Protein 4FYM (pdb70)

CATH classification: 3.40.50.2020

Structure (mmCIF, N/CA/C/O backbone):
data_4FYM
#
_entry.id   4FYM
#
_cell.length_a   114.769
_cell.length_b   152.487
_cell.length_c   167.755
_cell.angle_alpha   90.00
_cell.angle_beta   90.00
_cell.angle_gamma   90.00
#
_symmetry.space_group_name_H-M   'P 21 21 21'
#
loop_
_entity.id
_entity.type
_entity.pdbx_description
1 polymer 'Orotate phosphoribosyltransferase'
2 non-polymer 'SULFATE ION'
3 water water
#
loop_
_atom_site.group_PDB
_atom_site.id
_atom_site.type_symbol
_atom_site.label_atom_id
_atom_site.label_alt_id
_atom_site.label_comp_id
_atom_site.label_asym_id
_atom_site.label_entity_id
_atom_site.label_seq_id
_atom_site.pdbx_PDB_ins_code
_atom_site.Cartn_x
_atom_site.Cartn_y
_atom_site.Cartn_z
_atom_site.occupancy
_atom_site.B_iso_or_equiv
_atom_site.auth_seq_id
_atom_site.auth_comp_id
_atom_site.auth_asym_id
_atom_site.auth_atom_id
_atom_site.pdbx_PDB_model_num
ATOM 1 N N . ASN A 1 8 ? -45.449 45.959 -23.799 1.00 92.20 7 ASN A N 1
ATOM 2 C CA . ASN A 1 8 ? -44.760 46.123 -25.116 1.00 92.59 7 ASN A CA 1
ATOM 3 C C . ASN A 1 8 ? -45.724 46.797 -26.151 1.00 82.39 7 ASN A C 1
ATOM 4 O O . ASN A 1 8 ? -45.495 47.906 -26.657 1.00 77.24 7 ASN A O 1
ATOM 9 N N . GLU A 1 9 ? -46.832 46.111 -26.407 1.00 67.54 8 GLU A N 1
ATOM 10 C CA . GLU A 1 9 ? -47.876 46.572 -27.308 1.00 60.27 8 GLU A CA 1
ATOM 11 C C . GLU A 1 9 ? -49.076 47.177 -26.515 1.00 53.88 8 GLU A C 1
ATOM 12 O O . GLU A 1 9 ? -50.093 47.469 -27.102 1.00 52.46 8 GLU A O 1
ATOM 18 N N . PHE A 1 10 ? -48.963 47.360 -25.195 1.00 49.12 9 PHE A N 1
ATOM 19 C CA . PHE A 1 10 ? -50.091 47.674 -24.340 1.00 44.21 9 PHE A CA 1
ATOM 20 C C . PHE A 1 10 ? -49.724 48.859 -23.492 1.00 42.49 9 PHE A C 1
ATOM 21 O O . PHE A 1 10 ? -48.577 49.114 -23.270 1.00 43.47 9 PHE A O 1
ATOM 29 N N . LEU A 1 11 ? -50.713 49.564 -22.984 1.00 42.76 10 LEU A N 1
ATOM 30 C CA . LEU A 1 11 ? -50.469 50.583 -21.988 1.00 45.47 10 LEU A CA 1
ATOM 31 C C . LEU A 1 11 ? -49.547 50.049 -20.915 1.00 44.14 10 LEU A C 1
ATOM 32 O O . LEU A 1 11 ? -49.712 48.918 -20.449 1.00 43.37 10 LEU A O 1
ATOM 37 N N . CYS A 1 12 ? -48.632 50.892 -20.475 1.00 42.35 11 CYS A N 1
ATOM 38 C CA . CYS A 1 12 ? -47.798 50.563 -19.331 1.00 39.90 11 CYS A CA 1
ATOM 39 C C . CYS A 1 12 ? -48.614 50.672 -18.005 1.00 37.36 11 CYS A C 1
ATOM 40 O O . CYS A 1 12 ? -49.576 51.425 -17.927 1.00 36.83 11 CYS A O 1
ATOM 43 N N . ASP A 1 13 ? -48.190 49.930 -16.977 1.00 37.00 12 ASP A N 1
ATOM 44 C CA . ASP A 1 13 ? -48.862 49.940 -15.677 1.00 36.06 12 ASP A CA 1
ATOM 45 C C . ASP A 1 13 ? -49.040 51.351 -15.113 1.00 37.40 12 ASP A C 1
ATOM 46 O O . ASP A 1 13 ? -50.029 51.608 -14.448 1.00 39.22 12 ASP A O 1
ATOM 51 N N . GLU A 1 14 ? -48.103 52.274 -15.328 1.00 43.14 13 GLU A N 1
ATOM 52 C CA . GLU A 1 14 ? -48.246 53.632 -14.743 1.00 45.64 13 GLU A CA 1
ATOM 53 C C . GLU A 1 14 ? -49.456 54.309 -15.379 1.00 42.54 13 GLU A C 1
ATOM 54 O O . GLU A 1 14 ? -50.222 54.992 -14.699 1.00 36.63 13 GLU A O 1
ATOM 60 N N . GLU A 1 15 ? -49.654 54.086 -16.679 1.00 42.87 14 GLU A N 1
ATOM 61 C CA . GLU A 1 15 ? -50.762 54.726 -17.407 1.00 43.39 14 GLU A CA 1
ATOM 62 C C . GLU A 1 15 ? -52.069 54.067 -17.018 1.00 39.59 14 GLU A C 1
ATOM 63 O O . GLU A 1 15 ? -53.103 54.731 -16.921 1.00 38.00 14 GLU A O 1
ATOM 69 N N . ILE A 1 16 ? -52.038 52.753 -16.798 1.00 36.45 15 ILE A N 1
ATOM 70 C CA . ILE A 1 16 ? -53.243 52.047 -16.440 1.00 34.11 15 ILE A CA 1
ATOM 71 C C . ILE A 1 16 ? -53.733 52.570 -15.128 1.00 34.92 15 ILE A C 1
ATOM 72 O O . ILE A 1 16 ? -54.932 52.805 -14.944 1.00 34.72 15 ILE A O 1
ATOM 77 N N . TYR A 1 17 ? -52.812 52.795 -14.213 1.00 36.32 16 TYR A N 1
ATOM 78 C CA . TYR A 1 17 ? -53.190 53.282 -12.889 1.00 36.66 16 TYR A CA 1
ATOM 79 C C . TYR A 1 17 ? -53.779 54.677 -12.966 1.00 36.34 16 TYR A C 1
ATOM 80 O O . TYR A 1 17 ? -54.872 54.918 -12.425 1.00 36.72 16 TYR A O 1
ATOM 89 N N . LYS A 1 18 ? -53.151 55.537 -13.744 1.00 38.67 17 LYS A N 1
ATOM 90 C CA . LYS A 1 18 ? -53.627 56.930 -13.909 1.00 42.89 17 LYS A CA 1
ATOM 91 C C . LYS A 1 18 ? -55.028 56.919 -14.473 1.00 39.91 17 LYS A C 1
ATOM 92 O O . LYS A 1 18 ? -55.897 57.664 -14.036 1.00 41.90 17 LYS A O 1
ATOM 98 N N . SER A 1 19 ? -55.277 56.034 -15.411 1.00 36.35 18 SER A N 1
ATOM 99 C CA . SER A 1 19 ? -56.603 55.971 -16.011 1.00 38.90 18 SER A CA 1
ATOM 100 C C . SER A 1 19 ? -57.636 55.387 -15.035 1.00 36.78 18 SER A C 1
ATOM 101 O O . SER A 1 19 ? -58.767 55.902 -14.917 1.00 34.56 18 SER A O 1
ATOM 104 N N . PHE A 1 20 ? -57.212 54.349 -14.290 1.00 34.53 19 PHE A N 1
ATOM 105 C CA . PHE A 1 20 ? -58.040 53.795 -13.226 1.00 34.77 19 PHE A CA 1
ATOM 106 C C . PHE A 1 20 ? -58.460 54.888 -12.253 1.00 36.52 19 PHE A C 1
ATOM 107 O O . PHE A 1 20 ? -59.655 54.979 -11.937 1.00 38.61 19 PHE A O 1
ATOM 115 N N . VAL A 1 21 ? -57.515 55.722 -11.802 1.00 35.73 20 VAL A N 1
ATOM 116 C CA . VAL A 1 21 ? -57.842 56.736 -10.804 1.00 35.83 20 VAL A CA 1
ATOM 117 C C . VAL A 1 21 ? -58.875 57.701 -11.390 1.00 37.02 20 VAL A C 1
ATOM 118 O O . VAL A 1 21 ? -59.847 58.063 -10.736 1.00 41.71 20 VAL A O 1
ATOM 122 N N . HIS A 1 22 ? -58.628 58.166 -12.593 1.00 35.63 21 HIS A N 1
ATOM 123 C CA . HIS A 1 22 ? -59.517 59.123 -13.224 1.00 36.24 21 HIS A CA 1
ATOM 124 C C . HIS A 1 22 ? -60.919 58.535 -13.336 1.00 36.62 21 HIS A C 1
ATOM 125 O O . HIS A 1 22 ? -61.899 59.201 -12.955 1.00 38.29 21 HIS A O 1
ATOM 132 N N . LEU A 1 23 ? -61.023 57.293 -13.823 1.00 33.89 22 LEU A N 1
ATOM 133 C CA . LEU A 1 23 ? -62.323 56.700 -14.039 1.00 34.05 22 LEU A CA 1
ATOM 134 C C . LEU A 1 23 ? -63.013 56.363 -12.719 1.00 36.65 22 LEU A C 1
ATOM 135 O O . LEU A 1 23 ? -64.241 56.457 -12.633 1.00 35.58 22 LEU A O 1
ATOM 140 N N . LYS A 1 24 ? -62.227 55.976 -11.691 1.00 39.19 23 LYS A N 1
ATOM 141 C CA . LYS A 1 24 ? -62.790 55.648 -10.380 1.00 37.11 23 LYS A CA 1
ATOM 142 C C . LYS A 1 24 ? -63.434 56.923 -9.832 1.00 37.72 23 LYS A C 1
ATOM 143 O O . LYS A 1 24 ? -64.544 56.873 -9.291 1.00 38.36 23 LYS A O 1
ATOM 149 N N . ASP A 1 25 ? -62.769 58.063 -9.968 1.00 37.98 24 ASP A N 1
ATOM 150 C CA . ASP A 1 25 ? -63.315 59.282 -9.427 1.00 42.95 24 ASP A CA 1
ATOM 151 C C . ASP A 1 25 ? -64.620 59.673 -10.133 1.00 47.61 24 ASP A C 1
ATOM 152 O O . ASP A 1 25 ? -65.603 59.987 -9.461 1.00 51.05 24 ASP A O 1
ATOM 157 N N . LYS A 1 26 ? -64.642 59.635 -11.472 1.00 44.17 25 LYS A N 1
ATOM 158 C CA . LYS A 1 26 ? -65.850 59.929 -12.198 1.00 42.76 25 LYS A CA 1
ATOM 159 C C . LYS A 1 26 ? -66.984 58.960 -11.870 1.00 40.31 25 LYS A C 1
ATOM 160 O O . LYS A 1 26 ? -68.115 59.377 -11.719 1.00 40.16 25 LYS A O 1
ATOM 166 N N . ILE A 1 27 ? -66.686 57.685 -11.730 1.00 37.25 26 ILE A N 1
ATOM 167 C CA . ILE A 1 27 ? -67.733 56.744 -11.458 1.00 36.80 26 ILE A CA 1
ATOM 168 C C . ILE A 1 27 ? -68.389 57.028 -10.114 1.00 38.48 26 ILE A C 1
ATOM 169 O O . ILE A 1 27 ? -69.588 57.019 -9.990 1.00 42.36 26 ILE A O 1
ATOM 174 N N . CYS A 1 28 ? -67.593 57.255 -9.100 1.00 38.58 27 CYS A N 1
ATOM 175 C CA . CYS A 1 28 ? -68.098 57.566 -7.748 1.00 39.17 27 CYS A CA 1
ATOM 176 C C . CYS A 1 28 ? -68.890 58.868 -7.781 1.00 41.47 27 CYS A C 1
ATOM 177 O O . CYS A 1 28 ? -69.969 58.931 -7.241 1.00 45.77 27 CYS A O 1
ATOM 180 N N . GLU A 1 29 ? -68.347 59.893 -8.422 1.00 42.00 28 GLU A N 1
ATOM 181 C CA . GLU A 1 29 ? -69.011 61.181 -8.535 1.00 43.97 28 GLU A CA 1
ATOM 182 C C . GLU A 1 29 ? -70.402 61.000 -9.162 1.00 45.92 28 GLU A C 1
ATOM 183 O O . GLU A 1 29 ? -71.379 61.444 -8.589 1.00 46.49 28 GLU A O 1
ATOM 189 N N . GLU A 1 30 ? -70.497 60.264 -10.268 1.00 44.51 29 GLU A N 1
ATOM 190 C CA . GLU A 1 30 ? -71.746 60.114 -10.964 1.00 44.45 29 GLU A CA 1
ATOM 191 C C . GLU A 1 30 ? -72.714 59.248 -10.203 1.00 44.93 29 GLU A C 1
ATOM 192 O O . GLU A 1 30 ? -73.935 59.464 -10.265 1.00 47.97 29 GLU A O 1
ATOM 198 N N . ARG A 1 31 ? -72.217 58.279 -9.460 1.00 46.94 30 ARG A N 1
ATOM 199 C CA . ARG A 1 31 ? -73.123 57.493 -8.601 1.00 46.47 30 ARG A CA 1
ATOM 200 C C . ARG A 1 31 ? -73.704 58.402 -7.499 1.00 47.51 30 ARG A C 1
ATOM 201 O O . ARG A 1 31 ? -74.869 58.325 -7.219 1.00 49.43 30 ARG A O 1
ATOM 209 N N . LYS A 1 32 ? -72.882 59.256 -6.903 1.00 49.30 31 LYS A N 1
ATOM 210 C CA . LYS A 1 32 ? -73.367 60.076 -5.822 1.00 54.77 31 LYS A CA 1
ATOM 211 C C . LYS A 1 32 ? -74.392 61.022 -6.345 1.00 56.38 31 LYS A C 1
ATOM 212 O O . LYS A 1 32 ? -75.384 61.280 -5.673 1.00 62.08 31 LYS A O 1
ATOM 218 N N . LYS A 1 33 ? -74.162 61.560 -7.539 1.00 55.25 32 LYS A N 1
ATOM 219 C CA . LYS A 1 33 ? -75.126 62.492 -8.145 1.00 53.98 32 LYS A CA 1
ATOM 220 C C . LYS A 1 33 ? -76.345 61.802 -8.744 1.00 49.71 32 LYS A C 1
ATOM 221 O O . LYS A 1 33 ? -77.218 62.455 -9.245 1.00 48.86 32 LYS A O 1
ATOM 227 N N . LYS A 1 34 ? -76.384 60.486 -8.697 1.00 49.66 33 LYS A N 1
ATOM 228 C CA . LYS A 1 34 ? -77.474 59.728 -9.304 1.00 53.36 33 LYS A CA 1
ATOM 229 C C . LYS A 1 34 ? -77.700 60.013 -10.799 1.00 53.10 33 LYS A C 1
ATOM 230 O O . LYS A 1 34 ? -78.800 59.915 -11.267 1.00 53.07 33 LYS A O 1
ATOM 236 N N . GLU A 1 35 ? -76.637 60.341 -11.523 1.00 52.81 34 GLU A N 1
ATOM 237 C CA . GLU A 1 35 ? -76.701 60.521 -12.952 1.00 52.05 34 GLU A CA 1
ATOM 238 C C . GLU A 1 35 ? -76.415 59.170 -13.623 1.00 47.67 34 GLU A C 1
ATOM 239 O O . GLU A 1 35 ? -75.297 58.846 -13.895 1.00 47.17 34 GLU A O 1
ATOM 245 N N . LEU A 1 36 ? -77.455 58.432 -13.939 1.00 47.02 35 LEU A N 1
ATOM 246 C CA . LEU A 1 36 ? -77.333 57.080 -14.367 1.00 49.37 35 LEU A CA 1
ATOM 247 C C . LEU A 1 36 ? -76.699 56.866 -15.721 1.00 51.81 35 LEU A C 1
ATOM 248 O O . LEU A 1 36 ? -75.950 55.897 -15.917 1.00 51.94 35 LEU A O 1
ATOM 253 N N . VAL A 1 37 ? -77.003 57.721 -16.675 1.00 52.20 36 VAL A N 1
ATOM 254 C CA . VAL A 1 37 ? -76.430 57.562 -18.000 1.00 47.07 36 VAL A CA 1
ATOM 255 C C . VAL A 1 37 ? -74.924 57.801 -17.965 1.00 45.04 36 VAL A C 1
ATOM 256 O O . VAL A 1 37 ? -74.151 57.065 -18.606 1.00 44.39 36 VAL A O 1
ATOM 260 N N . SER A 1 38 ? -74.501 58.811 -17.212 1.00 42.86 59 SER A N 1
ATOM 261 C CA . SER A 1 38 ? -73.091 59.132 -17.111 1.00 43.88 59 SER A CA 1
ATOM 262 C C . SER A 1 38 ? -72.366 58.010 -16.348 1.00 43.35 59 SER A C 1
ATOM 263 O O . SER A 1 38 ? -71.268 57.572 -16.743 1.00 42.04 59 SER A O 1
ATOM 266 N N . TYR A 1 39 ? -73.000 57.516 -15.299 1.00 40.53 60 TYR A N 1
ATOM 267 C CA . TYR A 1 39 ? -72.426 56.435 -14.510 1.00 39.39 60 TYR A CA 1
ATOM 268 C C . TYR A 1 39 ? -72.184 55.248 -15.421 1.00 38.99 60 TYR A C 1
ATOM 269 O O . TYR A 1 39 ? -71.099 54.713 -15.459 1.00 38.42 60 TYR A O 1
ATOM 278 N N . SER A 1 40 ? -73.201 54.855 -16.163 1.00 38.23 61 SER A N 1
ATOM 279 C CA . SER A 1 40 ? -73.048 53.731 -17.045 1.00 37.51 61 SER A CA 1
ATOM 280 C C . SER A 1 40 ? -71.940 53.907 -18.021 1.00 37.01 61 SER A C 1
ATOM 281 O O . SER A 1 40 ? -71.287 52.928 -18.415 1.00 35.43 61 SER A O 1
ATOM 284 N N . SER A 1 41 ? -71.777 55.136 -18.484 1.00 35.63 62 SER A N 1
ATOM 285 C CA . SER A 1 41 ? -70.831 55.368 -19.521 1.00 36.67 62 SER A CA 1
ATOM 286 C C . SER A 1 41 ? -69.427 55.252 -18.963 1.00 37.83 62 SER A C 1
ATOM 287 O O . SER A 1 41 ? -68.545 54.665 -19.584 1.00 38.53 62 SER A O 1
ATOM 290 N N . TYR A 1 42 ? -69.200 55.809 -17.780 1.00 37.86 63 TYR A N 1
ATOM 291 C CA . TYR A 1 42 ? -67.877 55.703 -17.179 1.00 35.74 63 TYR A CA 1
ATOM 292 C C . TYR A 1 42 ? -67.553 54.273 -16.741 1.00 33.96 63 TYR A C 1
ATOM 293 O O . TYR A 1 42 ? -66.403 53.834 -16.818 1.00 30.17 63 TYR A O 1
ATOM 302 N N . ILE A 1 43 ? -68.568 53.515 -16.334 1.00 35.16 64 ILE A N 1
ATOM 303 C CA . ILE A 1 43 ? -68.380 52.091 -16.054 1.00 35.31 64 ILE A CA 1
ATOM 304 C C . ILE A 1 43 ? -67.882 51.408 -17.305 1.00 37.43 64 ILE A C 1
ATOM 305 O O . ILE A 1 43 ? -66.996 50.563 -17.268 1.00 38.44 64 ILE A O 1
ATOM 310 N N . LYS A 1 44 ? -68.487 51.725 -18.432 1.00 42.55 65 LYS A N 1
ATOM 311 C CA . LYS A 1 44 ? -68.104 51.099 -19.705 1.00 43.05 65 LYS A CA 1
ATOM 312 C C . LYS A 1 44 ? -66.659 51.488 -20.036 1.00 40.03 65 LYS A C 1
ATOM 313 O O . LYS A 1 44 ? -65.909 50.669 -20.515 1.00 39.38 65 LYS A O 1
ATOM 319 N N . GLU A 1 45 ? -66.214 52.706 -19.713 1.00 36.75 66 GLU A N 1
ATOM 320 C CA . GLU A 1 45 ? -64.787 53.041 -19.898 1.00 36.98 66 GLU A CA 1
ATOM 321 C C . GLU A 1 45 ? -63.825 52.256 -19.025 1.00 35.37 66 GLU A C 1
ATOM 322 O O . GLU A 1 45 ? -62.754 51.801 -19.466 1.00 36.50 66 GLU A O 1
ATOM 328 N N . MET A 1 46 ? -64.239 52.002 -17.796 1.00 33.55 67 MET A N 1
ATOM 329 C CA . MET A 1 46 ? -63.431 51.182 -16.908 1.00 31.91 67 MET A CA 1
ATOM 330 C C . MET A 1 46 ? -63.369 49.768 -17.443 1.00 31.89 67 MET A C 1
ATOM 331 O O . MET A 1 46 ? -62.320 49.119 -17.344 1.00 32.33 67 MET A O 1
ATOM 336 N N . LYS A 1 47 ? -64.485 49.258 -17.955 1.00 30.52 68 LYS A N 1
ATOM 337 C CA . LYS A 1 47 ? -64.471 47.946 -18.513 1.00 31.47 68 LYS A CA 1
ATOM 338 C C . LYS A 1 47 ? -63.536 47.875 -19.712 1.00 32.38 68 LYS A C 1
ATOM 339 O O . LYS A 1 47 ? -62.868 46.866 -19.885 1.00 34.14 68 LYS A O 1
ATOM 345 N N . LYS A 1 48 ? -63.436 48.934 -20.508 1.00 31.94 69 LYS A N 1
ATOM 346 C CA . LYS A 1 48 ? -62.462 48.923 -21.562 1.00 32.88 69 LYS A CA 1
ATOM 347 C C . LYS A 1 48 ? -61.076 48.803 -21.005 1.00 32.20 69 LYS A C 1
ATOM 348 O O . LYS A 1 48 ? -60.209 48.131 -21.566 1.00 34.24 69 LYS A O 1
ATOM 354 N N . LEU A 1 49 ? -60.804 49.534 -19.950 1.00 31.04 70 LEU A N 1
ATOM 355 C CA . LEU A 1 49 ? -59.465 49.498 -19.412 1.00 31.05 70 LEU A CA 1
ATOM 356 C C . LEU A 1 49 ? -59.192 48.066 -18.914 1.00 31.82 70 LEU A C 1
ATOM 357 O O . LEU A 1 49 ? -58.100 47.518 -19.118 1.00 33.63 70 LEU A O 1
ATOM 362 N N . LEU A 1 50 ? -60.164 47.486 -18.223 1.00 30.09 71 LEU A N 1
ATOM 363 C CA . LEU A 1 50 ? -60.000 46.151 -17.698 1.00 29.65 71 LEU A CA 1
ATOM 364 C C . LEU A 1 50 ? -59.724 45.155 -18.821 1.00 31.77 71 LEU A C 1
ATOM 365 O O . LEU A 1 50 ? -58.880 44.256 -18.648 1.00 32.16 71 LEU A O 1
ATOM 370 N N . LYS A 1 51 ? -60.401 45.315 -19.963 1.00 31.33 72 LYS A N 1
ATOM 371 C CA . LYS A 1 51 ? -60.156 44.405 -21.048 1.00 33.17 72 LYS A CA 1
ATOM 372 C C . LYS A 1 51 ? -58.710 44.535 -21.561 1.00 32.47 72 LYS A C 1
ATOM 373 O O . LYS A 1 51 ? -58.046 43.535 -21.896 1.00 31.13 72 LYS A O 1
ATOM 379 N N . VAL A 1 52 ? -58.196 45.750 -21.600 1.00 33.70 73 VAL A N 1
ATOM 380 C CA . VAL A 1 52 ? -56.796 45.956 -21.976 1.00 36.35 73 VAL A CA 1
ATOM 381 C C . VAL A 1 52 ? -55.889 45.206 -20.996 1.00 35.51 73 VAL A C 1
ATOM 382 O O . VAL A 1 52 ? -54.889 44.576 -21.394 1.00 37.64 73 VAL A O 1
ATOM 386 N N . VAL A 1 53 ? -56.214 45.281 -19.710 1.00 32.67 74 VAL A N 1
ATOM 387 C CA . VAL A 1 53 ? -55.442 44.589 -18.710 1.00 30.11 74 VAL A CA 1
ATOM 388 C C . VAL A 1 53 ? -55.510 43.083 -18.929 1.00 30.63 74 VAL A C 1
ATOM 389 O O . VAL A 1 53 ? -54.466 42.382 -18.817 1.00 31.09 74 VAL A O 1
ATOM 393 N N . LEU A 1 54 ? -56.701 42.556 -19.193 1.00 29.37 75 LEU A N 1
ATOM 394 C CA . LEU A 1 54 ? -56.826 41.108 -19.361 1.00 31.42 75 LEU A CA 1
ATOM 395 C C . LEU A 1 54 ? -55.969 40.627 -20.521 1.00 32.30 75 LEU A C 1
ATOM 396 O O . LEU A 1 54 ? -55.382 39.559 -20.479 1.00 32.64 75 LEU A O 1
ATOM 401 N N . LEU A 1 55 ? -55.888 41.425 -21.572 1.00 34.87 76 LEU A N 1
ATOM 402 C CA . LEU A 1 55 ? -55.040 41.080 -22.723 1.00 34.29 76 LEU A CA 1
ATOM 403 C C . LEU A 1 55 ? -53.566 41.309 -22.393 1.00 36.05 76 LEU A C 1
ATOM 404 O O . LEU A 1 55 ? -52.713 40.477 -22.735 1.00 37.59 76 LEU A O 1
ATOM 409 N N . LYS A 1 56 ? -53.247 42.408 -21.731 1.00 33.31 77 LYS A N 1
ATOM 410 C CA . LYS A 1 56 ? -51.860 42.661 -21.423 1.00 34.05 77 LYS A CA 1
ATOM 411 C C . LYS A 1 56 ? -51.242 41.544 -20.548 1.00 35.13 77 LYS A C 1
ATOM 412 O O . LYS A 1 56 ? -50.108 41.149 -20.781 1.00 41.02 77 LYS A O 1
ATOM 418 N N . TYR A 1 57 ? -51.962 41.059 -19.540 1.00 32.99 78 TYR A N 1
ATOM 419 C CA . TYR A 1 57 ? -51.425 40.074 -18.630 1.00 32.67 78 TYR A CA 1
ATOM 420 C C . TYR A 1 57 ? -51.771 38.672 -19.078 1.00 35.47 78 TYR A C 1
ATOM 421 O O . TYR A 1 57 ? -51.405 37.684 -18.429 1.00 35.04 78 TYR A O 1
ATOM 430 N N . LYS A 1 58 ? -52.434 38.568 -20.233 1.00 39.42 79 LYS A N 1
ATOM 431 C CA . LYS A 1 58 ? -52.718 37.269 -20.865 1.00 40.19 79 LYS A CA 1
ATOM 432 C C . LYS A 1 58 ? -53.623 36.433 -20.014 1.00 39.80 79 LYS A C 1
ATOM 433 O O . LYS A 1 58 ? -53.535 35.212 -20.001 1.00 43.27 79 LYS A O 1
ATOM 439 N N . ALA A 1 59 ? -54.537 37.102 -19.329 1.00 38.20 80 ALA A N 1
ATOM 440 C CA . ALA A 1 59 ? -55.624 36.451 -18.653 1.00 36.67 80 ALA A CA 1
ATOM 441 C C . ALA A 1 59 ? -56.629 35.874 -19.677 1.00 36.99 80 ALA A C 1
ATOM 442 O O . ALA A 1 59 ? -57.288 34.859 -19.395 1.00 36.74 80 ALA A O 1
ATOM 444 N N . LEU A 1 60 ? -56.683 36.499 -20.844 1.00 37.16 81 LEU A N 1
ATOM 445 C CA . LEU A 1 60 ? -57.400 35.986 -22.011 1.00 39.62 81 LEU A CA 1
ATOM 446 C C . LEU A 1 60 ? -56.447 35.531 -23.073 1.00 40.06 81 LEU A C 1
ATOM 447 O O . LEU A 1 60 ? -55.548 36.234 -23.415 1.00 38.56 81 LEU A O 1
ATOM 452 N N . LYS A 1 61 ? -56.644 34.323 -23.571 1.00 45.84 82 LYS A N 1
ATOM 453 C CA . LYS A 1 61 ? -55.853 33.793 -24.703 1.00 49.89 82 LYS A CA 1
ATOM 454 C C . LYS A 1 61 ? -56.785 33.239 -25.753 1.00 49.96 82 LYS A C 1
ATOM 455 O O . LYS A 1 61 ? -57.851 32.688 -25.439 1.00 49.25 82 LYS A O 1
ATOM 461 N N . PHE A 1 62 ? -56.365 33.346 -27.002 1.00 55.58 83 PHE A N 1
ATOM 462 C CA . PHE A 1 62 ? -57.233 32.962 -28.140 1.00 56.97 83 PHE A CA 1
ATOM 463 C C . PHE A 1 62 ? -56.723 31.790 -28.910 1.00 58.42 83 PHE A C 1
ATOM 464 O O . PHE A 1 62 ? -55.532 31.640 -29.077 1.00 58.23 83 PHE A O 1
ATOM 472 N N . GLY A 1 63 ? -57.659 30.975 -29.391 1.00 70.73 84 GLY A N 1
ATOM 473 C CA . GLY A 1 63 ? -57.370 29.832 -30.255 1.00 76.28 84 GLY A CA 1
ATOM 474 C C . GLY A 1 63 ? -58.406 28.738 -30.119 1.00 79.77 84 GLY A C 1
ATOM 475 O O . GLY A 1 63 ? -59.604 28.974 -30.307 1.00 84.67 84 GLY A O 1
ATOM 476 N N . GLU A 1 64 ? -57.945 27.533 -29.780 1.00 87.26 85 GLU A N 1
ATOM 477 C CA . GLU A 1 64 ? -58.840 26.381 -29.510 1.00 93.91 85 GLU A CA 1
ATOM 478 C C . GLU A 1 64 ? -58.464 25.510 -28.245 1.00 93.37 85 GLU A C 1
ATOM 479 O O . GLU A 1 64 ? -57.331 25.006 -28.116 1.00 100.72 85 GLU A O 1
ATOM 485 N N . PHE A 1 65 ? -59.427 25.381 -27.314 1.00 87.64 86 PHE A N 1
ATOM 486 C CA . PHE A 1 65 ? -59.243 24.848 -25.943 1.00 96.51 86 PHE A CA 1
ATOM 487 C C . PHE A 1 65 ? -60.366 23.822 -25.577 1.00 105.29 86 PHE A C 1
ATOM 488 O O . PHE A 1 65 ? -61.273 23.579 -26.391 1.00 110.40 86 PHE A O 1
ATOM 496 N N . ILE A 1 66 ? -60.286 23.226 -24.370 1.00 117.89 87 ILE A N 1
ATOM 497 C CA . ILE A 1 66 ? -61.338 22.366 -23.754 1.00 122.47 87 ILE A CA 1
ATOM 498 C C . ILE A 1 66 ? -61.994 23.011 -22.488 1.00 105.95 87 ILE A C 1
ATOM 499 O O . ILE A 1 66 ? -61.722 22.683 -21.323 1.00 83.26 87 ILE A O 1
ATOM 504 N N . SER A 1 73 ? -64.017 25.300 -26.634 1.00 76.62 94 SER A N 1
ATOM 505 C CA . SER A 1 73 ? -64.126 26.778 -26.840 1.00 81.21 94 SER A CA 1
ATOM 506 C C . SER A 1 73 ? -62.884 27.530 -27.499 1.00 75.64 94 SER A C 1
ATOM 507 O O . SER A 1 73 ? -61.739 27.024 -27.547 1.00 75.26 94 SER A O 1
ATOM 510 N N . ASN A 1 74 ? -63.198 28.688 -28.096 1.00 67.06 95 ASN A N 1
ATOM 511 C CA . ASN A 1 74 ? -62.261 29.592 -28.836 1.00 68.06 95 ASN A CA 1
ATOM 512 C C . ASN A 1 74 ? -61.393 30.595 -27.979 1.00 64.93 95 ASN A C 1
ATOM 513 O O . ASN A 1 74 ? -60.571 31.327 -28.524 1.00 63.13 95 ASN A O 1
ATOM 518 N N . TYR A 1 75 ? -61.600 30.631 -26.662 1.00 56.90 96 TYR A N 1
ATOM 519 C CA . TYR A 1 75 ? -60.767 31.430 -25.770 1.00 54.82 96 TYR A CA 1
ATOM 520 C C . TYR A 1 75 ? -60.619 30.711 -24.456 1.00 52.58 96 TYR A C 1
ATOM 521 O O . TYR A 1 75 ? -61.437 29.862 -24.112 1.00 57.28 96 TYR A O 1
ATOM 530 N N . PHE A 1 76 ? -59.539 31.025 -23.773 1.00 50.46 97 PHE A N 1
ATOM 531 C CA . PHE A 1 76 ? -59.185 30.465 -22.456 1.00 55.21 97 PHE A CA 1
ATOM 532 C C . PHE A 1 76 ? -58.989 31.639 -21.463 1.00 47.94 97 PHE A C 1
ATOM 533 O O . PHE A 1 76 ? -58.421 32.658 -21.816 1.00 41.69 97 PHE A O 1
ATOM 541 N N . PHE A 1 77 ? -59.499 31.483 -20.257 1.00 46.64 98 PHE A N 1
ATOM 542 C CA . PHE A 1 77 ? -59.425 32.534 -19.254 1.00 46.57 98 PHE A CA 1
ATOM 543 C C . PHE A 1 77 ? -58.749 32.037 -18.024 1.00 43.91 98 PHE A C 1
ATOM 544 O O . PHE A 1 77 ? -59.169 31.039 -17.497 1.00 49.83 98 PHE A O 1
ATOM 552 N N . SER A 1 78 ? -57.713 32.725 -17.569 1.00 45.55 99 SER A N 1
ATOM 553 C CA . SER A 1 78 ? -57.077 32.368 -16.279 1.00 51.63 99 SER A CA 1
ATOM 554 C C . SER A 1 78 ? -56.796 33.604 -15.415 1.00 48.46 99 SER A C 1
ATOM 555 O O . SER A 1 78 ? -56.364 34.638 -15.921 1.00 47.05 99 SER A O 1
ATOM 558 N N . SER A 1 79 ? -57.205 33.538 -14.169 1.00 44.62 100 SER A N 1
ATOM 559 C CA . SER A 1 79 ? -57.183 34.702 -13.317 1.00 50.55 100 SER A CA 1
ATOM 560 C C . SER A 1 79 ? -55.893 34.804 -12.489 1.00 41.42 100 SER A C 1
ATOM 561 O O . SER A 1 79 ? -55.721 35.802 -11.798 1.00 45.18 100 SER A O 1
ATOM 564 N N . GLY A 1 80 ? -55.000 33.848 -12.614 1.00 33.98 101 GLY A N 1
ATOM 565 C CA . GLY A 1 80 ? -53.791 33.838 -11.821 1.00 34.00 101 GLY A CA 1
ATOM 566 C C . GLY A 1 80 ? -52.895 35.025 -12.132 1.00 35.21 101 GLY A C 1
ATOM 567 O O . GLY A 1 80 ? -52.328 35.662 -11.224 1.00 35.39 101 GLY A O 1
ATOM 568 N N . VAL A 1 81 ? -52.893 35.431 -13.388 1.00 32.69 102 VAL A N 1
ATOM 569 C CA . VAL A 1 81 ? -52.116 36.603 -13.830 1.00 32.11 102 VAL A CA 1
ATOM 570 C C . VAL A 1 81 ? -52.744 37.951 -13.424 1.00 30.41 102 VAL A C 1
ATOM 571 O O . VAL A 1 81 ? -52.177 38.980 -13.727 1.00 29.30 102 VAL A O 1
ATOM 575 N N . LEU A 1 82 ? -53.883 37.923 -12.716 1.00 29.86 103 LEU A N 1
ATOM 576 C CA . LEU A 1 82 ? -54.504 39.126 -12.213 1.00 30.25 103 LEU A CA 1
ATOM 577 C C . LEU A 1 82 ? -54.161 39.452 -10.762 1.00 29.57 103 LEU A C 1
ATOM 578 O O . LEU A 1 82 ? -54.705 40.389 -10.202 1.00 33.05 103 LEU A O 1
ATOM 583 N N . ASN A 1 83 ? -53.285 38.668 -10.160 1.00 32.50 104 ASN A N 1
ATOM 584 C CA . ASN A 1 83 ? -52.843 38.858 -8.777 1.00 32.36 104 ASN A CA 1
ATOM 585 C C . ASN A 1 83 ? -51.728 39.890 -8.674 1.00 31.88 104 ASN A C 1
ATOM 586 O O . ASN A 1 83 ? -50.562 39.593 -8.269 1.00 28.42 104 ASN A O 1
ATOM 591 N N . ASN A 1 84 ? -52.089 41.106 -9.092 1.00 29.73 105 ASN A N 1
ATOM 592 C CA . ASN A 1 84 ? -51.197 42.237 -9.003 1.00 27.84 105 ASN A CA 1
ATOM 593 C C . ASN A 1 84 ? -52.076 43.452 -8.810 1.00 27.69 105 ASN A C 1
ATOM 594 O O . ASN A 1 84 ? -53.185 43.510 -9.342 1.00 28.16 105 ASN A O 1
ATOM 599 N N . ILE A 1 85 ? -51.571 44.442 -8.091 1.00 27.04 106 ILE A N 1
ATOM 600 C CA . ILE A 1 85 ? -52.465 45.414 -7.510 1.00 26.07 106 ILE A CA 1
ATOM 601 C C . ILE A 1 85 ? -53.068 46.303 -8.596 1.00 26.87 106 ILE A C 1
ATOM 602 O O . ILE A 1 85 ? -54.191 46.751 -8.475 1.00 28.80 106 ILE A O 1
ATOM 607 N N . VAL A 1 86 ? -52.320 46.585 -9.650 1.00 26.41 107 VAL A N 1
ATOM 608 C CA . VAL A 1 86 ? -52.851 47.433 -10.703 1.00 27.67 107 VAL A CA 1
ATOM 609 C C . VAL A 1 86 ? -54.077 46.766 -11.345 1.00 28.00 107 VAL A C 1
ATOM 610 O O . VAL A 1 86 ? -55.053 47.440 -11.656 1.00 29.61 107 VAL A O 1
ATOM 614 N N . SER A 1 87 ? -54.020 45.466 -11.546 1.00 27.07 108 SER A N 1
ATOM 615 C CA . SER A 1 87 ? -55.157 44.754 -12.126 1.00 27.72 108 SER A CA 1
ATOM 616 C C . SER A 1 87 ? -56.233 44.554 -11.096 1.00 28.27 108 SER A C 1
ATOM 617 O O . SER A 1 87 ? -57.399 44.833 -11.377 1.00 27.86 108 SER A O 1
ATOM 620 N N . SER A 1 88 ? -55.879 44.136 -9.878 1.00 28.44 109 SER A N 1
ATOM 621 C CA . SER A 1 88 ? -56.937 43.816 -8.926 1.00 30.34 109 SER A CA 1
ATOM 622 C C . SER A 1 88 ? -57.637 45.049 -8.396 1.00 29.14 109 SER A C 1
ATOM 623 O O . SER A 1 88 ? -58.816 44.998 -8.054 1.00 30.85 109 SER A O 1
ATOM 626 N N . ASN A 1 89 ? -56.994 46.194 -8.501 1.00 28.44 110 ASN A N 1
ATOM 627 C CA . ASN A 1 89 ? -57.719 47.449 -8.203 1.00 28.33 110 ASN A CA 1
ATOM 628 C C . ASN A 1 89 ? -58.959 47.604 -9.049 1.00 28.63 110 ASN A C 1
ATOM 629 O O . ASN A 1 89 ? -59.973 48.057 -8.586 1.00 27.53 110 ASN A O 1
ATOM 634 N N . ILE A 1 90 ? -58.791 47.368 -10.357 1.00 29.36 111 ILE A N 1
ATOM 635 C CA . ILE A 1 90 ? -59.830 47.638 -11.282 1.00 28.34 111 ILE A CA 1
ATOM 636 C C . ILE A 1 90 ? -60.955 46.642 -11.033 1.00 28.66 111 ILE A C 1
ATOM 637 O O . ILE A 1 90 ? -62.098 47.017 -10.915 1.00 28.85 111 ILE A O 1
ATOM 642 N N . ILE A 1 91 ? -60.586 45.372 -10.942 1.00 28.11 112 ILE A N 1
ATOM 643 C CA . ILE A 1 91 ? -61.515 44.299 -10.738 1.00 27.39 112 ILE A CA 1
ATOM 644 C C . ILE A 1 91 ? -62.299 44.507 -9.450 1.00 28.01 112 ILE A C 1
ATOM 645 O O . ILE A 1 91 ? -63.536 44.541 -9.469 1.00 29.50 112 ILE A O 1
ATOM 650 N N . CYS A 1 92 ? -61.599 44.721 -8.344 1.00 27.68 113 CYS A N 1
ATOM 651 C CA . CYS A 1 92 ? -62.240 44.815 -7.039 1.00 27.86 113 CYS A CA 1
ATOM 652 C C . CYS A 1 92 ? -63.043 46.090 -6.893 1.00 29.68 113 CYS A C 1
ATOM 653 O O . CYS A 1 92 ? -64.098 46.114 -6.232 1.00 29.62 113 CYS A O 1
ATOM 656 N N . PHE A 1 93 ? -62.570 47.159 -7.506 1.00 29.85 114 PHE A N 1
ATOM 657 C CA . PHE A 1 93 ? -63.369 48.371 -7.551 1.00 30.31 114 PHE A CA 1
ATOM 658 C C . PHE A 1 93 ? -64.724 48.109 -8.209 1.00 29.75 114 PHE A C 1
ATOM 659 O O . PHE A 1 93 ? -65.773 48.483 -7.658 1.00 29.10 114 PHE A O 1
ATOM 667 N N . LEU A 1 94 ? -64.694 47.444 -9.355 1.00 28.16 115 LEU A N 1
ATOM 668 C CA . LEU A 1 94 ? -65.912 47.162 -10.091 1.00 28.06 115 LEU A CA 1
ATOM 669 C C . LEU A 1 94 ? -66.785 46.184 -9.391 1.00 29.13 115 LEU A C 1
ATOM 670 O O . LEU A 1 94 ? -68.017 46.301 -9.473 1.00 33.09 115 LEU A O 1
ATOM 675 N N . LEU A 1 95 ? -66.217 45.231 -8.662 1.00 29.16 116 LEU A N 1
ATOM 676 C CA . LEU A 1 95 ? -67.062 44.324 -7.821 1.00 27.99 116 LEU A CA 1
ATOM 677 C C . LEU A 1 95 ? -67.783 45.134 -6.756 1.00 28.86 116 LEU A C 1
ATOM 678 O O . LEU A 1 95 ? -68.978 44.995 -6.505 1.00 28.01 116 LEU A O 1
ATOM 683 N N . SER A 1 96 ? -67.065 46.053 -6.158 1.00 30.60 117 SER A N 1
ATOM 684 C CA . SER A 1 96 ? -67.685 46.926 -5.180 1.00 30.96 117 SER A CA 1
ATOM 685 C C . SER A 1 96 ? -68.799 47.745 -5.857 1.00 29.81 117 SER A C 1
ATOM 686 O O . SER A 1 96 ? -69.822 47.975 -5.270 1.00 30.67 117 SER A O 1
ATOM 689 N N . GLU A 1 97 ? -68.569 48.260 -7.042 1.00 30.70 118 GLU A N 1
ATOM 690 C CA . GLU A 1 97 ? -69.610 49.076 -7.687 1.00 32.38 118 GLU A CA 1
ATOM 691 C C . GLU A 1 97 ? -70.882 48.247 -8.004 1.00 34.37 118 GLU A C 1
ATOM 692 O O . GLU A 1 97 ? -71.990 48.773 -7.898 1.00 36.64 118 GLU A O 1
ATOM 698 N N . LEU A 1 98 ? -70.736 46.966 -8.318 1.00 32.73 119 LEU A N 1
ATOM 699 C CA . LEU A 1 98 ? -71.916 46.172 -8.549 1.00 35.24 119 LEU A CA 1
ATOM 700 C C . LEU A 1 98 ? -72.741 46.059 -7.301 1.00 36.25 119 LEU A C 1
ATOM 701 O O . LEU A 1 98 ? -73.963 46.103 -7.340 1.00 40.90 119 LEU A O 1
ATOM 706 N N . ILE A 1 99 ? -72.085 45.957 -6.172 1.00 36.54 120 ILE A N 1
ATOM 707 C CA . ILE A 1 99 ? -72.784 45.859 -4.918 1.00 35.60 120 ILE A CA 1
ATOM 708 C C . ILE A 1 99 ? -73.516 47.143 -4.634 1.00 35.17 120 ILE A C 1
ATOM 709 O O . ILE A 1 99 ? -74.711 47.127 -4.262 1.00 37.65 120 ILE A O 1
ATOM 714 N N . LEU A 1 100 ? -72.832 48.268 -4.797 1.00 34.05 121 LEU A N 1
ATOM 715 C CA . LEU A 1 100 ? -73.465 49.557 -4.523 1.00 38.68 121 LEU A CA 1
ATOM 716 C C . LEU A 1 100 ? -74.581 49.916 -5.500 1.00 41.12 121 LEU A C 1
ATOM 717 O O . LEU A 1 100 ? -75.665 50.333 -5.094 1.00 47.19 121 LEU A O 1
ATOM 722 N N . LYS A 1 101 ? -74.313 49.767 -6.797 1.00 42.14 122 LYS A N 1
ATOM 723 C CA . LYS A 1 101 ? -75.255 50.155 -7.788 1.00 44.81 122 LYS A CA 1
ATOM 724 C C . LYS A 1 101 ? -76.548 49.400 -7.607 1.00 41.23 122 LYS A C 1
ATOM 725 O O . LYS A 1 101 ? -77.610 49.970 -7.748 1.00 44.49 122 LYS A O 1
ATOM 731 N N . ASN A 1 102 ? -76.464 48.121 -7.350 1.00 38.54 123 ASN A N 1
ATOM 732 C CA . ASN A 1 102 ? -77.656 47.320 -7.193 1.00 37.62 123 ASN A CA 1
ATOM 733 C C . ASN A 1 102 ? -78.177 47.345 -5.787 1.00 39.82 123 ASN A C 1
ATOM 734 O O . ASN A 1 102 ? -78.999 46.550 -5.437 1.00 39.44 123 ASN A O 1
ATOM 739 N N . LYS A 1 103 ? -77.638 48.215 -4.937 1.00 44.53 124 LYS A N 1
ATOM 740 C CA . LYS A 1 103 ? -78.106 48.345 -3.558 1.00 49.57 124 LYS A CA 1
ATOM 741 C C . LYS A 1 103 ? -78.263 47.015 -2.808 1.00 47.12 124 LYS A C 1
ATOM 742 O O . LYS A 1 103 ? -79.235 46.793 -2.141 1.00 52.33 124 LYS A O 1
ATOM 748 N N . LEU A 1 104 ? -77.275 46.155 -2.916 1.00 44.10 125 LEU A N 1
ATOM 749 C CA . LEU A 1 104 ? -77.299 44.885 -2.283 1.00 42.05 125 LEU A CA 1
ATOM 750 C C . LEU A 1 104 ? -76.935 45.027 -0.817 1.00 41.67 125 LEU A C 1
ATOM 751 O O . LEU A 1 104 ? -75.832 45.479 -0.419 1.00 48.42 125 LEU A O 1
ATOM 756 N N . SER A 1 105 ? -77.816 44.527 0.003 1.00 41.23 126 SER A N 1
ATOM 757 C CA . SER A 1 105 ? -77.634 44.542 1.427 1.00 43.05 126 SER A CA 1
ATOM 758 C C . SER A 1 105 ? -76.880 43.257 1.895 1.00 43.03 126 SER A C 1
ATOM 759 O O . SER A 1 105 ? -77.152 42.174 1.371 1.00 45.86 126 SER A O 1
ATOM 762 N N . PHE A 1 106 ? -75.911 43.392 2.802 1.00 38.18 127 PHE A N 1
ATOM 763 C CA . PHE A 1 106 ? -75.136 42.229 3.242 1.00 37.24 127 PHE A CA 1
ATOM 764 C C . PHE A 1 106 ? -74.603 42.444 4.638 1.00 35.62 127 PHE A C 1
ATOM 765 O O . PHE A 1 106 ? -74.370 43.566 5.056 1.00 35.96 127 PHE A O 1
ATOM 773 N N . ASP A 1 107 ? -74.375 41.341 5.320 1.00 36.20 128 ASP A N 1
ATOM 774 C CA . ASP A 1 107 ? -73.669 41.326 6.589 1.00 38.74 128 ASP A CA 1
ATOM 775 C C . ASP A 1 107 ? -72.219 40.844 6.397 1.00 41.47 128 ASP A C 1
ATOM 776 O O . ASP A 1 107 ? -71.319 41.319 7.118 1.00 43.54 128 ASP A O 1
ATOM 781 N N . TYR A 1 108 ? -71.994 39.966 5.413 1.00 41.65 129 TYR A N 1
ATOM 782 C CA . TYR A 1 108 ? -70.660 39.480 5.088 1.00 40.76 129 TYR A CA 1
ATOM 783 C C . TYR A 1 108 ? -70.416 39.412 3.593 1.00 40.93 129 TYR A C 1
ATOM 784 O O . TYR A 1 108 ? -71.337 39.215 2.837 1.00 44.14 129 TYR A O 1
ATOM 793 N N . LEU A 1 109 ? -69.164 39.532 3.182 1.00 39.90 130 LEU A N 1
ATOM 794 C CA . LEU A 1 109 ? -68.715 39.197 1.836 1.00 37.76 130 LEU A CA 1
ATOM 795 C C . LEU A 1 109 ? -67.893 37.951 1.964 1.00 37.02 130 LEU A C 1
ATOM 796 O O . LEU A 1 109 ? -67.119 37.812 2.909 1.00 39.49 130 LEU A O 1
ATOM 801 N N . LEU A 1 110 ? -68.050 37.023 1.047 1.00 38.82 131 LEU A N 1
ATOM 802 C CA . LEU A 1 110 ? -67.311 35.754 1.128 1.00 40.52 131 LEU A CA 1
ATOM 803 C C . LEU A 1 110 ? -66.535 35.507 -0.158 1.00 42.75 131 LEU A C 1
ATOM 804 O O . LEU A 1 110 ? -67.076 35.586 -1.265 1.00 38.37 131 LEU A O 1
ATOM 809 N N . GLY A 1 111 ? -65.234 35.357 -0.008 1.00 44.57 132 GLY A N 1
ATOM 810 C CA . GLY A 1 111 ? -64.351 35.171 -1.161 1.00 44.11 132 GLY A CA 1
ATOM 811 C C . GLY A 1 111 ? -64.201 33.702 -1.401 1.00 44.87 132 GLY A C 1
ATOM 812 O O . GLY A 1 111 ? -63.720 33.007 -0.516 1.00 47.59 132 GLY A O 1
ATOM 813 N N . ALA A 1 112 ? -64.663 33.230 -2.553 1.00 45.48 133 ALA A N 1
ATOM 814 C CA . ALA A 1 112 ? -64.561 31.817 -2.925 1.00 50.49 133 ALA A CA 1
ATOM 815 C C . ALA A 1 112 ? -63.105 31.359 -2.973 1.00 50.71 133 ALA A C 1
ATOM 816 O O . ALA A 1 112 ? -62.265 31.989 -3.608 1.00 53.41 133 ALA A O 1
ATOM 818 N N . SER A 1 113 ? -62.785 30.274 -2.292 1.00 51.46 134 SER A N 1
ATOM 819 C CA . SER A 1 113 ? -61.401 29.811 -2.278 1.00 53.97 134 SER A CA 1
ATOM 820 C C . SER A 1 113 ? -61.058 29.258 -3.659 1.00 51.85 134 SER A C 1
ATOM 821 O O . SER A 1 113 ? -61.925 28.640 -4.290 1.00 50.43 134 SER A O 1
ATOM 824 N N . TYR A 1 114 ? -59.854 29.480 -4.184 1.00 51.39 135 TYR A N 1
ATOM 825 C CA . TYR A 1 114 ? -58.843 30.369 -3.643 1.00 52.49 135 TYR A CA 1
ATOM 826 C C . TYR A 1 114 ? -58.924 31.747 -4.268 1.00 55.71 135 TYR A C 1
ATOM 827 O O . TYR A 1 114 ? -58.572 32.743 -3.643 1.00 58.78 135 TYR A O 1
ATOM 836 N N . LYS A 1 115 ? -59.412 31.800 -5.500 1.00 58.29 136 LYS A N 1
ATOM 837 C CA . LYS A 1 115 ? -59.279 33.001 -6.332 1.00 63.77 136 LYS A CA 1
ATOM 838 C C . LYS A 1 115 ? -59.934 34.217 -5.708 1.00 56.49 136 LYS A C 1
ATOM 839 O O . LYS A 1 115 ? -59.492 35.332 -5.955 1.00 65.83 136 LYS A O 1
ATOM 845 N N . GLY A 1 116 ? -61.077 33.993 -5.059 1.00 51.82 137 GLY A N 1
ATOM 846 C CA . GLY A 1 116 ? -61.859 35.057 -4.462 1.00 45.75 137 GLY A CA 1
ATOM 847 C C . GLY A 1 116 ? -61.238 35.628 -3.189 1.00 41.80 137 GLY A C 1
ATOM 848 O O . GLY A 1 116 ? -61.590 36.694 -2.790 1.00 40.46 137 GLY A O 1
ATOM 849 N N . ILE A 1 117 ? -60.322 34.927 -2.572 1.00 37.77 138 ILE A N 1
ATOM 850 C CA . ILE A 1 117 ? -59.839 35.334 -1.299 1.00 37.58 138 ILE A CA 1
ATOM 851 C C . ILE A 1 117 ? -59.052 36.643 -1.353 1.00 40.73 138 ILE A C 1
ATOM 852 O O . ILE A 1 117 ? -59.320 37.540 -0.579 1.00 37.85 138 ILE A O 1
ATOM 857 N N . PRO A 1 118 ? -58.059 36.772 -2.239 1.00 44.82 139 PRO A N 1
ATOM 858 C CA . PRO A 1 118 ? -57.397 38.091 -2.286 1.00 44.65 139 PRO A CA 1
ATOM 859 C C . PRO A 1 118 ? -58.281 39.181 -2.848 1.00 38.07 139 PRO A C 1
ATOM 860 O O . PRO A 1 118 ? -58.143 40.340 -2.427 1.00 38.64 139 PRO A O 1
ATOM 864 N N . MET A 1 119 ? -59.265 38.801 -3.651 1.00 32.86 140 MET A N 1
ATOM 865 C CA . MET A 1 119 ? -60.313 39.770 -4.061 1.00 33.27 140 MET A CA 1
ATOM 866 C C . MET A 1 119 ? -61.240 40.290 -2.942 1.00 31.85 140 MET A C 1
ATOM 867 O O . MET A 1 119 ? -61.681 41.438 -2.968 1.00 32.29 140 MET A O 1
ATOM 872 N N . VAL A 1 120 ? -61.521 39.478 -1.926 1.00 30.30 141 VAL A N 1
ATOM 873 C CA . VAL A 1 120 ? -62.543 39.870 -0.992 1.00 32.43 141 VAL A CA 1
ATOM 874 C C . VAL A 1 120 ? -62.070 40.991 -0.073 1.00 31.66 141 VAL A C 1
ATOM 875 O O . VAL A 1 120 ? -62.847 41.877 0.302 1.00 30.31 141 VAL A O 1
ATOM 879 N N . SER A 1 121 ? -60.811 40.939 0.344 1.00 30.69 142 SER A N 1
ATOM 880 C CA . SER A 1 121 ? -60.305 42.003 1.229 1.00 30.12 142 SER A CA 1
ATOM 881 C C . SER A 1 121 ? -60.219 43.264 0.484 1.00 29.93 142 SER A C 1
ATOM 882 O O . SER A 1 121 ? -60.615 44.325 0.965 1.00 34.17 142 SER A O 1
ATOM 885 N N . LEU A 1 122 ? -59.734 43.191 -0.725 1.00 30.69 143 LEU A N 1
ATOM 886 C CA . LEU A 1 122 ? -59.532 44.425 -1.502 1.00 31.84 143 LEU A CA 1
ATOM 887 C C . LEU A 1 122 ? -60.915 44.995 -1.947 1.00 33.47 143 LEU A C 1
ATOM 888 O O . LEU A 1 122 ? -61.107 46.206 -1.933 1.00 31.67 143 LEU A O 1
ATOM 893 N N . THR A 1 123 ? -61.882 44.127 -2.260 1.00 32.04 144 THR A N 1
ATOM 894 C CA . THR A 1 123 ? -63.203 44.593 -2.569 1.00 32.51 144 THR A CA 1
ATOM 895 C C . THR A 1 123 ? -63.835 45.254 -1.334 1.00 33.36 144 THR A C 1
ATOM 896 O O . THR A 1 123 ? -64.427 46.370 -1.421 1.00 35.60 144 THR A O 1
ATOM 900 N N . SER A 1 124 ? -63.622 44.638 -0.186 1.00 29.73 145 SER A N 1
ATOM 901 C CA . SER A 1 124 ? -64.012 45.266 1.067 1.00 30.15 145 SER A CA 1
ATOM 902 C C . SER A 1 124 ? -63.413 46.614 1.254 1.00 29.60 145 SER A C 1
ATOM 903 O O . SER A 1 124 ? -64.092 47.583 1.673 1.00 33.62 145 SER A O 1
ATOM 906 N N . HIS A 1 125 ? -62.145 46.748 0.911 1.00 29.01 146 HIS A N 1
ATOM 907 C CA . HIS A 1 125 ? -61.520 48.082 0.966 1.00 30.04 146 HIS A CA 1
ATOM 908 C C . HIS A 1 125 ? -62.243 49.129 0.095 1.00 29.42 146 HIS A C 1
ATOM 909 O O . HIS A 1 125 ? -62.513 50.222 0.542 1.00 31.87 146 HIS A O 1
ATOM 916 N N . PHE A 1 126 ? -62.553 48.805 -1.157 1.00 30.33 147 PHE A N 1
ATOM 917 C CA . PHE A 1 126 ? -63.280 49.783 -2.010 1.00 31.26 147 PHE A CA 1
ATOM 918 C C . PHE A 1 126 ? -64.708 50.073 -1.536 1.00 31.37 147 PHE A C 1
ATOM 919 O O . PHE A 1 126 ? -65.140 51.196 -1.592 1.00 33.46 147 PHE A O 1
ATOM 927 N N . LEU A 1 127 ? -65.425 49.067 -1.038 1.00 31.88 148 LEU A N 1
ATOM 928 C CA . LEU A 1 127 ? -66.743 49.311 -0.418 1.00 32.13 148 LEU A CA 1
ATOM 929 C C . LEU A 1 127 ? -66.661 50.245 0.721 1.00 33.30 148 LEU A C 1
ATOM 930 O O . LEU A 1 127 ? -67.459 51.163 0.865 1.00 35.68 148 LEU A O 1
ATOM 935 N N . PHE A 1 128 ? -65.639 50.057 1.551 1.00 36.85 149 PHE A N 1
ATOM 936 C CA . PHE A 1 128 ? -65.487 50.878 2.763 1.00 35.81 149 PHE A CA 1
ATOM 937 C C . PHE A 1 128 ? -65.306 52.335 2.433 1.00 37.14 149 PHE A C 1
ATOM 938 O O . PHE A 1 128 ? -65.719 53.188 3.196 1.00 39.91 149 PHE A O 1
ATOM 946 N N . GLU A 1 129 ? -64.723 52.634 1.288 1.00 39.89 150 GLU A N 1
ATOM 947 C CA . GLU A 1 129 ? -64.596 54.054 0.853 1.00 43.60 150 GLU A CA 1
ATOM 948 C C . GLU A 1 129 ? -65.911 54.805 0.647 1.00 42.76 150 GLU A C 1
ATOM 949 O O . GLU A 1 129 ? -65.929 56.000 0.679 1.00 46.28 150 GLU A O 1
ATOM 955 N N . SER A 1 130 ? -67.022 54.093 0.422 1.00 45.45 151 SER A N 1
ATOM 956 C CA . SER A 1 130 ? -68.331 54.704 0.265 1.00 38.24 151 SER A CA 1
ATOM 957 C C . SER A 1 130 ? -68.819 55.411 1.500 1.00 45.59 151 SER A C 1
ATOM 958 O O . SER A 1 130 ? -69.817 56.100 1.449 1.00 49.98 151 SER A O 1
ATOM 961 N N . LYS A 1 131 ? -68.192 55.150 2.644 1.00 50.31 152 LYS A N 1
ATOM 962 C CA . LYS A 1 131 ? -68.616 55.718 3.918 1.00 49.84 152 LYS A CA 1
ATOM 963 C C . LYS A 1 131 ? -69.988 55.293 4.354 1.00 46.38 152 LYS A C 1
ATOM 964 O O . LYS A 1 131 ? -70.510 55.802 5.326 1.00 46.16 152 LYS A O 1
ATOM 970 N N . LYS A 1 132 ? -70.543 54.280 3.740 1.00 42.70 153 LYS A N 1
ATOM 971 C CA . LYS A 1 132 ? -71.829 53.774 4.220 1.00 44.12 153 LYS A CA 1
ATOM 972 C C . LYS A 1 132 ? -71.724 52.807 5.396 1.00 44.92 153 LYS A C 1
ATOM 973 O O . LYS A 1 132 ? -72.736 52.332 5.894 1.00 44.75 153 LYS A O 1
ATOM 979 N N . TYR A 1 133 ? -70.506 52.411 5.779 1.00 46.47 154 TYR A N 1
ATOM 980 C CA . TYR A 1 133 ? -70.349 51.229 6.628 1.00 43.08 154 TYR A CA 1
ATOM 981 C C . TYR A 1 133 ? -69.400 51.547 7.750 1.00 39.79 154 TYR A C 1
ATOM 982 O O . TYR A 1 133 ? -68.435 52.239 7.561 1.00 40.15 154 TYR A O 1
ATOM 991 N N . SER A 1 134 ? -69.685 51.043 8.922 1.00 36.84 155 SER A N 1
ATOM 992 C CA . SER A 1 134 ? -68.785 51.272 10.017 1.00 39.58 155 SER A CA 1
ATOM 993 C C . SER A 1 134 ? -67.615 50.226 9.993 1.00 40.53 155 SER A C 1
ATOM 994 O O . SER A 1 134 ? -66.534 50.460 10.536 1.00 38.10 155 SER A O 1
ATOM 997 N N . ASN A 1 135 ? -67.899 49.072 9.390 1.00 40.79 156 ASN A N 1
ATOM 998 C CA . ASN A 1 135 ? -66.918 48.038 9.117 1.00 37.52 156 ASN A CA 1
ATOM 999 C C . ASN A 1 135 ? -67.443 47.163 7.975 1.00 35.89 156 ASN A C 1
ATOM 1000 O O . ASN A 1 135 ? -68.618 47.285 7.592 1.00 34.32 156 ASN A O 1
ATOM 1005 N N . ILE A 1 136 ? -66.567 46.311 7.423 1.00 31.04 157 ILE A N 1
ATOM 1006 C CA . ILE A 1 136 ? -66.945 45.271 6.494 1.00 30.39 157 ILE A CA 1
ATOM 1007 C C . ILE A 1 136 ? -66.305 43.991 6.910 1.00 29.87 157 ILE A C 1
ATOM 1008 O O . ILE A 1 136 ? -65.092 43.906 7.055 1.00 28.71 157 ILE A O 1
ATOM 1013 N N . PHE A 1 137 ? -67.137 42.986 7.093 1.00 30.35 158 PHE A N 1
ATOM 1014 C CA . PHE A 1 137 ? -66.714 41.711 7.585 1.00 31.38 158 PHE A CA 1
ATOM 1015 C C . PHE A 1 137 ? -66.667 40.687 6.414 1.00 31.24 158 PHE A C 1
ATOM 1016 O O . PHE A 1 137 ? -67.626 40.551 5.669 1.00 30.01 158 PHE A O 1
ATOM 1024 N N . TYR A 1 138 ? -65.538 40.045 6.218 1.00 31.70 159 TYR A N 1
ATOM 1025 C CA . TYR A 1 138 ? -65.407 39.107 5.103 1.00 32.58 159 TYR A CA 1
ATOM 1026 C C . TYR A 1 138 ? -65.031 37.726 5.555 1.00 34.54 159 TYR A C 1
ATOM 1027 O O . TYR A 1 138 ? -64.480 37.528 6.652 1.00 34.53 159 TYR A O 1
ATOM 1036 N N . LEU A 1 139 ? -65.444 36.765 4.748 1.00 34.81 160 LEU A N 1
ATOM 1037 C CA . LEU A 1 139 ? -65.290 35.341 5.025 1.00 35.79 160 LEU A CA 1
ATOM 1038 C C . LEU A 1 139 ? -64.544 34.672 3.911 1.00 34.01 160 LEU A C 1
ATOM 1039 O O . LEU A 1 139 ? -64.435 35.180 2.801 1.00 33.40 160 LEU A O 1
ATOM 1044 N N . TYR A 1 140 ? -64.038 33.493 4.194 1.00 38.75 161 TYR A N 1
ATOM 1045 C CA . TYR A 1 140 ? -63.623 32.601 3.129 1.00 39.78 161 TYR A CA 1
ATOM 1046 C C . TYR A 1 140 ? -63.813 31.184 3.560 1.00 41.14 161 TYR A C 1
ATOM 1047 O O . TYR A 1 140 ? -63.938 30.884 4.744 1.00 41.69 161 TYR A O 1
ATOM 1056 N N . ASP A 1 141 ? -63.944 30.308 2.578 1.00 43.50 162 ASP A N 1
ATOM 1057 C CA . ASP A 1 141 ? -64.090 28.874 2.818 1.00 48.11 162 ASP A CA 1
ATOM 1058 C C . ASP A 1 141 ? -62.767 28.177 2.635 1.00 47.63 162 ASP A C 1
ATOM 1059 O O . ASP A 1 141 ? -62.052 28.478 1.713 1.00 55.74 162 ASP A O 1
ATOM 1064 N N . ARG A 1 142 ? -62.498 27.171 3.417 1.00 56.95 163 ARG A N 1
ATOM 1065 C CA . ARG A 1 142 ? -61.403 26.243 3.113 1.00 65.06 163 ARG A CA 1
ATOM 1066 C C . ARG A 1 142 ? -61.791 25.113 2.109 1.00 71.51 163 ARG A C 1
ATOM 1067 O O . ARG A 1 142 ? -62.982 24.870 1.925 1.00 82.34 163 ARG A O 1
ATOM 1075 N N . LYS A 1 143 ? -60.773 24.446 1.520 1.00 76.92 164 LYS A N 1
ATOM 1076 C CA . LYS A 1 143 ? -60.769 23.533 0.340 1.00 80.19 164 LYS A CA 1
ATOM 1077 C C . LYS A 1 143 ? -61.234 24.204 -1.003 1.00 81.08 164 LYS A C 1
ATOM 1078 O O . LYS A 1 143 ? -60.490 24.464 -1.994 1.00 62.00 164 LYS A O 1
ATOM 1084 N N . ASN A 1 152 ? -65.427 25.011 11.320 1.00 94.53 173 ASN A N 1
ATOM 1085 C CA . ASN A 1 152 ? -64.092 25.020 10.802 1.00 91.34 173 ASN A CA 1
ATOM 1086 C C . ASN A 1 152 ? -64.036 25.488 9.317 1.00 84.65 173 ASN A C 1
ATOM 1087 O O . ASN A 1 152 ? -63.087 26.162 8.946 1.00 85.63 173 ASN A O 1
ATOM 1092 N N . VAL A 1 153 ? -65.010 25.135 8.463 1.00 76.44 174 VAL A N 1
ATOM 1093 C CA . VAL A 1 153 ? -64.825 25.309 7.006 1.00 72.66 174 VAL A CA 1
ATOM 1094 C C . VAL A 1 153 ? -65.002 26.753 6.546 1.00 58.25 174 VAL A C 1
ATOM 1095 O O . VAL A 1 153 ? -64.564 27.070 5.463 1.00 62.39 174 VAL A O 1
ATOM 1099 N N . ILE A 1 154 ? -65.755 27.560 7.285 1.00 51.59 175 ILE A N 1
ATOM 1100 C CA . ILE A 1 154 ? -65.940 28.990 6.996 1.00 49.43 175 ILE A CA 1
ATOM 1101 C C . ILE A 1 154 ? -65.212 29.827 8.061 1.00 46.86 175 ILE A C 1
ATOM 1102 O O . ILE A 1 154 ? -65.404 29.652 9.230 1.00 45.10 175 ILE A O 1
ATOM 1107 N N . VAL A 1 155 ? -64.346 30.718 7.621 1.00 47.67 176 VAL A N 1
ATOM 1108 C CA . VAL A 1 155 ? -63.475 31.472 8.499 1.00 43.08 176 VAL A CA 1
ATOM 1109 C C . VAL A 1 155 ? -63.881 32.921 8.442 1.00 42.05 176 VAL A C 1
ATOM 1110 O O . VAL A 1 155 ? -64.146 33.465 7.363 1.00 40.49 176 VAL A O 1
ATOM 1114 N N . GLY A 1 156 ? -63.917 33.552 9.608 1.00 41.78 177 GLY A N 1
ATOM 1115 C CA . GLY A 1 156 ? -64.180 34.981 9.723 1.00 39.70 177 GLY A CA 1
ATOM 1116 C C . GLY A 1 156 ? -64.943 35.325 10.995 1.00 40.11 177 GLY A C 1
ATOM 1117 O O . GLY A 1 156 ? -64.947 34.560 11.924 1.00 38.80 177 GLY A O 1
ATOM 1118 N N . ASN A 1 157 ? -65.531 36.517 11.052 1.00 38.09 178 ASN A N 1
ATOM 1119 C CA . ASN A 1 157 ? -66.178 37.004 12.282 1.00 39.34 178 ASN A CA 1
ATOM 1120 C C . ASN A 1 157 ? -67.557 36.402 12.398 1.00 42.17 178 ASN A C 1
ATOM 1121 O O . ASN A 1 157 ? -68.542 37.084 12.269 1.00 38.46 178 ASN A O 1
ATOM 1126 N N . LEU A 1 158 ? -67.625 35.100 12.607 1.00 52.02 179 LEU A N 1
ATOM 1127 C CA . LEU A 1 158 ? -68.911 34.411 12.860 1.00 60.93 179 LEU A CA 1
ATOM 1128 C C . LEU A 1 158 ? -69.229 34.323 14.331 1.00 65.71 179 LEU A C 1
ATOM 1129 O O . LEU A 1 158 ? -68.383 33.991 15.088 1.00 66.27 179 LEU A O 1
ATOM 1134 N N . ASP A 1 159 ? -70.434 34.614 14.784 1.00 84.86 180 ASP A N 1
ATOM 1135 C CA . ASP A 1 159 ? -70.836 33.957 16.064 1.00 97.95 180 ASP A CA 1
ATOM 1136 C C . ASP A 1 159 ? -71.622 32.677 15.788 1.00 109.18 180 ASP A C 1
ATOM 1137 O O . ASP A 1 159 ? -71.605 31.736 16.595 1.00 115.42 180 ASP A O 1
ATOM 1142 N N . ASP A 1 160 ? -72.248 32.671 14.602 1.00 130.48 181 ASP A N 1
ATOM 1143 C CA . ASP A 1 160 ? -73.400 31.826 14.171 1.00 134.37 181 ASP A CA 1
ATOM 1144 C C . ASP A 1 160 ? -73.106 30.370 13.791 1.00 133.51 181 ASP A C 1
ATOM 1145 O O . ASP A 1 160 ? -72.649 30.115 12.682 1.00 129.64 181 ASP A O 1
ATOM 1150 N N . ASP A 1 161 ? -73.465 29.434 14.674 1.00 130.84 182 ASP A N 1
ATOM 1151 C CA . ASP A 1 161 ? -73.245 28.000 14.490 1.00 129.95 182 ASP A CA 1
ATOM 1152 C C . ASP A 1 161 ? -71.969 27.677 13.665 1.00 131.27 182 ASP A C 1
ATOM 1153 O O . ASP A 1 161 ? -71.937 26.809 12.771 1.00 137.25 182 ASP A O 1
ATOM 1158 N N . GLU A 1 179 ? -82.946 36.090 13.417 1.00 87.33 200 GLU A N 1
ATOM 1159 C CA . GLU A 1 179 ? -82.758 36.445 12.003 1.00 96.99 200 GLU A CA 1
ATOM 1160 C C . GLU A 1 179 ? -81.370 36.003 11.375 1.00 87.70 200 GLU A C 1
ATOM 1161 O O . GLU A 1 179 ? -80.304 35.760 12.030 1.00 78.42 200 GLU A O 1
ATOM 1167 N N . LYS A 1 180 ? -81.426 35.883 10.065 1.00 79.47 201 LYS A N 1
ATOM 1168 C CA . LYS A 1 180 ? -80.324 35.320 9.292 1.00 75.96 201 LYS A CA 1
ATOM 1169 C C . LYS A 1 180 ? -79.347 36.397 8.783 1.00 67.70 201 LYS A C 1
ATOM 1170 O O . LYS A 1 180 ? -79.742 37.494 8.408 1.00 59.70 201 LYS A O 1
ATOM 1176 N N . LYS A 1 181 ? -78.058 36.077 8.832 1.00 61.79 202 LYS A N 1
ATOM 1177 C CA . LYS A 1 181 ? -77.025 36.961 8.303 1.00 59.31 202 LYS A CA 1
ATOM 1178 C C . LYS A 1 181 ? -76.810 36.701 6.818 1.00 54.21 202 LYS A C 1
ATOM 1179 O O . LYS A 1 181 ? -76.737 35.543 6.379 1.00 50.59 202 LYS A O 1
ATOM 1185 N N . ASN A 1 182 ? -76.712 37.796 6.066 1.00 47.92 203 ASN A N 1
ATOM 1186 C CA . ASN A 1 182 ? -76.616 37.754 4.629 1.00 46.03 203 ASN A CA 1
ATOM 1187 C C . ASN A 1 182 ? -75.223 37.837 4.048 1.00 41.96 203 ASN A C 1
ATOM 1188 O O . ASN A 1 182 ? -74.422 38.692 4.436 1.00 41.34 203 ASN A O 1
ATOM 1193 N N . ILE A 1 183 ? -74.964 36.961 3.085 1.00 38.82 204 ILE A N 1
ATOM 1194 C CA . ILE A 1 183 ? -73.695 36.824 2.451 1.00 37.31 204 ILE A CA 1
ATOM 1195 C C . ILE A 1 183 ? -73.771 37.064 0.967 1.00 37.36 204 ILE A C 1
ATOM 1196 O O . ILE A 1 183 ? -74.633 36.515 0.292 1.00 38.90 204 ILE A O 1
ATOM 1201 N N . ILE A 1 184 ? -72.832 37.855 0.449 1.00 35.81 205 ILE A N 1
ATOM 1202 C CA . ILE A 1 184 ? -72.592 37.966 -0.986 1.00 34.02 205 ILE A CA 1
ATOM 1203 C C . ILE A 1 184 ? -71.296 37.228 -1.306 1.00 33.72 205 ILE A C 1
ATOM 1204 O O . ILE A 1 184 ? -70.264 37.442 -0.657 1.00 34.44 205 ILE A O 1
ATOM 1209 N N . ILE A 1 185 ? -71.329 36.361 -2.301 1.00 32.69 206 ILE A N 1
ATOM 1210 C CA . ILE A 1 185 ? -70.170 35.558 -2.648 1.00 32.66 206 ILE A CA 1
ATOM 1211 C C . ILE A 1 185 ? -69.500 36.129 -3.873 1.00 33.61 206 ILE A C 1
ATOM 1212 O O . ILE A 1 185 ? -70.162 36.450 -4.857 1.00 37.20 206 ILE A O 1
ATOM 1217 N N . ILE A 1 186 ? -68.185 36.195 -3.825 1.00 34.60 207 ILE A N 1
ATOM 1218 C CA . ILE A 1 186 ? -67.362 36.721 -4.903 1.00 37.92 207 ILE A CA 1
ATOM 1219 C C . ILE A 1 186 ? -66.501 35.601 -5.487 1.00 38.95 207 ILE A C 1
ATOM 1220 O O . ILE A 1 186 ? -65.867 34.858 -4.723 1.00 46.70 207 ILE A O 1
ATOM 1225 N N . ASP A 1 187 ? -66.464 35.498 -6.808 1.00 35.18 208 ASP A N 1
ATOM 1226 C CA . ASP A 1 187 ? -65.604 34.560 -7.483 1.00 37.56 208 ASP A CA 1
ATOM 1227 C C . ASP A 1 187 ? -65.205 35.097 -8.852 1.00 37.61 208 ASP A C 1
ATOM 1228 O O . ASP A 1 187 ? -65.638 36.176 -9.256 1.00 34.77 208 ASP A O 1
ATOM 1233 N N . ASP A 1 188 ? -64.314 34.404 -9.536 1.00 38.21 209 ASP A N 1
ATOM 1234 C CA . ASP A 1 188 ? -63.723 34.963 -10.763 1.00 43.36 209 ASP A CA 1
ATOM 1235 C C . ASP A 1 188 ? -64.579 34.650 -11.982 1.00 39.16 209 ASP A C 1
ATOM 1236 O O . ASP A 1 188 ? -64.898 35.558 -12.720 1.00 39.35 209 ASP A O 1
ATOM 1241 N N . VAL A 1 189 ? -64.981 33.402 -12.169 1.00 39.74 210 VAL A N 1
ATOM 1242 C CA . VAL A 1 189 ? -65.639 32.971 -13.421 1.00 40.95 210 VAL A CA 1
ATOM 1243 C C . VAL A 1 189 ? -66.851 32.111 -13.190 1.00 40.87 210 VAL A C 1
ATOM 1244 O O . VAL A 1 189 ? -66.816 31.243 -12.348 1.00 42.10 210 VAL A O 1
ATOM 1248 N N . PHE A 1 190 ? -67.932 32.381 -13.912 1.00 40.03 211 PHE A N 1
ATOM 1249 C CA . PHE A 1 190 ? -69.134 31.561 -13.847 1.00 41.33 211 PHE A CA 1
ATOM 1250 C C . PHE A 1 190 ? -69.379 30.864 -15.170 1.00 42.91 211 PHE A C 1
ATOM 1251 O O . PHE A 1 190 ? -69.438 31.519 -16.221 1.00 38.12 211 PHE A O 1
ATOM 1259 N N . THR A 1 191 ? -69.482 29.536 -15.113 1.00 46.77 212 THR A N 1
ATOM 1260 C CA . THR A 1 191 ? -69.749 28.721 -16.313 1.00 47.42 212 THR A CA 1
ATOM 1261 C C . THR A 1 191 ? -71.137 28.052 -16.174 1.00 50.23 212 THR A C 1
ATOM 1262 O O . THR A 1 191 ? -72.088 28.518 -16.779 1.00 49.75 212 THR A O 1
ATOM 1266 N N . CYS A 1 192 ? -71.242 27.037 -15.317 1.00 51.00 213 CYS A N 1
ATOM 1267 C CA . CYS A 1 192 ? -72.508 26.322 -14.983 1.00 50.42 213 CYS A CA 1
ATOM 1268 C C . CYS A 1 192 ? -72.875 26.513 -13.535 1.00 50.27 213 CYS A C 1
ATOM 1269 O O . CYS A 1 192 ? -73.982 26.206 -13.145 1.00 54.81 213 CYS A O 1
ATOM 1272 N N . GLY A 1 193 ? -71.952 26.960 -12.710 1.00 46.11 214 GLY A N 1
ATOM 1273 C CA . GLY A 1 193 ? -72.251 27.196 -11.299 1.00 49.65 214 GLY A CA 1
ATOM 1274 C C . GLY A 1 193 ? -71.762 26.101 -10.375 1.00 51.35 214 GLY A C 1
ATOM 1275 O O . GLY A 1 193 ? -72.117 26.067 -9.184 1.00 49.40 214 GLY A O 1
ATOM 1276 N N . THR A 1 194 ? -70.919 25.222 -10.904 1.00 51.88 215 THR A N 1
ATOM 1277 C CA . THR A 1 194 ? -70.469 24.091 -10.129 1.00 56.24 215 THR A CA 1
ATOM 1278 C C . THR A 1 194 ? -69.720 24.537 -8.858 1.00 57.72 215 THR A C 1
ATOM 1279 O O . THR A 1 194 ? -70.033 24.088 -7.746 1.00 53.03 215 THR A O 1
ATOM 1283 N N . ALA A 1 195 ? -68.772 25.463 -9.013 1.00 56.93 216 ALA A N 1
ATOM 1284 C CA . ALA A 1 195 ? -68.018 25.952 -7.858 1.00 54.58 216 ALA A CA 1
ATOM 1285 C C . ALA A 1 195 ? -68.877 26.686 -6.793 1.00 53.90 216 ALA A C 1
ATOM 1286 O O . ALA A 1 195 ? -68.696 26.492 -5.562 1.00 57.58 216 ALA A O 1
ATOM 1288 N N . LEU A 1 196 ? -69.796 27.528 -7.250 1.00 50.66 217 LEU A N 1
ATOM 1289 C CA . LEU A 1 196 ? -70.711 28.218 -6.312 1.00 50.23 217 LEU A CA 1
ATOM 1290 C C . LEU A 1 196 ? -71.609 27.228 -5.598 1.00 50.84 217 LEU A C 1
ATOM 1291 O O . LEU A 1 196 ? -71.865 27.366 -4.406 1.00 57.77 217 LEU A O 1
ATOM 1296 N N . THR A 1 197 ? -72.043 26.188 -6.302 1.00 52.89 218 THR A N 1
ATOM 1297 C CA . THR A 1 197 ? -72.890 25.169 -5.698 1.00 54.92 218 THR A CA 1
ATOM 1298 C C . THR A 1 197 ? -72.135 24.481 -4.528 1.00 58.92 218 THR A C 1
ATOM 1299 O O . THR A 1 197 ? -72.700 24.192 -3.485 1.00 60.93 218 THR A O 1
ATOM 1303 N N . GLU A 1 198 ? -70.841 24.258 -4.682 1.00 61.47 219 GLU A N 1
ATOM 1304 C CA . GLU A 1 198 ? -70.044 23.583 -3.676 1.00 66.85 219 GLU A CA 1
ATOM 1305 C C . GLU A 1 198 ? -69.936 24.467 -2.399 1.00 70.42 219 GLU A C 1
ATOM 1306 O O . GLU A 1 198 ? -70.098 23.979 -1.244 1.00 74.04 219 GLU A O 1
ATOM 1312 N N . ILE A 1 199 ? -69.797 25.771 -2.598 1.00 63.77 220 ILE A N 1
ATOM 1313 C CA . ILE A 1 199 ? -69.797 26.680 -1.471 1.00 61.12 220 ILE A CA 1
ATOM 1314 C C . ILE A 1 199 ? -71.166 26.688 -0.791 1.00 61.56 220 ILE A C 1
ATOM 1315 O O . ILE A 1 199 ? -71.238 26.717 0.467 1.00 58.44 220 ILE A O 1
ATOM 1320 N N . LEU A 1 200 ? -72.245 26.664 -1.584 1.00 55.62 221 LEU A N 1
ATOM 1321 C CA . LEU A 1 200 ? -73.581 26.591 -0.982 1.00 56.39 221 LEU A CA 1
ATOM 1322 C C . LEU A 1 200 ? -73.744 25.370 -0.110 1.00 59.82 221 LEU A C 1
ATOM 1323 O O . LEU A 1 200 ? -74.402 25.429 0.931 1.00 64.54 221 LEU A O 1
ATOM 1328 N N . ALA A 1 201 ? -73.175 24.249 -0.553 1.00 64.98 222 ALA A N 1
ATOM 1329 C CA . ALA A 1 201 ? -73.252 23.010 0.216 1.00 65.85 222 ALA A CA 1
ATOM 1330 C C . ALA A 1 201 ? -72.560 23.222 1.566 1.00 65.07 222 ALA A C 1
ATOM 1331 O O . ALA A 1 201 ? -73.086 22.848 2.602 1.00 70.93 222 ALA A O 1
ATOM 1333 N N . LYS A 1 202 ? -71.396 23.841 1.562 1.00 63.15 223 LYS A N 1
ATOM 1334 C CA . LYS A 1 202 ? -70.690 24.112 2.817 1.00 64.10 223 LYS A CA 1
ATOM 1335 C C . LYS A 1 202 ? -71.483 25.007 3.726 1.00 64.14 223 LYS A C 1
ATOM 1336 O O . LYS A 1 202 ? -71.416 24.856 4.957 1.00 77.20 223 LYS A O 1
ATOM 1342 N N . LEU A 1 203 ? -72.218 25.939 3.141 1.00 62.97 224 LEU A N 1
ATOM 1343 C CA . LEU A 1 203 ? -72.946 26.925 3.933 1.00 62.34 224 LEU A CA 1
ATOM 1344 C C . LEU A 1 203 ? -74.275 26.413 4.443 1.00 63.21 224 LEU A C 1
ATOM 1345 O O . LEU A 1 203 ? -74.827 26.990 5.373 1.00 59.99 224 LEU A O 1
ATOM 1350 N N . LYS A 1 204 ? -74.792 25.336 3.854 1.00 71.11 225 LYS A N 1
ATOM 1351 C CA . LYS A 1 204 ? -76.106 24.767 4.277 1.00 79.51 225 LYS A CA 1
ATOM 1352 C C . LYS A 1 204 ? -76.080 24.338 5.756 1.00 78.18 225 LYS A C 1
ATOM 1353 O O . LYS A 1 204 ? -77.049 24.495 6.464 1.00 71.74 225 LYS A O 1
ATOM 1359 N N . THR A 1 205 ? -74.928 23.854 6.217 1.00 81.55 226 THR A N 1
ATOM 1360 C CA . THR A 1 205 ? -74.701 23.486 7.618 1.00 81.24 226 THR A CA 1
ATOM 1361 C C . THR A 1 205 ? -74.974 24.629 8.575 1.00 80.23 226 THR A C 1
ATOM 1362 O O . THR A 1 205 ? -75.372 24.410 9.705 1.00 90.94 226 THR A O 1
ATOM 1366 N N . TYR A 1 206 ? -74.612 25.839 8.170 1.00 81.75 227 TYR A N 1
ATOM 1367 C CA . TYR A 1 206 ? -74.688 27.007 9.051 1.00 78.58 227 TYR A CA 1
ATOM 1368 C C . TYR A 1 206 ? -76.093 27.546 8.967 1.00 78.23 227 TYR A C 1
ATOM 1369 O O . TYR A 1 206 ? -76.515 28.104 7.963 1.00 84.38 227 TYR A O 1
ATOM 1378 N N . GLU A 1 207 ? -76.849 27.316 10.009 1.00 86.20 228 GLU A N 1
ATOM 1379 C CA . GLU A 1 207 ? -78.265 27.667 9.955 1.00 94.26 228 GLU A CA 1
ATOM 1380 C C . GLU A 1 207 ? -78.585 29.152 9.888 1.00 82.47 228 GLU A C 1
ATOM 1381 O O . GLU A 1 207 ? -79.607 29.486 9.336 1.00 78.64 228 GLU A O 1
ATOM 1387 N N . HIS A 1 208 ? -77.757 30.012 10.483 1.00 77.16 229 HIS A N 1
ATOM 1388 C CA . HIS A 1 208 ? -78.031 31.446 10.549 1.00 82.11 229 HIS A CA 1
ATOM 1389 C C . HIS A 1 208 ? -77.451 32.257 9.365 1.00 74.31 229 HIS A C 1
ATOM 1390 O O . HIS A 1 208 ? -77.472 33.488 9.401 1.00 68.47 229 HIS A O 1
ATOM 1397 N N . LEU A 1 209 ? -76.933 31.567 8.343 1.00 70.53 230 LEU A N 1
ATOM 1398 C CA . LEU A 1 209 ? -76.376 32.223 7.153 1.00 63.66 230 LEU A CA 1
ATOM 1399 C C . LEU A 1 209 ? -77.199 31.959 5.904 1.00 61.11 230 LEU A C 1
ATOM 1400 O O . LEU A 1 209 ? -77.704 30.883 5.690 1.00 64.56 230 LEU A O 1
ATOM 1405 N N . LYS A 1 210 ? -77.286 32.971 5.081 1.00 58.17 231 LYS A N 1
ATOM 1406 C CA . LYS A 1 210 ? -78.056 32.950 3.867 1.00 59.52 231 LYS A CA 1
ATOM 1407 C C . LYS A 1 210 ? -77.274 33.704 2.782 1.00 52.87 231 LYS A C 1
ATOM 1408 O O . LYS A 1 210 ? -76.720 34.777 3.027 1.00 50.65 231 LYS A O 1
ATOM 1414 N N . VAL A 1 211 ? -77.247 33.155 1.584 1.00 49.83 232 VAL A N 1
ATOM 1415 C CA . VAL A 1 211 ? -76.589 33.820 0.492 1.00 45.28 232 VAL A CA 1
ATOM 1416 C C . VAL A 1 211 ? -77.617 34.616 -0.233 1.00 44.76 232 VAL A C 1
ATOM 1417 O O . VAL A 1 211 ? -78.572 34.051 -0.721 1.00 46.03 232 VAL A O 1
ATOM 1421 N N . VAL A 1 212 ? -77.358 35.903 -0.444 1.00 44.73 233 VAL A N 1
ATOM 1422 C CA . VAL A 1 212 ? -78.301 36.755 -1.200 1.00 42.57 233 VAL A CA 1
ATOM 1423 C C . VAL A 1 212 ? -77.824 37.234 -2.587 1.00 40.92 233 VAL A C 1
ATOM 1424 O O . VAL A 1 212 ? -78.597 37.843 -3.311 1.00 38.01 233 VAL A O 1
ATOM 1428 N N . ALA A 1 213 ? -76.565 36.978 -2.949 1.00 39.47 234 ALA A N 1
ATOM 1429 C CA . ALA A 1 213 ? -76.070 37.320 -4.296 1.00 36.11 234 ALA A CA 1
ATOM 1430 C C . ALA A 1 213 ? -74.733 36.692 -4.585 1.00 35.22 234 ALA A C 1
ATOM 1431 O O . ALA A 1 213 ? -73.950 36.423 -3.686 1.00 36.52 234 ALA A O 1
ATOM 1433 N N . PHE A 1 214 ? -74.484 36.456 -5.856 1.00 34.95 235 PHE A N 1
ATOM 1434 C CA . PHE A 1 214 ? -73.179 36.095 -6.349 1.00 36.83 235 PHE A CA 1
ATOM 1435 C C . PHE A 1 214 ? -72.689 37.244 -7.203 1.00 36.33 235 PHE A C 1
ATOM 1436 O O . PHE A 1 214 ? -73.406 37.675 -8.110 1.00 36.94 235 PHE A O 1
ATOM 1444 N N . ILE A 1 215 ? -71.426 37.626 -7.022 1.00 35.65 236 ILE A N 1
ATOM 1445 C CA . ILE A 1 215 ? -70.787 38.541 -7.957 1.00 33.71 236 ILE A CA 1
ATOM 1446 C C . ILE A 1 215 ? -69.500 37.933 -8.517 1.00 35.14 236 ILE A C 1
ATOM 1447 O O . ILE A 1 215 ? -68.657 37.395 -7.804 1.00 37.87 236 ILE A O 1
ATOM 1452 N N . VAL A 1 216 ? -69.266 38.168 -9.788 1.00 36.28 237 VAL A N 1
ATOM 1453 C CA . VAL A 1 216 ? -68.257 37.454 -10.531 1.00 34.67 237 VAL A CA 1
ATOM 1454 C C . VAL A 1 216 ? -67.584 38.369 -11.554 1.00 30.76 237 VAL A C 1
ATOM 1455 O O . VAL A 1 216 ? -68.200 39.321 -12.053 1.00 28.92 237 VAL A O 1
ATOM 1459 N N . LEU A 1 217 ? -66.324 38.125 -11.860 1.00 29.30 238 LEU A N 1
ATOM 1460 C CA . LEU A 1 217 ? -65.639 38.943 -12.854 1.00 28.88 238 LEU A CA 1
ATOM 1461 C C . LEU A 1 217 ? -66.129 38.634 -14.256 1.00 30.83 238 LEU A C 1
ATOM 1462 O O . LEU A 1 217 ? -66.301 39.531 -15.049 1.00 30.51 238 LEU A O 1
ATOM 1467 N N . LEU A 1 218 ? -66.332 37.359 -14.572 1.00 31.90 239 LEU A N 1
ATOM 1468 C CA . LEU A 1 218 ? -66.711 36.946 -15.927 1.00 33.70 239 LEU A CA 1
ATOM 1469 C C . LEU A 1 218 ? -67.777 35.866 -15.937 1.00 36.70 239 LEU A C 1
ATOM 1470 O O . LEU A 1 218 ? -67.630 34.812 -15.261 1.00 33.20 239 LEU A O 1
ATOM 1475 N N . ASN A 1 219 ? -68.864 36.137 -16.683 1.00 38.06 240 ASN A N 1
ATOM 1476 C CA . ASN A 1 219 ? -69.866 35.115 -16.985 1.00 36.74 240 ASN A CA 1
ATOM 1477 C C . ASN A 1 219 ? -69.657 34.669 -18.397 1.00 36.78 240 ASN A C 1
ATOM 1478 O O . ASN A 1 219 ? -69.775 35.451 -19.304 1.00 37.42 240 ASN A O 1
ATOM 1483 N N . ARG A 1 220 ? -69.326 33.413 -18.590 1.00 38.41 241 ARG A N 1
ATOM 1484 C CA . ARG A 1 220 ? -69.095 32.895 -19.944 1.00 41.78 241 ARG A CA 1
ATOM 1485 C C . ARG A 1 220 ? -70.324 32.779 -20.818 1.00 41.39 241 ARG A C 1
ATOM 1486 O O . ARG A 1 220 ? -70.200 32.509 -22.008 1.00 39.71 241 ARG A O 1
ATOM 1494 N N . ASN A 1 221 ? -71.506 32.954 -20.256 1.00 45.75 242 ASN A N 1
ATOM 1495 C CA . ASN A 1 221 ? -72.757 32.840 -21.045 1.00 48.67 242 ASN A CA 1
ATOM 1496 C C . ASN A 1 221 ? -72.910 31.483 -21.754 1.00 46.37 242 ASN A C 1
ATOM 1497 O O . ASN A 1 221 ? -73.291 31.404 -22.921 1.00 45.84 242 ASN A O 1
ATOM 1502 N N . GLU A 1 222 ? -72.589 30.423 -21.035 1.00 46.47 243 GLU A N 1
ATOM 1503 C CA . GLU A 1 222 ? -72.783 29.079 -21.559 1.00 48.78 243 GLU A CA 1
ATOM 1504 C C . GLU A 1 222 ? -74.264 28.773 -21.655 1.00 44.77 243 GLU A C 1
ATOM 1505 O O . GLU A 1 222 ? -75.022 29.243 -20.805 1.00 43.14 243 GLU A O 1
ATOM 1511 N N . TYR A 1 223 ? -74.624 27.927 -22.620 1.00 43.91 244 TYR A N 1
ATOM 1512 C CA . TYR A 1 223 ? -76.007 27.562 -22.826 1.00 45.15 244 TYR A CA 1
ATOM 1513 C C . TYR A 1 223 ? -76.194 26.168 -23.395 1.00 47.04 244 TYR A C 1
ATOM 1514 O O . TYR A 1 223 ? -75.261 25.514 -23.807 1.00 46.38 244 TYR A O 1
ATOM 1523 N N . GLU A 1 224 ? -77.439 25.709 -23.382 1.00 49.66 245 GLU A N 1
ATOM 1524 C CA . GLU A 1 224 ? -77.844 24.514 -24.073 1.00 52.71 245 GLU A CA 1
ATOM 1525 C C . GLU A 1 224 ? -78.961 24.910 -25.023 1.00 49.27 245 GLU A C 1
ATOM 1526 O O . GLU A 1 224 ? -79.664 25.825 -24.776 1.00 47.96 245 GLU A O 1
ATOM 1532 N N . ILE A 1 225 ? -79.126 24.200 -26.106 1.00 49.74 246 ILE A N 1
ATOM 1533 C CA . ILE A 1 225 ? -80.208 24.463 -27.025 1.00 49.21 246 ILE A CA 1
ATOM 1534 C C . ILE A 1 225 ? -81.352 23.504 -26.763 1.00 50.72 246 ILE A C 1
ATOM 1535 O O . ILE A 1 225 ? -81.146 22.318 -26.622 1.00 48.94 246 ILE A O 1
ATOM 1540 N N . ASN A 1 226 ? -82.576 24.022 -26.776 1.00 50.59 247 ASN A N 1
ATOM 1541 C CA . ASN A 1 226 ? -83.750 23.253 -26.453 1.00 48.58 247 ASN A CA 1
ATOM 1542 C C . ASN A 1 226 ? -84.530 22.841 -27.702 1.00 50.28 247 ASN A C 1
ATOM 1543 O O . ASN A 1 226 ? -84.039 22.973 -28.820 1.00 52.01 247 ASN A O 1
ATOM 1548 N N . GLU A 1 227 ? -85.731 22.311 -27.504 1.00 51.59 248 GLU A N 1
ATOM 1549 C CA . GLU A 1 227 ? -86.452 21.695 -28.556 1.00 55.73 248 GLU A CA 1
ATOM 1550 C C . GLU A 1 227 ? -86.884 22.660 -29.640 1.00 58.67 248 GLU A C 1
ATOM 1551 O O . GLU A 1 227 ? -87.283 22.220 -30.730 1.00 58.98 248 GLU A O 1
ATOM 1557 N N . ASN A 1 228 ? -86.837 23.961 -29.346 1.00 59.84 249 ASN A N 1
ATOM 1558 C CA . ASN A 1 228 ? -87.266 25.005 -30.309 1.00 58.70 249 ASN A CA 1
ATOM 1559 C C . ASN A 1 228 ? -86.088 25.770 -30.848 1.00 57.90 249 ASN A C 1
ATOM 1560 O O . ASN A 1 228 ? -86.247 26.826 -31.458 1.00 59.60 249 ASN A O 1
ATOM 1565 N N . ASN A 1 229 ? -84.907 25.213 -30.648 1.00 54.31 250 ASN A N 1
ATOM 1566 C CA . ASN A 1 229 ? -83.690 25.778 -31.209 1.00 54.68 250 ASN A CA 1
ATOM 1567 C C . ASN A 1 229 ? -83.375 27.101 -30.565 1.00 54.87 250 ASN A C 1
ATOM 1568 O O . ASN A 1 229 ? -82.851 27.987 -31.220 1.00 51.16 250 ASN A O 1
ATOM 1573 N N . GLN A 1 230 ? -83.700 27.200 -29.274 1.00 56.61 251 GLN A N 1
ATOM 1574 C CA . GLN A 1 230 ? -83.432 28.376 -28.465 1.00 56.28 251 GLN A CA 1
ATOM 1575 C C . GLN A 1 230 ? -82.345 28.109 -27.412 1.00 53.08 251 GLN A C 1
ATOM 1576 O O . GLN A 1 230 ? -82.242 27.043 -26.801 1.00 52.55 251 GLN A O 1
ATOM 1582 N N . LYS A 1 231 ? -81.541 29.109 -27.202 1.00 49.94 252 LYS A N 1
ATOM 1583 C CA . LYS A 1 231 ? -80.500 28.997 -26.250 1.00 50.73 252 LYS A CA 1
ATOM 1584 C C . LYS A 1 231 ? -81.068 29.224 -24.869 1.00 51.11 252 LYS A C 1
ATOM 1585 O O . LYS A 1 231 ? -81.690 30.234 -24.627 1.00 53.61 252 LYS A O 1
ATOM 1591 N N . ILE A 1 232 ? -80.845 28.273 -23.975 1.00 47.34 253 ILE A N 1
ATOM 1592 C CA . ILE A 1 232 ? -81.204 28.381 -22.588 1.00 45.37 253 ILE A CA 1
ATOM 1593 C C . ILE A 1 232 ? -79.895 28.490 -21.842 1.00 42.95 253 ILE A C 1
ATOM 1594 O O . ILE A 1 232 ? -79.069 27.580 -21.886 1.00 42.35 253 ILE A O 1
ATOM 1599 N N . TYR A 1 233 ? -79.710 29.601 -21.161 1.00 42.89 254 TYR A N 1
ATOM 1600 C CA . TYR A 1 233 ? -78.415 29.899 -20.495 1.00 43.41 254 TYR A CA 1
ATOM 1601 C C . TYR A 1 233 ? -78.284 29.275 -19.093 1.00 42.92 254 TYR A C 1
ATOM 1602 O O . TYR A 1 233 ? -79.241 29.283 -18.328 1.00 42.88 254 TYR A O 1
ATOM 1611 N N . PHE A 1 234 ? -77.124 28.705 -18.783 1.00 43.09 255 PHE A N 1
ATOM 1612 C CA . PHE A 1 234 ? -76.914 28.086 -17.464 1.00 44.59 255 PHE A CA 1
ATOM 1613 C C . PHE A 1 234 ? -77.103 29.076 -16.347 1.00 46.74 255 PHE A C 1
ATOM 1614 O O . PHE A 1 234 ? -77.524 28.708 -15.264 1.00 50.16 255 PHE A O 1
ATOM 1622 N N . LYS A 1 235 ? -76.822 30.357 -16.598 1.00 45.26 256 LYS A N 1
ATOM 1623 C CA . LYS A 1 235 ? -77.037 31.339 -15.566 1.00 44.55 256 LYS A CA 1
ATOM 1624 C C . LYS A 1 235 ? -78.484 31.340 -15.120 1.00 44.40 256 LYS A C 1
ATOM 1625 O O . LYS A 1 235 ? -78.755 31.380 -13.951 1.00 42.42 256 LYS A O 1
ATOM 1631 N N . ASP A 1 236 ? -79.406 31.305 -16.082 1.00 46.28 257 ASP A N 1
ATOM 1632 C CA . ASP A 1 236 ? -80.818 31.394 -15.787 1.00 47.17 257 ASP A CA 1
ATOM 1633 C C . ASP A 1 236 ? -81.278 30.165 -15.057 1.00 46.95 257 ASP A C 1
ATOM 1634 O O . ASP A 1 236 ? -82.050 30.246 -14.088 1.00 48.90 257 ASP A O 1
ATOM 1639 N N . ILE A 1 237 ? -80.789 29.019 -15.492 1.00 48.29 258 ILE A N 1
ATOM 1640 C CA . ILE A 1 237 ? -81.172 27.741 -14.896 1.00 50.85 258 ILE A CA 1
ATOM 1641 C C . ILE A 1 237 ? -80.652 27.720 -13.449 1.00 48.20 258 ILE A C 1
ATOM 1642 O O . ILE A 1 237 ? -81.345 27.301 -12.512 1.00 53.35 258 ILE A O 1
ATOM 1647 N N . PHE A 1 238 ? -79.415 28.134 -13.288 1.00 46.18 259 PHE A N 1
ATOM 1648 C CA . PHE A 1 238 ? -78.781 28.204 -11.957 1.00 47.37 259 PHE A CA 1
ATOM 1649 C C . PHE A 1 238 ? -79.511 29.160 -11.017 1.00 43.95 259 PHE A C 1
ATOM 1650 O O . PHE A 1 238 ? -79.793 28.810 -9.860 1.00 47.16 259 PHE A O 1
ATOM 1658 N N . GLU A 1 239 ? -79.845 30.339 -11.511 1.00 41.97 260 GLU A N 1
ATOM 1659 C CA . GLU A 1 239 ? -80.568 31.321 -10.688 1.00 42.91 260 GLU A CA 1
ATOM 1660 C C . GLU A 1 239 ? -81.903 30.773 -10.205 1.00 44.61 260 GLU A C 1
ATOM 1661 O O . GLU A 1 239 ? -82.283 30.971 -9.062 1.00 45.15 260 GLU A O 1
ATOM 1667 N N . LYS A 1 240 ? -82.587 30.081 -11.094 1.00 47.57 261 LYS A N 1
ATOM 1668 C CA . LYS A 1 240 ? -83.857 29.506 -10.754 1.00 53.22 261 LYS A CA 1
ATOM 1669 C C . LYS A 1 240 ? -83.703 28.382 -9.722 1.00 51.05 261 LYS A C 1
ATOM 1670 O O . LYS A 1 240 ? -84.445 28.339 -8.763 1.00 49.45 261 LYS A O 1
ATOM 1676 N N . ARG A 1 241 ? -82.770 27.464 -9.946 1.00 51.27 262 ARG A N 1
ATOM 1677 C CA . ARG A 1 241 ? -82.571 26.357 -9.035 1.00 53.91 262 ARG A CA 1
ATOM 1678 C C . ARG A 1 241 ? -82.218 26.825 -7.622 1.00 55.07 262 ARG A C 1
ATOM 1679 O O . ARG A 1 241 ? -82.705 26.232 -6.671 1.00 57.85 262 ARG A O 1
ATOM 1687 N N . VAL A 1 242 ? -81.338 27.830 -7.451 1.00 52.46 263 VAL A N 1
ATOM 1688 C CA . VAL A 1 242 ? -80.891 28.189 -6.092 1.00 51.34 263 VAL A CA 1
ATOM 1689 C C . VAL A 1 242 ? -81.576 29.425 -5.514 1.00 49.69 263 VAL A C 1
ATOM 1690 O O . VAL A 1 242 ? -81.389 29.718 -4.345 1.00 45.79 263 VAL A O 1
ATOM 1694 N N . GLY A 1 243 ? -82.367 30.130 -6.336 1.00 48.77 264 GLY A N 1
ATOM 1695 C CA . GLY A 1 243 ? -83.120 31.316 -5.916 1.00 46.59 264 GLY A CA 1
ATOM 1696 C C . GLY A 1 243 ? -82.302 32.555 -5.551 1.00 48.70 264 GLY A C 1
ATOM 1697 O O . GLY A 1 243 ? -82.680 33.287 -4.650 1.00 50.45 264 GLY A O 1
ATOM 1698 N N . ILE A 1 244 ? -81.133 32.733 -6.196 1.00 46.41 265 ILE A N 1
ATOM 1699 C CA . ILE A 1 244 ? -80.198 33.758 -5.852 1.00 42.85 265 ILE A CA 1
ATOM 1700 C C . ILE A 1 244 ? -79.658 34.380 -7.116 1.00 39.86 265 ILE A C 1
ATOM 1701 O O . ILE A 1 244 ? -79.198 33.670 -8.020 1.00 41.97 265 ILE A O 1
ATOM 1706 N N . PRO A 1 245 ? -79.739 35.703 -7.231 1.00 36.64 266 PRO A N 1
ATOM 1707 C CA . PRO A 1 245 ? -79.190 36.370 -8.409 1.00 34.90 266 PRO A CA 1
ATOM 1708 C C . PRO A 1 245 ? -77.659 36.327 -8.564 1.00 36.49 266 PRO A C 1
ATOM 1709 O O . PRO A 1 245 ? -76.910 36.439 -7.576 1.00 34.51 266 PRO A O 1
ATOM 1713 N N . LEU A 1 246 ? -77.213 36.236 -9.823 1.00 37.16 267 LEU A N 1
ATOM 1714 C CA . LEU A 1 246 ? -75.821 36.385 -10.177 1.00 36.92 267 LEU A CA 1
ATOM 1715 C C . LEU A 1 246 ? -75.585 37.654 -10.976 1.00 37.64 267 LEU A C 1
ATOM 1716 O O . LEU A 1 246 ? -76.317 37.938 -11.896 1.00 38.25 267 LEU A O 1
ATOM 1721 N N . TYR A 1 247 ? -74.534 38.396 -10.608 1.00 37.83 268 TYR A N 1
ATOM 1722 C CA . TYR A 1 247 ? -74.088 39.591 -11.319 1.00 35.06 268 TYR A CA 1
ATOM 1723 C C . TYR A 1 247 ? -72.637 39.405 -11.822 1.00 35.35 268 TYR A C 1
ATOM 1724 O O . TYR A 1 247 ? -71.830 38.664 -11.221 1.00 36.12 268 TYR A O 1
ATOM 1733 N N . SER A 1 248 ? -72.310 40.033 -12.940 1.00 34.55 269 SER A N 1
ATOM 1734 C CA . SER A 1 248 ? -70.957 39.912 -13.469 1.00 37.08 269 SER A CA 1
ATOM 1735 C C . SER A 1 248 ? -70.398 41.179 -14.043 1.00 34.15 269 SER A C 1
ATOM 1736 O O . SER A 1 248 ? -71.102 42.024 -14.513 1.00 35.25 269 SER A O 1
ATOM 1739 N N . ILE A 1 249 ? -69.136 41.376 -13.839 1.00 33.01 270 ILE A N 1
ATOM 1740 C CA . ILE A 1 249 ? -68.547 42.584 -14.352 1.00 32.91 270 ILE A CA 1
ATOM 1741 C C . ILE A 1 249 ? -68.587 42.451 -15.882 1.00 33.37 270 ILE A C 1
ATOM 1742 O O . ILE A 1 249 ? -68.990 43.366 -16.540 1.00 30.13 270 ILE A O 1
ATOM 1747 N N . LEU A 1 250 ? -68.041 41.348 -16.411 1.00 31.47 271 LEU A N 1
ATOM 1748 C CA . LEU A 1 250 ? -67.956 41.129 -17.830 1.00 33.31 271 LEU A CA 1
ATOM 1749 C C . LEU A 1 250 ? -68.728 39.918 -18.249 1.00 32.56 271 LEU A C 1
ATOM 1750 O O . LEU A 1 250 ? -68.939 38.989 -17.473 1.00 32.15 271 LEU A O 1
ATOM 1755 N N . SER A 1 251 ? -69.084 39.875 -19.512 1.00 37.11 272 SER A N 1
ATOM 1756 C CA . SER A 1 251 ? -69.750 38.677 -20.084 1.00 36.93 272 SER A CA 1
ATOM 1757 C C . SER A 1 251 ? -69.189 38.384 -21.445 1.00 38.20 272 SER A C 1
ATOM 1758 O O . SER A 1 251 ? -68.655 39.279 -22.133 1.00 43.24 272 SER A O 1
ATOM 1761 N N . TYR A 1 252 ? -69.207 37.122 -21.818 1.00 40.70 273 TYR A N 1
ATOM 1762 C CA . TYR A 1 252 ? -68.733 36.694 -23.131 1.00 42.99 273 TYR A CA 1
ATOM 1763 C C . TYR A 1 252 ? -69.448 37.443 -24.237 1.00 44.96 273 TYR A C 1
ATOM 1764 O O . TYR A 1 252 ? -68.842 38.018 -25.103 1.00 42.93 273 TYR A O 1
ATOM 1773 N N . LYS A 1 253 ? -70.733 37.534 -24.131 1.00 53.26 274 LYS A N 1
ATOM 1774 C CA . LYS A 1 253 ? -71.483 38.160 -25.165 1.00 65.44 274 LYS A CA 1
ATOM 1775 C C . LYS A 1 253 ? -71.213 39.651 -25.306 1.00 57.74 274 LYS A C 1
ATOM 1776 O O . LYS A 1 253 ? -70.972 40.122 -26.404 1.00 62.52 274 LYS A O 1
ATOM 1782 N N . ASP A 1 254 ? -71.291 40.396 -24.226 1.00 55.74 275 ASP A N 1
ATOM 1783 C CA . ASP A 1 254 ? -71.115 41.851 -24.287 1.00 53.22 275 ASP A CA 1
ATOM 1784 C C . ASP A 1 254 ? -69.681 42.288 -24.445 1.00 50.59 275 ASP A C 1
ATOM 1785 O O . ASP A 1 254 ? -69.449 43.340 -24.974 1.00 54.84 275 ASP A O 1
ATOM 1790 N N . ASP A 1 255 ? -68.710 41.480 -24.022 1.00 49.91 276 ASP A N 1
ATOM 1791 C CA . ASP A 1 255 ? -67.359 41.968 -23.878 1.00 42.18 276 ASP A CA 1
ATOM 1792 C C . ASP A 1 255 ? -66.302 41.168 -24.558 1.00 44.98 276 ASP A C 1
ATOM 1793 O O . ASP A 1 255 ? -65.287 41.733 -24.959 1.00 47.51 276 ASP A O 1
ATOM 1798 N N . ILE A 1 256 ? -66.421 39.847 -24.587 1.00 44.55 277 ILE A N 1
ATOM 1799 C CA . ILE A 1 256 ? -65.318 39.038 -25.084 1.00 44.41 277 ILE A CA 1
ATOM 1800 C C . ILE A 1 256 ? -65.453 38.707 -26.540 1.00 50.25 277 ILE A C 1
ATOM 1801 O O . ILE A 1 256 ? -64.452 38.570 -27.243 1.00 48.61 277 ILE A O 1
ATOM 1806 N N . GLN A 1 257 ? -66.672 38.575 -27.012 1.00 53.12 278 GLN A N 1
ATOM 1807 C CA . GLN A 1 257 ? -66.870 38.137 -28.370 1.00 58.06 278 GLN A CA 1
ATOM 1808 C C . GLN A 1 257 ? -66.215 39.074 -29.367 1.00 52.86 278 GLN A C 1
ATOM 1809 O O . GLN A 1 257 ? -65.695 38.623 -30.375 1.00 54.85 278 GLN A O 1
ATOM 1815 N N . SER A 1 258 ? -66.343 40.372 -29.129 1.00 50.95 279 SER A N 1
ATOM 1816 C CA . SER A 1 258 ? -65.816 41.384 -30.033 1.00 48.71 279 SER A CA 1
ATOM 1817 C C . SER A 1 258 ? -64.292 41.412 -30.057 1.00 50.71 279 SER A C 1
ATOM 1818 O O . SER A 1 258 ? -63.723 42.088 -30.873 1.00 53.22 279 SER A O 1
ATOM 1821 N N . MET A 1 259 ? -63.627 40.675 -29.169 1.00 50.00 280 MET A N 1
ATOM 1822 C CA . MET A 1 259 ? -62.191 40.564 -29.207 1.00 49.06 280 MET A CA 1
ATOM 1823 C C . MET A 1 259 ? -61.745 39.471 -30.178 1.00 57.88 280 MET A C 1
ATOM 1824 O O . MET A 1 259 ? -60.534 39.324 -30.473 1.00 61.70 280 MET A O 1
ATOM 1829 N N . ILE A 1 260 ? -62.690 38.670 -30.671 1.00 66.92 281 ILE A N 1
ATOM 1830 C CA . ILE A 1 260 ? -62.306 37.418 -31.384 1.00 79.93 281 ILE A CA 1
ATOM 1831 C C . ILE A 1 260 ? -61.859 37.566 -32.870 1.00 89.81 281 ILE A C 1
ATOM 1832 O O . ILE A 1 260 ? -60.745 37.162 -33.211 1.00 112.56 281 ILE A O 1
ATOM 1837 N N . HIS A 1 261 ? -62.720 38.087 -33.748 1.00 93.35 282 HIS A N 1
ATOM 1838 C CA . HIS A 1 261 ? -62.343 38.543 -35.148 1.00 106.34 282 HIS A CA 1
ATOM 1839 C C . HIS A 1 261 ? -62.609 37.535 -36.290 1.00 110.25 282 HIS A C 1
ATOM 1840 O O . HIS A 1 261 ? -61.763 37.364 -37.166 1.00 113.49 282 HIS A O 1
ATOM 1847 N N . ASN B 1 8 ? -70.619 47.014 26.631 1.00 85.11 7 ASN B N 1
ATOM 1848 C CA . ASN B 1 8 ? -69.655 47.234 25.493 1.00 90.91 7 ASN B CA 1
ATOM 1849 C C . ASN B 1 8 ? -68.440 48.196 25.742 1.00 86.36 7 ASN B C 1
ATOM 1850 O O . ASN B 1 8 ? -68.583 49.424 25.765 1.00 80.02 7 ASN B O 1
ATOM 1855 N N . GLU B 1 9 ? -67.240 47.614 25.804 1.00 72.32 8 GLU B N 1
ATOM 1856 C CA . GLU B 1 9 ? -66.185 48.177 26.590 1.00 63.79 8 GLU B CA 1
ATOM 1857 C C . GLU B 1 9 ? -64.991 48.744 25.794 1.00 58.68 8 GLU B C 1
ATOM 1858 O O . GLU B 1 9 ? -63.968 49.093 26.410 1.00 56.78 8 GLU B O 1
ATOM 1864 N N . PHE B 1 10 ? -65.112 48.896 24.473 1.00 50.17 9 PHE B N 1
ATOM 1865 C CA . PHE B 1 10 ? -63.965 49.189 23.615 1.00 46.49 9 PHE B CA 1
ATOM 1866 C C . PHE B 1 10 ? -64.332 50.309 22.693 1.00 43.61 9 PHE B C 1
ATOM 1867 O O . PHE B 1 10 ? -65.459 50.545 22.461 1.00 42.59 9 PHE B O 1
ATOM 1875 N N . LEU B 1 11 ? -63.345 50.990 22.167 1.00 46.20 10 LEU B N 1
ATOM 1876 C CA . LEU B 1 11 ? -63.561 51.951 21.119 1.00 47.96 10 LEU B CA 1
ATOM 1877 C C . LEU B 1 11 ? -64.468 51.354 20.049 1.00 46.03 10 LEU B C 1
ATOM 1878 O O . LEU B 1 11 ? -64.321 50.200 19.689 1.00 48.57 10 LEU B O 1
ATOM 1883 N N . CYS B 1 12 ? -65.349 52.166 19.520 1.00 44.28 11 CYS B N 1
ATOM 1884 C CA . CYS B 1 12 ? -66.203 51.761 18.452 1.00 42.14 11 CYS B CA 1
ATOM 1885 C C . CYS B 1 12 ? -65.417 51.843 17.112 1.00 39.95 11 CYS B C 1
ATOM 1886 O O . CYS B 1 12 ? -64.439 52.550 17.013 1.00 38.11 11 CYS B O 1
ATOM 1889 N N . ASP B 1 13 ? -65.828 51.040 16.143 1.00 40.63 12 ASP B N 1
ATOM 1890 C CA . ASP B 1 13 ? -65.135 50.944 14.881 1.00 41.40 12 ASP B CA 1
ATOM 1891 C C . ASP B 1 13 ? -64.946 52.308 14.217 1.00 47.44 12 ASP B C 1
ATOM 1892 O O . ASP B 1 13 ? -63.972 52.510 13.519 1.00 45.39 12 ASP B O 1
ATOM 1897 N N . GLU B 1 14 ? -65.890 53.233 14.365 1.00 55.54 13 GLU B N 1
ATOM 1898 C CA . GLU B 1 14 ? -65.752 54.545 13.676 1.00 56.01 13 GLU B CA 1
ATOM 1899 C C . GLU B 1 14 ? -64.559 55.288 14.287 1.00 50.59 13 GLU B C 1
ATOM 1900 O O . GLU B 1 14 ? -63.797 55.914 13.580 1.00 48.65 13 GLU B O 1
ATOM 1906 N N . GLU B 1 15 ? -64.379 55.155 15.597 1.00 47.44 14 GLU B N 1
ATOM 1907 C CA . GLU B 1 15 ? -63.262 55.821 16.304 1.00 50.15 14 GLU B CA 1
ATOM 1908 C C . GLU B 1 15 ? -61.948 55.153 15.989 1.00 45.12 14 GLU B C 1
ATOM 1909 O O . GLU B 1 15 ? -60.931 55.829 15.828 1.00 43.33 14 GLU B O 1
ATOM 1915 N N . ILE B 1 16 ? -61.971 53.823 15.882 1.00 41.48 15 ILE B N 1
ATOM 1916 C CA . ILE B 1 16 ? -60.776 53.104 15.543 1.00 39.85 15 ILE B CA 1
ATOM 1917 C C . ILE B 1 16 ? -60.281 53.593 14.186 1.00 38.97 15 ILE B C 1
ATOM 1918 O O . ILE B 1 16 ? -59.079 53.791 13.991 1.00 40.54 15 ILE B O 1
ATOM 1923 N N . TYR B 1 17 ? -61.186 53.717 13.243 1.00 35.74 16 TYR B N 1
ATOM 1924 C CA . TYR B 1 17 ? -60.802 54.074 11.906 1.00 36.62 16 TYR B CA 1
ATOM 1925 C C . TYR B 1 17 ? -60.224 55.488 11.889 1.00 39.31 16 TYR B C 1
ATOM 1926 O O . TYR B 1 17 ? -59.134 55.708 11.316 1.00 36.66 16 TYR B O 1
ATOM 1935 N N . LYS B 1 18 ? -60.900 56.423 12.552 1.00 42.04 17 LYS B N 1
ATOM 1936 C CA . LYS B 1 18 ? -60.410 57.790 12.634 1.00 45.64 17 LYS B CA 1
ATOM 1937 C C . LYS B 1 18 ? -58.975 57.795 13.197 1.00 43.33 17 LYS B C 1
ATOM 1938 O O . LYS B 1 18 ? -58.120 58.551 12.749 1.00 46.74 17 LYS B O 1
ATOM 1944 N N . SER B 1 19 ? -58.716 56.982 14.186 1.00 39.20 18 SER B N 1
ATOM 1945 C CA . SER B 1 19 ? -57.413 56.994 14.821 1.00 40.55 18 SER B CA 1
ATOM 1946 C C . SER B 1 19 ? -56.353 56.333 13.911 1.00 37.20 18 SER B C 1
ATOM 1947 O O . SER B 1 19 ? -55.250 56.872 13.737 1.00 34.15 18 SER B O 1
ATOM 1950 N N . PHE B 1 20 ? -56.771 55.256 13.237 1.00 33.22 19 PHE B N 1
ATOM 1951 C CA . PHE B 1 20 ? -55.969 54.671 12.214 1.00 31.58 19 PHE B CA 1
ATOM 1952 C C . PHE B 1 20 ? -55.560 55.713 11.177 1.00 34.39 19 PHE B C 1
ATOM 1953 O O . PHE B 1 20 ? -54.356 55.778 10.834 1.00 36.86 19 PHE B O 1
ATOM 1961 N N . VAL B 1 21 ? -56.508 56.509 10.676 1.00 33.04 20 VAL B N 1
ATOM 1962 C CA . VAL B 1 21 ? -56.198 57.464 9.598 1.00 34.83 20 VAL B CA 1
ATOM 1963 C C . VAL B 1 21 ? -55.200 58.498 10.083 1.00 36.17 20 VAL B C 1
ATOM 1964 O O . VAL B 1 21 ? -54.197 58.789 9.432 1.00 41.14 20 VAL B O 1
ATOM 1968 N N . HIS B 1 22 ? -55.441 59.025 11.246 1.00 39.74 21 HIS B N 1
ATOM 1969 C CA . HIS B 1 22 ? -54.512 60.012 11.834 1.00 41.23 21 HIS B CA 1
ATOM 1970 C C . HIS B 1 22 ? -53.111 59.448 12.010 1.00 40.57 21 HIS B C 1
ATOM 1971 O O . HIS B 1 22 ? -52.140 60.060 11.575 1.00 42.31 21 HIS B O 1
ATOM 1978 N N . LEU B 1 23 ? -53.009 58.257 12.596 1.00 36.87 22 LEU B N 1
ATOM 1979 C CA . LEU B 1 23 ? -51.705 57.642 12.825 1.00 36.88 22 LEU B CA 1
ATOM 1980 C C . LEU B 1 23 ? -51.005 57.223 11.527 1.00 39.15 22 LEU B C 1
ATOM 1981 O O . LEU B 1 23 ? -49.776 57.313 11.440 1.00 42.35 22 LEU B O 1
ATOM 1986 N N . LYS B 1 24 ? -51.767 56.768 10.551 1.00 38.11 23 LYS B N 1
ATOM 1987 C CA . LYS B 1 24 ? -51.193 56.387 9.294 1.00 39.85 23 LYS B CA 1
ATOM 1988 C C . LYS B 1 24 ? -50.536 57.639 8.668 1.00 41.25 23 LYS B C 1
ATOM 1989 O O . LYS B 1 24 ? -49.4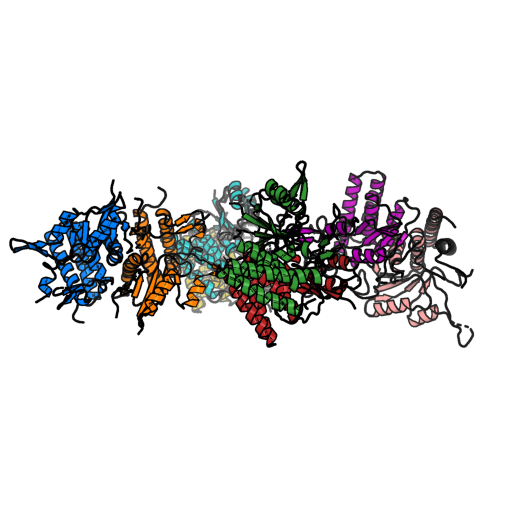67 57.537 8.069 1.00 43.42 23 LYS B O 1
ATOM 1995 N N . ASP B 1 25 ? -51.201 58.780 8.728 1.00 39.11 24 ASP B N 1
ATOM 1996 C CA . ASP B 1 25 ? -50.693 59.974 8.078 1.00 44.42 24 ASP B CA 1
ATOM 1997 C C . ASP B 1 25 ? -49.399 60.382 8.761 1.00 48.72 24 ASP B C 1
ATOM 1998 O O . ASP B 1 25 ? -48.415 60.662 8.075 1.00 54.86 24 ASP B O 1
ATOM 2003 N N . LYS B 1 26 ? -49.385 60.392 10.090 1.00 45.70 25 LYS B N 1
ATOM 2004 C CA . LYS B 1 26 ? -48.191 60.756 10.798 1.00 46.55 25 LYS B CA 1
ATOM 2005 C C . LYS B 1 26 ? -47.041 59.779 10.545 1.00 43.79 25 LYS B C 1
ATOM 2006 O O . LYS B 1 26 ? -45.909 60.199 10.369 1.00 46.17 25 LYS B O 1
ATOM 2012 N N . ILE B 1 27 ? -47.320 58.502 10.509 1.00 40.48 26 ILE B N 1
ATOM 2013 C CA . ILE B 1 27 ? -46.265 57.537 10.295 1.00 39.37 26 ILE B CA 1
ATOM 2014 C C . ILE B 1 27 ? -45.620 57.718 8.911 1.00 44.10 26 ILE B C 1
ATOM 2015 O O . ILE B 1 27 ? -44.409 57.751 8.794 1.00 46.67 26 ILE B O 1
ATOM 2020 N N . CYS B 1 28 ? -46.423 57.922 7.872 1.00 41.41 27 CYS B N 1
ATOM 2021 C CA . CYS B 1 28 ? -45.901 58.162 6.532 1.00 42.81 27 CYS B CA 1
ATOM 2022 C C . CYS B 1 28 ? -45.110 59.465 6.474 1.00 44.02 27 CYS B C 1
ATOM 2023 O O . CYS B 1 28 ? -44.020 59.507 5.938 1.00 47.36 27 CYS B O 1
ATOM 2026 N N . GLU B 1 29 ? -45.664 60.518 7.035 1.00 46.96 28 GLU B N 1
ATOM 2027 C CA . GLU B 1 29 ? -44.993 61.810 7.088 1.00 51.37 28 GLU B CA 1
ATOM 2028 C C . GLU B 1 29 ? -43.618 61.664 7.724 1.00 54.67 28 GLU B C 1
ATOM 2029 O O . GLU B 1 29 ? -42.637 62.110 7.147 1.00 61.56 28 GLU B O 1
ATOM 2035 N N . GLU B 1 30 ? -43.526 60.989 8.865 1.00 48.86 29 GLU B N 1
ATOM 2036 C CA . GLU B 1 30 ? -42.271 60.923 9.568 1.00 49.44 29 GLU B CA 1
ATOM 2037 C C . GLU B 1 30 ? -41.279 60.029 8.872 1.00 48.99 29 GLU B C 1
ATOM 2038 O O . GLU B 1 30 ? -40.075 60.252 8.957 1.00 51.76 29 GLU B O 1
ATOM 2044 N N . ARG B 1 31 ? -41.760 59.010 8.190 1.00 51.59 30 ARG B N 1
ATOM 2045 C CA . ARG B 1 31 ? -40.859 58.170 7.407 1.00 49.06 30 ARG B CA 1
ATOM 2046 C C . ARG B 1 31 ? -40.276 59.021 6.280 1.00 50.77 30 ARG B C 1
ATOM 2047 O O . ARG B 1 31 ? -39.101 58.934 5.999 1.00 50.71 30 ARG B O 1
ATOM 2055 N N . LYS B 1 32 ? -41.096 59.841 5.635 1.00 53.78 31 LYS B N 1
ATOM 2056 C CA . LYS B 1 32 ? -40.589 60.623 4.493 1.00 60.73 31 LYS B CA 1
ATOM 2057 C C . LYS B 1 32 ? -39.580 61.634 4.965 1.00 63.25 31 LYS B C 1
ATOM 2058 O O . LYS B 1 32 ? -38.594 61.840 4.305 1.00 66.00 31 LYS B O 1
ATOM 2064 N N . LYS B 1 33 ? -39.830 62.239 6.121 1.00 61.30 32 LYS B N 1
ATOM 2065 C CA . LYS B 1 33 ? -38.898 63.195 6.689 1.00 59.40 32 LYS B CA 1
ATOM 2066 C C . LYS B 1 33 ? -37.687 62.548 7.326 1.00 58.57 32 LYS B C 1
ATOM 2067 O O . LYS B 1 33 ? -36.822 63.250 7.816 1.00 58.84 32 LYS B O 1
ATOM 2073 N N . LYS B 1 34 ? -37.624 61.226 7.342 1.00 57.63 33 LYS B N 1
ATOM 2074 C CA . LYS B 1 34 ? -36.520 60.525 7.994 1.00 59.53 33 LYS B CA 1
ATOM 2075 C C . LYS B 1 34 ? -36.308 60.933 9.458 1.00 56.75 33 LYS B C 1
ATOM 2076 O O . LYS B 1 34 ? -35.189 60.889 9.935 1.00 58.28 33 LYS B O 1
ATOM 2082 N N . GLU B 1 35 ? -37.392 61.264 10.169 1.00 56.05 34 GLU B N 1
ATOM 2083 C CA . GLU B 1 35 ? -37.338 61.500 11.602 1.00 54.91 34 GLU B CA 1
ATOM 2084 C C . GLU B 1 35 ? -37.601 60.180 12.317 1.00 51.97 34 GLU B C 1
ATOM 2085 O O . GLU B 1 35 ? -38.725 59.842 12.611 1.00 54.37 34 GLU B O 1
ATOM 2091 N N . LEU B 1 36 ? -36.548 59.464 12.644 1.00 51.16 35 LEU B N 1
ATOM 2092 C CA . LEU B 1 36 ? -36.671 58.132 13.170 1.00 54.76 35 LEU B CA 1
ATOM 2093 C C . LEU B 1 36 ? -37.329 57.991 14.545 1.00 57.07 35 LEU B C 1
ATOM 2094 O O . LEU B 1 36 ? -38.059 57.024 14.801 1.00 63.06 35 LEU B O 1
ATOM 2099 N N . VAL B 1 37 ? -37.055 58.914 15.447 1.00 55.87 36 VAL B N 1
ATOM 2100 C CA . VAL B 1 37 ? -37.619 58.821 16.768 1.00 51.60 36 VAL B CA 1
ATOM 2101 C C . VAL B 1 37 ? -39.142 59.036 16.731 1.00 49.57 36 VAL B C 1
ATOM 2102 O O . VAL B 1 37 ? -39.891 58.326 17.417 1.00 49.55 36 VAL B O 1
ATOM 2106 N N . SER B 1 38 ? -39.583 59.986 15.910 1.00 45.68 59 SER B N 1
ATOM 2107 C CA . SER B 1 38 ? -40.990 60.294 15.796 1.00 44.79 59 SER B CA 1
ATOM 2108 C C . SER B 1 38 ? -41.697 59.144 15.086 1.00 47.70 59 SER B C 1
ATOM 2109 O O . SER B 1 38 ? -42.771 58.713 15.512 1.00 52.38 59 SER B O 1
ATOM 2112 N N . TYR B 1 39 ? -41.050 58.584 14.061 1.00 44.74 60 TYR B N 1
ATOM 2113 C CA . TYR B 1 39 ? -41.594 57.462 13.363 1.00 42.39 60 TYR B CA 1
ATOM 2114 C C . TYR B 1 39 ? -41.815 56.314 14.333 1.00 40.81 60 TYR B C 1
ATOM 2115 O O . TYR B 1 39 ? -42.905 55.776 14.408 1.00 40.77 60 TYR B O 1
ATOM 2124 N N . SER B 1 40 ? -40.800 55.961 15.083 1.00 40.94 61 SER B N 1
ATOM 2125 C CA . SER B 1 40 ? -40.933 54.885 16.067 1.00 41.90 61 SER B CA 1
ATOM 2126 C C . SER B 1 40 ? -42.027 55.105 17.063 1.00 40.27 61 SER B C 1
ATOM 2127 O O . SER B 1 40 ? -42.723 54.173 17.454 1.00 38.02 61 SER B O 1
ATOM 2130 N N . SER B 1 41 ? -42.196 56.350 17.441 1.00 40.22 62 SER B N 1
ATOM 2131 C CA . SER B 1 41 ? -43.177 56.647 18.422 1.00 41.76 62 SER B CA 1
ATOM 2132 C C . SER B 1 41 ? -44.601 56.496 17.837 1.00 40.23 62 SER B C 1
ATOM 2133 O O . SER B 1 41 ? -45.482 55.951 18.487 1.00 37.07 62 SER B O 1
ATOM 2136 N N . TYR B 1 42 ? -44.831 57.030 16.642 1.00 37.53 63 TYR B N 1
ATOM 2137 C CA . TYR B 1 42 ? -46.140 56.879 16.021 1.00 38.39 63 TYR B CA 1
ATOM 2138 C C . TYR B 1 42 ? -46.482 55.399 15.635 1.00 36.15 63 TYR B C 1
ATOM 2139 O O . TYR B 1 42 ? -47.618 54.965 15.787 1.00 31.43 63 TYR B O 1
ATOM 2148 N N . ILE B 1 43 ? -45.463 54.624 15.282 1.00 37.24 64 ILE B N 1
ATOM 2149 C CA . ILE B 1 43 ? -45.624 53.187 15.105 1.00 38.95 64 ILE B CA 1
ATOM 2150 C C . ILE B 1 43 ? -46.105 52.571 16.414 1.00 42.10 64 ILE B C 1
ATOM 2151 O O . ILE B 1 43 ? -47.001 51.721 16.425 1.00 45.50 64 ILE B O 1
ATOM 2156 N N . LYS B 1 44 ? -45.501 52.967 17.512 1.00 42.84 65 LYS B N 1
ATOM 2157 C CA . LYS B 1 44 ? -45.881 52.414 18.791 1.00 45.66 65 LYS B CA 1
ATOM 2158 C C . LYS B 1 44 ? -47.361 52.775 19.043 1.00 40.38 65 LYS B C 1
ATOM 2159 O O . LYS B 1 44 ? -48.090 52.020 19.640 1.00 39.30 65 LYS B O 1
ATOM 2165 N N . GLU B 1 45 ? -47.809 53.956 18.649 1.00 40.64 66 GLU B N 1
ATOM 2166 C CA . GLU B 1 45 ? -49.234 54.310 18.899 1.00 42.47 66 GLU B CA 1
ATOM 2167 C C . GLU B 1 45 ? -50.177 53.438 18.100 1.00 39.89 66 GLU B C 1
ATOM 2168 O O . GLU B 1 45 ? -51.251 53.071 18.548 1.00 40.84 66 GLU B O 1
ATOM 2174 N N . MET B 1 46 ? -49.784 53.157 16.882 1.00 37.39 67 MET B N 1
ATOM 2175 C CA . MET B 1 46 ? -50.591 52.304 16.043 1.00 36.87 67 MET B CA 1
ATOM 2176 C C . MET B 1 46 ? -50.650 50.924 16.654 1.00 34.09 67 MET B C 1
ATOM 2177 O O . MET B 1 46 ? -51.674 50.276 16.593 1.00 32.98 67 MET B O 1
ATOM 2182 N N . LYS B 1 47 ? -49.531 50.456 17.186 1.00 34.30 68 LYS B N 1
ATOM 2183 C CA . LYS B 1 47 ? -49.523 49.172 17.837 1.00 34.45 68 LYS B CA 1
ATOM 2184 C C . LYS B 1 47 ? -50.449 49.159 19.032 1.00 36.18 68 LYS B C 1
ATOM 2185 O O . LYS B 1 47 ? -51.118 48.181 19.266 1.00 37.74 68 LYS B O 1
ATOM 2191 N N . LYS B 1 48 ? -50.543 50.254 19.777 1.00 37.53 69 LYS B N 1
ATOM 2192 C CA . LYS B 1 48 ? -51.538 50.349 20.831 1.00 36.55 69 LYS B CA 1
ATOM 2193 C C . LYS B 1 48 ? -52.932 50.211 20.291 1.00 34.39 69 LYS B C 1
ATOM 2194 O O . LYS B 1 48 ? -53.787 49.556 20.881 1.00 34.05 69 LYS B O 1
ATOM 2200 N N . LEU B 1 49 ? -53.194 50.858 19.162 1.00 33.15 70 LEU B N 1
ATOM 2201 C CA . LEU B 1 49 ? -54.534 50.783 18.624 1.00 31.60 70 LEU B CA 1
ATOM 2202 C C . LEU B 1 49 ? -54.832 49.323 18.209 1.00 31.76 70 LEU B C 1
ATOM 2203 O O . LEU B 1 49 ? -55.896 48.787 18.472 1.00 33.72 70 LEU B O 1
ATOM 2208 N N . LEU B 1 50 ? -53.863 48.701 17.558 1.00 30.36 71 LEU B N 1
ATOM 2209 C CA . LEU B 1 50 ? -53.992 47.338 17.124 1.00 31.31 71 LEU B CA 1
ATOM 2210 C C . LEU B 1 50 ? -54.252 46.399 18.329 1.00 31.66 71 LEU B C 1
ATOM 2211 O O . LEU B 1 50 ? -55.080 45.502 18.216 1.00 34.40 71 LEU B O 1
ATOM 2216 N N . LYS B 1 51 ? -53.605 46.633 19.458 1.00 31.84 72 LYS B N 1
ATOM 2217 C CA . LYS B 1 51 ? -53.840 45.785 20.619 1.00 34.40 72 LYS B CA 1
ATOM 2218 C C . LYS B 1 51 ? -55.248 45.957 21.144 1.00 35.64 72 LYS B C 1
ATOM 2219 O O . LYS B 1 51 ? -55.923 44.980 21.514 1.00 34.63 72 LYS B O 1
ATOM 2225 N N . VAL B 1 52 ? -55.771 47.190 21.086 1.00 36.68 73 VAL B N 1
ATOM 2226 C CA . VAL B 1 52 ? -57.178 47.393 21.429 1.00 37.96 73 VAL B CA 1
ATOM 2227 C C . VAL B 1 52 ? -58.068 46.532 20.507 1.00 34.07 73 VAL B C 1
ATOM 2228 O O . VAL B 1 52 ? -59.087 45.963 20.930 1.00 37.60 73 VAL B O 1
ATOM 2232 N N . VAL B 1 53 ? -57.730 46.504 19.246 1.00 31.97 74 VAL B N 1
ATOM 2233 C CA . VAL B 1 53 ? -58.517 45.752 18.243 1.00 33.48 74 VAL B CA 1
ATOM 2234 C C . VAL B 1 53 ? -58.463 44.300 18.524 1.00 32.44 74 VAL B C 1
ATOM 2235 O O . VAL B 1 53 ? -59.487 43.611 18.511 1.00 34.78 74 VAL B O 1
ATOM 2239 N N . LEU B 1 54 ? -57.280 43.811 18.843 1.00 33.74 75 LEU B N 1
ATOM 2240 C CA . LEU B 1 54 ? -57.130 42.390 19.133 1.00 34.30 75 LEU B CA 1
ATOM 2241 C C . LEU B 1 54 ? -58.002 41.988 20.308 1.00 33.60 75 LEU B C 1
ATOM 2242 O O . LEU B 1 54 ? -58.570 40.900 20.326 1.00 34.81 75 LEU B O 1
ATOM 2247 N N . LEU B 1 55 ? -58.083 42.844 21.305 1.00 34.30 76 LEU B N 1
ATOM 2248 C CA . LEU B 1 55 ? -58.944 42.569 22.466 1.00 36.13 76 LEU B CA 1
ATOM 2249 C C . LEU B 1 55 ? -60.416 42.730 22.140 1.00 38.06 76 LEU B C 1
ATOM 2250 O O . LEU B 1 55 ? -61.242 41.929 22.530 1.00 42.38 76 LEU B O 1
ATOM 2255 N N . LYS B 1 56 ? -60.756 43.766 21.405 1.00 35.96 77 LYS B N 1
ATOM 2256 C CA . LYS B 1 56 ? -62.111 43.978 21.067 1.00 35.60 77 LYS B CA 1
ATOM 2257 C C . LYS B 1 56 ? -62.738 42.820 20.266 1.00 35.91 77 LYS B C 1
ATOM 2258 O O . LYS B 1 56 ? -63.860 42.461 20.507 1.00 39.45 77 LYS B O 1
ATOM 2264 N N . TYR B 1 57 ? -62.027 42.280 19.290 1.00 34.97 78 TYR B N 1
ATOM 2265 C CA . TYR B 1 57 ? -62.542 41.245 18.449 1.00 32.19 78 TYR B CA 1
ATOM 2266 C C . TYR B 1 57 ? -62.207 39.889 18.991 1.00 33.94 78 TYR B C 1
ATOM 2267 O O . TYR B 1 57 ? -62.518 38.853 18.393 1.00 33.89 78 TYR B O 1
ATOM 2276 N N . LYS B 1 58 ? -61.541 39.863 20.129 1.00 38.98 79 LYS B N 1
ATOM 2277 C CA . LYS B 1 58 ? -61.237 38.615 20.830 1.00 42.91 79 LYS B CA 1
ATOM 2278 C C . LYS B 1 58 ? -60.324 37.732 20.074 1.00 39.41 79 LYS B C 1
ATOM 2279 O O . LYS B 1 58 ? -60.406 36.510 20.146 1.00 43.42 79 LYS B O 1
ATOM 2285 N N . ALA B 1 59 ? -59.357 38.358 19.413 1.00 37.48 80 ALA B N 1
ATOM 2286 C CA . ALA B 1 59 ? -58.284 37.648 18.766 1.00 35.68 80 ALA B CA 1
ATOM 2287 C C . ALA B 1 59 ? -57.315 37.130 19.804 1.00 36.80 80 ALA B C 1
ATOM 2288 O O . ALA B 1 59 ? -56.632 36.123 19.573 1.00 35.13 80 ALA B O 1
ATOM 2290 N N . LEU B 1 60 ? -57.256 37.839 20.928 1.00 37.20 81 LEU B N 1
ATOM 2291 C CA . LEU B 1 60 ? -56.522 37.417 22.106 1.00 40.16 81 LEU B CA 1
ATOM 2292 C C . LEU B 1 60 ? -57.495 37.035 23.182 1.00 44.79 81 LEU B C 1
ATOM 2293 O O . LEU B 1 60 ? -58.405 37.788 23.494 1.00 45.61 81 LEU B O 1
ATOM 2298 N N . LYS B 1 61 ? -57.305 35.860 23.762 1.00 47.07 82 LYS B N 1
ATOM 2299 C CA . LYS B 1 61 ? -58.076 35.441 24.938 1.00 48.73 82 LYS B CA 1
ATOM 2300 C C . LYS B 1 61 ? -57.115 35.038 26.046 1.00 50.17 82 LYS B C 1
ATOM 2301 O O . LYS B 1 61 ? -56.061 34.434 25.773 1.00 47.91 82 LYS B O 1
ATOM 2307 N N . PHE B 1 62 ? -57.535 35.257 27.285 1.00 52.22 83 PHE B N 1
ATOM 2308 C CA . PHE B 1 62 ? -56.697 34.932 28.456 1.00 58.42 83 PHE B CA 1
ATOM 2309 C C . PHE B 1 62 ? -57.193 33.832 29.383 1.00 59.44 83 PHE B C 1
ATOM 2310 O O . PHE B 1 62 ? -58.387 33.650 29.518 1.00 59.86 83 PHE B O 1
ATOM 2318 N N . GLY B 1 63 ? -56.241 33.088 29.956 1.00 73.00 84 GLY B N 1
ATOM 2319 C CA . GLY B 1 63 ? -56.472 32.008 30.920 1.00 83.03 84 GLY B CA 1
ATOM 2320 C C . GLY B 1 63 ? -56.278 30.642 30.300 1.00 95.73 84 GLY B C 1
ATOM 2321 O O . GLY B 1 63 ? -57.163 30.153 29.622 1.00 115.14 84 GLY B O 1
ATOM 2322 N N . GLU B 1 64 ? -55.125 30.030 30.538 1.00 106.50 85 GLU B N 1
ATOM 2323 C CA . GLU B 1 64 ? -54.914 28.569 30.397 1.00 105.72 85 GLU B CA 1
ATOM 2324 C C . GLU B 1 64 ? -55.704 27.760 29.320 1.00 88.47 85 GLU B C 1
ATOM 2325 O O . GLU B 1 64 ? -55.109 27.115 28.418 1.00 83.24 85 GLU B O 1
ATOM 2331 N N . SER B 1 73 ? -49.837 27.232 27.588 1.00 80.49 94 SER B N 1
ATOM 2332 C CA . SER B 1 73 ? -49.893 28.712 27.447 1.00 77.99 94 SER B CA 1
ATOM 2333 C C . SER B 1 73 ? -51.039 29.452 28.230 1.00 72.96 94 SER B C 1
ATOM 2334 O O . SER B 1 73 ? -52.156 28.945 28.311 1.00 74.87 94 SER B O 1
ATOM 2337 N N . ASN B 1 74 ? -50.721 30.620 28.806 1.00 63.63 95 ASN B N 1
ATOM 2338 C CA . ASN B 1 74 ? -51.673 31.564 29.458 1.00 66.91 95 ASN B CA 1
ATOM 2339 C C . ASN B 1 74 ? -52.534 32.509 28.503 1.00 65.90 95 ASN B C 1
ATOM 2340 O O . ASN B 1 74 ? -53.355 33.296 28.984 1.00 66.08 95 ASN B O 1
ATOM 2345 N N . TYR B 1 75 ? -52.327 32.450 27.180 1.00 58.48 96 TYR B N 1
ATOM 2346 C CA . TYR B 1 75 ? -53.143 33.177 26.218 1.00 54.58 96 TYR B CA 1
ATOM 2347 C C . TYR B 1 75 ? -53.292 32.362 24.961 1.00 52.06 96 TYR B C 1
ATOM 2348 O O . TYR B 1 75 ? -52.458 31.508 24.661 1.00 53.77 96 TYR B O 1
ATOM 2357 N N . PHE B 1 76 ? -54.377 32.629 24.251 1.00 49.30 97 PHE B N 1
ATOM 2358 C CA . PHE B 1 76 ? -54.716 31.981 22.973 1.00 52.52 97 PHE B CA 1
ATOM 2359 C C . PHE B 1 76 ? -54.916 33.055 21.889 1.00 46.89 97 PHE B C 1
ATOM 2360 O O . PHE B 1 76 ? -55.478 34.109 22.162 1.00 43.60 97 PHE B O 1
ATOM 2368 N N . PHE B 1 77 ? -54.428 32.807 20.676 1.00 45.55 98 PHE B N 1
ATOM 2369 C CA . PHE B 1 77 ? -54.476 33.798 19.598 1.00 45.84 98 PHE B CA 1
ATOM 2370 C C . PHE B 1 77 ? -55.138 33.227 18.394 1.00 45.75 98 PHE B C 1
ATOM 2371 O O . PHE B 1 77 ? -54.700 32.205 17.915 1.00 52.72 98 PHE B O 1
ATOM 2379 N N . SER B 1 78 ? -56.157 33.892 17.878 1.00 45.31 99 SER B N 1
ATOM 2380 C CA . SER B 1 78 ? -56.762 33.463 16.615 1.00 48.60 99 SER B CA 1
ATOM 2381 C C . SER B 1 78 ? -57.014 34.651 15.680 1.00 46.27 99 SER B C 1
ATOM 2382 O O . SER B 1 78 ? -57.509 35.700 16.110 1.00 41.91 99 SER B O 1
ATOM 2385 N N . SER B 1 79 ? -56.618 34.509 14.427 1.00 42.77 100 SER B N 1
ATOM 2386 C CA . SER B 1 79 ? -56.677 35.610 13.500 1.00 44.31 100 SER B CA 1
ATOM 2387 C C . SER B 1 79 ? -57.954 35.658 12.646 1.00 38.28 100 SER B C 1
ATOM 2388 O O . SER B 1 79 ? -58.136 36.598 11.889 1.00 41.75 100 SER B O 1
ATOM 2391 N N . GLY B 1 80 ? -58.855 34.723 12.830 1.00 36.02 101 GLY B N 1
ATOM 2392 C CA . GLY B 1 80 ? -60.051 34.661 11.998 1.00 35.66 101 GLY B CA 1
ATOM 2393 C C . GLY B 1 80 ? -60.932 35.866 12.244 1.00 40.57 101 GLY B C 1
ATOM 2394 O O . GLY B 1 80 ? -61.524 36.412 11.321 1.00 34.40 101 GLY B O 1
ATOM 2395 N N . VAL B 1 81 ? -60.969 36.327 13.511 1.00 38.22 102 VAL B N 1
ATOM 2396 C CA . VAL B 1 81 ? -61.757 37.484 13.854 1.00 35.03 102 VAL B CA 1
ATOM 2397 C C . VAL B 1 81 ? -61.129 38.793 13.371 1.00 33.93 102 VAL B C 1
ATOM 2398 O O . VAL B 1 81 ? -61.698 39.868 13.636 1.00 33.90 102 VAL B O 1
ATOM 2402 N N . LEU B 1 82 ? -59.972 38.735 12.709 1.00 30.99 103 LEU B N 1
ATOM 2403 C CA . LEU B 1 82 ? -59.358 39.929 12.128 1.00 32.02 103 LEU B CA 1
ATOM 2404 C C . LEU B 1 82 ? -59.651 40.121 10.630 1.00 29.86 103 LEU B C 1
ATOM 2405 O O . LEU B 1 82 ? -59.154 41.051 10.021 1.00 31.83 103 LEU B O 1
ATOM 2410 N N . ASN B 1 83 ? -60.531 39.301 10.072 1.00 33.20 104 ASN B N 1
ATOM 2411 C CA . ASN B 1 83 ? -61.005 39.430 8.661 1.00 33.42 104 ASN B CA 1
ATOM 2412 C C . ASN B 1 83 ? -62.132 40.441 8.521 1.00 34.68 104 ASN B C 1
ATOM 2413 O O . ASN B 1 83 ? -63.263 40.131 8.133 1.00 37.98 104 ASN B O 1
ATOM 2418 N N . ASN B 1 84 ? -61.817 41.668 8.919 1.00 33.43 105 ASN B N 1
ATOM 2419 C CA . ASN B 1 84 ? -62.708 42.764 8.758 1.00 32.61 105 ASN B CA 1
ATOM 2420 C C . ASN B 1 84 ? -61.834 43.978 8.460 1.00 30.87 105 ASN B C 1
ATOM 2421 O O . ASN B 1 84 ? -60.741 44.113 8.999 1.00 33.19 105 ASN B O 1
ATOM 2426 N N . ILE B 1 85 ? -62.343 44.882 7.656 1.00 31.06 106 ILE B N 1
ATOM 2427 C CA . ILE B 1 85 ? -61.480 45.880 7.045 1.00 31.73 106 ILE B CA 1
ATOM 2428 C C . ILE B 1 85 ? -60.916 46.866 8.061 1.00 32.41 106 ILE B C 1
ATOM 2429 O O . ILE B 1 85 ? -59.761 47.290 7.915 1.00 36.26 106 ILE B O 1
ATOM 2434 N N . VAL B 1 86 ? -61.685 47.206 9.099 1.00 29.53 107 VAL B N 1
ATOM 2435 C CA . VAL B 1 86 ? -61.146 48.100 10.079 1.00 30.86 107 VAL B CA 1
ATOM 2436 C C . VAL B 1 86 ? -59.920 47.498 10.772 1.00 31.38 107 VAL B C 1
ATOM 2437 O O . VAL B 1 86 ? -58.921 48.199 11.029 1.00 32.67 107 VAL B O 1
ATOM 2441 N N . SER B 1 87 ? -59.972 46.204 11.067 1.00 30.47 108 SER B N 1
ATOM 2442 C CA . SER B 1 87 ? -58.815 45.526 11.660 1.00 28.84 108 SER B CA 1
ATOM 2443 C C . SER B 1 87 ? -57.718 45.310 10.656 1.00 29.50 108 SER B C 1
ATOM 2444 O O . SER B 1 87 ? -56.554 45.601 10.930 1.00 32.72 108 SER B O 1
ATOM 2447 N N . SER B 1 88 ? -58.046 44.816 9.473 1.00 30.30 109 SER B N 1
ATOM 2448 C CA . SER B 1 88 ? -56.985 44.454 8.544 1.00 30.81 109 SER B CA 1
ATOM 2449 C C . SER B 1 88 ? -56.278 45.659 7.959 1.00 28.64 109 SER B C 1
ATOM 2450 O O . SER B 1 88 ? -55.115 45.571 7.602 1.00 28.26 109 SER B O 1
ATOM 2453 N N . ASN B 1 89 ? -56.945 46.791 7.928 1.00 30.04 110 ASN B N 1
ATOM 2454 C CA . ASN B 1 89 ? -56.267 48.024 7.543 1.00 29.51 110 ASN B CA 1
ATOM 2455 C C . ASN B 1 89 ? -55.051 48.250 8.408 1.00 32.57 110 ASN B C 1
ATOM 2456 O O . ASN B 1 89 ? -53.985 48.661 7.926 1.00 34.90 110 ASN B O 1
ATOM 2461 N N . ILE B 1 90 ? -55.225 48.074 9.722 1.00 30.93 111 ILE B N 1
ATOM 2462 C CA . ILE B 1 90 ? -54.155 48.389 10.672 1.00 30.67 111 ILE B CA 1
ATOM 2463 C C . ILE B 1 90 ? -53.035 47.403 10.464 1.00 29.70 111 ILE B C 1
ATOM 2464 O O . ILE B 1 90 ? -51.862 47.777 10.326 1.00 29.25 111 ILE B O 1
ATOM 2469 N N . ILE B 1 91 ? -53.419 46.145 10.423 1.00 29.04 112 ILE B N 1
ATOM 2470 C CA . ILE B 1 91 ? -52.465 45.055 10.287 1.00 29.91 112 ILE B CA 1
ATOM 2471 C C . ILE B 1 91 ? -51.635 45.240 8.979 1.00 30.59 112 ILE B C 1
ATOM 2472 O O . ILE B 1 91 ? -50.404 45.238 9.019 1.00 29.95 112 ILE B O 1
ATOM 2477 N N . CYS B 1 92 ? -52.330 45.370 7.874 1.00 29.02 113 CYS B N 1
ATOM 2478 C CA . CYS B 1 92 ? -51.678 45.351 6.583 1.00 30.63 113 CYS B CA 1
ATOM 2479 C C . CYS B 1 92 ? -50.897 46.632 6.331 1.00 31.58 113 CYS B C 1
ATOM 2480 O O . CYS B 1 92 ? -49.844 46.607 5.696 1.00 30.89 113 CYS B O 1
ATOM 2483 N N . PHE B 1 93 ? -51.366 47.734 6.900 1.00 31.86 114 PHE B N 1
ATOM 2484 C CA . PHE B 1 93 ? -50.567 48.963 6.890 1.00 33.41 114 PHE B CA 1
ATOM 2485 C C . PHE B 1 93 ? -49.212 48.768 7.578 1.00 32.87 114 PHE B C 1
ATOM 2486 O O . PHE B 1 93 ? -48.181 49.060 6.998 1.00 33.97 114 PHE B O 1
ATOM 2494 N N . LEU B 1 94 ? -49.247 48.173 8.760 1.00 33.63 115 LEU B N 1
ATOM 2495 C CA . LEU B 1 94 ? -48.048 47.904 9.515 1.00 32.76 115 LEU B CA 1
ATOM 2496 C C . LEU B 1 94 ? -47.138 46.853 8.854 1.00 33.09 115 LEU B C 1
ATOM 2497 O O . LEU B 1 94 ? -45.921 46.996 8.951 1.00 32.75 115 LEU B O 1
ATOM 2502 N N . LEU B 1 95 ? -47.702 45.859 8.176 1.00 30.28 116 LEU B N 1
ATOM 2503 C CA . LEU B 1 95 ? -46.857 44.931 7.409 1.00 30.59 116 LEU B CA 1
ATOM 2504 C C . LEU B 1 95 ? -46.140 45.685 6.296 1.00 31.75 116 LEU B C 1
ATOM 2505 O O . LEU B 1 95 ? -44.950 45.526 6.074 1.00 31.19 116 LEU B O 1
ATOM 2510 N N . SER B 1 96 ? -46.874 46.562 5.619 1.00 31.35 117 SER B N 1
ATOM 2511 C CA . SER B 1 96 ? -46.275 47.374 4.613 1.00 31.67 117 SER B CA 1
ATOM 2512 C C . SER B 1 96 ? -45.167 48.260 5.221 1.00 30.78 117 SER B C 1
ATOM 2513 O O . SER B 1 96 ? -44.128 48.442 4.636 1.00 30.12 117 SER B O 1
ATOM 2516 N N . GLU B 1 97 ? -45.393 48.819 6.375 1.00 32.52 118 GLU B N 1
ATOM 2517 C CA . GLU B 1 97 ? -44.348 49.665 6.991 1.00 36.39 118 GLU B CA 1
ATOM 2518 C C . GLU B 1 97 ? -43.058 48.884 7.342 1.00 35.67 118 GLU B C 1
ATOM 2519 O O . GLU B 1 97 ? -41.964 49.400 7.188 1.00 36.25 118 GLU B O 1
ATOM 2525 N N . LEU B 1 98 ? -43.191 47.653 7.786 1.00 35.84 119 LEU B N 1
ATOM 2526 C CA . LEU B 1 98 ? -42.016 46.860 8.063 1.00 35.60 119 LEU B CA 1
ATOM 2527 C C . LEU B 1 98 ? -41.196 46.675 6.794 1.00 38.53 119 LEU B C 1
ATOM 2528 O O . LEU B 1 98 ? -39.963 46.710 6.842 1.00 38.11 119 LEU B O 1
ATOM 2533 N N . ILE B 1 99 ? -41.862 46.505 5.654 1.00 35.53 120 ILE B N 1
ATOM 2534 C CA . ILE B 1 99 ? -41.155 46.324 4.423 1.00 34.53 120 ILE B CA 1
ATOM 2535 C C . ILE B 1 99 ? -40.403 47.591 4.050 1.00 35.17 120 ILE B C 1
ATOM 2536 O O . ILE B 1 99 ? -39.219 47.545 3.704 1.00 38.58 120 ILE B O 1
ATOM 2541 N N . LEU B 1 100 ? -41.065 48.718 4.121 1.00 35.80 121 LEU B N 1
ATOM 2542 C CA . LEU B 1 100 ? -40.460 49.996 3.767 1.00 37.19 121 LEU B CA 1
ATOM 2543 C C . LEU B 1 100 ? -39.348 50.444 4.767 1.00 41.69 121 LEU B C 1
ATOM 2544 O O . LEU B 1 100 ? -38.271 50.807 4.344 1.00 45.93 121 LEU B O 1
ATOM 2549 N N . LYS B 1 101 ? -39.610 50.364 6.062 1.00 39.82 122 LYS B N 1
ATOM 2550 C CA . LYS B 1 101 ? -38.684 50.798 7.044 1.00 42.11 122 LYS B CA 1
ATOM 2551 C C . LYS B 1 101 ? -37.395 50.005 6.967 1.00 43.02 122 LYS B C 1
ATOM 2552 O O . LYS B 1 101 ? -36.330 50.593 7.032 1.00 43.68 122 LYS B O 1
ATOM 2558 N N . ASN B 1 102 ? -37.490 48.694 6.791 1.00 39.94 123 ASN B N 1
ATOM 2559 C CA . ASN B 1 102 ? -36.325 47.894 6.653 1.00 38.72 123 ASN B CA 1
ATOM 2560 C C . ASN B 1 102 ? -35.802 47.826 5.206 1.00 40.01 123 ASN B C 1
ATOM 2561 O O . ASN B 1 102 ? -34.935 47.045 4.923 1.00 36.39 123 ASN B O 1
ATOM 2566 N N . LYS B 1 103 ? -36.327 48.649 4.299 1.00 44.53 124 LYS B N 1
ATOM 2567 C CA . LYS B 1 103 ? -35.849 48.700 2.905 1.00 50.94 124 LYS B CA 1
ATOM 2568 C C . LYS B 1 103 ? -35.674 47.328 2.274 1.00 47.12 124 LYS B C 1
ATOM 2569 O O . LYS B 1 103 ? -34.697 47.060 1.642 1.00 48.09 124 LYS B O 1
ATOM 2575 N N . LEU B 1 104 ? -36.672 46.480 2.445 1.00 46.59 125 LEU B N 1
ATOM 2576 C CA . LEU B 1 104 ? -36.654 45.153 1.884 1.00 43.25 125 LEU B CA 1
ATOM 2577 C C . LEU B 1 104 ? -37.048 45.179 0.405 1.00 43.23 125 LEU B C 1
ATOM 2578 O O . LEU B 1 104 ? -38.107 45.649 -0.019 1.00 44.97 125 LEU B O 1
ATOM 2583 N N . SER B 1 105 ? -36.167 44.676 -0.395 1.00 44.59 126 SER B N 1
ATOM 2584 C CA . SER B 1 105 ? -36.424 44.639 -1.777 1.00 42.52 126 SER B CA 1
ATOM 2585 C C . SER B 1 105 ? -37.059 43.290 -2.146 1.00 39.49 126 SER B C 1
ATOM 2586 O O . SER B 1 105 ? -36.744 42.272 -1.583 1.00 40.17 126 SER B O 1
ATOM 2589 N N . PHE B 1 106 ? -38.002 43.336 -3.070 1.00 37.84 127 PHE B N 1
ATOM 2590 C CA . PHE B 1 106 ? -38.737 42.152 -3.448 1.00 36.43 127 PHE B CA 1
ATOM 2591 C C . PHE B 1 106 ? -39.286 42.289 -4.874 1.00 37.67 127 PHE B C 1
ATOM 2592 O O . PHE B 1 106 ? -39.531 43.380 -5.374 1.00 37.35 127 PHE B O 1
ATOM 2600 N N . ASP B 1 107 ? -39.529 41.149 -5.473 1.00 37.45 128 ASP B N 1
ATOM 2601 C CA . ASP B 1 107 ? -40.212 41.074 -6.716 1.00 38.27 128 ASP B CA 1
ATOM 2602 C C . ASP B 1 107 ? -41.650 40.609 -6.512 1.00 36.50 128 ASP B C 1
ATOM 2603 O O . ASP B 1 107 ? -42.543 40.994 -7.297 1.00 36.12 128 ASP B O 1
ATOM 2608 N N . TYR B 1 108 ? -41.864 39.787 -5.500 1.00 34.31 129 TYR B N 1
ATOM 2609 C CA . TYR B 1 108 ? -43.183 39.282 -5.153 1.00 35.41 129 TYR B CA 1
ATOM 2610 C C . TYR B 1 108 ? -43.437 39.309 -3.663 1.00 34.28 129 TYR B C 1
ATOM 2611 O O . TYR B 1 108 ? -42.518 39.164 -2.877 1.00 39.36 129 TYR B O 1
ATOM 2620 N N . LEU B 1 109 ? -44.687 39.446 -3.273 1.00 36.91 130 LEU B N 1
ATOM 2621 C CA . LEU B 1 109 ? -45.146 39.199 -1.894 1.00 37.23 130 LEU B CA 1
ATOM 2622 C C . LEU B 1 109 ? -45.959 37.915 -1.943 1.00 37.24 130 LEU B C 1
ATOM 2623 O O . LEU B 1 109 ? -46.747 37.720 -2.888 1.00 31.78 130 LEU B O 1
ATOM 2628 N N . LEU B 1 110 ? -45.776 37.033 -0.964 1.00 34.35 131 LEU B N 1
ATOM 2629 C CA . LEU B 1 110 ? -46.520 35.786 -0.951 1.00 35.17 131 LEU B CA 1
ATOM 2630 C C . LEU B 1 110 ? -47.296 35.616 0.318 1.00 37.99 131 LEU B C 1
ATOM 2631 O O . LEU B 1 110 ? -46.769 35.768 1.427 1.00 38.14 131 LEU B O 1
ATOM 2636 N N . GLY B 1 111 ? -48.588 35.428 0.168 1.00 41.22 132 GLY B N 1
ATOM 2637 C CA . GLY B 1 111 ? -49.456 35.326 1.327 1.00 42.00 132 GLY B CA 1
ATOM 2638 C C . GLY B 1 111 ? -49.575 33.875 1.666 1.00 42.18 132 GLY B C 1
ATOM 2639 O O . GLY B 1 111 ? -50.082 33.104 0.846 1.00 48.53 132 GLY B O 1
ATOM 2640 N N . ALA B 1 112 ? -49.148 33.493 2.863 1.00 43.75 133 ALA B N 1
ATOM 2641 C CA . ALA B 1 112 ? -49.238 32.067 3.334 1.00 47.96 133 ALA B CA 1
ATOM 2642 C C . ALA B 1 112 ? -50.687 31.593 3.419 1.00 46.06 133 ALA B C 1
ATOM 2643 O O . ALA B 1 112 ? -51.539 32.273 4.004 1.00 48.17 133 ALA B O 1
ATOM 2645 N N . SER B 1 113 ? -50.981 30.456 2.839 1.00 44.32 134 SER B N 1
ATOM 2646 C CA . SER B 1 113 ? -52.369 29.990 2.843 1.00 47.00 134 SER B CA 1
ATOM 2647 C C . SER B 1 113 ? -52.718 29.534 4.271 1.00 46.45 134 SER B C 1
ATOM 2648 O O . SER B 1 113 ? -51.847 28.968 4.920 1.00 46.14 134 SER B O 1
ATOM 2651 N N . TYR B 1 114 ? -53.921 29.782 4.787 1.00 43.76 135 TYR B N 1
ATOM 2652 C CA . TYR B 1 114 ? -54.928 30.616 4.177 1.00 45.67 135 TYR B CA 1
ATOM 2653 C C . TYR B 1 114 ? -54.849 32.042 4.693 1.00 50.93 135 TYR B C 1
ATOM 2654 O O . TYR B 1 114 ? -55.245 32.996 4.003 1.00 53.79 135 TYR B O 1
ATOM 2663 N N . LYS B 1 115 ? -54.341 32.196 5.916 1.00 53.00 136 LYS B N 1
ATOM 2664 C CA . LYS B 1 115 ? -54.506 33.452 6.670 1.00 57.62 136 LYS B CA 1
ATOM 2665 C C . LYS B 1 115 ? -53.842 34.628 6.023 1.00 57.61 136 LYS B C 1
ATOM 2666 O O . LYS B 1 115 ? -54.334 35.749 6.139 1.00 66.55 136 LYS B O 1
ATOM 2672 N N . GLY B 1 116 ? -52.692 34.371 5.396 1.00 51.55 137 GLY B N 1
ATOM 2673 C CA . GLY B 1 116 ? -51.954 35.402 4.682 1.00 43.80 137 GLY B CA 1
ATOM 2674 C C . GLY B 1 116 ? -52.613 35.890 3.398 1.00 40.47 137 GLY B C 1
ATOM 2675 O O . GLY B 1 116 ? -52.240 36.928 2.894 1.00 40.72 137 GLY B O 1
ATOM 2676 N N . ILE B 1 117 ? -53.557 35.147 2.845 1.00 37.00 138 ILE B N 1
ATOM 2677 C CA . ILE B 1 117 ? -54.010 35.443 1.528 1.00 38.73 138 ILE B CA 1
ATOM 2678 C C . ILE B 1 117 ? -54.794 36.756 1.472 1.00 40.20 138 ILE B C 1
ATOM 2679 O O . ILE B 1 117 ? -54.518 37.587 0.638 1.00 43.43 138 ILE B O 1
ATOM 2684 N N . PRO B 1 118 ? -55.772 36.954 2.336 1.00 45.62 139 PRO B N 1
ATOM 2685 C CA . PRO B 1 118 ? -56.452 38.257 2.294 1.00 42.46 139 PRO B CA 1
ATOM 2686 C C . PRO B 1 118 ? -55.588 39.383 2.767 1.00 39.22 139 PRO B C 1
ATOM 2687 O O . PRO B 1 118 ? -55.733 40.521 2.272 1.00 36.31 139 PRO B O 1
ATOM 2691 N N . MET B 1 119 ? -54.598 39.054 3.599 1.00 35.09 140 MET B N 1
ATOM 2692 C CA . MET B 1 119 ? -53.565 40.052 3.939 1.00 35.26 140 MET B CA 1
ATOM 2693 C C . MET B 1 119 ? -52.645 40.527 2.782 1.00 32.27 140 MET B C 1
ATOM 2694 O O . MET B 1 119 ? -52.209 41.696 2.748 1.00 29.50 140 MET B O 1
ATOM 2699 N N . VAL B 1 120 ? -52.373 39.657 1.826 1.00 30.16 141 VAL B N 1
ATOM 2700 C CA . VAL B 1 120 ? -51.345 39.995 0.885 1.00 32.99 141 VAL B CA 1
ATOM 2701 C C . VAL B 1 120 ? -51.814 41.032 -0.115 1.00 32.62 141 VAL B C 1
ATOM 2702 O O . VAL B 1 120 ? -51.037 41.930 -0.526 1.00 30.56 141 VAL B O 1
ATOM 2706 N N . SER B 1 121 ? -53.069 40.935 -0.545 1.00 32.24 142 SER B N 1
ATOM 2707 C CA . SER B 1 121 ? -53.597 41.962 -1.484 1.00 31.86 142 SER B CA 1
ATOM 2708 C C . SER B 1 121 ? -53.684 43.298 -0.812 1.00 28.76 142 SER B C 1
ATOM 2709 O O . SER B 1 121 ? -53.285 44.316 -1.347 1.00 30.35 142 SER B O 1
ATOM 2712 N N . LEU B 1 122 ? -54.165 43.314 0.392 1.00 30.13 143 LEU B N 1
ATOM 2713 C CA . LEU B 1 122 ? -54.384 44.587 1.066 1.00 31.01 143 LEU B CA 1
ATOM 2714 C C . LEU B 1 122 ? -53.028 45.191 1.461 1.00 32.47 143 LEU B C 1
ATOM 2715 O O . LEU B 1 122 ? -52.837 46.396 1.414 1.00 34.68 143 LEU B O 1
ATOM 2720 N N . THR B 1 123 ? -52.067 44.372 1.872 1.00 30.03 144 THR B N 1
ATOM 2721 C CA . THR B 1 123 ? -50.729 44.894 2.156 1.00 28.68 144 THR B CA 1
ATOM 2722 C C . THR B 1 123 ? -50.140 45.480 0.893 1.00 30.21 144 THR B C 1
ATOM 2723 O O . THR B 1 123 ? -49.507 46.557 0.896 1.00 32.83 144 THR B O 1
ATOM 2727 N N . SER B 1 124 ? -50.359 44.791 -0.217 1.00 28.76 145 SER B N 1
ATOM 2728 C CA . SER B 1 124 ? -49.925 45.314 -1.520 1.00 28.66 145 SER B CA 1
ATOM 2729 C C . SER B 1 124 ? -50.517 46.646 -1.787 1.00 27.95 145 SER B C 1
ATOM 2730 O O . SER B 1 124 ? -49.854 47.563 -2.283 1.00 29.57 145 SER B O 1
ATOM 2733 N N . HIS B 1 125 ? -51.778 46.794 -1.459 1.00 28.50 146 HIS B N 1
ATOM 2734 C CA . HIS B 1 125 ? -52.408 48.113 -1.620 1.00 27.24 146 HIS B CA 1
ATOM 2735 C C . HIS B 1 125 ? -51.698 49.185 -0.806 1.00 29.39 146 HIS B C 1
ATOM 2736 O O . HIS B 1 125 ? -51.445 50.262 -1.306 1.00 31.70 146 HIS B O 1
ATOM 2743 N N . PHE B 1 126 ? -51.377 48.924 0.472 1.00 29.40 147 PHE B N 1
ATOM 2744 C CA . PHE B 1 126 ? -50.678 49.966 1.248 1.00 31.39 147 PHE B CA 1
ATOM 2745 C C . PHE B 1 126 ? -49.230 50.252 0.719 1.00 33.65 147 PHE B C 1
ATOM 2746 O O . PHE B 1 126 ? -48.807 51.381 0.739 1.00 32.76 147 PHE B O 1
ATOM 2754 N N . LEU B 1 127 ? -48.504 49.225 0.304 1.00 31.89 148 LEU B N 1
ATOM 2755 C CA . LEU B 1 127 ? -47.218 49.442 -0.269 1.00 33.09 148 LEU B CA 1
ATOM 2756 C C . LEU B 1 127 ? -47.318 50.348 -1.495 1.00 35.68 148 LEU B C 1
ATOM 2757 O O . LEU B 1 127 ? -46.486 51.207 -1.722 1.00 33.36 148 LEU B O 1
ATOM 2762 N N . PHE B 1 128 ? -48.335 50.112 -2.310 1.00 37.27 149 PHE B N 1
ATOM 2763 C CA . PHE B 1 128 ? -48.456 50.795 -3.557 1.00 36.58 149 PHE B CA 1
ATOM 2764 C C . PHE B 1 128 ? -48.640 52.263 -3.330 1.00 37.53 149 PHE B C 1
ATOM 2765 O O . PHE B 1 128 ? -48.252 53.064 -4.166 1.00 38.97 149 PHE B O 1
ATOM 2773 N N . GLU B 1 129 ? -49.229 52.636 -2.218 1.00 38.76 150 GLU B N 1
ATOM 2774 C CA . GLU B 1 129 ? -49.382 54.076 -1.905 1.00 42.09 150 GLU B CA 1
ATOM 2775 C C . GLU B 1 129 ? -48.046 54.830 -1.724 1.00 42.30 150 GLU B C 1
ATOM 2776 O O . GLU B 1 129 ? -48.042 56.030 -1.797 1.00 44.19 150 GLU B O 1
ATOM 2782 N N . SER B 1 130 ? -46.930 54.129 -1.480 1.00 40.54 151 SER B N 1
ATOM 2783 C CA . SER B 1 130 ? -45.642 54.767 -1.363 1.00 41.01 151 SER B CA 1
ATOM 2784 C C . SER B 1 130 ? -45.166 55.395 -2.615 1.00 45.49 151 SER B C 1
ATOM 2785 O O . SER B 1 130 ? -44.178 56.104 -2.623 1.00 49.56 151 SER B O 1
ATOM 2788 N N . LYS B 1 131 ? -45.810 55.074 -3.730 1.00 54.65 152 LYS B N 1
ATOM 2789 C CA . LYS B 1 131 ? -45.392 55.576 -5.061 1.00 50.36 152 LYS B CA 1
ATOM 2790 C C . LYS B 1 131 ? -44.030 55.092 -5.497 1.00 43.46 152 LYS B C 1
ATOM 2791 O O . LYS B 1 131 ? -43.531 55.532 -6.498 1.00 42.59 152 LYS B O 1
ATOM 2797 N N . LYS B 1 132 ? -43.453 54.135 -4.798 1.00 42.09 153 LYS B N 1
ATOM 2798 C CA . LYS B 1 132 ? -42.178 53.581 -5.239 1.00 42.79 153 LYS B CA 1
ATOM 2799 C C . LYS B 1 132 ? -42.307 52.500 -6.307 1.00 40.96 153 LYS B C 1
ATOM 2800 O O . LYS B 1 132 ? -41.290 52.046 -6.825 1.00 42.43 153 LYS B O 1
ATOM 2806 N N . TYR B 1 133 ? -43.516 52.068 -6.651 1.00 38.92 154 TYR B N 1
ATOM 2807 C CA . TYR B 1 133 ? -43.627 50.865 -7.429 1.00 36.36 154 TYR B CA 1
ATOM 2808 C C . TYR B 1 133 ? -44.549 51.098 -8.575 1.00 36.59 154 TYR B C 1
ATOM 2809 O O . TYR B 1 133 ? -45.550 51.811 -8.442 1.00 41.98 154 TYR B O 1
ATOM 2818 N N . SER B 1 134 ? -44.252 50.528 -9.730 1.00 34.03 155 SER B N 1
ATOM 2819 C CA . SER B 1 134 ? -45.176 50.692 -10.843 1.00 37.54 155 SER B CA 1
ATOM 2820 C C . SER B 1 134 ? -46.357 49.638 -10.743 1.00 39.70 155 SER B C 1
ATOM 2821 O O . SER B 1 134 ? -47.451 49.829 -11.290 1.00 35.77 155 SER B O 1
ATOM 2824 N N . ASN B 1 135 ? -46.064 48.541 -10.046 1.00 38.60 156 ASN B N 1
ATOM 2825 C CA . ASN B 1 135 ? -47.027 47.528 -9.701 1.00 37.69 156 ASN B CA 1
ATOM 2826 C C . ASN B 1 135 ? -46.466 46.734 -8.508 1.00 37.85 156 ASN B C 1
ATOM 2827 O O . ASN B 1 135 ? -45.297 46.867 -8.158 1.00 38.39 156 ASN B O 1
ATOM 2832 N N . ILE B 1 136 ? -47.318 45.897 -7.920 1.00 34.82 157 ILE B N 1
ATOM 2833 C CA . ILE B 1 136 ? -46.930 44.947 -6.913 1.00 32.24 157 ILE B CA 1
ATOM 2834 C C . ILE B 1 136 ? -47.579 43.611 -7.246 1.00 29.27 157 ILE B C 1
ATOM 2835 O O . ILE B 1 136 ? -48.793 43.503 -7.381 1.00 27.27 157 ILE B O 1
ATOM 2840 N N . PHE B 1 137 ? -46.749 42.606 -7.366 1.00 28.92 158 PHE B N 1
ATOM 2841 C CA . PHE B 1 137 ? -47.165 41.302 -7.752 1.00 31.16 158 PHE B CA 1
ATOM 2842 C C . PHE B 1 137 ? -47.223 40.376 -6.529 1.00 33.26 158 PHE B C 1
ATOM 2843 O O . PHE B 1 137 ? -46.243 40.269 -5.810 1.00 33.97 158 PHE B O 1
ATOM 2851 N N . TYR B 1 138 ? -48.367 39.753 -6.293 1.00 32.55 159 TYR B N 1
ATOM 2852 C CA . TYR B 1 138 ? -48.480 38.875 -5.145 1.00 33.48 159 TYR B CA 1
ATOM 2853 C C . TYR B 1 138 ? -48.829 37.425 -5.541 1.00 35.50 159 TYR B C 1
ATOM 2854 O O . TYR B 1 138 ? -49.338 37.177 -6.610 1.00 33.59 159 TYR B O 1
ATOM 2863 N N . LEU B 1 139 ? -48.419 36.504 -4.669 1.00 36.01 160 LEU B N 1
ATOM 2864 C CA . LEU B 1 139 ? -48.554 35.087 -4.869 1.00 34.74 160 LEU B CA 1
ATOM 2865 C C . LEU B 1 139 ? -49.303 34.498 -3.717 1.00 33.45 160 LEU B C 1
ATOM 2866 O O . LEU B 1 139 ? -49.388 35.072 -2.598 1.00 32.30 160 LEU B O 1
ATOM 2871 N N . TYR B 1 140 ? -49.787 33.305 -3.924 1.00 36.14 161 TYR B N 1
ATOM 2872 C CA . TYR B 1 140 ? -50.187 32.460 -2.789 1.00 40.41 161 TYR B CA 1
ATOM 2873 C C . TYR B 1 140 ? -49.984 31.004 -3.127 1.00 42.40 161 TYR B C 1
ATOM 2874 O O . TYR B 1 140 ? -49.838 30.649 -4.275 1.00 44.30 161 TYR B O 1
ATOM 2883 N N . ASP B 1 141 ? -49.848 30.191 -2.089 1.00 50.12 162 ASP B N 1
ATOM 2884 C CA . ASP B 1 141 ? -49.662 28.740 -2.210 1.00 50.41 162 ASP B CA 1
ATOM 2885 C C . ASP B 1 141 ? -50.975 28.031 -1.961 1.00 48.79 162 ASP B C 1
ATOM 2886 O O . ASP B 1 141 ? -51.698 28.415 -1.070 1.00 53.62 162 ASP B O 1
ATOM 2891 N N . ARG B 1 142 ? -51.283 27.017 -2.750 1.00 52.48 163 ARG B N 1
ATOM 2892 C CA . ARG B 1 142 ? -52.379 26.120 -2.444 1.00 60.41 163 ARG B CA 1
ATOM 2893 C C . ARG B 1 142 ? -51.967 25.058 -1.328 1.00 70.14 163 ARG B C 1
ATOM 2894 O O . ARG B 1 142 ? -50.740 24.841 -1.092 1.00 74.53 163 ARG B O 1
ATOM 2902 N N . LYS B 1 143 ? -52.988 24.416 -0.712 1.00 73.20 164 LYS B N 1
ATOM 2903 C CA . LYS B 1 143 ? -52.988 23.496 0.470 1.00 83.44 164 LYS B CA 1
ATOM 2904 C C . LYS B 1 143 ? -52.454 23.981 1.864 1.00 80.32 164 LYS B C 1
ATOM 2905 O O . LYS B 1 143 ? -53.174 24.579 2.708 1.00 66.92 164 LYS B O 1
ATOM 2911 N N . ASN B 1 152 ? -48.282 23.873 -10.246 1.00 77.65 173 ASN B N 1
ATOM 2912 C CA . ASN B 1 152 ? -49.492 24.616 -9.985 1.00 80.24 173 ASN B CA 1
ATOM 2913 C C . ASN B 1 152 ? -49.622 25.033 -8.495 1.00 79.08 173 ASN B C 1
ATOM 2914 O O . ASN B 1 152 ? -50.602 25.671 -8.163 1.00 73.75 173 ASN B O 1
ATOM 2919 N N . VAL B 1 153 ? -48.668 24.711 -7.610 1.00 73.97 174 VAL B N 1
ATOM 2920 C CA . VAL B 1 153 ? -48.871 24.958 -6.171 1.00 74.29 174 VAL B CA 1
ATOM 2921 C C . VAL B 1 153 ? -48.676 26.428 -5.798 1.00 67.01 174 VAL B C 1
ATOM 2922 O O . VAL B 1 153 ? -49.154 26.818 -4.751 1.00 69.29 174 VAL B O 1
ATOM 2926 N N . ILE B 1 154 ? -47.932 27.201 -6.604 1.00 57.26 175 ILE B N 1
ATOM 2927 C CA . ILE B 1 154 ? -47.770 28.658 -6.398 1.00 54.04 175 ILE B CA 1
ATOM 2928 C C . ILE B 1 154 ? -48.499 29.453 -7.515 1.00 47.83 175 ILE B C 1
ATOM 2929 O O . ILE B 1 154 ? -48.340 29.168 -8.665 1.00 47.89 175 ILE B O 1
ATOM 2934 N N . VAL B 1 155 ? -49.373 30.360 -7.135 1.00 44.22 176 VAL B N 1
ATOM 2935 C CA . VAL B 1 155 ? -50.276 31.021 -8.069 1.00 43.60 176 VAL B CA 1
ATOM 2936 C C . VAL B 1 155 ? -49.926 32.484 -8.098 1.00 40.72 176 VAL B C 1
ATOM 2937 O O . VAL B 1 155 ? -49.653 33.076 -7.054 1.00 39.69 176 VAL B O 1
ATOM 2941 N N . GLY B 1 156 ? -49.913 33.041 -9.299 1.00 39.96 177 GLY B N 1
ATOM 2942 C CA . GLY B 1 156 ? -49.649 34.459 -9.519 1.00 36.91 177 GLY B CA 1
ATOM 2943 C C . GLY B 1 156 ? -48.905 34.724 -10.820 1.00 36.40 177 GLY B C 1
ATOM 2944 O O . GLY B 1 156 ? -48.822 33.880 -11.670 1.00 36.25 177 GLY B O 1
ATOM 2945 N N . ASN B 1 157 ? -48.307 35.896 -10.954 1.00 35.96 178 ASN B N 1
ATOM 2946 C CA . ASN B 1 157 ? -47.651 36.291 -12.212 1.00 35.64 178 ASN B CA 1
ATOM 2947 C C . ASN B 1 157 ? -46.255 35.711 -12.338 1.00 39.34 178 ASN B C 1
ATOM 2948 O O . ASN B 1 157 ? -45.276 36.418 -12.186 1.00 40.46 178 ASN B O 1
ATOM 2953 N N . LEU B 1 158 ? -46.149 34.403 -12.477 1.00 48.25 179 LEU B N 1
ATOM 2954 C CA . LEU B 1 158 ? -44.837 33.707 -12.589 1.00 58.94 179 LEU B CA 1
ATOM 2955 C C . LEU B 1 158 ? -44.345 33.387 -13.999 1.00 66.77 179 LEU B C 1
ATOM 2956 O O . LEU B 1 158 ? -45.162 33.165 -14.843 1.00 68.79 179 LEU B O 1
ATOM 2961 N N . ASP B 1 159 ? -43.004 33.364 -14.174 1.00 79.22 180 ASP B N 1
ATOM 2962 C CA . ASP B 1 159 ? -42.167 32.737 -15.276 1.00 80.03 180 ASP B CA 1
ATOM 2963 C C . ASP B 1 159 ? -41.656 33.824 -16.191 1.00 77.83 180 ASP B C 1
ATOM 2964 O O . ASP B 1 159 ? -42.361 34.191 -17.090 1.00 90.11 180 ASP B O 1
ATOM 2969 N N . GLU B 1 179 ? -31.022 37.768 -11.003 1.00 91.96 200 GLU B N 1
ATOM 2970 C CA . GLU B 1 179 ? -31.584 36.710 -11.907 1.00 105.75 200 GLU B CA 1
ATOM 2971 C C . GLU B 1 179 ? -32.626 35.789 -11.192 1.00 100.24 200 GLU B C 1
ATOM 2972 O O . GLU B 1 179 ? -33.563 35.238 -11.812 1.00 95.50 200 GLU B O 1
ATOM 2978 N N . LYS B 1 180 ? -32.463 35.634 -9.885 1.00 85.79 201 LYS B N 1
ATOM 2979 C CA . LYS B 1 180 ? -33.504 35.039 -9.051 1.00 76.30 201 LYS B CA 1
ATOM 2980 C C . LYS B 1 180 ? -34.490 36.104 -8.614 1.00 67.27 201 LYS B C 1
ATOM 2981 O O . LYS B 1 180 ? -34.113 37.239 -8.313 1.00 60.63 201 LYS B O 1
ATOM 2987 N N . LYS B 1 181 ? -35.767 35.746 -8.638 1.00 60.12 202 LYS B N 1
ATOM 2988 C CA . LYS B 1 181 ? -36.812 36.648 -8.168 1.00 55.94 202 LYS B CA 1
ATOM 2989 C C . LYS B 1 181 ? -37.010 36.482 -6.668 1.00 48.69 202 LYS B C 1
ATOM 2990 O O . LYS B 1 181 ? -37.083 35.350 -6.145 1.00 48.60 202 LYS B O 1
ATOM 2996 N N . ASN B 1 182 ? -37.100 37.607 -5.986 1.00 44.56 203 ASN B N 1
ATOM 2997 C CA . ASN B 1 182 ? -37.198 37.639 -4.549 1.00 45.19 203 ASN B CA 1
ATOM 2998 C C . ASN B 1 182 ? -38.618 37.724 -3.989 1.00 42.18 203 ASN B C 1
ATOM 2999 O O . ASN B 1 182 ? -39.414 38.564 -4.419 1.00 42.76 203 ASN B O 1
ATOM 3004 N N . ILE B 1 183 ? -38.880 36.897 -2.970 1.00 40.66 204 ILE B N 1
ATOM 3005 C CA . ILE B 1 183 ? -40.163 36.790 -2.334 1.00 38.03 204 ILE B CA 1
ATOM 3006 C C . ILE B 1 183 ? -40.100 37.107 -0.870 1.00 37.97 204 ILE B C 1
ATOM 3007 O O . ILE B 1 183 ? -39.207 36.662 -0.149 1.00 35.25 204 ILE B O 1
ATOM 3012 N N . ILE B 1 184 ? -41.058 37.924 -0.417 1.00 37.92 205 ILE B N 1
ATOM 3013 C CA . ILE B 1 184 ? -41.292 38.154 1.042 1.00 34.30 205 ILE B CA 1
ATOM 3014 C C . ILE B 1 184 ? -42.589 37.410 1.378 1.00 33.10 205 ILE B C 1
ATOM 3015 O O . ILE B 1 184 ? -43.598 37.597 0.729 1.00 36.08 205 ILE B O 1
ATOM 3020 N N . ILE B 1 185 ? -42.559 36.638 2.418 1.00 34.86 206 ILE B N 1
ATOM 3021 C CA . ILE B 1 185 ? -43.692 35.870 2.816 1.00 34.48 206 ILE B CA 1
ATOM 3022 C C . ILE B 1 185 ? -44.356 36.501 4.022 1.00 33.60 206 ILE B C 1
ATOM 3023 O O . ILE B 1 185 ? -43.707 36.877 4.969 1.00 33.30 206 ILE B O 1
ATOM 3028 N N . ILE B 1 186 ? -45.670 36.518 3.991 1.00 34.58 207 ILE B N 1
ATOM 3029 C CA . ILE B 1 186 ? -46.501 37.101 5.011 1.00 35.45 207 ILE B CA 1
ATOM 3030 C C . ILE B 1 186 ? -47.335 36.031 5.633 1.00 36.43 207 ILE B C 1
ATOM 3031 O O . ILE B 1 186 ? -47.976 35.244 4.923 1.00 37.27 207 ILE B O 1
ATOM 3036 N N . ASP B 1 187 ? -47.422 36.056 6.959 1.00 36.44 208 ASP B N 1
ATOM 3037 C CA . ASP B 1 187 ? -48.281 35.148 7.699 1.00 35.02 208 ASP B CA 1
ATOM 3038 C C . ASP B 1 187 ? -48.693 35.771 9.011 1.00 33.53 208 ASP B C 1
ATOM 3039 O O . ASP B 1 187 ? -48.228 36.851 9.364 1.00 30.37 208 ASP B O 1
ATOM 3044 N N . ASP B 1 188 ? -49.584 35.108 9.744 1.00 34.14 209 ASP B N 1
ATOM 3045 C CA . ASP B 1 188 ? -50.140 35.741 10.932 1.00 38.06 209 ASP B CA 1
ATOM 3046 C C . ASP B 1 188 ? -49.274 35.513 12.155 1.00 34.75 209 ASP B C 1
ATOM 3047 O O . ASP B 1 188 ? -48.984 36.452 12.859 1.00 34.02 209 ASP B O 1
ATOM 3052 N N . VAL B 1 189 ? -48.883 34.275 12.425 1.00 35.95 210 VAL B N 1
ATOM 3053 C CA . VAL B 1 189 ? -48.241 33.920 13.691 1.00 35.69 210 VAL B CA 1
ATOM 3054 C C . VAL B 1 189 ? -47.020 33.058 13.520 1.00 33.42 210 VAL B C 1
ATOM 3055 O O . VAL B 1 189 ? -47.052 32.138 12.745 1.00 35.95 210 VAL B O 1
ATOM 3059 N N . PHE B 1 190 ? -45.962 33.353 14.259 1.00 32.81 211 PHE B N 1
ATOM 3060 C CA . PHE B 1 190 ? -44.746 32.542 14.255 1.00 33.73 211 PHE B CA 1
ATOM 3061 C C . PHE B 1 190 ? -44.516 31.943 15.609 1.00 34.49 211 PHE B C 1
ATOM 3062 O O . PHE B 1 190 ? -44.476 32.663 16.622 1.00 35.83 211 PHE B O 1
ATOM 3070 N N . THR B 1 191 ? -44.424 30.626 15.631 1.00 38.09 212 THR B N 1
ATOM 3071 C CA . THR B 1 191 ? -44.161 29.892 16.890 1.00 41.09 212 THR B CA 1
ATOM 3072 C C . THR B 1 191 ? -42.753 29.238 16.772 1.00 40.69 212 THR B C 1
ATOM 3073 O O . THR B 1 191 ? -41.817 29.746 17.364 1.00 42.60 212 THR B O 1
ATOM 3077 N N . CYS B 1 192 ? -42.645 28.168 16.004 1.00 37.49 213 CYS B N 1
ATOM 3078 C CA . CYS B 1 192 ? -41.392 27.454 15.702 1.00 44.49 213 CYS B CA 1
ATOM 3079 C C . CYS B 1 192 ? -40.982 27.537 14.255 1.00 44.58 213 CYS B C 1
ATOM 3080 O O . CYS B 1 192 ? -39.869 27.215 13.923 1.00 43.02 213 CYS B O 1
ATOM 3083 N N . GLY B 1 193 ? -41.894 27.937 13.385 1.00 43.59 214 GLY B N 1
ATOM 3084 C CA . GLY B 1 193 ? -41.580 28.067 11.984 1.00 46.86 214 GLY B CA 1
ATOM 3085 C C . GLY B 1 193 ? -42.038 26.903 11.141 1.00 47.67 214 GLY B C 1
ATOM 3086 O O . GLY B 1 193 ? -41.664 26.789 9.967 1.00 49.79 214 GLY B O 1
ATOM 3087 N N . THR B 1 194 ? -42.903 26.071 11.707 1.00 48.16 215 THR B N 1
ATOM 3088 C CA . THR B 1 194 ? -43.345 24.879 11.000 1.00 50.20 215 THR B CA 1
ATOM 3089 C C . THR B 1 194 ? -44.067 25.245 9.697 1.00 48.63 215 THR B C 1
ATOM 3090 O O . THR B 1 194 ? -43.752 24.730 8.638 1.00 51.74 215 THR B O 1
ATOM 3094 N N . ALA B 1 195 ? -45.000 26.180 9.779 1.00 46.02 216 ALA B N 1
ATOM 3095 C CA . ALA B 1 195 ? -45.737 26.584 8.614 1.00 43.91 216 ALA B CA 1
ATOM 3096 C C . ALA B 1 195 ? -44.865 27.221 7.513 1.00 46.93 216 ALA B C 1
ATOM 3097 O O . ALA B 1 195 ? -45.068 26.970 6.293 1.00 54.02 216 ALA B O 1
ATOM 3099 N N . LEU B 1 196 ? -43.939 28.071 7.919 1.00 47.76 217 LEU B N 1
ATOM 3100 C CA . LEU B 1 196 ? -43.075 28.750 6.957 1.00 46.19 217 LEU B CA 1
ATOM 3101 C C . LEU B 1 196 ? -42.163 27.718 6.322 1.00 49.87 217 LEU B C 1
ATOM 3102 O O . LEU B 1 196 ? -41.893 27.781 5.108 1.00 53.01 217 LEU B O 1
ATOM 3107 N N . THR B 1 197 ? -41.756 26.715 7.095 1.00 51.84 218 THR B N 1
ATOM 3108 C CA . THR B 1 197 ? -40.894 25.651 6.554 1.00 55.00 218 THR B CA 1
ATOM 3109 C C . THR B 1 197 ? -41.620 24.871 5.425 1.00 54.03 218 THR B C 1
ATOM 3110 O O . THR B 1 197 ? -41.033 24.569 4.386 1.00 52.42 218 THR B O 1
ATOM 3114 N N . GLU B 1 198 ? -42.919 24.656 5.573 1.00 55.75 219 GLU B N 1
ATOM 3115 C CA . GLU B 1 198 ? -43.647 23.940 4.533 1.00 61.74 219 GLU B CA 1
ATOM 3116 C C . GLU B 1 198 ? -43.689 24.761 3.239 1.00 60.46 219 GLU B C 1
ATOM 3117 O O . GLU B 1 198 ? -43.602 24.202 2.137 1.00 67.17 219 GLU B O 1
ATOM 3123 N N . ILE B 1 199 ? -43.864 26.071 3.360 1.00 53.83 220 ILE B N 1
ATOM 3124 C CA . ILE B 1 199 ? -43.917 26.920 2.193 1.00 50.78 220 ILE B CA 1
ATOM 3125 C C . ILE B 1 199 ? -42.561 26.923 1.512 1.00 51.87 220 ILE B C 1
ATOM 3126 O O . ILE B 1 199 ? -42.488 26.839 0.273 1.00 54.65 220 ILE B O 1
ATOM 3131 N N . LEU B 1 200 ? -41.497 27.003 2.297 1.00 49.69 221 LEU B N 1
ATOM 3132 C CA . LEU B 1 200 ? -40.155 26.869 1.736 1.00 51.17 221 LEU B CA 1
ATOM 3133 C C . LEU B 1 200 ? -39.958 25.563 0.949 1.00 52.98 221 LEU B C 1
ATOM 3134 O O . LEU B 1 200 ? -39.306 25.561 -0.100 1.00 50.23 221 LEU B O 1
ATOM 3139 N N . ALA B 1 201 ? -40.504 24.456 1.467 1.00 53.95 222 ALA B N 1
ATOM 3140 C CA . ALA B 1 201 ? -40.455 23.165 0.748 1.00 53.77 222 ALA B CA 1
ATOM 3141 C C . ALA B 1 201 ? -41.147 23.277 -0.612 1.00 52.48 222 ALA B C 1
ATOM 3142 O O . ALA B 1 201 ? -40.612 22.874 -1.607 1.00 55.66 222 ALA B O 1
ATOM 3144 N N . LYS B 1 202 ? -42.321 23.890 -0.650 1.00 54.95 223 LYS B N 1
ATOM 3145 C CA . LYS B 1 202 ? -43.017 24.082 -1.923 1.00 56.35 223 LYS B CA 1
ATOM 3146 C C . LYS B 1 202 ? -42.223 24.926 -2.893 1.00 56.63 223 LYS B C 1
ATOM 3147 O O . LYS B 1 202 ? -42.288 24.715 -4.094 1.00 62.34 223 LYS B O 1
ATOM 3153 N N . LEU B 1 203 ? -41.524 25.917 -2.368 1.00 59.16 224 LEU B N 1
ATOM 3154 C CA . LEU B 1 203 ? -40.793 26.844 -3.211 1.00 58.53 224 LEU B CA 1
ATOM 3155 C C . LEU B 1 203 ? -39.438 26.313 -3.674 1.00 61.52 224 LEU B C 1
ATOM 3156 O O . LEU B 1 203 ? -38.891 26.839 -4.631 1.00 60.23 224 LEU B O 1
ATOM 3161 N N . LYS B 1 204 ? -38.905 25.278 -3.016 1.00 67.30 225 LYS B N 1
ATOM 3162 C CA . LYS B 1 204 ? -37.601 24.681 -3.397 1.00 72.53 225 LYS B CA 1
ATOM 3163 C C . LYS B 1 204 ? -37.631 24.147 -4.841 1.00 73.55 225 LYS B C 1
ATOM 3164 O O . LYS B 1 204 ? -36.665 24.273 -5.568 1.00 73.81 225 LYS B O 1
ATOM 3170 N N . THR B 1 205 ? -38.781 23.638 -5.270 1.00 78.93 226 THR B N 1
ATOM 3171 C CA . THR B 1 205 ? -39.021 23.200 -6.650 1.00 84.92 226 THR B CA 1
ATOM 3172 C C . THR B 1 205 ? -38.756 24.282 -7.696 1.00 83.72 226 THR B C 1
ATOM 3173 O O . THR B 1 205 ? -38.351 23.989 -8.808 1.00 82.85 226 THR B O 1
ATOM 3177 N N . TYR B 1 206 ? -39.122 25.514 -7.367 1.00 77.44 227 TYR B N 1
ATOM 3178 C CA . TYR B 1 206 ? -39.034 26.615 -8.301 1.00 74.72 227 TYR B CA 1
ATOM 3179 C C . TYR B 1 206 ? -37.602 27.157 -8.239 1.00 81.33 227 TYR B C 1
ATOM 3180 O O . TYR B 1 206 ? -37.197 27.804 -7.277 1.00 77.18 227 TYR B O 1
ATOM 3189 N N . GLU B 1 207 ? -36.843 26.867 -9.283 1.00 88.45 228 GLU B N 1
ATOM 3190 C CA . GLU B 1 207 ? -35.433 27.207 -9.353 1.00 90.00 228 GLU B CA 1
ATOM 3191 C C . GLU B 1 207 ? -35.108 28.733 -9.317 1.00 81.84 228 GLU B C 1
ATOM 3192 O O . GLU B 1 207 ? -34.112 29.129 -8.715 1.00 76.15 228 GLU B O 1
ATOM 3198 N N . HIS B 1 208 ? -35.942 29.578 -9.930 1.00 75.74 229 HIS B N 1
ATOM 3199 C CA . HIS B 1 208 ? -35.673 31.025 -10.053 1.00 74.41 229 HIS B CA 1
ATOM 3200 C C . HIS B 1 208 ? -36.303 31.877 -8.931 1.00 69.48 229 HIS B C 1
ATOM 3201 O O . HIS B 1 208 ? -36.297 33.115 -9.023 1.00 63.31 229 HIS B O 1
ATOM 3208 N N . LEU B 1 209 ? -36.827 31.236 -7.878 1.00 61.48 230 LEU B N 1
ATOM 3209 C CA . LEU B 1 209 ? -37.386 31.975 -6.731 1.00 62.29 230 LEU B CA 1
ATOM 3210 C C . LEU B 1 209 ? -36.551 31.815 -5.465 1.00 61.20 230 LEU B C 1
ATOM 3211 O O . LEU B 1 209 ? -36.039 30.747 -5.186 1.00 65.34 230 LEU B O 1
ATOM 3216 N N . LYS B 1 210 ? -36.487 32.876 -4.697 1.00 53.66 231 LYS B N 1
ATOM 3217 C CA . LYS B 1 210 ? -35.743 32.928 -3.486 1.00 51.16 231 LYS B CA 1
ATOM 3218 C C . LYS B 1 210 ? -36.563 33.726 -2.443 1.00 49.57 231 LYS B C 1
ATOM 3219 O O . LYS B 1 210 ? -37.093 34.780 -2.746 1.00 48.54 231 LYS B O 1
ATOM 3225 N N . VAL B 1 211 ? -36.609 33.247 -1.213 1.00 47.56 232 VAL B N 1
ATOM 3226 C CA . VAL B 1 211 ? -37.244 33.979 -0.155 1.00 42.91 232 VAL B CA 1
ATOM 3227 C C . VAL B 1 211 ? -36.239 34.823 0.582 1.00 42.25 232 VAL B C 1
ATOM 3228 O O . VAL B 1 211 ? -35.258 34.306 1.060 1.00 49.35 232 VAL B O 1
ATOM 3232 N N . VAL B 1 212 ? -36.496 36.113 0.711 1.00 40.12 233 VAL B N 1
ATOM 3233 C CA . VAL B 1 212 ? -35.578 37.021 1.380 1.00 40.37 233 VAL B CA 1
ATOM 3234 C C . VAL B 1 212 ? -36.053 37.580 2.707 1.00 38.11 233 VAL B C 1
ATOM 3235 O O . VAL B 1 212 ? -35.278 38.242 3.384 1.00 39.81 233 VAL B O 1
ATOM 3239 N N . ALA B 1 213 ? -37.291 37.334 3.076 1.00 34.78 234 ALA B N 1
ATOM 3240 C CA . ALA B 1 213 ? -37.794 37.750 4.397 1.00 35.77 234 ALA B CA 1
ATOM 3241 C C . ALA B 1 213 ? -39.157 37.171 4.722 1.00 35.04 234 ALA B C 1
ATOM 3242 O O . ALA B 1 213 ? -39.921 36.821 3.824 1.00 37.01 234 ALA B O 1
ATOM 3244 N N . PHE B 1 214 ? -39.418 37.030 6.002 1.00 34.27 235 PHE B N 1
ATOM 3245 C CA . PHE B 1 214 ? -40.724 36.648 6.515 1.00 34.86 235 PHE B CA 1
ATOM 3246 C C . PHE B 1 214 ? -41.213 37.793 7.326 1.00 33.80 235 PHE B C 1
ATOM 3247 O O . PHE B 1 214 ? -40.486 38.319 8.163 1.00 34.20 235 PHE B O 1
ATOM 3255 N N . ILE B 1 215 ? -42.460 38.182 7.103 1.00 36.83 236 ILE B N 1
ATOM 3256 C CA . ILE B 1 215 ? -43.101 39.176 7.953 1.00 33.90 236 ILE B CA 1
ATOM 3257 C C . ILE B 1 215 ? -44.371 38.565 8.535 1.00 33.13 236 ILE B C 1
ATOM 3258 O O . ILE B 1 215 ? -45.214 37.995 7.840 1.00 37.24 236 ILE B O 1
ATOM 3263 N N . VAL B 1 216 ? -44.601 38.844 9.801 1.00 31.63 237 VAL B N 1
ATOM 3264 C CA . VAL B 1 216 ? -45.626 38.180 10.568 1.00 28.76 237 VAL B CA 1
ATOM 3265 C C . VAL B 1 216 ? -46.301 39.158 11.509 1.00 28.32 237 VAL B C 1
ATOM 3266 O O . VAL B 1 216 ? -45.715 40.173 11.954 1.00 27.96 237 VAL B O 1
ATOM 3270 N N . LEU B 1 217 ? -47.564 38.925 11.820 1.00 28.98 238 LEU B N 1
ATOM 3271 C CA . LEU B 1 217 ? -48.272 39.820 12.785 1.00 27.14 238 LEU B CA 1
ATOM 3272 C C . LEU B 1 217 ? -47.786 39.603 14.182 1.00 29.36 238 LEU B C 1
ATOM 3273 O O . LEU B 1 217 ? -47.629 40.574 14.919 1.00 30.68 238 LEU B O 1
ATOM 3278 N N . LEU B 1 218 ? -47.572 38.346 14.583 1.00 30.47 239 LEU B N 1
ATOM 3279 C CA . LEU B 1 218 ? -47.215 38.039 15.961 1.00 30.91 239 LEU B CA 1
ATOM 3280 C C . LEU B 1 218 ? -46.147 36.959 16.049 1.00 33.09 239 LEU B C 1
ATOM 3281 O O . LEU B 1 218 ? -46.267 35.880 15.454 1.00 31.22 239 LEU B O 1
ATOM 3286 N N . ASN B 1 219 ? -45.091 37.268 16.791 1.00 34.20 240 ASN B N 1
ATOM 3287 C CA . ASN B 1 219 ? -44.087 36.281 17.152 1.00 33.76 240 ASN B CA 1
ATOM 3288 C C . ASN B 1 219 ? -44.317 35.926 18.620 1.00 33.05 240 ASN B C 1
ATOM 3289 O O . ASN B 1 219 ? -44.175 36.777 19.464 1.00 30.80 240 ASN B O 1
ATOM 3294 N N . ARG B 1 220 ? -44.625 34.671 18.892 1.00 33.70 241 ARG B N 1
ATOM 3295 C CA . ARG B 1 220 ? -44.856 34.274 20.251 1.00 36.42 241 ARG B CA 1
ATOM 3296 C C . ARG B 1 220 ? -43.627 34.250 21.177 1.00 36.89 241 ARG B C 1
ATOM 3297 O O . ARG B 1 220 ? -43.767 34.019 22.354 1.00 37.75 241 ARG B O 1
ATOM 3305 N N . ASN B 1 221 ? -42.442 34.428 20.638 1.00 39.07 242 ASN B N 1
ATOM 3306 C CA . ASN B 1 221 ? -41.209 34.350 21.418 1.00 37.98 242 ASN B CA 1
ATOM 3307 C C . ASN B 1 221 ? -41.086 33.008 22.182 1.00 40.09 242 ASN B C 1
ATOM 3308 O O . ASN B 1 221 ? -40.677 32.981 23.346 1.00 39.76 242 ASN B O 1
ATOM 3313 N N . GLU B 1 222 ? -41.382 31.893 21.513 1.00 40.65 243 GLU B N 1
ATOM 3314 C CA . GLU B 1 222 ? -41.188 30.584 22.114 1.00 41.64 243 GLU B CA 1
ATOM 3315 C C . GLU B 1 222 ? -39.709 30.289 22.239 1.00 37.97 243 GLU B C 1
ATOM 3316 O O . GLU B 1 222 ? -38.932 30.713 21.385 1.00 36.63 243 GLU B O 1
ATOM 3322 N N . TYR B 1 223 ? -39.359 29.477 23.244 1.00 37.06 244 TYR B N 1
ATOM 3323 C CA . TYR B 1 223 ? -37.979 29.120 23.490 1.00 38.41 244 TYR B CA 1
ATOM 3324 C C . TYR B 1 223 ? -37.798 27.750 24.090 1.00 40.12 244 TYR B C 1
ATOM 3325 O O . TYR B 1 223 ? -38.742 27.109 24.529 1.00 39.99 244 TYR B O 1
ATOM 3334 N N . GLU B 1 224 ? -36.561 27.281 24.089 1.00 43.00 245 GLU B N 1
ATOM 3335 C CA . GLU B 1 224 ? -36.198 26.103 24.851 1.00 48.70 245 GLU B CA 1
ATOM 3336 C C . GLU B 1 224 ? -35.103 26.512 25.829 1.00 43.72 245 GLU B C 1
ATOM 3337 O O . GLU B 1 224 ? -34.381 27.404 25.569 1.00 45.80 245 GLU B O 1
ATOM 3343 N N . ILE B 1 225 ? -34.986 25.834 26.942 1.00 41.61 246 ILE B N 1
ATOM 3344 C CA . ILE B 1 225 ? -33.927 26.113 27.866 1.00 41.35 246 ILE B CA 1
ATOM 3345 C C . ILE B 1 225 ? -32.760 25.163 27.635 1.00 42.74 246 ILE B C 1
ATOM 3346 O O . ILE B 1 225 ? -32.972 23.983 27.497 1.00 44.88 246 ILE B O 1
ATOM 3351 N N . ASN B 1 226 ? -31.534 25.674 27.667 1.00 41.24 247 ASN B N 1
ATOM 3352 C CA . ASN B 1 226 ? -30.346 24.876 27.378 1.00 42.31 247 ASN B CA 1
ATOM 3353 C C . ASN B 1 226 ? -29.611 24.436 28.685 1.00 42.79 247 ASN B C 1
ATOM 3354 O O . ASN B 1 226 ? -30.109 24.652 29.779 1.00 42.24 247 ASN B O 1
ATOM 3359 N N . GLU B 1 227 ? -28.421 23.908 28.533 1.00 44.40 248 GLU B N 1
ATOM 3360 C CA . GLU B 1 227 ? -27.711 23.345 29.642 1.00 47.41 248 GLU B CA 1
ATOM 3361 C C . GLU B 1 227 ? -27.304 24.361 30.688 1.00 48.15 248 GLU B C 1
ATOM 3362 O O . GLU B 1 227 ? -26.970 23.972 31.829 1.00 48.08 248 GLU B O 1
ATOM 3368 N N . ASN B 1 228 ? -27.337 25.646 30.337 1.00 48.53 249 ASN B N 1
ATOM 3369 C CA . ASN B 1 228 ? -26.939 26.727 31.268 1.00 49.19 249 ASN B CA 1
ATOM 3370 C C . ASN B 1 228 ? -28.111 27.480 31.836 1.00 48.38 249 ASN B C 1
ATOM 3371 O O . ASN B 1 228 ? -27.952 28.583 32.378 1.00 49.09 249 ASN B O 1
ATOM 3376 N N . ASN B 1 229 ? -29.290 26.930 31.620 1.00 46.31 250 ASN B N 1
ATOM 3377 C CA . ASN B 1 229 ? -30.513 27.523 32.101 1.00 47.27 250 ASN B CA 1
ATOM 3378 C C . ASN B 1 229 ? -30.819 28.836 31.398 1.00 48.16 250 ASN B C 1
ATOM 3379 O O . ASN B 1 229 ? -31.334 29.751 32.015 1.00 48.62 250 ASN B O 1
ATOM 3384 N N . GLN B 1 230 ? -30.490 28.893 30.116 1.00 49.85 251 GLN B N 1
ATOM 3385 C CA . GLN B 1 230 ? -30.739 30.047 29.275 1.00 51.58 251 GLN B CA 1
ATOM 3386 C C . GLN B 1 230 ? -31.798 29.735 28.226 1.00 45.50 251 GLN B C 1
ATOM 3387 O O . GLN B 1 230 ? -31.853 28.671 27.605 1.00 39.91 251 GLN B O 1
ATOM 3393 N N . LYS B 1 231 ? -32.556 30.748 27.941 1.00 44.67 252 LYS B N 1
ATOM 3394 C CA . LYS B 1 231 ? -33.567 30.634 26.922 1.00 43.41 252 LYS B CA 1
ATOM 3395 C C . LYS B 1 231 ? -32.955 30.819 25.535 1.00 41.08 252 LYS B C 1
ATOM 3396 O O . LYS B 1 231 ? -32.316 31.801 25.278 1.00 42.53 252 LYS B O 1
ATOM 3402 N N . ILE B 1 232 ? -33.147 29.838 24.675 1.00 39.33 253 ILE B N 1
ATOM 3403 C CA . ILE B 1 232 ? -32.767 29.871 23.302 1.00 39.31 253 ILE B CA 1
ATOM 3404 C C . ILE B 1 232 ? -34.042 29.952 22.515 1.00 37.67 253 ILE B C 1
ATOM 3405 O O . ILE B 1 232 ? -34.892 29.062 22.600 1.00 36.74 253 ILE B O 1
ATOM 3410 N N . TYR B 1 233 ? -34.210 31.039 21.783 1.00 36.79 254 TYR B N 1
ATOM 3411 C CA . TYR B 1 233 ? -35.495 31.296 21.094 1.00 37.94 254 TYR B CA 1
ATOM 3412 C C . TYR B 1 233 ? -35.607 30.597 19.744 1.00 36.92 254 TYR B C 1
ATOM 3413 O O . TYR B 1 233 ? -34.671 30.611 18.952 1.00 38.66 254 TYR B O 1
ATOM 3422 N N . PHE B 1 234 ? -36.768 30.017 19.459 1.00 38.16 255 PHE B N 1
ATOM 3423 C CA . PHE B 1 234 ? -36.973 29.374 18.136 1.00 40.55 255 PHE B CA 1
ATOM 3424 C C . PHE B 1 234 ? -36.771 30.300 16.969 1.00 38.85 255 PHE B C 1
ATOM 3425 O O . PHE B 1 234 ? -36.355 29.869 15.909 1.00 44.09 255 PHE B O 1
ATOM 3433 N N . LYS B 1 235 ? -37.093 31.571 17.131 1.00 38.01 256 LYS B N 1
ATOM 3434 C CA . LYS B 1 235 ? -36.872 32.508 16.051 1.00 40.18 256 LYS B CA 1
ATOM 3435 C C . LYS B 1 235 ? -35.413 32.530 15.626 1.00 40.84 256 LYS B C 1
ATOM 3436 O O . LYS B 1 235 ? -35.119 32.455 14.452 1.00 41.53 256 LYS B O 1
ATOM 3442 N N . ASP B 1 236 ? -34.504 32.573 16.601 1.00 42.38 257 ASP B N 1
ATOM 3443 C CA . ASP B 1 236 ? -33.064 32.598 16.298 1.00 43.42 257 ASP B CA 1
ATOM 3444 C C . ASP B 1 236 ? -32.571 31.303 15.664 1.00 40.86 257 ASP B C 1
ATOM 3445 O O . ASP B 1 236 ? -31.829 31.342 14.697 1.00 41.89 257 ASP B O 1
ATOM 3450 N N . ILE B 1 237 ? -33.053 30.180 16.170 1.00 39.12 258 ILE B N 1
ATOM 3451 C CA . ILE B 1 237 ? -32.722 28.879 15.626 1.00 42.58 258 ILE B CA 1
ATOM 3452 C C . ILE B 1 237 ? -33.231 28.751 14.182 1.00 42.45 258 ILE B C 1
ATOM 3453 O O . ILE B 1 237 ? -32.522 28.296 13.274 1.00 47.34 258 ILE B O 1
ATOM 3458 N N . PHE B 1 238 ? -34.463 29.164 13.972 1.00 42.70 259 PHE B N 1
ATOM 3459 C CA . PHE B 1 238 ? -35.069 29.148 12.633 1.00 43.84 259 PHE B CA 1
ATOM 3460 C C . PHE B 1 238 ? -34.331 30.057 11.640 1.00 41.95 259 PHE B C 1
ATOM 3461 O O . PHE B 1 238 ? -34.051 29.634 10.516 1.00 46.28 259 PHE B O 1
ATOM 3469 N N . GLU B 1 239 ? -33.979 31.271 12.060 1.00 38.83 260 GLU B N 1
ATOM 3470 C CA . GLU B 1 239 ? -33.300 32.203 11.177 1.00 39.26 260 GLU B CA 1
ATOM 3471 C C . GLU B 1 239 ? -31.964 31.624 10.769 1.00 42.69 260 GLU B C 1
ATOM 3472 O O . GLU B 1 239 ? -31.551 31.746 9.619 1.00 41.72 260 GLU B O 1
ATOM 3478 N N . LYS B 1 240 ? -31.303 30.952 11.710 1.00 48.73 261 LYS B N 1
ATOM 3479 C CA . LYS B 1 240 ? -29.987 30.355 11.435 1.00 56.05 261 LYS B CA 1
ATOM 3480 C C . LYS B 1 240 ? -30.099 29.175 10.473 1.00 49.27 261 LYS B C 1
ATOM 3481 O O . LYS B 1 240 ? -29.376 29.109 9.515 1.00 44.54 261 LYS B O 1
ATOM 3487 N N . ARG B 1 241 ? -31.041 28.284 10.736 1.00 47.18 262 ARG B N 1
ATOM 3488 C CA . ARG B 1 241 ? -31.240 27.167 9.876 1.00 48.62 262 ARG B CA 1
ATOM 3489 C C . ARG B 1 241 ? -31.566 27.544 8.411 1.00 49.24 262 ARG B C 1
ATOM 3490 O O . ARG B 1 241 ? -31.074 26.880 7.525 1.00 49.82 262 ARG B O 1
ATOM 3498 N N . VAL B 1 242 ? -32.444 28.534 8.152 1.00 47.71 263 VAL B N 1
ATOM 3499 C CA . VAL B 1 242 ? -32.904 28.796 6.791 1.00 45.54 263 VAL B CA 1
ATOM 3500 C C . VAL B 1 242 ? -32.275 30.027 6.175 1.00 46.94 263 VAL B C 1
ATOM 3501 O O . VAL B 1 242 ? -32.405 30.227 4.961 1.00 49.73 263 VAL B O 1
ATOM 3505 N N . GLY B 1 243 ? -31.519 30.792 6.968 1.00 44.87 264 GLY B N 1
ATOM 3506 C CA . GLY B 1 243 ? -30.720 31.931 6.465 1.00 42.81 264 GLY B CA 1
ATOM 3507 C C . GLY B 1 243 ? -31.534 33.101 6.006 1.00 44.17 264 GLY B C 1
ATOM 3508 O O . GLY B 1 243 ? -31.140 33.810 5.094 1.00 50.13 264 GLY B O 1
ATOM 3509 N N . ILE B 1 244 ? -32.723 33.294 6.605 1.00 42.67 265 ILE B N 1
ATOM 3510 C CA . ILE B 1 244 ? -33.656 34.329 6.192 1.00 39.23 265 ILE B CA 1
ATOM 3511 C C . ILE B 1 244 ? -34.232 35.033 7.435 1.00 37.44 265 ILE B C 1
ATOM 3512 O O . ILE B 1 244 ? -34.661 34.385 8.368 1.00 36.26 265 ILE B O 1
ATOM 3517 N N . PRO B 1 245 ? -34.231 36.381 7.451 1.00 35.79 266 PRO B N 1
ATOM 3518 C CA . PRO B 1 245 ? -34.723 37.120 8.593 1.00 34.01 266 PRO B CA 1
ATOM 3519 C C . PRO B 1 245 ? -36.227 37.139 8.738 1.00 36.69 266 PRO B C 1
ATOM 3520 O O . PRO B 1 245 ? -36.969 37.104 7.728 1.00 36.31 266 PRO B O 1
ATOM 3524 N N . LEU B 1 246 ? -36.683 37.115 10.003 1.00 36.46 267 LEU B N 1
ATOM 3525 C CA . LEU B 1 246 ? -38.082 37.202 10.322 1.00 35.88 267 LEU B CA 1
ATOM 3526 C C . LEU B 1 246 ? -38.345 38.529 11.034 1.00 35.04 267 LEU B C 1
ATOM 3527 O O . LEU B 1 246 ? -37.637 38.856 11.981 1.00 33.66 267 LEU B O 1
ATOM 3532 N N . TYR B 1 247 ? -39.373 39.257 10.572 1.00 33.10 268 TYR B N 1
ATOM 3533 C CA . TYR B 1 247 ? -39.823 40.475 11.211 1.00 31.30 268 TYR B CA 1
ATOM 3534 C C . TYR B 1 247 ? -41.258 40.296 11.728 1.00 32.34 268 TYR B C 1
ATOM 3535 O O . TYR B 1 247 ? -42.077 39.504 11.187 1.00 34.34 268 TYR B O 1
ATOM 3544 N N . SER B 1 248 ? -41.590 40.985 12.796 1.00 31.60 269 SER B N 1
ATOM 3545 C CA . SER B 1 248 ? -42.956 40.863 13.305 1.00 33.66 269 SER B CA 1
ATOM 3546 C C . SER B 1 248 ? -43.539 42.194 13.730 1.00 31.87 269 SER B C 1
ATOM 3547 O O . SER B 1 248 ? -42.849 43.049 14.238 1.00 35.23 269 SER B O 1
ATOM 3550 N N . ILE B 1 249 ? -44.825 42.370 13.525 1.00 30.85 270 ILE B N 1
ATOM 3551 C CA . ILE B 1 249 ? -45.455 43.569 14.012 1.00 32.45 270 ILE B CA 1
ATOM 3552 C C . ILE B 1 249 ? -45.405 43.548 15.586 1.00 33.06 270 ILE B C 1
ATOM 3553 O O . ILE B 1 249 ? -44.968 44.491 16.185 1.00 29.84 270 ILE B O 1
ATOM 3558 N N . LEU B 1 250 ? -45.890 42.474 16.187 1.00 33.60 271 LEU B N 1
ATOM 3559 C CA . LEU B 1 250 ? -46.029 42.352 17.643 1.00 35.29 271 LEU B CA 1
ATOM 3560 C C . LEU B 1 250 ? -45.259 41.140 18.141 1.00 36.67 271 LEU B C 1
ATOM 3561 O O . LEU B 1 250 ? -45.013 40.184 17.395 1.00 33.40 271 LEU B O 1
ATOM 3566 N N . SER B 1 251 ? -44.886 41.195 19.401 1.00 38.59 272 SER B N 1
ATOM 3567 C CA . SER B 1 251 ? -44.235 40.046 20.030 1.00 41.67 272 SER B CA 1
ATOM 3568 C C . SER B 1 251 ? -44.821 39.840 21.396 1.00 39.17 272 SER B C 1
ATOM 3569 O O . SER B 1 251 ? -45.333 40.778 22.020 1.00 37.14 272 SER B O 1
ATOM 3572 N N . TYR B 1 252 ? -44.814 38.608 21.838 1.00 39.57 273 TYR B N 1
ATOM 3573 C CA . TYR B 1 252 ? -45.282 38.276 23.184 1.00 42.72 273 TYR B CA 1
ATOM 3574 C C . TYR B 1 252 ? -44.570 39.125 24.217 1.00 43.03 273 TYR B C 1
ATOM 3575 O O . TYR B 1 252 ? -45.168 39.723 25.060 1.00 44.99 273 TYR B O 1
ATOM 3584 N N . LYS B 1 253 ? -43.270 39.187 24.139 1.00 47.83 274 LYS B N 1
ATOM 3585 C CA . LYS B 1 253 ? -42.512 39.872 25.139 1.00 57.38 274 LYS B CA 1
ATOM 3586 C C . LYS B 1 253 ? -42.778 41.378 25.184 1.00 54.43 274 LYS B C 1
ATOM 3587 O O . LYS B 1 253 ? -43.053 41.917 26.231 1.00 54.34 274 LYS B O 1
ATOM 3593 N N . ASP B 1 254 ? -42.676 42.054 24.055 1.00 56.01 275 ASP B N 1
ATOM 3594 C CA . ASP B 1 254 ? -42.878 43.499 24.023 1.00 56.34 275 ASP B CA 1
ATOM 3595 C C . ASP B 1 254 ? -44.327 43.923 24.133 1.00 50.82 275 ASP B C 1
ATOM 3596 O O . ASP B 1 254 ? -44.575 45.018 24.579 1.00 50.28 275 ASP B O 1
ATOM 3601 N N . ASP B 1 255 ? -45.285 43.087 23.719 1.00 47.19 276 ASP B N 1
ATOM 3602 C CA . ASP B 1 255 ? -46.647 43.556 23.526 1.00 42.69 276 ASP B CA 1
ATOM 3603 C C . ASP B 1 255 ? -47.719 42.810 24.256 1.00 41.46 276 ASP B C 1
ATOM 3604 O O . ASP B 1 255 ? -48.718 43.405 24.639 1.00 49.56 276 ASP B O 1
ATOM 3609 N N . ILE B 1 256 ? -47.570 41.517 24.447 1.00 40.01 277 ILE B N 1
ATOM 3610 C CA . ILE B 1 256 ? -48.668 40.756 24.993 1.00 40.70 277 ILE B CA 1
ATOM 3611 C C . ILE B 1 256 ? -48.532 40.553 26.479 1.00 47.21 277 ILE B C 1
ATOM 3612 O O . ILE B 1 256 ? -49.536 40.437 27.170 1.00 44.63 277 ILE B O 1
ATOM 3617 N N . GLN B 1 257 ? -47.304 40.415 26.967 1.00 52.92 278 GLN B N 1
ATOM 3618 C CA . GLN B 1 257 ? -47.134 40.013 28.359 1.00 55.41 278 GLN B CA 1
ATOM 3619 C C . GLN B 1 257 ? -47.715 41.060 29.299 1.00 53.95 278 GLN B C 1
ATOM 3620 O O . GLN B 1 257 ? -48.308 40.720 30.296 1.00 56.42 278 GLN B O 1
ATOM 3626 N N . SER B 1 258 ? -47.575 42.333 28.953 1.00 52.03 279 SER B N 1
ATOM 3627 C CA . SER B 1 258 ? -48.159 43.442 29.730 1.00 54.10 279 SER B CA 1
ATOM 3628 C C . SER B 1 258 ? -49.704 43.503 29.718 1.00 55.01 279 SER B C 1
ATOM 3629 O O . SER B 1 258 ? -50.274 44.240 30.469 1.00 61.49 279 SER B O 1
ATOM 3632 N N . MET B 1 259 ? -50.364 42.693 28.902 1.00 54.86 280 MET B N 1
ATOM 3633 C CA . MET B 1 259 ? -51.814 42.561 28.960 1.00 51.13 280 MET B CA 1
ATOM 3634 C C . MET B 1 259 ? -52.249 41.525 30.007 1.00 55.03 280 MET B C 1
ATOM 3635 O O . MET B 1 259 ? -53.447 41.403 30.321 1.00 61.18 280 MET B O 1
ATOM 3640 N N . ILE B 1 260 ? -51.310 40.771 30.555 1.00 65.33 281 ILE B N 1
ATOM 3641 C CA . ILE B 1 260 ? -51.684 39.574 31.374 1.00 75.45 281 ILE B CA 1
ATOM 3642 C C . ILE B 1 260 ? -52.105 39.837 32.845 1.00 87.66 281 ILE B C 1
ATOM 3643 O O . ILE B 1 260 ? -53.227 39.464 33.244 1.00 96.54 281 ILE B O 1
ATOM 3648 N N . HIS B 1 261 ? -51.244 40.442 33.663 1.00 87.04 282 HIS B N 1
ATOM 3649 C CA . HIS B 1 261 ? -51.676 40.959 35.027 1.00 112.66 282 HIS B CA 1
ATOM 3650 C C . HIS B 1 261 ? -51.733 39.895 36.133 1.00 124.65 282 HIS B C 1
ATOM 3651 O O . HIS B 1 261 ? -52.761 39.737 36.795 1.00 128.70 282 HIS B O 1
ATOM 3658 N N . PHE C 1 10 ? -19.987 -26.156 38.413 1.00 80.65 9 PHE C N 1
ATOM 3659 C CA . PHE C 1 10 ? -20.910 -25.154 37.781 1.00 77.70 9 PHE C CA 1
ATOM 3660 C C . PHE C 1 10 ? -20.358 -24.413 36.579 1.00 74.87 9 PHE C C 1
ATOM 3661 O O . PHE C 1 10 ? -19.201 -24.065 36.531 1.00 72.62 9 PHE C O 1
ATOM 3669 N N . LEU C 1 11 ? -21.237 -24.053 35.659 1.00 73.18 10 LEU C N 1
ATOM 3670 C CA . LEU C 1 11 ? -20.868 -23.152 34.573 1.00 69.03 10 LEU C CA 1
ATOM 3671 C C . LEU C 1 11 ? -20.141 -21.945 35.094 1.00 65.67 10 LEU C C 1
ATOM 3672 O O . LEU C 1 11 ? -20.520 -21.364 36.127 1.00 66.18 10 LEU C O 1
ATOM 3677 N N . CYS C 1 12 ? -19.127 -21.517 34.361 1.00 66.41 11 CYS C N 1
ATOM 3678 C CA . CYS C 1 12 ? -18.426 -20.287 34.706 1.00 65.32 11 CYS C CA 1
ATOM 3679 C C . CYS C 1 12 ? -19.278 -19.071 34.276 1.00 63.43 11 CYS C C 1
ATOM 3680 O O . CYS C 1 12 ? -20.096 -19.187 33.355 1.00 60.24 11 CYS C O 1
ATOM 3683 N N . ASP C 1 13 ? -19.067 -17.928 34.935 1.00 60.07 12 ASP C N 1
ATOM 3684 C CA . ASP C 1 13 ? -19.786 -16.709 34.622 1.00 60.74 12 ASP C CA 1
ATOM 3685 C C . ASP C 1 13 ? -19.740 -16.322 33.131 1.00 63.60 12 ASP C C 1
ATOM 3686 O O . ASP C 1 13 ? -20.715 -15.804 32.615 1.00 67.78 12 ASP C O 1
ATOM 3691 N N . GLU C 1 14 ? -18.648 -16.564 32.423 1.00 65.61 13 GLU C N 1
ATOM 3692 C CA . GLU C 1 14 ? -18.620 -16.198 30.995 1.00 66.48 13 GLU C CA 1
ATOM 3693 C C . GLU C 1 14 ? -19.605 -17.019 30.197 1.00 64.43 13 GLU C C 1
ATOM 3694 O O . GLU C 1 14 ? -20.259 -16.509 29.311 1.00 64.84 13 GLU C O 1
ATOM 3700 N N . GLU C 1 15 ? -19.734 -18.286 30.539 1.00 64.31 14 GLU C N 1
ATOM 3701 C CA . GLU C 1 15 ? -20.675 -19.185 29.871 1.00 68.19 14 GLU C CA 1
ATOM 3702 C C . GLU C 1 15 ? -22.123 -18.880 30.228 1.00 60.96 14 GLU C C 1
ATOM 3703 O O . GLU C 1 15 ? -23.005 -18.924 29.371 1.00 58.72 14 GLU C O 1
ATOM 3709 N N . ILE C 1 16 ? -22.359 -18.533 31.482 1.00 55.85 15 ILE C N 1
ATOM 3710 C CA . ILE C 1 16 ? -23.684 -18.137 31.894 1.00 53.96 15 ILE C CA 1
ATOM 3711 C C . ILE C 1 16 ? -24.141 -16.918 31.124 1.00 51.53 15 ILE C C 1
ATOM 3712 O O . ILE C 1 16 ? -25.262 -16.855 30.644 1.00 50.02 15 ILE C O 1
ATOM 3717 N N . TYR C 1 17 ? -23.257 -15.950 30.978 1.00 51.96 16 TYR C N 1
ATOM 3718 C CA . TYR C 1 17 ? -23.613 -14.749 30.255 1.00 52.28 16 TYR C CA 1
ATOM 3719 C C . TYR C 1 17 ? -23.930 -15.068 28.789 1.00 57.16 16 TYR C C 1
ATOM 3720 O O . TYR C 1 17 ? -24.952 -14.613 28.267 1.00 60.48 16 TYR C O 1
ATOM 3729 N N . LYS C 1 18 ? -23.071 -15.863 28.131 1.00 62.76 17 LYS C N 1
ATOM 3730 C CA . LYS C 1 18 ? -23.288 -16.256 26.714 1.00 65.78 17 LYS C CA 1
ATOM 3731 C C . LYS C 1 18 ? -24.645 -16.907 26.555 1.00 60.51 17 LYS C C 1
ATOM 3732 O O . LYS C 1 18 ? -25.383 -16.626 25.631 1.00 65.22 17 LYS C O 1
ATOM 3738 N N . SER C 1 19 ? -25.001 -17.756 27.486 1.00 57.43 18 SER C N 1
ATOM 3739 C CA . SER C 1 19 ? -26.259 -18.416 27.404 1.00 57.33 18 SER C CA 1
ATOM 3740 C C . SER C 1 19 ? -27.419 -17.428 27.653 1.00 54.67 18 SER C C 1
ATOM 3741 O O . SER C 1 19 ? -28.474 -17.478 26.964 1.00 60.08 18 SER C O 1
ATOM 3744 N N . PHE C 1 20 ? -27.259 -16.555 28.639 1.00 50.45 19 PHE C N 1
ATOM 3745 C CA . PHE C 1 20 ? -28.242 -15.504 28.892 1.00 48.06 19 PHE C CA 1
ATOM 3746 C C . PHE C 1 20 ? -28.505 -14.716 27.633 1.00 52.11 19 PHE C C 1
ATOM 3747 O O . PHE C 1 20 ? -29.662 -14.495 27.296 1.00 51.05 19 PHE C O 1
ATOM 3755 N N . VAL C 1 21 ? -27.433 -14.291 26.926 1.00 54.10 20 VAL C N 1
ATOM 3756 C CA . VAL C 1 21 ? -27.584 -13.472 25.748 1.00 54.14 20 VAL C CA 1
ATOM 3757 C C . VAL C 1 21 ? -28.396 -14.231 24.693 1.00 56.49 20 VAL C C 1
ATOM 3758 O O . VAL C 1 21 ? -29.326 -13.692 24.093 1.00 55.80 20 VAL C O 1
ATOM 3762 N N . HIS C 1 22 ? -28.007 -15.463 24.434 1.00 57.01 21 HIS C N 1
ATOM 3763 C CA . HIS C 1 22 ? -28.706 -16.248 23.446 1.00 60.08 21 HIS C CA 1
ATOM 3764 C C . HIS C 1 22 ? -30.205 -16.381 23.804 1.00 59.95 21 HIS C C 1
ATOM 3765 O O . HIS C 1 22 ? -31.053 -16.168 22.954 1.00 62.57 21 HIS C O 1
ATOM 3772 N N . LEU C 1 23 ? -30.504 -16.783 25.043 1.00 55.43 22 LEU C N 1
ATOM 3773 C CA . LEU C 1 23 ? -31.882 -16.993 25.468 1.00 54.04 22 LEU C CA 1
ATOM 3774 C C . LEU C 1 23 ? -32.695 -15.692 25.527 1.00 52.49 22 LEU C C 1
ATOM 3775 O O . LEU C 1 23 ? -33.866 -15.694 25.163 1.00 50.63 22 LEU C O 1
ATOM 3780 N N . LYS C 1 24 ? -32.044 -14.580 25.884 1.00 50.65 23 LYS C N 1
ATOM 3781 C CA . LYS C 1 24 ? -32.691 -13.289 25.864 1.00 51.37 23 LYS C CA 1
ATOM 3782 C C . LYS C 1 24 ? -33.118 -12.919 24.434 1.00 54.69 23 LYS C C 1
ATOM 3783 O O . LYS C 1 24 ? -34.232 -12.444 24.231 1.00 55.90 23 LYS C O 1
ATOM 3789 N N . ASP C 1 25 ? -32.247 -13.150 23.452 1.00 54.78 24 ASP C N 1
ATOM 3790 C CA . ASP C 1 25 ? -32.579 -12.817 22.099 1.00 59.22 24 ASP C CA 1
ATOM 3791 C C . ASP C 1 25 ? -33.763 -13.636 21.625 1.00 57.51 24 ASP C C 1
ATOM 3792 O O . ASP C 1 25 ? -34.693 -13.079 21.042 1.00 54.54 24 ASP C O 1
ATOM 3797 N N . LYS C 1 26 ? -33.730 -14.944 21.863 1.00 57.47 25 LYS C N 1
ATOM 3798 C CA . LYS C 1 26 ? -34.815 -15.795 21.419 1.00 59.18 25 LYS C CA 1
ATOM 3799 C C . LYS C 1 26 ? -36.119 -15.417 22.103 1.00 59.36 25 LYS C C 1
ATOM 3800 O O . LYS C 1 26 ? -37.170 -15.402 21.479 1.00 59.42 25 LYS C O 1
ATOM 3806 N N . ILE C 1 27 ? -36.066 -15.117 23.398 1.00 55.21 26 ILE C N 1
ATOM 3807 C CA . ILE C 1 27 ? -37.279 -14.797 24.109 1.00 52.96 26 ILE C CA 1
ATOM 3808 C C . ILE C 1 27 ? -37.924 -13.528 23.529 1.00 52.53 26 ILE C C 1
ATOM 3809 O O . ILE C 1 27 ? -39.118 -13.490 23.298 1.00 52.54 26 ILE C O 1
ATOM 3814 N N . CYS C 1 28 ? -37.138 -12.494 23.315 1.00 54.70 27 CYS C N 1
ATOM 3815 C CA . CYS C 1 28 ? -37.649 -11.237 22.743 1.00 58.56 27 CYS C CA 1
ATOM 3816 C C . CYS C 1 28 ? -38.187 -11.468 21.330 1.00 66.15 27 CYS C C 1
ATOM 3817 O O . CYS C 1 28 ? -39.269 -11.025 20.996 1.00 69.53 27 CYS C O 1
ATOM 3820 N N . GLU C 1 29 ? -37.433 -12.199 20.517 1.00 70.52 28 GLU C N 1
ATOM 3821 C CA . GLU C 1 29 ? -37.858 -12.526 19.179 1.00 75.73 28 GLU C CA 1
ATOM 3822 C C . GLU C 1 29 ? -39.219 -13.188 19.211 1.00 73.72 28 GLU C C 1
ATOM 3823 O O . GLU C 1 29 ? -40.114 -12.783 18.472 1.00 76.60 28 GLU C O 1
ATOM 3829 N N . GLU C 1 30 ? -39.380 -14.212 20.038 1.00 68.58 29 GLU C N 1
ATOM 3830 C CA . GLU C 1 30 ? -40.634 -14.976 20.023 1.00 67.69 29 GLU C CA 1
ATOM 3831 C C . GLU C 1 30 ? -41.787 -14.143 20.546 1.00 66.91 29 GLU C C 1
ATOM 3832 O O . GLU C 1 30 ? -42.927 -14.350 20.157 1.00 63.94 29 GLU C O 1
ATOM 3838 N N . ARG C 1 31 ? -41.513 -13.245 21.490 1.00 66.47 30 ARG C N 1
ATOM 3839 C CA . ARG C 1 31 ? -42.576 -12.400 21.994 1.00 65.13 30 ARG C CA 1
ATOM 3840 C C . ARG C 1 31 ? -43.009 -11.459 20.874 1.00 67.39 30 ARG C C 1
ATOM 3841 O O . ARG C 1 31 ? -44.197 -11.258 20.684 1.00 66.24 30 ARG C O 1
ATOM 3849 N N . LYS C 1 32 ? -42.064 -10.915 20.116 1.00 70.84 31 LYS C N 1
ATOM 3850 C CA . LYS C 1 32 ? -42.434 -9.985 19.029 1.00 76.81 31 LYS C CA 1
ATOM 3851 C C . LYS C 1 32 ? -43.210 -10.680 17.935 1.00 75.06 31 LYS C C 1
ATOM 3852 O O . LYS C 1 32 ? -44.184 -10.154 17.462 1.00 79.84 31 LYS C O 1
ATOM 3858 N N . LYS C 1 33 ? -42.841 -11.905 17.613 1.00 74.82 32 LYS C N 1
ATOM 3859 C CA . LYS C 1 33 ? -43.610 -12.707 16.654 1.00 74.55 32 LYS C CA 1
ATOM 3860 C C . LYS C 1 33 ? -44.930 -13.261 17.177 1.00 73.27 32 LYS C C 1
ATOM 3861 O O . LYS C 1 33 ? -45.606 -13.975 16.481 1.00 74.57 32 LYS C O 1
ATOM 3867 N N . LYS C 1 34 ? -45.229 -13.046 18.449 1.00 82.31 33 LYS C N 1
ATOM 3868 C CA . LYS C 1 34 ? -46.426 -13.613 19.077 1.00 84.14 33 LYS C CA 1
ATOM 3869 C C . LYS C 1 34 ? -46.515 -15.142 18.968 1.00 83.55 33 LYS C C 1
ATOM 3870 O O . LYS C 1 34 ? -47.603 -15.673 18.933 1.00 85.98 33 LYS C O 1
ATOM 3876 N N . GLU C 1 35 ? -45.375 -15.833 18.986 1.00 82.70 34 GLU C N 1
ATOM 3877 C CA . GLU C 1 35 ? -45.354 -17.276 19.063 1.00 83.00 34 GLU C CA 1
ATOM 3878 C C . GLU C 1 35 ? -45.283 -17.709 20.539 1.00 78.05 34 GLU C C 1
ATOM 3879 O O . GLU C 1 35 ? -44.225 -17.918 21.091 1.00 70.33 34 GLU C O 1
ATOM 3885 N N . LEU C 1 36 ? -46.431 -17.925 21.158 1.00 78.19 35 LEU C N 1
ATOM 3886 C CA . LEU C 1 36 ? -46.500 -18.137 22.603 1.00 70.26 35 LEU C CA 1
ATOM 3887 C C . LEU C 1 36 ? -45.959 -19.467 23.114 1.00 67.63 35 LEU C C 1
ATOM 3888 O O . LEU C 1 36 ? -45.363 -19.539 24.178 1.00 68.09 35 LEU C O 1
ATOM 3893 N N . VAL C 1 37 ? -46.076 -20.526 22.341 1.00 67.01 36 VAL C N 1
ATOM 3894 C CA . VAL C 1 37 ? -45.521 -21.800 22.768 1.00 66.98 36 VAL C CA 1
ATOM 3895 C C . VAL C 1 37 ? -43.987 -21.752 22.796 1.00 66.49 36 VAL C C 1
ATOM 3896 O O . VAL C 1 37 ? -43.338 -22.283 23.731 1.00 70.69 36 VAL C O 1
ATOM 3900 N N . SER C 1 38 ? -43.389 -21.137 21.781 1.00 62.56 59 SER C N 1
ATOM 3901 C CA . SER C 1 38 ? -41.934 -21.060 21.752 1.00 63.65 59 SER C CA 1
ATOM 3902 C C . SER C 1 38 ? -41.440 -20.119 22.817 1.00 64.28 59 SER C C 1
ATOM 3903 O O . SER C 1 38 ? -40.416 -20.380 23.438 1.00 65.60 59 SER C O 1
ATOM 3906 N N . TYR C 1 39 ? -42.151 -19.008 22.991 1.00 62.17 60 TYR C N 1
ATOM 3907 C CA . TYR C 1 39 ? -41.820 -18.047 24.038 1.00 57.56 60 TYR C CA 1
ATOM 3908 C C . TYR C 1 39 ? -41.782 -18.789 25.368 1.00 55.56 60 TYR C C 1
ATOM 3909 O O . TYR C 1 39 ? -40.792 -18.728 26.075 1.00 52.05 60 TYR C O 1
ATOM 3918 N N . SER C 1 40 ? -42.832 -19.529 25.683 1.00 54.67 61 SER C N 1
ATOM 3919 C CA . SER C 1 40 ? -42.871 -20.276 26.965 1.00 57.50 61 SER C CA 1
ATOM 3920 C C . SER C 1 40 ? -41.723 -21.223 27.117 1.00 58.19 61 SER C C 1
ATOM 3921 O O . SER C 1 40 ? -41.198 -21.420 28.199 1.00 55.71 61 SER C O 1
ATOM 3924 N N . SER C 1 41 ? -41.361 -21.838 26.009 1.00 60.69 62 SER C N 1
ATOM 3925 C CA . SER C 1 41 ? -40.331 -22.819 26.052 1.00 62.56 62 SER C CA 1
ATOM 3926 C C . SER C 1 41 ? -38.958 -22.157 26.315 1.00 60.04 62 SER C C 1
ATOM 3927 O O . SER C 1 41 ? -38.161 -22.651 27.106 1.00 58.24 62 SER C O 1
ATOM 3930 N N . TYR C 1 42 ? -38.665 -21.051 25.639 1.00 57.98 63 TYR C N 1
ATOM 3931 C CA . TYR C 1 42 ? -37.396 -20.359 25.888 1.00 56.80 63 TYR C CA 1
ATOM 3932 C C . TYR C 1 42 ? -37.361 -19.731 27.308 1.00 57.93 63 TYR C C 1
ATOM 3933 O O . TYR C 1 42 ? -36.286 -19.657 27.931 1.00 60.18 63 TYR C O 1
ATOM 3942 N N . ILE C 1 43 ? -38.511 -19.281 27.816 1.00 53.83 64 ILE C N 1
ATOM 3943 C CA . ILE C 1 43 ? -38.587 -18.795 29.173 1.00 55.45 64 ILE C CA 1
ATOM 3944 C C . ILE C 1 43 ? -38.169 -19.929 30.115 1.00 56.49 64 ILE C C 1
ATOM 3945 O O . ILE C 1 43 ? -37.440 -19.715 31.088 1.00 53.51 64 ILE C O 1
ATOM 3950 N N . LYS C 1 44 ? -38.620 -21.139 29.829 1.00 59.91 65 LYS C N 1
ATOM 3951 C CA . LYS C 1 44 ? -38.234 -22.268 30.698 1.00 62.15 65 LYS C CA 1
ATOM 3952 C C . LYS C 1 44 ? -36.754 -22.502 30.637 1.00 59.54 65 LYS C C 1
ATOM 3953 O O . LYS C 1 44 ? -36.177 -22.849 31.643 1.00 54.74 65 LYS C O 1
ATOM 3959 N N . GLU C 1 45 ? -36.137 -22.320 29.480 1.00 57.76 66 GLU C N 1
ATOM 3960 C CA . GLU C 1 45 ? -34.679 -22.476 29.443 1.00 57.56 66 GLU C CA 1
ATOM 3961 C C . GLU C 1 45 ? -33.958 -21.451 30.296 1.00 52.29 66 GLU C C 1
ATOM 3962 O O . GLU C 1 45 ? -32.938 -21.749 30.928 1.00 51.62 66 GLU C O 1
ATOM 3968 N N . MET C 1 46 ? -34.447 -20.226 30.254 1.00 48.56 67 MET C N 1
ATOM 3969 C CA . MET C 1 46 ? -33.823 -19.176 31.019 1.00 48.41 67 MET C CA 1
ATOM 3970 C C . MET C 1 46 ? -34.009 -19.471 32.527 1.00 48.68 67 MET C C 1
ATOM 3971 O O . MET C 1 46 ? -33.090 -19.262 33.306 1.00 48.88 67 MET C O 1
ATOM 3976 N N . LYS C 1 47 ? -35.166 -20.004 32.909 1.00 46.49 68 LYS C N 1
ATOM 3977 C CA . LYS C 1 47 ? -35.368 -20.435 34.269 1.00 46.56 68 LYS C CA 1
ATOM 3978 C C . LYS C 1 47 ? -34.414 -21.537 34.667 1.00 48.66 68 LYS C C 1
ATOM 3979 O O . LYS C 1 47 ? -33.904 -21.531 35.768 1.00 50.16 68 LYS C O 1
ATOM 3985 N N . LYS C 1 48 ? -34.093 -22.454 33.775 1.00 52.05 69 LYS C N 1
ATOM 3986 C CA . LYS C 1 48 ? -33.054 -23.442 34.084 1.00 55.95 69 LYS C CA 1
ATOM 3987 C C . LYS C 1 48 ? -31.707 -22.770 34.342 1.00 53.87 69 LYS C C 1
ATOM 3988 O O . LYS C 1 48 ? -30.942 -23.184 35.217 1.00 52.37 69 LYS C O 1
ATOM 3994 N N . LEU C 1 49 ? -31.368 -21.797 33.513 1.00 50.58 70 LEU C N 1
ATOM 3995 C CA . LEU C 1 49 ? -30.083 -21.135 33.680 1.00 52.00 70 LEU C CA 1
ATOM 3996 C C . LEU C 1 49 ? -30.074 -20.419 35.045 1.00 49.44 70 LEU C C 1
ATOM 3997 O O . LEU C 1 49 ? -29.108 -20.515 35.814 1.00 48.18 70 LEU C O 1
ATOM 4002 N N . LEU C 1 50 ? -31.200 -19.779 35.366 1.00 47.61 71 LEU C N 1
ATOM 4003 C CA . LEU C 1 50 ? -31.343 -19.102 36.626 1.00 48.14 71 LEU C CA 1
ATOM 4004 C C . LEU C 1 50 ? -31.146 -20.063 37.795 1.00 51.26 71 LEU C C 1
ATOM 4005 O O . LEU C 1 50 ? -30.509 -19.718 38.799 1.00 49.99 71 LEU C O 1
ATOM 4010 N N . LYS C 1 51 ? -31.665 -21.277 37.674 1.00 53.41 72 LYS C N 1
ATOM 4011 C CA . LYS C 1 51 ? -31.532 -22.213 38.781 1.00 55.10 72 LYS C CA 1
ATOM 4012 C C . LYS C 1 51 ? -30.055 -22.601 38.973 1.00 55.53 72 LYS C C 1
ATOM 4013 O O . LYS C 1 51 ? -29.608 -22.805 40.095 1.00 57.30 72 LYS C O 1
ATOM 4019 N N . VAL C 1 52 ? -29.311 -22.697 37.876 1.00 53.81 73 VAL C N 1
ATOM 4020 C CA . VAL C 1 52 ? -27.899 -23.018 37.952 1.00 55.16 73 VAL C CA 1
ATOM 4021 C C . VAL C 1 52 ? -27.178 -21.909 38.686 1.00 56.78 73 VAL C C 1
ATOM 4022 O O . VAL C 1 52 ? -26.347 -22.163 39.572 1.00 57.45 73 VAL C O 1
ATOM 4026 N N . VAL C 1 53 ? -27.576 -20.687 38.374 1.00 55.25 74 VAL C N 1
ATOM 4027 C CA . VAL C 1 53 ? -27.066 -19.535 39.084 1.00 55.28 74 VAL C CA 1
ATOM 4028 C C . VAL C 1 53 ? -27.393 -19.583 40.612 1.00 56.51 74 VAL C C 1
ATOM 4029 O O . VAL C 1 53 ? -26.514 -19.330 41.443 1.00 55.59 74 VAL C O 1
ATOM 4033 N N . LEU C 1 54 ? -28.630 -19.933 40.964 1.00 53.59 75 LEU C N 1
ATOM 4034 C CA . LEU C 1 54 ? -29.045 -19.941 42.366 1.00 52.53 75 LEU C CA 1
ATOM 4035 C C . LEU C 1 54 ? -28.253 -20.954 43.134 1.00 52.87 75 LEU C C 1
ATOM 4036 O O . LEU C 1 54 ? -27.835 -20.689 44.256 1.00 51.76 75 LEU C O 1
ATOM 4041 N N . LEU C 1 55 ? -27.953 -22.077 42.493 1.00 51.09 76 LEU C N 1
ATOM 4042 C CA . LEU C 1 55 ? -27.064 -23.056 43.124 1.00 53.99 76 LEU C CA 1
ATOM 4043 C C . LEU C 1 55 ? -25.610 -22.623 43.171 1.00 54.09 76 LEU C C 1
ATOM 4044 O O . LEU C 1 55 ? -24.923 -22.829 44.163 1.00 57.34 76 LEU C O 1
ATOM 4049 N N . LYS C 1 56 ? -25.116 -22.092 42.079 1.00 52.67 77 LYS C N 1
ATOM 4050 C CA . LYS C 1 56 ? -23.727 -21.727 42.026 1.00 54.10 77 LYS C CA 1
ATOM 4051 C C . LYS C 1 56 ? -23.377 -20.704 43.101 1.00 56.35 77 LYS C C 1
ATOM 4052 O O . LYS C 1 56 ? -22.331 -20.775 43.695 1.00 54.81 77 LYS C O 1
ATOM 4058 N N . TYR C 1 57 ? -24.240 -19.711 43.299 1.00 57.80 78 TYR C N 1
ATOM 4059 C CA . TYR C 1 57 ? -23.956 -18.624 44.234 1.00 56.31 78 TYR C CA 1
ATOM 4060 C C . TYR C 1 57 ? -24.529 -18.933 45.605 1.00 56.25 78 TYR C C 1
ATOM 4061 O O . TYR C 1 57 ? -24.421 -18.121 46.518 1.00 53.96 78 TYR C O 1
ATOM 4070 N N . LYS C 1 58 ? -25.132 -20.111 45.741 1.00 55.06 79 LYS C N 1
ATOM 4071 C CA . LYS C 1 58 ? -25.622 -20.582 47.026 1.00 61.01 79 LYS C CA 1
ATOM 4072 C C . LYS C 1 58 ? -26.730 -19.714 47.560 1.00 58.26 79 LYS C C 1
ATOM 4073 O O . LYS C 1 58 ? -26.877 -19.541 48.757 1.00 59.87 79 LYS C O 1
ATOM 4079 N N . ALA C 1 59 ? -27.561 -19.234 46.657 1.00 57.68 80 ALA C N 1
ATOM 4080 C CA . ALA C 1 59 ? -28.804 -18.542 47.026 1.00 57.19 80 ALA C CA 1
ATOM 4081 C C . ALA C 1 59 ? -29.811 -19.541 47.565 1.00 55.80 80 ALA C C 1
ATOM 4082 O O . ALA C 1 59 ? -30.673 -19.192 48.346 1.00 51.63 80 ALA C O 1
ATOM 4084 N N . LEU C 1 60 ? -29.697 -20.771 47.079 1.00 59.58 81 LEU C N 1
ATOM 4085 C CA . LEU C 1 60 ? -30.469 -21.885 47.531 1.00 66.14 81 LEU C CA 1
ATOM 4086 C C . LEU C 1 60 ? -29.571 -22.821 48.329 1.00 73.03 81 LEU C C 1
ATOM 4087 O O . LEU C 1 60 ? -28.507 -23.210 47.858 1.00 79.05 81 LEU C O 1
ATOM 4092 N N . LYS C 1 61 ? -29.976 -23.159 49.543 1.00 79.10 82 LYS C N 1
ATOM 4093 C CA . LYS C 1 61 ? -29.273 -24.167 50.348 1.00 90.84 82 LYS C CA 1
ATOM 4094 C C . LYS C 1 61 ? -30.258 -25.216 50.851 1.00 90.57 82 LYS C C 1
ATOM 4095 O O . LYS C 1 61 ? -31.397 -24.905 51.210 1.00 74.62 82 LYS C O 1
ATOM 4101 N N . PHE C 1 62 ? -29.773 -26.438 51.003 1.00 96.22 83 PHE C N 1
ATOM 4102 C CA . PHE C 1 62 ? -30.615 -27.527 51.473 1.00 97.66 83 PHE C CA 1
ATOM 4103 C C . PHE C 1 62 ? -30.219 -27.750 52.929 1.00 101.11 83 PHE C C 1
ATOM 4104 O O . PHE C 1 62 ? -29.162 -28.279 53.234 1.00 102.40 83 PHE C O 1
ATOM 4112 N N . GLY C 1 63 ? -31.063 -27.188 53.811 1.00 115.04 84 GLY C N 1
ATOM 4113 C CA . GLY C 1 63 ? -30.638 -26.627 55.084 1.00 116.79 84 GLY C CA 1
ATOM 4114 C C . GLY C 1 63 ? -31.405 -25.352 55.414 1.00 104.90 84 GLY C C 1
ATOM 4115 O O . GLY C 1 63 ? -30.811 -24.332 55.732 1.00 80.69 84 GLY C O 1
ATOM 4116 N N . ILE C 1 66 ? -32.757 -27.371 57.463 1.00 90.37 87 ILE C N 1
ATOM 4117 C CA . ILE C 1 66 ? -33.812 -26.857 58.358 1.00 110.63 87 ILE C CA 1
ATOM 4118 C C . ILE C 1 66 ? -33.404 -25.546 59.045 1.00 104.69 87 ILE C C 1
ATOM 4119 O O . ILE C 1 66 ? -32.287 -25.428 59.481 1.00 93.13 87 ILE C O 1
ATOM 4124 N N . LEU C 1 67 ? -34.334 -24.592 59.167 1.00 121.37 88 LEU C N 1
ATOM 4125 C CA . LEU C 1 67 ? -34.067 -23.231 59.701 1.00 132.94 88 LEU C CA 1
ATOM 4126 C C . LEU C 1 67 ? -35.330 -22.502 60.135 1.00 131.72 88 LEU C C 1
ATOM 4127 O O . LEU C 1 67 ? -36.333 -22.494 59.422 1.00 124.77 88 LEU C O 1
ATOM 4132 N N . LYS C 1 68 ? -35.249 -21.790 61.245 1.00 135.59 89 LYS C N 1
ATOM 4133 C CA . LYS C 1 68 ? -36.479 -21.406 61.944 1.00 137.36 89 LYS C CA 1
ATOM 4134 C C . LYS C 1 68 ? -36.886 -19.927 61.807 1.00 132.80 89 LYS C C 1
ATOM 4135 O O . LYS C 1 68 ? -37.048 -19.226 62.816 1.00 124.19 89 LYS C O 1
ATOM 4141 N N . SER C 1 69 ? -37.113 -19.477 60.563 1.00 127.55 90 SER C N 1
ATOM 4142 C CA . SER C 1 69 ? -37.479 -18.062 60.307 1.00 129.57 90 SER C CA 1
ATOM 4143 C C . SER C 1 69 ? -38.839 -17.649 60.948 1.00 138.30 90 SER C C 1
ATOM 4144 O O . SER C 1 69 ? -38.894 -16.630 61.630 1.00 142.72 90 SER C O 1
ATOM 4147 N N . LYS C 1 70 ? -39.928 -18.392 60.693 1.00 144.24 91 LYS C N 1
ATOM 4148 C CA . LYS C 1 70 ? -41.069 -18.482 61.650 1.00 136.32 91 LYS C CA 1
ATOM 4149 C C . LYS C 1 70 ? -41.336 -19.966 62.051 1.00 127.75 91 LYS C C 1
ATOM 4150 O O . LYS C 1 70 ? -41.337 -20.311 63.238 1.00 106.04 91 LYS C O 1
ATOM 4156 N N . ARG C 1 71 ? -41.537 -20.811 61.024 1.00 127.87 92 ARG C N 1
ATOM 4157 C CA . ARG C 1 71 ? -41.743 -22.263 61.115 1.00 132.27 92 ARG C CA 1
ATOM 4158 C C . ARG C 1 71 ? -40.532 -22.994 60.499 1.00 130.31 92 ARG C C 1
ATOM 4159 O O . ARG C 1 71 ? -39.644 -22.357 59.941 1.00 126.55 92 ARG C O 1
ATOM 4167 N N . LYS C 1 72 ? -40.470 -24.318 60.631 1.00 138.02 93 LYS C N 1
ATOM 4168 C CA . LYS C 1 72 ? -39.375 -25.116 59.983 1.00 132.32 93 LYS C CA 1
ATOM 4169 C C . LYS C 1 72 ? -39.439 -25.248 58.445 1.00 118.25 93 LYS C C 1
ATOM 4170 O O . LYS C 1 72 ? -40.522 -25.248 57.882 1.00 95.89 93 LYS C O 1
ATOM 4176 N N . SER C 1 73 ? -38.266 -25.355 57.794 1.00 114.68 94 SER C N 1
ATOM 4177 C CA . SER C 1 73 ? -38.140 -25.559 56.312 1.00 100.23 94 SER C CA 1
ATOM 4178 C C . SER C 1 73 ? -36.941 -26.470 55.852 1.00 91.83 94 SER C C 1
ATOM 4179 O O . SER C 1 73 ? -35.878 -26.450 56.456 1.00 82.83 94 SER C O 1
ATOM 4182 N N . ASN C 1 74 ? -37.153 -27.273 54.797 1.00 89.62 95 ASN C N 1
ATOM 4183 C CA . ASN C 1 74 ? -36.115 -28.123 54.121 1.00 89.79 95 ASN C CA 1
ATOM 4184 C C . ASN C 1 74 ? -35.123 -27.380 53.145 1.00 86.53 95 ASN C C 1
ATOM 4185 O O . ASN C 1 74 ? -34.208 -27.993 52.572 1.00 82.79 95 ASN C O 1
ATOM 4190 N N . TYR C 1 75 ? -35.348 -26.085 52.906 1.00 78.53 96 TYR C N 1
ATOM 4191 C CA . TYR C 1 75 ? -34.433 -25.269 52.119 1.00 73.15 96 TYR C CA 1
ATOM 4192 C C . TYR C 1 75 ? -34.476 -23.838 52.622 1.00 71.81 96 TYR C C 1
ATOM 4193 O O . TYR C 1 75 ? -35.464 -23.402 53.198 1.00 72.11 96 TYR C O 1
ATOM 4202 N N . PHE C 1 76 ? -33.404 -23.121 52.347 1.00 72.54 97 PHE C N 1
ATOM 4203 C CA . PHE C 1 76 ? -33.235 -21.723 52.705 1.00 75.34 97 PHE C CA 1
ATOM 4204 C C . PHE C 1 76 ? -32.927 -20.935 51.435 1.00 71.47 97 PHE C C 1
ATOM 4205 O O . PHE C 1 76 ? -32.144 -21.391 50.590 1.00 58.76 97 PHE C O 1
ATOM 4213 N N . PHE C 1 77 ? -33.501 -19.741 51.330 1.00 69.18 98 PHE C N 1
ATOM 4214 C CA . PHE C 1 77 ? -33.282 -18.899 50.158 1.00 66.95 98 PHE C CA 1
ATOM 4215 C C . PHE C 1 77 ? -32.788 -17.538 50.556 1.00 67.78 98 PHE C C 1
ATOM 4216 O O . PHE C 1 77 ? -33.406 -16.902 51.396 1.00 76.43 98 PHE C O 1
ATOM 4224 N N . SER C 1 78 ? -31.646 -17.106 50.014 1.00 67.89 99 SER C N 1
ATOM 4225 C CA . SER C 1 78 ? -31.154 -15.753 50.297 1.00 65.42 99 SER C CA 1
ATOM 4226 C C . SER C 1 78 ? -30.786 -15.112 48.974 1.00 60.79 99 SER C C 1
ATOM 4227 O O . SER C 1 78 ? -30.014 -15.662 48.215 1.00 57.31 99 SER C O 1
ATOM 4230 N N . SER C 1 79 ? -31.246 -13.890 48.793 1.00 55.71 100 SER C N 1
ATOM 4231 C CA . SER C 1 79 ? -30.986 -13.148 47.600 1.00 55.06 100 SER C CA 1
ATOM 4232 C C . SER C 1 79 ? -29.720 -12.253 47.634 1.00 50.70 100 SER C C 1
ATOM 4233 O O . SER C 1 79 ? -29.362 -11.668 46.618 1.00 46.24 100 SER C O 1
ATOM 4236 N N . GLY C 1 80 ? -29.021 -12.169 48.756 1.00 47.89 101 GLY C N 1
ATOM 4237 C CA . GLY C 1 80 ? -27.852 -11.275 48.840 1.00 45.79 101 GLY C CA 1
ATOM 4238 C C . GLY C 1 80 ? -26.799 -11.672 47.831 1.00 45.98 101 GLY C C 1
ATOM 4239 O O . GLY C 1 80 ? -26.103 -10.825 47.278 1.00 46.56 101 GLY C O 1
ATOM 4240 N N . VAL C 1 81 ? -26.657 -12.968 47.621 1.00 46.33 102 VAL C N 1
ATOM 4241 C CA . VAL C 1 81 ? -25.626 -13.492 46.758 1.00 47.53 102 VAL C CA 1
ATOM 4242 C C . VAL C 1 81 ? -25.977 -13.331 45.299 1.00 46.61 102 VAL C C 1
ATOM 4243 O O . VAL C 1 81 ? -25.193 -13.710 44.439 1.00 46.24 102 VAL C O 1
ATOM 4247 N N . LEU C 1 82 ? -27.120 -12.728 45.019 1.00 46.63 103 LEU C N 1
ATOM 4248 C CA . LEU C 1 82 ? -27.531 -12.443 43.633 1.00 45.87 103 LEU C CA 1
ATOM 4249 C C . LEU C 1 82 ? -27.235 -10.999 43.204 1.00 44.56 103 LEU C C 1
ATOM 4250 O O . LEU C 1 82 ? -27.603 -10.591 42.127 1.00 41.70 103 LEU C O 1
ATOM 4255 N N . ASN C 1 83 ? -26.558 -10.235 44.055 1.00 44.57 104 ASN C N 1
ATOM 4256 C CA . ASN C 1 83 ? -26.156 -8.880 43.746 1.00 43.13 104 ASN C CA 1
ATOM 4257 C C . ASN C 1 83 ? -24.839 -8.855 42.957 1.00 43.02 104 ASN C C 1
ATOM 4258 O O . ASN C 1 83 ? -23.826 -8.268 43.373 1.00 42.21 104 ASN C O 1
ATOM 4263 N N . ASN C 1 84 ? -24.928 -9.422 41.766 1.00 42.24 105 ASN C N 1
ATOM 4264 C CA . ASN C 1 84 ? -23.874 -9.377 40.807 1.00 41.95 105 ASN C CA 1
ATOM 4265 C C . ASN C 1 84 ? -24.494 -9.403 39.436 1.00 41.08 105 ASN C C 1
ATOM 4266 O O . ASN C 1 84 ? -25.556 -10.026 39.245 1.00 43.00 105 ASN C O 1
ATOM 4271 N N . ILE C 1 85 ? -23.867 -8.736 38.484 1.00 38.97 106 ILE C N 1
ATOM 4272 C CA . ILE C 1 85 ? -24.573 -8.358 37.293 1.00 40.63 106 ILE C CA 1
ATOM 4273 C C . ILE C 1 85 ? -24.924 -9.589 36.447 1.00 42.27 106 ILE C C 1
ATOM 4274 O O . ILE C 1 85 ? -25.994 -9.627 35.810 1.00 47.67 106 ILE C O 1
ATOM 4279 N N . VAL C 1 86 ? -24.075 -10.601 36.442 1.00 40.87 107 VAL C N 1
ATOM 4280 C CA . VAL C 1 86 ? -24.417 -11.786 35.695 1.00 42.51 107 VAL C CA 1
ATOM 4281 C C . VAL C 1 86 ? -25.708 -12.445 36.204 1.00 43.01 107 VAL C C 1
ATOM 4282 O O . VAL C 1 86 ? -26.542 -12.911 35.413 1.00 44.24 107 VAL C O 1
ATOM 4286 N N . SER C 1 87 ? -25.861 -12.502 37.523 1.00 41.69 108 SER C N 1
ATOM 4287 C CA . SER C 1 87 ? -27.081 -13.027 38.070 1.00 42.91 108 SER C CA 1
ATOM 4288 C C . SER C 1 87 ? -28.254 -12.070 37.890 1.00 42.17 108 SER C C 1
ATOM 4289 O O . SER C 1 87 ? -29.336 -12.485 37.491 1.00 42.68 108 SER C O 1
ATOM 4292 N N . SER C 1 88 ? -28.076 -10.786 38.208 1.00 42.08 109 SER C N 1
ATOM 4293 C CA . SER C 1 88 ? -29.231 -9.890 38.215 1.00 39.27 109 SER C CA 1
ATOM 4294 C C . SER C 1 88 ? -29.704 -9.587 36.829 1.00 40.04 109 SER C C 1
ATOM 4295 O O . SER C 1 88 ? -30.885 -9.320 36.632 1.00 41.45 109 SER C O 1
ATOM 4298 N N . ASN C 1 89 ? -28.823 -9.724 35.832 1.00 42.64 110 ASN C N 1
ATOM 4299 C CA . ASN C 1 89 ? -29.301 -9.678 34.437 1.00 44.72 110 ASN C CA 1
ATOM 4300 C C . ASN C 1 89 ? -30.446 -10.639 34.186 1.00 43.18 110 ASN C C 1
ATOM 4301 O O . ASN C 1 89 ? -31.414 -10.312 33.521 1.00 45.97 110 ASN C O 1
ATOM 4306 N N . ILE C 1 90 ? -30.268 -11.869 34.633 1.00 44.66 111 ILE C N 1
ATOM 4307 C CA . ILE C 1 90 ? -31.222 -12.927 34.347 1.00 43.31 111 ILE C CA 1
ATOM 4308 C C . ILE C 1 90 ? -32.492 -12.601 35.079 1.00 44.10 111 ILE C C 1
ATOM 4309 O O . ILE C 1 90 ? -33.582 -12.626 34.491 1.00 43.34 111 ILE C O 1
ATOM 4314 N N . ILE C 1 91 ? -32.352 -12.336 36.374 1.00 42.70 112 ILE C N 1
ATOM 4315 C CA . ILE C 1 91 ? -33.497 -12.075 37.228 1.00 41.78 112 ILE C CA 1
ATOM 4316 C C . ILE C 1 91 ? -34.293 -10.881 36.691 1.00 41.42 112 ILE C C 1
ATOM 4317 O O . ILE C 1 91 ? -35.512 -10.984 36.449 1.00 40.11 112 ILE C O 1
ATOM 4322 N N . CYS C 1 92 ? -33.603 -9.771 36.456 1.00 39.65 113 CYS C N 1
ATOM 4323 C CA . CYS C 1 92 ? -34.302 -8.549 36.063 1.00 40.69 113 CYS C CA 1
ATOM 4324 C C . CYS C 1 92 ? -34.877 -8.606 34.627 1.00 38.76 113 CYS C C 1
ATOM 4325 O O . CYS C 1 92 ? -35.930 -8.029 34.353 1.00 39.85 113 CYS C O 1
ATOM 4328 N N . PHE C 1 93 ? -34.211 -9.337 33.755 1.00 37.18 114 PHE C N 1
ATOM 4329 C CA . PHE C 1 93 ? -34.737 -9.602 32.465 1.00 39.56 114 PHE C CA 1
ATOM 4330 C C . PHE C 1 93 ? -36.068 -10.330 32.536 1.00 39.62 114 PHE C C 1
ATOM 4331 O O . PHE C 1 93 ? -37.062 -9.882 31.959 1.00 39.76 114 PHE C O 1
ATOM 4339 N N . LEU C 1 94 ? -36.099 -11.381 33.340 1.00 42.61 115 LEU C N 1
ATOM 4340 C CA . LEU C 1 94 ? -37.330 -12.117 33.545 1.00 43.75 115 LEU C CA 1
ATOM 4341 C C . LEU C 1 94 ? -38.436 -11.322 34.241 1.00 41.81 115 LEU C C 1
ATOM 4342 O O . LEU C 1 94 ? -39.591 -11.535 33.961 1.00 39.71 115 LEU C O 1
ATOM 4347 N N . LEU C 1 95 ? -38.083 -10.455 35.186 1.00 42.24 116 LEU C N 1
ATOM 4348 C CA . LEU C 1 95 ? -39.099 -9.613 35.796 1.00 41.38 116 LEU C CA 1
ATOM 4349 C C . LEU C 1 95 ? -39.724 -8.717 34.707 1.00 43.54 116 LEU C C 1
ATOM 4350 O O . LEU C 1 95 ? -40.925 -8.509 34.656 1.00 40.27 116 LEU C O 1
ATOM 4355 N N . SER C 1 96 ? -38.879 -8.180 33.862 1.00 45.18 117 SER C N 1
ATOM 4356 C CA . SER C 1 96 ? -39.355 -7.353 32.768 1.00 48.38 117 SER C CA 1
ATOM 4357 C C . SER C 1 96 ? -40.238 -8.157 31.824 1.00 47.08 117 SER C C 1
ATOM 4358 O O . SER C 1 96 ? -41.275 -7.711 31.433 1.00 50.00 117 SER C O 1
ATOM 4361 N N . GLU C 1 97 ? -39.876 -9.396 31.531 1.00 46.64 118 GLU C N 1
ATOM 4362 C CA . GLU C 1 97 ? -40.725 -10.222 30.708 1.00 44.73 118 GLU C CA 1
ATOM 4363 C C . GLU C 1 97 ? -42.102 -10.526 31.336 1.00 46.05 118 GLU C C 1
ATOM 4364 O O . GLU C 1 97 ? -43.111 -10.574 30.624 1.00 44.45 118 GLU C O 1
ATOM 4370 N N . LEU C 1 98 ? -42.176 -10.691 32.656 1.00 44.99 119 LEU C N 1
ATOM 4371 C CA . LEU C 1 98 ? -43.470 -10.918 33.277 1.00 46.30 119 LEU C CA 1
ATOM 4372 C C . LEU C 1 98 ? -44.366 -9.726 33.055 1.00 45.31 119 LEU C C 1
ATOM 4373 O O . LEU C 1 98 ? -45.571 -9.867 32.823 1.00 47.56 119 LEU C O 1
ATOM 4378 N N . ILE C 1 99 ? -43.797 -8.544 33.109 1.00 43.59 120 ILE C N 1
ATOM 4379 C CA . ILE C 1 99 ? -44.598 -7.344 32.943 1.00 44.71 120 ILE C CA 1
ATOM 4380 C C . ILE C 1 99 ? -45.105 -7.269 31.519 1.00 46.59 120 ILE C C 1
ATOM 4381 O O . ILE C 1 99 ? -46.287 -7.005 31.287 1.00 46.59 120 ILE C O 1
ATOM 4386 N N . LEU C 1 100 ? -44.217 -7.523 30.562 1.00 46.84 121 LEU C N 1
ATOM 4387 C CA . LEU C 1 100 ? -44.609 -7.479 29.140 1.00 48.16 121 LEU C CA 1
ATOM 4388 C C . LEU C 1 100 ? -45.583 -8.571 28.741 1.00 52.88 121 LEU C C 1
ATOM 4389 O O . LEU C 1 100 ? -46.589 -8.302 28.099 1.00 60.58 121 LEU C O 1
ATOM 4394 N N . LYS C 1 101 ? -45.291 -9.806 29.114 1.00 53.11 122 LYS C N 1
ATOM 4395 C CA . LYS C 1 101 ? -46.112 -10.925 28.679 1.00 53.91 122 LYS C CA 1
ATOM 4396 C C . LYS C 1 101 ? -47.501 -10.764 29.189 1.00 54.28 122 LYS C C 1
ATOM 4397 O O . LYS C 1 101 ? -48.436 -11.038 28.477 1.00 53.06 122 LYS C O 1
ATOM 4403 N N . ASN C 1 102 ? -47.659 -10.320 30.435 1.00 54.40 123 ASN C N 1
ATOM 4404 C CA . ASN C 1 102 ? -48.989 -10.163 31.015 1.00 50.61 123 ASN C CA 1
ATOM 4405 C C . ASN C 1 102 ? -49.541 -8.795 30.720 1.00 52.40 123 ASN C C 1
ATOM 4406 O O . ASN C 1 102 ? -50.543 -8.431 31.278 1.00 52.52 123 ASN C O 1
ATOM 4411 N N . LYS C 1 103 ? -48.871 -8.008 29.876 1.00 53.34 124 LYS C N 1
ATOM 4412 C CA . LYS C 1 103 ? -49.387 -6.705 29.448 1.00 60.09 124 LYS C CA 1
ATOM 4413 C C . LYS C 1 103 ? -49.822 -5.798 30.589 1.00 56.15 124 LYS C C 1
ATOM 4414 O O . LYS C 1 103 ? -50.895 -5.221 30.553 1.00 63.84 124 LYS C O 1
ATOM 4420 N N . LEU C 1 104 ? -48.994 -5.709 31.599 1.00 51.49 125 LEU C N 1
ATOM 4421 C CA . LEU C 1 104 ? -49.297 -4.927 32.758 1.00 49.21 125 LEU C CA 1
ATOM 4422 C C . LEU C 1 104 ? -48.973 -3.470 32.498 1.00 49.58 125 LEU C C 1
ATOM 4423 O O . LEU C 1 104 ? -47.883 -3.079 32.187 1.00 52.63 125 LEU C O 1
ATOM 4428 N N . SER C 1 105 ? -49.975 -2.663 32.686 1.00 49.27 126 SER C N 1
ATOM 4429 C CA . SER C 1 105 ? -49.894 -1.275 32.573 1.00 45.57 126 SER C CA 1
ATOM 4430 C C . SER C 1 105 ? -49.418 -0.656 33.906 1.00 44.58 126 SER C C 1
ATOM 4431 O O . SER C 1 105 ? -49.899 -1.026 34.968 1.00 46.71 126 SER C O 1
ATOM 4434 N N . PHE C 1 106 ? -48.492 0.306 33.846 1.00 44.11 127 PHE C N 1
ATOM 4435 C CA . PHE C 1 106 ? -47.999 0.975 35.018 1.00 41.15 127 PHE C CA 1
ATOM 4436 C C . PHE C 1 106 ? -47.515 2.375 34.689 1.00 43.00 127 PHE C C 1
ATOM 4437 O O . PHE C 1 106 ? -47.113 2.689 33.564 1.00 42.57 127 PHE C O 1
ATOM 4445 N N . ASP C 1 107 ? -47.536 3.214 35.708 1.00 44.03 128 ASP C N 1
ATOM 4446 C CA . ASP C 1 107 ? -46.910 4.508 35.644 1.00 45.79 128 ASP C CA 1
ATOM 4447 C C . ASP C 1 107 ? -45.538 4.502 36.334 1.00 42.36 128 ASP C C 1
ATOM 4448 O O . ASP C 1 107 ? -44.639 5.262 35.955 1.00 39.51 128 ASP C O 1
ATOM 4453 N N . TYR C 1 108 ? -45.408 3.658 37.341 1.00 41.65 129 TYR C N 1
ATOM 4454 C CA . TYR C 1 108 ? -44.181 3.520 38.117 1.00 40.59 129 TYR C CA 1
ATOM 4455 C C . TYR C 1 108 ? -43.885 2.072 38.402 1.00 40.66 129 TYR C C 1
ATOM 4456 O O . TYR C 1 108 ? -44.804 1.282 38.608 1.00 42.33 129 TYR C O 1
ATOM 4465 N N . LEU C 1 109 ? -42.609 1.759 38.557 1.00 39.91 130 LEU C N 1
ATOM 4466 C CA . LEU C 1 109 ? -42.180 0.528 39.216 1.00 41.63 130 LEU C CA 1
ATOM 4467 C C . LEU C 1 109 ? -41.604 0.852 40.567 1.00 43.23 130 LEU C C 1
ATOM 4468 O O . LEU C 1 109 ? -40.909 1.856 40.693 1.00 46.81 130 LEU C O 1
ATOM 4473 N N . LEU C 1 110 ? -41.850 0.010 41.559 1.00 41.57 131 LEU C N 1
ATOM 4474 C CA . LEU C 1 110 ? -41.360 0.295 42.876 1.00 40.51 131 LEU C CA 1
ATOM 4475 C C . LEU C 1 110 ? -40.575 -0.873 43.384 1.00 39.83 131 LEU C C 1
ATOM 4476 O O . LEU C 1 110 ? -41.056 -1.993 43.434 1.00 38.93 131 LEU C O 1
ATOM 4481 N N . GLY C 1 111 ? -39.336 -0.604 43.751 1.00 40.99 132 GLY C N 1
ATOM 4482 C CA . GLY C 1 111 ? -38.470 -1.650 44.284 1.00 41.81 132 GLY C CA 1
ATOM 4483 C C . GLY C 1 111 ? -38.563 -1.683 45.775 1.00 39.38 132 GLY C C 1
ATOM 4484 O O . GLY C 1 111 ? -38.284 -0.703 46.433 1.00 46.60 132 GLY C O 1
ATOM 4485 N N . ALA C 1 112 ? -38.998 -2.795 46.324 1.00 40.57 133 ALA C N 1
ATOM 4486 C CA . ALA C 1 112 ? -39.191 -2.979 47.815 1.00 37.99 133 ALA C CA 1
ATOM 4487 C C . ALA C 1 112 ? -37.883 -2.894 48.517 1.00 36.59 133 ALA C C 1
ATOM 4488 O O . ALA C 1 112 ? -36.892 -3.548 48.130 1.00 41.22 133 ALA C O 1
ATOM 4490 N N . SER C 1 113 ? -37.794 -2.036 49.496 1.00 38.56 134 SER C N 1
ATOM 4491 C CA . SER C 1 113 ? -36.522 -1.902 50.235 1.00 42.43 134 SER C CA 1
ATOM 4492 C C . SER C 1 113 ? -36.213 -3.183 51.027 1.00 41.97 134 SER C C 1
ATOM 4493 O O . SER C 1 113 ? -37.130 -3.789 51.541 1.00 42.41 134 SER C O 1
ATOM 4496 N N . TYR C 1 114 ? -34.974 -3.656 51.073 1.00 43.49 135 TYR C N 1
ATOM 4497 C CA . TYR C 1 114 ? -33.852 -3.144 50.300 1.00 44.36 135 TYR C CA 1
ATOM 4498 C C . TYR C 1 114 ? -33.676 -3.933 49.006 1.00 44.61 135 TYR C C 1
ATOM 4499 O O . TYR C 1 114 ? -33.121 -3.413 48.026 1.00 46.19 135 TYR C O 1
ATOM 4508 N N . LYS C 1 115 ? -34.072 -5.196 49.029 1.00 45.76 136 LYS C N 1
ATOM 4509 C CA . LYS C 1 115 ? -33.670 -6.188 48.012 1.00 50.00 136 LYS C CA 1
ATOM 4510 C C . LYS C 1 115 ? -34.172 -5.870 46.625 1.00 47.25 136 LYS C C 1
ATOM 4511 O O . LYS C 1 115 ? -33.465 -6.109 45.637 1.00 50.46 136 LYS C O 1
ATOM 4517 N N . GLY C 1 116 ? -35.354 -5.279 46.561 1.00 42.55 137 GLY C N 1
ATOM 4518 C CA . GLY C 1 116 ? -35.900 -4.798 45.313 1.00 40.02 137 GLY C CA 1
ATOM 4519 C C . GLY C 1 116 ? -35.264 -3.548 44.702 1.00 36.97 137 GLY C C 1
ATOM 4520 O O . GLY C 1 116 ? -35.441 -3.282 43.521 1.00 38.68 137 GLY C O 1
ATOM 4521 N N . ILE C 1 117 ? -34.513 -2.782 45.459 1.00 33.82 138 ILE C N 1
ATOM 4522 C CA . ILE C 1 117 ? -34.007 -1.525 44.974 1.00 33.62 138 ILE C CA 1
ATOM 4523 C C . ILE C 1 117 ? -33.021 -1.709 43.833 1.00 35.99 138 ILE C C 1
ATOM 4524 O O . ILE C 1 117 ? -33.151 -1.030 42.811 1.00 36.95 138 ILE C O 1
ATOM 4529 N N . PRO C 1 118 ? -32.025 -2.594 43.962 1.00 39.63 139 PRO C N 1
ATOM 4530 C CA . PRO C 1 118 ? -31.080 -2.666 42.824 1.00 40.28 139 PRO C CA 1
ATOM 4531 C C . PRO C 1 118 ? -31.756 -3.359 41.675 1.00 40.06 139 PRO C C 1
ATOM 4532 O O . PRO C 1 118 ? -31.384 -3.128 40.518 1.00 37.86 139 PRO C O 1
ATOM 4536 N N . MET C 1 119 ? -32.772 -4.147 41.983 1.00 37.41 140 MET C N 1
ATOM 4537 C CA . MET C 1 119 ? -33.525 -4.784 40.930 1.00 39.44 140 MET C CA 1
ATOM 4538 C C . MET C 1 119 ? -34.380 -3.805 40.094 1.00 41.20 140 MET C C 1
ATOM 4539 O O . MET C 1 119 ? -34.612 -4.036 38.886 1.00 39.26 140 MET C O 1
ATOM 4544 N N . VAL C 1 120 ? -34.836 -2.707 40.695 1.00 38.23 141 VAL C N 1
ATOM 4545 C CA . VAL C 1 120 ? -35.855 -1.930 40.017 1.00 35.98 141 VAL C CA 1
ATOM 4546 C C . VAL C 1 120 ? -35.235 -1.102 38.884 1.00 37.15 141 VAL C C 1
ATOM 4547 O O . VAL C 1 120 ? -35.845 -0.943 37.814 1.00 35.58 141 VAL C O 1
ATOM 4551 N N . SER C 1 121 ? -34.042 -0.565 39.108 1.00 34.56 142 SER C N 1
ATOM 4552 C CA . SER C 1 121 ? -33.383 0.163 38.040 1.00 36.37 142 SER C CA 1
ATOM 4553 C C . SER C 1 121 ? -32.999 -0.724 36.874 1.00 35.58 142 SER C C 1
ATOM 4554 O O . SER C 1 121 ? -33.224 -0.414 35.726 1.00 36.17 142 SER C O 1
ATOM 4557 N N . LEU C 1 122 ? -32.472 -1.873 37.176 1.00 36.72 143 LEU C N 1
ATOM 4558 C CA . LEU C 1 122 ? -32.041 -2.766 36.130 1.00 40.05 143 LEU C CA 1
ATOM 4559 C C . LEU C 1 122 ? -33.235 -3.369 35.382 1.00 39.52 143 LEU C C 1
ATOM 4560 O O . LEU C 1 122 ? -33.193 -3.561 34.194 1.00 40.14 143 LEU C O 1
ATOM 4565 N N . THR C 1 123 ? -34.309 -3.661 36.091 1.00 39.06 144 THR C N 1
ATOM 4566 C CA . THR C 1 123 ? -35.501 -4.136 35.452 1.00 38.73 144 THR C CA 1
ATOM 4567 C C . THR C 1 123 ? -36.034 -3.050 34.532 1.00 40.21 144 THR C C 1
ATOM 4568 O O . THR C 1 123 ? -36.441 -3.327 33.373 1.00 41.09 144 THR C O 1
ATOM 4572 N N . SER C 1 124 ? -36.034 -1.816 35.030 1.00 37.82 145 SER C N 1
ATOM 4573 C CA . SER C 1 124 ? -36.390 -0.681 34.192 1.00 36.97 145 SER C CA 1
ATOM 4574 C C . SER C 1 124 ? -35.555 -0.632 32.915 1.00 38.43 145 SER C C 1
ATOM 4575 O O . SER C 1 124 ? -36.056 -0.376 31.822 1.00 39.08 145 SER C O 1
ATOM 4578 N N . HIS C 1 125 ? -34.281 -0.923 33.052 1.00 39.75 146 HIS C N 1
ATOM 4579 C CA . HIS C 1 125 ? -33.431 -0.985 31.875 1.00 42.10 146 HIS C CA 1
ATOM 4580 C C . HIS C 1 125 ? -33.902 -2.018 30.865 1.00 40.48 146 HIS C C 1
ATOM 4581 O O . HIS C 1 125 ? -33.976 -1.727 29.680 1.00 44.89 146 HIS C O 1
ATOM 4588 N N . PHE C 1 126 ? -34.196 -3.228 31.297 1.00 40.22 147 PHE C N 1
ATOM 4589 C CA . PHE C 1 126 ? -34.662 -4.236 30.326 1.00 41.54 147 PHE C CA 1
ATOM 4590 C C . PHE C 1 126 ? -36.030 -3.890 29.721 1.00 42.63 147 PHE C C 1
ATOM 4591 O O . PHE C 1 126 ? -36.255 -4.157 28.568 1.00 47.90 147 PHE C O 1
ATOM 4599 N N . LEU C 1 127 ? -36.947 -3.341 30.504 1.00 43.00 148 LEU C N 1
ATOM 4600 C CA . LEU C 1 127 ? -38.229 -2.898 29.996 1.00 45.08 148 LEU C CA 1
ATOM 4601 C C . LEU C 1 127 ? -38.039 -1.857 28.921 1.00 46.87 148 LEU C C 1
ATOM 4602 O O . LEU C 1 127 ? -38.693 -1.901 27.859 1.00 44.69 148 LEU C O 1
ATOM 4607 N N . PHE C 1 128 ? -37.110 -0.938 29.164 1.00 44.90 149 PHE C N 1
ATOM 4608 C CA . PHE C 1 128 ? -36.885 0.173 28.217 1.00 44.39 149 PHE C CA 1
ATOM 4609 C C . PHE C 1 128 ? -36.427 -0.309 26.856 1.00 45.82 149 PHE C C 1
ATOM 4610 O O . PHE C 1 128 ? -36.737 0.295 25.861 1.00 43.40 149 PHE C O 1
ATOM 4618 N N . GLU C 1 129 ? -35.785 -1.477 26.804 1.00 50.65 150 GLU C N 1
ATOM 4619 C CA . GLU C 1 129 ? -35.350 -2.056 25.501 1.00 51.63 150 GLU C CA 1
ATOM 4620 C C . GLU C 1 129 ? -36.498 -2.458 24.590 1.00 51.84 150 GLU C C 1
ATOM 4621 O O . GLU C 1 129 ? -36.303 -2.580 23.430 1.00 56.39 150 GLU C O 1
ATOM 4627 N N . SER C 1 130 ? -37.682 -2.696 25.135 1.00 53.04 151 SER C N 1
ATOM 4628 C CA . SER C 1 130 ? -38.846 -3.014 24.333 1.00 53.04 151 SER C CA 1
ATOM 4629 C C . SER C 1 130 ? -39.259 -1.905 23.394 1.00 54.77 151 SER C C 1
ATOM 4630 O O . SER C 1 130 ? -40.129 -2.119 22.555 1.00 60.57 151 SER C O 1
ATOM 4633 N N . LYS C 1 131 ? -38.748 -0.703 23.601 1.00 53.98 152 LYS C N 1
ATOM 4634 C CA . LYS C 1 131 ? -39.164 0.463 22.795 1.00 59.84 152 LYS C CA 1
ATOM 4635 C C . LYS C 1 131 ? -40.627 0.846 22.907 1.00 56.21 152 LYS C C 1
ATOM 4636 O O . LYS C 1 131 ? -41.074 1.706 22.209 1.00 58.20 152 LYS C O 1
ATOM 4642 N N . LYS C 1 132 ? -41.334 0.308 23.879 1.00 55.91 153 LYS C N 1
ATOM 4643 C CA . LYS C 1 132 ? -42.693 0.724 24.100 1.00 54.42 153 LYS C CA 1
ATOM 4644 C C . LYS C 1 132 ? -42.814 1.983 24.951 1.00 51.14 153 LYS C C 1
ATOM 4645 O O . LYS C 1 132 ? -43.942 2.466 25.156 1.00 49.69 153 LYS C O 1
ATOM 4651 N N . TYR C 1 133 ? -41.708 2.505 25.505 1.00 45.32 154 TYR C N 1
ATOM 4652 C CA . TYR C 1 133 ? -41.847 3.524 26.540 1.00 43.18 154 TYR C CA 1
ATOM 4653 C C . TYR C 1 133 ? -40.968 4.678 26.214 1.00 42.42 154 TYR C C 1
ATOM 4654 O O . TYR C 1 133 ? -39.872 4.492 25.724 1.00 42.53 154 TYR C O 1
ATOM 4663 N N . SER C 1 134 ? -41.405 5.888 26.507 1.00 42.60 155 SER C N 1
ATOM 4664 C CA . SER C 1 134 ? -40.557 7.033 26.275 1.00 43.90 155 SER C CA 1
ATOM 4665 C C . SER C 1 134 ? -39.607 7.240 27.476 1.00 44.48 155 SER C C 1
ATOM 4666 O O . SER C 1 134 ? -38.511 7.830 27.348 1.00 44.05 155 SER C O 1
ATOM 4669 N N . ASN C 1 135 ? -40.036 6.730 28.630 1.00 43.85 156 ASN C N 1
ATOM 4670 C CA . ASN C 1 135 ? -39.232 6.669 29.855 1.00 43.77 156 ASN C CA 1
ATOM 4671 C C . ASN C 1 135 ? -39.864 5.631 30.801 1.00 44.73 156 ASN C C 1
ATOM 4672 O O . ASN C 1 135 ? -40.941 5.126 30.539 1.00 45.09 156 ASN C O 1
ATOM 4677 N N . ILE C 1 136 ? -39.147 5.282 31.857 1.00 44.07 157 ILE C N 1
ATOM 4678 C CA . ILE C 1 136 ? -39.648 4.444 32.948 1.00 42.27 157 ILE C CA 1
ATOM 4679 C C . ILE C 1 136 ? -39.237 5.097 34.251 1.00 41.70 157 ILE C C 1
ATOM 4680 O O . ILE C 1 136 ? -38.044 5.319 34.513 1.00 42.07 157 ILE C O 1
ATOM 4685 N N . PHE C 1 137 ? -40.223 5.346 35.082 1.00 40.91 158 PHE C N 1
ATOM 4686 C CA . PHE C 1 137 ? -40.036 6.005 36.344 1.00 38.73 158 PHE C CA 1
ATOM 4687 C C . PHE C 1 137 ? -40.100 4.983 37.453 1.00 38.51 158 PHE C C 1
ATOM 4688 O O . PHE C 1 137 ? -41.064 4.201 37.537 1.00 43.05 158 PHE C O 1
ATOM 4696 N N . TYR C 1 138 ? -39.098 4.942 38.296 1.00 36.85 159 TYR C N 1
ATOM 4697 C CA . TYR C 1 138 ? -39.107 3.986 39.399 1.00 35.86 159 TYR C CA 1
ATOM 4698 C C . TYR C 1 138 ? -38.986 4.642 40.760 1.00 38.16 159 TYR C C 1
ATOM 4699 O O . TYR C 1 138 ? -38.573 5.771 40.893 1.00 40.66 159 TYR C O 1
ATOM 4708 N N . LEU C 1 139 ? -39.460 3.917 41.760 1.00 39.97 160 LEU C N 1
ATOM 4709 C CA . LEU C 1 139 ? -39.615 4.394 43.119 1.00 41.42 160 LEU C CA 1
ATOM 4710 C C . LEU C 1 139 ? -38.977 3.419 44.073 1.00 39.97 160 LEU C C 1
ATOM 4711 O O . LEU C 1 139 ? -38.747 2.253 43.739 1.00 39.22 160 LEU C O 1
ATOM 4716 N N . TYR C 1 140 ? -38.710 3.891 45.272 1.00 39.64 161 TYR C N 1
ATOM 4717 C CA . TYR C 1 140 ? -38.427 2.977 46.358 1.00 42.25 161 TYR C CA 1
ATOM 4718 C C . TYR C 1 140 ? -38.922 3.553 47.664 1.00 43.46 161 TYR C C 1
ATOM 4719 O O . TYR C 1 140 ? -39.144 4.750 47.761 1.00 45.66 161 TYR C O 1
ATOM 4728 N N . ASP C 1 141 ? -39.152 2.674 48.628 1.00 44.86 162 ASP C N 1
ATOM 4729 C CA . ASP C 1 141 ? -39.574 3.055 49.967 1.00 46.65 162 ASP C CA 1
ATOM 4730 C C . ASP C 1 141 ? -38.407 3.040 50.926 1.00 45.97 162 ASP C C 1
ATOM 4731 O O . ASP C 1 141 ? -37.574 2.176 50.848 1.00 46.53 162 ASP C O 1
ATOM 4736 N N . ARG C 1 142 ? -38.336 4.011 51.825 1.00 51.17 163 ARG C N 1
ATOM 4737 C CA . ARG C 1 142 ? -37.402 3.957 52.952 1.00 56.15 163 ARG C CA 1
ATOM 4738 C C . ARG C 1 142 ? -37.982 3.157 54.144 1.00 57.08 163 ARG C C 1
ATOM 4739 O O . ARG C 1 142 ? -39.128 2.807 54.135 1.00 63.22 163 ARG C O 1
ATOM 4747 N N . LYS C 1 143 ? -37.216 2.887 55.194 1.00 64.61 164 LYS C N 1
ATOM 4748 C CA . LYS C 1 143 ? -37.767 2.164 56.403 1.00 66.07 164 LYS C CA 1
ATOM 4749 C C . LYS C 1 143 ? -38.007 2.886 57.722 1.00 67.95 164 LYS C C 1
ATOM 4750 O O . LYS C 1 143 ? -37.966 4.098 57.783 1.00 71.81 164 LYS C O 1
ATOM 4756 N N . ASN C 1 152 ? -40.495 11.764 54.158 1.00 90.93 173 ASN C N 1
ATOM 4757 C CA . ASN C 1 152 ? -40.816 11.354 52.788 1.00 87.29 173 ASN C CA 1
ATOM 4758 C C . ASN C 1 152 ? -40.480 9.907 52.446 1.00 78.13 173 ASN C C 1
ATOM 4759 O O . ASN C 1 152 ? -39.398 9.558 51.936 1.00 83.70 173 ASN C O 1
ATOM 4764 N N . VAL C 1 153 ? -41.438 9.049 52.692 1.00 66.86 174 VAL C N 1
ATOM 4765 C CA . VAL C 1 153 ? -41.164 7.638 52.720 1.00 62.34 174 VAL C CA 1
ATOM 4766 C C . VAL C 1 153 ? -41.058 6.982 51.354 1.00 55.77 174 VAL C C 1
ATOM 4767 O O . VAL C 1 153 ? -40.490 5.899 51.272 1.00 56.99 174 VAL C O 1
ATOM 4771 N N . ILE C 1 154 ? -41.670 7.571 50.332 1.00 49.09 175 ILE C N 1
ATOM 4772 C CA . ILE C 1 154 ? -41.555 7.066 48.968 1.00 48.93 175 ILE C CA 1
ATOM 4773 C C . ILE C 1 154 ? -40.729 8.052 48.125 1.00 46.97 175 ILE C C 1
ATOM 4774 O O . ILE C 1 154 ? -41.006 9.243 48.093 1.00 48.48 175 ILE C O 1
ATOM 4779 N N . VAL C 1 155 ? -39.701 7.553 47.462 1.00 43.76 176 VAL C N 1
ATOM 4780 C CA . VAL C 1 155 ? -38.772 8.380 46.747 1.00 41.05 176 VAL C CA 1
ATOM 4781 C C . VAL C 1 155 ? -38.906 8.129 45.250 1.00 40.81 176 VAL C C 1
ATOM 4782 O O . VAL C 1 155 ? -38.988 6.996 44.829 1.00 39.10 176 VAL C O 1
ATOM 4786 N N . GLY C 1 156 ? -38.875 9.209 44.472 1.00 40.64 177 GLY C N 1
ATOM 4787 C CA . GLY C 1 156 ? -38.869 9.145 43.026 1.00 41.50 177 GLY C CA 1
ATOM 4788 C C . GLY C 1 156 ? -39.593 10.327 42.371 1.00 43.14 177 GLY C C 1
ATOM 4789 O O . GLY C 1 156 ? -39.781 11.354 42.995 1.00 41.96 177 GLY C O 1
ATOM 4790 N N . ASN C 1 157 ? -39.992 10.179 41.113 1.00 44.12 178 ASN C N 1
ATOM 4791 C CA . ASN C 1 157 ? -40.605 11.283 40.370 1.00 47.05 178 ASN C CA 1
ATOM 4792 C C . ASN C 1 157 ? -42.067 11.387 40.697 1.00 50.90 178 ASN C C 1
ATOM 4793 O O . ASN C 1 157 ? -42.912 11.059 39.873 1.00 52.30 178 ASN C O 1
ATOM 4798 N N . LEU C 1 158 ? -42.384 11.796 41.919 1.00 56.11 179 LEU C N 1
ATOM 4799 C CA . LEU C 1 158 ? -43.774 11.993 42.341 1.00 59.10 179 LEU C CA 1
ATOM 4800 C C . LEU C 1 158 ? -44.312 13.427 42.264 1.00 64.32 179 LEU C C 1
ATOM 4801 O O . LEU C 1 158 ? -43.559 14.320 42.510 1.00 65.50 179 LEU C O 1
ATOM 4806 N N . ASP C 1 159 ? -45.616 13.610 41.967 1.00 77.75 180 ASP C N 1
ATOM 4807 C CA . ASP C 1 159 ? -46.433 14.807 42.456 1.00 91.23 180 ASP C CA 1
ATOM 4808 C C . ASP C 1 159 ? -46.042 15.066 43.945 1.00 96.38 180 ASP C C 1
ATOM 4809 O O . ASP C 1 159 ? -45.976 16.198 44.451 1.00 92.82 180 ASP C O 1
ATOM 4814 N N . GLU C 1 179 ? -56.795 9.205 36.669 1.00 114.62 200 GLU C N 1
ATOM 4815 C CA . GLU C 1 179 ? -56.571 10.055 37.847 1.00 117.19 200 GLU C CA 1
ATOM 4816 C C . GLU C 1 179 ? -55.499 9.497 38.836 1.00 112.38 200 GLU C C 1
ATOM 4817 O O . GLU C 1 179 ? -54.606 10.230 39.301 1.00 112.32 200 GLU C O 1
ATOM 4823 N N . LYS C 1 180 ? -55.600 8.211 39.165 1.00 93.09 201 LYS C N 1
ATOM 4824 C CA . LYS C 1 180 ? -54.614 7.552 40.012 1.00 84.16 201 LYS C CA 1
ATOM 4825 C C . LYS C 1 180 ? -53.444 6.976 39.192 1.00 77.94 201 LYS C C 1
ATOM 4826 O O . LYS C 1 180 ? -53.634 6.439 38.102 1.00 76.08 201 LYS C O 1
ATOM 4832 N N . LYS C 1 181 ? -52.231 7.118 39.722 1.00 67.00 202 LYS C N 1
ATOM 4833 C CA . LYS C 1 181 ? -51.048 6.533 39.104 1.00 63.34 202 LYS C CA 1
ATOM 4834 C C . LYS C 1 181 ? -50.827 5.116 39.604 1.00 56.91 202 LYS C C 1
ATOM 4835 O O . LYS C 1 181 ? -50.927 4.850 40.799 1.00 56.72 202 LYS C O 1
ATOM 4841 N N . ASN C 1 182 ? -50.527 4.230 38.669 1.00 50.75 203 ASN C N 1
ATOM 4842 C CA . ASN C 1 182 ? -50.371 2.820 38.931 1.00 49.24 203 ASN C CA 1
ATOM 4843 C C . ASN C 1 182 ? -48.930 2.362 39.178 1.00 47.56 203 ASN C C 1
ATOM 4844 O O . ASN C 1 182 ? -48.008 2.676 38.395 1.00 47.37 203 ASN C O 1
ATOM 4849 N N . ILE C 1 183 ? -48.775 1.551 40.220 1.00 44.74 204 ILE C N 1
ATOM 4850 C CA . ILE C 1 183 ? -47.515 1.026 40.639 1.00 43.14 204 ILE C CA 1
ATOM 4851 C C . ILE C 1 183 ? -47.469 -0.485 40.584 1.00 40.51 204 ILE C C 1
ATOM 4852 O O . ILE C 1 183 ? -48.376 -1.138 41.055 1.00 47.32 204 ILE C O 1
ATOM 4857 N N . ILE C 1 184 ? -46.399 -1.021 40.022 1.00 39.72 205 ILE C N 1
ATOM 4858 C CA . ILE C 1 184 ? -46.057 -2.432 40.153 1.00 39.68 205 ILE C CA 1
ATOM 4859 C C . ILE C 1 184 ? -44.893 -2.554 41.143 1.00 40.01 205 ILE C C 1
ATOM 4860 O O . ILE C 1 184 ? -43.883 -1.861 41.019 1.00 37.38 205 ILE C O 1
ATOM 4865 N N . ILE C 1 185 ? -45.024 -3.448 42.118 1.00 39.52 206 ILE C N 1
ATOM 4866 C CA . ILE C 1 185 ? -44.022 -3.598 43.164 1.00 39.83 206 ILE C CA 1
ATOM 4867 C C . ILE C 1 185 ? -43.206 -4.835 42.891 1.00 40.84 206 ILE C C 1
ATOM 4868 O O . ILE C 1 185 ? -43.742 -5.880 42.597 1.00 43.69 206 ILE C O 1
ATOM 4873 N N . ILE C 1 186 ? -41.891 -4.685 43.012 1.00 42.35 207 ILE C N 1
ATOM 4874 C CA . ILE C 1 186 ? -40.921 -5.748 42.795 1.00 42.90 207 ILE C CA 1
ATOM 4875 C C . ILE C 1 186 ? -40.199 -6.107 44.102 1.00 40.58 207 ILE C C 1
ATOM 4876 O O . ILE C 1 186 ? -39.819 -5.227 44.845 1.00 37.05 207 ILE C O 1
ATOM 4881 N N . ASP C 1 187 ? -40.083 -7.400 44.383 1.00 39.04 208 ASP C N 1
ATOM 4882 C CA . ASP C 1 187 ? -39.435 -7.885 45.579 1.00 39.59 208 ASP C CA 1
ATOM 4883 C C . ASP C 1 187 ? -38.899 -9.285 45.319 1.00 41.88 208 ASP C C 1
ATOM 4884 O O . ASP C 1 187 ? -39.141 -9.858 44.242 1.00 41.56 208 ASP C O 1
ATOM 4889 N N . ASP C 1 188 ? -38.101 -9.825 46.246 1.00 41.84 209 ASP C N 1
ATOM 4890 C CA . ASP C 1 188 ? -37.384 -11.078 45.964 1.00 43.26 209 ASP C CA 1
ATOM 4891 C C . ASP C 1 188 ? -38.199 -12.308 46.284 1.00 43.77 209 ASP C C 1
ATOM 4892 O O . ASP C 1 188 ? -38.337 -13.157 45.439 1.00 48.54 209 ASP C O 1
ATOM 4897 N N . VAL C 1 189 ? -38.795 -12.366 47.459 1.00 44.96 210 VAL C N 1
ATOM 4898 C CA . VAL C 1 189 ? -39.457 -13.571 47.924 1.00 46.92 210 VAL C CA 1
ATOM 4899 C C . VAL C 1 189 ? -40.829 -13.283 48.503 1.00 46.42 210 VAL C C 1
ATOM 4900 O O . VAL C 1 189 ? -40.991 -12.345 49.268 1.00 46.71 210 VAL C O 1
ATOM 4904 N N . PHE C 1 190 ? -41.800 -14.122 48.175 1.00 44.27 211 PHE C N 1
ATOM 4905 C CA . PHE C 1 190 ? -43.112 -14.063 48.809 1.00 45.11 211 PHE C CA 1
ATOM 4906 C C . PHE C 1 190 ? -43.314 -15.302 49.647 1.00 45.51 211 PHE C C 1
ATOM 4907 O O . PHE C 1 190 ? -43.296 -16.418 49.127 1.00 47.07 211 PHE C O 1
ATOM 4915 N N . THR C 1 191 ? -43.631 -15.093 50.905 1.00 46.25 212 THR C N 1
ATOM 4916 C CA . THR C 1 191 ? -44.034 -16.192 51.803 1.00 49.27 212 THR C CA 1
ATOM 4917 C C . THR C 1 191 ? -45.525 -16.033 52.203 1.00 48.95 212 THR C C 1
ATOM 4918 O O . THR C 1 191 ? -46.383 -16.780 51.719 1.00 49.18 212 THR C O 1
ATOM 4922 N N . CYS C 1 192 ? -45.814 -15.062 53.065 1.00 49.05 213 CYS C N 1
ATOM 4923 C CA . CYS C 1 192 ? -47.210 -14.721 53.498 1.00 54.35 213 CYS C CA 1
ATOM 4924 C C . CYS C 1 192 ? -47.665 -13.376 53.029 1.00 49.90 213 CYS C C 1
ATOM 4925 O O . CYS C 1 192 ? -48.816 -13.044 53.161 1.00 48.69 213 CYS C O 1
ATOM 4928 N N . GLY C 1 193 ? -46.722 -12.528 52.643 1.00 49.92 214 GLY C N 1
ATOM 4929 C CA . GLY C 1 193 ? -47.040 -11.186 52.203 1.00 49.93 214 GLY C CA 1
ATOM 4930 C C . GLY C 1 193 ? -46.822 -10.112 53.226 1.00 49.42 214 GLY C C 1
ATOM 4931 O O . GLY C 1 193 ? -47.269 -8.967 53.040 1.00 56.92 214 GLY C O 1
ATOM 4932 N N . THR C 1 194 ? -46.114 -10.437 54.287 1.00 47.60 215 THR C N 1
ATOM 4933 C CA . THR C 1 194 ? -45.934 -9.480 55.354 1.00 49.05 215 THR C CA 1
ATOM 4934 C C . THR C 1 194 ? -45.198 -8.239 54.866 1.00 48.20 215 THR C C 1
ATOM 4935 O O . THR C 1 194 ? -45.633 -7.116 55.098 1.00 51.59 215 THR C O 1
ATOM 4939 N N . ALA C 1 195 ? -44.120 -8.439 54.141 1.00 45.71 216 ALA C N 1
ATOM 4940 C CA . ALA C 1 195 ? -43.342 -7.299 53.618 1.00 44.72 216 ALA C CA 1
ATOM 4941 C C . ALA C 1 195 ? -44.089 -6.424 52.602 1.00 44.18 216 ALA C C 1
ATOM 4942 O O . ALA C 1 195 ? -44.043 -5.179 52.668 1.00 47.31 216 ALA C O 1
ATOM 4944 N N . LEU C 1 196 ? -44.843 -7.062 51.723 1.00 43.85 217 LEU C N 1
ATOM 4945 C CA . LEU C 1 196 ? -45.667 -6.310 50.782 1.00 46.33 217 LEU C CA 1
ATOM 4946 C C . LEU C 1 196 ? -46.777 -5.526 51.503 1.00 47.94 217 LEU C C 1
ATOM 4947 O O . LEU C 1 196 ? -47.066 -4.384 51.151 1.00 47.25 217 LEU C O 1
ATOM 4952 N N . THR C 1 197 ? -47.361 -6.122 52.527 1.00 48.93 218 THR C N 1
ATOM 4953 C CA . THR C 1 197 ? -48.384 -5.457 53.303 1.00 49.67 218 THR C CA 1
ATOM 4954 C C . THR C 1 197 ? -47.827 -4.170 53.939 1.00 51.53 218 THR C C 1
ATOM 4955 O O . THR C 1 197 ? -48.491 -3.127 53.975 1.00 54.70 218 THR C O 1
ATOM 4959 N N . GLU C 1 198 ? -46.592 -4.206 54.395 1.00 54.04 219 GLU C N 1
ATOM 4960 C CA . GLU C 1 198 ? -46.010 -3.045 55.034 1.00 59.58 219 GLU C CA 1
ATOM 4961 C C . GLU C 1 198 ? -45.854 -1.888 53.997 1.00 57.47 219 GLU C C 1
ATOM 4962 O O . GLU C 1 198 ? -46.094 -0.695 54.291 1.00 61.72 219 GLU C O 1
ATOM 4968 N N . ILE C 1 199 ? -45.496 -2.240 52.774 1.00 51.94 220 ILE C N 1
ATOM 4969 C CA . ILE C 1 199 ? -45.335 -1.240 51.741 1.00 52.70 220 ILE C CA 1
ATOM 4970 C C . ILE C 1 199 ? -46.695 -0.660 51.374 1.00 50.75 220 ILE C C 1
ATOM 4971 O O . ILE C 1 199 ? -46.823 0.555 51.175 1.00 51.70 220 ILE C O 1
ATOM 4976 N N . LEU C 1 200 ? -47.704 -1.515 51.314 1.00 50.23 221 LEU C N 1
ATOM 4977 C CA . LEU C 1 200 ? -49.080 -1.031 51.113 1.00 49.26 221 LEU C CA 1
ATOM 4978 C C . LEU C 1 200 ? -49.523 -0.036 52.182 1.00 50.48 221 LEU C C 1
ATOM 4979 O O . LEU C 1 200 ? -50.182 0.959 51.861 1.00 53.38 221 LEU C O 1
ATOM 4984 N N . ALA C 1 201 ? -49.133 -0.277 53.425 1.00 52.79 222 ALA C N 1
ATOM 4985 C CA . ALA C 1 201 ? -49.424 0.664 54.517 1.00 55.29 222 ALA C CA 1
ATOM 4986 C C . ALA C 1 201 ? -48.786 2.007 54.233 1.00 58.25 222 ALA C C 1
ATOM 4987 O O . ALA C 1 201 ? -49.414 3.050 54.353 1.00 63.17 222 ALA C O 1
ATOM 4989 N N . LYS C 1 202 ? -47.545 2.001 53.788 1.00 60.25 223 LYS C N 1
ATOM 4990 C CA . LYS C 1 202 ? -46.871 3.270 53.492 1.00 60.88 223 LYS C CA 1
ATOM 4991 C C . LYS C 1 202 ? -47.549 4.006 52.355 1.00 60.73 223 LYS C C 1
ATOM 4992 O O . LYS C 1 202 ? -47.557 5.229 52.330 1.00 58.12 223 LYS C O 1
ATOM 4998 N N . LEU C 1 203 ? -48.059 3.249 51.385 1.00 59.81 224 LEU C N 1
ATOM 4999 C CA . LEU C 1 203 ? -48.637 3.838 50.196 1.00 59.30 224 LEU C CA 1
ATOM 5000 C C . LEU C 1 203 ? -50.074 4.315 50.397 1.00 65.67 224 LEU C C 1
ATOM 5001 O O . LEU C 1 203 ? -50.537 5.127 49.596 1.00 64.71 224 LEU C O 1
ATOM 5006 N N . LYS C 1 204 ? -50.773 3.839 51.446 1.00 72.88 225 LYS C N 1
ATOM 5007 C CA . LYS C 1 204 ? -52.182 4.258 51.659 1.00 74.64 225 LYS C CA 1
ATOM 5008 C C . LYS C 1 204 ? -52.254 5.755 51.847 1.00 74.74 225 LYS C C 1
ATOM 5009 O O . LYS C 1 204 ? -53.235 6.346 51.449 1.00 77.31 225 LYS C O 1
ATOM 5015 N N . THR C 1 205 ? -51.231 6.357 52.474 1.00 74.56 226 THR C N 1
ATOM 5016 C CA . THR C 1 205 ? -51.217 7.810 52.753 1.00 77.66 226 THR C CA 1
ATOM 5017 C C . THR C 1 205 ? -51.185 8.618 51.457 1.00 78.43 226 THR C C 1
ATOM 5018 O O . THR C 1 205 ? -51.719 9.708 51.419 1.00 93.22 226 THR C O 1
ATOM 5022 N N . TYR C 1 206 ? -50.607 8.078 50.390 1.00 73.80 227 TYR C N 1
ATOM 5023 C CA . TYR C 1 206 ? -50.535 8.781 49.116 1.00 69.72 227 TYR C CA 1
ATOM 5024 C C . TYR C 1 206 ? -51.840 8.531 48.360 1.00 75.24 227 TYR C C 1
ATOM 5025 O O . TYR C 1 206 ? -52.101 7.437 47.860 1.00 75.36 227 TYR C O 1
ATOM 5034 N N . GLU C 1 207 ? -52.676 9.558 48.306 1.00 83.61 228 GLU C N 1
ATOM 5035 C CA . GLU C 1 207 ? -54.003 9.434 47.708 1.00 87.97 228 GLU C CA 1
ATOM 5036 C C . GLU C 1 207 ? -54.040 9.093 46.209 1.00 80.82 228 GLU C C 1
ATOM 5037 O O . GLU C 1 207 ? -54.928 8.340 45.776 1.00 74.72 228 GLU C O 1
ATOM 5043 N N . HIS C 1 208 ? -53.087 9.622 45.432 1.00 76.81 229 HIS C N 1
ATOM 5044 C CA . HIS C 1 208 ? -53.065 9.466 43.962 1.00 74.34 229 HIS C CA 1
ATOM 5045 C C . HIS C 1 208 ? -52.280 8.259 43.463 1.00 68.61 229 HIS C C 1
ATOM 5046 O O . HIS C 1 208 ? -52.135 8.091 42.247 1.00 70.58 229 HIS C O 1
ATOM 5053 N N . LEU C 1 209 ? -51.874 7.366 44.376 1.00 65.29 230 LEU C N 1
ATOM 5054 C CA . LEU C 1 209 ? -51.204 6.129 43.989 1.00 61.22 230 LEU C CA 1
ATOM 5055 C C . LEU C 1 209 ? -52.021 4.885 44.256 1.00 57.74 230 LEU C C 1
ATOM 5056 O O . LEU C 1 209 ? -52.697 4.778 45.248 1.00 59.84 230 LEU C O 1
ATOM 5061 N N . LYS C 1 210 ? -51.852 3.895 43.394 1.00 56.04 231 LYS C N 1
ATOM 5062 C CA . LYS C 1 210 ? -52.548 2.618 43.470 1.00 53.83 231 LYS C CA 1
ATOM 5063 C C . LYS C 1 210 ? -51.596 1.489 43.015 1.00 51.12 231 LYS C C 1
ATOM 5064 O O . LYS C 1 210 ? -50.887 1.631 42.029 1.00 54.15 231 LYS C O 1
ATOM 5070 N N . VAL C 1 211 ? -51.601 0.373 43.715 1.00 48.39 232 VAL C N 1
ATOM 5071 C CA . VAL C 1 211 ? -50.782 -0.735 43.343 1.00 46.11 232 VAL C CA 1
ATOM 5072 C C . VAL C 1 211 ? -51.580 -1.705 42.529 1.00 45.27 232 VAL C C 1
ATOM 5073 O O . VAL C 1 211 ? -52.643 -2.116 42.954 1.00 46.67 232 VAL C O 1
ATOM 5077 N N . VAL C 1 212 ? -51.081 -2.082 41.365 1.00 43.92 233 VAL C N 1
ATOM 5078 C CA . VAL C 1 212 ? -51.855 -2.960 40.460 1.00 43.94 233 VAL C CA 1
ATOM 5079 C C . VAL C 1 212 ? -51.257 -4.332 40.281 1.00 42.00 233 VAL C C 1
ATOM 5080 O O . VAL C 1 212 ? -51.852 -5.170 39.649 1.00 45.22 233 VAL C O 1
ATOM 5084 N N . ALA C 1 213 ? -50.045 -4.546 40.769 1.00 41.86 234 ALA C N 1
ATOM 5085 C CA . ALA C 1 213 ? -49.418 -5.876 40.699 1.00 40.23 234 ALA C CA 1
ATOM 5086 C C . ALA C 1 213 ? -48.187 -5.986 41.580 1.00 38.63 234 ALA C C 1
ATOM 5087 O O . ALA C 1 213 ? -47.530 -5.004 41.829 1.00 37.47 234 ALA C O 1
ATOM 5089 N N . PHE C 1 214 ? -47.883 -7.205 42.012 1.00 40.12 235 PHE C N 1
ATOM 5090 C CA . PHE C 1 214 ? -46.658 -7.531 42.700 1.00 40.41 235 PHE C CA 1
ATOM 5091 C C . PHE C 1 214 ? -45.933 -8.527 41.823 1.00 41.42 235 PHE C C 1
ATOM 5092 O O . PHE C 1 214 ? -46.542 -9.491 41.339 1.00 41.30 235 PHE C O 1
ATOM 5100 N N . ILE C 1 215 ? -44.631 -8.308 41.615 1.00 44.65 236 ILE C N 1
ATOM 5101 C CA . ILE C 1 215 ? -43.806 -9.262 40.920 1.00 45.36 236 ILE C CA 1
ATOM 5102 C C . ILE C 1 215 ? -42.628 -9.629 41.803 1.00 44.62 236 ILE C C 1
ATOM 5103 O O . ILE C 1 215 ? -41.948 -8.790 42.336 1.00 46.72 236 ILE C O 1
ATOM 5108 N N . VAL C 1 216 ? -42.291 -10.899 41.789 1.00 46.23 237 VAL C N 1
ATOM 5109 C CA . VAL C 1 216 ? -41.406 -11.471 42.759 1.00 46.36 237 VAL C CA 1
ATOM 5110 C C . VAL C 1 216 ? -40.537 -12.577 42.126 1.00 45.69 237 VAL C C 1
ATOM 5111 O O . VAL C 1 216 ? -40.930 -13.205 41.130 1.00 45.40 237 VAL C O 1
ATOM 5115 N N . LEU C 1 217 ? -39.319 -12.751 42.632 1.00 45.37 238 LEU C N 1
ATOM 5116 C CA . LEU C 1 217 ? -38.414 -13.764 42.098 1.00 45.87 238 LEU C CA 1
ATOM 5117 C C . LEU C 1 217 ? -38.843 -15.148 42.485 1.00 43.65 238 LEU C C 1
ATOM 5118 O O . LEU C 1 217 ? -38.854 -16.054 41.644 1.00 44.71 238 LEU C O 1
ATOM 5123 N N . LEU C 1 218 ? -39.259 -15.306 43.731 1.00 40.75 239 LEU C N 1
ATOM 5124 C CA . LEU C 1 218 ? -39.699 -16.610 44.240 1.00 42.35 239 LEU C CA 1
ATOM 5125 C C . LEU C 1 218 ? -40.959 -16.551 45.114 1.00 40.71 239 LEU C C 1
ATOM 5126 O O . LEU C 1 218 ? -41.028 -15.766 46.058 1.00 40.34 239 LEU C O 1
ATOM 5131 N N . ASN C 1 219 ? -41.938 -17.395 44.782 1.00 40.07 240 ASN C N 1
ATOM 5132 C CA . ASN C 1 219 ? -43.075 -17.641 45.629 1.00 39.90 240 ASN C CA 1
ATOM 5133 C C . ASN C 1 219 ? -42.879 -18.967 46.301 1.00 40.91 240 ASN C C 1
ATOM 5134 O O . ASN C 1 219 ? -42.811 -19.978 45.635 1.00 43.21 240 ASN C O 1
ATOM 5139 N N . ARG C 1 220 ? -42.793 -18.972 47.618 1.00 42.85 241 ARG C N 1
ATOM 5140 C CA . ARG C 1 220 ? -42.579 -20.228 48.341 1.00 46.76 241 ARG C CA 1
ATOM 5141 C C . ARG C 1 220 ? -43.774 -21.189 48.378 1.00 46.48 241 ARG C C 1
ATOM 5142 O O . ARG C 1 220 ? -43.628 -22.308 48.819 1.00 48.56 241 ARG C O 1
ATOM 5150 N N . ASN C 1 221 ? -44.949 -20.754 47.934 1.00 46.13 242 ASN C N 1
ATOM 5151 C CA . ASN C 1 221 ? -46.167 -21.584 47.955 1.00 46.18 242 ASN C CA 1
ATOM 5152 C C . ASN C 1 221 ? -46.517 -22.128 49.360 1.00 47.55 242 ASN C C 1
ATOM 5153 O O . ASN C 1 221 ? -46.828 -23.317 49.520 1.00 44.02 242 ASN C O 1
ATOM 5158 N N . GLU C 1 222 ? -46.396 -21.275 50.364 1.00 47.33 243 GLU C N 1
ATOM 5159 C CA . GLU C 1 222 ? -46.731 -21.664 51.698 1.00 50.46 243 GLU C CA 1
ATOM 5160 C C . GLU C 1 222 ? -48.232 -21.863 51.777 1.00 48.59 243 GLU C C 1
ATOM 5161 O O . GLU C 1 222 ? -48.981 -21.111 51.134 1.00 48.64 243 GLU C O 1
ATOM 5167 N N . TYR C 1 223 ? -48.646 -22.794 52.641 1.00 45.35 244 TYR C N 1
ATOM 5168 C CA . TYR C 1 223 ? -50.032 -23.054 52.880 1.00 47.40 244 TYR C CA 1
ATOM 5169 C C . TYR C 1 223 ? -50.328 -23.543 54.279 1.00 47.93 244 TYR C C 1
ATOM 5170 O O . TYR C 1 223 ? -49.441 -23.924 55.022 1.00 47.44 244 TYR C O 1
ATOM 5179 N N . GLU C 1 224 ? -51.604 -23.535 54.653 1.00 50.04 245 GLU C N 1
ATOM 5180 C CA . GLU C 1 224 ? -52.008 -24.267 55.875 1.00 49.78 245 GLU C CA 1
ATOM 5181 C C . GLU C 1 224 ? -53.135 -25.165 55.525 1.00 48.31 245 GLU C C 1
ATOM 5182 O O . GLU C 1 224 ? -53.788 -24.946 54.526 1.00 52.13 245 GLU C O 1
ATOM 5188 N N . ILE C 1 225 ? -53.281 -26.260 56.243 1.00 47.61 246 ILE C N 1
ATOM 5189 C CA . ILE C 1 225 ? -54.407 -27.166 56.000 1.00 46.15 246 ILE C CA 1
ATOM 5190 C C . ILE C 1 225 ? -55.533 -26.782 56.901 1.00 44.39 246 ILE C C 1
ATOM 5191 O O . ILE C 1 225 ? -55.321 -26.585 58.078 1.00 41.35 246 ILE C O 1
ATOM 5196 N N . ASN C 1 226 ? -56.744 -26.717 56.344 1.00 44.11 247 ASN C N 1
ATOM 5197 C CA . ASN C 1 226 ? -57.886 -26.248 57.080 1.00 43.32 247 ASN C CA 1
ATOM 5198 C C . ASN C 1 226 ? -58.732 -27.385 57.613 1.00 44.54 247 ASN C C 1
ATOM 5199 O O . ASN C 1 226 ? -58.346 -28.562 57.562 1.00 41.84 247 ASN C O 1
ATOM 5204 N N . GLU C 1 227 ? -59.881 -27.034 58.158 1.00 45.91 248 GLU C N 1
ATOM 5205 C CA . GLU C 1 227 ? -60.687 -27.976 58.843 1.00 46.91 248 GLU C CA 1
ATOM 5206 C C . GLU C 1 227 ? -61.243 -29.071 57.944 1.00 46.76 248 GLU C C 1
ATOM 5207 O O . GLU C 1 227 ? -61.769 -30.064 58.438 1.00 46.12 248 GLU C O 1
ATOM 5213 N N . ASN C 1 228 ? -61.191 -28.862 56.634 1.00 46.36 249 ASN C N 1
ATOM 5214 C CA . ASN C 1 228 ? -61.709 -29.799 55.641 1.00 46.74 249 ASN C CA 1
ATOM 5215 C C . ASN C 1 228 ? -60.588 -30.556 54.933 1.00 47.08 249 ASN C C 1
ATOM 5216 O O . ASN C 1 228 ? -60.804 -31.198 53.902 1.00 49.46 249 ASN C O 1
ATOM 5221 N N . ASN C 1 229 ? -59.391 -30.477 55.478 1.00 48.35 250 ASN C N 1
ATOM 5222 C CA . ASN C 1 229 ? -58.229 -31.167 54.941 1.00 48.38 250 ASN C CA 1
ATOM 5223 C C . ASN C 1 229 ? -57.876 -30.655 53.578 1.00 49.32 250 ASN C C 1
ATOM 5224 O O . ASN C 1 229 ? -57.431 -31.401 52.734 1.00 48.86 250 ASN C O 1
ATOM 5229 N N . GLN C 1 230 ? -58.034 -29.347 53.396 1.00 52.15 251 GLN C N 1
ATOM 5230 C CA . GLN C 1 230 ? -57.634 -28.631 52.177 1.00 52.09 251 GLN C CA 1
ATOM 5231 C C . GLN C 1 230 ? -56.420 -27.714 52.396 1.00 48.97 251 GLN C C 1
ATOM 5232 O O . GLN C 1 230 ? -56.343 -26.991 53.384 1.00 50.13 251 GLN C O 1
ATOM 5238 N N . LYS C 1 231 ? -55.530 -27.671 51.426 1.00 48.38 252 LYS C N 1
ATOM 5239 C CA . LYS C 1 231 ? -54.449 -26.713 51.433 1.00 45.48 252 LYS C CA 1
ATOM 5240 C C . LYS C 1 231 ? -54.950 -25.359 51.006 1.00 43.90 252 LYS C C 1
ATOM 5241 O O . LYS C 1 231 ? -55.550 -25.227 49.973 1.00 42.01 252 LYS C O 1
ATOM 5247 N N . ILE C 1 232 ? -54.772 -24.370 51.881 1.00 44.32 253 ILE C N 1
ATOM 5248 C CA . ILE C 1 232 ? -55.153 -23.009 51.627 1.00 42.75 253 ILE C CA 1
ATOM 5249 C C . ILE C 1 232 ? -53.837 -22.272 51.556 1.00 42.74 253 ILE C C 1
ATOM 5250 O O . ILE C 1 232 ? -53.127 -22.145 52.569 1.00 39.88 253 ILE C O 1
ATOM 5255 N N . TYR C 1 233 ? -53.539 -21.770 50.372 1.00 44.93 254 TYR C N 1
ATOM 5256 C CA . TYR C 1 233 ? -52.273 -21.085 50.109 1.00 46.06 254 TYR C CA 1
ATOM 5257 C C . TYR C 1 233 ? -52.312 -19.607 50.530 1.00 49.24 254 TYR C C 1
ATOM 5258 O O . TYR C 1 233 ? -53.268 -18.880 50.251 1.00 50.91 254 TYR C O 1
ATOM 5267 N N . PHE C 1 234 ? -51.249 -19.146 51.165 1.00 51.29 255 PHE C N 1
ATOM 5268 C CA . PHE C 1 234 ? -51.171 -17.739 51.561 1.00 52.59 255 PHE C CA 1
ATOM 5269 C C . PHE C 1 234 ? -51.243 -16.793 50.396 1.00 48.95 255 PHE C C 1
ATOM 5270 O O . PHE C 1 234 ? -51.774 -15.679 50.530 1.00 52.82 255 PHE C O 1
ATOM 5278 N N . LYS C 1 235 ? -50.744 -17.209 49.240 1.00 46.57 256 LYS C N 1
ATOM 5279 C CA . LYS C 1 235 ? -50.870 -16.350 48.100 1.00 46.94 256 LYS C CA 1
ATOM 5280 C C . LYS C 1 235 ? -52.366 -16.007 47.851 1.00 45.40 256 LYS C C 1
ATOM 5281 O O . LYS C 1 235 ? -52.666 -14.860 47.539 1.00 49.06 256 LYS C O 1
ATOM 5287 N N . ASP C 1 236 ? -53.232 -17.015 47.875 1.00 43.01 257 ASP C N 1
ATOM 5288 C CA . ASP C 1 236 ? -54.637 -16.832 47.566 1.00 47.23 257 ASP C CA 1
ATOM 5289 C C . ASP C 1 236 ? -55.330 -15.948 48.596 1.00 47.68 257 ASP C C 1
ATOM 5290 O O . ASP C 1 236 ? -56.064 -15.029 48.218 1.00 52.85 257 ASP C O 1
ATOM 5295 N N . ILE C 1 237 ? -55.012 -16.166 49.846 1.00 47.34 258 ILE C N 1
ATOM 5296 C CA . ILE C 1 237 ? -55.546 -15.364 50.932 1.00 51.22 258 ILE C CA 1
ATOM 5297 C C . ILE C 1 237 ? -55.122 -13.913 50.784 1.00 52.29 258 ILE C C 1
ATOM 5298 O O . ILE C 1 237 ? -55.911 -12.987 50.926 1.00 54.30 258 ILE C O 1
ATOM 5303 N N . PHE C 1 238 ? -53.834 -13.722 50.521 1.00 53.01 259 PHE C N 1
ATOM 5304 C CA . PHE C 1 238 ? -53.256 -12.380 50.322 1.00 49.26 259 PHE C CA 1
ATOM 5305 C C . PHE C 1 238 ? -53.876 -11.641 49.120 1.00 47.20 259 PHE C C 1
ATOM 5306 O O . PHE C 1 238 ? -54.277 -10.502 49.236 1.00 44.98 259 PHE C O 1
ATOM 5314 N N . GLU C 1 239 ? -53.988 -12.319 47.994 1.00 46.81 260 GLU C N 1
ATOM 5315 C CA . GLU C 1 239 ? -54.560 -11.698 46.821 1.00 47.46 260 GLU C CA 1
ATOM 5316 C C . GLU C 1 239 ? -55.993 -11.250 47.103 1.00 49.07 260 GLU C C 1
ATOM 5317 O O . GLU C 1 239 ? -56.428 -10.204 46.632 1.00 47.45 260 GLU C O 1
ATOM 5323 N N . LYS C 1 240 ? -56.740 -12.082 47.825 1.00 52.73 261 LYS C N 1
ATOM 5324 C CA . LYS C 1 240 ? -58.108 -11.783 48.122 1.00 55.42 261 LYS C CA 1
ATOM 5325 C C . LYS C 1 240 ? -58.220 -10.594 49.075 1.00 53.78 261 LYS C C 1
ATOM 5326 O O . LYS C 1 240 ? -59.005 -9.685 48.829 1.00 58.01 261 LYS C O 1
ATOM 5332 N N . ARG C 1 241 ? -57.448 -10.601 50.144 1.00 49.74 262 ARG C N 1
ATOM 5333 C CA . ARG C 1 241 ? -57.468 -9.515 51.090 1.00 51.76 262 ARG C CA 1
ATOM 5334 C C . ARG C 1 241 ? -57.113 -8.164 50.465 1.00 56.74 262 ARG C C 1
ATOM 5335 O O . ARG C 1 241 ? -57.734 -7.178 50.810 1.00 58.48 262 ARG C O 1
ATOM 5343 N N . VAL C 1 242 ? -56.098 -8.084 49.586 1.00 57.55 263 VAL C N 1
ATOM 5344 C CA . VAL C 1 242 ? -55.667 -6.780 49.099 1.00 55.94 263 VAL C CA 1
ATOM 5345 C C . VAL C 1 242 ? -56.173 -6.443 47.700 1.00 54.80 263 VAL C C 1
ATOM 5346 O O . VAL C 1 242 ? -55.995 -5.311 47.254 1.00 54.10 263 VAL C O 1
ATOM 5350 N N . GLY C 1 243 ? -56.766 -7.423 47.015 1.00 53.30 264 GLY C N 1
ATOM 5351 C CA . GLY C 1 243 ? -57.329 -7.216 45.671 1.00 52.26 264 GLY C CA 1
ATOM 5352 C C . GLY C 1 243 ? -56.286 -6.897 44.592 1.00 54.02 264 GLY C C 1
ATOM 5353 O O . GLY C 1 243 ? -56.595 -6.215 43.622 1.00 55.28 264 GLY C O 1
ATOM 5354 N N . ILE C 1 244 ? -55.075 -7.459 44.720 1.00 51.83 265 ILE C N 1
ATOM 5355 C CA . ILE C 1 244 ? -54.005 -7.228 43.761 1.00 49.99 265 ILE C CA 1
ATOM 5356 C C . ILE C 1 244 ? -53.279 -8.536 43.412 1.00 45.82 265 ILE C C 1
ATOM 5357 O O . ILE C 1 244 ? -52.968 -9.327 44.290 1.00 49.90 265 ILE C O 1
ATOM 5362 N N . PRO C 1 245 ? -53.024 -8.789 42.138 1.00 40.99 266 PRO C N 1
ATOM 5363 C CA . PRO C 1 245 ? -52.403 -10.059 41.736 1.00 40.87 266 PRO C CA 1
ATOM 5364 C C . PRO C 1 245 ? -50.933 -10.097 42.012 1.00 43.94 266 PRO C C 1
ATOM 5365 O O . PRO C 1 245 ? -50.226 -9.077 41.880 1.00 42.94 266 PRO C O 1
ATOM 5369 N N . LEU C 1 246 ? -50.464 -11.286 42.364 1.00 46.79 267 LEU C N 1
ATOM 5370 C CA . LEU C 1 246 ? -49.051 -11.534 42.492 1.00 47.51 267 LEU C CA 1
ATOM 5371 C C . LEU C 1 246 ? -48.575 -12.443 41.372 1.00 43.45 267 LEU C C 1
ATOM 5372 O O . LEU C 1 246 ? -49.165 -13.497 41.147 1.00 40.75 267 LEU C O 1
ATOM 5377 N N . TYR C 1 247 ? -47.433 -12.081 40.761 1.00 42.63 268 TYR C N 1
ATOM 5378 C CA . TYR C 1 247 ? -46.709 -12.935 39.803 1.00 42.54 268 TYR C CA 1
ATOM 5379 C C . TYR C 1 247 ? -45.320 -13.318 40.304 1.00 41.49 268 TYR C C 1
ATOM 5380 O O . TYR C 1 247 ? -44.666 -12.565 41.044 1.00 46.07 268 TYR C O 1
ATOM 5389 N N . SER C 1 248 ? -44.819 -14.468 39.872 1.00 41.74 269 SER C N 1
ATOM 5390 C CA . SER C 1 248 ? -43.471 -14.845 40.260 1.00 42.38 269 SER C CA 1
ATOM 5391 C C . SER C 1 248 ? -42.651 -15.492 39.178 1.00 41.12 269 SER C C 1
ATOM 5392 O O . SER C 1 248 ? -43.165 -16.187 38.330 1.00 40.53 269 SER C O 1
ATOM 5395 N N . ILE C 1 249 ? -41.347 -15.277 39.211 1.00 41.19 270 ILE C N 1
ATOM 5396 C CA . ILE C 1 249 ? -40.512 -15.918 38.205 1.00 43.75 270 ILE C CA 1
ATOM 5397 C C . ILE C 1 249 ? -40.462 -17.398 38.520 1.00 42.87 270 ILE C C 1
ATOM 5398 O O . ILE C 1 249 ? -40.724 -18.211 37.675 1.00 44.28 270 ILE C O 1
ATOM 5403 N N . LEU C 1 250 ? -40.132 -17.725 39.751 1.00 43.10 271 LEU C N 1
ATOM 5404 C CA . LEU C 1 250 ? -40.012 -19.115 40.196 1.00 46.84 271 LEU C CA 1
ATOM 5405 C C . LEU C 1 250 ? -40.990 -19.442 41.315 1.00 48.50 271 LEU C C 1
ATOM 5406 O O . LEU C 1 250 ? -41.436 -18.557 42.062 1.00 48.23 271 LEU C O 1
ATOM 5411 N N . SER C 1 251 ? -41.289 -20.725 41.469 1.00 48.91 272 SER C N 1
ATOM 5412 C CA . SER C 1 251 ? -42.109 -21.141 42.574 1.00 51.15 272 SER C CA 1
ATOM 5413 C C . SER C 1 251 ? -41.533 -22.391 43.178 1.00 51.88 272 SER C C 1
ATOM 5414 O O . SER C 1 251 ? -40.870 -23.176 42.502 1.00 50.40 272 SER C O 1
ATOM 5417 N N . TYR C 1 252 ? -41.820 -22.606 44.449 1.00 54.13 273 TYR C N 1
ATOM 5418 C CA . TYR C 1 252 ? -41.404 -23.839 45.116 1.00 57.89 273 TYR C CA 1
ATOM 5419 C C . TYR C 1 252 ? -41.921 -25.062 44.386 1.00 55.48 273 TYR C C 1
ATOM 5420 O O . TYR C 1 252 ? -41.165 -25.964 44.122 1.00 61.42 273 TYR C O 1
ATOM 5429 N N . LYS C 1 253 ? -43.204 -25.082 44.063 1.00 58.56 274 LYS C N 1
ATOM 5430 C CA . LYS C 1 253 ? -43.844 -26.281 43.475 1.00 67.18 274 LYS C CA 1
ATOM 5431 C C . LYS C 1 253 ? -43.232 -26.594 42.114 1.00 65.28 274 LYS C C 1
ATOM 5432 O O . LYS C 1 253 ? -42.773 -27.697 41.884 1.00 64.85 274 LYS C O 1
ATOM 5438 N N . ASP C 1 254 ? -43.201 -25.612 41.226 1.00 64.12 275 ASP C N 1
ATOM 5439 C CA . ASP C 1 254 ? -42.704 -25.844 39.856 1.00 68.28 275 ASP C CA 1
ATOM 5440 C C . ASP C 1 254 ? -41.203 -25.956 39.733 1.00 65.98 275 ASP C C 1
ATOM 5441 O O . ASP C 1 254 ? -40.736 -26.601 38.827 1.00 68.61 275 ASP C O 1
ATOM 5446 N N . ASP C 1 255 ? -40.442 -25.323 40.616 1.00 65.09 276 ASP C N 1
ATOM 5447 C CA . ASP C 1 255 ? -39.014 -25.125 40.366 1.00 61.16 276 ASP C CA 1
ATOM 5448 C C . ASP C 1 255 ? -38.071 -25.622 41.450 1.00 61.24 276 ASP C C 1
ATOM 5449 O O . ASP C 1 255 ? -37.015 -26.082 41.123 1.00 61.29 276 ASP C O 1
ATOM 5454 N N . ILE C 1 256 ? -38.438 -25.514 42.719 1.00 63.93 277 ILE C N 1
ATOM 5455 C CA . ILE C 1 256 ? -37.509 -25.843 43.796 1.00 65.82 277 ILE C CA 1
ATOM 5456 C C . ILE C 1 256 ? -37.658 -27.255 44.318 1.00 68.38 277 ILE C C 1
ATOM 5457 O O . ILE C 1 256 ? -36.673 -27.888 44.663 1.00 69.82 277 ILE C O 1
ATOM 5462 N N . GLN C 1 257 ? -38.873 -27.782 44.330 1.00 72.22 278 GLN C N 1
ATOM 5463 C CA . GLN C 1 257 ? -39.109 -29.099 44.900 1.00 75.47 278 GLN C CA 1
ATOM 5464 C C . GLN C 1 257 ? -38.302 -30.200 44.208 1.00 79.78 278 GLN C C 1
ATOM 5465 O O . GLN C 1 257 ? -37.785 -31.072 44.857 1.00 81.89 278 GLN C O 1
ATOM 5471 N N . SER C 1 258 ? -38.202 -30.144 42.880 1.00 87.53 279 SER C N 1
ATOM 5472 C CA . SER C 1 258 ? -37.407 -31.104 42.107 1.00 90.37 279 SER C CA 1
ATOM 5473 C C . SER C 1 258 ? -35.896 -31.020 42.348 1.00 91.46 279 SER C C 1
ATOM 5474 O O . SER C 1 258 ? -35.173 -31.898 41.916 1.00 94.15 279 SER C O 1
ATOM 5477 N N . MET C 1 259 ? -35.410 -29.986 43.031 1.00 92.92 280 MET C N 1
ATOM 5478 C CA . MET C 1 259 ? -33.978 -29.891 43.382 1.00 91.21 280 MET C CA 1
ATOM 5479 C C . MET C 1 259 ? -33.649 -30.687 44.665 1.00 103.15 280 MET C C 1
ATOM 5480 O O . MET C 1 259 ? -32.487 -30.712 45.115 1.00 114.89 280 MET C O 1
ATOM 5485 N N . ILE C 1 260 ? -34.674 -31.349 45.227 1.00 111.11 281 ILE C N 1
ATOM 5486 C CA . ILE C 1 260 ? -34.586 -32.055 46.505 1.00 110.03 281 ILE C CA 1
ATOM 5487 C C . ILE C 1 260 ? -34.452 -33.600 46.326 1.00 109.18 281 ILE C C 1
ATOM 5488 O O . ILE C 1 260 ? -33.841 -34.122 45.373 1.00 100.68 281 ILE C O 1
ATOM 5493 N N . GLU D 1 9 ? -39.467 24.961 28.716 1.00 64.00 8 GLU D N 1
ATOM 5494 C CA . GLU D 1 9 ? -39.502 23.752 27.808 1.00 65.60 8 GLU D CA 1
ATOM 5495 C C . GLU D 1 9 ? -38.118 23.180 27.333 1.00 64.66 8 GLU D C 1
ATOM 5496 O O . GLU D 1 9 ? -37.171 23.881 26.929 1.00 69.44 8 GLU D O 1
ATOM 5502 N N . PHE D 1 10 ? -38.077 21.862 27.317 1.00 52.94 9 PHE D N 1
ATOM 5503 C CA . PHE D 1 10 ? -36.882 21.139 27.315 1.00 47.81 9 PHE D CA 1
ATOM 5504 C C . PHE D 1 10 ? -36.986 20.041 26.301 1.00 46.03 9 PHE D C 1
ATOM 5505 O O . PHE D 1 10 ? -38.057 19.670 25.926 1.00 47.84 9 PHE D O 1
ATOM 5513 N N . LEU D 1 11 ? -35.861 19.482 25.914 1.00 44.37 10 LEU D N 1
ATOM 5514 C CA . LEU D 1 11 ? -35.864 18.313 25.090 1.00 45.15 10 LEU D CA 1
ATOM 5515 C C . LEU D 1 11 ? -36.819 17.301 25.685 1.00 44.35 10 LEU D C 1
ATOM 5516 O O . LEU D 1 11 ? -36.846 17.064 26.872 1.00 44.91 10 LEU D O 1
ATOM 5521 N N . CYS D 1 12 ? -37.491 16.600 24.826 1.00 45.11 11 CYS D N 1
ATOM 5522 C CA . CYS D 1 12 ? -38.334 15.503 25.230 1.00 45.42 11 CYS D CA 1
ATOM 5523 C C . CYS D 1 12 ? -37.471 14.279 25.483 1.00 44.82 11 CYS D C 1
ATOM 5524 O O . CYS D 1 12 ? -36.384 14.133 24.929 1.00 44.89 11 CYS D O 1
ATOM 5527 N N . ASP D 1 13 ? -37.990 13.364 26.301 1.00 46.72 12 ASP D N 1
ATOM 5528 C CA . ASP D 1 13 ? -37.266 12.126 26.658 1.00 44.40 12 ASP D CA 1
ATOM 5529 C C . ASP D 1 13 ? -36.789 11.330 25.443 1.00 45.04 12 ASP D C 1
ATOM 5530 O O . ASP D 1 13 ? -35.747 10.711 25.499 1.00 43.04 12 ASP D O 1
ATOM 5535 N N . GLU D 1 14 ? -37.539 11.308 24.356 1.00 49.47 13 GLU D N 1
ATOM 5536 C CA . GLU D 1 14 ? -37.070 10.514 23.217 1.00 57.19 13 GLU D CA 1
ATOM 5537 C C . GLU D 1 14 ? -35.783 11.088 22.670 1.00 50.81 13 GLU D C 1
ATOM 5538 O O . GLU D 1 14 ? -34.953 10.358 22.212 1.00 52.28 13 GLU D O 1
ATOM 5544 N N . GLU D 1 15 ? -35.732 12.399 22.585 1.00 49.19 14 GLU D N 1
ATOM 5545 C CA . GLU D 1 15 ? -34.594 13.106 22.021 1.00 50.22 14 GLU D CA 1
ATOM 5546 C C . GLU D 1 15 ? -33.405 12.980 22.982 1.00 44.67 14 GLU D C 1
ATOM 5547 O O . GLU D 1 15 ? -32.279 12.794 22.535 1.00 41.75 14 GLU D O 1
ATOM 5553 N N . ILE D 1 16 ? -33.666 13.043 24.296 1.00 42.74 15 ILE D N 1
ATOM 5554 C CA . ILE D 1 16 ? -32.600 12.872 25.274 1.00 41.26 15 ILE D CA 1
ATOM 5555 C C . ILE D 1 16 ? -31.961 11.500 25.134 1.00 39.86 15 ILE D C 1
ATOM 5556 O O . ILE D 1 16 ? -30.746 11.370 25.080 1.00 38.07 15 ILE D O 1
ATOM 5561 N N . TYR D 1 17 ? -32.786 10.492 24.958 1.00 40.58 16 TYR D N 1
ATOM 5562 C CA . TYR D 1 17 ? -32.260 9.147 24.767 1.00 41.54 16 TYR D CA 1
ATOM 5563 C C . TYR D 1 17 ? -31.400 9.060 23.509 1.00 41.67 16 TYR D C 1
ATOM 5564 O O . TYR D 1 17 ? -30.307 8.503 23.534 1.00 41.11 16 TYR D O 1
ATOM 5573 N N . LYS D 1 18 ? -31.917 9.570 22.401 1.00 45.09 17 LYS D N 1
ATOM 5574 C CA . LYS D 1 18 ? -31.197 9.488 21.090 1.00 47.40 17 LYS D CA 1
ATOM 5575 C C . LYS D 1 18 ? -29.844 10.156 21.211 1.00 44.97 17 LYS D C 1
ATOM 5576 O O . LYS D 1 18 ? -28.860 9.648 20.744 1.00 47.69 17 LYS D O 1
ATOM 5582 N N . SER D 1 19 ? -29.801 11.272 21.904 1.00 41.81 18 SER D N 1
ATOM 5583 C CA . SER D 1 19 ? -28.568 11.961 22.099 1.00 41.26 18 SER D CA 1
ATOM 5584 C C . SER D 1 19 ? -27.627 11.192 23.044 1.00 40.90 18 SER D C 1
ATOM 5585 O O . SER D 1 19 ? -26.415 11.050 22.769 1.00 40.17 18 SER D O 1
ATOM 5588 N N . PHE D 1 20 ? -28.194 10.640 24.117 1.00 39.37 19 PHE D N 1
ATOM 5589 C CA . PHE D 1 20 ? -27.443 9.748 24.990 1.00 38.95 19 PHE D CA 1
ATOM 5590 C C . PHE D 1 20 ? -26.765 8.615 24.195 1.00 39.12 19 PHE D C 1
ATOM 5591 O O . PHE D 1 20 ? -25.580 8.369 24.405 1.00 40.35 19 PHE D O 1
ATOM 5599 N N . VAL D 1 21 ? -27.512 7.945 23.326 1.00 40.08 20 VAL D N 1
ATOM 5600 C CA . VAL D 1 21 ? -26.984 6.795 22.620 1.00 41.40 20 VAL D CA 1
ATOM 5601 C C . VAL D 1 21 ? -25.805 7.263 21.747 1.00 42.61 20 VAL D C 1
ATOM 5602 O O . VAL D 1 21 ? -24.770 6.634 21.702 1.00 41.28 20 VAL D O 1
ATOM 5606 N N . HIS D 1 22 ? -26.018 8.342 20.996 1.00 42.07 21 HIS D N 1
ATOM 5607 C CA . HIS D 1 22 ? -24.996 8.857 20.103 1.00 41.59 21 HIS D CA 1
ATOM 5608 C C . HIS D 1 22 ? -23.743 9.198 20.910 1.00 43.05 21 HIS D C 1
ATOM 5609 O O . HIS D 1 22 ? -22.648 8.775 20.528 1.00 47.43 21 HIS D O 1
ATOM 5616 N N . LEU D 1 23 ? -23.901 9.923 22.023 1.00 38.39 22 LEU D N 1
ATOM 5617 C CA . LEU D 1 23 ? -22.766 10.337 22.797 1.00 38.48 22 LEU D CA 1
ATOM 5618 C C . LEU D 1 23 ? -22.084 9.202 23.492 1.00 40.45 22 LEU D C 1
ATOM 5619 O O . LEU D 1 23 ? -20.829 9.186 23.625 1.00 42.59 22 LEU D O 1
ATOM 5624 N N . LYS D 1 24 ? -22.857 8.221 23.925 1.00 42.26 23 LYS D N 1
ATOM 5625 C CA . LYS D 1 24 ? -22.275 7.022 24.560 1.00 44.19 23 LYS D CA 1
ATOM 5626 C C . LYS D 1 24 ? -21.371 6.284 23.573 1.00 44.26 23 LYS D C 1
ATOM 5627 O O . LYS D 1 24 ? -20.279 5.855 23.931 1.00 43.85 23 LYS D O 1
ATOM 5633 N N . ASP D 1 25 ? -21.821 6.141 22.328 1.00 43.67 24 ASP D N 1
ATOM 5634 C CA . ASP D 1 25 ? -21.027 5.421 21.336 1.00 48.02 24 ASP D CA 1
ATOM 5635 C C . ASP D 1 25 ? -19.719 6.166 21.088 1.00 50.52 24 ASP D C 1
ATOM 5636 O O . ASP D 1 25 ? -18.668 5.554 21.071 1.00 47.03 24 ASP D O 1
ATOM 5641 N N . LYS D 1 26 ? -19.790 7.494 20.898 1.00 49.74 25 LYS D N 1
ATOM 5642 C CA . LYS D 1 26 ? -18.595 8.273 20.622 1.00 46.50 25 LYS D CA 1
ATOM 5643 C C . LYS D 1 26 ? -17.652 8.216 21.804 1.00 48.96 25 LYS D C 1
ATOM 5644 O O . LYS D 1 26 ? -16.443 8.111 21.627 1.00 51.39 25 LYS D O 1
ATOM 5650 N N . ILE D 1 27 ? -18.173 8.290 23.023 1.00 46.33 26 ILE D N 1
ATOM 5651 C CA . ILE D 1 27 ? -17.292 8.299 24.183 1.00 45.58 26 ILE D CA 1
ATOM 5652 C C . ILE D 1 27 ? -16.526 7.002 24.268 1.00 47.82 26 ILE D C 1
ATOM 5653 O O . ILE D 1 27 ? -15.309 6.994 24.493 1.00 46.66 26 ILE D O 1
ATOM 5658 N N . CYS D 1 28 ? -17.232 5.895 24.110 1.00 48.82 27 CYS D N 1
ATOM 5659 C CA . CYS D 1 28 ? -16.577 4.577 24.155 1.00 53.13 27 CYS D CA 1
ATOM 5660 C C . CYS D 1 28 ? -15.544 4.447 23.034 1.00 50.42 27 CYS D C 1
ATOM 5661 O O . CYS D 1 28 ? -14.426 3.999 23.258 1.00 54.27 27 CYS D O 1
ATOM 5664 N N . GLU D 1 29 ? -15.932 4.847 21.835 1.00 52.45 28 GLU D N 1
ATOM 5665 C CA . GLU D 1 29 ? -15.039 4.800 20.673 1.00 53.53 28 GLU D CA 1
ATOM 5666 C C . GLU D 1 29 ? -13.758 5.558 20.952 1.00 50.93 28 GLU D C 1
ATOM 5667 O O . GLU D 1 29 ? -12.680 5.023 20.781 1.00 55.13 28 GLU D O 1
ATOM 5673 N N . GLU D 1 30 ? -13.875 6.770 21.463 1.00 49.43 29 GLU D N 1
ATOM 5674 C CA . GLU D 1 30 ? -12.700 7.617 21.678 1.00 49.18 29 GLU D CA 1
ATOM 5675 C C . GLU D 1 30 ? -11.848 7.144 22.827 1.00 48.95 29 GLU D C 1
ATOM 5676 O O . GLU D 1 30 ? -10.619 7.290 22.778 1.00 52.88 29 GLU D O 1
ATOM 5682 N N . ARG D 1 31 ? -12.455 6.516 23.832 1.00 49.69 30 ARG D N 1
ATOM 5683 C CA . ARG D 1 31 ? -11.663 5.900 24.897 1.00 49.36 30 ARG D CA 1
ATOM 5684 C C . ARG D 1 31 ? -10.864 4.740 24.308 1.00 50.71 30 ARG D C 1
ATOM 5685 O O . ARG D 1 31 ? -9.683 4.617 24.622 1.00 49.39 30 ARG D O 1
ATOM 5693 N N . LYS D 1 32 ? -11.480 3.920 23.446 1.00 51.58 31 LYS D N 1
ATOM 5694 C CA . LYS D 1 32 ? -10.774 2.765 22.914 1.00 59.28 31 LYS D CA 1
ATOM 5695 C C . LYS D 1 32 ? -9.632 3.213 22.024 1.00 63.19 31 LYS D C 1
ATOM 5696 O O . LYS D 1 32 ? -8.559 2.630 22.092 1.00 63.37 31 LYS D O 1
ATOM 5702 N N . LYS D 1 33 ? -9.833 4.281 21.254 1.00 61.09 32 LYS D N 1
ATOM 5703 C CA . LYS D 1 33 ? -8.782 4.825 20.399 1.00 63.78 32 LYS D CA 1
ATOM 5704 C C . LYS D 1 33 ? -7.744 5.672 21.130 1.00 64.49 32 LYS D C 1
ATOM 5705 O O . LYS D 1 33 ? -6.812 6.130 20.527 1.00 60.70 32 LYS D O 1
ATOM 5711 N N . LYS D 1 34 ? -7.899 5.844 22.436 1.00 67.26 33 LYS D N 1
ATOM 5712 C CA . LYS D 1 34 ? -6.986 6.664 23.232 1.00 65.85 33 LYS D CA 1
ATOM 5713 C C . LYS D 1 34 ? -6.838 8.091 22.665 1.00 62.20 33 LYS D C 1
ATOM 5714 O O . LYS D 1 34 ? -5.788 8.693 22.793 1.00 72.03 33 LYS D O 1
ATOM 5720 N N . GLU D 1 35 ? -7.888 8.636 22.057 1.00 57.16 34 GLU D N 1
ATOM 5721 C CA . GLU D 1 35 ? -7.889 10.031 21.602 1.00 55.96 34 GLU D CA 1
ATOM 5722 C C . GLU D 1 35 ? -8.417 10.952 22.686 1.00 52.75 34 GLU D C 1
ATOM 5723 O O . GLU D 1 35 ? -9.626 11.092 22.853 1.00 48.84 34 GLU D O 1
ATOM 5729 N N . LEU D 1 36 ? -7.521 11.495 23.488 1.00 53.23 35 LEU D N 1
ATOM 5730 C CA . LEU D 1 36 ? -7.882 12.089 24.792 1.00 55.88 35 LEU D CA 1
ATOM 5731 C C . LEU D 1 36 ? -8.649 13.379 24.687 1.00 53.29 35 LEU D C 1
ATOM 5732 O O . LEU D 1 36 ? -9.604 13.621 25.451 1.00 49.61 35 LEU D O 1
ATOM 5737 N N . VAL D 1 37 ? -8.280 14.185 23.708 1.00 52.04 36 VAL D N 1
ATOM 5738 C CA . VAL D 1 37 ? -8.972 15.443 23.504 1.00 50.64 36 VAL D CA 1
ATOM 5739 C C . VAL D 1 37 ? -10.448 15.214 23.057 1.00 47.90 36 VAL D C 1
ATOM 5740 O O . VAL D 1 37 ? -11.359 15.893 23.544 1.00 49.98 36 VAL D O 1
ATOM 5744 N N . SER D 1 38 ? -10.666 14.259 22.168 1.00 43.36 59 SER D N 1
ATOM 5745 C CA . SER D 1 38 ? -11.972 13.976 21.661 1.00 43.75 59 SER D CA 1
ATOM 5746 C C . SER D 1 38 ? -12.818 13.349 22.762 1.00 42.98 59 SER D C 1
ATOM 5747 O O . SER D 1 38 ? -13.975 13.695 22.930 1.00 42.31 59 SER D O 1
ATOM 5750 N N . TYR D 1 39 ? -12.223 12.436 23.527 1.00 44.40 60 TYR D N 1
ATOM 5751 C CA . TYR D 1 39 ? -12.913 11.785 24.654 1.00 42.97 60 TYR D CA 1
ATOM 5752 C C . TYR D 1 39 ? -13.400 12.878 25.571 1.00 42.09 60 TYR D C 1
ATOM 5753 O O . TYR D 1 39 ? -14.561 12.913 25.909 1.00 42.77 60 TYR D O 1
ATOM 5762 N N . SER D 1 40 ? -12.513 13.752 25.997 1.00 43.27 61 SER D N 1
ATOM 5763 C CA . SER D 1 40 ? -12.899 14.822 26.919 1.00 44.52 61 SER D CA 1
ATOM 5764 C C . SER D 1 40 ? -14.024 15.665 26.372 1.00 42.62 61 SER D C 1
ATOM 5765 O O . SER D 1 40 ? -14.873 16.122 27.103 1.00 45.28 61 SER D O 1
ATOM 5768 N N . SER D 1 41 ? -14.002 15.880 25.086 1.00 42.60 62 SER D N 1
ATOM 5769 C CA . SER D 1 41 ? -14.967 16.750 24.472 1.00 39.87 62 SER D CA 1
ATOM 5770 C C . SER D 1 41 ? -16.325 16.055 24.461 1.00 38.97 62 SER D C 1
ATOM 5771 O O . SER D 1 41 ? -17.329 16.695 24.737 1.00 37.08 62 SER D O 1
ATOM 5774 N N . TYR D 1 42 ? -16.364 14.777 24.126 1.00 38.71 63 TYR D N 1
ATOM 5775 C CA . TYR D 1 42 ? -17.638 14.084 24.095 1.00 40.82 63 TYR D CA 1
ATOM 5776 C C . TYR D 1 42 ? -18.208 13.855 25.523 1.00 41.66 63 TYR D C 1
ATOM 5777 O O . TYR D 1 42 ? -19.410 13.943 25.724 1.00 39.60 63 TYR D O 1
ATOM 5786 N N . ILE D 1 43 ? -17.334 13.687 26.505 1.00 40.54 64 ILE D N 1
ATOM 5787 C CA . ILE D 1 43 ? -17.740 13.663 27.881 1.00 38.69 64 ILE D CA 1
ATOM 5788 C C . ILE D 1 43 ? -18.392 14.985 28.247 1.00 38.60 64 ILE D C 1
ATOM 5789 O O . ILE D 1 43 ? -19.429 15.024 28.915 1.00 35.98 64 ILE D O 1
ATOM 5794 N N . LYS D 1 44 ? -17.791 16.069 27.834 1.00 40.65 65 LYS D N 1
ATOM 5795 C CA . LYS D 1 44 ? -18.341 17.369 28.116 1.00 45.26 65 LYS D CA 1
ATOM 5796 C C . LYS D 1 44 ? -19.735 17.495 27.443 1.00 44.76 65 LYS D C 1
ATOM 5797 O O . LYS D 1 44 ? -20.645 18.080 28.016 1.00 43.52 65 LYS D O 1
ATOM 5803 N N . GLU D 1 45 ? -19.936 16.930 26.252 1.00 41.30 66 GLU D N 1
ATOM 5804 C CA . GLU D 1 45 ? -21.283 16.962 25.654 1.00 41.14 66 GLU D CA 1
ATOM 5805 C C . GLU D 1 45 ? -22.319 16.198 26.478 1.00 38.38 66 GLU D C 1
ATOM 5806 O O . GLU D 1 45 ? -23.464 16.604 26.568 1.00 39.36 66 GLU D O 1
ATOM 5812 N N . MET D 1 46 ? -21.935 15.034 26.942 1.00 36.61 67 MET D N 1
ATOM 5813 C CA . MET D 1 46 ? -22.819 14.239 27.752 1.00 36.55 67 MET D CA 1
ATOM 5814 C C . MET D 1 46 ? -23.153 15.011 29.011 1.00 35.62 67 MET D C 1
ATOM 5815 O O . MET D 1 46 ? -24.283 14.971 29.469 1.00 36.01 67 MET D O 1
ATOM 5820 N N . LYS D 1 47 ? -22.174 15.698 29.592 1.00 36.58 68 LYS D N 1
ATOM 5821 C CA . LYS D 1 47 ? -22.452 16.517 30.772 1.00 35.77 68 LYS D CA 1
ATOM 5822 C C . LYS D 1 47 ? -23.426 17.646 30.470 1.00 35.85 68 LYS D C 1
ATOM 5823 O O . LYS D 1 47 ? -24.263 17.926 31.256 1.00 41.75 68 LYS D O 1
ATOM 5829 N N . LYS D 1 48 ? -23.384 18.210 29.284 1.00 37.09 69 LYS D N 1
ATOM 5830 C CA . LYS D 1 48 ? -24.386 19.161 28.876 1.00 37.78 69 LYS D CA 1
ATOM 5831 C C . LYS D 1 48 ? -25.761 18.538 28.787 1.00 38.24 69 LYS D C 1
ATOM 5832 O O . LYS D 1 48 ? -26.745 19.139 29.233 1.00 39.64 69 LYS D O 1
ATOM 5838 N N . LEU D 1 49 ? -25.836 17.336 28.239 1.00 35.38 70 LEU D N 1
ATOM 5839 C CA . LEU D 1 49 ? -27.094 16.684 28.172 1.00 34.93 70 LEU D CA 1
ATOM 5840 C C . LEU D 1 49 ? -27.631 16.433 29.603 1.00 35.35 70 LEU D C 1
ATOM 5841 O O . LEU D 1 49 ? -28.808 16.690 29.912 1.00 32.67 70 LEU D O 1
ATOM 5846 N N . LEU D 1 50 ? -26.749 15.942 30.474 1.00 34.90 71 LEU D N 1
ATOM 5847 C CA . LEU D 1 50 ? -27.111 15.700 31.844 1.00 34.23 71 LEU D CA 1
ATOM 5848 C C . LEU D 1 50 ? -27.660 16.959 32.497 1.00 36.10 71 LEU D C 1
ATOM 5849 O O . LEU D 1 50 ? -28.619 16.887 33.276 1.00 35.66 71 LEU D O 1
ATOM 5854 N N . LYS D 1 51 ? -27.033 18.098 32.253 1.00 35.42 72 LYS D N 1
ATOM 5855 C CA . LYS D 1 51 ? -27.465 19.300 32.909 1.00 36.57 72 LYS D CA 1
ATOM 5856 C C . LYS D 1 51 ? -28.885 19.673 32.425 1.00 36.98 72 LYS D C 1
ATOM 5857 O O . LYS D 1 51 ? -29.714 20.158 33.197 1.00 41.22 72 LYS D O 1
ATOM 5863 N N . VAL D 1 52 ? -29.173 19.455 31.154 1.00 36.63 73 VAL D N 1
ATOM 5864 C CA . VAL D 1 52 ? -30.512 19.696 30.648 1.00 36.45 73 VAL D CA 1
ATOM 5865 C C . VAL D 1 52 ? -31.506 18.807 31.407 1.00 37.12 73 VAL D C 1
ATOM 5866 O O . VAL D 1 52 ? -32.606 19.235 31.753 1.00 39.71 73 VAL D O 1
ATOM 5870 N N . VAL D 1 53 ? -31.116 17.568 31.630 1.00 35.83 74 VAL D N 1
ATOM 5871 C CA . VAL D 1 53 ? -31.910 16.629 32.401 1.00 38.16 74 VAL D CA 1
ATOM 5872 C C . VAL D 1 53 ? -32.167 17.114 33.827 1.00 37.71 74 VAL D C 1
ATOM 5873 O O . VAL D 1 53 ? -33.295 17.079 34.304 1.00 40.82 74 VAL D O 1
ATOM 5877 N N . LEU D 1 54 ? -31.150 17.614 34.468 1.00 38.88 75 LEU D N 1
ATOM 5878 C CA . LEU D 1 54 ? -31.266 18.050 35.859 1.00 39.40 75 LEU D CA 1
ATOM 5879 C C . LEU D 1 54 ? -32.228 19.193 35.928 1.00 42.37 75 LEU D C 1
ATOM 5880 O O . LEU D 1 54 ? -33.021 19.290 36.863 1.00 45.52 75 LEU D O 1
ATOM 5885 N N . LEU D 1 55 ? -32.199 20.061 34.917 1.00 40.99 76 LEU D N 1
ATOM 5886 C CA . LEU D 1 55 ? -33.169 21.161 34.865 1.00 38.68 76 LEU D CA 1
ATOM 5887 C C . LEU D 1 55 ? -34.572 20.698 34.494 1.00 40.24 76 LEU D C 1
ATOM 5888 O O . LEU D 1 55 ? -35.561 21.154 35.052 1.00 38.44 76 LEU D O 1
ATOM 5893 N N . LYS D 1 56 ? -34.659 19.831 33.511 1.00 40.78 77 LYS D N 1
ATOM 5894 C CA . LYS D 1 56 ? -35.937 19.407 33.063 1.00 40.74 77 LYS D CA 1
ATOM 5895 C C . LYS D 1 56 ? -36.710 18.714 34.217 1.00 43.19 77 LYS D C 1
ATOM 5896 O O . LYS D 1 56 ? -37.916 18.892 34.332 1.00 44.17 77 LYS D O 1
ATOM 5902 N N . TYR D 1 57 ? -36.042 17.881 35.017 1.00 41.50 78 TYR D N 1
ATOM 5903 C CA . TYR D 1 57 ? -36.711 17.090 36.049 1.00 40.78 78 TYR D CA 1
ATOM 5904 C C . TYR D 1 57 ? -36.674 17.821 37.370 1.00 44.33 78 TYR D C 1
ATOM 5905 O O . TYR D 1 57 ? -37.177 17.323 38.378 1.00 44.90 78 TYR D O 1
ATOM 5914 N N . LYS D 1 58 ? -36.107 19.017 37.357 1.00 46.14 79 LYS D N 1
ATOM 5915 C CA . LYS D 1 58 ? -36.087 19.884 38.516 1.00 46.70 79 LYS D CA 1
ATOM 5916 C C . LYS D 1 58 ? -35.292 19.312 39.666 1.00 45.57 79 LYS D C 1
ATOM 5917 O O . LYS D 1 58 ? -35.646 19.482 40.821 1.00 48.35 79 LYS D O 1
ATOM 5923 N N . ALA D 1 59 ? -34.227 18.616 39.331 1.00 40.40 80 ALA D N 1
ATOM 5924 C CA . ALA D 1 59 ? -33.278 18.150 40.333 1.00 39.18 80 ALA D CA 1
ATOM 5925 C C . ALA D 1 59 ? -32.550 19.346 40.881 1.00 40.84 80 ALA D C 1
ATOM 5926 O O . ALA D 1 59 ? -32.045 19.292 41.995 1.00 38.96 80 ALA D O 1
ATOM 5928 N N . LEU D 1 60 ? -32.383 20.364 40.022 1.00 40.13 81 LEU D N 1
ATOM 5929 C CA . LEU D 1 60 ? -31.819 21.636 40.402 1.00 40.67 81 LEU D CA 1
ATOM 5930 C C . LEU D 1 60 ? -32.899 22.680 40.467 1.00 42.73 81 LEU D C 1
ATOM 5931 O O . LEU D 1 60 ? -33.645 22.822 39.528 1.00 45.27 81 LEU D O 1
ATOM 5936 N N . LYS D 1 61 ? -32.967 23.417 41.563 1.00 45.61 82 LYS D N 1
ATOM 5937 C CA . LYS D 1 61 ? -33.896 24.555 41.713 1.00 47.58 82 LYS D CA 1
ATOM 5938 C C . LYS D 1 61 ? -33.181 25.770 42.252 1.00 49.67 82 LYS D C 1
ATOM 5939 O O . LYS D 1 61 ? -32.214 25.663 43.033 1.00 50.45 82 LYS D O 1
ATOM 5945 N N . PHE D 1 62 ? -33.610 26.918 41.758 1.00 54.28 83 PHE D N 1
ATOM 5946 C CA . PHE D 1 62 ? -32.886 28.160 41.959 1.00 54.95 83 PHE D CA 1
ATOM 5947 C C . PHE D 1 62 ? -33.669 29.218 42.658 1.00 54.18 83 PHE D C 1
ATOM 5948 O O . PHE D 1 62 ? -34.869 29.367 42.486 1.00 55.91 83 PHE D O 1
ATOM 5956 N N . GLY D 1 63 ? -32.979 29.945 43.507 1.00 56.08 84 GLY D N 1
ATOM 5957 C CA . GLY D 1 63 ? -33.669 31.066 44.189 1.00 57.69 84 GLY D CA 1
ATOM 5958 C C . GLY D 1 63 ? -34.971 30.767 44.987 1.00 58.54 84 GLY D C 1
ATOM 5959 O O . GLY D 1 63 ? -35.782 31.676 45.197 1.00 58.77 84 GLY D O 1
ATOM 5960 N N . GLU D 1 64 ? -35.183 29.530 45.439 1.00 58.41 85 GLU D N 1
ATOM 5961 C CA . GLU D 1 64 ? -36.378 29.213 46.243 1.00 63.42 85 GLU D CA 1
ATOM 5962 C C . GLU D 1 64 ? -36.165 29.463 47.730 1.00 66.41 85 GLU D C 1
ATOM 5963 O O . GLU D 1 64 ? -35.026 29.384 48.237 1.00 65.14 85 GLU D O 1
ATOM 5969 N N . PHE D 1 65 ? -37.272 29.759 48.415 1.00 68.27 86 PHE D N 1
ATOM 5970 C CA . PHE D 1 65 ? -37.207 30.115 49.847 1.00 71.57 86 PHE D CA 1
ATOM 5971 C C . PHE D 1 65 ? -36.774 28.904 50.621 1.00 69.47 86 PHE D C 1
ATOM 5972 O O . PHE D 1 65 ? -37.412 27.857 50.563 1.00 74.13 86 PHE D O 1
ATOM 5980 N N . ILE D 1 66 ? -35.682 29.072 51.346 1.00 69.73 87 ILE D N 1
ATOM 5981 C CA . ILE D 1 66 ? -35.269 28.097 52.372 1.00 68.77 87 ILE D CA 1
ATOM 5982 C C . ILE D 1 66 ? -36.415 27.814 53.351 1.00 66.31 87 ILE D C 1
ATOM 5983 O O . ILE D 1 66 ? -37.134 28.714 53.726 1.00 66.73 87 ILE D O 1
ATOM 5988 N N . LEU D 1 67 ? -36.581 26.562 53.759 1.00 69.10 88 LEU D N 1
ATOM 5989 C CA . LEU D 1 67 ? -37.737 26.195 54.595 1.00 74.53 88 LEU D CA 1
ATOM 5990 C C . LEU D 1 67 ? -37.688 26.872 55.970 1.00 76.89 88 LEU D C 1
ATOM 5991 O O . LEU D 1 67 ? -36.615 27.028 56.558 1.00 69.34 88 LEU D O 1
ATOM 5996 N N . LYS D 1 68 ? -38.861 27.278 56.452 1.00 90.56 89 LYS D N 1
ATOM 5997 C CA . LYS D 1 68 ? -39.001 28.059 57.687 1.00 102.99 89 LYS D CA 1
ATOM 5998 C C . LYS D 1 68 ? -37.955 29.179 57.765 1.00 107.10 89 LYS D C 1
ATOM 5999 O O . LYS D 1 68 ? -37.103 29.216 58.672 1.00 103.05 89 LYS D O 1
ATOM 6005 N N . SER D 1 69 ? -38.022 30.066 56.766 1.00 104.67 90 SER D N 1
ATOM 6006 C CA . SER D 1 69 ? -37.054 31.138 56.594 1.00 101.00 90 SER D CA 1
ATOM 6007 C C . SER D 1 69 ? -37.543 32.028 55.436 1.00 97.37 90 SER D C 1
ATOM 6008 O O . SER D 1 69 ? -38.293 31.553 54.598 1.00 88.30 90 SER D O 1
ATOM 6011 N N . LYS D 1 70 ? -37.164 33.308 55.409 1.00 103.53 91 LYS D N 1
ATOM 6012 C CA . LYS D 1 70 ? -37.452 34.220 54.264 1.00 108.69 91 LYS D CA 1
ATOM 6013 C C . LYS D 1 70 ? -36.175 34.470 53.443 1.00 103.44 91 LYS D C 1
ATOM 6014 O O . LYS D 1 70 ? -36.228 35.218 52.479 1.00 98.55 91 LYS D O 1
ATOM 6020 N N . ARG D 1 71 ? -35.051 33.840 53.817 1.00 97.70 92 ARG D N 1
ATOM 6021 C CA . ARG D 1 71 ? -33.830 33.836 52.973 1.00 97.51 92 ARG D CA 1
ATOM 6022 C C . ARG D 1 71 ? -34.024 32.830 51.790 1.00 83.32 92 ARG D C 1
ATOM 6023 O O . ARG D 1 71 ? -34.930 31.993 51.841 1.00 76.29 92 ARG D O 1
ATOM 6031 N N . LYS D 1 72 ? -33.224 32.970 50.727 1.00 73.66 93 LYS D N 1
ATOM 6032 C CA . LYS D 1 72 ? -33.289 32.142 49.514 1.00 73.39 93 LYS D CA 1
ATOM 6033 C C . LYS D 1 72 ? -31.968 31.438 49.291 1.00 70.39 93 LYS D C 1
ATOM 6034 O O . LYS D 1 72 ? -30.934 31.948 49.692 1.00 77.25 93 LYS D O 1
ATOM 6040 N N . SER D 1 73 ? -31.988 30.260 48.668 1.00 67.01 94 SER D N 1
ATOM 6041 C CA . SER D 1 73 ? -30.771 29.513 48.369 1.00 60.34 94 SER D CA 1
ATOM 6042 C C . SER D 1 73 ? -30.343 29.905 46.971 1.00 57.00 94 SER D C 1
ATOM 6043 O O . SER D 1 73 ? -31.168 30.045 46.124 1.00 57.58 94 SER D O 1
ATOM 6046 N N . ASN D 1 74 ? -29.057 30.100 46.730 1.00 57.70 95 ASN D N 1
ATOM 6047 C CA . ASN D 1 74 ? -28.614 30.298 45.351 1.00 57.40 95 ASN D CA 1
ATOM 6048 C C . ASN D 1 74 ? -29.229 29.062 44.574 1.00 54.40 95 ASN D C 1
ATOM 6049 O O . ASN D 1 74 ? -30.013 29.211 43.617 1.00 49.14 95 ASN D O 1
ATOM 6054 N N . TYR D 1 75 ? -29.024 27.855 45.126 1.00 53.89 96 TYR D N 1
ATOM 6055 C CA . TYR D 1 75 ? -29.618 26.620 44.591 1.00 50.95 96 TYR D CA 1
ATOM 6056 C C . TYR D 1 75 ? -29.804 25.549 45.603 1.00 48.06 96 TYR D C 1
ATOM 6057 O O . TYR D 1 75 ? -29.211 25.560 46.666 1.00 51.94 96 TYR D O 1
ATOM 6066 N N . PHE D 1 76 ? -30.596 24.550 45.229 1.00 49.35 97 PHE D N 1
ATOM 6067 C CA . PHE D 1 76 ? -30.509 23.251 45.927 1.00 46.39 97 PHE D CA 1
ATOM 6068 C C . PHE D 1 76 ? -30.815 22.050 44.983 1.00 46.71 97 PHE D C 1
ATOM 6069 O O . PHE D 1 76 ? -31.386 22.166 43.851 1.00 48.15 97 PHE D O 1
ATOM 6077 N N . PHE D 1 77 ? -30.383 20.883 45.450 1.00 42.96 98 PHE D N 1
ATOM 6078 C CA . PHE D 1 77 ? -30.273 19.708 44.603 1.00 41.42 98 PHE D CA 1
ATOM 6079 C C . PHE D 1 77 ? -30.940 18.524 45.210 1.00 40.68 98 PHE D C 1
ATOM 6080 O O . PHE D 1 77 ? -30.633 18.196 46.349 1.00 40.07 98 PHE D O 1
ATOM 6088 N N . SER D 1 78 ? -31.825 17.865 44.464 1.00 41.77 99 SER D N 1
ATOM 6089 C CA . SER D 1 78 ? -32.400 16.623 44.937 1.00 42.52 99 SER D CA 1
ATOM 6090 C C . SER D 1 78 ? -32.346 15.593 43.835 1.00 39.36 99 SER D C 1
ATOM 6091 O O . SER D 1 78 ? -32.748 15.847 42.697 1.00 41.74 99 SER D O 1
ATOM 6094 N N . SER D 1 79 ? -31.918 14.388 44.196 1.00 37.61 100 SER D N 1
ATOM 6095 C CA . SER D 1 79 ? -31.739 13.332 43.222 1.00 37.22 100 SER D CA 1
ATOM 6096 C C . SER D 1 79 ? -32.964 12.454 43.036 1.00 36.40 100 SER D C 1
ATOM 6097 O O . SER D 1 79 ? -32.962 11.548 42.186 1.00 36.61 100 SER D O 1
ATOM 6100 N N . GLY D 1 80 ? -34.028 12.680 43.785 1.00 35.17 101 GLY D N 1
ATOM 6101 C CA . GLY D 1 80 ? -35.161 11.742 43.729 1.00 37.59 101 GLY D CA 1
ATOM 6102 C C . GLY D 1 80 ? -35.811 11.737 42.362 1.00 38.81 101 GLY D C 1
ATOM 6103 O O . GLY D 1 80 ? -36.266 10.707 41.869 1.00 46.43 101 GLY D O 1
ATOM 6104 N N . VAL D 1 81 ? -35.841 12.897 41.758 1.00 38.50 102 VAL D N 1
ATOM 6105 C CA . VAL D 1 81 ? -36.422 13.053 40.423 1.00 38.76 102 VAL D CA 1
ATOM 6106 C C . VAL D 1 81 ? -35.552 12.467 39.327 1.00 36.96 102 VAL D C 1
ATOM 6107 O O . VAL D 1 81 ? -35.938 12.537 38.162 1.00 34.56 102 VAL D O 1
ATOM 6111 N N . LEU D 1 82 ? -34.423 11.874 39.693 1.00 35.66 103 LEU D N 1
ATOM 6112 C CA . LEU D 1 82 ? -33.531 11.225 38.701 1.00 37.62 103 LEU D CA 1
ATOM 6113 C C . LEU D 1 82 ? -33.704 9.691 38.654 1.00 37.02 103 LEU D C 1
ATOM 6114 O O . LEU D 1 82 ? -32.985 9.008 37.946 1.00 35.39 103 LEU D O 1
ATOM 6119 N N . ASN D 1 83 ? -34.697 9.178 39.366 1.00 36.69 104 ASN D N 1
ATOM 6120 C CA . ASN D 1 83 ? -34.984 7.752 39.358 1.00 37.35 104 ASN D CA 1
ATOM 6121 C C . ASN D 1 83 ? -35.899 7.358 38.220 1.00 40.93 104 ASN D C 1
ATOM 6122 O O . ASN D 1 83 ? -37.059 6.908 38.405 1.00 41.91 104 ASN D O 1
ATOM 6127 N N . ASN D 1 84 ? -35.382 7.597 37.026 1.00 41.23 105 ASN D N 1
ATOM 6128 C CA . ASN D 1 84 ? -36.043 7.221 35.791 1.00 38.89 105 ASN D CA 1
ATOM 6129 C C . ASN D 1 84 ? -34.967 6.879 34.793 1.00 39.24 105 ASN D C 1
ATOM 6130 O O . ASN D 1 84 ? -33.875 7.464 34.831 1.00 39.52 105 ASN D O 1
ATOM 6135 N N . ILE D 1 85 ? -35.228 5.887 33.964 1.00 38.86 106 ILE D N 1
ATOM 6136 C CA . ILE D 1 85 ? -34.152 5.218 33.251 1.00 37.56 106 ILE D CA 1
ATOM 6137 C C . ILE D 1 85 ? -33.476 6.147 32.242 1.00 40.04 106 ILE D C 1
ATOM 6138 O O . ILE D 1 85 ? -32.263 6.080 32.056 1.00 38.27 106 ILE D O 1
ATOM 6143 N N . VAL D 1 86 ? -34.227 7.062 31.625 1.00 39.51 107 VAL D N 1
ATOM 6144 C CA . VAL D 1 86 ? -33.585 8.021 30.731 1.00 37.44 107 VAL D CA 1
ATOM 6145 C C . VAL D 1 86 ? -32.524 8.862 31.474 1.00 36.23 107 VAL D C 1
ATOM 6146 O O . VAL D 1 86 ? -31.447 9.128 30.914 1.00 34.81 107 VAL D O 1
ATOM 6150 N N . SER D 1 87 ? -32.850 9.323 32.687 1.00 32.37 108 SER D N 1
ATOM 6151 C CA . SER D 1 87 ? -31.904 10.086 33.449 1.00 31.40 108 SER D CA 1
ATOM 6152 C C . SER D 1 87 ? -30.784 9.185 34.002 1.00 32.59 108 SER D C 1
ATOM 6153 O O . SER D 1 87 ? -29.627 9.508 33.888 1.00 34.74 108 SER D O 1
ATOM 6156 N N . SER D 1 88 ? -31.118 8.058 34.594 1.00 35.05 109 SER D N 1
ATOM 6157 C CA . SER D 1 88 ? -30.100 7.285 35.278 1.00 34.53 109 SER D CA 1
ATOM 6158 C C . SER D 1 88 ? -29.192 6.570 34.293 1.00 33.89 109 SER D C 1
ATOM 6159 O O . SER D 1 88 ? -28.025 6.336 34.620 1.00 32.06 109 SER D O 1
ATOM 6162 N N . ASN D 1 89 ? -29.641 6.350 33.068 1.00 32.27 110 ASN D N 1
ATOM 6163 C CA . ASN D 1 89 ? -28.687 5.912 32.019 1.00 31.94 110 ASN D CA 1
ATOM 6164 C C . ASN D 1 89 ? -27.487 6.835 31.920 1.00 32.14 110 ASN D C 1
ATOM 6165 O O . ASN D 1 89 ? -26.359 6.397 31.769 1.00 32.21 110 ASN D O 1
ATOM 6170 N N . ILE D 1 90 ? -27.762 8.130 31.872 1.00 32.30 111 ILE D N 1
ATOM 6171 C CA . ILE D 1 90 ? -26.723 9.104 31.641 1.00 32.73 111 ILE D CA 1
ATOM 6172 C C . ILE D 1 90 ? -25.795 9.134 32.840 1.00 32.66 111 ILE D C 1
ATOM 6173 O O . ILE D 1 90 ? -24.582 9.030 32.693 1.00 34.14 111 ILE D O 1
ATOM 6178 N N . ILE D 1 91 ? -26.389 9.234 34.017 1.00 33.24 112 ILE D N 1
ATOM 6179 C CA . ILE D 1 91 ? -25.657 9.282 35.261 1.00 33.95 112 ILE D CA 1
ATOM 6180 C C . ILE D 1 91 ? -24.787 8.056 35.426 1.00 34.68 112 ILE D C 1
ATOM 6181 O O . ILE D 1 91 ? -23.561 8.159 35.590 1.00 33.59 112 ILE D O 1
ATOM 6186 N N . CYS D 1 92 ? -25.395 6.884 35.317 1.00 37.57 113 CYS D N 1
ATOM 6187 C CA . CYS D 1 92 ? -24.679 5.636 35.586 1.00 34.26 113 CYS D CA 1
ATOM 6188 C C . CYS D 1 92 ? -23.647 5.321 34.514 1.00 34.05 113 CYS D C 1
ATOM 6189 O O . CYS D 1 92 ? -22.567 4.746 34.803 1.00 32.06 113 CYS D O 1
ATOM 6192 N N . PHE D 1 93 ? -23.933 5.700 33.272 1.00 33.50 114 PHE D N 1
ATOM 6193 C CA . PHE D 1 93 ? -22.922 5.567 32.224 1.00 33.32 114 PHE D CA 1
ATOM 6194 C C . PHE D 1 93 ? -21.662 6.391 32.603 1.00 33.52 114 PHE D C 1
ATOM 6195 O O . PHE D 1 93 ? -20.536 5.879 32.533 1.00 32.59 114 PHE D O 1
ATOM 6203 N N . LEU D 1 94 ? -21.872 7.632 33.005 1.00 34.31 115 LEU D N 1
ATOM 6204 C CA . LEU D 1 94 ? -20.779 8.512 33.353 1.00 36.74 115 LEU D CA 1
ATOM 6205 C C . LEU D 1 94 ? -20.042 8.057 34.609 1.00 37.37 115 LEU D C 1
ATOM 6206 O O . LEU D 1 94 ? -18.829 8.227 34.697 1.00 36.84 115 LEU D O 1
ATOM 6211 N N . LEU D 1 95 ? -20.744 7.447 35.558 1.00 40.32 116 LEU D N 1
ATOM 6212 C CA . LEU D 1 95 ? -20.039 6.871 36.716 1.00 37.47 116 LEU D CA 1
ATOM 6213 C C . LEU D 1 95 ? -19.144 5.741 36.277 1.00 37.95 116 LEU D C 1
ATOM 6214 O O . LEU D 1 95 ? -17.995 5.626 36.692 1.00 36.93 116 LEU D O 1
ATOM 6219 N N . SER D 1 96 ? -19.663 4.907 35.393 1.00 38.21 117 SER D N 1
ATOM 6220 C CA . SER D 1 96 ? -18.859 3.852 34.827 1.00 38.79 117 SER D CA 1
ATOM 6221 C C . SER D 1 96 ? -17.635 4.448 34.092 1.00 42.90 117 SER D C 1
ATOM 6222 O O . SER D 1 96 ? -16.536 3.936 34.193 1.00 43.81 117 SER D O 1
ATOM 6225 N N . GLU D 1 97 ? -17.802 5.538 33.357 1.00 43.10 118 GLU D N 1
ATOM 6226 C CA . GLU D 1 97 ? -16.652 6.112 32.648 1.00 43.38 118 GLU D CA 1
ATOM 6227 C C . GLU D 1 97 ? -15.591 6.644 33.604 1.00 44.59 118 GLU D C 1
ATOM 6228 O O . GLU D 1 97 ? -14.391 6.559 33.302 1.00 41.41 118 GLU D O 1
ATOM 6234 N N . LEU D 1 98 ? -16.003 7.190 34.755 1.00 40.59 119 LEU D N 1
ATOM 6235 C CA . LEU D 1 98 ? -15.008 7.696 35.696 1.00 41.34 119 LEU D CA 1
ATOM 6236 C C . LEU D 1 98 ? -14.142 6.542 36.176 1.00 41.63 119 LEU D C 1
ATOM 6237 O O . LEU D 1 98 ? -12.946 6.670 36.358 1.00 44.05 119 LEU D O 1
ATOM 6242 N N . ILE D 1 99 ? -14.741 5.391 36.346 1.00 43.17 120 ILE D N 1
ATOM 6243 C CA . ILE D 1 99 ? -14.001 4.241 36.833 1.00 41.87 120 ILE D CA 1
ATOM 6244 C C . ILE D 1 99 ? -13.023 3.803 35.770 1.00 43.27 120 ILE D C 1
ATOM 6245 O O . ILE D 1 99 ? -11.857 3.540 36.085 1.00 44.70 120 ILE D O 1
ATOM 6250 N N . LEU D 1 100 ? -13.485 3.696 34.534 1.00 43.96 121 LEU D N 1
ATOM 6251 C CA . LEU D 1 100 ? -12.600 3.231 33.448 1.00 46.86 121 LEU D CA 1
ATOM 6252 C C . LEU D 1 100 ? -11.478 4.233 33.131 1.00 47.33 121 LEU D C 1
ATOM 6253 O O . LEU D 1 100 ? -10.344 3.878 33.007 1.00 49.45 121 LEU D O 1
ATOM 6258 N N . LYS D 1 101 ? -11.831 5.488 32.979 1.00 47.89 122 LYS D N 1
ATOM 6259 C CA . LYS D 1 101 ? -10.872 6.502 32.577 1.00 48.53 122 LYS D CA 1
ATOM 6260 C C . LYS D 1 101 ? -9.781 6.591 33.597 1.00 49.31 122 LYS D C 1
ATOM 6261 O O . LYS D 1 101 ? -8.636 6.724 33.222 1.00 50.63 122 LYS D O 1
ATOM 6267 N N . ASN D 1 102 ? -10.132 6.550 34.879 1.00 45.72 123 ASN D N 1
ATOM 6268 C CA . ASN D 1 102 ? -9.134 6.643 35.907 1.00 47.66 123 ASN D CA 1
ATOM 6269 C C . ASN D 1 102 ? -8.532 5.289 36.252 1.00 50.69 123 ASN D C 1
ATOM 6270 O O . ASN D 1 102 ? -7.828 5.181 37.235 1.00 49.56 123 ASN D O 1
ATOM 6275 N N . LYS D 1 103 ? -8.832 4.249 35.465 1.00 56.44 124 LYS D N 1
ATOM 6276 C CA . LYS D 1 103 ? -8.252 2.928 35.660 1.00 56.18 124 LYS D CA 1
ATOM 6277 C C . LYS D 1 103 ? -8.334 2.453 37.131 1.00 53.90 124 LYS D C 1
ATOM 6278 O O . LYS D 1 103 ? -7.389 1.936 37.667 1.00 57.80 124 LYS D O 1
ATOM 6284 N N . LEU D 1 104 ? -9.496 2.601 37.754 1.00 50.87 125 LEU D N 1
ATOM 6285 C CA . LEU D 1 104 ? -9.699 2.200 39.120 1.00 50.18 125 LEU D CA 1
ATOM 6286 C C . LEU D 1 104 ? -9.987 0.710 39.219 1.00 52.26 125 LEU D C 1
ATOM 6287 O O . LEU D 1 104 ? -10.909 0.167 38.629 1.00 56.31 125 LEU D O 1
ATOM 6292 N N . SER D 1 105 ? -9.166 0.052 39.994 1.00 53.97 126 SER D N 1
ATOM 6293 C CA . SER D 1 105 ? -9.250 -1.354 40.214 1.00 54.52 126 SER D CA 1
ATOM 6294 C C . SER D 1 105 ? -10.188 -1.611 41.408 1.00 52.74 126 SER D C 1
ATOM 6295 O O . SER D 1 105 ? -10.144 -0.884 42.397 1.00 50.31 126 SER D O 1
ATOM 6298 N N . PHE D 1 106 ? -11.075 -2.604 41.287 1.00 50.07 127 PHE D N 1
ATOM 6299 C CA . PHE D 1 106 ? -12.002 -2.911 42.357 1.00 49.63 127 PHE D CA 1
ATOM 6300 C C . PHE D 1 106 ? -12.429 -4.367 42.296 1.00 48.45 127 PHE D C 1
ATOM 6301 O O . PHE D 1 106 ? -12.456 -4.983 41.243 1.00 45.62 127 PHE D O 1
ATOM 6309 N N . ASP D 1 107 ? -12.832 -4.863 43.457 1.00 51.03 128 ASP D N 1
ATOM 6310 C CA . ASP D 1 107 ? -13.479 -6.151 43.581 1.00 51.28 128 ASP D CA 1
ATOM 6311 C C . ASP D 1 107 ? -14.967 -6.022 43.744 1.00 50.54 128 ASP D C 1
ATOM 6312 O O . ASP D 1 107 ? -15.728 -6.896 43.285 1.00 51.09 128 ASP D O 1
ATOM 6317 N N . TYR D 1 108 ? -15.404 -4.912 44.353 1.00 50.08 129 TYR D N 1
ATOM 6318 C CA . TYR D 1 108 ? -16.824 -4.622 44.541 1.00 44.95 129 TYR D CA 1
ATOM 6319 C C . TYR D 1 108 ? -17.137 -3.175 44.241 1.00 44.54 129 TYR D C 1
ATOM 6320 O O . TYR D 1 108 ? -16.325 -2.312 44.503 1.00 43.88 129 TYR D O 1
ATOM 6329 N N . LEU D 1 109 ? -18.362 -2.902 43.793 1.00 45.12 130 LEU D N 1
ATOM 6330 C CA . LEU D 1 109 ? -18.940 -1.571 43.833 1.00 45.94 130 LEU D CA 1
ATOM 6331 C C . LEU D 1 109 ? -19.980 -1.534 44.930 1.00 44.57 130 LEU D C 1
ATOM 6332 O O . LEU D 1 109 ? -20.735 -2.485 45.124 1.00 44.00 130 LEU D O 1
ATOM 6337 N N . LEU D 1 110 ? -20.031 -0.439 45.673 1.00 44.37 131 LEU D N 1
ATOM 6338 C CA . LEU D 1 110 ? -20.991 -0.340 46.736 1.00 42.50 131 LEU D CA 1
ATOM 6339 C C . LEU D 1 110 ? -21.877 0.850 46.517 1.00 42.05 131 LEU D C 1
ATOM 6340 O O . LEU D 1 110 ? -21.397 1.984 46.459 1.00 47.95 131 LEU D O 1
ATOM 6345 N N . GLY D 1 111 ? -23.179 0.618 46.517 1.00 44.55 132 GLY D N 1
ATOM 6346 C CA . GLY D 1 111 ? -24.145 1.726 46.406 1.00 46.92 132 GLY D CA 1
ATOM 6347 C C . GLY D 1 111 ? -24.585 2.217 47.775 1.00 43.82 132 GLY D C 1
ATOM 6348 O O . GLY D 1 111 ? -25.140 1.470 48.534 1.00 45.89 132 GLY D O 1
ATOM 6349 N N . ALA D 1 112 ? -24.293 3.470 48.083 1.00 40.18 133 ALA D N 1
ATOM 6350 C CA . ALA D 1 112 ? -24.682 4.119 49.360 1.00 38.81 133 ALA D CA 1
ATOM 6351 C C . ALA D 1 112 ? -26.166 4.187 49.571 1.00 38.26 133 ALA D C 1
ATOM 6352 O O . ALA D 1 112 ? -26.902 4.595 48.675 1.00 45.63 133 ALA D O 1
ATOM 6354 N N . SER D 1 113 ? -26.646 3.726 50.722 1.00 39.67 134 SER D N 1
ATOM 6355 C CA . SER D 1 113 ? -28.117 3.651 50.923 1.00 38.48 134 SER D CA 1
ATOM 6356 C C . SER D 1 113 ? -28.631 5.038 51.173 1.00 38.43 134 SER D C 1
ATOM 6357 O O . SER D 1 113 ? -27.905 5.841 51.722 1.00 40.66 134 SER D O 1
ATOM 6360 N N . TYR D 1 114 ? -29.796 5.408 50.660 1.00 40.24 135 TYR D N 1
ATOM 6361 C CA . TYR D 1 114 ? -30.541 4.655 49.673 1.00 40.43 135 TYR D CA 1
ATOM 6362 C C . TYR D 1 114 ? -30.211 5.031 48.200 1.00 41.74 135 TYR D C 1
ATOM 6363 O O . TYR D 1 114 ? -30.373 4.205 47.285 1.00 46.61 135 TYR D O 1
ATOM 6372 N N . LYS D 1 115 ? -29.810 6.275 47.979 1.00 41.52 136 LYS D N 1
ATOM 6373 C CA . LYS D 1 115 ? -29.740 6.879 46.621 1.00 42.01 136 LYS D CA 1
ATOM 6374 C C . LYS D 1 115 ? -28.779 6.185 45.674 1.00 42.11 136 LYS D C 1
ATOM 6375 O O . LYS D 1 115 ? -29.069 6.087 44.486 1.00 47.82 136 LYS D O 1
ATOM 6381 N N . GLY D 1 116 ? -27.706 5.640 46.225 1.00 40.13 137 GLY D N 1
ATOM 6382 C CA . GLY D 1 116 ? -26.758 4.859 45.471 1.00 38.17 137 GLY D CA 1
ATOM 6383 C C . GLY D 1 116 ? -27.196 3.480 45.072 1.00 36.97 137 GLY D C 1
ATOM 6384 O O . GLY D 1 116 ? -26.610 2.898 44.162 1.00 37.98 137 GLY D O 1
ATOM 6385 N N . ILE D 1 117 ? -28.231 2.944 45.702 1.00 35.78 138 ILE D N 1
ATOM 6386 C CA . ILE D 1 117 ? -28.563 1.546 45.483 1.00 36.23 138 ILE D CA 1
ATOM 6387 C C . ILE D 1 117 ? -29.071 1.295 44.079 1.00 36.13 138 ILE D C 1
ATOM 6388 O O . ILE D 1 117 ? -28.584 0.400 43.404 1.00 36.14 138 ILE D O 1
ATOM 6393 N N . PRO D 1 118 ? -30.005 2.116 43.581 1.00 37.77 139 PRO D N 1
ATOM 6394 C CA . PRO D 1 118 ? -30.427 1.839 42.179 1.00 39.29 139 PRO D CA 1
ATOM 6395 C C . PRO D 1 118 ? -29.354 2.178 41.221 1.00 38.68 139 PRO D C 1
ATOM 6396 O O . PRO D 1 118 ? -29.297 1.586 40.115 1.00 38.73 139 PRO D O 1
ATOM 6400 N N . MET D 1 119 ? -28.487 3.110 41.620 1.00 37.31 140 MET D N 1
ATOM 6401 C CA . MET D 1 119 ? -27.365 3.461 40.733 1.00 39.51 140 MET D CA 1
ATOM 6402 C C . MET D 1 119 ? -26.320 2.336 40.592 1.00 37.18 140 MET D C 1
ATOM 6403 O O . MET D 1 119 ? -25.654 2.203 39.545 1.00 34.94 140 MET D O 1
ATOM 6408 N N . VAL D 1 120 ? -26.171 1.504 41.621 1.00 34.84 141 VAL D N 1
ATOM 6409 C CA . VAL D 1 120 ? -25.009 0.584 41.626 1.00 33.90 141 VAL D CA 1
ATOM 6410 C C . VAL D 1 120 ? -25.212 -0.596 40.683 1.00 32.76 141 VAL D C 1
ATOM 6411 O O . VAL D 1 120 ? -24.289 -0.988 39.963 1.00 33.76 141 VAL D O 1
ATOM 6415 N N . SER D 1 121 ? -26.425 -1.103 40.608 1.00 33.16 142 SER D N 1
ATOM 6416 C CA . SER D 1 121 ? -26.680 -2.116 39.627 1.00 36.39 142 SER D CA 1
ATOM 6417 C C . SER D 1 121 ? -26.504 -1.589 38.206 1.00 38.54 142 SER D C 1
ATOM 6418 O O . SER D 1 121 ? -25.968 -2.259 37.337 1.00 40.12 142 SER D O 1
ATOM 6421 N N . LEU D 1 122 ? -27.069 -0.436 37.939 1.00 38.89 143 LEU D N 1
ATOM 6422 C CA . LEU D 1 122 ? -27.119 0.039 36.579 1.00 41.08 143 LEU D CA 1
ATOM 6423 C C . LEU D 1 122 ? -25.692 0.454 36.151 1.00 39.10 143 LEU D C 1
ATOM 6424 O O . LEU D 1 122 ? -25.306 0.270 35.031 1.00 36.32 143 LEU D O 1
ATOM 6429 N N . THR D 1 123 ? -24.918 1.003 37.079 1.00 38.06 144 THR D N 1
ATOM 6430 C CA . THR D 1 123 ? -23.557 1.356 36.781 1.00 35.45 144 THR D CA 1
ATOM 6431 C C . THR D 1 123 ? -22.806 0.068 36.480 1.00 37.27 144 THR D C 1
ATOM 6432 O O . THR D 1 123 ? -21.981 0.017 35.537 1.00 37.96 144 THR D O 1
ATOM 6436 N N . SER D 1 124 ? -23.069 -0.966 37.280 1.00 35.46 145 SER D N 1
ATOM 6437 C CA . SER D 1 124 ? -22.471 -2.279 37.034 1.00 37.00 145 SER D CA 1
ATOM 6438 C C . SER D 1 124 ? -22.798 -2.761 35.621 1.00 38.40 145 SER D C 1
ATOM 6439 O O . SER D 1 124 ? -21.941 -3.281 34.919 1.00 38.06 145 SER D O 1
ATOM 6442 N N . HIS D 1 125 ? -24.025 -2.510 35.183 1.00 39.97 146 HIS D N 1
ATOM 6443 C CA . HIS D 1 125 ? -24.404 -2.883 33.834 1.00 39.69 146 HIS D CA 1
ATOM 6444 C C . HIS D 1 125 ? -23.551 -2.148 32.779 1.00 41.98 146 HIS D C 1
ATOM 6445 O O . HIS D 1 125 ? -23.050 -2.765 31.867 1.00 44.08 146 HIS D O 1
ATOM 6452 N N . PHE D 1 126 ? -23.332 -0.840 32.931 1.00 40.43 147 PHE D N 1
ATOM 6453 C CA . PHE D 1 126 ? -22.484 -0.117 31.964 1.00 41.81 147 PHE D CA 1
ATOM 6454 C C . PHE D 1 126 ? -21.005 -0.507 32.008 1.00 40.94 147 PHE D C 1
ATOM 6455 O O . PHE D 1 126 ? -20.380 -0.626 30.982 1.00 47.80 147 PHE D O 1
ATOM 6463 N N . LEU D 1 127 ? -20.470 -0.755 33.191 1.00 42.35 148 LEU D N 1
ATOM 6464 C CA . LEU D 1 127 ? -19.112 -1.278 33.334 1.00 43.41 148 LEU D CA 1
ATOM 6465 C C . LEU D 1 127 ? -18.944 -2.623 32.646 1.00 42.18 148 LEU D C 1
ATOM 6466 O O . LEU D 1 127 ? -17.976 -2.847 31.911 1.00 42.87 148 LEU D O 1
ATOM 6471 N N . PHE D 1 128 ? -19.948 -3.467 32.788 1.00 42.17 149 PHE D N 1
ATOM 6472 C CA . PHE D 1 128 ? -19.889 -4.786 32.203 1.00 44.26 149 PHE D CA 1
ATOM 6473 C C . PHE D 1 128 ? -19.775 -4.745 30.696 1.00 43.67 149 PHE D C 1
ATOM 6474 O O . PHE D 1 128 ? -19.220 -5.635 30.105 1.00 44.00 149 PHE D O 1
ATOM 6482 N N . GLU D 1 129 ? -20.323 -3.714 30.068 1.00 48.04 150 GLU D N 1
ATOM 6483 C CA . GLU D 1 129 ? -20.245 -3.591 28.605 1.00 49.88 150 GLU D CA 1
ATOM 6484 C C . GLU D 1 129 ? -18.828 -3.403 28.071 1.00 50.60 150 GLU D C 1
ATOM 6485 O O . GLU D 1 129 ? -18.580 -3.674 26.930 1.00 54.74 150 GLU D O 1
ATOM 6491 N N . SER D 1 130 ? -17.892 -2.976 28.907 1.00 50.91 151 SER D N 1
ATOM 6492 C CA . SER D 1 130 ? -16.495 -2.867 28.520 1.00 49.16 151 SER D CA 1
ATOM 6493 C C . SER D 1 130 ? -15.835 -4.187 28.209 1.00 53.10 151 SER D C 1
ATOM 6494 O O . SER D 1 130 ? -14.735 -4.197 27.695 1.00 55.86 151 SER D O 1
ATOM 6497 N N . LYS D 1 131 ? -16.461 -5.292 28.589 1.00 58.92 152 LYS D N 1
ATOM 6498 C CA . LYS D 1 131 ? -15.918 -6.636 28.387 1.00 61.93 152 LYS D CA 1
ATOM 6499 C C . LYS D 1 131 ? -14.632 -6.886 29.143 1.00 59.07 152 LYS D C 1
ATOM 6500 O O . LYS D 1 131 ? -13.968 -7.883 28.893 1.00 60.84 152 LYS D O 1
ATOM 6506 N N . LYS D 1 132 ? -14.264 -6.006 30.062 1.00 54.50 153 LYS D N 1
ATOM 6507 C CA . LYS D 1 132 ? -13.062 -6.236 30.851 1.00 56.06 153 LYS D CA 1
ATOM 6508 C C . LYS D 1 132 ? -13.294 -7.183 32.017 1.00 54.85 153 LYS D C 1
ATOM 6509 O O . LYS D 1 132 ? -12.361 -7.533 32.722 1.00 51.61 153 LYS D O 1
ATOM 6515 N N . TYR D 1 133 ? -14.536 -7.572 32.260 1.00 50.62 154 TYR D N 1
ATOM 6516 C CA . TYR D 1 133 ? -14.858 -8.223 33.520 1.00 50.32 154 TYR D CA 1
ATOM 6517 C C . TYR D 1 133 ? -15.681 -9.498 33.279 1.00 51.51 154 TYR D C 1
ATOM 6518 O O . TYR D 1 133 ? -16.496 -9.531 32.360 1.00 49.25 154 TYR D O 1
ATOM 6527 N N . SER D 1 134 ? -15.435 -10.550 34.056 1.00 48.50 155 SER D N 1
ATOM 6528 C CA . SER D 1 134 ? -16.215 -11.761 33.869 1.00 50.01 155 SER D CA 1
ATOM 6529 C C . SER D 1 134 ? -17.552 -11.618 34.645 1.00 51.69 155 SER D C 1
ATOM 6530 O O . SER D 1 134 ? -18.540 -12.280 34.314 1.00 54.93 155 SER D O 1
ATOM 6533 N N . ASN D 1 135 ? -17.542 -10.758 35.681 1.00 46.98 156 ASN D N 1
ATOM 6534 C CA . ASN D 1 135 ? -18.702 -10.381 36.447 1.00 46.11 156 ASN D CA 1
ATOM 6535 C C . ASN D 1 135 ? -18.408 -9.093 37.176 1.00 46.09 156 ASN D C 1
ATOM 6536 O O . ASN D 1 135 ? -17.262 -8.620 37.179 1.00 47.04 156 ASN D O 1
ATOM 6541 N N . ILE D 1 136 ? -19.440 -8.491 37.756 1.00 43.90 157 ILE D N 1
ATOM 6542 C CA . ILE D 1 136 ? -19.294 -7.338 38.639 1.00 44.23 157 ILE D CA 1
ATOM 6543 C C . ILE D 1 136 ? -20.160 -7.555 39.840 1.00 50.61 157 ILE D C 1
ATOM 6544 O O . ILE D 1 136 ? -21.374 -7.775 39.723 1.00 48.33 157 ILE D O 1
ATOM 6549 N N . PHE D 1 137 ? -19.527 -7.478 40.992 1.00 49.67 158 PHE D N 1
ATOM 6550 C CA . PHE D 1 137 ? -20.183 -7.765 42.231 1.00 46.26 158 PHE D CA 1
ATOM 6551 C C . PHE D 1 137 ? -20.466 -6.447 42.917 1.00 45.47 158 PHE D C 1
ATOM 6552 O O . PHE D 1 137 ? -19.565 -5.639 43.105 1.00 46.46 158 PHE D O 1
ATOM 6560 N N . TYR D 1 138 ? -21.723 -6.213 43.283 1.00 42.37 159 TYR D N 1
ATOM 6561 C CA . TYR D 1 138 ? -22.062 -4.999 43.982 1.00 41.58 159 TYR D CA 1
ATOM 6562 C C . TYR D 1 138 ? -22.670 -5.246 45.357 1.00 41.07 159 TYR D C 1
ATOM 6563 O O . TYR D 1 138 ? -23.183 -6.316 45.647 1.00 43.49 159 TYR D O 1
ATOM 6572 N N . LEU D 1 139 ? -22.535 -4.234 46.202 1.00 40.85 160 LEU D N 1
ATOM 6573 C CA . LEU D 1 139 ? -22.927 -4.265 47.583 1.00 41.64 160 LEU D CA 1
ATOM 6574 C C . LEU D 1 139 ? -23.820 -3.092 47.898 1.00 40.72 160 LEU D C 1
ATOM 6575 O O . LEU D 1 139 ? -23.864 -2.108 47.192 1.00 41.36 160 LEU D O 1
ATOM 6580 N N . TYR D 1 140 ? -24.538 -3.207 48.997 1.00 42.95 161 TYR D N 1
ATOM 6581 C CA . TYR D 1 140 ? -25.142 -2.020 49.610 1.00 41.43 161 TYR D CA 1
ATOM 6582 C C . TYR D 1 140 ? -25.127 -2.169 51.118 1.00 40.64 161 TYR D C 1
ATOM 6583 O O . TYR D 1 140 ? -25.063 -3.280 51.618 1.00 42.13 161 TYR D O 1
ATOM 6592 N N . ASP D 1 141 ? -25.183 -1.036 51.802 1.00 40.59 162 ASP D N 1
ATOM 6593 C CA . ASP D 1 141 ? -25.329 -0.966 53.257 1.00 43.76 162 ASP D CA 1
ATOM 6594 C C . ASP D 1 141 ? -26.768 -0.736 53.701 1.00 45.55 162 ASP D C 1
ATOM 6595 O O . ASP D 1 141 ? -27.511 -0.005 53.056 1.00 46.67 162 ASP D O 1
ATOM 6600 N N . ARG D 1 142 ? -27.214 -1.409 54.753 1.00 50.42 163 ARG D N 1
ATOM 6601 C CA . ARG D 1 142 ? -28.513 -1.075 55.375 1.00 54.18 163 ARG D CA 1
ATOM 6602 C C . ARG D 1 142 ? -28.345 0.043 56.428 1.00 63.86 163 ARG D C 1
ATOM 6603 O O . ARG D 1 142 ? -27.239 0.418 56.736 1.00 70.15 163 ARG D O 1
ATOM 6611 N N . LYS D 1 143 ? -29.420 0.590 56.990 1.00 73.32 164 LYS D N 1
ATOM 6612 C CA . LYS D 1 143 ? -29.290 1.652 58.054 1.00 72.78 164 LYS D CA 1
ATOM 6613 C C . LYS D 1 143 ? -29.455 1.333 59.525 1.00 66.64 164 LYS D C 1
ATOM 6614 O O . LYS D 1 143 ? -29.745 0.224 59.884 1.00 74.78 164 LYS D O 1
ATOM 6620 N N . ASN D 1 152 ? -26.567 -8.393 59.510 1.00 86.62 173 ASN D N 1
ATOM 6621 C CA . ASN D 1 152 ? -25.524 -8.113 58.528 1.00 86.51 173 ASN D CA 1
ATOM 6622 C C . ASN D 1 152 ? -25.728 -6.797 57.714 1.00 76.83 173 ASN D C 1
ATOM 6623 O O . ASN D 1 152 ? -26.588 -6.688 56.823 1.00 69.63 173 ASN D O 1
ATOM 6628 N N . VAL D 1 153 ? -24.885 -5.812 58.023 1.00 73.02 174 VAL D N 1
ATOM 6629 C CA . VAL D 1 153 ? -25.106 -4.439 57.565 1.00 69.09 174 VAL D CA 1
ATOM 6630 C C . VAL D 1 153 ? -24.650 -4.209 56.157 1.00 63.17 174 VAL D C 1
ATOM 6631 O O . VAL D 1 153 ? -25.139 -3.283 55.544 1.00 54.50 174 VAL D O 1
ATOM 6635 N N . ILE D 1 154 ? -23.751 -5.050 55.642 1.00 58.09 175 ILE D N 1
ATOM 6636 C CA . ILE D 1 154 ? -23.354 -4.990 54.235 1.00 52.73 175 ILE D CA 1
ATOM 6637 C C . ILE D 1 154 ? -23.907 -6.222 53.508 1.00 50.63 175 ILE D C 1
ATOM 6638 O O . ILE D 1 154 ? -23.670 -7.348 53.903 1.00 59.30 175 ILE D O 1
ATOM 6643 N N . VAL D 1 155 ? -24.650 -6.004 52.427 1.00 49.59 176 VAL D N 1
ATOM 6644 C CA . VAL D 1 155 ? -25.295 -7.077 51.669 1.00 45.72 176 VAL D CA 1
ATOM 6645 C C . VAL D 1 155 ? -24.614 -7.265 50.314 1.00 44.87 176 VAL D C 1
ATOM 6646 O O . VAL D 1 155 ? -24.274 -6.295 49.643 1.00 49.06 176 VAL D O 1
ATOM 6650 N N . GLY D 1 156 ? -24.391 -8.518 49.938 1.00 44.12 177 GLY D N 1
ATOM 6651 C CA . GLY D 1 156 ? -23.836 -8.894 48.656 1.00 43.82 177 GLY D CA 1
ATOM 6652 C C . GLY D 1 156 ? -22.954 -10.138 48.707 1.00 45.08 177 GLY D C 1
ATOM 6653 O O . GLY D 1 156 ? -23.061 -10.905 49.613 1.00 50.08 177 GLY D O 1
ATOM 6654 N N . ASN D 1 157 ? -22.127 -10.365 47.690 1.00 46.69 178 ASN D N 1
ATOM 6655 C CA . ASN D 1 157 ? -21.367 -11.606 47.579 1.00 49.64 178 ASN D CA 1
ATOM 6656 C C . ASN D 1 157 ? -20.106 -11.523 48.415 1.00 55.57 178 ASN D C 1
ATOM 6657 O O . ASN D 1 157 ? -19.016 -11.413 47.892 1.00 54.06 178 ASN D O 1
ATOM 6662 N N . LEU D 1 158 ? -20.272 -11.517 49.719 1.00 64.77 179 LEU D N 1
ATOM 6663 C CA . LEU D 1 158 ? -19.147 -11.466 50.649 1.00 71.66 179 LEU D CA 1
ATOM 6664 C C . LEU D 1 158 ? -18.693 -12.810 51.164 1.00 77.12 179 LEU D C 1
ATOM 6665 O O . LEU D 1 158 ? -19.497 -13.672 51.383 1.00 80.58 179 LEU D O 1
ATOM 6670 N N . ASP D 1 159 ? -17.397 -12.945 51.403 1.00 90.45 180 ASP D N 1
ATOM 6671 C CA . ASP D 1 159 ? -16.839 -14.132 52.049 1.00 104.47 180 ASP D CA 1
ATOM 6672 C C . ASP D 1 159 ? -16.966 -14.020 53.606 1.00 108.96 180 ASP D C 1
ATOM 6673 O O . ASP D 1 159 ? -17.940 -13.426 54.137 1.00 88.79 180 ASP D O 1
ATOM 6678 N N . ASP D 1 160 ? -15.962 -14.527 54.337 1.00 124.32 181 ASP D N 1
ATOM 6679 C CA . ASP D 1 160 ? -16.136 -14.898 55.775 1.00 119.69 181 ASP D CA 1
ATOM 6680 C C . ASP D 1 160 ? -15.163 -14.234 56.745 1.00 113.65 181 ASP D C 1
ATOM 6681 O O . ASP D 1 160 ? -14.143 -13.707 56.337 1.00 108.40 181 ASP D O 1
ATOM 6686 N N . GLU D 1 179 ? -4.861 -9.777 49.290 1.00 112.64 200 GLU D N 1
ATOM 6687 C CA . GLU D 1 179 ? -5.519 -10.227 50.517 1.00 111.05 200 GLU D CA 1
ATOM 6688 C C . GLU D 1 179 ? -6.835 -9.449 50.841 1.00 105.38 200 GLU D C 1
ATOM 6689 O O . GLU D 1 179 ? -7.873 -10.054 51.169 1.00 102.25 200 GLU D O 1
ATOM 6695 N N . LYS D 1 180 ? -6.782 -8.119 50.764 1.00 91.35 201 LYS D N 1
ATOM 6696 C CA . LYS D 1 180 ? -7.961 -7.286 50.991 1.00 86.75 201 LYS D CA 1
ATOM 6697 C C . LYS D 1 180 ? -8.757 -7.047 49.708 1.00 74.83 201 LYS D C 1
ATOM 6698 O O . LYS D 1 180 ? -8.185 -6.887 48.639 1.00 78.10 201 LYS D O 1
ATOM 6704 N N . LYS D 1 181 ? -10.067 -7.078 49.831 1.00 64.81 202 LYS D N 1
ATOM 6705 C CA . LYS D 1 181 ? -10.943 -6.803 48.705 1.00 65.01 202 LYS D CA 1
ATOM 6706 C C . LYS D 1 181 ? -11.270 -5.317 48.649 1.00 58.13 202 LYS D C 1
ATOM 6707 O O . LYS D 1 181 ? -11.573 -4.696 49.664 1.00 58.95 202 LYS D O 1
ATOM 6713 N N . ASN D 1 182 ? -11.171 -4.764 47.453 1.00 52.15 203 ASN D N 1
ATOM 6714 C CA . ASN D 1 182 ? -11.330 -3.333 47.209 1.00 49.01 203 ASN D CA 1
ATOM 6715 C C . ASN D 1 182 ? -12.724 -2.908 46.765 1.00 46.29 203 ASN D C 1
ATOM 6716 O O . ASN D 1 182 ? -13.332 -3.525 45.871 1.00 43.66 203 ASN D O 1
ATOM 6721 N N . ILE D 1 183 ? -13.187 -1.844 47.386 1.00 43.59 204 ILE D N 1
ATOM 6722 C CA . ILE D 1 183 ? -14.499 -1.323 47.172 1.00 44.69 204 ILE D CA 1
ATOM 6723 C C . ILE D 1 183 ? -14.474 0.098 46.673 1.00 42.72 204 ILE D C 1
ATOM 6724 O O . ILE D 1 183 ? -13.737 0.924 47.214 1.00 40.94 204 ILE D O 1
ATOM 6729 N N . ILE D 1 184 ? -15.296 0.381 45.643 1.00 40.18 205 ILE D N 1
ATOM 6730 C CA . ILE D 1 184 ? -15.562 1.761 45.199 1.00 37.28 205 ILE D CA 1
ATOM 6731 C C . ILE D 1 184 ? -16.958 2.082 45.640 1.00 37.63 205 ILE D C 1
ATOM 6732 O O . ILE D 1 184 ? -17.897 1.333 45.359 1.00 38.82 205 ILE D O 1
ATOM 6737 N N . ILE D 1 185 ? -17.129 3.210 46.307 1.00 37.50 206 ILE D N 1
ATOM 6738 C CA . ILE D 1 185 ? -18.438 3.609 46.783 1.00 37.88 206 ILE D CA 1
ATOM 6739 C C . ILE D 1 185 ? -19.033 4.646 45.873 1.00 36.36 206 ILE D C 1
ATOM 6740 O O . ILE D 1 185 ? -18.399 5.606 45.512 1.00 36.08 206 ILE D O 1
ATOM 6745 N N . ILE D 1 186 ? -20.306 4.465 45.571 1.00 38.40 207 ILE D N 1
ATOM 6746 C CA . ILE D 1 186 ? -21.079 5.353 44.703 1.00 39.22 207 ILE D CA 1
ATOM 6747 C C . ILE D 1 186 ? -22.188 6.045 45.494 1.00 40.79 207 ILE D C 1
ATOM 6748 O O . ILE D 1 186 ? -22.899 5.397 46.285 1.00 41.54 207 ILE D O 1
ATOM 6753 N N . ASP D 1 187 ? -22.321 7.345 45.309 1.00 38.74 208 ASP D N 1
ATOM 6754 C CA . ASP D 1 187 ? -23.385 8.091 45.955 1.00 38.23 208 ASP D CA 1
ATOM 6755 C C . ASP D 1 187 ? -23.799 9.267 45.060 1.00 37.21 208 ASP D C 1
ATOM 6756 O O . ASP D 1 187 ? -23.113 9.571 44.094 1.00 38.04 208 ASP D O 1
ATOM 6761 N N . ASP D 1 188 ? -24.830 9.999 45.444 1.00 37.46 209 ASP D N 1
ATOM 6762 C CA . ASP D 1 188 ? -25.284 11.102 44.607 1.00 38.75 209 ASP D CA 1
ATOM 6763 C C . ASP D 1 188 ? -24.558 12.387 44.812 1.00 36.37 209 ASP D C 1
ATOM 6764 O O . ASP D 1 188 ? -24.124 13.006 43.874 1.00 39.10 209 ASP D O 1
ATOM 6769 N N . VAL D 1 189 ? -24.435 12.830 46.044 1.00 40.77 210 VAL D N 1
ATOM 6770 C CA . VAL D 1 189 ? -23.942 14.167 46.335 1.00 43.35 210 VAL D CA 1
ATOM 6771 C C . VAL D 1 189 ? -22.901 14.101 47.394 1.00 43.33 210 VAL D C 1
ATOM 6772 O O . VAL D 1 189 ? -23.118 13.457 48.404 1.00 47.20 210 VAL D O 1
ATOM 6776 N N . PHE D 1 190 ? -21.814 14.848 47.216 1.00 42.19 211 PHE D N 1
ATOM 6777 C CA . PHE D 1 190 ? -20.835 15.068 48.279 1.00 42.09 211 PHE D CA 1
ATOM 6778 C C . PHE D 1 190 ? -20.902 16.522 48.758 1.00 44.56 211 PHE D C 1
ATOM 6779 O O . PHE D 1 190 ? -20.739 17.469 47.972 1.00 41.99 211 PHE D O 1
ATOM 6787 N N . THR D 1 191 ? -21.183 16.690 50.059 1.00 46.76 212 THR D N 1
ATOM 6788 C CA . THR D 1 191 ? -21.201 18.012 50.675 1.00 45.42 212 THR D CA 1
ATOM 6789 C C . THR D 1 191 ? -19.987 18.062 51.642 1.00 49.29 212 THR D C 1
ATOM 6790 O O . THR D 1 191 ? -18.980 18.702 51.323 1.00 45.25 212 THR D O 1
ATOM 6794 N N . CYS D 1 192 ? -20.094 17.392 52.800 1.00 48.91 213 CYS D N 1
ATOM 6795 C CA . CYS D 1 192 ? -18.984 17.292 53.796 1.00 50.06 213 CYS D CA 1
ATOM 6796 C C . CYS D 1 192 ? -18.404 15.930 53.928 1.00 47.49 213 CYS D C 1
ATOM 6797 O O . CYS D 1 192 ? -17.359 15.745 54.536 1.00 52.40 213 CYS D O 1
ATOM 6800 N N . GLY D 1 193 ? -19.125 14.947 53.440 1.00 49.30 214 GLY D N 1
ATOM 6801 C CA . GLY D 1 193 ? -18.665 13.580 53.581 1.00 51.77 214 GLY D CA 1
ATOM 6802 C C . GLY D 1 193 ? -19.289 12.826 54.741 1.00 48.45 214 GLY D C 1
ATOM 6803 O O . GLY D 1 193 ? -18.806 11.761 55.101 1.00 50.62 214 GLY D O 1
ATOM 6804 N N . THR D 1 194 ? -20.324 13.405 55.350 1.00 44.65 215 THR D N 1
ATOM 6805 C CA . THR D 1 194 ? -20.900 12.826 56.535 1.00 46.90 215 THR D CA 1
ATOM 6806 C C . THR D 1 194 ? -21.428 11.421 56.215 1.00 45.71 215 THR D C 1
ATOM 6807 O O . THR D 1 194 ? -21.130 10.470 56.917 1.00 48.82 215 THR D O 1
ATOM 6811 N N . ALA D 1 195 ? -22.161 11.306 55.130 1.00 43.22 216 ALA D N 1
ATOM 6812 C CA . ALA D 1 195 ? -22.706 10.025 54.727 1.00 42.98 216 ALA D CA 1
ATOM 6813 C C . ALA D 1 195 ? -21.625 8.981 54.405 1.00 43.35 216 ALA D C 1
ATOM 6814 O O . ALA D 1 195 ? -21.764 7.828 54.785 1.00 42.74 216 ALA D O 1
ATOM 6816 N N . LEU D 1 196 ? -20.594 9.383 53.667 1.00 44.72 217 LEU D N 1
ATOM 6817 C CA . LEU D 1 196 ? -19.538 8.456 53.309 1.00 45.33 217 LEU D CA 1
ATOM 6818 C C . LEU D 1 196 ? -18.806 8.011 54.584 1.00 47.66 217 LEU D C 1
ATOM 6819 O O . LEU D 1 196 ? -18.444 6.854 54.722 1.00 48.40 217 LEU D O 1
ATOM 6824 N N . THR D 1 197 ? -18.619 8.930 55.526 1.00 48.70 218 THR D N 1
ATOM 6825 C CA . THR D 1 197 ? -17.970 8.615 56.786 1.00 49.81 218 THR D CA 1
ATOM 6826 C C . THR D 1 197 ? -18.777 7.547 57.570 1.00 50.10 218 THR D C 1
ATOM 6827 O O . THR D 1 197 ? -18.188 6.590 58.119 1.00 51.12 218 THR D O 1
ATOM 6831 N N . GLU D 1 198 ? -20.102 7.630 57.539 1.00 48.43 219 GLU D N 1
ATOM 6832 C CA . GLU D 1 198 ? -20.883 6.594 58.238 1.00 54.14 219 GLU D CA 1
ATOM 6833 C C . GLU D 1 198 ? -20.664 5.206 57.586 1.00 52.86 219 GLU D C 1
ATOM 6834 O O . GLU D 1 198 ? -20.614 4.197 58.285 1.00 54.27 219 GLU D O 1
ATOM 6840 N N . ILE D 1 199 ? -20.559 5.169 56.255 1.00 49.18 220 ILE D N 1
ATOM 6841 C CA . ILE D 1 199 ? -20.393 3.910 55.565 1.00 47.26 220 ILE D CA 1
ATOM 6842 C C . ILE D 1 199 ? -19.041 3.352 55.889 1.00 50.29 220 ILE D C 1
ATOM 6843 O O . ILE D 1 199 ? -18.908 2.152 56.140 1.00 51.38 220 ILE D O 1
ATOM 6848 N N . LEU D 1 200 ? -18.027 4.215 55.934 1.00 53.09 221 LEU D N 1
ATOM 6849 C CA . LEU D 1 200 ? -16.691 3.785 56.406 1.00 54.01 221 LEU D CA 1
ATOM 6850 C C . LEU D 1 200 ? -16.717 3.180 57.813 1.00 56.26 221 LEU D C 1
ATOM 6851 O O . LEU D 1 200 ? -16.027 2.181 58.073 1.00 58.13 221 LEU D O 1
ATOM 6856 N N . ALA D 1 201 ? -17.513 3.767 58.711 1.00 55.90 222 ALA D N 1
ATOM 6857 C CA . ALA D 1 201 ? -17.669 3.209 60.079 1.00 54.31 222 ALA D CA 1
ATOM 6858 C C . ALA D 1 201 ? -18.252 1.791 60.006 1.00 54.09 222 ALA D C 1
ATOM 6859 O O . ALA D 1 201 ? -17.756 0.887 60.638 1.00 61.69 222 ALA D O 1
ATOM 6861 N N . LYS D 1 202 ? -19.247 1.580 59.160 1.00 54.45 223 LYS D N 1
ATOM 6862 C CA . LYS D 1 202 ? -19.839 0.251 59.001 1.00 54.45 223 LYS D CA 1
ATOM 6863 C C . LYS D 1 202 ? -18.877 -0.732 58.412 1.00 53.50 223 LYS D C 1
ATOM 6864 O O . LYS D 1 202 ? -18.887 -1.900 58.788 1.00 57.08 223 LYS D O 1
ATOM 6870 N N . LEU D 1 203 ? -18.010 -0.259 57.535 1.00 53.34 224 LEU D N 1
ATOM 6871 C CA . LEU D 1 203 ? -17.051 -1.138 56.886 1.00 54.87 224 LEU D CA 1
ATOM 6872 C C . LEU D 1 203 ? -15.830 -1.465 57.762 1.00 59.88 224 LEU D C 1
ATOM 6873 O O . LEU D 1 203 ? -15.107 -2.408 57.459 1.00 63.95 224 LEU D O 1
ATOM 6878 N N . LYS D 1 204 ? -15.564 -0.677 58.792 1.00 64.63 225 LYS D N 1
ATOM 6879 C CA . LYS D 1 204 ? -14.382 -0.883 59.648 1.00 72.78 225 LYS D CA 1
ATOM 6880 C C . LYS D 1 204 ? -14.418 -2.252 60.349 1.00 74.21 225 LYS D C 1
ATOM 6881 O O . LYS D 1 204 ? -13.413 -2.897 60.507 1.00 69.25 225 LYS D O 1
ATOM 6887 N N . THR D 1 205 ? -15.612 -2.697 60.681 1.00 78.09 226 THR D N 1
ATOM 6888 C CA . THR D 1 205 ? -15.859 -4.021 61.219 1.00 82.28 226 THR D CA 1
ATOM 6889 C C . THR D 1 205 ? -15.336 -5.150 60.339 1.00 80.27 226 THR D C 1
ATOM 6890 O O . THR D 1 205 ? -14.965 -6.194 60.839 1.00 82.29 226 THR D O 1
ATOM 6894 N N . TYR D 1 206 ? -15.434 -4.975 59.026 1.00 79.13 227 TYR D N 1
ATOM 6895 C CA . TYR D 1 206 ? -15.091 -6.023 58.079 1.00 74.68 227 TYR D CA 1
ATOM 6896 C C . TYR D 1 206 ? -13.622 -5.912 57.805 1.00 79.26 227 TYR D C 1
ATOM 6897 O O . TYR D 1 206 ? -13.129 -4.981 57.148 1.00 85.21 227 TYR D O 1
ATOM 6906 N N . GLU D 1 207 ? -12.909 -6.868 58.360 1.00 89.76 228 GLU D N 1
ATOM 6907 C CA . GLU D 1 207 ? -11.527 -7.046 58.117 1.00 97.46 228 GLU D CA 1
ATOM 6908 C C . GLU D 1 207 ? -11.654 -7.728 56.785 1.00 93.08 228 GLU D C 1
ATOM 6909 O O . GLU D 1 207 ? -12.652 -8.439 56.455 1.00 93.15 228 GLU D O 1
ATOM 6915 N N . HIS D 1 208 ? -10.709 -7.378 55.967 1.00 82.13 229 HIS D N 1
ATOM 6916 C CA . HIS D 1 208 ? -10.668 -7.917 54.593 1.00 82.39 229 HIS D CA 1
ATOM 6917 C C . HIS D 1 208 ? -11.300 -6.987 53.521 1.00 77.67 229 HIS D C 1
ATOM 6918 O O . HIS D 1 208 ? -11.084 -7.242 52.342 1.00 72.32 229 HIS D O 1
ATOM 6925 N N . LEU D 1 209 ? -12.021 -5.926 53.924 1.00 69.11 230 LEU D N 1
ATOM 6926 C CA . LEU D 1 209 ? -12.497 -4.921 52.978 1.00 69.20 230 LEU D CA 1
ATOM 6927 C C . LEU D 1 209 ? -11.803 -3.594 53.136 1.00 69.15 230 LEU D C 1
ATOM 6928 O O . LEU D 1 209 ? -11.516 -3.161 54.226 1.00 71.82 230 LEU D O 1
ATOM 6933 N N . LYS D 1 210 ? -11.589 -2.936 52.009 1.00 68.57 231 LYS D N 1
ATOM 6934 C CA . LYS D 1 210 ? -10.875 -1.678 51.938 1.00 64.87 231 LYS D CA 1
ATOM 6935 C C . LYS D 1 210 ? -11.553 -0.802 50.868 1.00 61.48 231 LYS D C 1
ATOM 6936 O O . LYS D 1 210 ? -11.882 -1.277 49.779 1.00 55.36 231 LYS D O 1
ATOM 6942 N N . VAL D 1 211 ? -11.770 0.472 51.173 1.00 55.12 232 VAL D N 1
ATOM 6943 C CA . VAL D 1 211 ? -12.351 1.385 50.213 1.00 50.38 232 VAL D CA 1
ATOM 6944 C C . VAL D 1 211 ? -11.269 2.104 49.476 1.00 49.64 232 VAL D C 1
ATOM 6945 O O . VAL D 1 211 ? -10.398 2.699 50.109 1.00 53.75 232 VAL D O 1
ATOM 6949 N N . VAL D 1 212 ? -11.283 2.044 48.153 1.00 47.79 233 VAL D N 1
ATOM 6950 C CA . VAL D 1 212 ? -10.217 2.676 47.359 1.00 49.11 233 VAL D CA 1
ATOM 6951 C C . VAL D 1 212 ? -10.640 3.918 46.595 1.00 45.51 233 VAL D C 1
ATOM 6952 O O . VAL D 1 212 ? -9.794 4.586 46.003 1.00 49.44 233 VAL D O 1
ATOM 6956 N N . ALA D 1 213 ? -11.938 4.217 46.569 1.00 43.53 234 ALA D N 1
ATOM 6957 C CA . ALA D 1 213 ? -12.432 5.431 45.875 1.00 42.05 234 ALA D CA 1
ATOM 6958 C C . ALA D 1 213 ? -13.887 5.699 46.155 1.00 39.84 234 ALA D C 1
ATOM 6959 O O . ALA D 1 213 ? -14.631 4.781 46.437 1.00 42.40 234 ALA D O 1
ATOM 6961 N N . PHE D 1 214 ? -14.265 6.962 46.085 1.00 38.24 235 PHE D N 1
ATOM 6962 C CA . PHE D 1 214 ? -15.645 7.379 46.126 1.00 38.77 235 PHE D CA 1
ATOM 6963 C C . PHE D 1 214 ? -15.946 8.039 44.822 1.00 38.50 235 PHE D C 1
ATOM 6964 O O . PHE D 1 214 ? -15.164 8.890 44.344 1.00 38.57 235 PHE D O 1
ATOM 6972 N N . ILE D 1 215 ? -17.083 7.688 44.241 1.00 38.53 236 ILE D N 1
ATOM 6973 C CA . ILE D 1 215 ? -17.556 8.345 43.021 1.00 38.57 236 ILE D CA 1
ATOM 6974 C C . ILE D 1 215 ? -18.969 8.868 43.214 1.00 36.45 236 ILE D C 1
ATOM 6975 O O . ILE D 1 215 ? -19.845 8.193 43.729 1.00 37.17 236 ILE D O 1
ATOM 6980 N N . VAL D 1 216 ? -19.201 10.056 42.729 1.00 36.94 237 VAL D N 1
ATOM 6981 C CA . VAL D 1 216 ? -20.372 10.790 43.082 1.00 38.35 237 VAL D CA 1
ATOM 6982 C C . VAL D 1 216 ? -20.898 11.559 41.863 1.00 37.52 237 VAL D C 1
ATOM 6983 O O . VAL D 1 216 ? -20.120 11.985 40.991 1.00 39.18 237 VAL D O 1
ATOM 6987 N N . LEU D 1 217 ? -22.194 11.803 41.814 1.00 37.22 238 LEU D N 1
ATOM 6988 C CA . LEU D 1 217 ? -22.765 12.620 40.733 1.00 34.90 238 LEU D CA 1
ATOM 6989 C C . LEU D 1 217 ? -22.397 14.070 40.852 1.00 33.45 238 LEU D C 1
ATOM 6990 O O . LEU D 1 217 ? -22.073 14.724 39.863 1.00 37.27 238 LEU D O 1
ATOM 6995 N N . LEU D 1 218 ? -22.468 14.616 42.047 1.00 33.48 239 LEU D N 1
ATOM 6996 C CA . LEU D 1 218 ? -22.209 16.030 42.269 1.00 34.85 239 LEU D CA 1
ATOM 6997 C C . LEU D 1 218 ? -21.377 16.292 43.520 1.00 37.52 239 LEU D C 1
ATOM 6998 O O . LEU D 1 218 ? -21.723 15.855 44.614 1.00 35.18 239 LEU D O 1
ATOM 7003 N N . ASN D 1 219 ? -20.310 17.061 43.341 1.00 41.29 240 ASN D N 1
ATOM 7004 C CA . ASN D 1 219 ? -19.607 17.634 44.437 1.00 41.23 240 ASN D CA 1
ATOM 7005 C C . ASN D 1 219 ? -20.020 19.066 44.564 1.00 41.61 240 ASN D C 1
ATOM 7006 O O . ASN D 1 219 ? -19.735 19.877 43.687 1.00 41.96 240 ASN D O 1
ATOM 7011 N N . ARG D 1 220 ? -20.584 19.446 45.711 1.00 42.89 241 ARG D N 1
ATOM 7012 C CA . ARG D 1 220 ? -20.991 20.848 45.926 1.00 42.23 241 ARG D CA 1
ATOM 7013 C C . ARG D 1 220 ? -19.867 21.848 46.148 1.00 40.71 241 ARG D C 1
ATOM 7014 O O . ARG D 1 220 ? -20.109 23.052 46.151 1.00 43.32 241 ARG D O 1
ATOM 7022 N N . ASN D 1 221 ? -18.650 21.391 46.292 1.00 42.87 242 ASN D N 1
ATOM 7023 C CA . ASN D 1 221 ? -17.502 22.293 46.561 1.00 47.42 242 ASN D CA 1
ATOM 7024 C C . ASN D 1 221 ? -17.715 23.183 47.786 1.00 47.58 242 ASN D C 1
ATOM 7025 O O . ASN D 1 221 ? -17.389 24.379 47.775 1.00 48.63 242 ASN D O 1
ATOM 7030 N N . GLU D 1 222 ? -18.279 22.611 48.843 1.00 50.18 243 GLU D N 1
ATOM 7031 C CA . GLU D 1 222 ? -18.467 23.344 50.093 1.00 54.20 243 GLU D CA 1
ATOM 7032 C C . GLU D 1 222 ? -17.164 23.580 50.782 1.00 51.43 243 GLU D C 1
ATOM 7033 O O . GLU D 1 222 ? -16.215 22.788 50.662 1.00 50.36 243 GLU D O 1
ATOM 7039 N N . TYR D 1 223 ? -17.129 24.688 51.495 1.00 52.24 244 TYR D N 1
ATOM 7040 C CA . TYR D 1 223 ? -15.956 25.058 52.236 1.00 55.80 244 TYR D CA 1
ATOM 7041 C C . TYR D 1 223 ? -16.348 25.768 53.544 1.00 55.81 244 TYR D C 1
ATOM 7042 O O . TYR D 1 223 ? -17.480 26.159 53.760 1.00 53.70 244 TYR D O 1
ATOM 7051 N N . GLU D 1 224 ? -15.392 25.908 54.430 1.00 56.39 245 GLU D N 1
ATOM 7052 C CA . GLU D 1 224 ? -15.600 26.789 55.578 1.00 56.83 245 GLU D CA 1
ATOM 7053 C C . GLU D 1 224 ? -14.471 27.762 55.533 1.00 57.00 245 GLU D C 1
ATOM 7054 O O . GLU D 1 224 ? -13.424 27.489 54.944 1.00 59.93 245 GLU D O 1
ATOM 7060 N N . ILE D 1 225 ? -14.716 28.952 56.038 1.00 57.75 246 ILE D N 1
ATOM 7061 C CA . ILE D 1 225 ? -13.654 29.926 56.219 1.00 58.60 246 ILE D CA 1
ATOM 7062 C C . ILE D 1 225 ? -13.034 29.701 57.598 1.00 57.27 246 ILE D C 1
ATOM 7063 O O . ILE D 1 225 ? -13.743 29.500 58.571 1.00 54.60 246 ILE D O 1
ATOM 7068 N N . ASN D 1 226 ? -11.710 29.675 57.673 1.00 57.89 247 ASN D N 1
ATOM 7069 C CA . ASN D 1 226 ? -11.041 29.308 58.899 1.00 59.33 247 ASN D CA 1
ATOM 7070 C C . ASN D 1 226 ? -10.625 30.551 59.677 1.00 63.17 247 ASN D C 1
ATOM 7071 O O . ASN D 1 226 ? -10.901 31.675 59.301 1.00 61.42 247 ASN D O 1
ATOM 7076 N N . GLU D 1 227 ? -9.817 30.319 60.696 1.00 71.44 248 GLU D N 1
ATOM 7077 C CA . GLU D 1 227 ? -9.376 31.323 61.626 1.00 74.95 248 GLU D CA 1
ATOM 7078 C C . GLU D 1 227 ? -8.407 32.376 60.959 1.00 74.70 248 GLU D C 1
ATOM 7079 O O . GLU D 1 227 ? -8.220 33.467 61.462 1.00 74.59 248 GLU D O 1
ATOM 7085 N N . ASN D 1 228 ? -7.913 32.078 59.755 1.00 73.51 249 ASN D N 1
ATOM 7086 C CA . ASN D 1 228 ? -7.023 32.922 58.987 1.00 74.51 249 ASN D CA 1
ATOM 7087 C C . ASN D 1 228 ? -7.700 33.523 57.729 1.00 70.53 249 ASN D C 1
ATOM 7088 O O . ASN D 1 228 ? -7.052 34.097 56.835 1.00 71.29 249 ASN D O 1
ATOM 7093 N N . ASN D 1 229 ? -9.017 33.399 57.664 1.00 67.01 250 ASN D N 1
ATOM 7094 C CA . ASN D 1 229 ? -9.813 33.945 56.586 1.00 68.82 250 ASN D CA 1
ATOM 7095 C C . ASN D 1 229 ? -9.530 33.263 55.257 1.00 72.25 250 ASN D C 1
ATOM 7096 O O . ASN D 1 229 ? -9.538 33.899 54.226 1.00 76.83 250 ASN D O 1
ATOM 7101 N N . GLN D 1 230 ? -9.306 31.965 55.308 1.00 70.45 251 GLN D N 1
ATOM 7102 C CA . GLN D 1 230 ? -9.063 31.150 54.139 1.00 69.73 251 GLN D CA 1
ATOM 7103 C C . GLN D 1 230 ? -10.139 30.114 53.867 1.00 66.72 251 GLN D C 1
ATOM 7104 O O . GLN D 1 230 ? -10.678 29.557 54.811 1.00 63.29 251 GLN D O 1
ATOM 7110 N N . LYS D 1 231 ? -10.471 29.861 52.589 1.00 70.09 252 LYS D N 1
ATOM 7111 C CA . LYS D 1 231 ? -11.484 28.835 52.232 1.00 70.71 252 LYS D CA 1
ATOM 7112 C C . LYS D 1 231 ? -10.811 27.485 52.309 1.00 64.55 252 LYS D C 1
ATOM 7113 O O . LYS D 1 231 ? -9.857 27.236 51.627 1.00 63.15 252 LYS D O 1
ATOM 7119 N N . ILE D 1 232 ? -11.333 26.624 53.147 1.00 65.99 253 ILE D N 1
ATOM 7120 C CA . ILE D 1 232 ? -10.843 25.272 53.295 1.00 64.52 253 ILE D CA 1
ATOM 7121 C C . ILE D 1 232 ? -11.962 24.368 52.810 1.00 59.08 253 ILE D C 1
ATOM 7122 O O . ILE D 1 232 ? -13.044 24.417 53.388 1.00 55.33 253 ILE D O 1
ATOM 7127 N N . TYR D 1 233 ? -11.711 23.583 51.761 1.00 54.61 254 TYR D N 1
ATOM 7128 C CA . TYR D 1 233 ? -12.760 22.771 51.163 1.00 52.99 254 TYR D CA 1
ATOM 7129 C C . TYR D 1 233 ? -12.936 21.464 51.861 1.00 49.88 254 TYR D C 1
ATOM 7130 O O . TYR D 1 233 ? -11.983 20.780 52.153 1.00 47.22 254 TYR D O 1
ATOM 7139 N N . PHE D 1 234 ? -14.190 21.097 52.104 1.00 48.75 255 PHE D N 1
ATOM 7140 C CA . PHE D 1 234 ? -14.474 19.848 52.751 1.00 48.74 255 PHE D CA 1
ATOM 7141 C C . PHE D 1 234 ? -13.938 18.639 51.995 1.00 50.14 255 PHE D C 1
ATOM 7142 O O . PHE D 1 234 ? -13.535 17.658 52.607 1.00 58.46 255 PHE D O 1
ATOM 7150 N N . LYS D 1 235 ? -13.882 18.711 50.680 1.00 54.66 256 LYS D N 1
ATOM 7151 C CA . LYS D 1 235 ? -13.359 17.606 49.915 1.00 53.52 256 LYS D CA 1
ATOM 7152 C C . LYS D 1 235 ? -11.929 17.333 50.327 1.00 53.63 256 LYS D C 1
ATOM 7153 O O . LYS D 1 235 ? -11.561 16.174 50.525 1.00 50.17 256 LYS D O 1
ATOM 7159 N N . ASP D 1 236 ? -11.135 18.386 50.455 1.00 53.46 257 ASP D N 1
ATOM 7160 C CA . ASP D 1 236 ? -9.704 18.226 50.801 1.00 56.63 257 ASP D CA 1
ATOM 7161 C C . ASP D 1 236 ? -9.481 17.709 52.197 1.00 53.01 257 ASP D C 1
ATOM 7162 O O . ASP D 1 236 ? -8.692 16.794 52.384 1.00 52.64 257 ASP D O 1
ATOM 7167 N N . ILE D 1 237 ? -10.257 18.224 53.140 1.00 56.28 258 ILE D N 1
ATOM 7168 C CA . ILE D 1 237 ? -10.237 17.772 54.534 1.00 58.85 258 ILE D CA 1
ATOM 7169 C C . ILE D 1 237 ? -10.598 16.313 54.610 1.00 57.80 258 ILE D C 1
ATOM 7170 O O . ILE D 1 237 ? -9.902 15.504 55.264 1.00 58.24 258 ILE D O 1
ATOM 7175 N N . PHE D 1 238 ? -11.682 15.970 53.928 1.00 53.29 259 PHE D N 1
ATOM 7176 C CA . PHE D 1 238 ? -12.156 14.601 53.920 1.00 50.27 259 PHE D CA 1
ATOM 7177 C C . PHE D 1 238 ? -11.113 13.652 53.311 1.00 48.84 259 PHE D C 1
ATOM 7178 O O . PHE D 1 238 ? -10.833 12.599 53.863 1.00 49.71 259 PHE D O 1
ATOM 7186 N N . GLU D 1 239 ? -10.532 14.020 52.174 1.00 49.58 260 GLU D N 1
ATOM 7187 C CA . GLU D 1 239 ? -9.592 13.110 51.497 1.00 48.85 260 GLU D CA 1
ATOM 7188 C C . GLU D 1 239 ? -8.377 12.875 52.370 1.00 50.24 260 GLU D C 1
ATOM 7189 O O . GLU D 1 239 ? -7.860 11.770 52.429 1.00 49.63 260 GLU D O 1
ATOM 7195 N N . LYS D 1 240 ? -7.936 13.925 53.052 1.00 52.37 261 LYS D N 1
ATOM 7196 C CA . LYS D 1 240 ? -6.793 13.821 53.944 1.00 58.76 261 LYS D CA 1
ATOM 7197 C C . LYS D 1 240 ? -7.078 12.924 55.163 1.00 55.43 261 LYS D C 1
ATOM 7198 O O . LYS D 1 240 ? -6.300 12.063 55.469 1.00 53.61 261 LYS D O 1
ATOM 7204 N N . ARG D 1 241 ? -8.211 13.144 55.824 1.00 52.93 262 ARG D N 1
ATOM 7205 C CA . ARG D 1 241 ? -8.584 12.368 56.979 1.00 53.65 262 ARG D CA 1
ATOM 7206 C C . ARG D 1 241 ? -8.748 10.879 56.675 1.00 53.48 262 ARG D C 1
ATOM 7207 O O . ARG D 1 241 ? -8.299 10.069 57.464 1.00 51.60 262 ARG D O 1
ATOM 7215 N N . VAL D 1 242 ? -9.373 10.503 55.545 1.00 49.70 263 VAL D N 1
ATOM 7216 C CA . VAL D 1 242 ? -9.620 9.095 55.312 1.00 48.07 263 VAL D CA 1
ATOM 7217 C C . VAL D 1 242 ? -8.650 8.426 54.330 1.00 46.58 263 VAL D C 1
ATOM 7218 O O . VAL D 1 242 ? -8.679 7.208 54.201 1.00 45.87 263 VAL D O 1
ATOM 7222 N N . GLY D 1 243 ? -7.799 9.210 53.659 1.00 46.91 264 GLY D N 1
ATOM 7223 C CA . GLY D 1 243 ? -6.788 8.699 52.727 1.00 47.57 264 GLY D CA 1
ATOM 7224 C C . GLY D 1 243 ? -7.335 8.039 51.469 1.00 52.14 264 GLY D C 1
ATOM 7225 O O . GLY D 1 243 ? -6.749 7.090 50.942 1.00 55.44 264 GLY D O 1
ATOM 7226 N N . ILE D 1 244 ? -8.482 8.514 50.980 1.00 51.14 265 ILE D N 1
ATOM 7227 C CA . ILE D 1 244 ? -9.144 7.905 49.827 1.00 51.01 265 ILE D CA 1
ATOM 7228 C C . ILE D 1 244 ? -9.645 9.015 48.878 1.00 47.44 265 ILE D C 1
ATOM 7229 O O . ILE D 1 244 ? -10.247 9.994 49.320 1.00 44.31 265 ILE D O 1
ATOM 7234 N N . PRO D 1 245 ? -9.416 8.848 47.572 1.00 44.97 266 PRO D N 1
ATOM 7235 C CA . PRO D 1 245 ? -9.806 9.913 46.608 1.00 42.33 266 PRO D CA 1
ATOM 7236 C C . PRO D 1 245 ? -11.290 9.931 46.308 1.00 40.14 266 PRO D C 1
ATOM 7237 O O . PRO D 1 245 ? -11.937 8.882 46.259 1.00 41.74 266 PRO D O 1
ATOM 7241 N N . LEU D 1 246 ? -11.817 11.134 46.153 1.00 42.44 267 LEU D N 1
ATOM 7242 C CA . LEU D 1 246 ? -13.170 11.343 45.693 1.00 44.27 267 LEU D CA 1
ATOM 7243 C C . LEU D 1 246 ? -13.205 11.892 44.261 1.00 41.08 267 LEU D C 1
ATOM 7244 O O . LEU D 1 246 ? -12.471 12.843 43.965 1.00 43.83 267 LEU D O 1
ATOM 7249 N N . TYR D 1 247 ? -14.070 11.297 43.423 1.00 37.90 268 TYR D N 1
ATOM 7250 C CA . TYR D 1 247 ? -14.301 11.745 42.043 1.00 40.70 268 TYR D CA 1
ATOM 7251 C C . TYR D 1 247 ? -15.727 12.156 41.837 1.00 38.12 268 TYR D C 1
ATOM 7252 O O . TYR D 1 247 ? -16.655 11.602 42.471 1.00 44.40 268 TYR D O 1
ATOM 7261 N N . SER D 1 248 ? -15.957 13.081 40.930 1.00 37.40 269 SER D N 1
ATOM 7262 C CA . SER D 1 248 ? -17.356 13.492 40.672 1.00 41.45 269 SER D CA 1
ATOM 7263 C C . SER D 1 248 ? -17.680 13.743 39.216 1.00 38.65 269 SER D C 1
ATOM 7264 O O . SER D 1 248 ? -16.871 14.168 38.460 1.00 39.69 269 SER D O 1
ATOM 7267 N N . ILE D 1 249 ? -18.894 13.448 38.828 1.00 41.52 270 ILE D N 1
ATOM 7268 C CA . ILE D 1 249 ? -19.285 13.702 37.448 1.00 39.50 270 ILE D CA 1
ATOM 7269 C C . ILE D 1 249 ? -19.350 15.218 37.262 1.00 40.57 270 ILE D C 1
ATOM 7270 O O . ILE D 1 249 ? -18.776 15.738 36.372 1.00 37.02 270 ILE D O 1
ATOM 7275 N N . LEU D 1 250 ? -20.062 15.888 38.155 1.00 41.01 271 LEU D N 1
ATOM 7276 C CA . LEU D 1 250 ? -20.258 17.320 38.094 1.00 41.91 271 LEU D CA 1
ATOM 7277 C C . LEU D 1 250 ? -19.773 18.004 39.346 1.00 40.96 271 LEU D C 1
ATOM 7278 O O . LEU D 1 250 ? -19.719 17.417 40.425 1.00 45.70 271 LEU D O 1
ATOM 7283 N N . SER D 1 251 ? -19.537 19.293 39.234 1.00 42.95 272 SER D N 1
ATOM 7284 C CA . SER D 1 251 ? -19.208 20.091 40.405 1.00 46.08 272 SER D CA 1
ATOM 7285 C C . SER D 1 251 ? -19.928 21.410 40.345 1.00 43.49 272 SER D C 1
ATOM 7286 O O . SER D 1 251 ? -20.183 21.918 39.265 1.00 47.24 272 SER D O 1
ATOM 7289 N N . TYR D 1 252 ? -20.150 22.007 41.495 1.00 43.08 273 TYR D N 1
ATOM 7290 C CA . TYR D 1 252 ? -20.709 23.340 41.565 1.00 42.38 273 TYR D CA 1
ATOM 7291 C C . TYR D 1 252 ? -19.869 24.330 40.774 1.00 45.48 273 TYR D C 1
ATOM 7292 O O . TYR D 1 252 ? -20.389 25.065 39.988 1.00 45.32 273 TYR D O 1
ATOM 7301 N N . LYS D 1 253 ? -18.558 24.344 40.987 1.00 53.27 274 LYS D N 1
ATOM 7302 C CA . LYS D 1 253 ? -17.675 25.348 40.363 1.00 59.42 274 LYS D CA 1
ATOM 7303 C C . LYS D 1 253 ? -17.699 25.212 38.834 1.00 56.58 274 LYS D C 1
ATOM 7304 O O . LYS D 1 253 ? -17.919 26.171 38.142 1.00 54.21 274 LYS D O 1
ATOM 7310 N N . ASP D 1 254 ? -17.455 24.018 38.318 1.00 54.72 275 ASP D N 1
ATOM 7311 C CA . ASP D 1 254 ? -17.351 23.818 36.871 1.00 54.75 275 ASP D CA 1
ATOM 7312 C C . ASP D 1 254 ? -18.685 23.798 36.156 1.00 53.41 275 ASP D C 1
ATOM 7313 O O . ASP D 1 254 ? -18.722 24.108 35.009 1.00 62.29 275 ASP D O 1
ATOM 7318 N N . ASP D 1 255 ? -19.765 23.382 36.806 1.00 51.77 276 ASP D N 1
ATOM 7319 C CA . ASP D 1 255 ? -20.992 23.025 36.083 1.00 46.76 276 ASP D CA 1
ATOM 7320 C C . ASP D 1 255 ? -22.248 23.703 36.534 1.00 46.94 276 ASP D C 1
ATOM 7321 O O . ASP D 1 255 ? -23.095 23.996 35.720 1.00 46.00 276 ASP D O 1
ATOM 7326 N N . ILE D 1 256 ? -22.383 23.983 37.820 1.00 47.31 277 ILE D N 1
ATOM 7327 C CA . ILE D 1 256 ? -23.620 24.572 38.301 1.00 51.60 277 ILE D CA 1
ATOM 7328 C C . ILE D 1 256 ? -23.588 26.086 38.382 1.00 53.74 277 ILE D C 1
ATOM 7329 O O . ILE D 1 256 ? -24.616 26.753 38.160 1.00 49.33 277 ILE D O 1
ATOM 7334 N N . GLN D 1 257 ? -22.438 26.659 38.706 1.00 55.11 278 GLN D N 1
ATOM 7335 C CA . GLN D 1 257 ? -22.365 28.112 38.895 1.00 61.19 278 GLN D CA 1
ATOM 7336 C C . GLN D 1 257 ? -22.792 28.922 37.667 1.00 57.67 278 GLN D C 1
ATOM 7337 O O . GLN D 1 257 ? -23.483 29.914 37.792 1.00 59.75 278 GLN D O 1
ATOM 7343 N N . SER D 1 258 ? -22.366 28.484 36.490 1.00 56.72 279 SER D N 1
ATOM 7344 C CA . SER D 1 258 ? -22.757 29.109 35.237 1.00 59.12 279 SER D CA 1
ATOM 7345 C C . SER D 1 258 ? -24.262 28.992 34.890 1.00 62.42 279 SER D C 1
ATOM 7346 O O . SER D 1 258 ? -24.713 29.643 33.965 1.00 73.12 279 SER D O 1
ATOM 7349 N N . MET D 1 259 ? -25.034 28.195 35.628 1.00 60.07 280 MET D N 1
ATOM 7350 C CA . MET D 1 259 ? -26.484 28.161 35.454 1.00 57.54 280 MET D CA 1
ATOM 7351 C C . MET D 1 259 ? -27.169 29.284 36.228 1.00 60.21 280 MET D C 1
ATOM 7352 O O . MET D 1 259 ? -28.392 29.512 36.073 1.00 63.87 280 MET D O 1
ATOM 7357 N N . ILE D 1 260 ? -26.424 29.994 37.056 1.00 65.24 281 ILE D N 1
ATOM 7358 C CA . ILE D 1 260 ? -27.076 30.880 38.047 1.00 82.09 281 ILE D CA 1
ATOM 7359 C C . ILE D 1 260 ? -27.545 32.285 37.576 1.00 94.87 281 ILE D C 1
ATOM 7360 O O . ILE D 1 260 ? -28.743 32.601 37.671 1.00 107.49 281 ILE D O 1
ATOM 7365 N N . HIS D 1 261 ? -26.627 33.148 37.135 1.00 103.75 282 HIS D N 1
ATOM 7366 C CA . HIS D 1 261 ? -27.021 34.504 36.598 1.00 112.23 282 HIS D CA 1
ATOM 7367 C C . HIS D 1 261 ? -27.309 35.579 37.694 1.00 107.09 282 HIS D C 1
ATOM 7368 O O . HIS D 1 261 ? -28.447 35.758 38.180 1.00 97.61 282 HIS D O 1
ATOM 7375 N N . PHE E 1 10 ? -11.527 52.601 71.734 1.00 93.03 9 PHE E N 1
ATOM 7376 C CA . PHE E 1 10 ? -11.851 51.495 72.710 1.00 90.71 9 PHE E CA 1
ATOM 7377 C C . PHE E 1 10 ? -11.434 51.733 74.133 1.00 87.28 9 PHE E C 1
ATOM 7378 O O . PHE E 1 10 ? -10.431 52.358 74.412 1.00 87.79 9 PHE E O 1
ATOM 7386 N N . LEU E 1 11 ? -12.218 51.195 75.038 1.00 86.60 10 LEU E N 1
ATOM 7387 C CA . LEU E 1 11 ? -11.926 51.200 76.435 1.00 91.46 10 LEU E CA 1
ATOM 7388 C C . LEU E 1 11 ? -10.462 50.711 76.654 1.00 90.26 10 LEU E C 1
ATOM 7389 O O . LEU E 1 11 ? -9.947 49.809 75.992 1.00 93.72 10 LEU E O 1
ATOM 7394 N N . CYS E 1 12 ? -9.751 51.377 77.541 1.00 91.95 11 CYS E N 1
ATOM 7395 C CA . CYS E 1 12 ? -8.392 51.014 77.893 1.00 96.23 11 CYS E CA 1
ATOM 7396 C C . CYS E 1 12 ? -8.354 49.770 78.782 1.00 92.20 11 CYS E C 1
ATOM 7397 O O . CYS E 1 12 ? -9.301 49.547 79.501 1.00 89.84 11 CYS E O 1
ATOM 7400 N N . ASP E 1 13 ? -7.263 48.991 78.758 1.00 84.96 12 ASP E N 1
ATOM 7401 C CA . ASP E 1 13 ? -7.165 47.774 79.574 1.00 80.90 12 ASP E CA 1
ATOM 7402 C C . ASP E 1 13 ? -7.437 47.999 81.059 1.00 86.96 12 ASP E C 1
ATOM 7403 O O . ASP E 1 13 ? -7.981 47.129 81.707 1.00 81.47 12 ASP E O 1
ATOM 7408 N N . GLU E 1 14 ? -7.025 49.136 81.617 1.00 96.73 13 GLU E N 1
ATOM 7409 C CA . GLU E 1 14 ? -7.237 49.373 83.058 1.00 100.54 13 GLU E CA 1
ATOM 7410 C C . GLU E 1 14 ? -8.734 49.455 83.336 1.00 97.72 13 GLU E C 1
ATOM 7411 O O . GLU E 1 14 ? -9.205 48.913 84.324 1.00 102.64 13 GLU E O 1
ATOM 7417 N N . GLU E 1 15 ? -9.478 50.089 82.434 1.00 100.75 14 GLU E N 1
ATOM 7418 C CA . GLU E 1 15 ? -10.926 50.242 82.584 1.00 101.84 14 GLU E CA 1
ATOM 7419 C C . GLU E 1 15 ? -11.638 48.916 82.351 1.00 92.53 14 GLU E C 1
ATOM 7420 O O . GLU E 1 15 ? -12.599 48.600 83.054 1.00 87.77 14 GLU E O 1
ATOM 7426 N N . ILE E 1 16 ? -11.173 48.142 81.359 1.00 82.98 15 ILE E N 1
ATOM 7427 C CA . ILE E 1 16 ? -11.746 46.833 81.094 1.00 74.57 15 ILE E CA 1
ATOM 7428 C C . ILE E 1 16 ? -11.618 45.955 82.337 1.00 73.51 15 ILE E C 1
ATOM 7429 O O . ILE E 1 16 ? -12.570 45.307 82.745 1.00 69.29 15 ILE E O 1
ATOM 7434 N N . TYR E 1 17 ? -10.457 45.985 82.971 1.00 71.47 16 TYR E N 1
ATOM 7435 C CA . TYR E 1 17 ? -10.248 45.169 84.158 1.00 74.35 16 TYR E CA 1
ATOM 7436 C C . TYR E 1 17 ? -11.178 45.603 85.295 1.00 79.25 16 TYR E C 1
ATOM 7437 O O . TYR E 1 17 ? -11.840 44.766 85.916 1.00 75.03 16 TYR E O 1
ATOM 7446 N N . LYS E 1 18 ? -11.254 46.916 85.537 1.00 85.15 17 LYS E N 1
ATOM 7447 C CA . LYS E 1 18 ? -12.118 47.449 86.603 1.00 88.01 17 LYS E CA 1
ATOM 7448 C C . LYS E 1 18 ? -13.561 47.000 86.382 1.00 85.43 17 LYS E C 1
ATOM 7449 O O . LYS E 1 18 ? -14.230 46.614 87.319 1.00 78.61 17 LYS E O 1
ATOM 7455 N N . SER E 1 19 ? -14.039 47.044 85.137 1.00 87.04 18 SER E N 1
ATOM 7456 C CA . SER E 1 19 ? -15.435 46.609 84.895 1.00 82.86 18 SER E CA 1
ATOM 7457 C C . SER E 1 19 ? -15.538 45.127 85.078 1.00 78.93 18 SER E C 1
ATOM 7458 O O . SER E 1 19 ? -16.535 44.680 85.597 1.00 74.11 18 SER E O 1
ATOM 7461 N N . PHE E 1 20 ? -14.535 44.379 84.593 1.00 72.95 19 PHE E N 1
ATOM 7462 C CA . PHE E 1 20 ? -14.513 42.945 84.793 1.00 70.59 19 PHE E CA 1
ATOM 7463 C C . PHE E 1 20 ? -14.671 42.606 86.264 1.00 70.78 19 PHE E C 1
ATOM 7464 O O . PHE E 1 20 ? -15.522 41.777 86.608 1.00 69.70 19 PHE E O 1
ATOM 7472 N N . VAL E 1 21 ? -13.891 43.257 87.126 1.00 76.14 20 VAL E N 1
ATOM 7473 C CA . VAL E 1 21 ? -13.921 42.963 88.572 1.00 79.38 20 VAL E CA 1
ATOM 7474 C C . VAL E 1 21 ? -15.301 43.256 89.156 1.00 84.08 20 VAL E C 1
ATOM 7475 O O . VAL E 1 21 ? -15.892 42.436 89.851 1.00 81.69 20 VAL E O 1
ATOM 7479 N N . HIS E 1 22 ? -15.833 44.423 88.838 1.00 91.77 21 HIS E N 1
ATOM 7480 C CA . HIS E 1 22 ? -17.166 44.790 89.307 1.00 98.80 21 HIS E CA 1
ATOM 7481 C C . HIS E 1 22 ? -18.215 43.774 88.840 1.00 95.11 21 HIS E C 1
ATOM 7482 O O . HIS E 1 22 ? -18.982 43.292 89.658 1.00 90.43 21 HIS E O 1
ATOM 7489 N N . LEU E 1 23 ? -18.226 43.440 87.542 1.00 87.15 22 LEU E N 1
ATOM 7490 C CA . LEU E 1 23 ? -19.228 42.528 87.003 1.00 80.70 22 LEU E CA 1
ATOM 7491 C C . LEU E 1 23 ? -19.067 41.120 87.547 1.00 78.23 22 LEU E C 1
ATOM 7492 O O . LEU E 1 23 ? -20.039 40.410 87.743 1.00 78.86 22 LEU E O 1
ATOM 7497 N N . LYS E 1 24 ? -17.830 40.704 87.761 1.00 78.32 23 LYS E N 1
ATOM 7498 C CA . LYS E 1 24 ? -17.562 39.376 88.287 1.00 80.17 23 LYS E CA 1
ATOM 7499 C C . LYS E 1 24 ? -18.126 39.247 89.707 1.00 80.48 23 LYS E C 1
ATOM 7500 O O . LYS E 1 24 ? -18.762 38.245 90.029 1.00 75.25 23 LYS E O 1
ATOM 7506 N N . ASP E 1 25 ? -17.908 40.268 90.536 1.00 82.21 24 ASP E N 1
ATOM 7507 C CA . ASP E 1 25 ? -18.423 40.248 91.910 1.00 83.37 24 ASP E CA 1
ATOM 7508 C C . ASP E 1 25 ? -19.944 40.175 91.896 1.00 89.06 24 ASP E C 1
ATOM 7509 O O . ASP E 1 25 ? -20.514 39.323 92.571 1.00 90.44 24 ASP E O 1
ATOM 7514 N N . LYS E 1 26 ? -20.597 41.015 91.079 1.00 90.10 25 LYS E N 1
ATOM 7515 C CA . LYS E 1 26 ? -22.045 40.991 90.998 1.00 91.78 25 LYS E CA 1
ATOM 7516 C C . LYS E 1 26 ? -22.559 39.655 90.485 1.00 87.84 25 LYS E C 1
ATOM 7517 O O . LYS E 1 26 ? -23.534 39.127 90.999 1.00 87.38 25 LYS E O 1
ATOM 7523 N N . ILE E 1 27 ? -21.924 39.102 89.460 1.00 86.87 26 ILE E N 1
ATOM 7524 C CA . ILE E 1 27 ? -22.402 37.841 88.905 1.00 83.37 26 ILE E CA 1
ATOM 7525 C C . ILE E 1 27 ? -22.351 36.727 89.966 1.00 80.82 26 ILE E C 1
ATOM 7526 O O . ILE E 1 27 ? -23.311 35.982 90.112 1.00 79.77 26 ILE E O 1
ATOM 7531 N N . CYS E 1 28 ? -21.237 36.623 90.686 1.00 74.45 27 CYS E N 1
ATOM 7532 C CA . CYS E 1 28 ? -21.091 35.606 91.734 1.00 76.96 27 CYS E CA 1
ATOM 7533 C C . CYS E 1 28 ? -22.096 35.817 92.873 1.00 83.79 27 CYS E C 1
ATOM 7534 O O . CYS E 1 28 ? -22.782 34.872 93.266 1.00 79.88 27 CYS E O 1
ATOM 7537 N N . GLU E 1 29 ? -22.226 37.067 93.333 1.00 93.27 28 GLU E N 1
ATOM 7538 C CA . GLU E 1 29 ? -23.222 37.460 94.366 1.00 94.92 28 GLU E CA 1
ATOM 7539 C C . GLU E 1 29 ? -24.614 36.975 93.939 1.00 94.09 28 GLU E C 1
ATOM 7540 O O . GLU E 1 29 ? -25.278 36.253 94.691 1.00 99.57 28 GLU E O 1
ATOM 7546 N N . GLU E 1 30 ? -25.023 37.299 92.713 1.00 87.98 29 GLU E N 1
ATOM 7547 C CA . GLU E 1 30 ? -26.381 37.005 92.294 1.00 89.33 29 GLU E CA 1
ATOM 7548 C C . GLU E 1 30 ? -26.602 35.524 92.092 1.00 88.82 29 GLU E C 1
ATOM 7549 O O . GLU E 1 30 ? -27.714 35.030 92.299 1.00 91.97 29 GLU E O 1
ATOM 7555 N N . ARG E 1 31 ? -25.573 34.807 91.669 1.00 88.78 30 ARG E N 1
ATOM 7556 C CA . ARG E 1 31 ? -25.716 33.363 91.547 1.00 92.54 30 ARG E CA 1
ATOM 7557 C C . ARG E 1 31 ? -25.903 32.750 92.934 1.00 90.45 30 ARG E C 1
ATOM 7558 O O . ARG E 1 31 ? -26.751 31.886 93.100 1.00 80.29 30 ARG E O 1
ATOM 7566 N N . LYS E 1 32 ? -25.136 33.212 93.924 1.00 94.45 31 LYS E N 1
ATOM 7567 C CA . LYS E 1 32 ? -25.252 32.644 95.276 1.00 100.12 31 LYS E CA 1
ATOM 7568 C C . LYS E 1 32 ? -26.604 32.935 95.874 1.00 106.41 31 LYS E C 1
ATOM 7569 O O . LYS E 1 32 ? -27.201 32.060 96.466 1.00 108.65 31 LYS E O 1
ATOM 7575 N N . LYS E 1 33 ? -27.131 34.133 95.637 1.00 111.42 32 LYS E N 1
ATOM 7576 C CA . LYS E 1 33 ? -28.484 34.493 96.098 1.00 108.14 32 LYS E CA 1
ATOM 7577 C C . LYS E 1 33 ? -29.617 33.889 95.264 1.00 102.44 32 LYS E C 1
ATOM 7578 O O . LYS E 1 33 ? -30.771 34.110 95.567 1.00 94.75 32 LYS E O 1
ATOM 7584 N N . LYS E 1 34 ? -29.290 33.152 94.209 1.00 99.96 33 LYS E N 1
ATOM 7585 C CA . LYS E 1 34 ? -30.295 32.557 93.328 1.00 99.96 33 LYS E CA 1
ATOM 7586 C C . LYS E 1 34 ? -31.271 33.615 92.769 1.00 98.46 33 LYS E C 1
ATOM 7587 O O . LYS E 1 34 ? -32.418 33.304 92.501 1.00 97.52 33 LYS E O 1
ATOM 7593 N N . GLU E 1 35 ? -30.794 34.849 92.553 1.00 98.90 34 GLU E N 1
ATOM 7594 C CA . GLU E 1 35 ? -31.571 35.877 91.876 1.00 104.13 34 GLU E CA 1
ATOM 7595 C C . GLU E 1 35 ? -31.313 35.774 90.370 1.00 96.92 34 GLU E C 1
ATOM 7596 O O . GLU E 1 35 ? -30.432 36.418 89.848 1.00 93.38 34 GLU E O 1
ATOM 7602 N N . LEU E 1 36 ? -32.149 35.010 89.673 1.00 92.52 35 LEU E N 1
ATOM 7603 C CA . LEU E 1 36 ? -31.912 34.685 88.291 1.00 89.06 35 LEU E CA 1
ATOM 7604 C C . LEU E 1 36 ? -31.971 35.855 87.313 1.00 88.92 35 LEU E C 1
ATOM 7605 O O . LEU E 1 36 ? -31.210 35.893 86.342 1.00 96.79 35 LEU E O 1
ATOM 7610 N N . VAL E 1 37 ? -32.893 36.774 87.513 1.00 89.96 36 VAL E N 1
ATOM 7611 C CA . VAL E 1 37 ? -33.049 37.888 86.578 1.00 88.64 36 VAL E CA 1
ATOM 7612 C C . VAL E 1 37 ? -31.852 38.824 86.667 1.00 87.91 36 VAL E C 1
ATOM 7613 O O . VAL E 1 37 ? -31.320 39.262 85.630 1.00 85.88 36 VAL E O 1
ATOM 7617 N N . SER E 1 38 ? -31.396 39.079 87.894 1.00 86.61 59 SER E N 1
ATOM 7618 C CA . SER E 1 38 ? -30.232 39.929 88.120 1.00 92.65 59 SER E CA 1
ATOM 7619 C C . SER E 1 38 ? -28.935 39.242 87.623 1.00 87.30 59 SER E C 1
ATOM 7620 O O . SER E 1 38 ? -28.136 39.851 86.897 1.00 90.64 59 SER E O 1
ATOM 7623 N N . TYR E 1 39 ? -28.815 37.947 87.883 1.00 83.39 60 TYR E N 1
ATOM 7624 C CA . TYR E 1 39 ? -27.709 37.163 87.327 1.00 84.92 60 TYR E CA 1
ATOM 7625 C C . TYR E 1 39 ? -27.663 37.300 85.790 1.00 78.40 60 TYR E C 1
ATOM 7626 O O . TYR E 1 39 ? -26.638 37.628 85.225 1.00 73.26 60 TYR E O 1
ATOM 7635 N N . SER E 1 40 ? -28.768 37.000 85.124 1.00 79.56 61 SER E N 1
ATOM 7636 C CA . SER E 1 40 ? -28.809 37.085 83.673 1.00 85.57 61 SER E CA 1
ATOM 7637 C C . SER E 1 40 ? -28.407 38.447 83.165 1.00 90.25 61 SER E C 1
ATOM 7638 O O . SER E 1 40 ? -27.765 38.557 82.108 1.00 92.41 61 SER E O 1
ATOM 7641 N N . SER E 1 41 ? -28.803 39.473 83.909 1.00 88.99 62 SER E N 1
ATOM 7642 C CA . SER E 1 41 ? -28.575 40.824 83.480 1.00 88.89 62 SER E CA 1
ATOM 7643 C C . SER E 1 41 ? -27.109 41.184 83.594 1.00 83.73 62 SER E C 1
ATOM 7644 O O . SER E 1 41 ? -26.522 41.721 82.649 1.00 83.47 62 SER E O 1
ATOM 7647 N N . TYR E 1 42 ? -26.487 40.802 84.697 1.00 82.94 63 TYR E N 1
ATOM 7648 C CA . TYR E 1 42 ? -25.057 41.035 84.836 1.00 80.14 63 TYR E CA 1
ATOM 7649 C C . TYR E 1 42 ? -24.204 40.182 83.835 1.00 76.20 63 TYR E C 1
ATOM 7650 O O . TYR E 1 42 ? -23.174 40.628 83.340 1.00 70.62 63 TYR E O 1
ATOM 7659 N N . ILE E 1 43 ? -24.646 38.970 83.510 1.00 78.66 64 ILE E N 1
ATOM 7660 C CA . ILE E 1 43 ? -23.976 38.151 82.484 1.00 78.42 64 ILE E CA 1
ATOM 7661 C C . ILE E 1 43 ? -23.978 38.872 81.166 1.00 79.75 64 ILE E C 1
ATOM 7662 O O . ILE E 1 43 ? -22.990 38.865 80.425 1.00 83.68 64 ILE E O 1
ATOM 7667 N N . LYS E 1 44 ? -25.115 39.468 80.840 1.00 91.05 65 LYS E N 1
ATOM 7668 C CA . LYS E 1 44 ? -25.236 40.161 79.544 1.00 94.24 65 LYS E CA 1
ATOM 7669 C C . LYS E 1 44 ? -24.305 41.364 79.546 1.00 86.59 65 LYS E C 1
ATOM 7670 O O . LYS E 1 44 ? -23.677 41.604 78.540 1.00 83.90 65 LYS E O 1
ATOM 7676 N N . GLU E 1 45 ? -24.114 42.031 80.688 1.00 85.57 66 GLU E N 1
ATOM 7677 C CA . GLU E 1 45 ? -23.111 43.120 80.758 1.00 84.95 66 GLU E CA 1
ATOM 7678 C C . GLU E 1 45 ? -21.686 42.665 80.555 1.00 80.01 66 GLU E C 1
ATOM 7679 O O . GLU E 1 45 ? -20.918 43.305 79.853 1.00 79.95 66 GLU E O 1
ATOM 7685 N N . MET E 1 46 ? -21.344 41.508 81.112 1.00 79.41 67 MET E N 1
ATOM 7686 C CA . MET E 1 46 ? -20.013 40.930 80.913 1.00 73.14 67 MET E CA 1
ATOM 7687 C C . MET E 1 46 ? -19.815 40.526 79.452 1.00 70.07 67 MET E C 1
ATOM 7688 O O . MET E 1 46 ? -18.764 40.766 78.876 1.00 68.52 67 MET E O 1
ATOM 7693 N N . LYS E 1 47 ? -20.844 39.973 78.825 1.00 71.77 68 LYS E N 1
ATOM 7694 C CA . LYS E 1 47 ? -20.765 39.689 77.387 1.00 74.87 68 LYS E CA 1
ATOM 7695 C C . LYS E 1 47 ? -20.540 40.950 76.570 1.00 78.37 68 LYS E C 1
ATOM 7696 O O . LYS E 1 47 ? -19.837 40.904 75.580 1.00 80.92 68 LYS E O 1
ATOM 7702 N N . LYS E 1 48 ? -21.166 42.064 76.948 1.00 86.25 69 LYS E N 1
ATOM 7703 C CA . LYS E 1 48 ? -20.923 43.333 76.247 1.00 90.71 69 LYS E CA 1
ATOM 7704 C C . LYS E 1 48 ? -19.464 43.729 76.386 1.00 85.24 69 LYS E C 1
ATOM 7705 O O . LYS E 1 48 ? -18.840 44.175 75.433 1.00 84.26 69 LYS E O 1
ATOM 7711 N N . LEU E 1 49 ? -18.908 43.541 77.577 1.00 79.65 70 LEU E N 1
ATOM 7712 C CA . LEU E 1 49 ? -17.509 43.900 77.813 1.00 73.56 70 LEU E CA 1
ATOM 7713 C C . LEU E 1 49 ? -16.608 43.001 76.967 1.00 68.05 70 LEU E C 1
ATOM 7714 O O . LEU E 1 49 ? -15.724 43.482 76.255 1.00 72.23 70 LEU E O 1
ATOM 7719 N N . LEU E 1 50 ? -16.948 41.724 76.921 1.00 61.80 71 LEU E N 1
ATOM 7720 C CA . LEU E 1 50 ? -16.229 40.789 76.091 1.00 60.45 71 LEU E CA 1
ATOM 7721 C C . LEU E 1 50 ? -16.238 41.183 74.621 1.00 63.33 71 LEU E C 1
ATOM 7722 O O . LEU E 1 50 ? -15.217 41.064 73.925 1.00 62.56 71 LEU E O 1
ATOM 7727 N N . LYS E 1 51 ? -17.388 41.639 74.126 1.00 69.20 72 LYS E N 1
ATOM 7728 C CA . LYS E 1 51 ? -17.485 41.987 72.710 1.00 72.20 72 LYS E CA 1
ATOM 7729 C C . LYS E 1 51 ? -16.589 43.192 72.425 1.00 73.19 72 LYS E C 1
ATOM 7730 O O . LYS E 1 51 ? -15.941 43.271 71.371 1.00 71.18 72 LYS E O 1
ATOM 7736 N N . VAL E 1 52 ? -16.492 44.104 73.392 1.00 75.77 73 VAL E N 1
ATOM 7737 C CA . VAL E 1 52 ? -15.592 45.257 73.247 1.00 79.28 73 VAL E CA 1
ATOM 7738 C C . VAL E 1 52 ? -14.142 44.789 73.139 1.00 75.49 73 VAL E C 1
ATOM 7739 O O . VAL E 1 52 ? -13.375 45.260 72.291 1.00 71.28 73 VAL E O 1
ATOM 7743 N N . VAL E 1 53 ? -13.816 43.802 73.959 1.00 72.89 74 VAL E N 1
ATOM 7744 C CA . VAL E 1 53 ? -12.504 43.184 73.920 1.00 73.65 74 VAL E CA 1
ATOM 7745 C C . VAL E 1 53 ? -12.211 42.510 72.565 1.00 70.18 74 VAL E C 1
ATOM 7746 O O . VAL E 1 53 ? -11.139 42.716 71.986 1.00 67.35 74 VAL E O 1
ATOM 7750 N N . LEU E 1 54 ? -13.178 41.757 72.044 1.00 67.30 75 LEU E N 1
ATOM 7751 C CA . LEU E 1 54 ? -12.987 41.074 70.776 1.00 68.05 75 LEU E CA 1
ATOM 7752 C C . LEU E 1 54 ? -12.701 42.074 69.663 1.00 72.83 75 LEU E C 1
ATOM 7753 O O . LEU E 1 54 ? -11.881 41.818 68.782 1.00 69.97 75 LEU E O 1
ATOM 7758 N N . LEU E 1 55 ? -13.387 43.210 69.694 1.00 75.32 76 LEU E N 1
ATOM 7759 C CA . LEU E 1 55 ? -13.140 44.234 68.689 1.00 79.43 76 LEU E CA 1
ATOM 7760 C C . LEU E 1 55 ? -11.822 44.961 68.940 1.00 77.89 76 LEU E C 1
ATOM 7761 O O . LEU E 1 55 ? -11.081 45.256 68.013 1.00 71.99 76 LEU E O 1
ATOM 7766 N N . LYS E 1 56 ? -11.542 45.274 70.192 1.00 74.23 77 LYS E N 1
ATOM 7767 C CA . LYS E 1 56 ? -10.338 46.017 70.499 1.00 74.69 77 LYS E CA 1
ATOM 7768 C C . LYS E 1 56 ? -9.081 45.258 70.060 1.00 72.64 77 LYS E C 1
ATOM 7769 O O . LYS E 1 56 ? -8.163 45.845 69.532 1.00 73.81 77 LYS E O 1
ATOM 7775 N N . TYR E 1 57 ? -9.046 43.954 70.295 1.00 68.66 78 TYR E N 1
ATOM 7776 C CA . TYR E 1 57 ? -7.862 43.148 70.002 1.00 66.99 78 TYR E CA 1
ATOM 7777 C C . TYR E 1 57 ? -7.941 42.532 68.622 1.00 64.96 78 TYR E C 1
ATOM 7778 O O . TYR E 1 57 ? -7.053 41.801 68.211 1.00 59.15 78 TYR E O 1
ATOM 7787 N N . LYS E 1 58 ? -9.015 42.852 67.910 1.00 67.47 79 LYS E N 1
ATOM 7788 C CA . LYS E 1 58 ? -9.197 42.425 66.529 1.00 69.60 79 LYS E CA 1
ATOM 7789 C C . LYS E 1 58 ? -9.330 40.930 66.381 1.00 67.32 79 LYS E C 1
ATOM 7790 O O . LYS E 1 58 ? -8.827 40.346 65.437 1.00 65.66 79 LYS E O 1
ATOM 7796 N N . ALA E 1 59 ? -9.995 40.312 67.350 1.00 65.84 80 ALA E N 1
ATOM 7797 C CA . ALA E 1 59 ? -10.308 38.895 67.294 1.00 63.47 80 ALA E CA 1
ATOM 7798 C C . ALA E 1 59 ? -11.400 38.697 66.268 1.00 64.37 80 ALA E C 1
ATOM 7799 O O . ALA E 1 59 ? -11.497 37.644 65.670 1.00 62.82 80 ALA E O 1
ATOM 7801 N N . LEU E 1 60 ? -12.225 39.722 66.116 1.00 67.26 81 LEU E N 1
ATOM 7802 C CA . LEU E 1 60 ? -13.228 39.767 65.075 1.00 71.93 81 LEU E CA 1
ATOM 7803 C C . LEU E 1 60 ? -12.812 40.769 64.025 1.00 74.18 81 LEU E C 1
ATOM 7804 O O . LEU E 1 60 ? -12.484 41.899 64.367 1.00 77.31 81 LEU E O 1
ATOM 7809 N N . LYS E 1 61 ? -12.829 40.355 62.759 1.00 74.69 82 LYS E N 1
ATOM 7810 C CA . LYS E 1 61 ? -12.591 41.258 61.622 1.00 80.02 82 LYS E CA 1
ATOM 7811 C C . LYS E 1 61 ? -13.698 41.141 60.588 1.00 84.68 82 LYS E C 1
ATOM 7812 O O . LYS E 1 61 ? -14.249 40.049 60.362 1.00 85.39 82 LYS E O 1
ATOM 7818 N N . PHE E 1 62 ? -14.021 42.275 59.972 1.00 89.13 83 PHE E N 1
ATOM 7819 C CA . PHE E 1 62 ? -15.168 42.357 59.079 1.00 89.36 83 PHE E CA 1
ATOM 7820 C C . PHE E 1 62 ? -14.826 42.692 57.650 1.00 86.70 83 PHE E C 1
ATOM 7821 O O . PHE E 1 62 ? -13.942 43.480 57.370 1.00 85.83 83 PHE E O 1
ATOM 7829 N N . GLY E 1 63 ? -15.570 42.111 56.728 1.00 87.62 84 GLY E N 1
ATOM 7830 C CA . GLY E 1 63 ? -15.407 42.527 55.305 1.00 87.72 84 GLY E CA 1
ATOM 7831 C C . GLY E 1 63 ? -13.997 42.460 54.682 1.00 87.01 84 GLY E C 1
ATOM 7832 O O . GLY E 1 63 ? -13.708 43.192 53.725 1.00 91.57 84 GLY E O 1
ATOM 7833 N N . GLU E 1 64 ? -13.100 41.628 55.222 1.00 86.85 85 GLU E N 1
ATOM 7834 C CA . GLU E 1 64 ? -11.728 41.521 54.682 1.00 81.76 85 GLU E CA 1
ATOM 7835 C C . GLU E 1 64 ? -11.649 40.501 53.575 1.00 85.38 85 GLU E C 1
ATOM 7836 O O . GLU E 1 64 ? -12.429 39.532 53.556 1.00 77.55 85 GLU E O 1
ATOM 7842 N N . PHE E 1 65 ? -10.703 40.736 52.658 1.00 86.71 86 PHE E N 1
ATOM 7843 C CA . PHE E 1 65 ? -10.551 39.870 51.491 1.00 94.41 86 PHE E CA 1
ATOM 7844 C C . PHE E 1 65 ? -10.110 38.491 51.946 1.00 93.22 86 PHE E C 1
ATOM 7845 O O . PHE E 1 65 ? -9.066 38.339 52.582 1.00 100.06 86 PHE E O 1
ATOM 7853 N N . ILE E 1 66 ? -10.913 37.490 51.602 1.00 88.40 87 ILE E N 1
ATOM 7854 C CA . ILE E 1 66 ? -10.515 36.085 51.757 1.00 87.23 87 ILE E CA 1
ATOM 7855 C C . ILE E 1 66 ? -9.173 35.803 51.056 1.00 86.55 87 ILE E C 1
ATOM 7856 O O . ILE E 1 66 ? -8.936 36.307 49.975 1.00 93.20 87 ILE E O 1
ATOM 7861 N N . LEU E 1 67 ? -8.315 34.976 51.660 1.00 90.14 88 LEU E N 1
ATOM 7862 C CA . LEU E 1 67 ? -6.976 34.716 51.111 1.00 92.39 88 LEU E CA 1
ATOM 7863 C C . LEU E 1 67 ? -7.036 34.007 49.733 1.00 102.29 88 LEU E C 1
ATOM 7864 O O . LEU E 1 67 ? -7.866 33.112 49.533 1.00 93.04 88 LEU E O 1
ATOM 7869 N N . LYS E 1 68 ? -6.145 34.438 48.816 1.00 116.51 89 LYS E N 1
ATOM 7870 C CA . LYS E 1 68 ? -6.137 34.161 47.342 1.00 118.70 89 LYS E CA 1
ATOM 7871 C C . LYS E 1 68 ? -7.110 35.080 46.560 1.00 120.99 89 LYS E C 1
ATOM 7872 O O . LYS E 1 68 ? -6.682 35.885 45.714 1.00 122.49 89 LYS E O 1
ATOM 7878 N N . SER E 1 69 ? -8.404 34.937 46.865 1.00 120.10 90 SER E N 1
ATOM 7879 C CA . SER E 1 69 ? -9.514 35.519 46.092 1.00 119.45 90 SER E CA 1
ATOM 7880 C C . SER E 1 69 ? -9.769 37.048 46.294 1.00 123.08 90 SER E C 1
ATOM 7881 O O . SER E 1 69 ? -9.111 37.751 47.096 1.00 124.97 90 SER E O 1
ATOM 7884 N N . LYS E 1 70 ? -10.705 37.551 45.495 1.00 126.52 91 LYS E N 1
ATOM 7885 C CA . LYS E 1 70 ? -11.179 38.938 45.572 1.00 129.04 91 LYS E CA 1
ATOM 7886 C C . LYS E 1 70 ? -12.570 38.966 46.202 1.00 121.68 91 LYS E C 1
ATOM 7887 O O . LYS E 1 70 ? -13.153 40.033 46.309 1.00 127.60 91 LYS E O 1
ATOM 7893 N N . ARG E 1 71 ? -13.085 37.812 46.646 1.00 116.25 92 ARG E N 1
ATOM 7894 C CA . ARG E 1 71 ? -14.308 37.778 47.492 1.00 112.23 92 ARG E CA 1
ATOM 7895 C C . ARG E 1 71 ? -13.974 38.225 48.956 1.00 107.42 92 ARG E C 1
ATOM 7896 O O . ARG E 1 71 ? -12.806 38.216 49.344 1.00 95.59 92 ARG E O 1
ATOM 7904 N N . LYS E 1 72 ? -14.998 38.597 49.745 1.00 100.67 93 LYS E N 1
ATOM 7905 C CA . LYS E 1 72 ? -14.878 39.085 51.131 1.00 93.91 93 LYS E CA 1
ATOM 7906 C C . LYS E 1 72 ? -15.698 38.223 52.083 1.00 89.28 93 LYS E C 1
ATOM 7907 O O . LYS E 1 72 ? -16.704 37.662 51.689 1.00 82.62 93 LYS E O 1
ATOM 7913 N N . SER E 1 73 ? -15.268 38.127 53.338 1.00 80.08 94 SER E N 1
ATOM 7914 C CA . SER E 1 73 ? -15.981 37.371 54.338 1.00 77.46 94 SER E CA 1
ATOM 7915 C C . SER E 1 73 ? -16.912 38.321 55.051 1.00 75.86 94 SER E C 1
ATOM 7916 O O . SER E 1 73 ? -16.520 39.420 55.344 1.00 75.84 94 SER E O 1
ATOM 7919 N N . ASN E 1 74 ? -18.121 37.908 55.389 1.00 75.11 95 ASN E N 1
ATOM 7920 C CA . ASN E 1 74 ? -18.867 38.754 56.319 1.00 79.85 95 ASN E CA 1
ATOM 7921 C C . ASN E 1 74 ? -17.911 39.068 57.503 1.00 78.73 95 ASN E C 1
ATOM 7922 O O . ASN E 1 74 ? -17.658 40.223 57.870 1.00 72.32 95 ASN E O 1
ATOM 7927 N N . TYR E 1 75 ? -17.389 37.993 58.093 1.00 76.97 96 TYR E N 1
ATOM 7928 C CA . TYR E 1 75 ? -16.460 38.084 59.211 1.00 76.10 96 TYR E CA 1
ATOM 7929 C C . TYR E 1 75 ? -15.512 36.937 59.289 1.00 68.34 96 TYR E C 1
ATOM 7930 O O . TYR E 1 75 ? -15.738 35.886 58.712 1.00 68.00 96 TYR E O 1
ATOM 7939 N N . PHE E 1 76 ? -14.457 37.140 60.056 1.00 66.53 97 PHE E N 1
ATOM 7940 C CA . PHE E 1 76 ? -13.720 35.979 60.568 1.00 67.22 97 PHE E CA 1
ATOM 7941 C C . PHE E 1 76 ? -13.116 36.217 61.991 1.00 63.78 97 PHE E C 1
ATOM 7942 O O . PHE E 1 76 ? -12.978 37.362 62.521 1.00 67.71 97 PHE E O 1
ATOM 7950 N N . PHE E 1 77 ? -12.816 35.102 62.632 1.00 63.46 98 PHE E N 1
ATOM 7951 C CA . PHE E 1 77 ? -12.529 35.094 64.054 1.00 59.24 98 PHE E CA 1
ATOM 7952 C C . PHE E 1 77 ? -11.228 34.425 64.315 1.00 56.28 98 PHE E C 1
ATOM 7953 O O . PHE E 1 77 ? -11.029 33.305 63.881 1.00 51.20 98 PHE E O 1
ATOM 7961 N N . SER E 1 78 ? -10.351 35.086 65.077 1.00 60.57 99 SER E N 1
ATOM 7962 C CA . SER E 1 78 ? -9.114 34.429 65.536 1.00 61.31 99 SER E CA 1
ATOM 7963 C C . SER E 1 78 ? -8.936 34.665 67.030 1.00 59.45 99 SER E C 1
ATOM 7964 O O . SER E 1 78 ? -9.034 35.802 67.515 1.00 59.53 99 SER E O 1
ATOM 7967 N N . SER E 1 79 ? -8.592 33.599 67.748 1.00 54.91 100 SER E N 1
ATOM 7968 C CA . SER E 1 79 ? -8.469 33.681 69.196 1.00 55.19 100 SER E CA 1
ATOM 7969 C C . SER E 1 79 ? -7.024 33.963 69.669 1.00 53.27 100 SER E C 1
ATOM 7970 O O . SER E 1 79 ? -6.810 34.153 70.854 1.00 53.38 100 SER E O 1
ATOM 7973 N N . GLY E 1 80 ? -6.055 34.009 68.762 1.00 51.87 101 GLY E N 1
ATOM 7974 C CA . GLY E 1 80 ? -4.668 34.206 69.173 1.00 54.27 101 GLY E CA 1
ATOM 7975 C C . GLY E 1 80 ? -4.464 35.512 69.924 1.00 55.37 101 GLY E C 1
ATOM 7976 O O . GLY E 1 80 ? -3.705 35.592 70.890 1.00 54.76 101 GLY E O 1
ATOM 7977 N N . VAL E 1 81 ? -5.179 36.539 69.490 1.00 58.75 102 VAL E N 1
ATOM 7978 C CA . VAL E 1 81 ? -5.089 37.855 70.107 1.00 57.61 102 VAL E CA 1
ATOM 7979 C C . VAL E 1 81 ? -5.788 37.937 71.457 1.00 56.59 102 VAL E C 1
ATOM 7980 O O . VAL E 1 81 ? -5.790 38.994 72.072 1.00 57.32 102 VAL E O 1
ATOM 7984 N N . LEU E 1 82 ? -6.374 36.832 71.924 1.00 56.33 103 LEU E N 1
ATOM 7985 C CA . LEU E 1 82 ? -7.019 36.784 73.256 1.00 53.50 103 LEU E CA 1
ATOM 7986 C C . LEU E 1 82 ? -6.137 36.148 74.319 1.00 51.95 103 LEU E C 1
ATOM 7987 O O . LEU E 1 82 ? -6.558 35.978 75.442 1.00 57.49 103 LEU E O 1
ATOM 7992 N N . ASN E 1 83 ? -4.890 35.837 73.984 1.00 54.21 104 ASN E N 1
ATOM 7993 C CA . ASN E 1 83 ? -3.909 35.288 74.944 1.00 54.66 104 ASN E CA 1
ATOM 7994 C C . ASN E 1 83 ? -3.234 36.408 75.747 1.00 54.61 104 ASN E C 1
ATOM 7995 O O . ASN E 1 83 ? -2.013 36.611 75.715 1.00 51.44 104 ASN E O 1
ATOM 8000 N N . ASN E 1 84 ? -4.073 37.150 76.451 1.00 54.85 105 ASN E N 1
ATOM 8001 C CA . ASN E 1 84 ? -3.625 38.155 77.356 1.00 56.79 105 ASN E CA 1
ATOM 8002 C C . ASN E 1 84 ? -4.601 38.167 78.521 1.00 57.05 105 ASN E C 1
ATOM 8003 O O . ASN E 1 84 ? -5.785 37.917 78.352 1.00 54.95 105 ASN E O 1
ATOM 8008 N N . ILE E 1 85 ? -4.083 38.427 79.712 1.00 57.83 106 ILE E N 1
ATOM 8009 C CA . ILE E 1 85 ? -4.817 38.084 80.917 1.00 57.96 106 ILE E CA 1
ATOM 8010 C C . ILE E 1 85 ? -6.073 38.915 81.058 1.00 56.90 106 ILE E C 1
ATOM 8011 O O . ILE E 1 85 ? -7.083 38.424 81.548 1.00 55.99 106 ILE E O 1
ATOM 8016 N N . VAL E 1 86 ? -6.039 40.164 80.618 1.00 54.74 107 VAL E N 1
ATOM 8017 C CA . VAL E 1 86 ? -7.250 40.972 80.698 1.00 58.06 107 VAL E CA 1
ATOM 8018 C C . VAL E 1 86 ? -8.383 40.343 79.893 1.00 56.04 107 VAL E C 1
ATOM 8019 O O . VAL E 1 86 ? -9.534 40.355 80.318 1.00 62.05 107 VAL E O 1
ATOM 8023 N N . SER E 1 87 ? -8.060 39.846 78.703 1.00 55.07 108 SER E N 1
ATOM 8024 C CA . SER E 1 87 ? -9.070 39.216 77.858 1.00 54.31 108 SER E CA 1
ATOM 8025 C C . SER E 1 87 ? -9.427 37.835 78.395 1.00 52.61 108 SER E C 1
ATOM 8026 O O . SER E 1 87 ? -10.596 37.515 78.531 1.00 50.25 108 SER E O 1
ATOM 8029 N N . SER E 1 88 ? -8.433 37.024 78.728 1.00 51.01 109 SER E N 1
ATOM 8030 C CA . SER E 1 88 ? -8.766 35.654 79.117 1.00 54.52 109 SER E CA 1
ATOM 8031 C C . SER E 1 88 ? -9.476 35.580 80.457 1.00 53.94 109 SER E C 1
ATOM 8032 O O . SER E 1 88 ? -10.194 34.644 80.696 1.00 54.34 109 SER E O 1
ATOM 8035 N N . ASN E 1 89 ? -9.273 36.576 81.324 1.00 56.19 110 ASN E N 1
ATOM 8036 C CA . ASN E 1 89 ? -10.038 36.640 82.560 1.00 57.36 110 ASN E CA 1
ATOM 8037 C C . ASN E 1 89 ? -11.517 36.612 82.296 1.00 56.22 110 ASN E C 1
ATOM 8038 O O . ASN E 1 89 ? -12.263 35.910 82.940 1.00 53.72 110 ASN E O 1
ATOM 8043 N N . ILE E 1 90 ? -11.940 37.418 81.333 1.00 61.22 111 ILE E N 1
ATOM 8044 C CA . ILE E 1 90 ? -13.345 37.529 81.021 1.00 58.52 111 ILE E CA 1
ATOM 8045 C C . ILE E 1 90 ? -13.840 36.211 80.440 1.00 58.57 111 ILE E C 1
ATOM 8046 O O . ILE E 1 90 ? -14.851 35.658 80.883 1.00 53.09 111 ILE E O 1
ATOM 8051 N N . ILE E 1 91 ? -13.127 35.720 79.425 1.00 53.47 112 ILE E N 1
ATOM 8052 C CA . ILE E 1 91 ? -13.499 34.498 78.740 1.00 51.21 112 ILE E CA 1
ATOM 8053 C C . ILE E 1 91 ? -13.594 33.334 79.721 1.00 48.95 112 ILE E C 1
ATOM 8054 O O . ILE E 1 91 ? -14.609 32.652 79.810 1.00 48.17 112 ILE E O 1
ATOM 8059 N N . CYS E 1 92 ? -12.535 33.140 80.503 1.00 48.87 113 CYS E N 1
ATOM 8060 C CA . CYS E 1 92 ? -12.465 31.983 81.371 1.00 51.61 113 CYS E CA 1
ATOM 8061 C C . CYS E 1 92 ? -13.430 32.083 82.565 1.00 53.35 113 CYS E C 1
ATOM 8062 O O . CYS E 1 92 ? -13.965 31.066 83.021 1.00 53.25 113 CYS E O 1
ATOM 8065 N N . PHE E 1 93 ? -13.645 33.295 83.049 1.00 53.29 114 PHE E N 1
ATOM 8066 C CA . PHE E 1 93 ? -14.652 33.494 84.028 1.00 57.66 114 PHE E CA 1
ATOM 8067 C C . PHE E 1 93 ? -16.018 33.037 83.510 1.00 58.48 114 PHE E C 1
ATOM 8068 O O . PHE E 1 93 ? -16.729 32.274 84.199 1.00 59.33 114 PHE E O 1
ATOM 8076 N N . LEU E 1 94 ? -16.365 33.458 82.293 1.00 57.93 115 LEU E N 1
ATOM 8077 C CA . LEU E 1 94 ? -17.650 33.092 81.703 1.00 56.11 115 LEU E CA 1
ATOM 8078 C C . LEU E 1 94 ? -17.759 31.609 81.369 1.00 54.83 115 LEU E C 1
ATOM 8079 O O . LEU E 1 94 ? -18.835 31.027 81.492 1.00 57.19 115 LEU E O 1
ATOM 8084 N N . LEU E 1 95 ? -16.653 30.959 81.009 1.00 53.13 116 LEU E N 1
ATOM 8085 C CA . LEU E 1 95 ? -16.692 29.508 80.825 1.00 49.87 116 LEU E CA 1
ATOM 8086 C C . LEU E 1 95 ? -17.025 28.856 82.149 1.00 50.72 116 LEU E C 1
ATOM 8087 O O . LEU E 1 95 ? -17.794 27.894 82.226 1.00 51.90 116 LEU E O 1
ATOM 8092 N N . SER E 1 96 ? -16.379 29.324 83.195 1.00 49.43 117 SER E N 1
ATOM 8093 C CA . SER E 1 96 ? -16.644 28.791 84.492 1.00 51.36 117 SER E CA 1
ATOM 8094 C C . SER E 1 96 ? -18.105 29.030 84.871 1.00 52.74 117 SER E C 1
ATOM 8095 O O . SER E 1 96 ? -18.762 28.147 85.400 1.00 53.51 117 SER E O 1
ATOM 8098 N N . GLU E 1 97 ? -18.643 30.202 84.585 1.00 54.30 118 GLU E N 1
ATOM 8099 C CA . GLU E 1 97 ? -20.077 30.434 84.862 1.00 62.35 118 GLU E CA 1
ATOM 8100 C C . GLU E 1 97 ? -21.056 29.502 84.079 1.00 61.91 118 GLU E C 1
ATOM 8101 O O . GLU E 1 97 ? -22.048 29.066 84.642 1.00 64.79 118 GLU E O 1
ATOM 8107 N N . LEU E 1 98 ? -20.740 29.134 82.837 1.00 56.54 119 LEU E N 1
ATOM 8108 C CA . LEU E 1 98 ? -21.561 28.180 82.124 1.00 56.33 119 LEU E CA 1
ATOM 8109 C C . LEU E 1 98 ? -21.607 26.858 82.847 1.00 54.88 119 LEU E C 1
ATOM 8110 O O . LEU E 1 98 ? -22.624 26.195 82.904 1.00 54.96 119 LEU E O 1
ATOM 8115 N N . ILE E 1 99 ? -20.478 26.440 83.387 1.00 58.73 120 ILE E N 1
ATOM 8116 C CA . ILE E 1 99 ? -20.414 25.156 84.063 1.00 58.06 120 ILE E CA 1
ATOM 8117 C C . ILE E 1 99 ? -21.269 25.217 85.312 1.00 58.54 120 ILE E C 1
ATOM 8118 O O . ILE E 1 99 ? -22.050 24.302 85.569 1.00 61.43 120 ILE E O 1
ATOM 8123 N N . LEU E 1 100 ? -21.122 26.290 86.086 1.00 59.86 121 LEU E N 1
ATOM 8124 C CA . LEU E 1 100 ? -21.872 26.439 87.330 1.00 63.45 121 LEU E CA 1
ATOM 8125 C C . LEU E 1 100 ? -23.366 26.645 87.114 1.00 70.24 121 LEU E C 1
ATOM 8126 O O . LEU E 1 100 ? -24.191 25.958 87.721 1.00 74.38 121 LEU E O 1
ATOM 8131 N N . LYS E 1 101 ? -23.723 27.569 86.232 1.00 70.19 122 LYS E N 1
ATOM 8132 C CA . LYS E 1 101 ? -25.112 27.859 86.003 1.00 74.87 122 LYS E CA 1
ATOM 8133 C C . LYS E 1 101 ? -25.850 26.618 85.543 1.00 72.78 122 LYS E C 1
ATOM 8134 O O . LYS E 1 101 ? -26.969 26.399 85.963 1.00 77.38 122 LYS E O 1
ATOM 8140 N N . ASN E 1 102 ? -25.258 25.835 84.654 1.00 69.91 123 ASN E N 1
ATOM 8141 C CA . ASN E 1 102 ? -25.921 24.634 84.152 1.00 70.24 123 ASN E CA 1
ATOM 8142 C C . ASN E 1 102 ? -25.683 23.438 85.029 1.00 72.09 123 ASN E C 1
ATOM 8143 O O . ASN E 1 102 ? -25.969 22.330 84.613 1.00 73.23 123 ASN E O 1
ATOM 8148 N N . LYS E 1 103 ? -25.097 23.649 86.205 1.00 71.56 124 LYS E N 1
ATOM 8149 C CA . LYS E 1 103 ? -24.917 22.577 87.187 1.00 77.66 124 LYS E CA 1
ATOM 8150 C C . LYS E 1 103 ? -24.242 21.340 86.551 1.00 70.27 124 LYS E C 1
ATOM 8151 O O . LYS E 1 103 ? -24.655 20.213 86.777 1.00 69.28 124 LYS E O 1
ATOM 8157 N N . LEU E 1 104 ? -23.196 21.542 85.765 1.00 66.95 125 LEU E N 1
ATOM 8158 C CA . LEU E 1 104 ? -22.514 20.433 85.102 1.00 71.19 125 LEU E CA 1
ATOM 8159 C C . LEU E 1 104 ? -21.540 19.747 86.032 1.00 66.74 125 LEU E C 1
ATOM 8160 O O . LEU E 1 104 ? -20.627 20.341 86.577 1.00 65.21 125 LEU E O 1
ATOM 8165 N N . SER E 1 105 ? -21.736 18.455 86.162 1.00 67.34 126 SER E N 1
ATOM 8166 C CA . SER E 1 105 ? -20.924 17.634 86.998 1.00 66.06 126 SER E CA 1
ATOM 8167 C C . SER E 1 105 ? -19.701 17.137 86.199 1.00 65.01 126 SER E C 1
ATOM 8168 O O . SER E 1 105 ? -19.845 16.730 85.048 1.00 65.19 126 SER E O 1
ATOM 8171 N N . PHE E 1 106 ? -18.506 17.172 86.797 1.00 59.32 127 PHE E N 1
ATOM 8172 C CA . PHE E 1 106 ? -17.310 16.692 86.113 1.00 58.73 127 PHE E CA 1
ATOM 8173 C C . PHE E 1 106 ? -16.249 16.242 87.086 1.00 59.83 127 PHE E C 1
ATOM 8174 O O . PHE E 1 106 ? -16.181 16.691 88.239 1.00 57.30 127 PHE E O 1
ATOM 8182 N N . ASP E 1 107 ? -15.400 15.349 86.605 1.00 61.30 128 ASP E N 1
ATOM 8183 C CA . ASP E 1 107 ? -14.204 14.964 87.323 1.00 60.56 128 ASP E CA 1
ATOM 8184 C C . ASP E 1 107 ? -12.964 15.686 86.793 1.00 59.30 128 ASP E C 1
ATOM 8185 O O . ASP E 1 107 ? -12.025 15.947 87.548 1.00 58.77 128 ASP E O 1
ATOM 8190 N N . TYR E 1 108 ? -12.971 15.987 85.491 1.00 56.75 129 TYR E N 1
ATOM 8191 C CA . TYR E 1 108 ? -11.863 16.649 84.827 1.00 52.52 129 TYR E CA 1
ATOM 8192 C C . TYR E 1 108 ? -12.372 17.700 83.895 1.00 53.26 129 TYR E C 1
ATOM 8193 O O . TYR E 1 108 ? -13.431 17.546 83.294 1.00 51.53 129 TYR E O 1
ATOM 8202 N N . LEU E 1 109 ? -11.570 18.727 83.693 1.00 55.36 130 LEU E N 1
ATOM 8203 C CA . LEU E 1 109 ? -11.727 19.617 82.537 1.00 55.00 130 LEU E CA 1
ATOM 8204 C C . LEU E 1 109 ? -10.629 19.339 81.574 1.00 52.67 130 LEU E C 1
ATOM 8205 O O . LEU E 1 109 ? -9.479 19.163 81.983 1.00 49.70 130 LEU E O 1
ATOM 8210 N N . LEU E 1 110 ? -10.934 19.370 80.285 1.00 49.52 131 LEU E N 1
ATOM 8211 C CA . LEU E 1 110 ? -9.890 19.137 79.301 1.00 48.85 131 LEU E CA 1
ATOM 8212 C C . LEU E 1 110 ? -9.798 20.322 78.361 1.00 48.75 131 LEU E C 1
ATOM 8213 O O . LEU E 1 110 ? -10.784 20.692 77.712 1.00 44.69 131 LEU E O 1
ATOM 8218 N N . GLY E 1 111 ? -8.596 20.875 78.233 1.00 46.15 132 GLY E N 1
ATOM 8219 C CA . GLY E 1 111 ? -8.377 21.968 77.282 1.00 46.31 132 GLY E CA 1
ATOM 8220 C C . GLY E 1 111 ? -7.910 21.435 75.934 1.00 45.11 132 GLY E C 1
ATOM 8221 O O . GLY E 1 111 ? -6.897 20.780 75.863 1.00 44.29 132 GLY E O 1
ATOM 8222 N N . ALA E 1 112 ? -8.680 21.690 74.890 1.00 45.63 133 ALA E N 1
ATOM 8223 C CA . ALA E 1 112 ? -8.366 21.217 73.525 1.00 44.47 133 ALA E CA 1
ATOM 8224 C C . ALA E 1 112 ? -7.105 21.852 73.024 1.00 45.46 133 ALA E C 1
ATOM 8225 O O . ALA E 1 112 ? -6.923 23.083 73.098 1.00 47.28 133 ALA E O 1
ATOM 8227 N N . SER E 1 113 ? -6.192 21.038 72.531 1.00 46.46 134 SER E N 1
ATOM 8228 C CA . SER E 1 113 ? -4.928 21.584 72.056 1.00 47.16 134 SER E CA 1
ATOM 8229 C C . SER E 1 113 ? -5.196 22.383 70.795 1.00 45.51 134 SER E C 1
ATOM 8230 O O . SER E 1 113 ? -5.982 21.975 69.996 1.00 42.02 134 SER E O 1
ATOM 8233 N N . TYR E 1 114 ? -4.562 23.536 70.600 1.00 49.10 135 TYR E N 1
ATOM 8234 C CA . TYR E 1 114 ? -3.725 24.206 71.561 1.00 46.61 135 TYR E CA 1
ATOM 8235 C C . TYR E 1 114 ? -4.497 25.274 72.312 1.00 48.85 135 TYR E C 1
ATOM 8236 O O . TYR E 1 114 ? -4.139 25.610 73.456 1.00 54.88 135 TYR E O 1
ATOM 8245 N N . LYS E 1 115 ? -5.519 25.831 71.667 1.00 49.30 136 LYS E N 1
ATOM 8246 C CA . LYS E 1 115 ? -6.156 27.095 72.111 1.00 48.65 136 LYS E CA 1
ATOM 8247 C C . LYS E 1 115 ? -6.829 26.967 73.427 1.00 47.11 136 LYS E C 1
ATOM 8248 O O . LYS E 1 115 ? -6.819 27.904 74.219 1.00 49.17 136 LYS E O 1
ATOM 8254 N N . GLY E 1 116 ? -7.366 25.778 73.698 1.00 48.93 137 GLY E N 1
ATOM 8255 C CA . GLY E 1 116 ? -7.978 25.454 75.000 1.00 48.24 137 GLY E CA 1
ATOM 8256 C C . GLY E 1 116 ? -7.032 25.272 76.163 1.00 49.02 137 GLY E C 1
ATOM 8257 O O . GLY E 1 116 ? -7.438 25.382 77.312 1.00 48.82 137 GLY E O 1
ATOM 8258 N N . ILE E 1 117 ? -5.738 25.050 75.901 1.00 51.54 138 ILE E N 1
ATOM 8259 C CA . ILE E 1 117 ? -4.803 24.717 76.981 1.00 47.91 138 ILE E CA 1
ATOM 8260 C C . ILE E 1 117 ? -4.572 25.870 77.953 1.00 48.50 138 ILE E C 1
ATOM 8261 O O . ILE E 1 117 ? -4.736 25.684 79.157 1.00 53.58 138 ILE E O 1
ATOM 8266 N N . PRO E 1 118 ? -4.253 27.063 77.461 1.00 50.02 139 PRO E N 1
ATOM 8267 C CA . PRO E 1 118 ? -4.137 28.130 78.476 1.00 52.98 139 PRO E CA 1
ATOM 8268 C C . PRO E 1 118 ? -5.469 28.486 79.113 1.00 52.49 139 PRO E C 1
ATOM 8269 O O . PRO E 1 118 ? -5.514 28.975 80.251 1.00 49.86 139 PRO E O 1
ATOM 8273 N N . MET E 1 119 ? -6.545 28.252 78.389 1.00 53.63 140 MET E N 1
ATOM 8274 C CA . MET E 1 119 ? -7.884 28.492 78.960 1.00 55.49 140 MET E CA 1
ATOM 8275 C C . MET E 1 119 ? -8.274 27.526 80.105 1.00 49.94 140 MET E C 1
ATOM 8276 O O . MET E 1 119 ? -9.023 27.900 81.015 1.00 48.43 140 MET E O 1
ATOM 8281 N N . VAL E 1 120 ? -7.774 26.295 80.069 1.00 45.37 141 VAL E N 1
ATOM 8282 C CA . VAL E 1 120 ? -8.293 25.301 80.975 1.00 45.66 141 VAL E CA 1
ATOM 8283 C C . VAL E 1 120 ? -7.770 25.515 82.417 1.00 48.24 141 VAL E C 1
ATOM 8284 O O . VAL E 1 120 ? -8.518 25.377 83.382 1.00 47.53 141 VAL E O 1
ATOM 8288 N N . SER E 1 121 ? -6.501 25.905 82.558 1.00 47.42 142 SER E N 1
ATOM 8289 C CA . SER E 1 121 ? -6.013 26.230 83.871 1.00 49.83 142 SER E CA 1
ATOM 8290 C C . SER E 1 121 ? -6.732 27.435 84.457 1.00 48.65 142 SER E C 1
ATOM 8291 O O . SER E 1 121 ? -7.101 27.464 85.616 1.00 49.23 142 SER E O 1
ATOM 8294 N N . LEU E 1 122 ? -6.892 28.459 83.664 1.00 50.15 143 LEU E N 1
ATOM 8295 C CA . LEU E 1 122 ? -7.449 29.687 84.178 1.00 52.50 143 LEU E CA 1
ATOM 8296 C C . LEU E 1 122 ? -8.942 29.519 84.473 1.00 51.03 143 LEU E C 1
ATOM 8297 O O . LEU E 1 122 ? -9.436 30.030 85.439 1.00 52.85 143 LEU E O 1
ATOM 8302 N N . THR E 1 123 ? -9.640 28.759 83.644 1.00 50.34 144 THR E N 1
ATOM 8303 C CA . THR E 1 123 ? -10.995 28.447 83.920 1.00 50.53 144 THR E CA 1
ATOM 8304 C C . THR E 1 123 ? -11.106 27.668 85.213 1.00 50.31 144 THR E C 1
ATOM 8305 O O . THR E 1 123 ? -11.984 27.921 86.068 1.00 50.26 144 THR E O 1
ATOM 8309 N N . SER E 1 124 ? -10.207 26.694 85.373 1.00 52.20 145 SER E N 1
ATOM 8310 C CA . SER E 1 124 ? -10.115 25.945 86.637 1.00 51.46 145 SER E CA 1
ATOM 8311 C C . SER E 1 124 ? -9.955 26.886 87.822 1.00 52.06 145 SER E C 1
ATOM 8312 O O . SER E 1 124 ? -10.579 26.719 88.864 1.00 51.51 145 SER E O 1
ATOM 8315 N N . HIS E 1 125 ? -9.124 27.912 87.647 1.00 53.66 146 HIS E N 1
ATOM 8316 C CA . HIS E 1 125 ? -8.955 28.897 88.705 1.00 54.03 146 HIS E CA 1
ATOM 8317 C C . HIS E 1 125 ? -10.289 29.565 89.058 1.00 57.37 146 HIS E C 1
ATOM 8318 O O . HIS E 1 125 ? -10.616 29.698 90.224 1.00 63.34 146 HIS E O 1
ATOM 8325 N N . PHE E 1 126 ? -11.058 30.016 88.074 1.00 57.43 147 PHE E N 1
ATOM 8326 C CA . PHE E 1 126 ? -12.349 30.667 88.380 1.00 57.57 147 PHE E CA 1
ATOM 8327 C C . PHE E 1 126 ? -13.401 29.736 88.954 1.00 57.47 147 PHE E C 1
ATOM 8328 O O . PHE E 1 126 ? -14.096 30.107 89.894 1.00 65.24 147 PHE E O 1
ATOM 8336 N N . LEU E 1 127 ? -13.452 28.504 88.482 1.00 57.02 148 LEU E N 1
ATOM 8337 C CA . LEU E 1 127 ? -14.295 27.486 89.126 1.00 61.61 148 LEU E CA 1
ATOM 8338 C C . LEU E 1 127 ? -13.949 27.278 90.607 1.00 59.67 148 LEU E C 1
ATOM 8339 O O . LEU E 1 127 ? -14.821 27.181 91.452 1.00 55.75 148 LEU E O 1
ATOM 8344 N N . PHE E 1 128 ? -12.648 27.218 90.894 1.00 61.87 149 PHE E N 1
ATOM 8345 C CA . PHE E 1 128 ? -12.184 26.940 92.220 1.00 63.05 149 PHE E CA 1
ATOM 8346 C C . PHE E 1 128 ? -12.639 28.007 93.207 1.00 62.57 149 PHE E C 1
ATOM 8347 O O . PHE E 1 128 ? -12.858 27.704 94.361 1.00 63.33 149 PHE E O 1
ATOM 8355 N N . GLU E 1 129 ? -12.836 29.232 92.735 1.00 63.51 150 GLU E N 1
ATOM 8356 C CA . GLU E 1 129 ? -13.320 30.304 93.588 1.00 67.75 150 GLU E CA 1
ATOM 8357 C C . GLU E 1 129 ? -14.742 30.114 94.124 1.00 72.93 150 GLU E C 1
ATOM 8358 O O . GLU E 1 129 ? -15.071 30.670 95.160 1.00 78.68 150 GLU E O 1
ATOM 8364 N N . SER E 1 130 ? -15.539 29.263 93.490 1.00 71.19 151 SER E N 1
ATOM 8365 C CA . SER E 1 130 ? -16.864 28.920 93.991 1.00 70.16 151 SER E CA 1
ATOM 8366 C C . SER E 1 130 ? -16.863 28.205 95.328 1.00 74.36 151 SER E C 1
ATOM 8367 O O . SER E 1 130 ? -17.911 28.049 95.926 1.00 80.96 151 SER E O 1
ATOM 8370 N N . LYS E 1 131 ? -15.712 27.678 95.750 1.00 78.08 152 LYS E N 1
ATOM 8371 C CA . LYS E 1 131 ? -15.600 26.871 96.982 1.00 81.72 152 LYS E CA 1
ATOM 8372 C C . LYS E 1 131 ? -16.431 25.583 96.967 1.00 74.30 152 LYS E C 1
ATOM 8373 O O . LYS E 1 131 ? -16.569 24.948 97.983 1.00 69.51 152 LYS E O 1
ATOM 8379 N N . LYS E 1 132 ? -16.921 25.167 95.809 1.00 68.77 153 LYS E N 1
ATOM 8380 C CA . LYS E 1 132 ? -17.630 23.899 95.720 1.00 71.57 153 LYS E CA 1
ATOM 8381 C C . LYS E 1 132 ? -16.712 22.710 95.530 1.00 65.49 153 LYS E C 1
ATOM 8382 O O . LYS E 1 132 ? -17.188 21.571 95.522 1.00 60.49 153 LYS E O 1
ATOM 8388 N N . TYR E 1 133 ? -15.401 22.943 95.410 1.00 60.40 154 TYR E N 1
ATOM 8389 C CA . TYR E 1 133 ? -14.493 21.882 95.020 1.00 58.09 154 TYR E CA 1
ATOM 8390 C C . TYR E 1 133 ? -13.275 21.864 95.880 1.00 58.37 154 TYR E C 1
ATOM 8391 O O . TYR E 1 133 ? -12.774 22.894 96.305 1.00 57.73 154 TYR E O 1
ATOM 8400 N N . SER E 1 134 ? -12.775 20.680 96.170 1.00 60.82 155 SER E N 1
ATOM 8401 C CA . SER E 1 134 ? -11.585 20.592 96.992 1.00 61.60 155 SER E CA 1
ATOM 8402 C C . SER E 1 134 ? -10.341 20.755 96.106 1.00 62.25 155 SER E C 1
ATOM 8403 O O . SER E 1 134 ? -9.248 21.114 96.586 1.00 69.89 155 SER E O 1
ATOM 8406 N N . ASN E 1 135 ? -10.513 20.399 94.846 1.00 57.17 156 ASN E N 1
ATOM 8407 C CA . ASN E 1 135 ? -9.500 20.590 93.818 1.00 58.68 156 ASN E CA 1
ATOM 8408 C C . ASN E 1 135 ? -10.209 20.573 92.454 1.00 55.84 156 ASN E C 1
ATOM 8409 O O . ASN E 1 135 ? -11.387 20.241 92.374 1.00 55.83 156 ASN E O 1
ATOM 8414 N N . ILE E 1 136 ? -9.479 20.916 91.412 1.00 53.57 157 ILE E N 1
ATOM 8415 C CA . ILE E 1 136 ? -9.920 20.773 90.043 1.00 52.97 157 ILE E CA 1
ATOM 8416 C C . ILE E 1 136 ? -8.789 20.229 89.244 1.00 51.48 157 ILE E C 1
ATOM 8417 O O . ILE E 1 136 ? -7.713 20.817 89.174 1.00 51.50 157 ILE E O 1
ATOM 8422 N N . PHE E 1 137 ? -9.074 19.128 88.596 1.00 51.95 158 PHE E N 1
ATOM 8423 C CA . PHE E 1 137 ? -8.104 18.421 87.825 1.00 50.61 158 PHE E CA 1
ATOM 8424 C C . PHE E 1 137 ? -8.347 18.724 86.354 1.00 48.41 158 PHE E C 1
ATOM 8425 O O . PHE E 1 137 ? -9.430 18.538 85.849 1.00 43.73 158 PHE E O 1
ATOM 8433 N N . TYR E 1 138 ? -7.312 19.175 85.649 1.00 49.97 159 TYR E N 1
ATOM 8434 C CA . TYR E 1 138 ? -7.443 19.431 84.241 1.00 46.25 159 TYR E CA 1
ATOM 8435 C C . TYR E 1 138 ? -6.509 18.578 83.412 1.00 48.53 159 TYR E C 1
ATOM 8436 O O . TYR E 1 138 ? -5.449 18.141 83.863 1.00 46.79 159 TYR E O 1
ATOM 8445 N N . LEU E 1 139 ? -6.925 18.383 82.158 1.00 51.89 160 LEU E N 1
ATOM 8446 C CA . LEU E 1 139 ? -6.215 17.570 81.179 1.00 53.21 160 LEU E CA 1
ATOM 8447 C C . LEU E 1 139 ? -5.945 18.348 79.897 1.00 50.17 160 LEU E C 1
ATOM 8448 O O . LEU E 1 139 ? -6.542 19.404 79.638 1.00 48.76 160 LEU E O 1
ATOM 8453 N N . TYR E 1 140 ? -5.024 17.841 79.092 1.00 47.91 161 TYR E N 1
ATOM 8454 C CA . TYR E 1 140 ? -4.930 18.299 77.703 1.00 48.31 161 TYR E CA 1
ATOM 8455 C C . TYR E 1 140 ? -4.493 17.159 76.833 1.00 48.00 161 TYR E C 1
ATOM 8456 O O . TYR E 1 140 ? -3.876 16.214 77.324 1.00 50.78 161 TYR E O 1
ATOM 8465 N N . ASP E 1 141 ? -4.804 17.262 75.550 1.00 49.28 162 ASP E N 1
ATOM 8466 C CA . ASP E 1 141 ? -4.367 16.287 74.549 1.00 52.28 162 ASP E CA 1
ATOM 8467 C C . ASP E 1 141 ? -3.164 16.805 73.733 1.00 55.83 162 ASP E C 1
ATOM 8468 O O . ASP E 1 141 ? -3.073 17.975 73.448 1.00 55.31 162 ASP E O 1
ATOM 8473 N N . ARG E 1 142 ? -2.216 15.936 73.418 1.00 61.11 163 ARG E N 1
ATOM 8474 C CA . ARG E 1 142 ? -1.159 16.278 72.476 1.00 62.13 163 ARG E CA 1
ATOM 8475 C C . ARG E 1 142 ? -1.616 15.982 71.017 1.00 65.86 163 ARG E C 1
ATOM 8476 O O . ARG E 1 142 ? -2.622 15.388 70.823 1.00 61.24 163 ARG E O 1
ATOM 8484 N N . LYS E 1 143 ? -0.847 16.348 69.990 1.00 73.00 164 LYS E N 1
ATOM 8485 C CA . LYS E 1 143 ? -1.247 16.027 68.563 1.00 74.16 164 LYS E CA 1
ATOM 8486 C C . LYS E 1 143 ? -0.589 14.899 67.736 1.00 70.23 164 LYS E C 1
ATOM 8487 O O . LYS E 1 143 ? 0.278 14.196 68.226 1.00 70.67 164 LYS E O 1
ATOM 8493 N N . ASN E 1 152 ? 1.903 8.837 75.510 1.00 82.07 173 ASN E N 1
ATOM 8494 C CA . ASN E 1 152 ? 0.632 9.151 76.196 1.00 92.48 173 ASN E CA 1
ATOM 8495 C C . ASN E 1 152 ? -0.075 10.446 75.731 1.00 84.88 173 ASN E C 1
ATOM 8496 O O . ASN E 1 152 ? 0.323 11.563 76.048 1.00 77.85 173 ASN E O 1
ATOM 8501 N N . VAL E 1 153 ? -1.185 10.259 75.021 1.00 78.04 174 VAL E N 1
ATOM 8502 C CA . VAL E 1 153 ? -1.815 11.338 74.301 1.00 71.49 174 VAL E CA 1
ATOM 8503 C C . VAL E 1 153 ? -2.652 12.263 75.157 1.00 67.42 174 VAL E C 1
ATOM 8504 O O . VAL E 1 153 ? -2.864 13.401 74.761 1.00 65.53 174 VAL E O 1
ATOM 8508 N N . ILE E 1 154 ? -3.143 11.790 76.307 1.00 61.26 175 ILE E N 1
ATOM 8509 C CA . ILE E 1 154 ? -3.837 12.642 77.262 1.00 56.70 175 ILE E CA 1
ATOM 8510 C C . ILE E 1 154 ? -2.945 12.850 78.506 1.00 57.18 175 ILE E C 1
ATOM 8511 O O . ILE E 1 154 ? -2.486 11.897 79.127 1.00 60.49 175 ILE E O 1
ATOM 8516 N N . VAL E 1 155 ? -2.759 14.106 78.909 1.00 56.42 176 VAL E N 1
ATOM 8517 C CA . VAL E 1 155 ? -1.864 14.446 79.996 1.00 58.09 176 VAL E CA 1
ATOM 8518 C C . VAL E 1 155 ? -2.657 14.996 81.170 1.00 58.37 176 VAL E C 1
ATOM 8519 O O . VAL E 1 155 ? -3.554 15.812 80.981 1.00 53.85 176 VAL E O 1
ATOM 8523 N N . GLY E 1 156 ? -2.299 14.546 82.384 1.00 58.80 177 GLY E N 1
ATOM 8524 C CA . GLY E 1 156 ? -2.885 15.064 83.611 1.00 58.14 177 GLY E CA 1
ATOM 8525 C C . GLY E 1 156 ? -2.982 14.010 84.682 1.00 62.71 177 GLY E C 1
ATOM 8526 O O . GLY E 1 156 ? -2.296 13.006 84.629 1.00 64.02 177 GLY E O 1
ATOM 8527 N N . ASN E 1 157 ? -3.825 14.238 85.693 1.00 64.91 178 ASN E N 1
ATOM 8528 C CA . ASN E 1 157 ? -3.903 13.329 86.844 1.00 64.14 178 ASN E CA 1
ATOM 8529 C C . ASN E 1 157 ? -4.805 12.145 86.516 1.00 64.22 178 ASN E C 1
ATOM 8530 O O . ASN E 1 157 ? -5.881 12.026 87.058 1.00 62.96 178 ASN E O 1
ATOM 8535 N N . LEU E 1 158 ? -4.335 11.261 85.663 1.00 69.81 179 LEU E N 1
ATOM 8536 C CA . LEU E 1 158 ? -5.067 10.038 85.316 1.00 77.91 179 LEU E CA 1
ATOM 8537 C C . LEU E 1 158 ? -4.699 8.786 86.122 1.00 87.00 179 LEU E C 1
ATOM 8538 O O . LEU E 1 158 ? -3.525 8.615 86.368 1.00 91.02 179 LEU E O 1
ATOM 8543 N N . ASP E 1 159 ? -5.727 7.941 86.432 1.00 98.13 180 ASP E N 1
ATOM 8544 C CA . ASP E 1 159 ? -5.808 6.670 87.261 1.00 104.78 180 ASP E CA 1
ATOM 8545 C C . ASP E 1 159 ? -6.677 6.934 88.501 1.00 102.06 180 ASP E C 1
ATOM 8546 O O . ASP E 1 159 ? -7.884 7.183 88.397 1.00 100.87 180 ASP E O 1
ATOM 8551 N N . LYS E 1 180 ? -16.862 5.335 85.777 1.00 91.01 201 LYS E N 1
ATOM 8552 C CA . LYS E 1 180 ? -16.312 6.225 84.767 1.00 92.37 201 LYS E CA 1
ATOM 8553 C C . LYS E 1 180 ? -16.106 7.671 85.258 1.00 92.99 201 LYS E C 1
ATOM 8554 O O . LYS E 1 180 ? -16.953 8.254 85.948 1.00 100.27 201 LYS E O 1
ATOM 8560 N N . LYS E 1 181 ? -14.982 8.263 84.854 1.00 86.95 202 LYS E N 1
ATOM 8561 C CA . LYS E 1 181 ? -14.690 9.673 85.130 1.00 79.16 202 LYS E CA 1
ATOM 8562 C C . LYS E 1 181 ? -15.173 10.595 84.001 1.00 72.46 202 LYS E C 1
ATOM 8563 O O . LYS E 1 181 ? -14.967 10.310 82.819 1.00 67.60 202 LYS E O 1
ATOM 8569 N N . ASN E 1 182 ? -15.811 11.693 84.391 1.00 66.46 203 ASN E N 1
ATOM 8570 C CA . ASN E 1 182 ? -16.436 12.626 83.474 1.00 64.22 203 ASN E CA 1
ATOM 8571 C C . ASN E 1 182 ? -15.579 13.820 83.122 1.00 59.78 203 ASN E C 1
ATOM 8572 O O . ASN E 1 182 ? -15.024 14.500 83.996 1.00 57.03 203 ASN E O 1
ATOM 8577 N N . ILE E 1 183 ? -15.555 14.119 81.827 1.00 58.54 204 ILE E N 1
ATOM 8578 C CA . ILE E 1 183 ? -14.761 15.212 81.269 1.00 53.61 204 ILE E CA 1
ATOM 8579 C C . ILE E 1 183 ? -15.619 16.247 80.570 1.00 50.92 204 ILE E C 1
ATOM 8580 O O . ILE E 1 183 ? -16.505 15.887 79.801 1.00 58.05 204 ILE E O 1
ATOM 8585 N N . ILE E 1 184 ? -15.369 17.514 80.848 1.00 48.80 205 ILE E N 1
ATOM 8586 C CA . ILE E 1 184 ? -15.898 18.641 80.074 1.00 50.21 205 ILE E CA 1
ATOM 8587 C C . ILE E 1 184 ? -14.750 19.191 79.221 1.00 51.12 205 ILE E C 1
ATOM 8588 O O . ILE E 1 184 ? -13.665 19.451 79.719 1.00 46.86 205 ILE E O 1
ATOM 8593 N N . ILE E 1 185 ? -14.984 19.348 77.929 1.00 52.25 206 ILE E N 1
ATOM 8594 C CA . ILE E 1 185 ? -13.946 19.794 77.015 1.00 48.93 206 ILE E CA 1
ATOM 8595 C C . ILE E 1 185 ? -14.176 21.258 76.692 1.00 50.42 206 ILE E C 1
ATOM 8596 O O . ILE E 1 185 ? -15.288 21.683 76.409 1.00 52.83 206 ILE E O 1
ATOM 8601 N N . ILE E 1 186 ? -13.097 22.026 76.718 1.00 53.95 207 ILE E N 1
ATOM 8602 C CA . ILE E 1 186 ? -13.108 23.471 76.486 1.00 52.23 207 ILE E CA 1
ATOM 8603 C C . ILE E 1 186 ? -12.302 23.811 75.235 1.00 51.45 207 ILE E C 1
ATOM 8604 O O . ILE E 1 186 ? -11.239 23.225 75.007 1.00 48.57 207 ILE E O 1
ATOM 8609 N N . ASP E 1 187 ? -12.856 24.688 74.402 1.00 47.02 208 ASP E N 1
ATOM 8610 C CA . ASP E 1 187 ? -12.228 25.052 73.164 1.00 48.94 208 ASP E CA 1
ATOM 8611 C C . ASP E 1 187 ? -12.703 26.443 72.768 1.00 50.45 208 ASP E C 1
ATOM 8612 O O . ASP E 1 187 ? -13.626 26.968 73.369 1.00 51.66 208 ASP E O 1
ATOM 8617 N N . ASP E 1 188 ? -12.076 27.053 71.759 1.00 51.27 209 ASP E N 1
ATOM 8618 C CA . ASP E 1 188 ? -12.400 28.453 71.436 1.00 50.60 209 ASP E CA 1
ATOM 8619 C C . ASP E 1 188 ? -13.585 28.584 70.512 1.00 50.98 209 ASP E C 1
ATOM 8620 O O . ASP E 1 188 ? -14.523 29.315 70.811 1.00 50.61 209 ASP E O 1
ATOM 8625 N N . VAL E 1 189 ? -13.590 27.842 69.410 1.00 53.97 210 VAL E N 1
ATOM 8626 C CA . VAL E 1 189 ? -14.598 28.026 68.377 1.00 55.73 210 VAL E CA 1
ATOM 8627 C C . VAL E 1 189 ? -15.176 26.700 67.966 1.00 57.40 210 VAL E C 1
ATOM 8628 O O . VAL E 1 189 ? -14.436 25.762 67.757 1.00 57.24 210 VAL E O 1
ATOM 8632 N N . PHE E 1 190 ? -16.495 26.644 67.814 1.00 55.92 211 PHE E N 1
ATOM 8633 C CA . PHE E 1 190 ? -17.139 25.494 67.203 1.00 56.47 211 PHE E CA 1
ATOM 8634 C C . PHE E 1 190 ? -17.653 25.887 65.835 1.00 56.12 211 PHE E C 1
ATOM 8635 O O . PHE E 1 190 ? -18.481 26.819 65.702 1.00 55.47 211 PHE E O 1
ATOM 8643 N N . THR E 1 191 ? -17.204 25.136 64.835 1.00 55.85 212 THR E N 1
ATOM 8644 C CA . THR E 1 191 ? -17.695 25.314 63.476 1.00 58.59 212 THR E CA 1
ATOM 8645 C C . THR E 1 191 ? -18.499 24.056 63.073 1.00 56.31 212 THR E C 1
ATOM 8646 O O . THR E 1 191 ? -19.733 24.105 63.053 1.00 51.27 212 THR E O 1
ATOM 8650 N N . CYS E 1 192 ? -17.794 22.954 62.782 1.00 53.16 213 CYS E N 1
ATOM 8651 C CA . CYS E 1 192 ? -18.403 21.636 62.469 1.00 56.33 213 CYS E CA 1
ATOM 8652 C C . CYS E 1 192 ? -18.193 20.571 63.507 1.00 58.99 213 CYS E C 1
ATOM 8653 O O . CYS E 1 192 ? -18.835 19.509 63.470 1.00 59.21 213 CYS E O 1
ATOM 8656 N N . GLY E 1 193 ? -17.244 20.814 64.402 1.00 58.34 214 GLY E N 1
ATOM 8657 C CA . GLY E 1 193 ? -16.924 19.826 65.397 1.00 55.60 214 GLY E CA 1
ATOM 8658 C C . GLY E 1 193 ? -15.752 18.931 65.041 1.00 55.92 214 GLY E C 1
ATOM 8659 O O . GLY E 1 193 ? -15.564 17.891 65.673 1.00 57.59 214 GLY E O 1
ATOM 8660 N N . THR E 1 194 ? -15.007 19.279 63.989 1.00 54.04 215 THR E N 1
ATOM 8661 C CA . THR E 1 194 ? -13.974 18.411 63.505 1.00 52.40 215 THR E CA 1
ATOM 8662 C C . THR E 1 194 ? -12.958 18.201 64.599 1.00 52.19 215 THR E C 1
ATOM 8663 O O . THR E 1 194 ? -12.561 17.074 64.877 1.00 57.36 215 THR E O 1
ATOM 8667 N N . ALA E 1 195 ? -12.533 19.289 65.236 1.00 49.48 216 ALA E N 1
ATOM 8668 C CA . ALA E 1 195 ? -11.495 19.214 66.258 1.00 48.05 216 ALA E CA 1
ATOM 8669 C C . ALA E 1 195 ? -11.996 18.428 67.480 1.00 52.70 216 ALA E C 1
ATOM 8670 O O . ALA E 1 195 ? -11.257 17.620 68.024 1.00 56.89 216 ALA E O 1
ATOM 8672 N N . LEU E 1 196 ? -13.228 18.670 67.909 1.00 53.87 217 LEU E N 1
ATOM 8673 C CA . LEU E 1 196 ? -13.780 17.936 69.031 1.00 56.78 217 LEU E CA 1
ATOM 8674 C C . LEU E 1 196 ? -13.877 16.434 68.711 1.00 57.72 217 LEU E C 1
ATOM 8675 O O . LEU E 1 196 ? -13.608 15.592 69.560 1.00 55.29 217 LEU E O 1
ATOM 8680 N N . THR E 1 197 ? -14.235 16.098 67.478 1.00 54.68 218 THR E N 1
ATOM 8681 C CA . THR E 1 197 ? -14.330 14.691 67.066 1.00 52.07 218 THR E CA 1
ATOM 8682 C C . THR E 1 197 ? -12.980 14.012 67.196 1.00 52.58 218 THR E C 1
ATOM 8683 O O . THR E 1 197 ? -12.874 12.861 67.617 1.00 59.09 218 THR E O 1
ATOM 8687 N N . GLU E 1 198 ? -11.914 14.727 66.880 1.00 55.57 219 GLU E N 1
ATOM 8688 C CA . GLU E 1 198 ? -10.583 14.151 66.903 1.00 59.32 219 GLU E CA 1
ATOM 8689 C C . GLU E 1 198 ? -10.203 13.849 68.353 1.00 58.55 219 GLU E C 1
ATOM 8690 O O . GLU E 1 198 ? -9.617 12.779 68.670 1.00 63.90 219 GLU E O 1
ATOM 8696 N N . ILE E 1 199 ? -10.611 14.725 69.261 1.00 56.74 220 ILE E N 1
ATOM 8697 C CA . ILE E 1 199 ? -10.320 14.518 70.685 1.00 59.12 220 ILE E CA 1
ATOM 8698 C C . ILE E 1 199 ? -11.106 13.322 71.189 1.00 59.82 220 ILE E C 1
ATOM 8699 O O . ILE E 1 199 ? -10.580 12.507 71.948 1.00 58.37 220 ILE E O 1
ATOM 8704 N N . LEU E 1 200 ? -12.352 13.197 70.749 1.00 57.80 221 LEU E N 1
ATOM 8705 C CA . LEU E 1 200 ? -13.144 12.011 71.086 1.00 57.31 221 LEU E CA 1
ATOM 8706 C C . LEU E 1 200 ? -12.505 10.705 70.625 1.00 58.96 221 LEU E C 1
ATOM 8707 O O . LEU E 1 200 ? -12.535 9.705 71.367 1.00 60.49 221 LEU E O 1
ATOM 8712 N N . ALA E 1 201 ? -11.914 10.719 69.429 1.00 58.79 222 ALA E N 1
ATOM 8713 C CA . ALA E 1 201 ? -11.185 9.540 68.927 1.00 60.97 222 ALA E CA 1
ATOM 8714 C C . ALA E 1 201 ? -9.997 9.181 69.881 1.00 62.64 222 ALA E C 1
ATOM 8715 O O . ALA E 1 201 ? -9.835 8.043 70.264 1.00 63.37 222 ALA E O 1
ATOM 8717 N N . LYS E 1 202 ? -9.241 10.179 70.318 1.00 61.60 223 LYS E N 1
ATOM 8718 C CA . LYS E 1 202 ? -8.145 9.939 71.249 1.00 61.50 223 LYS E CA 1
ATOM 8719 C C . LYS E 1 202 ? -8.641 9.399 72.569 1.00 63.98 223 LYS E C 1
ATOM 8720 O O . LYS E 1 202 ? -7.970 8.583 73.183 1.00 63.52 223 LYS E O 1
ATOM 8726 N N . LEU E 1 203 ? -9.806 9.868 73.019 1.00 66.54 224 LEU E N 1
ATOM 8727 C CA . LEU E 1 203 ? -10.349 9.464 74.318 1.00 67.72 224 LEU E CA 1
ATOM 8728 C C . LEU E 1 203 ? -11.018 8.100 74.296 1.00 71.71 224 LEU E C 1
ATOM 8729 O O . LEU E 1 203 ? -11.204 7.498 75.349 1.00 71.47 224 LEU E O 1
ATOM 8734 N N . LYS E 1 204 ? -11.380 7.602 73.122 1.00 75.46 225 LYS E N 1
ATOM 8735 C CA . LYS E 1 204 ? -12.043 6.296 73.031 1.00 82.21 225 LYS E CA 1
ATOM 8736 C C . LYS E 1 204 ? -11.179 5.148 73.582 1.00 83.89 225 LYS E C 1
ATOM 8737 O O . LYS E 1 204 ? -11.703 4.223 74.191 1.00 90.22 225 LYS E O 1
ATOM 8743 N N . THR E 1 205 ? -9.862 5.239 73.394 1.00 87.48 226 THR E N 1
ATOM 8744 C CA . THR E 1 205 ? -8.906 4.222 73.896 1.00 87.29 226 THR E CA 1
ATOM 8745 C C . THR E 1 205 ? -8.920 4.165 75.429 1.00 86.32 226 THR E C 1
ATOM 8746 O O . THR E 1 205 ? -8.675 3.124 75.991 1.00 90.22 226 THR E O 1
ATOM 8750 N N . TYR E 1 206 ? -9.233 5.269 76.109 1.00 82.91 227 TYR E N 1
ATOM 8751 C CA . TYR E 1 206 ? -9.264 5.293 77.578 1.00 82.60 227 TYR E CA 1
ATOM 8752 C C . TYR E 1 206 ? -10.628 4.797 78.043 1.00 86.39 227 TYR E C 1
ATOM 8753 O O . TYR E 1 206 ? -11.664 5.488 77.918 1.00 86.98 227 TYR E O 1
ATOM 8762 N N . GLU E 1 207 ? -10.647 3.585 78.570 1.00 97.54 228 GLU E N 1
ATOM 8763 C CA . GLU E 1 207 ? -11.939 2.968 78.914 1.00 105.40 228 GLU E CA 1
ATOM 8764 C C . GLU E 1 207 ? -12.701 3.572 80.093 1.00 95.82 228 GLU E C 1
ATOM 8765 O O . GLU E 1 207 ? -13.903 3.535 80.054 1.00 95.55 228 GLU E O 1
ATOM 8771 N N . HIS E 1 208 ? -12.026 4.155 81.081 1.00 88.38 229 HIS E N 1
ATOM 8772 C CA . HIS E 1 208 ? -12.675 4.758 82.258 1.00 90.16 229 HIS E CA 1
ATOM 8773 C C . HIS E 1 208 ? -13.004 6.267 82.123 1.00 87.04 229 HIS E C 1
ATOM 8774 O O . HIS E 1 208 ? -13.428 6.890 83.102 1.00 83.69 229 HIS E O 1
ATOM 8781 N N . LEU E 1 209 ? -12.873 6.842 80.911 1.00 84.16 230 LEU E N 1
ATOM 8782 C CA . LEU E 1 209 ? -13.236 8.257 80.656 1.00 76.14 230 LEU E CA 1
ATOM 8783 C C . LEU E 1 209 ? -14.426 8.448 79.741 1.00 74.45 230 LEU E C 1
ATOM 8784 O O . LEU E 1 209 ? -14.639 7.681 78.819 1.00 78.80 230 LEU E O 1
ATOM 8789 N N . LYS E 1 210 ? -15.196 9.494 80.009 1.00 72.76 231 LYS E N 1
ATOM 8790 C CA . LYS E 1 210 ? -16.424 9.801 79.300 1.00 71.97 231 LYS E CA 1
ATOM 8791 C C . LYS E 1 210 ? -16.550 11.312 79.209 1.00 68.29 231 LYS E C 1
ATOM 8792 O O . LYS E 1 210 ? -16.344 12.036 80.181 1.00 71.37 231 LYS E O 1
ATOM 8798 N N . VAL E 1 211 ? -16.951 11.808 78.058 1.00 66.46 232 VAL E N 1
ATOM 8799 C CA . VAL E 1 211 ? -17.148 13.236 77.897 1.00 62.37 232 VAL E CA 1
ATOM 8800 C C . VAL E 1 211 ? -18.617 13.550 78.120 1.00 59.77 232 VAL E C 1
ATOM 8801 O O . VAL E 1 211 ? -19.450 13.001 77.439 1.00 63.37 232 VAL E O 1
ATOM 8805 N N . VAL E 1 212 ? -18.909 14.519 78.964 1.00 57.66 233 VAL E N 1
ATOM 8806 C CA . VAL E 1 212 ? -20.299 14.891 79.233 1.00 58.05 233 VAL E CA 1
ATOM 8807 C C . VAL E 1 212 ? -20.719 16.253 78.720 1.00 56.86 233 VAL E C 1
ATOM 8808 O O . VAL E 1 212 ? -21.886 16.610 78.843 1.00 61.34 233 VAL E O 1
ATOM 8812 N N . ALA E 1 213 ? -19.777 17.070 78.263 1.00 54.92 234 ALA E N 1
ATOM 8813 C CA . ALA E 1 213 ? -20.127 18.414 77.724 1.00 53.06 234 ALA E CA 1
ATOM 8814 C C . ALA E 1 213 ? -18.958 19.078 77.020 1.00 49.03 234 ALA E C 1
ATOM 8815 O O . ALA E 1 213 ? -17.823 18.766 77.293 1.00 46.13 234 ALA E O 1
ATOM 8817 N N . PHE E 1 214 ? -19.275 19.932 76.060 1.00 50.90 235 PHE E N 1
ATOM 8818 C CA . PHE E 1 214 ? -18.310 20.758 75.370 1.00 50.72 235 PHE E CA 1
ATOM 8819 C C . PHE E 1 214 ? -18.690 22.187 75.662 1.00 51.61 235 PHE E C 1
ATOM 8820 O O . PHE E 1 214 ? -19.869 22.552 75.555 1.00 53.58 235 PHE E O 1
ATOM 8828 N N . ILE E 1 215 ? -17.709 22.990 76.053 1.00 50.46 236 ILE E N 1
ATOM 8829 C CA . ILE E 1 215 ? -17.924 24.420 76.257 1.00 52.29 236 ILE E CA 1
ATOM 8830 C C . ILE E 1 215 ? -16.956 25.236 75.425 1.00 51.82 236 ILE E C 1
ATOM 8831 O O . ILE E 1 215 ? -15.774 24.954 75.381 1.00 50.55 236 ILE E O 1
ATOM 8836 N N . VAL E 1 216 ? -17.466 26.291 74.827 1.00 51.11 237 VAL E N 1
ATOM 8837 C CA . VAL E 1 216 ? -16.771 26.951 73.779 1.00 50.47 237 VAL E CA 1
ATOM 8838 C C . VAL E 1 216 ? -17.016 28.454 73.876 1.00 49.87 237 VAL E C 1
ATOM 8839 O O . VAL E 1 216 ? -18.076 28.924 74.352 1.00 53.06 237 VAL E O 1
ATOM 8843 N N . LEU E 1 217 ? -16.063 29.235 73.424 1.00 48.33 238 LEU E N 1
ATOM 8844 C CA . LEU E 1 217 ? -16.255 30.706 73.452 1.00 49.40 238 LEU E CA 1
ATOM 8845 C C . LEU E 1 217 ? -17.249 31.163 72.390 1.00 53.63 238 LEU E C 1
ATOM 8846 O O . LEU E 1 217 ? -18.074 32.042 72.660 1.00 56.98 238 LEU E O 1
ATOM 8851 N N . LEU E 1 218 ? -17.146 30.590 71.187 1.00 51.12 239 LEU E N 1
ATOM 8852 C CA . LEU E 1 218 ? -17.993 30.988 70.094 1.00 54.26 239 LEU E CA 1
ATOM 8853 C C . LEU E 1 218 ? -18.500 29.797 69.293 1.00 54.46 239 LEU E C 1
ATOM 8854 O O . LEU E 1 218 ? -17.727 28.960 68.833 1.00 50.43 239 LEU E O 1
ATOM 8859 N N . ASN E 1 219 ? -19.817 29.761 69.091 1.00 55.30 240 ASN E N 1
ATOM 8860 C CA . ASN E 1 219 ? -20.420 28.859 68.137 1.00 54.92 240 ASN E CA 1
ATOM 8861 C C . ASN E 1 219 ? -20.770 29.648 66.887 1.00 54.24 240 ASN E C 1
ATOM 8862 O O . ASN E 1 219 ? -21.585 30.560 66.964 1.00 51.56 240 ASN E O 1
ATOM 8867 N N . ARG E 1 220 ? -20.158 29.307 65.754 1.00 52.09 241 ARG E N 1
ATOM 8868 C CA . ARG E 1 220 ? -20.437 30.032 64.507 1.00 55.86 241 ARG E CA 1
ATOM 8869 C C . ARG E 1 220 ? -21.823 29.782 63.871 1.00 56.60 241 ARG E C 1
ATOM 8870 O O . ARG E 1 220 ? -22.198 30.502 62.962 1.00 59.61 241 ARG E O 1
ATOM 8878 N N . ASN E 1 221 ? -22.598 28.831 64.386 1.00 55.90 242 ASN E N 1
ATOM 8879 C CA . ASN E 1 221 ? -23.917 28.533 63.843 1.00 56.42 242 ASN E CA 1
ATOM 8880 C C . ASN E 1 221 ? -23.868 28.189 62.341 1.00 59.74 242 ASN E C 1
ATOM 8881 O O . ASN E 1 221 ? -24.723 28.629 61.548 1.00 54.04 242 ASN E O 1
ATOM 8886 N N . GLU E 1 222 ? -22.854 27.412 61.951 1.00 62.30 243 GLU E N 1
ATOM 8887 C CA . GLU E 1 222 ? -22.743 26.975 60.584 1.00 64.15 243 GLU E CA 1
ATOM 8888 C C . GLU E 1 222 ? -23.782 25.966 60.260 1.00 62.64 243 GLU E C 1
ATOM 8889 O O . GLU E 1 222 ? -24.198 25.195 61.123 1.00 61.00 243 GLU E O 1
ATOM 8895 N N . TYR E 1 223 ? -24.138 25.938 58.983 1.00 63.11 244 TYR E N 1
ATOM 8896 C CA . TYR E 1 223 ? -25.111 24.992 58.501 1.00 67.16 244 TYR E CA 1
ATOM 8897 C C . TYR E 1 223 ? -24.800 24.590 57.046 1.00 64.92 244 TYR E C 1
ATOM 8898 O O . TYR E 1 223 ? -24.003 25.205 56.352 1.00 54.06 244 TYR E O 1
ATOM 8907 N N . GLU E 1 224 ? -25.459 23.536 56.599 1.00 63.24 245 GLU E N 1
ATOM 8908 C CA . GLU E 1 224 ? -25.454 23.247 55.182 1.00 61.79 245 GLU E CA 1
ATOM 8909 C C . GLU E 1 224 ? -26.918 23.188 54.779 1.00 64.34 245 GLU E C 1
ATOM 8910 O O . GLU E 1 224 ? -27.800 22.943 55.595 1.00 69.26 245 GLU E O 1
ATOM 8916 N N . ILE E 1 225 ? -27.190 23.491 53.536 1.00 63.25 246 ILE E N 1
ATOM 8917 C CA . ILE E 1 225 ? -28.519 23.310 53.015 1.00 63.93 246 ILE E CA 1
ATOM 8918 C C . ILE E 1 225 ? -28.611 21.934 52.409 1.00 59.63 246 ILE E C 1
ATOM 8919 O O . ILE E 1 225 ? -27.745 21.531 51.681 1.00 62.47 246 ILE E O 1
ATOM 8924 N N . ASN E 1 226 ? -29.690 21.236 52.687 1.00 58.67 247 ASN E N 1
ATOM 8925 C CA . ASN E 1 226 ? -29.841 19.871 52.265 1.00 56.34 247 ASN E CA 1
ATOM 8926 C C . ASN E 1 226 ? -30.680 19.758 51.011 1.00 56.18 247 ASN E C 1
ATOM 8927 O O . ASN E 1 226 ? -31.062 20.739 50.376 1.00 55.96 247 ASN E O 1
ATOM 8932 N N . GLU E 1 227 ? -31.030 18.528 50.709 1.00 57.99 248 GLU E N 1
ATOM 8933 C CA . GLU E 1 227 ? -31.708 18.138 49.505 1.00 58.52 248 GLU E CA 1
ATOM 8934 C C . GLU E 1 227 ? -33.200 18.672 49.458 1.00 59.82 248 GLU E C 1
ATOM 8935 O O . GLU E 1 227 ? -33.775 18.793 48.396 1.00 61.22 248 GLU E O 1
ATOM 8941 N N . ASN E 1 228 ? -33.729 19.147 50.593 1.00 62.44 249 ASN E N 1
ATOM 8942 C CA . ASN E 1 228 ? -35.058 19.777 50.717 1.00 65.62 249 ASN E CA 1
ATOM 8943 C C . ASN E 1 228 ? -35.022 21.294 50.975 1.00 65.13 249 ASN E C 1
ATOM 8944 O O . ASN E 1 228 ? -36.036 21.907 51.311 1.00 67.95 249 ASN E O 1
ATOM 8949 N N . ASN E 1 229 ? -33.865 21.898 50.774 1.00 62.89 250 ASN E N 1
ATOM 8950 C CA . ASN E 1 229 ? -33.688 23.345 50.869 1.00 61.62 250 ASN E CA 1
ATOM 8951 C C . ASN E 1 229 ? -33.848 23.817 52.275 1.00 63.01 250 ASN E C 1
ATOM 8952 O O . ASN E 1 229 ? -34.384 24.866 52.519 1.00 65.71 250 ASN E O 1
ATOM 8957 N N . GLN E 1 230 ? -33.395 23.001 53.192 1.00 64.97 251 GLN E N 1
ATOM 8958 C CA . GLN E 1 230 ? -33.476 23.287 54.614 1.00 70.09 251 GLN E CA 1
ATOM 8959 C C . GLN E 1 230 ? -32.119 23.483 55.248 1.00 69.01 251 GLN E C 1
ATOM 8960 O O . GLN E 1 230 ? -31.170 22.772 54.893 1.00 71.98 251 GLN E O 1
ATOM 8966 N N . LYS E 1 231 ? -32.001 24.429 56.175 1.00 68.86 252 LYS E N 1
ATOM 8967 C CA . LYS E 1 231 ? -30.730 24.638 56.870 1.00 68.94 252 LYS E CA 1
ATOM 8968 C C . LYS E 1 231 ? -30.609 23.558 57.947 1.00 66.81 252 LYS E C 1
ATOM 8969 O O . LYS E 1 231 ? -31.465 23.455 58.800 1.00 62.23 252 LYS E O 1
ATOM 8975 N N . ILE E 1 232 ? -29.547 22.767 57.867 1.00 64.44 253 ILE E N 1
ATOM 8976 C CA . ILE E 1 232 ? -29.235 21.769 58.852 1.00 62.86 253 ILE E CA 1
ATOM 8977 C C . ILE E 1 232 ? -27.968 22.240 59.540 1.00 62.42 253 ILE E C 1
ATOM 8978 O O . ILE E 1 232 ? -26.939 22.390 58.881 1.00 58.41 253 ILE E O 1
ATOM 8983 N N . TYR E 1 233 ? -28.059 22.538 60.843 1.00 62.11 254 TYR E N 1
ATOM 8984 C CA . TYR E 1 233 ? -26.924 23.130 61.585 1.00 59.31 254 TYR E CA 1
ATOM 8985 C C . TYR E 1 233 ? -25.960 22.056 62.040 1.00 57.73 254 TYR E C 1
ATOM 8986 O O . TYR E 1 233 ? -26.366 21.026 62.579 1.00 58.93 254 TYR E O 1
ATOM 8995 N N . PHE E 1 234 ? -24.673 22.310 61.868 1.00 57.75 255 PHE E N 1
ATOM 8996 C CA . PHE E 1 234 ? -23.665 21.354 62.294 1.00 57.74 255 PHE E CA 1
ATOM 8997 C C . PHE E 1 234 ? -23.707 21.073 63.786 1.00 59.48 255 PHE E C 1
ATOM 8998 O O . PHE E 1 234 ? -23.443 19.957 64.206 1.00 57.43 255 PHE E O 1
ATOM 9006 N N . LYS E 1 235 ? -24.085 22.058 64.594 1.00 59.10 256 LYS E N 1
ATOM 9007 C CA . LYS E 1 235 ? -24.194 21.800 66.011 1.00 59.51 256 LYS E CA 1
ATOM 9008 C C . LYS E 1 235 ? -25.155 20.655 66.276 1.00 62.83 256 LYS E C 1
ATOM 9009 O O . LYS E 1 235 ? -24.884 19.789 67.096 1.00 59.04 256 LYS E O 1
ATOM 9015 N N . ASP E 1 236 ? -26.300 20.675 65.607 1.00 65.16 257 ASP E N 1
ATOM 9016 C CA . ASP E 1 236 ? -27.330 19.686 65.871 1.00 66.17 257 ASP E CA 1
ATOM 9017 C C . ASP E 1 236 ? -26.924 18.299 65.412 1.00 62.27 257 ASP E C 1
ATOM 9018 O O . ASP E 1 236 ? -27.143 17.343 66.134 1.00 59.36 257 ASP E O 1
ATOM 9023 N N . ILE E 1 237 ? -26.337 18.226 64.224 1.00 62.65 258 ILE E N 1
ATOM 9024 C CA . ILE E 1 237 ? -25.828 16.976 63.652 1.00 64.75 258 ILE E CA 1
ATOM 9025 C C . ILE E 1 237 ? -24.780 16.387 64.567 1.00 60.98 258 ILE E C 1
ATOM 9026 O O . ILE E 1 237 ? -24.825 15.196 64.920 1.00 55.04 258 ILE E O 1
ATOM 9031 N N . PHE E 1 238 ? -23.848 17.251 64.974 1.00 56.76 259 PHE E N 1
ATOM 9032 C CA . PHE E 1 238 ? -22.806 16.856 65.896 1.00 58.15 259 PHE E CA 1
ATOM 9033 C C . PHE E 1 238 ? -23.364 16.344 67.238 1.00 56.32 259 PHE E C 1
ATOM 9034 O O . PHE E 1 238 ? -22.959 15.286 67.721 1.00 55.66 259 PHE E O 1
ATOM 9042 N N . GLU E 1 239 ? -24.296 17.072 67.840 1.00 57.64 260 GLU E N 1
ATOM 9043 C CA . GLU E 1 239 ? -24.820 16.662 69.170 1.00 60.81 260 GLU E CA 1
ATOM 9044 C C . GLU E 1 239 ? -25.494 15.309 69.052 1.00 61.24 260 GLU E C 1
ATOM 9045 O O . GLU E 1 239 ? -25.392 14.488 69.960 1.00 59.69 260 GLU E O 1
ATOM 9051 N N . LYS E 1 240 ? -26.193 15.097 67.944 1.00 63.19 261 LYS E N 1
ATOM 9052 C CA . LYS E 1 240 ? -26.922 13.840 67.746 1.00 69.29 261 LYS E CA 1
ATOM 9053 C C . LYS E 1 240 ? -25.958 12.691 67.574 1.00 64.56 261 LYS E C 1
ATOM 9054 O O . LYS E 1 240 ? -26.132 11.663 68.180 1.00 67.63 261 LYS E O 1
ATOM 9060 N N . ARG E 1 241 ? -24.953 12.869 66.725 1.00 63.52 262 ARG E N 1
ATOM 9061 C CA . ARG E 1 241 ? -24.004 11.806 66.451 1.00 64.06 262 ARG E CA 1
ATOM 9062 C C . ARG E 1 241 ? -23.243 11.384 67.692 1.00 65.66 262 ARG E C 1
ATOM 9063 O O . ARG E 1 241 ? -23.028 10.204 67.878 1.00 62.49 262 ARG E O 1
ATOM 9071 N N . VAL E 1 242 ? -22.808 12.327 68.531 1.00 64.89 263 VAL E N 1
ATOM 9072 C CA . VAL E 1 242 ? -21.917 11.954 69.655 1.00 64.45 263 VAL E CA 1
ATOM 9073 C C . VAL E 1 242 ? -22.631 11.902 70.999 1.00 66.65 263 VAL E C 1
ATOM 9074 O O . VAL E 1 242 ? -22.068 11.392 71.945 1.00 64.57 263 VAL E O 1
ATOM 9078 N N . GLY E 1 243 ? -23.886 12.368 71.055 1.00 69.41 264 GLY E N 1
ATOM 9079 C CA . GLY E 1 243 ? -24.730 12.272 72.265 1.00 67.61 264 GLY E CA 1
ATOM 9080 C C . GLY E 1 243 ? -24.255 13.131 73.425 1.00 69.79 264 GLY E C 1
ATOM 9081 O O . GLY E 1 243 ? -24.437 12.766 74.578 1.00 71.34 264 GLY E O 1
ATOM 9082 N N . ILE E 1 244 ? -23.658 14.282 73.121 1.00 65.01 265 ILE E N 1
ATOM 9083 C CA . ILE E 1 244 ? -23.096 15.158 74.130 1.00 62.04 265 ILE E CA 1
ATOM 9084 C C . ILE E 1 244 ? -23.445 16.626 73.809 1.00 59.50 265 ILE E C 1
ATOM 9085 O O . ILE E 1 244 ? -23.304 17.060 72.684 1.00 62.91 265 ILE E O 1
ATOM 9090 N N . PRO E 1 245 ? -23.844 17.406 74.819 1.00 57.76 266 PRO E N 1
ATOM 9091 C CA . PRO E 1 245 ? -24.278 18.765 74.574 1.00 55.65 266 PRO E CA 1
ATOM 9092 C C . PRO E 1 245 ? -23.123 19.709 74.408 1.00 57.07 266 PRO E C 1
ATOM 9093 O O . PRO E 1 245 ? -22.093 19.562 75.075 1.00 50.98 266 PRO E O 1
ATOM 9097 N N . LEU E 1 246 ? -23.334 20.704 73.539 1.00 58.80 267 LEU E N 1
ATOM 9098 C CA . LEU E 1 246 ? -22.414 21.810 73.381 1.00 57.02 267 LEU E CA 1
ATOM 9099 C C . LEU E 1 246 ? -23.008 23.129 73.890 1.00 57.31 267 LEU E C 1
ATOM 9100 O O . LEU E 1 246 ? -24.139 23.443 73.539 1.00 61.07 267 LEU E O 1
ATOM 9105 N N . TYR E 1 247 ? -22.225 23.872 74.690 1.00 56.70 268 TYR E N 1
ATOM 9106 C CA . TYR E 1 247 ? -22.584 25.190 75.218 1.00 59.36 268 TYR E CA 1
ATOM 9107 C C . TYR E 1 247 ? -21.595 26.238 74.714 1.00 60.11 268 TYR E C 1
ATOM 9108 O O . TYR E 1 247 ? -20.423 25.949 74.474 1.00 56.98 268 TYR E O 1
ATOM 9117 N N . SER E 1 248 ? -22.059 27.471 74.579 1.00 59.16 269 SER E N 1
ATOM 9118 C CA . SER E 1 248 ? -21.172 28.507 74.136 1.00 57.40 269 SER E CA 1
ATOM 9119 C C . SER E 1 248 ? -21.387 29.843 74.841 1.00 55.87 269 SER E C 1
ATOM 9120 O O . SER E 1 248 ? -22.485 30.208 75.176 1.00 58.30 269 SER E O 1
ATOM 9123 N N . ILE E 1 249 ? -20.329 30.599 75.037 1.00 56.01 270 ILE E N 1
ATOM 9124 C CA . ILE E 1 249 ? -20.490 31.906 75.645 1.00 59.01 270 ILE E CA 1
ATOM 9125 C C . ILE E 1 249 ? -21.246 32.798 74.676 1.00 58.17 270 ILE E C 1
ATOM 9126 O O . ILE E 1 249 ? -22.191 33.473 75.069 1.00 61.17 270 ILE E O 1
ATOM 9131 N N . LEU E 1 250 ? -20.778 32.816 73.431 1.00 57.51 271 LEU E N 1
ATOM 9132 C CA . LEU E 1 250 ? -21.310 33.672 72.383 1.00 60.31 271 LEU E CA 1
ATOM 9133 C C . LEU E 1 250 ? -21.732 32.838 71.156 1.00 60.60 271 LEU E C 1
ATOM 9134 O O . LEU E 1 250 ? -21.219 31.748 70.896 1.00 59.36 271 LEU E O 1
ATOM 9139 N N . SER E 1 251 ? -22.607 33.392 70.343 1.00 62.08 272 SER E N 1
ATOM 9140 C CA . SER E 1 251 ? -22.994 32.733 69.089 1.00 63.09 272 SER E CA 1
ATOM 9141 C C . SER E 1 251 ? -23.078 33.768 67.981 1.00 63.08 272 SER E C 1
ATOM 9142 O O . SER E 1 251 ? -23.301 34.946 68.260 1.00 66.46 272 SER E O 1
ATOM 9145 N N . TYR E 1 252 ? -22.891 33.318 66.748 1.00 63.48 273 TYR E N 1
ATOM 9146 C CA . TYR E 1 252 ? -23.014 34.188 65.602 1.00 68.43 273 TYR E CA 1
ATOM 9147 C C . TYR E 1 252 ? -24.390 34.827 65.563 1.00 72.60 273 TYR E C 1
ATOM 9148 O O . TYR E 1 252 ? -24.489 36.035 65.447 1.00 71.54 273 TYR E O 1
ATOM 9157 N N . LYS E 1 253 ? -25.442 34.022 65.709 1.00 78.87 274 LYS E N 1
ATOM 9158 C CA . LYS E 1 253 ? -26.825 34.522 65.607 1.00 86.27 274 LYS E CA 1
ATOM 9159 C C . LYS E 1 253 ? -27.107 35.575 66.696 1.00 87.27 274 LYS E C 1
ATOM 9160 O O . LYS E 1 253 ? -27.542 36.682 66.396 1.00 84.49 274 LYS E O 1
ATOM 9166 N N . ASP E 1 254 ? -26.848 35.251 67.958 1.00 79.19 275 ASP E N 1
ATOM 9167 C CA . ASP E 1 254 ? -27.195 36.174 69.050 1.00 83.31 275 ASP E CA 1
ATOM 9168 C C . ASP E 1 254 ? -26.250 37.361 69.201 1.00 79.67 275 ASP E C 1
ATOM 9169 O O . ASP E 1 254 ? -26.649 38.366 69.742 1.00 79.43 275 ASP E O 1
ATOM 9174 N N . ASP E 1 255 ? -24.992 37.225 68.818 1.00 74.00 276 ASP E N 1
ATOM 9175 C CA . ASP E 1 255 ? -23.984 38.171 69.297 1.00 74.96 276 ASP E CA 1
ATOM 9176 C C . ASP E 1 255 ? -23.199 38.820 68.203 1.00 77.74 276 ASP E C 1
ATOM 9177 O O . ASP E 1 255 ? -22.824 39.968 68.354 1.00 81.70 276 ASP E O 1
ATOM 9182 N N . ILE E 1 256 ? -22.909 38.099 67.127 1.00 77.05 277 ILE E N 1
ATOM 9183 C CA . ILE E 1 256 ? -22.001 38.626 66.100 1.00 80.01 277 ILE E CA 1
ATOM 9184 C C . ILE E 1 256 ? -22.723 39.275 64.933 1.00 81.89 277 ILE E C 1
ATOM 9185 O O . ILE E 1 256 ? -22.247 40.261 64.403 1.00 82.71 277 ILE E O 1
ATOM 9190 N N . GLN E 1 257 ? -23.896 38.770 64.579 1.00 82.57 278 GLN E N 1
ATOM 9191 C CA . GLN E 1 257 ? -24.597 39.246 63.414 1.00 83.95 278 GLN E CA 1
ATOM 9192 C C . GLN E 1 257 ? -24.926 40.730 63.504 1.00 92.36 278 GLN E C 1
ATOM 9193 O O . GLN E 1 257 ? -24.803 41.449 62.525 1.00 89.72 278 GLN E O 1
ATOM 9199 N N . SER E 1 258 ? -25.347 41.180 64.685 1.00 97.95 279 SER E N 1
ATOM 9200 C CA . SER E 1 258 ? -25.636 42.599 64.912 1.00 98.97 279 SER E CA 1
ATOM 9201 C C . SER E 1 258 ? -24.402 43.532 64.817 1.00 103.19 279 SER E C 1
ATOM 9202 O O . SER E 1 258 ? -24.573 44.731 64.849 1.00 112.14 279 SER E O 1
ATOM 9205 N N . MET E 1 259 ? -23.182 42.990 64.749 1.00 103.91 280 MET E N 1
ATOM 9206 C CA . MET E 1 259 ? -21.930 43.797 64.667 1.00 99.72 280 MET E CA 1
ATOM 9207 C C . MET E 1 259 ? -21.420 44.093 63.274 1.00 90.83 280 MET E C 1
ATOM 9208 O O . MET E 1 259 ? -21.958 43.569 62.333 1.00 92.20 280 MET E O 1
ATOM 9213 N N . ASN F 1 8 ? -15.798 50.621 29.152 1.00 109.64 7 ASN F N 1
ATOM 9214 C CA . ASN F 1 8 ? -16.932 51.407 29.734 1.00 101.20 7 ASN F CA 1
ATOM 9215 C C . ASN F 1 8 ? -16.923 52.811 29.175 1.00 88.88 7 ASN F C 1
ATOM 9216 O O . ASN F 1 8 ? -16.491 53.746 29.846 1.00 92.76 7 ASN F O 1
ATOM 9221 N N . GLU F 1 9 ? -17.427 52.931 27.948 1.00 79.47 8 GLU F N 1
ATOM 9222 C CA . GLU F 1 9 ? -17.383 54.154 27.182 1.00 76.41 8 GLU F CA 1
ATOM 9223 C C . GLU F 1 9 ? -18.769 54.700 26.745 1.00 72.18 8 GLU F C 1
ATOM 9224 O O . GLU F 1 9 ? -19.730 53.982 26.442 1.00 72.21 8 GLU F O 1
ATOM 9230 N N . PHE F 1 10 ? -18.804 56.016 26.663 1.00 62.50 9 PHE F N 1
ATOM 9231 C CA . PHE F 1 10 ? -20.015 56.778 26.636 1.00 54.32 9 PHE F CA 1
ATOM 9232 C C . PHE F 1 10 ? -19.879 57.865 25.615 1.00 49.71 9 PHE F C 1
ATOM 9233 O O . PHE F 1 10 ? -18.785 58.212 25.232 1.00 50.12 9 PHE F O 1
ATOM 9241 N N . LEU F 1 11 ? -20.996 58.415 25.190 1.00 46.64 10 LEU F N 1
ATOM 9242 C CA . LEU F 1 11 ? -20.984 59.552 24.326 1.00 46.92 10 LEU F CA 1
ATOM 9243 C C . LEU F 1 11 ? -20.071 60.615 24.897 1.00 49.74 10 LEU F C 1
ATOM 9244 O O . LEU F 1 11 ? -20.043 60.843 26.087 1.00 46.20 10 LEU F O 1
ATOM 9249 N N . CYS F 1 12 ? -19.340 61.286 24.020 1.00 51.58 11 CYS F N 1
ATOM 9250 C CA . CYS F 1 12 ? -18.515 62.388 24.442 1.00 52.75 11 CYS F CA 1
ATOM 9251 C C . CYS F 1 12 ? -19.400 63.614 24.656 1.00 48.89 11 CYS F C 1
ATOM 9252 O O . CYS F 1 12 ? -20.470 63.738 24.072 1.00 45.16 11 CYS F O 1
ATOM 9255 N N . ASP F 1 13 ? -18.927 64.537 25.486 1.00 49.01 12 ASP F N 1
ATOM 9256 C CA . ASP F 1 13 ? -19.686 65.746 25.802 1.00 47.33 12 ASP F CA 1
ATOM 9257 C C . ASP F 1 13 ? -20.134 66.513 24.566 1.00 49.08 12 ASP F C 1
ATOM 9258 O O . ASP F 1 13 ? -21.154 67.167 24.584 1.00 52.56 12 ASP F O 1
ATOM 9263 N N . GLU F 1 14 ? -19.335 66.546 23.508 1.00 55.17 13 GLU F N 1
ATOM 9264 C CA . GLU F 1 14 ? -19.711 67.359 22.354 1.00 59.46 13 GLU F CA 1
ATOM 9265 C C . GLU F 1 14 ? -20.965 66.766 21.725 1.00 57.85 13 GLU F C 1
ATOM 9266 O O . GLU F 1 14 ? -21.835 67.492 21.272 1.00 56.74 13 GLU F O 1
ATOM 9272 N N . GLU F 1 15 ? -21.060 65.430 21.716 1.00 57.78 14 GLU F N 1
ATOM 9273 C CA . GLU F 1 15 ? -22.194 64.719 21.120 1.00 54.48 14 GLU F CA 1
ATOM 9274 C C . GLU F 1 15 ? -23.391 64.843 22.003 1.00 49.50 14 GLU F C 1
ATOM 9275 O O . GLU F 1 15 ? -24.505 65.009 21.510 1.00 45.80 14 GLU F O 1
ATOM 9281 N N . ILE F 1 16 ? -23.175 64.801 23.315 1.00 46.76 15 ILE F N 1
ATOM 9282 C CA . ILE F 1 16 ? -24.277 64.963 24.240 1.00 43.98 15 ILE F CA 1
ATOM 9283 C C . ILE F 1 16 ? -24.911 66.322 24.011 1.00 41.53 15 ILE F C 1
ATOM 9284 O O . ILE F 1 16 ? -26.131 66.454 23.996 1.00 39.24 15 ILE F O 1
ATOM 9289 N N . TYR F 1 17 ? -24.086 67.334 23.850 1.00 42.66 16 TYR F N 1
ATOM 9290 C CA . TYR F 1 17 ? -24.616 68.703 23.691 1.00 45.87 16 TYR F CA 1
ATOM 9291 C C . TYR F 1 17 ? -25.435 68.792 22.401 1.00 46.21 16 TYR F C 1
ATOM 9292 O O . TYR F 1 17 ? -26.555 69.300 22.406 1.00 44.19 16 TYR F O 1
ATOM 9301 N N . LYS F 1 18 ? -24.873 68.268 21.317 1.00 49.89 17 LYS F N 1
ATOM 9302 C CA . LYS F 1 18 ? -25.564 68.290 20.015 1.00 54.52 17 LYS F CA 1
ATOM 9303 C C . LYS F 1 18 ? -26.923 67.617 20.120 1.00 49.86 17 LYS F C 1
ATOM 9304 O O . LYS F 1 18 ? -27.897 68.110 19.598 1.00 50.19 17 LYS F O 1
ATOM 9310 N N . SER F 1 19 ? -26.981 66.497 20.815 1.00 45.59 18 SER F N 1
ATOM 9311 C CA . SER F 1 19 ? -28.201 65.782 20.947 1.00 42.20 18 SER F CA 1
ATOM 9312 C C . SER F 1 19 ? -29.183 66.549 21.857 1.00 44.66 18 SER F C 1
ATOM 9313 O O . SER F 1 19 ? -30.399 66.682 21.546 1.00 43.95 18 SER F O 1
ATOM 9316 N N . PHE F 1 20 ? -28.662 67.129 22.945 1.00 40.79 19 PHE F N 1
ATOM 9317 C CA . PHE F 1 20 ? -29.468 68.028 23.774 1.00 40.36 19 PHE F CA 1
ATOM 9318 C C . PHE F 1 20 ? -30.113 69.136 22.961 1.00 40.91 19 PHE F C 1
ATOM 9319 O O . PHE F 1 20 ? -31.313 69.380 23.108 1.00 43.36 19 PHE F O 1
ATOM 9327 N N . VAL F 1 21 ? -29.332 69.813 22.109 1.00 43.92 20 VAL F N 1
ATOM 9328 C CA . VAL F 1 21 ? -29.856 70.967 21.324 1.00 43.34 20 VAL F CA 1
ATOM 9329 C C . VAL F 1 21 ? -30.988 70.492 20.411 1.00 43.50 20 VAL F C 1
ATOM 9330 O O . VAL F 1 21 ? -32.048 71.073 20.345 1.00 44.16 20 VAL F O 1
ATOM 9334 N N . HIS F 1 22 ? -30.755 69.388 19.745 1.00 45.39 21 HIS F N 1
ATOM 9335 C CA . HIS F 1 22 ? -31.757 68.833 18.839 1.00 48.79 21 HIS F CA 1
ATOM 9336 C C . HIS F 1 22 ? -33.040 68.481 19.577 1.00 47.70 21 HIS F C 1
ATOM 9337 O O . HIS F 1 22 ? -34.108 68.889 19.147 1.00 46.86 21 HIS F O 1
ATOM 9344 N N . LEU F 1 23 ? -32.912 67.756 20.690 1.00 43.02 22 LEU F N 1
ATOM 9345 C CA . LEU F 1 23 ? -34.072 67.347 21.424 1.00 41.86 22 LEU F CA 1
ATOM 9346 C C . LEU F 1 23 ? -34.786 68.523 22.087 1.00 45.34 22 LEU F C 1
ATOM 9347 O O . LEU F 1 23 ? -36.026 68.520 22.196 1.00 46.96 22 LEU F O 1
ATOM 9352 N N . LYS F 1 24 ? -34.030 69.537 22.510 1.00 45.59 23 LYS F N 1
ATOM 9353 C CA . LYS F 1 24 ? -34.632 70.710 23.116 1.00 47.00 23 LYS F CA 1
ATOM 9354 C C . LYS F 1 24 ? -35.513 71.407 22.096 1.00 47.79 23 LYS F C 1
ATOM 9355 O O . LYS F 1 24 ? -36.620 71.856 22.415 1.00 47.89 23 LYS F O 1
ATOM 9361 N N . ASP F 1 25 ? -35.027 71.521 20.870 1.00 49.87 24 ASP F N 1
ATOM 9362 C CA . ASP F 1 25 ? -35.783 72.223 19.829 1.00 54.86 24 ASP F CA 1
ATOM 9363 C C . ASP F 1 25 ? -37.065 71.468 19.538 1.00 55.75 24 ASP F C 1
ATOM 9364 O O . ASP F 1 25 ? -38.138 72.083 19.509 1.00 55.90 24 ASP F O 1
ATOM 9369 N N . LYS F 1 26 ? -36.970 70.145 19.363 1.00 52.94 25 LYS F N 1
ATOM 9370 C CA . LYS F 1 26 ? -38.162 69.328 19.106 1.00 52.56 25 LYS F CA 1
ATOM 9371 C C . LYS F 1 26 ? -39.152 69.376 20.273 1.00 51.61 25 LYS F C 1
ATOM 9372 O O . LYS F 1 26 ? -40.348 69.505 20.051 1.00 53.79 25 LYS F O 1
ATOM 9378 N N . ILE F 1 27 ? -38.664 69.349 21.501 1.00 49.61 26 ILE F N 1
ATOM 9379 C CA . ILE F 1 27 ? -39.559 69.378 22.621 1.00 51.43 26 ILE F CA 1
ATOM 9380 C C . ILE F 1 27 ? -40.352 70.689 22.663 1.00 54.43 26 ILE F C 1
ATOM 9381 O O . ILE F 1 27 ? -41.582 70.675 22.855 1.00 54.72 26 ILE F O 1
ATOM 9386 N N . CYS F 1 28 ? -39.660 71.815 22.499 1.00 53.16 27 CYS F N 1
ATOM 9387 C CA . CYS F 1 28 ? -40.333 73.137 22.523 1.00 53.68 27 CYS F CA 1
ATOM 9388 C C . CYS F 1 28 ? -41.317 73.248 21.345 1.00 55.75 27 CYS F C 1
ATOM 9389 O O . CYS F 1 28 ? -42.468 73.639 21.526 1.00 56.12 27 CYS F O 1
ATOM 9392 N N . GLU F 1 29 ? -40.881 72.834 20.162 1.00 55.31 28 GLU F N 1
ATOM 9393 C CA . GLU F 1 29 ? -41.756 72.811 18.986 1.00 59.42 28 GLU F CA 1
ATOM 9394 C C . GLU F 1 29 ? -43.041 72.026 19.243 1.00 59.33 28 GLU F C 1
ATOM 9395 O O . GLU F 1 29 ? -44.125 72.538 19.022 1.00 60.24 28 GLU F O 1
ATOM 9401 N N . GLU F 1 30 ? -42.924 70.813 19.757 1.00 58.16 29 GLU F N 1
ATOM 9402 C CA . GLU F 1 30 ? -44.099 69.972 19.947 1.00 57.49 29 GLU F CA 1
ATOM 9403 C C . GLU F 1 30 ? -44.993 70.490 21.058 1.00 55.20 29 GLU F C 1
ATOM 9404 O O . GLU F 1 30 ? -46.213 70.292 20.994 1.00 55.40 29 GLU F O 1
ATOM 9410 N N . ARG F 1 31 ? -44.420 71.135 22.072 1.00 53.29 30 ARG F N 1
ATOM 9411 C CA . ARG F 1 31 ? -45.248 71.737 23.129 1.00 54.89 30 ARG F CA 1
ATOM 9412 C C . ARG F 1 31 ? -46.055 72.862 22.514 1.00 58.61 30 ARG F C 1
ATOM 9413 O O . ARG F 1 31 ? -47.225 72.983 22.791 1.00 56.73 30 ARG F O 1
ATOM 9421 N N . LYS F 1 32 ? -45.423 73.677 21.656 1.00 63.50 31 LYS F N 1
ATOM 9422 C CA . LYS F 1 32 ? -46.112 74.828 21.071 1.00 67.54 31 LYS F CA 1
ATOM 9423 C C . LYS F 1 32 ? -47.234 74.347 20.160 1.00 68.95 31 LYS F C 1
ATOM 9424 O O . LYS F 1 32 ? -48.315 74.897 20.194 1.00 72.92 31 LYS F O 1
ATOM 9430 N N . LYS F 1 33 ? -46.997 73.289 19.402 1.00 68.18 32 LYS F N 1
ATOM 9431 C CA . LYS F 1 33 ? -48.014 72.707 18.541 1.00 70.98 32 LYS F CA 1
ATOM 9432 C C . LYS F 1 33 ? -49.041 71.858 19.268 1.00 71.38 32 LYS F C 1
ATOM 9433 O O . LYS F 1 33 ? -49.973 71.368 18.647 1.00 69.27 32 LYS F O 1
ATOM 9439 N N . LYS F 1 34 ? -48.900 71.702 20.577 1.00 70.79 33 LYS F N 1
ATOM 9440 C CA . LYS F 1 34 ? -49.823 70.867 21.365 1.00 71.01 33 LYS F CA 1
ATOM 9441 C C . LYS F 1 34 ? -49.973 69.449 20.834 1.00 65.52 33 LYS F C 1
ATOM 9442 O O . LYS F 1 34 ? -51.018 68.864 20.965 1.00 68.20 33 LYS F O 1
ATOM 9448 N N . GLU F 1 35 ? -48.911 68.900 20.244 1.00 65.08 34 GLU F N 1
ATOM 9449 C CA . GLU F 1 35 ? -48.883 67.500 19.809 1.00 62.88 34 GLU F CA 1
ATOM 9450 C C . GLU F 1 35 ? -48.359 66.645 20.953 1.00 59.72 34 GLU F C 1
ATOM 9451 O O . GLU F 1 35 ? -47.174 66.484 21.114 1.00 58.10 34 GLU F O 1
ATOM 9457 N N . LEU F 1 36 ? -49.267 66.122 21.763 1.00 63.87 35 LEU F N 1
ATOM 9458 C CA . LEU F 1 36 ? -48.959 65.515 23.065 1.00 63.94 35 LEU F CA 1
ATOM 9459 C C . LEU F 1 36 ? -48.167 64.227 22.970 1.00 60.74 35 LEU F C 1
ATOM 9460 O O . LEU F 1 36 ? -47.246 63.993 23.751 1.00 61.15 35 LEU F O 1
ATOM 9465 N N . VAL F 1 37 ? -48.471 63.414 21.983 1.00 57.71 36 VAL F N 1
ATOM 9466 C CA . VAL F 1 37 ? -47.765 62.149 21.829 1.00 56.31 36 VAL F CA 1
ATOM 9467 C C . VAL F 1 37 ? -46.314 62.357 21.397 1.00 54.09 36 VAL F C 1
ATOM 9468 O O . VAL F 1 37 ? -45.407 61.712 21.933 1.00 60.57 36 VAL F O 1
ATOM 9472 N N . SER F 1 38 ? -46.094 63.297 20.489 1.00 49.22 59 SER F N 1
ATOM 9473 C CA . SER F 1 38 ? -44.770 63.588 20.025 1.00 47.04 59 SER F CA 1
ATOM 9474 C C . SER F 1 38 ? -43.962 64.250 21.159 1.00 47.91 59 SER F C 1
ATOM 9475 O O . SER F 1 38 ? -42.797 63.926 21.355 1.00 47.14 59 SER F O 1
ATOM 9478 N N . TYR F 1 39 ? -44.577 65.206 21.873 1.00 47.63 60 TYR F N 1
ATOM 9479 C CA . TYR F 1 39 ? -43.948 65.861 22.996 1.00 48.18 60 TYR F CA 1
ATOM 9480 C C . TYR F 1 39 ? -43.482 64.807 23.982 1.00 48.28 60 TYR F C 1
ATOM 9481 O O . TYR F 1 39 ? -42.319 64.774 24.335 1.00 50.65 60 TYR F O 1
ATOM 9490 N N . SER F 1 40 ? -44.367 63.917 24.395 1.00 50.39 61 SER F N 1
ATOM 9491 C CA . SER F 1 40 ? -43.989 62.854 25.329 1.00 52.89 61 SER F CA 1
ATOM 9492 C C . SER F 1 40 ? -42.860 62.011 24.843 1.00 48.73 61 SER F C 1
ATOM 9493 O O . SER F 1 40 ? -42.020 61.592 25.609 1.00 50.28 61 SER F O 1
ATOM 9496 N N . SER F 1 41 ? -42.863 61.742 23.566 1.00 45.07 62 SER F N 1
ATOM 9497 C CA . SER F 1 41 ? -41.852 60.888 23.011 1.00 43.86 62 SER F CA 1
ATOM 9498 C C . SER F 1 41 ? -40.498 61.591 23.011 1.00 41.69 62 SER F C 1
ATOM 9499 O O . SER F 1 41 ? -39.496 60.993 23.351 1.00 46.01 62 SER F O 1
ATOM 9502 N N . TYR F 1 42 ? -40.449 62.845 22.610 1.00 41.42 63 TYR F N 1
ATOM 9503 C CA . TYR F 1 42 ? -39.175 63.559 22.636 1.00 44.32 63 TYR F CA 1
ATOM 9504 C C . TYR F 1 42 ? -38.669 63.792 24.092 1.00 45.20 63 TYR F C 1
ATOM 9505 O O . TYR F 1 42 ? -37.462 63.780 24.329 1.00 43.21 63 TYR F O 1
ATOM 9514 N N . ILE F 1 43 ? -39.584 64.007 25.041 1.00 44.98 64 ILE F N 1
ATOM 9515 C CA . ILE F 1 43 ? -39.225 64.083 26.460 1.00 43.58 64 ILE F CA 1
ATOM 9516 C C . ILE F 1 43 ? -38.582 62.769 26.882 1.00 42.84 64 ILE F C 1
ATOM 9517 O O . ILE F 1 43 ? -37.546 62.762 27.522 1.00 47.08 64 ILE F O 1
ATOM 9522 N N . LYS F 1 44 ? -39.130 61.672 26.416 1.00 45.95 65 LYS F N 1
ATOM 9523 C CA . LYS F 1 44 ? -38.571 60.375 26.718 1.00 49.49 65 LYS F CA 1
ATOM 9524 C C . LYS F 1 44 ? -37.175 60.238 26.098 1.00 43.66 65 LYS F C 1
ATOM 9525 O O . LYS F 1 44 ? -36.284 59.700 26.711 1.00 46.25 65 LYS F O 1
ATOM 9531 N N . GLU F 1 45 ? -36.938 60.779 24.920 1.00 43.03 66 GLU F N 1
ATOM 9532 C CA . GLU F 1 45 ? -35.543 60.765 24.356 1.00 43.56 66 GLU F CA 1
ATOM 9533 C C . GLU F 1 45 ? -34.553 61.576 25.189 1.00 41.95 66 GLU F C 1
ATOM 9534 O O . GLU F 1 45 ? -33.408 61.173 25.338 1.00 40.03 66 GLU F O 1
ATOM 9540 N N . MET F 1 46 ? -34.992 62.736 25.668 1.00 40.83 67 MET F N 1
ATOM 9541 C CA . MET F 1 46 ? -34.132 63.567 26.477 1.00 39.98 67 MET F CA 1
ATOM 9542 C C . MET F 1 46 ? -33.835 62.845 27.761 1.00 38.38 67 MET F C 1
ATOM 9543 O O . MET F 1 46 ? -32.700 62.872 28.237 1.00 38.79 67 MET F O 1
ATOM 9548 N N . LYS F 1 47 ? -34.815 62.126 28.291 1.00 39.23 68 LYS F N 1
ATOM 9549 C CA . LYS F 1 47 ? -34.563 61.333 29.476 1.00 39.30 68 LYS F CA 1
ATOM 9550 C C . LYS F 1 47 ? -33.552 60.237 29.219 1.00 37.94 68 LYS F C 1
ATOM 9551 O O . LYS F 1 47 ? -32.735 59.937 30.057 1.00 38.53 68 LYS F O 1
ATOM 9557 N N . LYS F 1 48 ? -33.582 59.639 28.053 1.00 39.79 69 LYS F N 1
ATOM 9558 C CA . LYS F 1 48 ? -32.545 58.668 27.710 1.00 42.99 69 LYS F CA 1
ATOM 9559 C C . LYS F 1 48 ? -31.159 59.294 27.676 1.00 40.97 69 LYS F C 1
ATOM 9560 O O . LYS F 1 48 ? -30.192 58.702 28.132 1.00 44.97 69 LYS F O 1
ATOM 9566 N N . LEU F 1 49 ? -31.062 60.489 27.131 1.00 36.12 70 LEU F N 1
ATOM 9567 C CA . LEU F 1 49 ? -29.782 61.153 27.065 1.00 36.64 70 LEU F CA 1
ATOM 9568 C C . LEU F 1 49 ? -29.311 61.466 28.496 1.00 40.41 70 LEU F C 1
ATOM 9569 O O . LEU F 1 49 ? -28.165 61.201 28.853 1.00 40.89 70 LEU F O 1
ATOM 9574 N N . LEU F 1 50 ? -30.238 61.932 29.327 1.00 37.74 71 LEU F N 1
ATOM 9575 C CA . LEU F 1 50 ? -29.927 62.170 30.716 1.00 39.22 71 LEU F CA 1
ATOM 9576 C C . LEU F 1 50 ? -29.400 60.925 31.409 1.00 39.70 71 LEU F C 1
ATOM 9577 O O . LEU F 1 50 ? -28.475 61.028 32.217 1.00 41.46 71 LEU F O 1
ATOM 9582 N N . LYS F 1 51 ? -29.972 59.762 31.125 1.00 39.71 72 LYS F N 1
ATOM 9583 C CA . LYS F 1 51 ? -29.545 58.538 31.840 1.00 41.26 72 LYS F CA 1
ATOM 9584 C C . LYS F 1 51 ? -28.139 58.175 31.409 1.00 41.19 72 LYS F C 1
ATOM 9585 O O . LYS F 1 51 ? -27.322 57.764 32.217 1.00 40.88 72 LYS F O 1
ATOM 9591 N N . VAL F 1 52 ? -27.817 58.433 30.141 1.00 39.97 73 VAL F N 1
ATOM 9592 C CA . VAL F 1 52 ? -26.462 58.233 29.696 1.00 39.56 73 VAL F CA 1
ATOM 9593 C C . VAL F 1 52 ? -25.507 59.130 30.471 1.00 40.65 73 VAL F C 1
ATOM 9594 O O . VAL F 1 52 ? -24.398 58.715 30.863 1.00 40.25 73 VAL F O 1
ATOM 9598 N N . VAL F 1 53 ? -25.922 60.373 30.679 1.00 42.43 74 VAL F N 1
ATOM 9599 C CA . VAL F 1 53 ? -25.134 61.332 31.431 1.00 42.66 74 VAL F CA 1
ATOM 9600 C C . VAL F 1 53 ? -24.944 60.852 32.868 1.00 45.95 74 VAL F C 1
ATOM 9601 O O . VAL F 1 53 ? -23.815 60.899 33.402 1.00 45.46 74 VAL F O 1
ATOM 9605 N N . LEU F 1 54 ? -26.013 60.357 33.478 1.00 44.44 75 LEU F N 1
ATOM 9606 C CA . LEU F 1 54 ? -25.926 59.916 34.858 1.00 45.19 75 LEU F CA 1
ATOM 9607 C C . LEU F 1 54 ? -24.913 58.786 34.983 1.00 46.34 75 LEU F C 1
ATOM 9608 O O . LEU F 1 54 ? -24.182 58.710 35.972 1.00 51.08 75 LEU F O 1
ATOM 9613 N N . LEU F 1 55 ? -24.897 57.886 34.021 1.00 44.50 76 LEU F N 1
ATOM 9614 C CA . LEU F 1 55 ? -23.930 56.784 34.047 1.00 45.21 76 LEU F CA 1
ATOM 9615 C C . LEU F 1 55 ? -22.515 57.255 33.695 1.00 46.99 76 LEU F C 1
ATOM 9616 O O . LEU F 1 55 ? -21.548 56.857 34.312 1.00 50.30 76 LEU F O 1
ATOM 9621 N N . LYS F 1 56 ? -22.392 58.115 32.699 1.00 47.15 77 LYS F N 1
ATOM 9622 C CA . LYS F 1 56 ? -21.085 58.593 32.292 1.00 46.55 77 LYS F CA 1
ATOM 9623 C C . LYS F 1 56 ? -20.368 59.328 33.451 1.00 49.13 77 LYS F C 1
ATOM 9624 O O . LYS F 1 56 ? -19.194 59.133 33.648 1.00 51.88 77 LYS F O 1
ATOM 9630 N N . TYR F 1 57 ? -21.075 60.164 34.201 1.00 48.53 78 TYR F N 1
ATOM 9631 C CA . TYR F 1 57 ? -20.456 60.952 35.272 1.00 48.04 78 TYR F CA 1
ATOM 9632 C C . TYR F 1 57 ? -20.547 60.241 36.612 1.00 51.14 78 TYR F C 1
ATOM 9633 O O . TYR F 1 57 ? -20.116 60.751 37.638 1.00 50.71 78 TYR F O 1
ATOM 9642 N N . LYS F 1 58 ? -21.085 59.032 36.592 1.00 57.95 79 LYS F N 1
ATOM 9643 C CA . LYS F 1 58 ? -21.168 58.187 37.803 1.00 58.89 79 LYS F CA 1
ATOM 9644 C C . LYS F 1 58 ? -22.002 58.795 38.894 1.00 55.75 79 LYS F C 1
ATOM 9645 O O . LYS F 1 58 ? -21.737 58.608 40.053 1.00 57.08 79 LYS F O 1
ATOM 9651 N N . ALA F 1 59 ? -23.078 59.460 38.485 1.00 53.84 80 ALA F N 1
ATOM 9652 C CA . ALA F 1 59 ? -24.096 59.919 39.394 1.00 52.83 80 ALA F CA 1
ATOM 9653 C C . ALA F 1 59 ? -24.930 58.747 39.905 1.00 53.50 80 ALA F C 1
ATOM 9654 O O . ALA F 1 59 ? -25.442 58.788 41.014 1.00 52.50 80 ALA F O 1
ATOM 9656 N N . LEU F 1 60 ? -25.051 57.713 39.073 1.00 54.36 81 LEU F N 1
ATOM 9657 C CA . LEU F 1 60 ? -25.618 56.426 39.468 1.00 55.78 81 LEU F CA 1
ATOM 9658 C C . LEU F 1 60 ? -24.524 55.403 39.598 1.00 58.71 81 LEU F C 1
ATOM 9659 O O . LEU F 1 60 ? -23.699 55.258 38.710 1.00 61.64 81 LEU F O 1
ATOM 9664 N N . LYS F 1 61 ? -24.511 54.678 40.703 1.00 66.85 82 LYS F N 1
ATOM 9665 C CA . LYS F 1 61 ? -23.601 53.524 40.888 1.00 72.81 82 LYS F CA 1
ATOM 9666 C C . LYS F 1 61 ? -24.400 52.306 41.338 1.00 73.41 82 LYS F C 1
ATOM 9667 O O . LYS F 1 61 ? -25.383 52.427 42.087 1.00 71.59 82 LYS F O 1
ATOM 9673 N N . PHE F 1 62 ? -23.937 51.128 40.951 1.00 76.83 83 PHE F N 1
ATOM 9674 C CA . PHE F 1 62 ? -24.670 49.881 41.247 1.00 83.41 83 PHE F CA 1
ATOM 9675 C C . PHE F 1 62 ? -23.980 48.902 42.183 1.00 93.37 83 PHE F C 1
ATOM 9676 O O . PHE F 1 62 ? -22.762 48.810 42.161 1.00 99.58 83 PHE F O 1
ATOM 9684 N N . GLY F 1 63 ? -24.788 48.187 42.987 1.00 102.13 84 GLY F N 1
ATOM 9685 C CA . GLY F 1 63 ? -24.359 47.111 43.900 1.00 107.71 84 GLY F CA 1
ATOM 9686 C C . GLY F 1 63 ? -24.379 47.530 45.350 1.00 116.84 84 GLY F C 1
ATOM 9687 O O . GLY F 1 63 ? -23.405 48.079 45.830 1.00 127.58 84 GLY F O 1
ATOM 9688 N N . GLU F 1 64 ? -25.470 47.274 46.066 1.00 120.78 85 GLU F N 1
ATOM 9689 C CA . GLU F 1 64 ? -25.508 47.559 47.519 1.00 116.30 85 GLU F CA 1
ATOM 9690 C C . GLU F 1 64 ? -25.058 48.985 47.888 1.00 108.08 85 GLU F C 1
ATOM 9691 O O . GLU F 1 64 ? -25.224 49.435 49.007 1.00 90.38 85 GLU F O 1
ATOM 9697 N N . SER F 1 73 ? -31.294 51.205 46.824 1.00 88.83 94 SER F N 1
ATOM 9698 C CA . SER F 1 73 ? -30.511 50.493 47.860 1.00 93.99 94 SER F CA 1
ATOM 9699 C C . SER F 1 73 ? -29.527 49.386 47.265 1.00 99.05 94 SER F C 1
ATOM 9700 O O . SER F 1 73 ? -28.402 49.111 47.791 1.00 105.23 94 SER F O 1
ATOM 9703 N N . ASN F 1 74 ? -29.978 48.764 46.174 1.00 94.05 95 ASN F N 1
ATOM 9704 C CA . ASN F 1 74 ? -29.117 48.188 45.101 1.00 94.89 95 ASN F CA 1
ATOM 9705 C C . ASN F 1 74 ? -28.467 49.255 44.157 1.00 90.64 95 ASN F C 1
ATOM 9706 O O . ASN F 1 74 ? -27.721 48.924 43.233 1.00 91.07 95 ASN F O 1
ATOM 9711 N N . TYR F 1 75 ? -28.753 50.537 44.373 1.00 81.31 96 TYR F N 1
ATOM 9712 C CA . TYR F 1 75 ? -28.066 51.612 43.666 1.00 81.93 96 TYR F CA 1
ATOM 9713 C C . TYR F 1 75 ? -27.891 52.823 44.596 1.00 79.81 96 TYR F C 1
ATOM 9714 O O . TYR F 1 75 ? -28.642 53.000 45.546 1.00 77.63 96 TYR F O 1
ATOM 9723 N N . PHE F 1 76 ? -26.897 53.648 44.275 1.00 81.22 97 PHE F N 1
ATOM 9724 C CA . PHE F 1 76 ? -26.550 54.884 45.006 1.00 84.27 97 PHE F CA 1
ATOM 9725 C C . PHE F 1 76 ? -26.589 56.060 44.023 1.00 77.00 97 PHE F C 1
ATOM 9726 O O . PHE F 1 76 ? -26.159 55.927 42.877 1.00 74.78 97 PHE F O 1
ATOM 9734 N N . PHE F 1 77 ? -27.111 57.194 44.461 1.00 72.29 98 PHE F N 1
ATOM 9735 C CA . PHE F 1 77 ? -27.236 58.342 43.601 1.00 69.09 98 PHE F CA 1
ATOM 9736 C C . PHE F 1 77 ? -26.550 59.535 44.227 1.00 68.51 98 PHE F C 1
ATOM 9737 O O . PHE F 1 77 ? -26.898 59.886 45.325 1.00 67.82 98 PHE F O 1
ATOM 9745 N N . SER F 1 78 ? -25.640 60.194 43.502 1.00 69.10 99 SER F N 1
ATOM 9746 C CA . SER F 1 78 ? -25.064 61.470 43.973 1.00 66.86 99 SER F CA 1
ATOM 9747 C C . SER F 1 78 ? -25.085 62.512 42.872 1.00 65.34 99 SER F C 1
ATOM 9748 O O . SER F 1 78 ? -24.713 62.243 41.721 1.00 65.08 99 SER F O 1
ATOM 9751 N N . SER F 1 79 ? -25.511 63.714 43.219 1.00 59.04 100 SER F N 1
ATOM 9752 C CA . SER F 1 79 ? -25.696 64.761 42.225 1.00 58.19 100 SER F CA 1
ATOM 9753 C C . SER F 1 79 ? -24.520 65.716 42.094 1.00 53.17 100 SER F C 1
ATOM 9754 O O . SER F 1 79 ? -24.517 66.573 41.213 1.00 55.85 100 SER F O 1
ATOM 9757 N N . GLY F 1 80 ? -23.503 65.556 42.907 1.00 51.04 101 GLY F N 1
ATOM 9758 C CA . GLY F 1 80 ? -22.372 66.463 42.852 1.00 51.53 101 GLY F CA 1
ATOM 9759 C C . GLY F 1 80 ? -21.690 66.427 41.484 1.00 53.35 101 GLY F C 1
ATOM 9760 O O . GLY F 1 80 ? -21.205 67.434 40.987 1.00 56.45 101 GLY F O 1
ATOM 9761 N N . VAL F 1 81 ? -21.609 65.243 40.887 1.00 49.46 102 VAL F N 1
ATOM 9762 C CA . VAL F 1 81 ? -20.968 65.080 39.595 1.00 48.83 102 VAL F CA 1
ATOM 9763 C C . VAL F 1 81 ? -21.773 65.657 38.437 1.00 46.39 102 VAL F C 1
ATOM 9764 O O . VAL F 1 81 ? -21.360 65.529 37.298 1.00 43.56 102 VAL F O 1
ATOM 9768 N N . LEU F 1 82 ? -22.947 66.220 38.727 1.00 44.55 103 LEU F N 1
ATOM 9769 C CA . LEU F 1 82 ? -23.779 66.829 37.698 1.00 44.01 103 LEU F CA 1
ATOM 9770 C C . LEU F 1 82 ? -23.607 68.340 37.622 1.00 42.32 103 LEU F C 1
ATOM 9771 O O . LEU F 1 82 ? -24.316 69.002 36.894 1.00 44.24 103 LEU F O 1
ATOM 9776 N N . ASN F 1 83 ? -22.677 68.882 38.379 1.00 43.27 104 ASN F N 1
ATOM 9777 C CA . ASN F 1 83 ? -22.388 70.309 38.364 1.00 45.80 104 ASN F CA 1
ATOM 9778 C C . ASN F 1 83 ? -21.414 70.662 37.233 1.00 45.22 104 ASN F C 1
ATOM 9779 O O . ASN F 1 83 ? -20.294 71.149 37.440 1.00 46.87 104 ASN F O 1
ATOM 9784 N N . ASN F 1 84 ? -21.887 70.409 36.034 1.00 42.79 105 ASN F N 1
ATOM 9785 C CA . ASN F 1 84 ? -21.211 70.793 34.819 1.00 42.82 105 ASN F CA 1
ATOM 9786 C C . ASN F 1 84 ? -22.289 71.133 33.797 1.00 42.38 105 ASN F C 1
ATOM 9787 O O . ASN F 1 84 ? -23.342 70.502 33.777 1.00 39.46 105 ASN F O 1
ATOM 9792 N N . ILE F 1 85 ? -22.014 72.121 32.968 1.00 41.88 106 ILE F N 1
ATOM 9793 C CA . ILE F 1 85 ? -23.057 72.750 32.213 1.00 39.65 106 ILE F CA 1
ATOM 9794 C C . ILE F 1 85 ? -23.677 71.784 31.191 1.00 40.15 106 ILE F C 1
ATOM 9795 O O . ILE F 1 85 ? -24.884 71.839 30.946 1.00 44.39 106 ILE F O 1
ATOM 9800 N N . VAL F 1 86 ? -22.912 70.878 30.614 1.00 39.85 107 VAL F N 1
ATOM 9801 C CA . VAL F 1 86 ? -23.517 69.888 29.704 1.00 39.60 107 VAL F CA 1
ATOM 9802 C C . VAL F 1 86 ? -24.562 69.028 30.383 1.00 37.61 107 VAL F C 1
ATOM 9803 O O . VAL F 1 86 ? -25.624 68.766 29.823 1.00 38.95 107 VAL F O 1
ATOM 9807 N N . SER F 1 87 ? -24.270 68.590 31.597 1.00 37.42 108 SER F N 1
ATOM 9808 C CA . SER F 1 87 ? -25.254 67.845 32.356 1.00 38.56 108 SER F CA 1
ATOM 9809 C C . SER F 1 87 ? -26.394 68.757 32.858 1.00 39.99 108 SER F C 1
ATOM 9810 O O . SER F 1 87 ? -27.558 68.393 32.739 1.00 42.30 108 SER F O 1
ATOM 9813 N N . SER F 1 88 ? -26.079 69.895 33.463 1.00 38.50 109 SER F N 1
ATOM 9814 C CA . SER F 1 88 ? -27.120 70.648 34.117 1.00 40.84 109 SER F CA 1
ATOM 9815 C C . SER F 1 88 ? -28.027 71.315 33.087 1.00 43.79 109 SER F C 1
ATOM 9816 O O . SER F 1 88 ? -29.211 71.558 33.386 1.00 46.69 109 SER F O 1
ATOM 9819 N N . ASN F 1 89 ? -27.546 71.520 31.862 1.00 40.17 110 ASN F N 1
ATOM 9820 C CA . ASN F 1 89 ? -28.444 71.961 30.796 1.00 38.64 110 ASN F CA 1
ATOM 9821 C C . ASN F 1 89 ? -29.635 71.028 30.628 1.00 39.54 110 ASN F C 1
ATOM 9822 O O . ASN F 1 89 ? -30.788 71.465 30.472 1.00 37.26 110 ASN F O 1
ATOM 9827 N N . ILE F 1 90 ? -29.342 69.728 30.585 1.00 39.75 111 ILE F N 1
ATOM 9828 C CA . ILE F 1 90 ? -30.394 68.729 30.370 1.00 39.25 111 ILE F CA 1
ATOM 9829 C C . ILE F 1 90 ? -31.360 68.712 31.563 1.00 39.71 111 ILE F C 1
ATOM 9830 O O . ILE F 1 90 ? -32.566 68.833 31.390 1.00 38.25 111 ILE F O 1
ATOM 9835 N N . ILE F 1 91 ? -30.793 68.653 32.767 1.00 41.51 112 ILE F N 1
ATOM 9836 C CA . ILE F 1 91 ? -31.558 68.599 33.993 1.00 43.01 112 ILE F CA 1
ATOM 9837 C C . ILE F 1 91 ? -32.469 69.820 34.120 1.00 42.54 112 ILE F C 1
ATOM 9838 O O . ILE F 1 91 ? -33.690 69.705 34.255 1.00 40.55 112 ILE F O 1
ATOM 9843 N N . CYS F 1 92 ? -31.876 70.997 34.007 1.00 42.70 113 CYS F N 1
ATOM 9844 C CA . CYS F 1 92 ? -32.622 72.250 34.242 1.00 39.33 113 CYS F CA 1
ATOM 9845 C C . CYS F 1 92 ? -33.623 72.571 33.115 1.00 38.82 113 CYS F C 1
ATOM 9846 O O . CYS F 1 92 ? -34.691 73.101 33.378 1.00 36.19 113 CYS F O 1
ATOM 9849 N N . PHE F 1 93 ? -33.309 72.158 31.880 1.00 40.51 114 PHE F N 1
ATOM 9850 C CA . PHE F 1 93 ? -34.253 72.249 30.816 1.00 38.59 114 PHE F CA 1
ATOM 9851 C C . PHE F 1 93 ? -35.475 71.443 31.131 1.00 40.69 114 PHE F C 1
ATOM 9852 O O . PHE F 1 93 ? -36.628 71.946 31.055 1.00 43.75 114 PHE F O 1
ATOM 9860 N N . LEU F 1 94 ? -35.257 70.208 31.561 1.00 43.30 115 LEU F N 1
ATOM 9861 C CA . LEU F 1 94 ? -36.398 69.315 31.908 1.00 43.34 115 LEU F CA 1
ATOM 9862 C C . LEU F 1 94 ? -37.184 69.795 33.138 1.00 42.43 115 LEU F C 1
ATOM 9863 O O . LEU F 1 94 ? -38.391 69.609 33.188 1.00 39.40 115 LEU F O 1
ATOM 9868 N N . LEU F 1 95 ? -36.510 70.392 34.128 1.00 42.86 116 LEU F N 1
ATOM 9869 C CA . LEU F 1 95 ? -37.249 70.975 35.259 1.00 43.46 116 LEU F CA 1
ATOM 9870 C C . LEU F 1 95 ? -38.143 72.123 34.769 1.00 44.87 116 LEU F C 1
ATOM 9871 O O . LEU F 1 95 ? -39.313 72.209 35.126 1.00 50.56 116 LEU F O 1
ATOM 9876 N N . SER F 1 96 ? -37.613 72.962 33.903 1.00 42.07 117 SER F N 1
ATOM 9877 C CA . SER F 1 96 ? -38.409 73.975 33.301 1.00 43.84 117 SER F CA 1
ATOM 9878 C C . SER F 1 96 ? -39.600 73.372 32.520 1.00 47.17 117 SER F C 1
ATOM 9879 O O . SER F 1 96 ? -40.703 73.868 32.577 1.00 53.00 117 SER F O 1
ATOM 9882 N N . GLU F 1 97 ? -39.403 72.289 31.773 1.00 47.12 118 GLU F N 1
ATOM 9883 C CA . GLU F 1 97 ? -40.528 71.700 31.038 1.00 46.01 118 GLU F CA 1
ATOM 9884 C C . GLU F 1 97 ? -41.634 71.172 31.980 1.00 48.63 118 GLU F C 1
ATOM 9885 O O . GLU F 1 97 ? -42.800 71.232 31.638 1.00 50.95 118 GLU F O 1
ATOM 9891 N N . LEU F 1 98 ? -41.273 70.642 33.142 1.00 45.92 119 LEU F N 1
ATOM 9892 C CA . LEU F 1 98 ? -42.268 70.143 34.037 1.00 47.27 119 LEU F CA 1
ATOM 9893 C C . LEU F 1 98 ? -43.165 71.294 34.476 1.00 49.33 119 LEU F C 1
ATOM 9894 O O . LEU F 1 98 ? -44.367 71.138 34.636 1.00 52.94 119 LEU F O 1
ATOM 9899 N N . ILE F 1 99 ? -42.575 72.443 34.668 1.00 50.43 120 ILE F N 1
ATOM 9900 C CA . ILE F 1 99 ? -43.312 73.572 35.129 1.00 53.59 120 ILE F CA 1
ATOM 9901 C C . ILE F 1 99 ? -44.265 74.031 34.034 1.00 57.67 120 ILE F C 1
ATOM 9902 O O . ILE F 1 99 ? -45.450 74.274 34.312 1.00 57.06 120 ILE F O 1
ATOM 9907 N N . LEU F 1 100 ? -43.764 74.113 32.803 1.00 59.24 121 LEU F N 1
ATOM 9908 C CA . LEU F 1 100 ? -44.595 74.536 31.673 1.00 60.84 121 LEU F CA 1
ATOM 9909 C C . LEU F 1 100 ? -45.692 73.531 31.319 1.00 64.02 121 LEU F C 1
ATOM 9910 O O . LEU F 1 100 ? -46.853 73.893 31.172 1.00 69.06 121 LEU F O 1
ATOM 9915 N N . LYS F 1 101 ? -45.331 72.265 31.209 1.00 67.52 122 LYS F N 1
ATOM 9916 C CA . LYS F 1 101 ? -46.285 71.251 30.794 1.00 70.90 122 LYS F CA 1
ATOM 9917 C C . LYS F 1 101 ? -47.445 71.188 31.772 1.00 69.60 122 LYS F C 1
ATOM 9918 O O . LYS F 1 101 ? -48.557 71.046 31.355 1.00 69.29 122 LYS F O 1
ATOM 9924 N N . ASN F 1 102 ? -47.167 71.257 33.059 1.00 65.34 123 ASN F N 1
ATOM 9925 C CA . ASN F 1 102 ? -48.225 71.181 34.041 1.00 67.74 123 ASN F CA 1
ATOM 9926 C C . ASN F 1 102 ? -48.798 72.529 34.380 1.00 71.04 123 ASN F C 1
ATOM 9927 O O . ASN F 1 102 ? -49.503 72.648 35.342 1.00 71.12 123 ASN F O 1
ATOM 9932 N N . LYS F 1 103 ? -48.452 73.557 33.609 1.00 75.40 124 LYS F N 1
ATOM 9933 C CA . LYS F 1 103 ? -49.021 74.884 33.761 1.00 76.21 124 LYS F CA 1
ATOM 9934 C C . LYS F 1 103 ? -48.981 75.404 35.224 1.00 75.98 124 LYS F C 1
ATOM 9935 O O . LYS F 1 103 ? -49.960 75.909 35.730 1.00 75.05 124 LYS F O 1
ATOM 9941 N N . LEU F 1 104 ? -47.839 75.254 35.888 1.00 70.58 125 LEU F N 1
ATOM 9942 C CA . LEU F 1 104 ? -47.691 75.641 37.273 1.00 66.58 125 LEU F CA 1
ATOM 9943 C C . LEU F 1 104 ? -47.396 77.131 37.400 1.00 68.13 125 LEU F C 1
ATOM 9944 O O . LEU F 1 104 ? -46.481 77.664 36.820 1.00 69.15 125 LEU F O 1
ATOM 9949 N N . SER F 1 105 ? -48.239 77.808 38.138 1.00 73.66 126 SER F N 1
ATOM 9950 C CA . SER F 1 105 ? -48.123 79.240 38.321 1.00 75.65 126 SER F CA 1
ATOM 9951 C C . SER F 1 105 ? -47.265 79.453 39.560 1.00 69.26 126 SER F C 1
ATOM 9952 O O . SER F 1 105 ? -47.368 78.712 40.568 1.00 72.36 126 SER F O 1
ATOM 9955 N N . PHE F 1 106 ? -46.390 80.431 39.472 1.00 59.49 127 PHE F N 1
ATOM 9956 C CA . PHE F 1 106 ? -45.517 80.721 40.597 1.00 59.71 127 PHE F CA 1
ATOM 9957 C C . PHE F 1 106 ? -45.094 82.176 40.575 1.00 56.79 127 PHE F C 1
ATOM 9958 O O . PHE F 1 106 ? -45.053 82.819 39.513 1.00 54.58 127 PHE F O 1
ATOM 9966 N N . ASP F 1 107 ? -44.749 82.662 41.740 1.00 57.36 128 ASP F N 1
ATOM 9967 C CA . ASP F 1 107 ? -44.126 83.960 41.861 1.00 62.76 128 ASP F CA 1
ATOM 9968 C C . ASP F 1 107 ? -42.627 83.831 42.068 1.00 62.49 128 ASP F C 1
ATOM 9969 O O . ASP F 1 107 ? -41.857 84.712 41.640 1.00 67.71 128 ASP F O 1
ATOM 9974 N N . TYR F 1 108 ? -42.211 82.740 42.712 1.00 61.09 129 TYR F N 1
ATOM 9975 C CA . TYR F 1 108 ? -40.813 82.466 42.957 1.00 60.06 129 TYR F CA 1
ATOM 9976 C C . TYR F 1 108 ? -40.474 81.012 42.684 1.00 58.43 129 TYR F C 1
ATOM 9977 O O . TYR F 1 108 ? -41.282 80.157 42.894 1.00 57.92 129 TYR F O 1
ATOM 9986 N N . LEU F 1 109 ? -39.230 80.751 42.308 1.00 56.36 130 LEU F N 1
ATOM 9987 C CA . LEU F 1 109 ? -38.661 79.427 42.375 1.00 56.59 130 LEU F CA 1
ATOM 9988 C C . LEU F 1 109 ? -37.655 79.402 43.489 1.00 58.29 130 LEU F C 1
ATOM 9989 O O . LEU F 1 109 ? -36.894 80.359 43.652 1.00 58.22 130 LEU F O 1
ATOM 9994 N N . LEU F 1 110 ? -37.585 78.296 44.205 1.00 57.25 131 LEU F N 1
ATOM 9995 C CA . LEU F 1 110 ? -36.663 78.219 45.297 1.00 61.48 131 LEU F CA 1
ATOM 9996 C C . LEU F 1 110 ? -35.784 77.030 45.141 1.00 58.63 131 LEU F C 1
ATOM 9997 O O . LEU F 1 110 ? -36.261 75.895 45.026 1.00 68.37 131 LEU F O 1
ATOM 10002 N N . GLY F 1 111 ? -34.488 77.266 45.174 1.00 58.26 132 GLY F N 1
ATOM 10003 C CA . GLY F 1 111 ? -33.522 76.170 45.053 1.00 60.47 132 GLY F CA 1
ATOM 10004 C C . GLY F 1 111 ? -33.143 75.688 46.425 1.00 60.36 132 GLY F C 1
ATOM 10005 O O . GLY F 1 111 ? -32.589 76.445 47.188 1.00 70.78 132 GLY F O 1
ATOM 10006 N N . ALA F 1 112 ? -33.443 74.434 46.737 1.00 62.85 133 ALA F N 1
ATOM 10007 C CA . ALA F 1 112 ? -33.089 73.816 48.025 1.00 65.23 133 ALA F CA 1
ATOM 10008 C C . ALA F 1 112 ? -31.573 73.805 48.257 1.00 69.25 133 ALA F C 1
ATOM 10009 O O . ALA F 1 112 ? -30.813 73.352 47.393 1.00 64.99 133 ALA F O 1
ATOM 10011 N N . SER F 1 113 ? -31.115 74.303 49.416 1.00 71.28 134 SER F N 1
ATOM 10012 C CA . SER F 1 113 ? -29.666 74.315 49.648 1.00 69.73 134 SER F CA 1
ATOM 10013 C C . SER F 1 113 ? -29.207 72.892 49.841 1.00 68.64 134 SER F C 1
ATOM 10014 O O . SER F 1 113 ? -29.910 72.121 50.471 1.00 67.87 134 SER F O 1
ATOM 10017 N N . TYR F 1 114 ? -28.024 72.530 49.374 1.00 70.59 135 TYR F N 1
ATOM 10018 C CA . TYR F 1 114 ? -27.201 73.329 48.473 1.00 68.72 135 TYR F CA 1
ATOM 10019 C C . TYR F 1 114 ? -27.469 72.961 47.031 1.00 68.03 135 TYR F C 1
ATOM 10020 O O . TYR F 1 114 ? -27.285 73.777 46.118 1.00 62.98 135 TYR F O 1
ATOM 10029 N N . LYS F 1 115 ? -27.894 71.713 46.822 1.00 72.69 136 LYS F N 1
ATOM 10030 C CA . LYS F 1 115 ? -27.892 71.112 45.468 1.00 75.95 136 LYS F CA 1
ATOM 10031 C C . LYS F 1 115 ? -28.778 71.852 44.489 1.00 70.35 136 LYS F C 1
ATOM 10032 O O . LYS F 1 115 ? -28.486 71.876 43.301 1.00 70.70 136 LYS F O 1
ATOM 10038 N N . GLY F 1 116 ? -29.900 72.370 44.997 1.00 62.96 137 GLY F N 1
ATOM 10039 C CA . GLY F 1 116 ? -30.854 73.086 44.189 1.00 55.66 137 GLY F CA 1
ATOM 10040 C C . GLY F 1 116 ? -30.399 74.461 43.769 1.00 51.13 137 GLY F C 1
ATOM 10041 O O . GLY F 1 116 ? -30.961 75.037 42.856 1.00 50.09 137 GLY F O 1
ATOM 10042 N N . ILE F 1 117 ? -29.420 75.010 44.436 1.00 49.88 138 ILE F N 1
ATOM 10043 C CA . ILE F 1 117 ? -29.087 76.402 44.207 1.00 51.82 138 ILE F CA 1
ATOM 10044 C C . ILE F 1 117 ? -28.521 76.661 42.796 1.00 53.71 138 ILE F C 1
ATOM 10045 O O . ILE F 1 117 ? -28.985 77.548 42.124 1.00 49.38 138 ILE F O 1
ATOM 10050 N N . PRO F 1 118 ? -27.500 75.888 42.341 1.00 58.65 139 PRO F N 1
ATOM 10051 C CA . PRO F 1 118 ? -27.055 76.114 40.962 1.00 56.76 139 PRO F CA 1
ATOM 10052 C C . PRO F 1 118 ? -28.073 75.685 39.922 1.00 51.03 139 PRO F C 1
ATOM 10053 O O . PRO F 1 118 ? -28.161 76.324 38.852 1.00 45.52 139 PRO F O 1
ATOM 10057 N N . MET F 1 119 ? -28.942 74.749 40.295 1.00 47.28 140 MET F N 1
ATOM 10058 C CA . MET F 1 119 ? -30.100 74.436 39.431 1.00 47.62 140 MET F CA 1
ATOM 10059 C C . MET F 1 119 ? -31.166 75.572 39.262 1.00 48.33 140 MET F C 1
ATOM 10060 O O . MET F 1 119 ? -31.799 75.690 38.207 1.00 44.80 140 MET F O 1
ATOM 10065 N N . VAL F 1 120 ? -31.350 76.424 40.276 1.00 45.59 141 VAL F N 1
ATOM 10066 C CA . VAL F 1 120 ? -32.510 77.311 40.245 1.00 45.08 141 VAL F CA 1
ATOM 10067 C C . VAL F 1 120 ? -32.287 78.475 39.286 1.00 43.91 141 VAL F C 1
ATOM 10068 O O . VAL F 1 120 ? -33.200 78.882 38.572 1.00 42.24 141 VAL F O 1
ATOM 10072 N N . SER F 1 121 ? -31.069 78.991 39.244 1.00 43.72 142 SER F N 1
ATOM 10073 C CA . SER F 1 121 ? -30.788 80.050 38.293 1.00 44.52 142 SER F CA 1
ATOM 10074 C C . SER F 1 121 ? -30.880 79.527 36.856 1.00 46.70 142 SER F C 1
ATOM 10075 O O . SER F 1 121 ? -31.434 80.166 35.974 1.00 47.50 142 SER F O 1
ATOM 10078 N N . LEU F 1 122 ? -30.314 78.360 36.607 1.00 46.87 143 LEU F N 1
ATOM 10079 C CA . LEU F 1 122 ? -30.253 77.868 35.247 1.00 45.97 143 LEU F CA 1
ATOM 10080 C C . LEU F 1 122 ? -31.655 77.426 34.804 1.00 45.44 143 LEU F C 1
ATOM 10081 O O . LEU F 1 122 ? -32.024 77.592 33.664 1.00 44.75 143 LEU F O 1
ATOM 10086 N N . THR F 1 123 ? -32.444 76.881 35.714 1.00 44.67 144 THR F N 1
ATOM 10087 C CA . THR F 1 123 ? -33.783 76.510 35.368 1.00 45.40 144 THR F CA 1
ATOM 10088 C C . THR F 1 123 ? -34.530 77.780 35.014 1.00 48.68 144 THR F C 1
ATOM 10089 O O . THR F 1 123 ? -35.344 77.823 34.058 1.00 48.53 144 THR F O 1
ATOM 10093 N N . SER F 1 124 ? -34.292 78.817 35.814 1.00 46.74 145 SER F N 1
ATOM 10094 C CA . SER F 1 124 ? -34.904 80.118 35.542 1.00 47.99 145 SER F CA 1
ATOM 10095 C C . SER F 1 124 ? -34.568 80.574 34.135 1.00 46.54 145 SER F C 1
ATOM 10096 O O . SER F 1 124 ? -35.401 81.114 33.413 1.00 46.82 145 SER F O 1
ATOM 10099 N N . HIS F 1 125 ? -33.338 80.340 33.741 1.00 47.15 146 HIS F N 1
ATOM 10100 C CA . HIS F 1 125 ? -32.914 80.711 32.394 1.00 46.61 146 HIS F CA 1
ATOM 10101 C C . HIS F 1 125 ? -33.712 79.959 31.319 1.00 47.37 146 HIS F C 1
ATOM 10102 O O . HIS F 1 125 ? -34.195 80.582 30.387 1.00 47.69 146 HIS F O 1
ATOM 10109 N N . PHE F 1 126 ? -33.919 78.665 31.475 1.00 43.60 147 PHE F N 1
ATOM 10110 C CA . PHE F 1 126 ? -34.727 77.961 30.483 1.00 45.01 147 PHE F CA 1
ATOM 10111 C C . PHE F 1 126 ? -36.199 78.383 30.487 1.00 46.83 147 PHE F C 1
ATOM 10112 O O . PHE F 1 126 ? -36.812 78.442 29.447 1.00 48.12 147 PHE F O 1
ATOM 10120 N N . LEU F 1 127 ? -36.779 78.616 31.658 1.00 50.00 148 LEU F N 1
ATOM 10121 C CA . LEU F 1 127 ? -38.161 79.104 31.745 1.00 49.98 148 LEU F CA 1
ATOM 10122 C C . LEU F 1 127 ? -38.327 80.427 31.018 1.00 51.11 148 LEU F C 1
ATOM 10123 O O . LEU F 1 127 ? -39.261 80.632 30.279 1.00 54.36 148 LEU F O 1
ATOM 10128 N N . PHE F 1 128 ? -37.370 81.307 31.210 1.00 52.75 149 PHE F N 1
ATOM 10129 C CA . PHE F 1 128 ? -37.421 82.601 30.621 1.00 50.56 149 PHE F CA 1
ATOM 10130 C C . PHE F 1 128 ? -37.465 82.531 29.110 1.00 51.17 149 PHE F C 1
ATOM 10131 O O . PHE F 1 128 ? -37.995 83.424 28.490 1.00 54.17 149 PHE F O 1
ATOM 10139 N N . GLU F 1 129 ? -36.896 81.494 28.508 1.00 53.35 150 GLU F N 1
ATOM 10140 C CA . GLU F 1 129 ? -36.917 81.364 27.051 1.00 58.12 150 GLU F CA 1
ATOM 10141 C C . GLU F 1 129 ? -38.305 81.162 26.464 1.00 60.28 150 GLU F C 1
ATOM 10142 O O . GLU F 1 129 ? -38.512 81.442 25.304 1.00 59.84 150 GLU F O 1
ATOM 10148 N N . SER F 1 130 ? -39.257 80.734 27.281 1.00 62.19 151 SER F N 1
ATOM 10149 C CA . SER F 1 130 ? -40.642 80.591 26.858 1.00 65.07 151 SER F CA 1
ATOM 10150 C C . SER F 1 130 ? -41.316 81.898 26.504 1.00 69.68 151 SER F C 1
ATOM 10151 O O . SER F 1 130 ? -42.386 81.883 25.930 1.00 70.67 151 SER F O 1
ATOM 10154 N N . LYS F 1 131 ? -40.721 83.023 26.887 1.00 70.52 152 LYS F N 1
ATOM 10155 C CA . LYS F 1 131 ? -41.301 84.353 26.650 1.00 70.63 152 LYS F CA 1
ATOM 10156 C C . LYS F 1 131 ? -42.616 84.576 27.350 1.00 67.25 152 LYS F C 1
ATOM 10157 O O . LYS F 1 131 ? -43.268 85.558 27.109 1.00 71.27 152 LYS F O 1
ATOM 10163 N N . LYS F 1 132 ? -42.991 83.709 28.272 1.00 65.98 153 LYS F N 1
ATOM 10164 C CA . LYS F 1 132 ? -44.212 83.943 29.041 1.00 65.22 153 LYS F CA 1
ATOM 10165 C C . LYS F 1 132 ? -44.014 84.870 30.229 1.00 65.53 153 LYS F C 1
ATOM 10166 O O . LYS F 1 132 ? -44.979 85.183 30.913 1.00 64.14 153 LYS F O 1
ATOM 10172 N N . TYR F 1 133 ? -42.780 85.307 30.500 1.00 63.37 154 TYR F N 1
ATOM 10173 C CA . TYR F 1 133 ? -42.501 85.980 31.743 1.00 62.39 154 TYR F CA 1
ATOM 10174 C C . TYR F 1 133 ? -41.700 87.254 31.509 1.00 63.35 154 TYR F C 1
ATOM 10175 O O . TYR F 1 133 ? -40.834 87.286 30.658 1.00 67.04 154 TYR F O 1
ATOM 10184 N N . SER F 1 134 ? -41.970 88.285 32.281 1.00 63.22 155 SER F N 1
ATOM 10185 C CA . SER F 1 134 ? -41.200 89.503 32.150 1.00 65.13 155 SER F CA 1
ATOM 10186 C C . SER F 1 134 ? -39.909 89.415 32.985 1.00 64.36 155 SER F C 1
ATOM 10187 O O . SER F 1 134 ? -38.909 90.079 32.686 1.00 63.47 155 SER F O 1
ATOM 10190 N N . ASN F 1 135 ? -39.960 88.575 34.028 1.00 60.96 156 ASN F N 1
ATOM 10191 C CA . ASN F 1 135 ? -38.823 88.203 34.840 1.00 59.09 156 ASN F CA 1
ATOM 10192 C C . ASN F 1 135 ? -39.134 86.896 35.565 1.00 58.95 156 ASN F C 1
ATOM 10193 O O . ASN F 1 135 ? -40.265 86.415 35.532 1.00 61.46 156 ASN F O 1
ATOM 10198 N N . ILE F 1 136 ? -38.109 86.281 36.143 1.00 56.99 157 ILE F N 1
ATOM 10199 C CA . ILE F 1 136 ? -38.244 85.121 37.010 1.00 54.25 157 ILE F CA 1
ATOM 10200 C C . ILE F 1 136 ? -37.379 85.354 38.256 1.00 56.90 157 ILE F C 1
ATOM 10201 O O . ILE F 1 136 ? -36.152 85.618 38.179 1.00 53.93 157 ILE F O 1
ATOM 10206 N N . PHE F 1 137 ? -38.021 85.276 39.403 1.00 53.97 158 PHE F N 1
ATOM 10207 C CA . PHE F 1 137 ? -37.386 85.582 40.652 1.00 51.53 158 PHE F CA 1
ATOM 10208 C C . PHE F 1 137 ? -37.110 84.284 41.356 1.00 49.24 158 PHE F C 1
ATOM 10209 O O . PHE F 1 137 ? -38.008 83.491 41.573 1.00 52.66 158 PHE F O 1
ATOM 10217 N N . TYR F 1 138 ? -35.880 84.077 41.763 1.00 49.81 159 TYR F N 1
ATOM 10218 C CA . TYR F 1 138 ? -35.547 82.872 42.502 1.00 51.78 159 TYR F CA 1
ATOM 10219 C C . TYR F 1 138 ? -34.975 83.143 43.915 1.00 54.77 159 TYR F C 1
ATOM 10220 O O . TYR F 1 138 ? -34.499 84.224 44.233 1.00 58.75 159 TYR F O 1
ATOM 10229 N N . LEU F 1 139 ? -35.116 82.132 44.760 1.00 58.30 160 LEU F N 1
ATOM 10230 C CA . LEU F 1 139 ? -34.770 82.185 46.170 1.00 58.53 160 LEU F CA 1
ATOM 10231 C C . LEU F 1 139 ? -33.860 81.024 46.507 1.00 59.12 160 LEU F C 1
ATOM 10232 O O . LEU F 1 139 ? -33.819 80.014 45.797 1.00 57.54 160 LEU F O 1
ATOM 10237 N N . TYR F 1 140 ? -33.194 81.136 47.641 1.00 59.81 161 TYR F N 1
ATOM 10238 C CA . TYR F 1 140 ? -32.610 79.954 48.267 1.00 60.36 161 TYR F CA 1
ATOM 10239 C C . TYR F 1 140 ? -32.610 80.097 49.764 1.00 61.24 161 TYR F C 1
ATOM 10240 O O . TYR F 1 140 ? -32.764 81.198 50.287 1.00 63.77 161 TYR F O 1
ATOM 10249 N N . ASP F 1 141 ? -32.541 78.965 50.443 1.00 63.35 162 ASP F N 1
ATOM 10250 C CA . ASP F 1 141 ? -32.514 78.931 51.901 1.00 69.08 162 ASP F CA 1
ATOM 10251 C C . ASP F 1 141 ? -31.104 78.700 52.377 1.00 74.54 162 ASP F C 1
ATOM 10252 O O . ASP F 1 141 ? -30.356 77.932 51.770 1.00 73.18 162 ASP F O 1
ATOM 10257 N N . ARG F 1 142 ? -30.731 79.329 53.481 1.00 82.53 163 ARG F N 1
ATOM 10258 C CA . ARG F 1 142 ? -29.502 78.943 54.167 1.00 86.39 163 ARG F CA 1
ATOM 10259 C C . ARG F 1 142 ? -29.833 77.861 55.196 1.00 82.39 163 ARG F C 1
ATOM 10260 O O . ARG F 1 142 ? -28.951 77.187 55.674 1.00 82.36 163 ARG F O 1
ATOM 10268 N N . ASN F 1 152 ? -33.687 86.865 56.866 1.00 106.68 173 ASN F N 1
ATOM 10269 C CA . ASN F 1 152 ? -32.437 86.444 56.257 1.00 106.96 173 ASN F CA 1
ATOM 10270 C C . ASN F 1 152 ? -32.243 84.895 56.089 1.00 100.48 173 ASN F C 1
ATOM 10271 O O . ASN F 1 152 ? -31.235 84.562 55.548 1.00 103.46 173 ASN F O 1
ATOM 10276 N N . VAL F 1 153 ? -33.095 83.958 56.553 1.00 91.21 174 VAL F N 1
ATOM 10277 C CA . VAL F 1 153 ? -32.895 82.509 56.276 1.00 92.48 174 VAL F CA 1
ATOM 10278 C C . VAL F 1 153 ? -33.328 82.165 54.820 1.00 89.29 174 VAL F C 1
ATOM 10279 O O . VAL F 1 153 ? -32.825 81.197 54.227 1.00 84.44 174 VAL F O 1
ATOM 10283 N N . ILE F 1 154 ? -34.223 82.979 54.257 1.00 84.00 175 ILE F N 1
ATOM 10284 C CA . ILE F 1 154 ? -34.579 82.909 52.844 1.00 80.63 175 ILE F CA 1
ATOM 10285 C C . ILE F 1 154 ? -34.024 84.148 52.119 1.00 76.94 175 ILE F C 1
ATOM 10286 O O . ILE F 1 154 ? -34.255 85.263 52.531 1.00 79.53 175 ILE F O 1
ATOM 10291 N N . VAL F 1 155 ? -33.279 83.931 51.041 1.00 70.75 176 VAL F N 1
ATOM 10292 C CA . VAL F 1 155 ? -32.589 85.000 50.339 1.00 67.62 176 VAL F CA 1
ATOM 10293 C C . VAL F 1 155 ? -33.194 85.188 48.961 1.00 64.38 176 VAL F C 1
ATOM 10294 O O . VAL F 1 155 ? -33.501 84.210 48.271 1.00 72.54 176 VAL F O 1
ATOM 10298 N N . GLY F 1 156 ? -33.410 86.443 48.584 1.00 65.49 177 GLY F N 1
ATOM 10299 C CA . GLY F 1 156 ? -33.927 86.805 47.264 1.00 64.95 177 GLY F CA 1
ATOM 10300 C C . GLY F 1 156 ? -34.804 88.057 47.279 1.00 64.71 177 GLY F C 1
ATOM 10301 O O . GLY F 1 156 ? -34.747 88.815 48.204 1.00 63.62 177 GLY F O 1
ATOM 10302 N N . ASN F 1 157 ? -35.607 88.267 46.233 1.00 64.50 178 ASN F N 1
ATOM 10303 C CA . ASN F 1 157 ? -36.389 89.484 46.089 1.00 63.45 178 ASN F CA 1
ATOM 10304 C C . ASN F 1 157 ? -37.665 89.389 46.883 1.00 68.44 178 ASN F C 1
ATOM 10305 O O . ASN F 1 157 ? -38.733 89.282 46.328 1.00 65.97 178 ASN F O 1
ATOM 10310 N N . LEU F 1 158 ? -37.534 89.409 48.193 1.00 80.62 179 LEU F N 1
ATOM 10311 C CA . LEU F 1 158 ? -38.674 89.456 49.102 1.00 95.60 179 LEU F CA 1
ATOM 10312 C C . LEU F 1 158 ? -38.733 91.003 49.508 1.00 92.09 179 LEU F C 1
ATOM 10313 O O . LEU F 1 158 ? -39.725 91.614 49.978 1.00 99.70 179 LEU F O 1
ATOM 10318 N N . LYS F 1 180 ? -51.021 86.000 49.021 1.00 99.37 201 LYS F N 1
ATOM 10319 C CA . LYS F 1 180 ? -49.826 85.162 49.213 1.00 109.82 201 LYS F CA 1
ATOM 10320 C C . LYS F 1 180 ? -49.016 84.883 47.931 1.00 99.42 201 LYS F C 1
ATOM 10321 O O . LYS F 1 180 ? -49.569 84.644 46.859 1.00 101.85 201 LYS F O 1
ATOM 10327 N N . LYS F 1 181 ? -47.703 84.924 48.060 1.00 92.38 202 LYS F N 1
ATOM 10328 C CA . LYS F 1 181 ? -46.809 84.640 46.945 1.00 89.82 202 LYS F CA 1
ATOM 10329 C C . LYS F 1 181 ? -46.493 83.162 46.891 1.00 85.44 202 LYS F C 1
ATOM 10330 O O . LYS F 1 181 ? -46.205 82.545 47.922 1.00 83.83 202 LYS F O 1
ATOM 10336 N N . ASN F 1 182 ? -46.543 82.613 45.674 1.00 79.32 203 ASN F N 1
ATOM 10337 C CA . ASN F 1 182 ? -46.356 81.194 45.427 1.00 78.56 203 ASN F CA 1
ATOM 10338 C C . ASN F 1 182 ? -44.937 80.776 45.051 1.00 75.55 203 ASN F C 1
ATOM 10339 O O . ASN F 1 182 ? -44.319 81.357 44.154 1.00 77.02 203 ASN F O 1
ATOM 10344 N N . ILE F 1 183 ? -44.486 79.705 45.694 1.00 70.90 204 ILE F N 1
ATOM 10345 C CA . ILE F 1 183 ? -43.180 79.169 45.508 1.00 65.56 204 ILE F CA 1
ATOM 10346 C C . ILE F 1 183 ? -43.216 77.744 44.995 1.00 64.74 204 ILE F C 1
ATOM 10347 O O . ILE F 1 183 ? -43.935 76.921 45.518 1.00 64.45 204 ILE F O 1
ATOM 10352 N N . ILE F 1 184 ? -42.386 77.455 43.996 1.00 62.42 205 ILE F N 1
ATOM 10353 C CA . ILE F 1 184 ? -42.061 76.084 43.584 1.00 57.93 205 ILE F CA 1
ATOM 10354 C C . ILE F 1 184 ? -40.661 75.783 44.109 1.00 55.81 205 ILE F C 1
ATOM 10355 O O . ILE F 1 184 ? -39.727 76.528 43.824 1.00 53.78 205 ILE F O 1
ATOM 10360 N N . ILE F 1 185 ? -40.511 74.659 44.797 1.00 54.63 206 ILE F N 1
ATOM 10361 C CA . ILE F 1 185 ? -39.237 74.262 45.314 1.00 56.44 206 ILE F CA 1
ATOM 10362 C C . ILE F 1 185 ? -38.588 73.209 44.416 1.00 58.71 206 ILE F C 1
ATOM 10363 O O . ILE F 1 185 ? -39.220 72.245 44.000 1.00 60.70 206 ILE F O 1
ATOM 10368 N N . ILE F 1 186 ? -37.299 73.406 44.138 1.00 59.25 207 ILE F N 1
ATOM 10369 C CA . ILE F 1 186 ? -36.519 72.543 43.262 1.00 56.25 207 ILE F CA 1
ATOM 10370 C C . ILE F 1 186 ? -35.486 71.835 44.144 1.00 55.50 207 ILE F C 1
ATOM 10371 O O . ILE F 1 186 ? -34.753 72.485 44.919 1.00 55.47 207 ILE F O 1
ATOM 10376 N N . ASP F 1 187 ? -35.365 70.523 43.996 1.00 54.02 208 ASP F N 1
ATOM 10377 C CA . ASP F 1 187 ? -34.301 69.762 44.663 1.00 59.39 208 ASP F CA 1
ATOM 10378 C C . ASP F 1 187 ? -33.862 68.565 43.818 1.00 56.81 208 ASP F C 1
ATOM 10379 O O . ASP F 1 187 ? -34.461 68.299 42.781 1.00 56.88 208 ASP F O 1
ATOM 10384 N N . ASP F 1 188 ? -32.809 67.854 44.235 1.00 56.01 209 ASP F N 1
ATOM 10385 C CA . ASP F 1 188 ? -32.274 66.775 43.390 1.00 58.25 209 ASP F CA 1
ATOM 10386 C C . ASP F 1 188 ? -33.018 65.459 43.591 1.00 58.18 209 ASP F C 1
ATOM 10387 O O . ASP F 1 188 ? -33.429 64.860 42.617 1.00 57.97 209 ASP F O 1
ATOM 10392 N N . VAL F 1 189 ? -33.222 65.022 44.840 1.00 60.06 210 VAL F N 1
ATOM 10393 C CA . VAL F 1 189 ? -33.724 63.665 45.113 1.00 58.25 210 VAL F CA 1
ATOM 10394 C C . VAL F 1 189 ? -34.786 63.645 46.169 1.00 60.08 210 VAL F C 1
ATOM 10395 O O . VAL F 1 189 ? -34.659 64.316 47.167 1.00 64.52 210 VAL F O 1
ATOM 10399 N N . PHE F 1 190 ? -35.842 62.879 45.937 1.00 61.17 211 PHE F N 1
ATOM 10400 C CA . PHE F 1 190 ? -36.892 62.687 46.915 1.00 65.32 211 PHE F CA 1
ATOM 10401 C C . PHE F 1 190 ? -36.907 61.235 47.368 1.00 70.81 211 PHE F C 1
ATOM 10402 O O . PHE F 1 190 ? -37.037 60.329 46.546 1.00 67.27 211 PHE F O 1
ATOM 10410 N N . THR F 1 191 ? -36.795 61.040 48.684 1.00 75.88 212 THR F N 1
ATOM 10411 C CA . THR F 1 191 ? -36.861 59.718 49.277 1.00 77.69 212 THR F CA 1
ATOM 10412 C C . THR F 1 191 ? -38.122 59.639 50.149 1.00 80.69 212 THR F C 1
ATOM 10413 O O . THR F 1 191 ? -39.117 59.026 49.751 1.00 84.43 212 THR F O 1
ATOM 10417 N N . CYS F 1 192 ? -38.082 60.285 51.315 1.00 88.37 213 CYS F N 1
ATOM 10418 C CA . CYS F 1 192 ? -39.240 60.398 52.263 1.00 87.48 213 CYS F CA 1
ATOM 10419 C C . CYS F 1 192 ? -39.751 61.807 52.408 1.00 82.52 213 CYS F C 1
ATOM 10420 O O . CYS F 1 192 ? -40.822 62.007 52.937 1.00 85.56 213 CYS F O 1
ATOM 10423 N N . GLY F 1 193 ? -38.963 62.792 51.997 1.00 79.00 214 GLY F N 1
ATOM 10424 C CA . GLY F 1 193 ? -39.377 64.174 52.100 1.00 79.05 214 GLY F CA 1
ATOM 10425 C C . GLY F 1 193 ? -38.799 64.897 53.307 1.00 82.95 214 GLY F C 1
ATOM 10426 O O . GLY F 1 193 ? -39.239 66.028 53.593 1.00 82.87 214 GLY F O 1
ATOM 10427 N N . THR F 1 194 ? -37.804 64.287 53.982 1.00 83.21 215 THR F N 1
ATOM 10428 C CA . THR F 1 194 ? -37.229 64.870 55.250 1.00 87.94 215 THR F CA 1
ATOM 10429 C C . THR F 1 194 ? -36.625 66.276 54.877 1.00 84.64 215 THR F C 1
ATOM 10430 O O . THR F 1 194 ? -36.963 67.291 55.489 1.00 85.80 215 THR F O 1
ATOM 10434 N N . ALA F 1 195 ? -35.881 66.382 53.775 1.00 84.51 216 ALA F N 1
ATOM 10435 C CA . ALA F 1 195 ? -35.277 67.677 53.386 1.00 84.02 216 ALA F CA 1
ATOM 10436 C C . ALA F 1 195 ? -36.290 68.769 52.995 1.00 83.58 216 ALA F C 1
ATOM 10437 O O . ALA F 1 195 ? -36.142 69.960 53.363 1.00 83.68 216 ALA F O 1
ATOM 10439 N N . LEU F 1 196 ? -37.308 68.380 52.230 1.00 82.21 217 LEU F N 1
ATOM 10440 C CA . LEU F 1 196 ? -38.348 69.329 51.845 1.00 82.70 217 LEU F CA 1
ATOM 10441 C C . LEU F 1 196 ? -39.132 69.779 53.071 1.00 85.03 217 LEU F C 1
ATOM 10442 O O . LEU F 1 196 ? -39.462 70.966 53.191 1.00 89.90 217 LEU F O 1
ATOM 10447 N N . THR F 1 197 ? -39.367 68.870 54.012 1.00 90.46 218 THR F N 1
ATOM 10448 C CA . THR F 1 197 ? -40.061 69.241 55.258 1.00 97.88 218 THR F CA 1
ATOM 10449 C C . THR F 1 197 ? -39.273 70.336 56.013 1.00 95.07 218 THR F C 1
ATOM 10450 O O . THR F 1 197 ? -39.857 71.266 56.553 1.00 92.16 218 THR F O 1
ATOM 10454 N N . GLU F 1 198 ? -37.943 70.270 56.005 1.00 94.67 219 GLU F N 1
ATOM 10455 C CA . GLU F 1 198 ? -37.168 71.295 56.735 1.00 95.79 219 GLU F CA 1
ATOM 10456 C C . GLU F 1 198 ? -37.303 72.647 56.098 1.00 90.06 219 GLU F C 1
ATOM 10457 O O . GLU F 1 198 ? -37.392 73.647 56.794 1.00 89.17 219 GLU F O 1
ATOM 10463 N N . ILE F 1 199 ? -37.327 72.671 54.767 1.00 86.45 220 ILE F N 1
ATOM 10464 C CA . ILE F 1 199 ? -37.510 73.926 54.068 1.00 81.43 220 ILE F CA 1
ATOM 10465 C C . ILE F 1 199 ? -38.907 74.486 54.347 1.00 83.40 220 ILE F C 1
ATOM 10466 O O . ILE F 1 199 ? -39.048 75.694 54.600 1.00 90.21 220 ILE F O 1
ATOM 10471 N N . LEU F 1 200 ? -39.922 73.621 54.369 1.00 82.06 221 LEU F N 1
ATOM 10472 C CA . LEU F 1 200 ? -41.254 74.063 54.768 1.00 85.69 221 LEU F CA 1
ATOM 10473 C C . LEU F 1 200 ? -41.261 74.688 56.172 1.00 90.31 221 LEU F C 1
ATOM 10474 O O . LEU F 1 200 ? -41.981 75.671 56.414 1.00 91.78 221 LEU F O 1
ATOM 10479 N N . ALA F 1 201 ? -40.508 74.094 57.100 1.00 93.68 222 ALA F N 1
ATOM 10480 C CA . ALA F 1 201 ? -40.409 74.641 58.467 1.00 97.90 222 ALA F CA 1
ATOM 10481 C C . ALA F 1 201 ? -39.835 76.059 58.417 1.00 97.40 222 ALA F C 1
ATOM 10482 O O . ALA F 1 201 ? -40.368 76.968 59.040 1.00 98.65 222 ALA F O 1
ATOM 10484 N N . LYS F 1 202 ? -38.787 76.262 57.631 1.00 93.95 223 LYS F N 1
ATOM 10485 C CA . LYS F 1 202 ? -38.205 77.593 57.509 1.00 96.75 223 LYS F CA 1
ATOM 10486 C C . LYS F 1 202 ? -39.182 78.578 56.905 1.00 97.27 223 LYS F C 1
ATOM 10487 O O . LYS F 1 202 ? -39.176 79.759 57.271 1.00 105.50 223 LYS F O 1
ATOM 10493 N N . LEU F 1 203 ? -40.019 78.105 55.982 1.00 93.59 224 LEU F N 1
ATOM 10494 C CA . LEU F 1 203 ? -40.958 78.981 55.291 1.00 94.01 224 LEU F CA 1
ATOM 10495 C C . LEU F 1 203 ? -42.235 79.288 56.094 1.00 102.14 224 LEU F C 1
ATOM 10496 O O . LEU F 1 203 ? -42.905 80.269 55.773 1.00 99.55 224 LEU F O 1
ATOM 10501 N N . LYS F 1 204 ? -42.556 78.487 57.124 1.00 109.45 225 LYS F N 1
ATOM 10502 C CA . LYS F 1 204 ? -43.796 78.735 57.927 1.00 117.22 225 LYS F CA 1
ATOM 10503 C C . LYS F 1 204 ? -43.742 80.103 58.584 1.00 112.15 225 LYS F C 1
ATOM 10504 O O . LYS F 1 204 ? -44.767 80.734 58.707 1.00 105.32 225 LYS F O 1
ATOM 10510 N N . THR F 1 205 ? -42.551 80.547 58.998 1.00 111.11 226 THR F N 1
ATOM 10511 C CA . THR F 1 205 ? -42.384 81.864 59.651 1.00 112.62 226 THR F CA 1
ATOM 10512 C C . THR F 1 205 ? -42.779 83.007 58.700 1.00 108.23 226 THR F C 1
ATOM 10513 O O . THR F 1 205 ? -43.219 84.039 59.158 1.00 102.81 226 THR F O 1
ATOM 10517 N N . TYR F 1 206 ? -42.616 82.827 57.384 1.00 106.97 227 TYR F N 1
ATOM 10518 C CA . TYR F 1 206 ? -42.930 83.885 56.418 1.00 103.17 227 TYR F CA 1
ATOM 10519 C C . TYR F 1 206 ? -44.408 83.808 56.096 1.00 107.80 227 TYR F C 1
ATOM 10520 O O . TYR F 1 206 ? -44.872 82.888 55.422 1.00 114.10 227 TYR F O 1
ATOM 10529 N N . GLU F 1 207 ? -45.150 84.776 56.620 1.00 115.91 228 GLU F N 1
ATOM 10530 C CA . GLU F 1 207 ? -46.612 84.793 56.520 1.00 115.74 228 GLU F CA 1
ATOM 10531 C C . GLU F 1 207 ? -47.180 84.896 55.093 1.00 111.32 228 GLU F C 1
ATOM 10532 O O . GLU F 1 207 ? -48.192 84.256 54.785 1.00 102.04 228 GLU F O 1
ATOM 10538 N N . HIS F 1 208 ? -46.519 85.662 54.219 1.00 109.98 229 HIS F N 1
ATOM 10539 C CA . HIS F 1 208 ? -47.003 85.924 52.851 1.00 113.62 229 HIS F CA 1
ATOM 10540 C C . HIS F 1 208 ? -46.499 84.911 51.776 1.00 107.06 229 HIS F C 1
ATOM 10541 O O . HIS F 1 208 ? -46.737 85.125 50.585 1.00 111.17 229 HIS F O 1
ATOM 10548 N N . LEU F 1 209 ? -45.846 83.818 52.193 1.00 96.63 230 LEU F N 1
ATOM 10549 C CA . LEU F 1 209 ? -45.367 82.792 51.254 1.00 94.82 230 LEU F CA 1
ATOM 10550 C C . LEU F 1 209 ? -46.071 81.458 51.383 1.00 89.22 230 LEU F C 1
ATOM 10551 O O . LEU F 1 209 ? -46.382 81.027 52.473 1.00 86.43 230 LEU F O 1
ATOM 10556 N N . LYS F 1 210 ? -46.244 80.790 50.245 1.00 85.18 231 LYS F N 1
ATOM 10557 C CA . LYS F 1 210 ? -46.925 79.513 50.146 1.00 84.65 231 LYS F CA 1
ATOM 10558 C C . LYS F 1 210 ? -46.214 78.649 49.113 1.00 85.80 231 LYS F C 1
ATOM 10559 O O . LYS F 1 210 ? -45.881 79.125 48.027 1.00 84.46 231 LYS F O 1
ATOM 10565 N N . VAL F 1 211 ? -45.962 77.382 49.440 1.00 86.40 232 VAL F N 1
ATOM 10566 C CA . VAL F 1 211 ? -45.306 76.469 48.486 1.00 79.27 232 VAL F CA 1
ATOM 10567 C C . VAL F 1 211 ? -46.429 75.708 47.715 1.00 76.31 232 VAL F C 1
ATOM 10568 O O . VAL F 1 211 ? -47.345 75.156 48.314 1.00 74.49 232 VAL F O 1
ATOM 10572 N N . VAL F 1 212 ? -46.417 75.784 46.385 1.00 72.11 233 VAL F N 1
ATOM 10573 C CA . VAL F 1 212 ? -47.467 75.160 45.559 1.00 69.56 233 VAL F CA 1
ATOM 10574 C C . VAL F 1 212 ? -47.012 73.934 44.799 1.00 65.68 233 VAL F C 1
ATOM 10575 O O . VAL F 1 212 ? -47.824 73.271 44.172 1.00 65.64 233 VAL F O 1
ATOM 10579 N N . ALA F 1 213 ? -45.712 73.647 44.800 1.00 64.97 234 ALA F N 1
ATOM 10580 C CA . ALA F 1 213 ? -45.191 72.429 44.135 1.00 61.55 234 ALA F CA 1
ATOM 10581 C C . ALA F 1 213 ? -43.744 72.157 44.479 1.00 58.17 234 ALA F C 1
ATOM 10582 O O . ALA F 1 213 ? -43.008 73.067 44.795 1.00 54.35 234 ALA F O 1
ATOM 10584 N N . PHE F 1 214 ? -43.369 70.890 44.420 1.00 57.29 235 PHE F N 1
ATOM 10585 C CA . PHE F 1 214 ? -42.006 70.465 44.522 1.00 58.69 235 PHE F CA 1
ATOM 10586 C C . PHE F 1 214 ? -41.638 69.815 43.202 1.00 57.74 235 PHE F C 1
ATOM 10587 O O . PHE F 1 214 ? -42.397 68.978 42.703 1.00 54.51 235 PHE F O 1
ATOM 10595 N N . ILE F 1 215 ? -40.465 70.161 42.676 1.00 55.32 236 ILE F N 1
ATOM 10596 C CA . ILE F 1 215 ? -39.909 69.486 41.490 1.00 54.21 236 ILE F CA 1
ATOM 10597 C C . ILE F 1 215 ? -38.524 68.987 41.753 1.00 52.47 236 ILE F C 1
ATOM 10598 O O . ILE F 1 215 ? -37.703 69.675 42.278 1.00 48.79 236 ILE F O 1
ATOM 10603 N N . VAL F 1 216 ? -38.267 67.804 41.268 1.00 55.57 237 VAL F N 1
ATOM 10604 C CA . VAL F 1 216 ? -37.161 67.057 41.687 1.00 54.91 237 VAL F CA 1
ATOM 10605 C C . VAL F 1 216 ? -36.594 66.268 40.513 1.00 53.73 237 VAL F C 1
ATOM 10606 O O . VAL F 1 216 ? -37.307 65.894 39.577 1.00 62.82 237 VAL F O 1
ATOM 10610 N N . LEU F 1 217 ? -35.298 66.029 40.518 1.00 56.32 238 LEU F N 1
ATOM 10611 C CA . LEU F 1 217 ? -34.667 65.256 39.436 1.00 49.84 238 LEU F CA 1
ATOM 10612 C C . LEU F 1 217 ? -35.003 63.804 39.538 1.00 48.55 238 LEU F C 1
ATOM 10613 O O . LEU F 1 217 ? -35.297 63.164 38.529 1.00 52.10 238 LEU F O 1
ATOM 10618 N N . LEU F 1 218 ? -34.956 63.255 40.741 1.00 50.06 239 LEU F N 1
ATOM 10619 C CA . LEU F 1 218 ? -35.238 61.828 40.931 1.00 53.30 239 LEU F CA 1
ATOM 10620 C C . LEU F 1 218 ? -36.124 61.538 42.143 1.00 56.38 239 LEU F C 1
ATOM 10621 O O . LEU F 1 218 ? -35.856 61.999 43.256 1.00 57.20 239 LEU F O 1
ATOM 10626 N N . ASN F 1 219 ? -37.188 60.778 41.904 1.00 58.42 240 ASN F N 1
ATOM 10627 C CA . ASN F 1 219 ? -37.982 60.206 42.967 1.00 61.13 240 ASN F CA 1
ATOM 10628 C C . ASN F 1 219 ? -37.606 58.750 43.107 1.00 62.82 240 ASN F C 1
ATOM 10629 O O . ASN F 1 219 ? -37.832 57.980 42.187 1.00 60.60 240 ASN F O 1
ATOM 10634 N N . ARG F 1 220 ? -37.093 58.357 44.269 1.00 64.46 241 ARG F N 1
ATOM 10635 C CA . ARG F 1 220 ? -36.712 56.963 44.479 1.00 68.00 241 ARG F CA 1
ATOM 10636 C C . ARG F 1 220 ? -37.861 55.966 44.602 1.00 69.43 241 ARG F C 1
ATOM 10637 O O . ARG F 1 220 ? -37.628 54.766 44.601 1.00 71.89 241 ARG F O 1
ATOM 10645 N N . ASN F 1 221 ? -39.098 56.439 44.694 1.00 73.65 242 ASN F N 1
ATOM 10646 C CA . ASN F 1 221 ? -40.252 55.538 44.861 1.00 78.34 242 ASN F CA 1
ATOM 10647 C C . ASN F 1 221 ? -40.129 54.600 46.058 1.00 80.84 242 ASN F C 1
ATOM 10648 O O . ASN F 1 221 ? -40.460 53.416 45.973 1.00 74.27 242 ASN F O 1
ATOM 10653 N N . GLU F 1 222 ? -39.675 55.150 47.178 1.00 84.82 243 GLU F N 1
ATOM 10654 C CA . GLU F 1 222 ? -39.611 54.373 48.414 1.00 89.94 243 GLU F CA 1
ATOM 10655 C C . GLU F 1 222 ? -41.015 54.109 48.937 1.00 91.43 243 GLU F C 1
ATOM 10656 O O . GLU F 1 222 ? -41.910 54.949 48.744 1.00 90.59 243 GLU F O 1
ATOM 10662 N N . TYR F 1 223 ? -41.193 52.974 49.621 1.00 91.99 244 TYR F N 1
ATOM 10663 C CA . TYR F 1 223 ? -42.512 52.569 50.159 1.00 95.95 244 TYR F CA 1
ATOM 10664 C C . TYR F 1 223 ? -42.469 51.799 51.494 1.00 95.44 244 TYR F C 1
ATOM 10665 O O . TYR F 1 223 ? -41.403 51.305 51.856 1.00 94.14 244 TYR F O 1
ATOM 10674 N N . GLN F 1 230 ? -49.458 44.995 49.226 1.00 103.21 251 GLN F N 1
ATOM 10675 C CA . GLN F 1 230 ? -49.825 46.409 49.301 1.00 107.79 251 GLN F CA 1
ATOM 10676 C C . GLN F 1 230 ? -48.595 47.299 49.654 1.00 111.82 251 GLN F C 1
ATOM 10677 O O . GLN F 1 230 ? -48.050 47.249 50.762 1.00 116.30 251 GLN F O 1
ATOM 10683 N N . LYS F 1 231 ? -48.115 48.047 48.672 1.00 112.03 252 LYS F N 1
ATOM 10684 C CA . LYS F 1 231 ? -47.099 49.097 48.856 1.00 108.99 252 LYS F CA 1
ATOM 10685 C C . LYS F 1 231 ? -47.731 50.460 49.059 1.00 106.37 252 LYS F C 1
ATOM 10686 O O . LYS F 1 231 ? -48.539 50.870 48.254 1.00 103.57 252 LYS F O 1
ATOM 10692 N N . ILE F 1 232 ? -47.322 51.164 50.104 1.00 107.27 253 ILE F N 1
ATOM 10693 C CA . ILE F 1 232 ? -47.732 52.530 50.338 1.00 109.30 253 ILE F CA 1
ATOM 10694 C C . ILE F 1 232 ? -46.491 53.390 50.140 1.00 105.67 253 ILE F C 1
ATOM 10695 O O . ILE F 1 232 ? -45.510 53.245 50.876 1.00 106.48 253 ILE F O 1
ATOM 10700 N N . TYR F 1 233 ? -46.547 54.286 49.159 1.00 96.29 254 TYR F N 1
ATOM 10701 C CA . TYR F 1 233 ? -45.383 55.093 48.769 1.00 91.41 254 TYR F CA 1
ATOM 10702 C C . TYR F 1 233 ? -45.227 56.356 49.607 1.00 88.08 254 TYR F C 1
ATOM 10703 O O . TYR F 1 233 ? -46.207 57.034 49.869 1.00 89.24 254 TYR F O 1
ATOM 10712 N N . PHE F 1 234 ? -44.003 56.653 50.027 1.00 85.80 255 PHE F N 1
ATOM 10713 C CA . PHE F 1 234 ? -43.751 57.831 50.838 1.00 89.78 255 PHE F CA 1
ATOM 10714 C C . PHE F 1 234 ? -44.187 59.093 50.087 1.00 85.64 255 PHE F C 1
ATOM 10715 O O . PHE F 1 234 ? -44.597 60.074 50.697 1.00 81.78 255 PHE F O 1
ATOM 10723 N N . LYS F 1 235 ? -44.100 59.092 48.761 1.00 82.56 256 LYS F N 1
ATOM 10724 C CA . LYS F 1 235 ? -44.546 60.250 47.995 1.00 79.63 256 LYS F CA 1
ATOM 10725 C C . LYS F 1 235 ? -46.013 60.558 48.269 1.00 79.06 256 LYS F C 1
ATOM 10726 O O . LYS F 1 235 ? -46.357 61.703 48.523 1.00 77.85 256 LYS F O 1
ATOM 10732 N N . ASP F 1 236 ? -46.857 59.534 48.266 1.00 81.66 257 ASP F N 1
ATOM 10733 C CA . ASP F 1 236 ? -48.299 59.729 48.510 1.00 87.97 257 ASP F CA 1
ATOM 10734 C C . ASP F 1 236 ? -48.598 60.184 49.930 1.00 88.16 257 ASP F C 1
ATOM 10735 O O . ASP F 1 236 ? -49.389 61.098 50.135 1.00 87.51 257 ASP F O 1
ATOM 10740 N N . ILE F 1 237 ? -47.904 59.591 50.896 1.00 89.81 258 ILE F N 1
ATOM 10741 C CA . ILE F 1 237 ? -48.044 59.968 52.299 1.00 93.23 258 ILE F CA 1
ATOM 10742 C C . ILE F 1 237 ? -47.625 61.430 52.499 1.00 90.58 258 ILE F C 1
ATOM 10743 O O . ILE F 1 237 ? -48.315 62.202 53.178 1.00 96.06 258 ILE F O 1
ATOM 10748 N N . PHE F 1 238 ? -46.481 61.781 51.928 1.00 83.07 259 PHE F N 1
ATOM 10749 C CA . PHE F 1 238 ? -45.955 63.132 52.013 1.00 83.51 259 PHE F CA 1
ATOM 10750 C C . PHE F 1 238 ? -46.898 64.141 51.367 1.00 83.40 259 PHE F C 1
ATOM 10751 O O . PHE F 1 238 ? -47.202 65.174 51.958 1.00 83.35 259 PHE F O 1
ATOM 10759 N N . GLU F 1 239 ? -47.396 63.832 50.178 1.00 82.43 260 GLU F N 1
ATOM 10760 C CA . GLU F 1 239 ? -48.297 64.756 49.485 1.00 85.15 260 GLU F CA 1
ATOM 10761 C C . GLU F 1 239 ? -49.552 65.006 50.304 1.00 89.37 260 GLU F C 1
ATOM 10762 O O . GLU F 1 239 ? -50.051 66.128 50.371 1.00 88.62 260 GLU F O 1
ATOM 10768 N N . LYS F 1 240 ? -50.059 63.949 50.927 1.00 91.87 261 LYS F N 1
ATOM 10769 C CA . LYS F 1 240 ? -51.255 64.059 51.743 1.00 97.32 261 LYS F CA 1
ATOM 10770 C C . LYS F 1 240 ? -51.036 64.883 53.019 1.00 99.25 261 LYS F C 1
ATOM 10771 O O . LYS F 1 240 ? -51.815 65.773 53.303 1.00 89.85 261 LYS F O 1
ATOM 10777 N N . ARG F 1 241 ? -49.948 64.610 53.743 1.00 101.64 262 ARG F N 1
ATOM 10778 C CA . ARG F 1 241 ? -49.623 65.378 54.958 1.00 101.41 262 ARG F CA 1
ATOM 10779 C C . ARG F 1 241 ? -49.432 66.855 54.690 1.00 95.43 262 ARG F C 1
ATOM 10780 O O . ARG F 1 241 ? -49.878 67.648 55.469 1.00 100.96 262 ARG F O 1
ATOM 10788 N N . VAL F 1 242 ? -48.752 67.243 53.616 1.00 92.30 263 VAL F N 1
ATOM 10789 C CA . VAL F 1 242 ? -48.433 68.654 53.429 1.00 90.13 263 VAL F CA 1
ATOM 10790 C C . VAL F 1 242 ? -49.312 69.387 52.432 1.00 85.06 263 VAL F C 1
ATOM 10791 O O . VAL F 1 242 ? -49.202 70.614 52.319 1.00 84.67 263 VAL F O 1
ATOM 10795 N N . GLY F 1 243 ? -50.120 68.638 51.689 1.00 81.28 264 GLY F N 1
ATOM 10796 C CA . GLY F 1 243 ? -51.060 69.203 50.732 1.00 82.32 264 GLY F CA 1
ATOM 10797 C C . GLY F 1 243 ? -50.447 69.865 49.512 1.00 81.41 264 GLY F C 1
ATOM 10798 O O . GLY F 1 243 ? -51.007 70.823 48.978 1.00 84.00 264 GLY F O 1
ATOM 10799 N N . ILE F 1 244 ? -49.298 69.363 49.067 1.00 78.91 265 ILE F N 1
ATOM 10800 C CA . ILE F 1 244 ? -48.569 69.958 47.949 1.00 73.91 265 ILE F CA 1
ATOM 10801 C C . ILE F 1 244 ? -48.085 68.857 47.028 1.00 68.75 265 ILE F C 1
ATOM 10802 O O . ILE F 1 244 ? -47.479 67.887 47.479 1.00 67.11 265 ILE F O 1
ATOM 10807 N N . PRO F 1 245 ? -48.343 68.993 45.719 1.00 67.93 266 PRO F N 1
ATOM 10808 C CA . PRO F 1 245 ? -47.855 67.973 44.744 1.00 66.74 266 PRO F CA 1
ATOM 10809 C C . PRO F 1 245 ? -46.348 67.947 44.512 1.00 63.53 266 PRO F C 1
ATOM 10810 O O . PRO F 1 245 ? -45.689 68.997 44.505 1.00 64.45 266 PRO F O 1
ATOM 10814 N N . LEU F 1 246 ? -45.818 66.744 44.347 1.00 65.62 267 LEU F N 1
ATOM 10815 C CA . LEU F 1 246 ? -44.429 66.530 43.945 1.00 67.40 267 LEU F CA 1
ATOM 10816 C C . LEU F 1 246 ? -44.328 65.963 42.527 1.00 62.89 267 LEU F C 1
ATOM 10817 O O . LEU F 1 246 ? -45.062 65.055 42.171 1.00 61.05 267 LEU F O 1
ATOM 10822 N N . TYR F 1 247 ? -43.430 66.541 41.733 1.00 61.45 268 TYR F N 1
ATOM 10823 C CA . TYR F 1 247 ? -43.158 66.090 40.375 1.00 55.96 268 TYR F CA 1
ATOM 10824 C C . TYR F 1 247 ? -41.722 65.698 40.251 1.00 54.06 268 TYR F C 1
ATOM 10825 O O . TYR F 1 247 ? -40.834 66.268 40.913 1.00 57.65 268 TYR F O 1
ATOM 10834 N N . SER F 1 248 ? -41.439 64.779 39.335 1.00 53.79 269 SER F N 1
ATOM 10835 C CA . SER F 1 248 ? -40.051 64.404 39.128 1.00 51.36 269 SER F CA 1
ATOM 10836 C C . SER F 1 248 ? -39.691 64.181 37.684 1.00 49.16 269 SER F C 1
ATOM 10837 O O . SER F 1 248 ? -40.467 63.696 36.901 1.00 51.13 269 SER F O 1
ATOM 10840 N N . ILE F 1 249 ? -38.446 64.464 37.344 1.00 48.66 270 ILE F N 1
ATOM 10841 C CA . ILE F 1 249 ? -37.992 64.174 35.988 1.00 44.46 270 ILE F CA 1
ATOM 10842 C C . ILE F 1 249 ? -37.915 62.661 35.828 1.00 43.46 270 ILE F C 1
ATOM 10843 O O . ILE F 1 249 ? -38.441 62.129 34.925 1.00 42.82 270 ILE F O 1
ATOM 10848 N N . LEU F 1 250 ? -37.260 61.991 36.760 1.00 49.90 271 LEU F N 1
ATOM 10849 C CA . LEU F 1 250 ? -37.027 60.560 36.687 1.00 50.68 271 LEU F CA 1
ATOM 10850 C C . LEU F 1 250 ? -37.602 59.894 37.895 1.00 55.42 271 LEU F C 1
ATOM 10851 O O . LEU F 1 250 ? -37.685 60.486 38.971 1.00 56.18 271 LEU F O 1
ATOM 10856 N N . SER F 1 251 ? -37.876 58.605 37.752 1.00 56.43 272 SER F N 1
ATOM 10857 C CA . SER F 1 251 ? -38.269 57.814 38.885 1.00 57.48 272 SER F CA 1
ATOM 10858 C C . SER F 1 251 ? -37.590 56.461 38.835 1.00 57.36 272 SER F C 1
ATOM 10859 O O . SER F 1 251 ? -37.206 55.975 37.780 1.00 55.89 272 SER F O 1
ATOM 10862 N N . TYR F 1 252 ? -37.401 55.865 39.999 1.00 63.54 273 TYR F N 1
ATOM 10863 C CA . TYR F 1 252 ? -36.804 54.546 40.081 1.00 68.86 273 TYR F CA 1
ATOM 10864 C C . TYR F 1 252 ? -37.582 53.562 39.232 1.00 70.68 273 TYR F C 1
ATOM 10865 O O . TYR F 1 252 ? -37.022 52.831 38.466 1.00 70.35 273 TYR F O 1
ATOM 10874 N N . LYS F 1 253 ? -38.891 53.552 39.374 1.00 78.53 274 LYS F N 1
ATOM 10875 C CA . LYS F 1 253 ? -39.725 52.556 38.695 1.00 84.90 274 LYS F CA 1
ATOM 10876 C C . LYS F 1 253 ? -39.691 52.709 37.188 1.00 75.66 274 LYS F C 1
ATOM 10877 O O . LYS F 1 253 ? -39.403 51.756 36.495 1.00 80.95 274 LYS F O 1
ATOM 10883 N N . ASP F 1 254 ? -39.926 53.913 36.689 1.00 73.23 275 ASP F N 1
ATOM 10884 C CA . ASP F 1 254 ? -39.944 54.140 35.237 1.00 72.71 275 ASP F CA 1
ATOM 10885 C C . ASP F 1 254 ? -38.580 54.179 34.578 1.00 67.60 275 ASP F C 1
ATOM 10886 O O . ASP F 1 254 ? -38.481 53.854 33.423 1.00 75.46 275 ASP F O 1
ATOM 10891 N N . ASP F 1 255 ? -37.528 54.559 35.293 1.00 65.10 276 ASP F N 1
ATOM 10892 C CA . ASP F 1 255 ? -36.263 54.889 34.644 1.00 56.77 276 ASP F CA 1
ATOM 10893 C C . ASP F 1 255 ? -35.034 54.177 35.140 1.00 57.34 276 ASP F C 1
ATOM 10894 O O . ASP F 1 255 ? -34.120 53.918 34.358 1.00 56.21 276 ASP F O 1
ATOM 10899 N N . ILE F 1 256 ? -34.953 53.885 36.430 1.00 59.33 277 ILE F N 1
ATOM 10900 C CA . ILE F 1 256 ? -33.715 53.324 36.972 1.00 65.03 277 ILE F CA 1
ATOM 10901 C C . ILE F 1 256 ? -33.749 51.805 37.017 1.00 67.15 277 ILE F C 1
ATOM 10902 O O . ILE F 1 256 ? -32.702 51.171 36.868 1.00 71.82 277 ILE F O 1
ATOM 10907 N N . GLN F 1 257 ? -34.917 51.214 37.260 1.00 73.66 278 GLN F N 1
ATOM 10908 C CA . GLN F 1 257 ? -34.970 49.763 37.507 1.00 81.55 278 GLN F CA 1
ATOM 10909 C C . GLN F 1 257 ? -34.520 48.970 36.269 1.00 79.24 278 GLN F C 1
ATOM 10910 O O . GLN F 1 257 ? -33.793 47.998 36.408 1.00 83.97 278 GLN F O 1
ATOM 10916 N N . SER F 1 258 ? -34.871 49.449 35.080 1.00 73.24 279 SER F N 1
ATOM 10917 C CA . SER F 1 258 ? -34.411 48.844 33.841 1.00 75.47 279 SER F CA 1
ATOM 10918 C C . SER F 1 258 ? -32.890 48.967 33.573 1.00 70.38 279 SER F C 1
ATOM 10919 O O . SER F 1 258 ? -32.401 48.362 32.642 1.00 74.00 279 SER F O 1
ATOM 10922 N N . MET F 1 259 ? -32.150 49.756 34.349 1.00 69.30 280 MET F N 1
ATOM 10923 C CA . MET F 1 259 ? -30.670 49.776 34.264 1.00 74.09 280 MET F CA 1
ATOM 10924 C C . MET F 1 259 ? -30.040 48.589 35.029 1.00 83.27 280 MET F C 1
ATOM 10925 O O . MET F 1 259 ? -28.835 48.392 34.994 1.00 82.95 280 MET F O 1
ATOM 10930 N N . ILE F 1 260 ? -30.888 47.828 35.730 1.00 97.79 281 ILE F N 1
ATOM 10931 C CA . ILE F 1 260 ? -30.542 46.654 36.532 1.00 100.79 281 ILE F CA 1
ATOM 10932 C C . ILE F 1 260 ? -31.293 45.424 35.984 1.00 96.70 281 ILE F C 1
ATOM 10933 O O . ILE F 1 260 ? -30.694 44.355 35.825 1.00 95.74 281 ILE F O 1
ATOM 10938 N N . GLU G 1 9 ? -40.624 105.187 36.550 1.00 102.50 8 GLU G N 1
ATOM 10939 C CA . GLU G 1 9 ? -39.357 105.632 37.220 1.00 109.94 8 GLU G CA 1
ATOM 10940 C C . GLU G 1 9 ? -38.043 104.932 36.766 1.00 105.25 8 GLU G C 1
ATOM 10941 O O . GLU G 1 9 ? -37.036 105.610 36.586 1.00 97.67 8 GLU G O 1
ATOM 10947 N N . PHE G 1 10 ? -38.037 103.602 36.651 1.00 99.34 9 PHE G N 1
ATOM 10948 C CA . PHE G 1 10 ? -36.895 102.861 36.136 1.00 93.93 9 PHE G CA 1
ATOM 10949 C C . PHE G 1 10 ? -37.398 102.092 34.942 1.00 92.19 9 PHE G C 1
ATOM 10950 O O . PHE G 1 10 ? -38.578 101.806 34.857 1.00 83.78 9 PHE G O 1
ATOM 10958 N N . LEU G 1 11 ? -36.497 101.765 34.028 1.00 88.81 10 LEU G N 1
ATOM 10959 C CA . LEU G 1 11 ? -36.826 100.894 32.920 1.00 90.11 10 LEU G CA 1
ATOM 10960 C C . LEU G 1 11 ? -37.552 99.664 33.444 1.00 86.57 10 LEU G C 1
ATOM 10961 O O . LEU G 1 11 ? -37.206 99.124 34.495 1.00 89.44 10 LEU G O 1
ATOM 10966 N N . CYS G 1 12 ? -38.556 99.225 32.712 1.00 80.88 11 CYS G N 1
ATOM 10967 C CA . CYS G 1 12 ? -39.264 98.001 33.064 1.00 77.82 11 CYS G CA 1
ATOM 10968 C C . CYS G 1 12 ? -38.403 96.795 32.631 1.00 73.06 11 CYS G C 1
ATOM 10969 O O . CYS G 1 12 ? -37.563 96.921 31.730 1.00 71.68 11 CYS G O 1
ATOM 10972 N N . ASP G 1 13 ? -38.611 95.652 33.286 1.00 68.38 12 ASP G N 1
ATOM 10973 C CA . ASP G 1 13 ? -37.857 94.446 33.001 1.00 68.18 12 ASP G CA 1
ATOM 10974 C C . ASP G 1 13 ? -37.863 94.054 31.524 1.00 71.43 12 ASP G C 1
ATOM 10975 O O . ASP G 1 13 ? -36.866 93.546 31.032 1.00 70.37 12 ASP G O 1
ATOM 10980 N N . GLU G 1 14 ? -38.961 94.262 30.808 1.00 74.31 13 GLU G N 1
ATOM 10981 C CA . GLU G 1 14 ? -38.954 93.880 29.399 1.00 76.35 13 GLU G CA 1
ATOM 10982 C C . GLU G 1 14 ? -37.959 94.704 28.598 1.00 72.78 13 GLU G C 1
ATOM 10983 O O . GLU G 1 14 ? -37.300 94.195 27.722 1.00 68.20 13 GLU G O 1
ATOM 10989 N N . GLU G 1 15 ? -37.869 95.986 28.911 1.00 75.77 14 GLU G N 1
ATOM 10990 C CA . GLU G 1 15 ? -36.952 96.889 28.231 1.00 79.79 14 GLU G CA 1
ATOM 10991 C C . GLU G 1 15 ? -35.499 96.604 28.608 1.00 73.19 14 GLU G C 1
ATOM 10992 O O . GLU G 1 15 ? -34.607 96.667 27.778 1.00 68.62 14 GLU G O 1
ATOM 10998 N N . ILE G 1 16 ? -35.276 96.272 29.872 1.00 69.31 15 ILE G N 1
ATOM 10999 C CA . ILE G 1 16 ? -33.948 95.920 30.320 1.00 68.82 15 ILE G CA 1
ATOM 11000 C C . ILE G 1 16 ? -33.471 94.712 29.531 1.00 64.69 15 ILE G C 1
ATOM 11001 O O . ILE G 1 16 ? -32.321 94.657 29.114 1.00 60.01 15 ILE G O 1
ATOM 11006 N N . TYR G 1 17 ? -34.341 93.721 29.385 1.00 62.00 16 TYR G N 1
ATOM 11007 C CA . TYR G 1 17 ? -33.944 92.497 28.717 1.00 60.16 16 TYR G CA 1
ATOM 11008 C C . TYR G 1 17 ? -33.605 92.808 27.267 1.00 63.85 16 TYR G C 1
ATOM 11009 O O . TYR G 1 17 ? -32.548 92.376 26.763 1.00 61.94 16 TYR G O 1
ATOM 11018 N N . LYS G 1 18 ? -34.464 93.590 26.601 1.00 67.72 17 LYS G N 1
ATOM 11019 C CA . LYS G 1 18 ? -34.224 93.955 25.193 1.00 71.53 17 LYS G CA 1
ATOM 11020 C C . LYS G 1 18 ? -32.862 94.635 25.040 1.00 67.26 17 LYS G C 1
ATOM 11021 O O . LYS G 1 18 ? -32.126 94.363 24.117 1.00 65.27 17 LYS G O 1
ATOM 11027 N N . SER G 1 19 ? -32.541 95.515 25.961 1.00 65.27 18 SER G N 1
ATOM 11028 C CA . SER G 1 19 ? -31.303 96.214 25.893 1.00 66.00 18 SER G CA 1
ATOM 11029 C C . SER G 1 19 ? -30.119 95.262 26.182 1.00 65.43 18 SER G C 1
ATOM 11030 O O . SER G 1 19 ? -29.078 95.299 25.480 1.00 66.71 18 SER G O 1
ATOM 11033 N N . PHE G 1 20 ? -30.292 94.377 27.169 1.00 60.78 19 PHE G N 1
ATOM 11034 C CA . PHE G 1 20 ? -29.313 93.331 27.439 1.00 55.65 19 PHE G CA 1
ATOM 11035 C C . PHE G 1 20 ? -29.007 92.544 26.174 1.00 59.25 19 PHE G C 1
ATOM 11036 O O . PHE G 1 20 ? -27.826 92.335 25.864 1.00 63.49 19 PHE G O 1
ATOM 11044 N N . VAL G 1 21 ? -30.043 92.106 25.451 1.00 57.71 20 VAL G N 1
ATOM 11045 C CA . VAL G 1 21 ? -29.837 91.246 24.303 1.00 57.40 20 VAL G CA 1
ATOM 11046 C C . VAL G 1 21 ? -29.042 92.002 23.260 1.00 58.91 20 VAL G C 1
ATOM 11047 O O . VAL G 1 21 ? -28.097 91.479 22.670 1.00 60.31 20 VAL G O 1
ATOM 11051 N N . HIS G 1 22 ? -29.458 93.223 22.991 1.00 60.30 21 HIS G N 1
ATOM 11052 C CA . HIS G 1 22 ? -28.782 94.017 21.990 1.00 64.14 21 HIS G CA 1
ATOM 11053 C C . HIS G 1 22 ? -27.313 94.170 22.351 1.00 62.96 21 HIS G C 1
ATOM 11054 O O . HIS G 1 22 ? -26.438 93.979 21.505 1.00 62.12 21 HIS G O 1
ATOM 11061 N N . LEU G 1 23 ? -27.048 94.572 23.586 1.00 62.19 22 LEU G N 1
ATOM 11062 C CA . LEU G 1 23 ? -25.673 94.840 23.996 1.00 64.34 22 LEU G CA 1
ATOM 11063 C C . LEU G 1 23 ? -24.840 93.558 24.027 1.00 63.61 22 LEU G C 1
ATOM 11064 O O . LEU G 1 23 ? -23.632 93.605 23.762 1.00 60.28 22 LEU G O 1
ATOM 11069 N N . LYS G 1 24 ? -25.469 92.443 24.414 1.00 59.30 23 LYS G N 1
ATOM 11070 C CA . LYS G 1 24 ? -24.755 91.191 24.489 1.00 59.21 23 LYS G CA 1
ATOM 11071 C C . LYS G 1 24 ? -24.279 90.808 23.072 1.00 61.06 23 LYS G C 1
ATOM 11072 O O . LYS G 1 24 ? -23.151 90.361 22.891 1.00 56.33 23 LYS G O 1
ATOM 11078 N N . ASP G 1 25 ? -25.147 90.998 22.078 1.00 63.15 24 ASP G N 1
ATOM 11079 C CA . ASP G 1 25 ? -24.799 90.647 20.713 1.00 66.73 24 ASP G CA 1
ATOM 11080 C C . ASP G 1 25 ? -23.644 91.495 20.229 1.00 67.32 24 ASP G C 1
ATOM 11081 O O . ASP G 1 25 ? -22.667 90.966 19.708 1.00 67.77 24 ASP G O 1
ATOM 11086 N N . LYS G 1 26 ? -23.719 92.799 20.454 1.00 71.70 25 LYS G N 1
ATOM 11087 C CA . LYS G 1 26 ? -22.639 93.681 20.036 1.00 72.91 25 LYS G CA 1
ATOM 11088 C C . LYS G 1 26 ? -21.349 93.318 20.743 1.00 71.02 25 LYS G C 1
ATOM 11089 O O . LYS G 1 26 ? -20.288 93.367 20.144 1.00 70.53 25 LYS G O 1
ATOM 11095 N N . ILE G 1 27 ? -21.412 93.034 22.042 1.00 65.84 26 ILE G N 1
ATOM 11096 C CA . ILE G 1 27 ? -20.186 92.772 22.790 1.00 61.36 26 ILE G CA 1
ATOM 11097 C C . ILE G 1 27 ? -19.484 91.524 22.239 1.00 60.39 26 ILE G C 1
ATOM 11098 O O . ILE G 1 27 ? -18.278 91.548 22.012 1.00 61.99 26 ILE G O 1
ATOM 11103 N N . CYS G 1 28 ? -20.237 90.468 22.011 1.00 58.76 27 CYS G N 1
ATOM 11104 C CA . CYS G 1 28 ? -19.674 89.225 21.465 1.00 62.80 27 CYS G CA 1
ATOM 11105 C C . CYS G 1 28 ? -19.126 89.434 20.043 1.00 68.80 27 CYS G C 1
ATOM 11106 O O . CYS G 1 28 ? -18.006 89.064 19.742 1.00 71.67 27 CYS G O 1
ATOM 11109 N N . GLU G 1 29 ? -19.886 90.126 19.212 1.00 71.74 28 GLU G N 1
ATOM 11110 C CA . GLU G 1 29 ? -19.433 90.466 17.887 1.00 76.54 28 GLU G CA 1
ATOM 11111 C C . GLU G 1 29 ? -18.100 91.204 17.939 1.00 77.63 28 GLU G C 1
ATOM 11112 O O . GLU G 1 29 ? -17.188 90.840 17.220 1.00 86.48 28 GLU G O 1
ATOM 11118 N N . GLU G 1 30 ? -17.989 92.252 18.748 1.00 71.39 29 GLU G N 1
ATOM 11119 C CA . GLU G 1 30 ? -16.790 93.076 18.740 1.00 72.73 29 GLU G CA 1
ATOM 11120 C C . GLU G 1 30 ? -15.609 92.319 19.323 1.00 74.99 29 GLU G C 1
ATOM 11121 O O . GLU G 1 30 ? -14.473 92.560 18.939 1.00 75.99 29 GLU G O 1
ATOM 11127 N N . ARG G 1 31 ? -15.859 91.421 20.276 1.00 75.48 30 ARG G N 1
ATOM 11128 C CA . ARG G 1 31 ? -14.774 90.596 20.808 1.00 73.22 30 ARG G CA 1
ATOM 11129 C C . ARG G 1 31 ? -14.276 89.665 19.705 1.00 75.51 30 ARG G C 1
ATOM 11130 O O . ARG G 1 31 ? -13.063 89.536 19.532 1.00 73.69 30 ARG G O 1
ATOM 11138 N N . LYS G 1 32 ? -15.189 89.066 18.935 1.00 75.30 31 LYS G N 1
ATOM 11139 C CA . LYS G 1 32 ? -14.761 88.144 17.883 1.00 83.76 31 LYS G CA 1
ATOM 11140 C C . LYS G 1 32 ? -13.945 88.900 16.819 1.00 80.24 31 LYS G C 1
ATOM 11141 O O . LYS G 1 32 ? -12.950 88.407 16.346 1.00 69.66 31 LYS G O 1
ATOM 11147 N N . LYS G 1 33 ? -14.370 90.112 16.473 1.00 86.36 32 LYS G N 1
ATOM 11148 C CA . LYS G 1 33 ? -13.667 90.933 15.479 1.00 86.26 32 LYS G CA 1
ATOM 11149 C C . LYS G 1 33 ? -12.419 91.600 16.020 1.00 84.62 32 LYS G C 1
ATOM 11150 O O . LYS G 1 33 ? -11.741 92.301 15.290 1.00 81.76 32 LYS G O 1
ATOM 11156 N N . LYS G 1 34 ? -12.128 91.418 17.299 1.00 83.91 33 LYS G N 1
ATOM 11157 C CA . LYS G 1 34 ? -10.962 92.040 17.918 1.00 85.02 33 LYS G CA 1
ATOM 11158 C C . LYS G 1 34 ? -10.940 93.561 17.783 1.00 84.44 33 LYS G C 1
ATOM 11159 O O . LYS G 1 34 ? -9.876 94.149 17.726 1.00 86.61 33 LYS G O 1
ATOM 11165 N N . GLU G 1 35 ? -12.114 94.186 17.756 1.00 85.06 34 GLU G N 1
ATOM 11166 C CA . GLU G 1 35 ? -12.233 95.634 17.743 1.00 86.74 34 GLU G CA 1
ATOM 11167 C C . GLU G 1 35 ? -12.294 96.125 19.185 1.00 85.02 34 GLU G C 1
ATOM 11168 O O . GLU G 1 35 ? -13.368 96.240 19.749 1.00 84.66 34 GLU G O 1
ATOM 11174 N N . LEU G 1 36 ? -11.152 96.451 19.759 1.00 86.45 35 LEU G N 1
ATOM 11175 C CA . LEU G 1 36 ? -11.062 96.691 21.195 1.00 85.13 35 LEU G CA 1
ATOM 11176 C C . LEU G 1 36 ? -11.783 97.929 21.669 1.00 79.54 35 LEU G C 1
ATOM 11177 O O . LEU G 1 36 ? -12.345 97.958 22.777 1.00 76.77 35 LEU G O 1
ATOM 11182 N N . VAL G 1 37 ? -11.741 98.983 20.877 1.00 78.55 36 VAL G N 1
ATOM 11183 C CA . VAL G 1 37 ? -12.350 100.237 21.310 1.00 83.80 36 VAL G CA 1
ATOM 11184 C C . VAL G 1 37 ? -13.879 100.110 21.345 1.00 79.24 36 VAL G C 1
ATOM 11185 O O . VAL G 1 37 ? -14.527 100.575 22.304 1.00 75.91 36 VAL G O 1
ATOM 11189 N N . SER G 1 38 ? -14.435 99.455 20.341 1.00 72.23 59 SER G N 1
ATOM 11190 C CA . SER G 1 38 ? -15.866 99.271 20.340 1.00 76.17 59 SER G CA 1
ATOM 11191 C C . SER G 1 38 ? -16.280 98.300 21.427 1.00 78.42 59 SER G C 1
ATOM 11192 O O . SER G 1 38 ? -17.304 98.510 22.057 1.00 88.23 59 SER G O 1
ATOM 11195 N N . TYR G 1 39 ? -15.503 97.234 21.625 1.00 75.35 60 TYR G N 1
ATOM 11196 C CA . TYR G 1 39 ? -15.785 96.271 22.690 1.00 69.66 60 TYR G CA 1
ATOM 11197 C C . TYR G 1 39 ? -15.876 97.028 24.009 1.00 69.58 60 TYR G C 1
ATOM 11198 O O . TYR G 1 39 ? -16.847 96.902 24.712 1.00 66.65 60 TYR G O 1
ATOM 11207 N N . SER G 1 40 ? -14.854 97.807 24.328 1.00 67.60 61 SER G N 1
ATOM 11208 C CA . SER G 1 40 ? -14.846 98.549 25.566 1.00 69.09 61 SER G CA 1
ATOM 11209 C C . SER G 1 40 ? -16.050 99.438 25.714 1.00 73.44 61 SER G C 1
ATOM 11210 O O . SER G 1 40 ? -16.565 99.625 26.805 1.00 73.70 61 SER G O 1
ATOM 11213 N N . SER G 1 41 ? -16.453 100.036 24.611 1.00 76.54 62 SER G N 1
ATOM 11214 C CA . SER G 1 41 ? -17.522 100.990 24.654 1.00 74.79 62 SER G CA 1
ATOM 11215 C C . SER G 1 41 ? -18.859 100.273 24.908 1.00 72.61 62 SER G C 1
ATOM 11216 O O . SER G 1 41 ? -19.652 100.713 25.712 1.00 72.74 62 SER G O 1
ATOM 11219 N N . TYR G 1 42 ? -19.097 99.156 24.239 1.00 70.07 63 TYR G N 1
ATOM 11220 C CA . TYR G 1 42 ? -20.305 98.400 24.499 1.00 67.96 63 TYR G CA 1
ATOM 11221 C C . TYR G 1 42 ? -20.327 97.797 25.921 1.00 66.33 63 TYR G C 1
ATOM 11222 O O . TYR G 1 42 ? -21.377 97.674 26.527 1.00 66.31 63 TYR G O 1
ATOM 11231 N N . ILE G 1 43 ? -19.171 97.385 26.435 1.00 67.03 64 ILE G N 1
ATOM 11232 C CA . ILE G 1 43 ? -19.068 96.914 27.810 1.00 61.43 64 ILE G CA 1
ATOM 11233 C C . ILE G 1 43 ? -19.515 98.021 28.739 1.00 60.47 64 ILE G C 1
ATOM 11234 O O . ILE G 1 43 ? -20.244 97.797 29.703 1.00 53.81 64 ILE G O 1
ATOM 11239 N N . LYS G 1 44 ? -19.075 99.225 28.443 1.00 62.41 65 LYS G N 1
ATOM 11240 C CA . LYS G 1 44 ? -19.434 100.360 29.268 1.00 65.23 65 LYS G CA 1
ATOM 11241 C C . LYS G 1 44 ? -20.966 100.565 29.200 1.00 66.25 65 LYS G C 1
ATOM 11242 O O . LYS G 1 44 ? -21.566 100.896 30.205 1.00 66.34 65 LYS G O 1
ATOM 11248 N N . GLU G 1 45 ? -21.602 100.342 28.050 1.00 66.54 66 GLU G N 1
ATOM 11249 C CA . GLU G 1 45 ? -23.057 100.464 27.991 1.00 68.03 66 GLU G CA 1
ATOM 11250 C C . GLU G 1 45 ? -23.780 99.419 28.818 1.00 64.98 66 GLU G C 1
ATOM 11251 O O . GLU G 1 45 ? -24.781 99.714 29.461 1.00 65.63 66 GLU G O 1
ATOM 11257 N N . MET G 1 46 ? -23.261 98.208 28.804 1.00 60.15 67 MET G N 1
ATOM 11258 C CA . MET G 1 46 ? -23.843 97.152 29.607 1.00 57.43 67 MET G CA 1
ATOM 11259 C C . MET G 1 46 ? -23.690 97.482 31.077 1.00 53.94 67 MET G C 1
ATOM 11260 O O . MET G 1 46 ? -24.586 97.258 31.863 1.00 51.11 67 MET G O 1
ATOM 11265 N N . LYS G 1 47 ? -22.548 98.048 31.449 1.00 58.09 68 LYS G N 1
ATOM 11266 C CA . LYS G 1 47 ? -22.353 98.501 32.847 1.00 56.32 68 LYS G CA 1
ATOM 11267 C C . LYS G 1 47 ? -23.346 99.575 33.229 1.00 56.91 68 LYS G C 1
ATOM 11268 O O . LYS G 1 47 ? -23.841 99.566 34.322 1.00 54.14 68 LYS G O 1
ATOM 11274 N N . LYS G 1 48 ? -23.669 100.480 32.315 1.00 63.74 69 LYS G N 1
ATOM 11275 C CA . LYS G 1 48 ? -24.726 101.483 32.578 1.00 65.11 69 LYS G CA 1
ATOM 11276 C C . LYS G 1 48 ? -26.075 100.807 32.795 1.00 64.81 69 LYS G C 1
ATOM 11277 O O . LYS G 1 48 ? -26.824 101.152 33.706 1.00 66.14 69 LYS G O 1
ATOM 11283 N N . LEU G 1 49 ? -26.363 99.791 32.003 1.00 61.32 70 LEU G N 1
ATOM 11284 C CA . LEU G 1 49 ? -27.614 99.078 32.195 1.00 60.89 70 LEU G CA 1
ATOM 11285 C C . LEU G 1 49 ? -27.628 98.395 33.559 1.00 56.00 70 LEU G C 1
ATOM 11286 O O . LEU G 1 49 ? -28.613 98.448 34.305 1.00 58.45 70 LEU G O 1
ATOM 11291 N N . LEU G 1 50 ? -26.502 97.791 33.906 1.00 54.29 71 LEU G N 1
ATOM 11292 C CA . LEU G 1 50 ? -26.393 97.102 35.175 1.00 52.68 71 LEU G CA 1
ATOM 11293 C C . LEU G 1 50 ? -26.666 98.070 36.307 1.00 53.85 71 LEU G C 1
ATOM 11294 O O . LEU G 1 50 ? -27.243 97.705 37.318 1.00 51.07 71 LEU G O 1
ATOM 11299 N N . LYS G 1 51 ? -26.163 99.289 36.177 1.00 56.75 72 LYS G N 1
ATOM 11300 C CA . LYS G 1 51 ? -26.260 100.217 37.282 1.00 64.44 72 LYS G CA 1
ATOM 11301 C C . LYS G 1 51 ? -27.734 100.576 37.457 1.00 70.00 72 LYS G C 1
ATOM 11302 O O . LYS G 1 51 ? -28.206 100.777 38.583 1.00 67.18 72 LYS G O 1
ATOM 11308 N N . VAL G 1 52 ? -28.449 100.660 36.343 1.00 69.33 73 VAL G N 1
ATOM 11309 C CA . VAL G 1 52 ? -29.865 100.952 36.409 1.00 72.11 73 VAL G CA 1
ATOM 11310 C C . VAL G 1 52 ? -30.567 99.821 37.178 1.00 71.19 73 VAL G C 1
ATOM 11311 O O . VAL G 1 52 ? -31.448 100.073 38.024 1.00 68.94 73 VAL G O 1
ATOM 11315 N N . VAL G 1 53 ? -30.137 98.601 36.903 1.00 62.61 74 VAL G N 1
ATOM 11316 C CA . VAL G 1 53 ? -30.671 97.449 37.588 1.00 60.40 74 VAL G CA 1
ATOM 11317 C C . VAL G 1 53 ? -30.379 97.512 39.086 1.00 60.50 74 VAL G C 1
ATOM 11318 O O . VAL G 1 53 ? -31.263 97.255 39.908 1.00 59.48 74 VAL G O 1
ATOM 11322 N N . LEU G 1 54 ? -29.146 97.876 39.441 1.00 58.39 75 LEU G N 1
ATOM 11323 C CA . LEU G 1 54 ? -28.754 97.898 40.844 1.00 58.89 75 LEU G CA 1
ATOM 11324 C C . LEU G 1 54 ? -29.616 98.893 41.599 1.00 62.78 75 LEU G C 1
ATOM 11325 O O . LEU G 1 54 ? -30.010 98.650 42.736 1.00 66.46 75 LEU G O 1
ATOM 11330 N N . LEU G 1 55 ? -29.928 100.015 40.963 1.00 63.06 76 LEU G N 1
ATOM 11331 C CA . LEU G 1 55 ? -30.801 101.004 41.595 1.00 66.06 76 LEU G CA 1
ATOM 11332 C C . LEU G 1 55 ? -32.235 100.535 41.616 1.00 68.23 76 LEU G C 1
ATOM 11333 O O . LEU G 1 55 ? -32.950 100.743 42.583 1.00 70.25 76 LEU G O 1
ATOM 11338 N N . LYS G 1 56 ? -32.699 99.970 40.512 1.00 69.16 77 LYS G N 1
ATOM 11339 C CA . LYS G 1 56 ? -34.103 99.584 40.435 1.00 67.73 77 LYS G CA 1
ATOM 11340 C C . LYS G 1 56 ? -34.459 98.565 41.507 1.00 65.12 77 LYS G C 1
ATOM 11341 O O . LYS G 1 56 ? -35.497 98.639 42.091 1.00 65.61 77 LYS G O 1
ATOM 11347 N N . TYR G 1 57 ? -33.596 97.588 41.732 1.00 65.05 78 TYR G N 1
ATOM 11348 C CA . TYR G 1 57 ? -33.882 96.515 42.676 1.00 61.91 78 TYR G CA 1
ATOM 11349 C C . TYR G 1 57 ? -33.349 96.848 44.056 1.00 65.52 78 TYR G C 1
ATOM 11350 O O . TYR G 1 57 ? -33.419 96.035 44.966 1.00 60.98 78 TYR G O 1
ATOM 11359 N N . LYS G 1 58 ? -32.772 98.038 44.188 1.00 67.08 79 LYS G N 1
ATOM 11360 C CA . LYS G 1 58 ? -32.274 98.507 45.449 1.00 73.63 79 LYS G CA 1
ATOM 11361 C C . LYS G 1 58 ? -31.151 97.661 46.019 1.00 70.13 79 LYS G C 1
ATOM 11362 O O . LYS G 1 58 ? -31.029 97.506 47.237 1.00 74.23 79 LYS G O 1
ATOM 11368 N N . ALA G 1 59 ? -30.289 97.194 45.132 1.00 65.31 80 ALA G N 1
ATOM 11369 C CA . ALA G 1 59 ? -29.067 96.539 45.521 1.00 63.28 80 ALA G CA 1
ATOM 11370 C C . ALA G 1 59 ? -28.078 97.554 46.076 1.00 62.66 80 ALA G C 1
ATOM 11371 O O . ALA G 1 59 ? -27.215 97.230 46.891 1.00 54.53 80 ALA G O 1
ATOM 11373 N N . LEU G 1 60 ? -28.203 98.780 45.584 1.00 69.07 81 LEU G N 1
ATOM 11374 C CA . LEU G 1 60 ? -27.456 99.915 46.053 1.00 72.20 81 LEU G CA 1
ATOM 11375 C C . LEU G 1 60 ? -28.387 100.836 46.845 1.00 75.41 81 LEU G C 1
ATOM 11376 O O . LEU G 1 60 ? -29.442 101.195 46.345 1.00 81.85 81 LEU G O 1
ATOM 11381 N N . LYS G 1 61 ? -28.010 101.186 48.070 1.00 77.44 82 LYS G N 1
ATOM 11382 C CA . LYS G 1 61 ? -28.741 102.171 48.864 1.00 90.23 82 LYS G CA 1
ATOM 11383 C C . LYS G 1 61 ? -27.800 103.235 49.425 1.00 90.18 82 LYS G C 1
ATOM 11384 O O . LYS G 1 61 ? -26.657 102.945 49.790 1.00 79.46 82 LYS G O 1
ATOM 11390 N N . PHE G 1 62 ? -28.317 104.457 49.562 1.00 101.75 83 PHE G N 1
ATOM 11391 C CA . PHE G 1 62 ? -27.522 105.609 50.006 1.00 105.98 83 PHE G CA 1
ATOM 11392 C C . PHE G 1 62 ? -28.019 106.183 51.333 1.00 99.36 83 PHE G C 1
ATOM 11393 O O . PHE G 1 62 ? -27.317 106.120 52.338 1.00 103.76 83 PHE G O 1
ATOM 11401 N N . ARG G 1 71 ? -25.634 105.372 56.767 1.00 92.32 92 ARG G N 1
ATOM 11402 C CA . ARG G 1 71 ? -25.657 103.969 57.069 1.00 101.33 92 ARG G CA 1
ATOM 11403 C C . ARG G 1 71 ? -24.517 103.507 57.987 1.00 105.77 92 ARG G C 1
ATOM 11404 O O . ARG G 1 71 ? -23.797 104.296 58.611 1.00 114.00 92 ARG G O 1
ATOM 11412 N N . LYS G 1 72 ? -24.340 102.198 58.052 1.00 108.41 93 LYS G N 1
ATOM 11413 C CA . LYS G 1 72 ? -23.037 101.624 58.491 1.00 111.63 93 LYS G CA 1
ATOM 11414 C C . LYS G 1 72 ? -21.765 102.145 57.640 1.00 114.12 93 LYS G C 1
ATOM 11415 O O . LYS G 1 72 ? -20.610 102.148 58.130 1.00 127.53 93 LYS G O 1
ATOM 11421 N N . SER G 1 73 ? -21.996 102.585 56.387 1.00 111.10 94 SER G N 1
ATOM 11422 C CA . SER G 1 73 ? -21.028 103.364 55.495 1.00 102.82 94 SER G CA 1
ATOM 11423 C C . SER G 1 73 ? -21.805 104.569 54.724 1.00 97.93 94 SER G C 1
ATOM 11424 O O . SER G 1 73 ? -22.972 104.845 55.081 1.00 112.80 94 SER G O 1
ATOM 11427 N N . ASN G 1 74 ? -21.247 105.314 53.736 1.00 90.37 95 ASN G N 1
ATOM 11428 C CA . ASN G 1 74 ? -22.082 106.223 52.822 1.00 94.97 95 ASN G CA 1
ATOM 11429 C C . ASN G 1 74 ? -23.036 105.493 51.802 1.00 92.19 95 ASN G C 1
ATOM 11430 O O . ASN G 1 74 ? -23.975 106.093 51.207 1.00 94.74 95 ASN G O 1
ATOM 11435 N N . TYR G 1 75 ? -22.764 104.220 51.570 1.00 82.16 96 TYR G N 1
ATOM 11436 C CA . TYR G 1 75 ? -23.616 103.376 50.757 1.00 80.95 96 TYR G CA 1
ATOM 11437 C C . TYR G 1 75 ? -23.560 101.944 51.274 1.00 82.59 96 TYR G C 1
ATOM 11438 O O . TYR G 1 75 ? -22.601 101.552 51.916 1.00 78.46 96 TYR G O 1
ATOM 11447 N N . PHE G 1 76 ? -24.624 101.205 50.976 1.00 83.66 97 PHE G N 1
ATOM 11448 C CA . PHE G 1 76 ? -24.787 99.809 51.322 1.00 83.72 97 PHE G CA 1
ATOM 11449 C C . PHE G 1 76 ? -25.070 99.004 50.036 1.00 76.32 97 PHE G C 1
ATOM 11450 O O . PHE G 1 76 ? -25.818 99.452 49.167 1.00 67.50 97 PHE G O 1
ATOM 11458 N N . PHE G 1 77 ? -24.499 97.817 49.947 1.00 69.69 98 PHE G N 1
ATOM 11459 C CA . PHE G 1 77 ? -24.652 96.998 48.769 1.00 73.65 98 PHE G CA 1
ATOM 11460 C C . PHE G 1 77 ? -25.120 95.609 49.155 1.00 74.54 98 PHE G C 1
ATOM 11461 O O . PHE G 1 77 ? -24.481 94.987 49.982 1.00 82.95 98 PHE G O 1
ATOM 11469 N N . SER G 1 78 ? -26.248 95.151 48.608 1.00 71.00 99 SER G N 1
ATOM 11470 C CA . SER G 1 78 ? -26.722 93.802 48.906 1.00 69.40 99 SER G CA 1
ATOM 11471 C C . SER G 1 78 ? -27.094 93.128 47.604 1.00 70.35 99 SER G C 1
ATOM 11472 O O . SER G 1 78 ? -27.809 93.691 46.782 1.00 67.55 99 SER G O 1
ATOM 11475 N N . SER G 1 79 ? -26.619 91.911 47.444 1.00 67.48 100 SER G N 1
ATOM 11476 C CA . SER G 1 79 ? -26.804 91.205 46.203 1.00 72.51 100 SER G CA 1
ATOM 11477 C C . SER G 1 79 ? -28.026 90.287 46.201 1.00 64.83 100 SER G C 1
ATOM 11478 O O . SER G 1 79 ? -28.341 89.692 45.184 1.00 65.84 100 SER G O 1
ATOM 11481 N N . GLY G 1 80 ? -28.730 90.177 47.311 1.00 63.27 101 GLY G N 1
ATOM 11482 C CA . GLY G 1 80 ? -29.869 89.254 47.379 1.00 60.29 101 GLY G CA 1
ATOM 11483 C C . GLY G 1 80 ? -30.930 89.631 46.364 1.00 60.08 101 GLY G C 1
ATOM 11484 O O . GLY G 1 80 ? -31.601 88.775 45.802 1.00 59.65 101 GLY G O 1
ATOM 11485 N N . VAL G 1 81 ? -31.106 90.931 46.154 1.00 57.91 102 VAL G N 1
ATOM 11486 C CA . VAL G 1 81 ? -32.133 91.428 45.258 1.00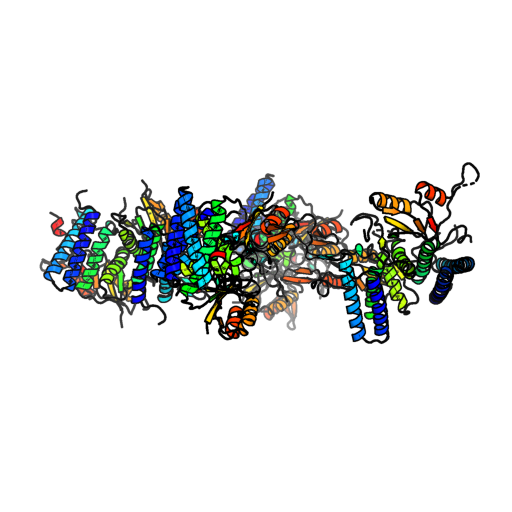 59.31 102 VAL G CA 1
ATOM 11487 C C . VAL G 1 81 ? -31.750 91.262 43.801 1.00 60.22 102 VAL G C 1
ATOM 11488 O O . VAL G 1 81 ? -32.518 91.638 42.924 1.00 62.99 102 VAL G O 1
ATOM 11492 N N . LEU G 1 82 ? -30.578 90.679 43.541 1.00 58.57 103 LEU G N 1
ATOM 11493 C CA . LEU G 1 82 ? -30.129 90.391 42.164 1.00 53.15 103 LEU G CA 1
ATOM 11494 C C . LEU G 1 82 ? -30.368 88.947 41.763 1.00 50.69 103 LEU G C 1
ATOM 11495 O O . LEU G 1 82 ? -30.018 88.554 40.674 1.00 54.56 103 LEU G O 1
ATOM 11500 N N . ASN G 1 83 ? -31.044 88.175 42.603 1.00 52.18 104 ASN G N 1
ATOM 11501 C CA . ASN G 1 83 ? -31.437 86.813 42.272 1.00 52.35 104 ASN G CA 1
ATOM 11502 C C . ASN G 1 83 ? -32.732 86.736 41.445 1.00 55.85 104 ASN G C 1
ATOM 11503 O O . ASN G 1 83 ? -33.758 86.141 41.853 1.00 54.91 104 ASN G O 1
ATOM 11508 N N . ASN G 1 84 ? -32.651 87.325 40.260 1.00 53.11 105 ASN G N 1
ATOM 11509 C CA . ASN G 1 84 ? -33.698 87.260 39.300 1.00 50.59 105 ASN G CA 1
ATOM 11510 C C . ASN G 1 84 ? -33.055 87.269 37.962 1.00 49.18 105 ASN G C 1
ATOM 11511 O O . ASN G 1 84 ? -32.010 87.921 37.761 1.00 52.36 105 ASN G O 1
ATOM 11516 N N . ILE G 1 85 ? -33.644 86.536 37.033 1.00 49.57 106 ILE G N 1
ATOM 11517 C CA . ILE G 1 85 ? -32.898 86.189 35.813 1.00 50.46 106 ILE G CA 1
ATOM 11518 C C . ILE G 1 85 ? -32.552 87.432 34.949 1.00 50.39 106 ILE G C 1
ATOM 11519 O O . ILE G 1 85 ? -31.499 87.489 34.336 1.00 49.64 106 ILE G O 1
ATOM 11524 N N . VAL G 1 86 ? -33.407 88.445 34.940 1.00 50.67 107 VAL G N 1
ATOM 11525 C CA . VAL G 1 86 ? -33.094 89.632 34.169 1.00 51.16 107 VAL G CA 1
ATOM 11526 C C . VAL G 1 86 ? -31.841 90.308 34.698 1.00 50.91 107 VAL G C 1
ATOM 11527 O O . VAL G 1 86 ? -31.015 90.796 33.927 1.00 51.69 107 VAL G O 1
ATOM 11531 N N . SER G 1 87 ? -31.704 90.357 36.017 1.00 49.13 108 SER G N 1
ATOM 11532 C CA . SER G 1 87 ? -30.522 90.944 36.590 1.00 49.71 108 SER G CA 1
ATOM 11533 C C . SER G 1 87 ? -29.321 90.002 36.448 1.00 49.50 108 SER G C 1
ATOM 11534 O O . SER G 1 87 ? -28.235 90.447 36.059 1.00 49.19 108 SER G O 1
ATOM 11537 N N . SER G 1 88 ? -29.474 88.726 36.793 1.00 47.14 109 SER G N 1
ATOM 11538 C CA . SER G 1 88 ? -28.304 87.879 36.823 1.00 45.35 109 SER G CA 1
ATOM 11539 C C . SER G 1 88 ? -27.787 87.621 35.433 1.00 44.61 109 SER G C 1
ATOM 11540 O O . SER G 1 88 ? -26.612 87.326 35.253 1.00 45.47 109 SER G O 1
ATOM 11543 N N . ASN G 1 89 ? -28.645 87.713 34.426 1.00 47.88 110 ASN G N 1
ATOM 11544 C CA . ASN G 1 89 ? -28.165 87.622 33.031 1.00 49.48 110 ASN G CA 1
ATOM 11545 C C . ASN G 1 89 ? -27.054 88.609 32.753 1.00 50.92 110 ASN G C 1
ATOM 11546 O O . ASN G 1 89 ? -26.043 88.282 32.143 1.00 47.36 110 ASN G O 1
ATOM 11551 N N . ILE G 1 90 ? -27.286 89.839 33.168 1.00 51.93 111 ILE G N 1
ATOM 11552 C CA . ILE G 1 90 ? -26.322 90.890 32.933 1.00 52.34 111 ILE G CA 1
ATOM 11553 C C . ILE G 1 90 ? -25.029 90.607 33.693 1.00 51.02 111 ILE G C 1
ATOM 11554 O O . ILE G 1 90 ? -23.941 90.654 33.139 1.00 49.27 111 ILE G O 1
ATOM 11559 N N . ILE G 1 91 ? -25.178 90.361 34.982 1.00 49.02 112 ILE G N 1
ATOM 11560 C CA . ILE G 1 91 ? -24.044 90.137 35.855 1.00 45.71 112 ILE G CA 1
ATOM 11561 C C . ILE G 1 91 ? -23.206 88.966 35.312 1.00 45.29 112 ILE G C 1
ATOM 11562 O O . ILE G 1 91 ? -22.001 89.079 35.140 1.00 45.11 112 ILE G O 1
ATOM 11567 N N . CYS G 1 92 ? -23.857 87.836 35.085 1.00 44.16 113 CYS G N 1
ATOM 11568 C CA . CYS G 1 92 ? -23.145 86.614 34.749 1.00 44.79 113 CYS G CA 1
ATOM 11569 C C . CYS G 1 92 ? -22.553 86.665 33.351 1.00 44.19 113 CYS G C 1
ATOM 11570 O O . CYS G 1 92 ? -21.479 86.107 33.099 1.00 41.67 113 CYS G O 1
ATOM 11573 N N . PHE G 1 93 ? -23.242 87.347 32.443 1.00 44.44 114 PHE G N 1
ATOM 11574 C CA . PHE G 1 93 ? -22.690 87.597 31.141 1.00 44.53 114 PHE G CA 1
ATOM 11575 C C . PHE G 1 93 ? -21.377 88.351 31.271 1.00 44.21 114 PHE G C 1
ATOM 11576 O O . PHE G 1 93 ? -20.356 87.951 30.694 1.00 46.06 114 PHE G O 1
ATOM 11584 N N . LEU G 1 94 ? -21.389 89.413 32.058 1.00 45.03 115 LEU G N 1
ATOM 11585 C CA . LEU G 1 94 ? -20.177 90.208 32.263 1.00 48.88 115 LEU G CA 1
ATOM 11586 C C . LEU G 1 94 ? -19.075 89.456 32.996 1.00 48.01 115 LEU G C 1
ATOM 11587 O O . LEU G 1 94 ? -17.896 89.696 32.720 1.00 46.36 115 LEU G O 1
ATOM 11592 N N . LEU G 1 95 ? -19.428 88.590 33.945 1.00 46.06 116 LEU G N 1
ATOM 11593 C CA . LEU G 1 95 ? -18.390 87.773 34.582 1.00 47.28 116 LEU G CA 1
ATOM 11594 C C . LEU G 1 95 ? -17.726 86.909 33.508 1.00 48.19 116 LEU G C 1
ATOM 11595 O O . LEU G 1 95 ? -16.511 86.707 33.482 1.00 49.61 116 LEU G O 1
ATOM 11600 N N . SER G 1 96 ? -18.551 86.331 32.655 1.00 50.26 117 SER G N 1
ATOM 11601 C CA . SER G 1 96 ? -18.030 85.493 31.593 1.00 50.43 117 SER G CA 1
ATOM 11602 C C . SER G 1 96 ? -17.135 86.325 30.668 1.00 50.15 117 SER G C 1
ATOM 11603 O O . SER G 1 96 ? -16.082 85.885 30.279 1.00 49.40 117 SER G O 1
ATOM 11606 N N . GLU G 1 97 ? -17.527 87.545 30.351 1.00 51.69 118 GLU G N 1
ATOM 11607 C CA . GLU G 1 97 ? -16.682 88.390 29.512 1.00 55.17 118 GLU G CA 1
ATOM 11608 C C . GLU G 1 97 ? -15.315 88.719 30.164 1.00 56.07 118 GLU G C 1
ATOM 11609 O O . GLU G 1 97 ? -14.312 88.783 29.464 1.00 58.91 118 GLU G O 1
ATOM 11615 N N . LEU G 1 98 ? -15.262 88.895 31.481 1.00 52.77 119 LEU G N 1
ATOM 11616 C CA . LEU G 1 98 ? -13.983 89.141 32.125 1.00 54.75 119 LEU G CA 1
ATOM 11617 C C . LEU G 1 98 ? -13.058 87.957 31.938 1.00 51.71 119 LEU G C 1
ATOM 11618 O O . LEU G 1 98 ? -11.867 88.118 31.712 1.00 52.32 119 LEU G O 1
ATOM 11623 N N . ILE G 1 99 ? -13.604 86.759 32.024 1.00 49.03 120 ILE G N 1
ATOM 11624 C CA . ILE G 1 99 ? -12.790 85.572 31.861 1.00 49.50 120 ILE G CA 1
ATOM 11625 C C . ILE G 1 99 ? -12.262 85.498 30.417 1.00 54.11 120 ILE G C 1
ATOM 11626 O O . ILE G 1 99 ? -11.078 85.249 30.216 1.00 58.37 120 ILE G O 1
ATOM 11631 N N . LEU G 1 100 ? -13.135 85.728 29.430 1.00 52.88 121 LEU G N 1
ATOM 11632 C CA . LEU G 1 100 ? -12.735 85.680 28.046 1.00 52.39 121 LEU G CA 1
ATOM 11633 C C . LEU G 1 100 ? -11.781 86.798 27.632 1.00 54.65 121 LEU G C 1
ATOM 11634 O O . LEU G 1 100 ? -10.745 86.546 27.020 1.00 52.86 121 LEU G O 1
ATOM 11639 N N . LYS G 1 101 ? -12.133 88.029 27.951 1.00 56.79 122 LYS G N 1
ATOM 11640 C CA . LYS G 1 101 ? -11.322 89.162 27.546 1.00 62.32 122 LYS G CA 1
ATOM 11641 C C . LYS G 1 101 ? -9.920 89.029 28.098 1.00 63.98 122 LYS G C 1
ATOM 11642 O O . LYS G 1 101 ? -8.967 89.313 27.398 1.00 71.64 122 LYS G O 1
ATOM 11648 N N . ASN G 1 102 ? -9.779 88.603 29.349 1.00 63.38 123 ASN G N 1
ATOM 11649 C CA . ASN G 1 102 ? -8.462 88.436 29.946 1.00 63.10 123 ASN G CA 1
ATOM 11650 C C . ASN G 1 102 ? -7.864 87.065 29.680 1.00 62.86 123 ASN G C 1
ATOM 11651 O O . ASN G 1 102 ? -6.861 86.728 30.269 1.00 63.21 123 ASN G O 1
ATOM 11656 N N . LYS G 1 103 ? -8.490 86.270 28.818 1.00 64.52 124 LYS G N 1
ATOM 11657 C CA . LYS G 1 103 ? -7.954 84.956 28.413 1.00 67.09 124 LYS G CA 1
ATOM 11658 C C . LYS G 1 103 ? -7.531 84.069 29.570 1.00 60.65 124 LYS G C 1
ATOM 11659 O O . LYS G 1 103 ? -6.446 83.513 29.577 1.00 61.39 124 LYS G O 1
ATOM 11665 N N . LEU G 1 104 ? -8.375 83.987 30.574 1.00 55.28 125 LEU G N 1
ATOM 11666 C CA . LEU G 1 104 ? -8.068 83.220 31.748 1.00 54.19 125 LEU G CA 1
ATOM 11667 C C . LEU G 1 104 ? -8.328 81.764 31.511 1.00 53.85 125 LEU G C 1
ATOM 11668 O O . LEU G 1 104 ? -9.420 81.335 31.206 1.00 63.62 125 LEU G O 1
ATOM 11673 N N . SER G 1 105 ? -7.312 80.983 31.755 1.00 56.06 126 SER G N 1
ATOM 11674 C CA . SER G 1 105 ? -7.381 79.559 31.652 1.00 54.31 126 SER G CA 1
ATOM 11675 C C . SER G 1 105 ? -7.878 78.944 32.962 1.00 52.81 126 SER G C 1
ATOM 11676 O O . SER G 1 105 ? -7.431 79.330 34.047 1.00 56.65 126 SER G O 1
ATOM 11679 N N . PHE G 1 106 ? -8.792 77.989 32.879 1.00 50.37 127 PHE G N 1
ATOM 11680 C CA . PHE G 1 106 ? -9.273 77.309 34.066 1.00 51.15 127 PHE G CA 1
ATOM 11681 C C . PHE G 1 106 ? -9.716 75.869 33.766 1.00 52.85 127 PHE G C 1
ATOM 11682 O O . PHE G 1 106 ? -10.142 75.553 32.650 1.00 50.15 127 PHE G O 1
ATOM 11690 N N . ASP G 1 107 ? -9.687 75.033 34.803 1.00 50.69 128 ASP G N 1
ATOM 11691 C CA . ASP G 1 107 ? -10.338 73.743 34.775 1.00 50.36 128 ASP G CA 1
ATOM 11692 C C . ASP G 1 107 ? -11.737 73.757 35.468 1.00 50.50 128 ASP G C 1
ATOM 11693 O O . ASP G 1 107 ? -12.606 73.001 35.076 1.00 53.13 128 ASP G O 1
ATOM 11698 N N . TYR G 1 108 ? -11.905 74.614 36.464 1.00 48.35 129 TYR G N 1
ATOM 11699 C CA . TYR G 1 108 ? -13.109 74.742 37.215 1.00 47.65 129 TYR G CA 1
ATOM 11700 C C . TYR G 1 108 ? -13.440 76.174 37.523 1.00 46.92 129 TYR G C 1
ATOM 11701 O O . TYR G 1 108 ? -12.547 76.990 37.665 1.00 48.90 129 TYR G O 1
ATOM 11710 N N . LEU G 1 109 ? -14.724 76.475 37.642 1.00 46.98 130 LEU G N 1
ATOM 11711 C CA . LEU G 1 109 ? -15.199 77.728 38.217 1.00 46.68 130 LEU G CA 1
ATOM 11712 C C . LEU G 1 109 ? -15.776 77.378 39.556 1.00 47.16 130 LEU G C 1
ATOM 11713 O O . LEU G 1 109 ? -16.463 76.385 39.683 1.00 47.41 130 LEU G O 1
ATOM 11718 N N . LEU G 1 110 ? -15.516 78.200 40.559 1.00 49.50 131 LEU G N 1
ATOM 11719 C CA . LEU G 1 110 ? -16.040 77.935 41.882 1.00 50.01 131 LEU G CA 1
ATOM 11720 C C . LEU G 1 110 ? -16.863 79.113 42.388 1.00 49.45 131 LEU G C 1
ATOM 11721 O O . LEU G 1 110 ? -16.419 80.254 42.382 1.00 50.62 131 LEU G O 1
ATOM 11726 N N . GLY G 1 111 ? -18.098 78.834 42.751 1.00 49.39 132 GLY G N 1
ATOM 11727 C CA . GLY G 1 111 ? -19.009 79.877 43.200 1.00 49.74 132 GLY G CA 1
ATOM 11728 C C . GLY G 1 111 ? -18.906 79.925 44.702 1.00 48.69 132 GLY G C 1
ATOM 11729 O O . GLY G 1 111 ? -19.235 78.950 45.350 1.00 52.00 132 GLY G O 1
ATOM 11730 N N . ALA G 1 112 ? -18.465 81.053 45.234 1.00 46.63 133 ALA G N 1
ATOM 11731 C CA . ALA G 1 112 ? -18.363 81.271 46.690 1.00 48.50 133 ALA G CA 1
ATOM 11732 C C . ALA G 1 112 ? -19.722 81.157 47.388 1.00 51.44 133 ALA G C 1
ATOM 11733 O O . ALA G 1 112 ? -20.715 81.789 46.959 1.00 51.12 133 ALA G O 1
ATOM 11735 N N . SER G 1 113 ? -19.803 80.343 48.424 1.00 52.36 134 SER G N 1
ATOM 11736 C CA . SER G 1 113 ? -21.078 80.178 49.083 1.00 58.01 134 SER G CA 1
ATOM 11737 C C . SER G 1 113 ? -21.416 81.480 49.836 1.00 54.23 134 SER G C 1
ATOM 11738 O O . SER G 1 113 ? -20.534 82.077 50.366 1.00 49.99 134 SER G O 1
ATOM 11741 N N . TYR G 1 114 ? -22.665 81.932 49.861 1.00 56.16 135 TYR G N 1
ATOM 11742 C CA . TYR G 1 114 ? -23.764 81.372 49.078 1.00 61.84 135 TYR G CA 1
ATOM 11743 C C . TYR G 1 114 ? -23.950 82.135 47.769 1.00 66.09 135 TYR G C 1
ATOM 11744 O O . TYR G 1 114 ? -24.475 81.584 46.787 1.00 64.05 135 TYR G O 1
ATOM 11753 N N . LYS G 1 115 ? -23.565 83.409 47.790 1.00 67.83 136 LYS G N 1
ATOM 11754 C CA . LYS G 1 115 ? -23.974 84.387 46.772 1.00 71.05 136 LYS G CA 1
ATOM 11755 C C . LYS G 1 115 ? -23.436 84.046 45.384 1.00 67.79 136 LYS G C 1
ATOM 11756 O O . LYS G 1 115 ? -24.137 84.252 44.383 1.00 71.08 136 LYS G O 1
ATOM 11762 N N . GLY G 1 116 ? -22.237 83.468 45.343 1.00 59.86 137 GLY G N 1
ATOM 11763 C CA . GLY G 1 116 ? -21.649 82.979 44.090 1.00 57.03 137 GLY G CA 1
ATOM 11764 C C . GLY G 1 116 ? -22.263 81.721 43.494 1.00 56.22 137 GLY G C 1
ATOM 11765 O O . GLY G 1 116 ? -22.076 81.452 42.327 1.00 60.81 137 GLY G O 1
ATOM 11766 N N . ILE G 1 117 ? -23.034 80.955 44.259 1.00 53.75 138 ILE G N 1
ATOM 11767 C CA . ILE G 1 117 ? -23.495 79.674 43.775 1.00 53.00 138 ILE G CA 1
ATOM 11768 C C . ILE G 1 117 ? -24.467 79.796 42.619 1.00 52.35 138 ILE G C 1
ATOM 11769 O O . ILE G 1 117 ? -24.295 79.146 41.600 1.00 53.37 138 ILE G O 1
ATOM 11774 N N . PRO G 1 118 ? -25.532 80.601 42.758 1.00 55.19 139 PRO G N 1
ATOM 11775 C CA . PRO G 1 118 ? -26.411 80.721 41.558 1.00 54.33 139 PRO G CA 1
ATOM 11776 C C . PRO G 1 118 ? -25.728 81.427 40.395 1.00 51.72 139 PRO G C 1
ATOM 11777 O O . PRO G 1 118 ? -26.068 81.169 39.236 1.00 49.91 139 PRO G O 1
ATOM 11781 N N . MET G 1 119 ? -24.732 82.256 40.705 1.00 48.92 140 MET G N 1
ATOM 11782 C CA . MET G 1 119 ? -23.949 82.889 39.657 1.00 48.58 140 MET G CA 1
ATOM 11783 C C . MET G 1 119 ? -23.067 81.937 38.847 1.00 46.74 140 MET G C 1
ATOM 11784 O O . MET G 1 119 ? -22.817 82.151 37.666 1.00 46.42 140 MET G O 1
ATOM 11789 N N . VAL G 1 120 ? -22.609 80.859 39.458 1.00 46.16 141 VAL G N 1
ATOM 11790 C CA . VAL G 1 120 ? -21.561 80.074 38.821 1.00 42.45 141 VAL G CA 1
ATOM 11791 C C . VAL G 1 120 ? -22.145 79.247 37.697 1.00 43.63 141 VAL G C 1
ATOM 11792 O O . VAL G 1 120 ? -21.514 79.063 36.658 1.00 42.13 141 VAL G O 1
ATOM 11796 N N . SER G 1 121 ? -23.330 78.696 37.907 1.00 42.13 142 SER G N 1
ATOM 11797 C CA . SER G 1 121 ? -23.960 77.911 36.840 1.00 41.33 142 SER G CA 1
ATOM 11798 C C . SER G 1 121 ? -24.332 78.792 35.651 1.00 42.99 142 SER G C 1
ATOM 11799 O O . SER G 1 121 ? -24.077 78.465 34.514 1.00 41.23 142 SER G O 1
ATOM 11802 N N . LEU G 1 122 ? -24.884 79.956 35.929 1.00 43.86 143 LEU G N 1
ATOM 11803 C CA . LEU G 1 122 ? -25.326 80.813 34.862 1.00 44.44 143 LEU G CA 1
ATOM 11804 C C . LEU G 1 122 ? -24.126 81.439 34.150 1.00 45.26 143 LEU G C 1
ATOM 11805 O O . LEU G 1 122 ? -24.126 81.593 32.944 1.00 45.03 143 LEU G O 1
ATOM 11810 N N . THR G 1 123 ? -23.051 81.737 34.887 1.00 44.86 144 THR G N 1
ATOM 11811 C CA . THR G 1 123 ? -21.859 82.232 34.260 1.00 42.00 144 THR G CA 1
ATOM 11812 C C . THR G 1 123 ? -21.288 81.134 33.344 1.00 42.87 144 THR G C 1
ATOM 11813 O O . THR G 1 123 ? -20.847 81.404 32.207 1.00 43.23 144 THR G O 1
ATOM 11817 N N . SER G 1 124 ? -21.311 79.909 33.848 1.00 41.85 145 SER G N 1
ATOM 11818 C CA . SER G 1 124 ? -20.904 78.773 33.046 1.00 44.40 145 SER G CA 1
ATOM 11819 C C . SER G 1 124 ? -21.683 78.732 31.745 1.00 46.29 145 SER G C 1
ATOM 11820 O O . SER G 1 124 ? -21.153 78.440 30.679 1.00 43.24 145 SER G O 1
ATOM 11823 N N . HIS G 1 125 ? -22.970 78.997 31.845 1.00 49.16 146 HIS G N 1
ATOM 11824 C CA . HIS G 1 125 ? -23.788 78.979 30.651 1.00 48.51 146 HIS G CA 1
ATOM 11825 C C . HIS G 1 125 ? -23.314 80.019 29.635 1.00 47.92 146 HIS G C 1
ATOM 11826 O O . HIS G 1 125 ? -23.205 79.724 28.479 1.00 46.84 146 HIS G O 1
ATOM 11833 N N . PHE G 1 126 ? -23.058 81.244 30.068 1.00 46.70 147 PHE G N 1
ATOM 11834 C CA . PHE G 1 126 ? -22.577 82.245 29.119 1.00 47.72 147 PHE G CA 1
ATOM 11835 C C . PHE G 1 126 ? -21.193 81.927 28.532 1.00 47.27 147 PHE G C 1
ATOM 11836 O O . PHE G 1 126 ? -20.950 82.185 27.373 1.00 48.14 147 PHE G O 1
ATOM 11844 N N . LEU G 1 127 ? -20.299 81.397 29.337 1.00 46.34 148 LEU G N 1
ATOM 11845 C CA . LEU G 1 127 ? -18.989 80.961 28.840 1.00 48.30 148 LEU G CA 1
ATOM 11846 C C . LEU G 1 127 ? -19.147 79.909 27.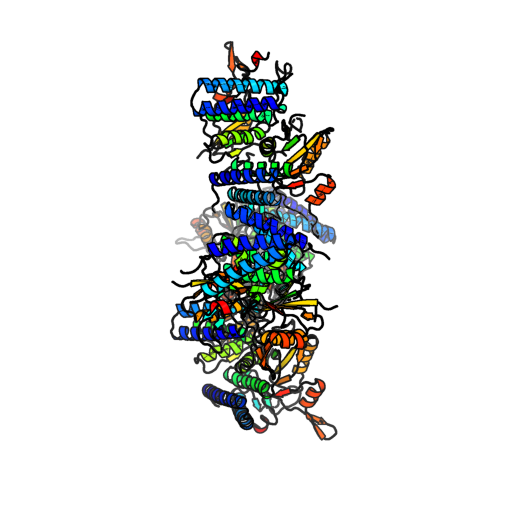776 1.00 50.84 148 LEU G C 1
ATOM 11847 O O . LEU G 1 127 ? -18.481 79.946 26.755 1.00 52.34 148 LEU G O 1
ATOM 11852 N N . PHE G 1 128 ? -20.048 78.965 28.027 1.00 51.99 149 PHE G N 1
ATOM 11853 C CA . PHE G 1 128 ? -20.240 77.856 27.120 1.00 51.26 149 PHE G CA 1
ATOM 11854 C C . PHE G 1 128 ? -20.670 78.330 25.732 1.00 54.45 149 PHE G C 1
ATOM 11855 O O . PHE G 1 128 ? -20.344 77.682 24.756 1.00 53.62 149 PHE G O 1
ATOM 11863 N N . GLU G 1 129 ? -21.349 79.476 25.648 1.00 53.73 150 GLU G N 1
ATOM 11864 C CA . GLU G 1 129 ? -21.772 80.009 24.364 1.00 57.49 150 GLU G CA 1
ATOM 11865 C C . GLU G 1 129 ? -20.636 80.430 23.459 1.00 62.64 150 GLU G C 1
ATOM 11866 O O . GLU G 1 129 ? -20.815 80.494 22.259 1.00 65.45 150 GLU G O 1
ATOM 11872 N N . SER G 1 130 ? -19.453 80.676 24.019 1.00 67.02 151 SER G N 1
ATOM 11873 C CA . SER G 1 130 ? -18.264 80.996 23.229 1.00 62.47 151 SER G CA 1
ATOM 11874 C C . SER G 1 130 ? -17.820 79.884 22.318 1.00 65.80 151 SER G C 1
ATOM 11875 O O . SER G 1 130 ? -16.960 80.102 21.472 1.00 73.40 151 SER G O 1
ATOM 11878 N N . LYS G 1 131 ? -18.334 78.676 22.518 1.00 69.08 152 LYS G N 1
ATOM 11879 C CA . LYS G 1 131 ? -17.939 77.488 21.714 1.00 71.67 152 LYS G CA 1
ATOM 11880 C C . LYS G 1 131 ? -16.448 77.128 21.911 1.00 68.31 152 LYS G C 1
ATOM 11881 O O . LYS G 1 131 ? -15.936 76.282 21.217 1.00 66.47 152 LYS G O 1
ATOM 11887 N N . LYS G 1 132 ? -15.759 77.711 22.893 1.00 64.14 153 LYS G N 1
ATOM 11888 C CA . LYS G 1 132 ? -14.387 77.328 23.141 1.00 62.91 153 LYS G CA 1
ATOM 11889 C C . LYS G 1 132 ? -14.250 76.078 23.991 1.00 59.68 153 LYS G C 1
ATOM 11890 O O . LYS G 1 132 ? -13.131 75.601 24.214 1.00 61.55 153 LYS G O 1
ATOM 11896 N N . TYR G 1 133 ? -15.349 75.555 24.525 1.00 55.39 154 TYR G N 1
ATOM 11897 C CA . TYR G 1 133 ? -15.237 74.537 25.583 1.00 53.89 154 TYR G CA 1
ATOM 11898 C C . TYR G 1 133 ? -16.137 73.376 25.292 1.00 51.39 154 TYR G C 1
ATOM 11899 O O . TYR G 1 133 ? -17.237 73.558 24.774 1.00 47.52 154 TYR G O 1
ATOM 11908 N N . SER G 1 134 ? -15.683 72.172 25.597 1.00 49.66 155 SER G N 1
ATOM 11909 C CA . SER G 1 134 ? -16.516 71.023 25.379 1.00 50.80 155 SER G CA 1
ATOM 11910 C C . SER G 1 134 ? -17.487 70.833 26.560 1.00 52.90 155 SER G C 1
ATOM 11911 O O . SER G 1 134 ? -18.566 70.231 26.434 1.00 56.24 155 SER G O 1
ATOM 11914 N N . ASN G 1 135 ? -17.070 71.351 27.708 1.00 56.00 156 ASN G N 1
ATOM 11915 C CA . ASN G 1 135 ? -17.877 71.403 28.925 1.00 52.10 156 ASN G CA 1
ATOM 11916 C C . ASN G 1 135 ? -17.255 72.447 29.852 1.00 48.96 156 ASN G C 1
ATOM 11917 O O . ASN G 1 135 ? -16.195 72.971 29.586 1.00 49.63 156 ASN G O 1
ATOM 11922 N N . ILE G 1 136 ? -17.989 72.802 30.895 1.00 49.50 157 ILE G N 1
ATOM 11923 C CA . ILE G 1 136 ? -17.541 73.704 31.941 1.00 47.61 157 ILE G CA 1
ATOM 11924 C C . ILE G 1 136 ? -17.979 73.085 33.269 1.00 46.15 157 ILE G C 1
ATOM 11925 O O . ILE G 1 136 ? -19.166 72.818 33.507 1.00 45.58 157 ILE G O 1
ATOM 11930 N N . PHE G 1 137 ? -17.014 72.850 34.115 1.00 45.69 158 PHE G N 1
ATOM 11931 C CA . PHE G 1 137 ? -17.205 72.189 35.371 1.00 44.69 158 PHE G CA 1
ATOM 11932 C C . PHE G 1 137 ? -17.172 73.246 36.453 1.00 43.38 158 PHE G C 1
ATOM 11933 O O . PHE G 1 137 ? -16.214 74.008 36.575 1.00 41.36 158 PHE G O 1
ATOM 11941 N N . TYR G 1 138 ? -18.206 73.279 37.281 1.00 43.06 159 TYR G N 1
ATOM 11942 C CA . TYR G 1 138 ? -18.238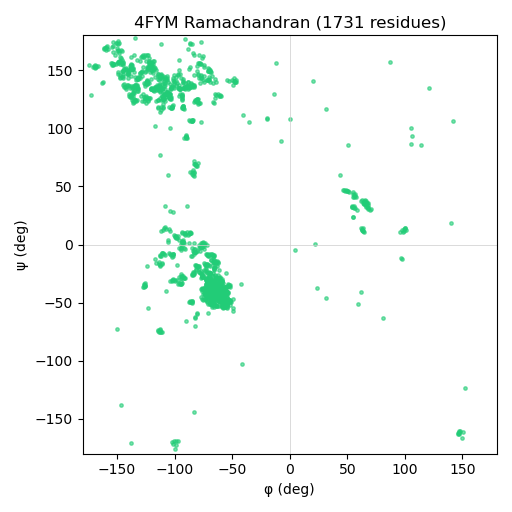 74.238 38.392 1.00 41.04 159 TYR G CA 1
ATOM 11943 C C . TYR G 1 138 ? -18.372 73.579 39.759 1.00 43.55 159 TYR G C 1
ATOM 11944 O O . TYR G 1 138 ? -18.751 72.414 39.885 1.00 45.68 159 TYR G O 1
ATOM 11953 N N . LEU G 1 139 ? -17.874 74.297 40.755 1.00 45.05 160 LEU G N 1
ATOM 11954 C CA . LEU G 1 139 ? -17.739 73.833 42.120 1.00 45.84 160 LEU G CA 1
ATOM 11955 C C . LEU G 1 139 ? -18.421 74.824 43.055 1.00 47.92 160 LEU G C 1
ATOM 11956 O O . LEU G 1 139 ? -18.680 75.976 42.696 1.00 50.26 160 LEU G O 1
ATOM 11961 N N . TYR G 1 140 ? -18.707 74.369 44.253 1.00 49.60 161 TYR G N 1
ATOM 11962 C CA . TYR G 1 140 ? -19.028 75.294 45.318 1.00 55.85 161 TYR G CA 1
ATOM 11963 C C . TYR G 1 140 ? -18.546 74.721 46.644 1.00 58.80 161 TYR G C 1
ATOM 11964 O O . TYR G 1 140 ? -18.331 73.522 46.761 1.00 56.94 161 TYR G O 1
ATOM 11973 N N . ASP G 1 141 ? -18.332 75.612 47.601 1.00 60.89 162 ASP G N 1
ATOM 11974 C CA . ASP G 1 141 ? -17.940 75.244 48.956 1.00 64.68 162 ASP G CA 1
ATOM 11975 C C . ASP G 1 141 ? -19.128 75.240 49.887 1.00 61.45 162 ASP G C 1
ATOM 11976 O O . ASP G 1 141 ? -19.986 76.115 49.784 1.00 61.53 162 ASP G O 1
ATOM 11981 N N . ARG G 1 142 ? -19.192 74.280 50.802 1.00 62.01 163 ARG G N 1
ATOM 11982 C CA . ARG G 1 142 ? -20.171 74.369 51.915 1.00 71.89 163 ARG G CA 1
ATOM 11983 C C . ARG G 1 142 ? -19.712 75.251 53.098 1.00 60.17 163 ARG G C 1
ATOM 11984 O O . ARG G 1 142 ? -18.513 75.575 53.140 1.00 63.02 163 ARG G O 1
ATOM 11992 N N . VAL G 1 153 ? -16.747 68.816 51.454 1.00 73.09 174 VAL G N 1
ATOM 11993 C CA . VAL G 1 153 ? -16.620 70.339 51.577 1.00 77.49 174 VAL G CA 1
ATOM 11994 C C . VAL G 1 153 ? -16.550 71.244 50.325 1.00 77.80 174 VAL G C 1
ATOM 11995 O O . VAL G 1 153 ? -17.040 72.422 50.307 1.00 83.61 174 VAL G O 1
ATOM 11999 N N . ILE G 1 154 ? -15.824 70.744 49.344 1.00 72.21 175 ILE G N 1
ATOM 12000 C CA . ILE G 1 154 ? -15.892 71.277 47.995 1.00 70.95 175 ILE G CA 1
ATOM 12001 C C . ILE G 1 154 ? -16.695 70.264 47.175 1.00 67.27 175 ILE G C 1
ATOM 12002 O O . ILE G 1 154 ? -16.399 69.078 47.167 1.00 70.21 175 ILE G O 1
ATOM 12007 N N . VAL G 1 155 ? -17.736 70.732 46.514 1.00 61.43 176 VAL G N 1
ATOM 12008 C CA . VAL G 1 155 ? -18.645 69.864 45.799 1.00 56.16 176 VAL G CA 1
ATOM 12009 C C . VAL G 1 155 ? -18.476 70.096 44.289 1.00 55.30 176 VAL G C 1
ATOM 12010 O O . VAL G 1 155 ? -18.384 71.240 43.847 1.00 53.42 176 VAL G O 1
ATOM 12014 N N . GLY G 1 156 ? -18.483 69.007 43.521 1.00 53.22 177 GLY G N 1
ATOM 12015 C CA . GLY G 1 156 ? -18.449 69.063 42.063 1.00 51.95 177 GLY G CA 1
ATOM 12016 C C . GLY G 1 156 ? -17.702 67.894 41.436 1.00 49.49 177 GLY G C 1
ATOM 12017 O O . GLY G 1 156 ? -17.482 66.888 42.080 1.00 45.02 177 GLY G O 1
ATOM 12018 N N . ASN G 1 157 ? -17.279 68.050 40.191 1.00 49.72 178 ASN G N 1
ATOM 12019 C CA . ASN G 1 157 ? -16.605 66.947 39.474 1.00 56.22 178 ASN G CA 1
ATOM 12020 C C . ASN G 1 157 ? -15.131 66.848 39.838 1.00 57.41 178 ASN G C 1
ATOM 12021 O O . ASN G 1 157 ? -14.285 67.177 39.043 1.00 53.06 178 ASN G O 1
ATOM 12026 N N . LEU G 1 158 ? -14.850 66.455 41.071 1.00 65.47 179 LEU G N 1
ATOM 12027 C CA . LEU G 1 158 ? -13.477 66.299 41.549 1.00 71.59 179 LEU G CA 1
ATOM 12028 C C . LEU G 1 158 ? -12.960 64.888 41.495 1.00 80.89 179 LEU G C 1
ATOM 12029 O O . LEU G 1 158 ? -13.684 63.966 41.753 1.00 82.46 179 LEU G O 1
ATOM 12034 N N . ASP G 1 159 ? -11.670 64.738 41.219 1.00 99.59 180 ASP G N 1
ATOM 12035 C CA . ASP G 1 159 ? -10.996 63.440 41.319 1.00 109.33 180 ASP G CA 1
ATOM 12036 C C . ASP G 1 159 ? -10.700 63.106 42.799 1.00 118.84 180 ASP G C 1
ATOM 12037 O O . ASP G 1 159 ? -10.390 64.004 43.594 1.00 120.20 180 ASP G O 1
ATOM 12042 N N . ASP G 1 160 ? -10.781 61.822 43.163 1.00 123.38 181 ASP G N 1
ATOM 12043 C CA . ASP G 1 160 ? -10.403 61.356 44.526 1.00 125.73 181 ASP G CA 1
ATOM 12044 C C . ASP G 1 160 ? -8.916 60.966 44.678 1.00 116.52 181 ASP G C 1
ATOM 12045 O O . ASP G 1 160 ? -8.020 61.777 44.475 1.00 96.79 181 ASP G O 1
ATOM 12050 N N . GLU G 1 179 ? 0.140 68.252 37.023 1.00 120.95 200 GLU G N 1
ATOM 12051 C CA . GLU G 1 179 ? -0.621 67.642 38.088 1.00 123.89 200 GLU G CA 1
ATOM 12052 C C . GLU G 1 179 ? -1.729 68.540 38.689 1.00 120.36 200 GLU G C 1
ATOM 12053 O O . GLU G 1 179 ? -2.582 67.986 39.348 1.00 128.26 200 GLU G O 1
ATOM 12059 N N . LYS G 1 180 ? -1.727 69.877 38.498 1.00 108.98 201 LYS G N 1
ATOM 12060 C CA . LYS G 1 180 ? -2.677 70.774 39.214 1.00 94.93 201 LYS G CA 1
ATOM 12061 C C . LYS G 1 180 ? -3.819 71.355 38.417 1.00 85.23 201 LYS G C 1
ATOM 12062 O O . LYS G 1 180 ? -3.616 71.955 37.373 1.00 83.31 201 LYS G O 1
ATOM 12068 N N . LYS G 1 181 ? -5.022 71.250 38.970 1.00 81.11 202 LYS G N 1
ATOM 12069 C CA . LYS G 1 181 ? -6.219 71.814 38.342 1.00 73.14 202 LYS G CA 1
ATOM 12070 C C . LYS G 1 181 ? -6.475 73.243 38.814 1.00 63.25 202 LYS G C 1
ATOM 12071 O O . LYS G 1 181 ? -6.397 73.533 40.000 1.00 60.63 202 LYS G O 1
ATOM 12077 N N . ASN G 1 182 ? -6.801 74.104 37.862 1.00 57.28 203 ASN G N 1
ATOM 12078 C CA . ASN G 1 182 ? -6.988 75.510 38.085 1.00 57.15 203 ASN G CA 1
ATOM 12079 C C . ASN G 1 182 ? -8.417 75.958 38.293 1.00 57.96 203 ASN G C 1
ATOM 12080 O O . ASN G 1 182 ? -9.318 75.627 37.507 1.00 53.67 203 ASN G O 1
ATOM 12085 N N . ILE G 1 183 ? -8.593 76.795 39.317 1.00 54.59 204 ILE G N 1
ATOM 12086 C CA . ILE G 1 183 ? -9.890 77.295 39.717 1.00 50.06 204 ILE G CA 1
ATOM 12087 C C . ILE G 1 183 ? -9.967 78.810 39.655 1.00 48.11 204 ILE G C 1
ATOM 12088 O O . ILE G 1 183 ? -9.049 79.490 40.118 1.00 49.19 204 ILE G O 1
ATOM 12093 N N . ILE G 1 184 ? -11.045 79.326 39.079 1.00 45.13 205 ILE G N 1
ATOM 12094 C CA . ILE G 1 184 ? -11.400 80.723 39.171 1.00 44.20 205 ILE G CA 1
ATOM 12095 C C . ILE G 1 184 ? -12.552 80.823 40.158 1.00 44.08 205 ILE G C 1
ATOM 12096 O O . ILE G 1 184 ? -13.555 80.144 40.009 1.00 47.82 205 ILE G O 1
ATOM 12101 N N . ILE G 1 185 ? -12.440 81.708 41.136 1.00 44.87 206 ILE G N 1
ATOM 12102 C CA . ILE G 1 185 ? -13.469 81.877 42.157 1.00 44.44 206 ILE G CA 1
ATOM 12103 C C . ILE G 1 185 ? -14.303 83.124 41.878 1.00 43.42 206 ILE G C 1
ATOM 12104 O O . ILE G 1 185 ? -13.793 84.177 41.533 1.00 41.02 206 ILE G O 1
ATOM 12109 N N . ILE G 1 186 ? -15.610 82.954 41.982 1.00 44.81 207 ILE G N 1
ATOM 12110 C CA . ILE G 1 186 ? -16.583 83.985 41.701 1.00 46.41 207 ILE G CA 1
ATOM 12111 C C . ILE G 1 186 ? -17.273 84.368 42.989 1.00 46.95 207 ILE G C 1
ATOM 12112 O O . ILE G 1 186 ? -17.734 83.487 43.713 1.00 46.70 207 ILE G O 1
ATOM 12117 N N . ASP G 1 187 ? -17.402 85.662 43.239 1.00 45.38 208 ASP G N 1
ATOM 12118 C CA . ASP G 1 187 ? -18.149 86.136 44.395 1.00 48.01 208 ASP G CA 1
ATOM 12119 C C . ASP G 1 187 ? -18.757 87.513 44.088 1.00 49.00 208 ASP G C 1
ATOM 12120 O O . ASP G 1 187 ? -18.493 88.092 43.030 1.00 44.30 208 ASP G O 1
ATOM 12125 N N . ASP G 1 188 ? -19.582 88.024 44.991 1.00 49.22 209 ASP G N 1
ATOM 12126 C CA . ASP G 1 188 ? -20.283 89.258 44.692 1.00 52.94 209 ASP G CA 1
ATOM 12127 C C . ASP G 1 188 ? -19.463 90.508 45.001 1.00 50.04 209 ASP G C 1
ATOM 12128 O O . ASP G 1 188 ? -19.370 91.380 44.165 1.00 52.39 209 ASP G O 1
ATOM 12133 N N . VAL G 1 189 ? -18.890 90.594 46.187 1.00 51.58 210 VAL G N 1
ATOM 12134 C CA . VAL G 1 189 ? -18.271 91.837 46.675 1.00 49.37 210 VAL G CA 1
ATOM 12135 C C . VAL G 1 189 ? -16.925 91.567 47.292 1.00 47.72 210 VAL G C 1
ATOM 12136 O O . VAL G 1 189 ? -16.769 90.635 48.060 1.00 45.16 210 VAL G O 1
ATOM 12140 N N . PHE G 1 190 ? -15.945 92.386 46.937 1.00 47.14 211 PHE G N 1
ATOM 12141 C CA . PHE G 1 190 ? -14.641 92.344 47.598 1.00 45.94 211 PHE G CA 1
ATOM 12142 C C . PHE G 1 190 ? -14.451 93.602 48.435 1.00 46.82 211 PHE G C 1
ATOM 12143 O O . PHE G 1 190 ? -14.513 94.728 47.901 1.00 45.12 211 PHE G O 1
ATOM 12151 N N . THR G 1 191 ? -14.173 93.408 49.721 1.00 48.17 212 THR G N 1
ATOM 12152 C CA . THR G 1 191 ? -13.834 94.531 50.631 1.00 50.35 212 THR G CA 1
ATOM 12153 C C . THR G 1 191 ? -12.367 94.438 51.084 1.00 49.01 212 THR G C 1
ATOM 12154 O O . THR G 1 191 ? -11.503 95.153 50.542 1.00 49.60 212 THR G O 1
ATOM 12158 N N . CYS G 1 192 ? -12.069 93.487 51.981 1.00 50.56 213 CYS G N 1
ATOM 12159 C CA . CYS G 1 192 ? -10.671 93.162 52.445 1.00 53.21 213 CYS G CA 1
ATOM 12160 C C . CYS G 1 192 ? -10.184 91.790 52.004 1.00 51.91 213 CYS G C 1
ATOM 12161 O O . CYS G 1 192 ? -9.007 91.491 52.095 1.00 55.76 213 CYS G O 1
ATOM 12164 N N . GLY G 1 193 ? -11.092 90.930 51.602 1.00 48.36 214 GLY G N 1
ATOM 12165 C CA . GLY G 1 193 ? -10.709 89.604 51.157 1.00 48.79 214 GLY G CA 1
ATOM 12166 C C . GLY G 1 193 ? -10.897 88.545 52.215 1.00 50.84 214 GLY G C 1
ATOM 12167 O O . GLY G 1 193 ? -10.459 87.402 52.022 1.00 53.73 214 GLY G O 1
ATOM 12168 N N . THR G 1 194 ? -11.620 88.876 53.277 1.00 51.10 215 THR G N 1
ATOM 12169 C CA . THR G 1 194 ? -11.823 87.936 54.328 1.00 54.42 215 THR G CA 1
ATOM 12170 C C . THR G 1 194 ? -12.541 86.700 53.841 1.00 53.03 215 THR G C 1
ATOM 12171 O O . THR G 1 194 ? -12.105 85.574 54.074 1.00 61.97 215 THR G O 1
ATOM 12175 N N . ALA G 1 195 ? -13.617 86.881 53.113 1.00 52.59 216 ALA G N 1
ATOM 12176 C CA . ALA G 1 195 ? -14.359 85.716 52.589 1.00 55.29 216 ALA G CA 1
ATOM 12177 C C . ALA G 1 195 ? -13.538 84.832 51.614 1.00 56.18 216 ALA G C 1
ATOM 12178 O O . ALA G 1 195 ? -13.638 83.583 51.642 1.00 59.00 216 ALA G O 1
ATOM 12180 N N . LEU G 1 196 ? -12.803 85.477 50.703 1.00 51.85 217 LEU G N 1
ATOM 12181 C CA . LEU G 1 196 ? -12.000 84.717 49.754 1.00 54.20 217 LEU G CA 1
ATOM 12182 C C . LEU G 1 196 ? -10.899 83.975 50.492 1.00 55.87 217 LEU G C 1
ATOM 12183 O O . LEU G 1 196 ? -10.578 82.831 50.156 1.00 59.50 217 LEU G O 1
ATOM 12188 N N . THR G 1 197 ? -10.364 84.581 51.542 1.00 58.35 218 THR G N 1
ATOM 12189 C CA . THR G 1 197 ? -9.316 83.931 52.340 1.00 61.42 218 THR G CA 1
ATOM 12190 C C . THR G 1 197 ? -9.863 82.630 52.977 1.00 63.34 218 THR G C 1
ATOM 12191 O O . THR G 1 197 ? -9.181 81.611 53.016 1.00 65.65 218 THR G O 1
ATOM 12195 N N . GLU G 1 198 ? -11.116 82.641 53.399 1.00 64.35 219 GLU G N 1
ATOM 12196 C CA . GLU G 1 198 ? -11.704 81.486 54.055 1.00 71.88 219 GLU G CA 1
ATOM 12197 C C . GLU G 1 198 ? -11.854 80.338 53.042 1.00 73.89 219 GLU G C 1
ATOM 12198 O O . GLU G 1 198 ? -11.546 79.157 53.344 1.00 80.19 219 GLU G O 1
ATOM 12204 N N . ILE G 1 199 ? -12.241 80.675 51.807 1.00 67.39 220 ILE G N 1
ATOM 12205 C CA . ILE G 1 199 ? -12.314 79.674 50.764 1.00 64.19 220 ILE G CA 1
ATOM 12206 C C . ILE G 1 199 ? -10.914 79.107 50.459 1.00 62.39 220 ILE G C 1
ATOM 12207 O O . ILE G 1 199 ? -10.762 77.885 50.254 1.00 70.05 220 ILE G O 1
ATOM 12212 N N . LEU G 1 200 ? -9.903 79.964 50.421 1.00 58.87 221 LEU G N 1
ATOM 12213 C CA . LEU G 1 200 ? -8.509 79.495 50.225 1.00 61.65 221 LEU G CA 1
ATOM 12214 C C . LEU G 1 200 ? -8.079 78.533 51.285 1.00 62.08 221 LEU G C 1
ATOM 12215 O O . LEU G 1 200 ? -7.410 77.546 50.981 1.00 62.07 221 LEU G O 1
ATOM 12220 N N . ALA G 1 201 ? -8.514 78.780 52.514 1.00 67.74 222 ALA G N 1
ATOM 12221 C CA . ALA G 1 201 ? -8.200 77.870 53.625 1.00 73.28 222 ALA G CA 1
ATOM 12222 C C . ALA G 1 201 ? -8.832 76.501 53.363 1.00 75.11 222 ALA G C 1
ATOM 12223 O O . ALA G 1 201 ? -8.171 75.475 53.498 1.00 82.63 222 ALA G O 1
ATOM 12225 N N . LYS G 1 202 ? -10.082 76.477 52.937 1.00 72.96 223 LYS G N 1
ATOM 12226 C CA . LYS G 1 202 ? -10.745 75.193 52.622 1.00 73.16 223 LYS G CA 1
ATOM 12227 C C . LYS G 1 202 ? -10.066 74.462 51.488 1.00 75.55 223 LYS G C 1
ATOM 12228 O O . LYS G 1 202 ? -9.996 73.245 51.488 1.00 79.81 223 LYS G O 1
ATOM 12234 N N . LEU G 1 203 ? -9.549 75.209 50.519 1.00 77.66 224 LEU G N 1
ATOM 12235 C CA . LEU G 1 203 ? -8.911 74.606 49.354 1.00 76.09 224 LEU G CA 1
ATOM 12236 C C . LEU G 1 203 ? -7.479 74.141 49.595 1.00 77.04 224 LEU G C 1
ATOM 12237 O O . LEU G 1 203 ? -6.957 73.359 48.825 1.00 74.68 224 LEU G O 1
ATOM 12242 N N . LYS G 1 204 ? -6.830 74.645 50.634 1.00 83.61 225 LYS G N 1
ATOM 12243 C CA . LYS G 1 204 ? -5.427 74.294 50.893 1.00 89.40 225 LYS G CA 1
ATOM 12244 C C . LYS G 1 204 ? -5.265 72.793 51.136 1.00 92.32 225 LYS G C 1
ATOM 12245 O O . LYS G 1 204 ? -4.272 72.203 50.770 1.00 93.04 225 LYS G O 1
ATOM 12251 N N . THR G 1 205 ? -6.280 72.186 51.740 1.00 95.36 226 THR G N 1
ATOM 12252 C CA . THR G 1 205 ? -6.286 70.767 52.054 1.00 92.94 226 THR G CA 1
ATOM 12253 C C . THR G 1 205 ? -6.306 69.910 50.776 1.00 91.58 226 THR G C 1
ATOM 12254 O O . THR G 1 205 ? -5.768 68.822 50.762 1.00 99.07 226 THR G O 1
ATOM 12258 N N . TYR G 1 206 ? -6.855 70.430 49.686 1.00 88.78 227 TYR G N 1
ATOM 12259 C CA . TYR G 1 206 ? -6.861 69.726 48.413 1.00 82.98 227 TYR G CA 1
ATOM 12260 C C . TYR G 1 206 ? -5.537 70.008 47.707 1.00 88.67 227 TYR G C 1
ATOM 12261 O O . TYR G 1 206 ? -5.297 71.103 47.154 1.00 87.04 227 TYR G O 1
ATOM 12270 N N . GLU G 1 207 ? -4.697 68.985 47.709 1.00 91.84 228 GLU G N 1
ATOM 12271 C CA . GLU G 1 207 ? -3.507 68.962 46.975 1.00 95.81 228 GLU G CA 1
ATOM 12272 C C . GLU G 1 207 ? -4.148 68.684 45.630 1.00 98.64 228 GLU G C 1
ATOM 12273 O O . GLU G 1 207 ? -5.201 68.002 45.462 1.00 105.95 228 GLU G O 1
ATOM 12279 N N . HIS G 1 208 ? -3.555 69.306 44.661 1.00 98.10 229 HIS G N 1
ATOM 12280 C CA . HIS G 1 208 ? -3.999 69.161 43.247 1.00 97.06 229 HIS G CA 1
ATOM 12281 C C . HIS G 1 208 ? -4.915 70.285 42.746 1.00 86.92 229 HIS G C 1
ATOM 12282 O O . HIS G 1 208 ? -5.133 70.379 41.539 1.00 88.37 229 HIS G O 1
ATOM 12289 N N . LEU G 1 209 ? -5.433 71.123 43.649 1.00 75.70 230 LEU G N 1
ATOM 12290 C CA . LEU G 1 209 ? -6.154 72.318 43.235 1.00 70.75 230 LEU G CA 1
ATOM 12291 C C . LEU G 1 209 ? -5.370 73.613 43.495 1.00 68.92 230 LEU G C 1
ATOM 12292 O O . LEU G 1 209 ? -4.699 73.739 44.490 1.00 66.42 230 LEU G O 1
ATOM 12297 N N . LYS G 1 210 ? -5.522 74.570 42.590 1.00 64.50 231 LYS G N 1
ATOM 12298 C CA . LYS G 1 210 ? -4.854 75.832 42.642 1.00 64.74 231 LYS G CA 1
ATOM 12299 C C . LYS G 1 210 ? -5.826 76.924 42.166 1.00 62.71 231 LYS G C 1
ATOM 12300 O O . LYS G 1 210 ? -6.514 76.765 41.163 1.00 65.07 231 LYS G O 1
ATOM 12306 N N . VAL G 1 211 ? -5.873 78.038 42.865 1.00 56.17 232 VAL G N 1
ATOM 12307 C CA . VAL G 1 211 ? -6.698 79.118 42.447 1.00 51.30 232 VAL G CA 1
ATOM 12308 C C . VAL G 1 211 ? -5.862 80.057 41.596 1.00 52.15 232 VAL G C 1
ATOM 12309 O O . VAL G 1 211 ? -4.840 80.557 42.065 1.00 51.45 232 VAL G O 1
ATOM 12313 N N . VAL G 1 212 ? -6.339 80.391 40.398 1.00 48.28 233 VAL G N 1
ATOM 12314 C CA . VAL G 1 212 ? -5.613 81.313 39.513 1.00 47.43 233 VAL G CA 1
ATOM 12315 C C . VAL G 1 212 ? -6.241 82.687 39.304 1.00 45.49 233 VAL G C 1
ATOM 12316 O O . VAL G 1 212 ? -5.624 83.551 38.692 1.00 47.12 233 VAL G O 1
ATOM 12320 N N . ALA G 1 213 ? -7.452 82.912 39.805 1.00 45.76 234 ALA G N 1
ATOM 12321 C CA . ALA G 1 213 ? -8.076 84.229 39.723 1.00 44.03 234 ALA G CA 1
ATOM 12322 C C . ALA G 1 213 ? -9.305 84.325 40.591 1.00 44.92 234 ALA G C 1
ATOM 12323 O O . ALA G 1 213 ? -9.977 83.344 40.816 1.00 46.76 234 ALA G O 1
ATOM 12325 N N . PHE G 1 214 ? -9.621 85.537 41.022 1.00 45.10 235 PHE G N 1
ATOM 12326 C CA . PHE G 1 214 ? -10.891 85.854 41.623 1.00 47.59 235 PHE G CA 1
ATOM 12327 C C . PHE G 1 214 ? -11.611 86.823 40.716 1.00 47.49 235 PHE G C 1
ATOM 12328 O O . PHE G 1 214 ? -11.037 87.816 40.257 1.00 47.50 235 PHE G O 1
ATOM 12336 N N . ILE G 1 215 ? -12.886 86.581 40.499 1.00 53.41 236 ILE G N 1
ATOM 12337 C CA . ILE G 1 215 ? -13.733 87.535 39.787 1.00 54.45 236 ILE G CA 1
ATOM 12338 C C . ILE G 1 215 ? -14.945 87.912 40.652 1.00 50.39 236 ILE G C 1
ATOM 12339 O O . ILE G 1 215 ? -15.647 87.058 41.173 1.00 48.56 236 ILE G O 1
ATOM 12344 N N . VAL G 1 216 ? -15.290 89.176 40.613 1.00 47.21 237 VAL G N 1
ATOM 12345 C CA . VAL G 1 216 ? -16.221 89.721 41.542 1.00 47.77 237 VAL G CA 1
ATOM 12346 C C . VAL G 1 216 ? -17.105 90.783 40.874 1.00 45.65 237 VAL G C 1
ATOM 12347 O O . VAL G 1 216 ? -16.711 91.438 39.889 1.00 40.65 237 VAL G O 1
ATOM 12351 N N . LEU G 1 217 ? -18.329 90.939 41.366 1.00 46.98 238 LEU G N 1
ATOM 12352 C CA . LEU G 1 217 ? -19.243 91.962 40.807 1.00 48.34 238 LEU G CA 1
ATOM 12353 C C . LEU G 1 217 ? -18.830 93.354 41.186 1.00 44.36 238 LEU G C 1
ATOM 12354 O O . LEU G 1 217 ? -18.845 94.250 40.351 1.00 44.71 238 LEU G O 1
ATOM 12359 N N . LEU G 1 218 ? -18.409 93.517 42.427 1.00 42.96 239 LEU G N 1
ATOM 12360 C CA . LEU G 1 218 ? -18.009 94.814 42.923 1.00 45.05 239 LEU G CA 1
ATOM 12361 C C . LEU G 1 218 ? -16.767 94.767 43.814 1.00 46.07 239 LEU G C 1
ATOM 12362 O O . LEU G 1 218 ? -16.725 94.023 44.800 1.00 44.72 239 LEU G O 1
ATOM 12367 N N . ASN G 1 219 ? -15.801 95.630 43.497 1.00 46.67 240 ASN G N 1
ATOM 12368 C CA . ASN G 1 219 ? -14.713 95.908 44.378 1.00 46.38 240 ASN G CA 1
ATOM 12369 C C . ASN G 1 219 ? -14.971 97.242 45.049 1.00 47.00 240 ASN G C 1
ATOM 12370 O O . ASN G 1 219 ? -14.999 98.255 44.363 1.00 48.36 240 ASN G O 1
ATOM 12375 N N . ARG G 1 220 ? -15.096 97.264 46.384 1.00 43.14 241 ARG G N 1
ATOM 12376 C CA . ARG G 1 220 ? -15.291 98.517 47.082 1.00 45.04 241 ARG G CA 1
ATOM 12377 C C . ARG G 1 220 ? -14.096 99.489 47.147 1.00 44.98 241 ARG G C 1
ATOM 12378 O O . ARG G 1 220 ? -14.264 100.613 47.557 1.00 44.41 241 ARG G O 1
ATOM 12386 N N . ASN G 1 221 ? -12.902 99.069 46.738 1.00 48.04 242 ASN G N 1
ATOM 12387 C CA . ASN G 1 221 ? -11.705 99.940 46.761 1.00 48.19 242 ASN G CA 1
ATOM 12388 C C . ASN G 1 221 ? -11.381 100.488 48.160 1.00 51.15 242 ASN G C 1
ATOM 12389 O O . ASN G 1 221 ? -11.081 101.679 48.333 1.00 52.43 242 ASN G O 1
ATOM 12394 N N . GLU G 1 222 ? -11.514 99.632 49.160 1.00 51.32 243 GLU G N 1
ATOM 12395 C CA . GLU G 1 222 ? -11.217 100.015 50.502 1.00 50.44 243 GLU G CA 1
ATOM 12396 C C . GLU G 1 222 ? -9.734 100.219 50.622 1.00 50.98 243 GLU G C 1
ATOM 12397 O O . GLU G 1 222 ? -8.967 99.483 49.991 1.00 44.42 243 GLU G O 1
ATOM 12403 N N . TYR G 1 223 ? -9.336 101.147 51.534 1.00 47.92 244 TYR G N 1
ATOM 12404 C CA . TYR G 1 223 ? -7.942 101.423 51.793 1.00 46.45 244 TYR G CA 1
ATOM 12405 C C . TYR G 1 223 ? -7.687 101.849 53.255 1.00 47.15 244 TYR G C 1
ATOM 12406 O O . TYR G 1 223 ? -8.575 102.157 53.997 1.00 46.59 244 TYR G O 1
ATOM 12415 N N . GLU G 1 224 ? -6.428 101.809 53.658 1.00 49.07 245 GLU G N 1
ATOM 12416 C CA . GLU G 1 224 ? -6.023 102.400 54.893 1.00 49.27 245 GLU G CA 1
ATOM 12417 C C . GLU G 1 224 ? -4.916 103.360 54.600 1.00 47.54 245 GLU G C 1
ATOM 12418 O O . GLU G 1 224 ? -4.242 103.201 53.647 1.00 49.31 245 GLU G O 1
ATOM 12424 N N . ILE G 1 225 ? -4.805 104.414 55.383 1.00 45.70 246 ILE G N 1
ATOM 12425 C CA . ILE G 1 225 ? -3.714 105.314 55.251 1.00 44.39 246 ILE G CA 1
ATOM 12426 C C . ILE G 1 225 ? -2.602 104.863 56.147 1.00 45.42 246 ILE G C 1
ATOM 12427 O O . ILE G 1 225 ? -2.824 104.585 57.304 1.00 45.59 246 ILE G O 1
ATOM 12432 N N . ASN G 1 226 ? -1.372 104.878 55.631 1.00 44.86 247 ASN G N 1
ATOM 12433 C CA . ASN G 1 226 ? -0.257 104.343 56.323 1.00 44.39 247 ASN G CA 1
ATOM 12434 C C . ASN G 1 226 ? 0.557 105.432 56.942 1.00 44.48 247 ASN G C 1
ATOM 12435 O O . ASN G 1 226 ? 0.171 106.612 56.959 1.00 43.52 247 ASN G O 1
ATOM 12440 N N . GLU G 1 227 ? 1.716 105.056 57.469 1.00 45.23 248 GLU G N 1
ATOM 12441 C CA . GLU G 1 227 ? 2.506 105.976 58.229 1.00 45.62 248 GLU G CA 1
ATOM 12442 C C . GLU G 1 227 ? 3.056 107.123 57.402 1.00 45.90 248 GLU G C 1
ATOM 12443 O O . GLU G 1 227 ? 3.606 108.074 57.956 1.00 46.82 248 GLU G O 1
ATOM 12449 N N . ASN G 1 228 ? 3.010 107.003 56.086 1.00 46.82 249 ASN G N 1
ATOM 12450 C CA . ASN G 1 228 ? 3.544 108.014 55.161 1.00 48.58 249 ASN G CA 1
ATOM 12451 C C . ASN G 1 228 ? 2.420 108.778 54.469 1.00 49.12 249 ASN G C 1
ATOM 12452 O O . ASN G 1 228 ? 2.674 109.524 53.508 1.00 49.65 249 ASN G O 1
ATOM 12457 N N . ASN G 1 229 ? 1.216 108.627 54.989 1.00 46.62 250 ASN G N 1
ATOM 12458 C CA . ASN G 1 229 ? 0.072 109.359 54.515 1.00 47.99 250 ASN G CA 1
ATOM 12459 C C . ASN G 1 229 ? -0.284 108.967 53.127 1.00 48.28 250 ASN G C 1
ATOM 12460 O O . ASN G 1 229 ? -0.731 109.780 52.346 1.00 51.00 250 ASN G O 1
ATOM 12465 N N . GLN G 1 230 ? -0.109 107.689 52.841 1.00 49.92 251 GLN G N 1
ATOM 12466 C CA . GLN G 1 230 ? -0.491 107.087 51.567 1.00 50.80 251 GLN G CA 1
ATOM 12467 C C . GLN G 1 230 ? -1.671 106.168 51.714 1.00 50.91 251 GLN G C 1
ATOM 12468 O O . GLN G 1 230 ? -1.732 105.362 52.657 1.00 51.76 251 GLN G O 1
ATOM 12474 N N . LYS G 1 231 ? -2.529 106.138 50.700 1.00 48.78 252 LYS G N 1
ATOM 12475 C CA . LYS G 1 231 ? -3.598 105.148 50.659 1.00 45.57 252 LYS G CA 1
ATOM 12476 C C . LYS G 1 231 ? -3.072 103.819 50.179 1.00 45.13 252 LYS G C 1
ATOM 12477 O O . LYS G 1 231 ? -2.466 103.749 49.121 1.00 49.48 252 LYS G O 1
ATOM 12483 N N . ILE G 1 232 ? -3.243 102.782 50.982 1.00 43.58 253 ILE G N 1
ATOM 12484 C CA . ILE G 1 232 ? -2.817 101.454 50.661 1.00 43.07 253 ILE G CA 1
ATOM 12485 C C . ILE G 1 232 ? -4.076 100.664 50.550 1.00 44.27 253 ILE G C 1
ATOM 12486 O O . ILE G 1 232 ? -4.848 100.563 51.521 1.00 43.81 253 ILE G O 1
ATOM 12491 N N . TYR G 1 233 ? -4.341 100.134 49.352 1.00 45.23 254 TYR G N 1
ATOM 12492 C CA . TYR G 1 233 ? -5.626 99.490 49.048 1.00 44.01 254 TYR G CA 1
ATOM 12493 C C . TYR G 1 233 ? -5.579 98.043 49.480 1.00 45.11 254 TYR G C 1
ATOM 12494 O O . TYR G 1 233 ? -4.624 97.333 49.214 1.00 47.69 254 TYR G O 1
ATOM 12503 N N . PHE G 1 234 ? -6.659 97.574 50.073 1.00 46.70 255 PHE G N 1
ATOM 12504 C CA . PHE G 1 234 ? -6.734 96.164 50.464 1.00 49.47 255 PHE G CA 1
ATOM 12505 C C . PHE G 1 234 ? -6.638 95.189 49.305 1.00 50.33 255 PHE G C 1
ATOM 12506 O O . PHE G 1 234 ? -6.081 94.113 49.459 1.00 56.57 255 PHE G O 1
ATOM 12514 N N . LYS G 1 235 ? -7.089 95.593 48.132 1.00 50.79 256 LYS G N 1
ATOM 12515 C CA . LYS G 1 235 ? -6.938 94.748 46.982 1.00 49.16 256 LYS G CA 1
ATOM 12516 C C . LYS G 1 235 ? -5.477 94.441 46.757 1.00 49.77 256 LYS G C 1
ATOM 12517 O O . LYS G 1 235 ? -5.129 93.293 46.488 1.00 52.66 256 LYS G O 1
ATOM 12523 N N . ASP G 1 236 ? -4.617 95.458 46.821 1.00 48.24 257 ASP G N 1
ATOM 12524 C CA . ASP G 1 236 ? -3.177 95.266 46.521 1.00 48.50 257 ASP G CA 1
ATOM 12525 C C . ASP G 1 236 ? -2.514 94.406 47.557 1.00 49.26 257 ASP G C 1
ATOM 12526 O O . ASP G 1 236 ? -1.734 93.536 47.218 1.00 53.58 257 ASP G O 1
ATOM 12531 N N . ILE G 1 237 ? -2.854 94.625 48.825 1.00 51.06 258 ILE G N 1
ATOM 12532 C CA . ILE G 1 237 ? -2.304 93.860 49.942 1.00 53.69 258 ILE G CA 1
ATOM 12533 C C . ILE G 1 237 ? -2.697 92.413 49.794 1.00 51.62 258 ILE G C 1
ATOM 12534 O O . ILE G 1 237 ? -1.880 91.508 49.950 1.00 53.41 258 ILE G O 1
ATOM 12539 N N . PHE G 1 238 ? -3.970 92.206 49.522 1.00 49.81 259 PHE G N 1
ATOM 12540 C CA . PHE G 1 238 ? -4.510 90.866 49.340 1.00 51.31 259 PHE G CA 1
ATOM 12541 C C . PHE G 1 238 ? -3.864 90.152 48.171 1.00 50.15 259 PHE G C 1
ATOM 12542 O O . PHE G 1 238 ? -3.437 89.003 48.288 1.00 51.06 259 PHE G O 1
ATOM 12550 N N . GLU G 1 239 ? -3.755 90.829 47.039 1.00 51.49 260 GLU G N 1
ATOM 12551 C CA . GLU G 1 239 ? -3.143 90.204 45.857 1.00 54.80 260 GLU G CA 1
ATOM 12552 C C . GLU G 1 239 ? -1.689 89.784 46.153 1.00 56.96 260 GLU G C 1
ATOM 12553 O O . GLU G 1 239 ? -1.230 88.726 45.714 1.00 59.55 260 GLU G O 1
ATOM 12559 N N . LYS G 1 240 ? -0.980 90.617 46.892 1.00 56.95 261 LYS G N 1
ATOM 12560 C CA . LYS G 1 240 ? 0.394 90.328 47.214 1.00 60.28 261 LYS G CA 1
ATOM 12561 C C . LYS G 1 240 ? 0.514 89.152 48.175 1.00 58.18 261 LYS G C 1
ATOM 12562 O O . LYS G 1 240 ? 1.342 88.270 47.952 1.00 57.00 261 LYS G O 1
ATOM 12568 N N . ARG G 1 241 ? -0.295 89.153 49.228 1.00 54.80 262 ARG G N 1
ATOM 12569 C CA . ARG G 1 241 ? -0.258 88.080 50.206 1.00 57.58 262 ARG G CA 1
ATOM 12570 C C . ARG G 1 241 ? -0.586 86.712 49.598 1.00 60.55 262 ARG G C 1
ATOM 12571 O O . ARG G 1 241 ? 0.076 85.749 49.934 1.00 61.31 262 ARG G O 1
ATOM 12579 N N . VAL G 1 242 ? -1.591 86.607 48.719 1.00 56.69 263 VAL G N 1
ATOM 12580 C CA . VAL G 1 242 ? -1.977 85.295 48.236 1.00 56.35 263 VAL G CA 1
ATOM 12581 C C . VAL G 1 242 ? -1.452 84.962 46.833 1.00 54.99 263 VAL G C 1
ATOM 12582 O O . VAL G 1 242 ? -1.603 83.830 46.385 1.00 54.95 263 VAL G O 1
ATOM 12586 N N . GLY G 1 243 ? -0.864 85.940 46.140 1.00 54.90 264 GLY G N 1
ATOM 12587 C CA . GLY G 1 243 ? -0.285 85.743 44.803 1.00 55.78 264 GLY G CA 1
ATOM 12588 C C . GLY G 1 243 ? -1.281 85.412 43.687 1.00 60.10 264 GLY G C 1
ATOM 12589 O O . GLY G 1 243 ? -0.943 84.702 42.750 1.00 62.41 264 GLY G O 1
ATOM 12590 N N . ILE G 1 244 ? -2.490 85.981 43.753 1.00 57.79 265 ILE G N 1
ATOM 12591 C CA . ILE G 1 244 ? -3.530 85.698 42.785 1.00 51.90 265 ILE G CA 1
ATOM 12592 C C . ILE G 1 244 ? -4.274 86.995 42.441 1.00 49.16 265 ILE G C 1
ATOM 12593 O O . ILE G 1 244 ? -4.643 87.765 43.315 1.00 45.44 265 ILE G O 1
ATOM 12598 N N . PRO G 1 245 ? -4.549 87.221 41.168 1.00 48.14 266 PRO G N 1
ATOM 12599 C CA . PRO G 1 245 ? -5.177 88.467 40.752 1.00 46.13 266 PRO G CA 1
ATOM 12600 C C . PRO G 1 245 ? -6.673 88.476 40.992 1.00 48.28 266 PRO G C 1
ATOM 12601 O O . PRO G 1 245 ? -7.346 87.458 40.863 1.00 50.77 266 PRO G O 1
ATOM 12605 N N . LEU G 1 246 ? -7.189 89.657 41.299 1.00 51.19 267 LEU G N 1
ATOM 12606 C CA . LEU G 1 246 ? -8.589 89.895 41.415 1.00 46.49 267 LEU G CA 1
ATOM 12607 C C . LEU G 1 246 ? -9.075 90.811 40.304 1.00 46.81 267 LEU G C 1
ATOM 12608 O O . LEU G 1 246 ? -8.481 91.869 40.074 1.00 45.93 267 LEU G O 1
ATOM 12613 N N . TYR G 1 247 ? -10.194 90.434 39.680 1.00 43.88 268 TYR G N 1
ATOM 12614 C CA . TYR G 1 247 ? -10.888 91.267 38.696 1.00 44.75 268 TYR G CA 1
ATOM 12615 C C . TYR G 1 247 ? -12.296 91.633 39.162 1.00 44.01 268 TYR G C 1
ATOM 12616 O O . TYR G 1 247 ? -12.959 90.859 39.886 1.00 42.00 268 TYR G O 1
ATOM 12625 N N . SER G 1 248 ? -12.804 92.765 38.695 1.00 45.09 269 SER G N 1
ATOM 12626 C CA . SER G 1 248 ? -14.163 93.120 39.056 1.00 49.02 269 SER G CA 1
ATOM 12627 C C . SER G 1 248 ? -15.004 93.754 37.954 1.00 47.86 269 SER G C 1
ATOM 12628 O O . SER G 1 248 ? -14.492 94.438 37.101 1.00 49.60 269 SER G O 1
ATOM 12631 N N . ILE G 1 249 ? -16.304 93.524 37.971 1.00 47.97 270 ILE G N 1
ATOM 12632 C CA . ILE G 1 249 ? -17.136 94.131 36.926 1.00 50.00 270 ILE G CA 1
ATOM 12633 C C . ILE G 1 249 ? -17.206 95.614 37.226 1.00 49.80 270 ILE G C 1
ATOM 12634 O O . ILE G 1 249 ? -16.965 96.417 36.353 1.00 53.91 270 ILE G O 1
ATOM 12639 N N . LEU G 1 250 ? -17.530 95.956 38.467 1.00 48.15 271 LEU G N 1
ATOM 12640 C CA . LEU G 1 250 ? -17.710 97.337 38.907 1.00 47.82 271 LEU G CA 1
ATOM 12641 C C . LEU G 1 250 ? -16.787 97.679 40.061 1.00 48.95 271 LEU G C 1
ATOM 12642 O O . LEU G 1 250 ? -16.311 96.797 40.781 1.00 49.61 271 LEU G O 1
ATOM 12647 N N . SER G 1 251 ? -16.501 98.964 40.209 1.00 47.82 272 SER G N 1
ATOM 12648 C CA . SER G 1 251 ? -15.689 99.389 41.300 1.00 51.88 272 SER G CA 1
ATOM 12649 C C . SER G 1 251 ? -16.288 100.644 41.879 1.00 56.66 272 SER G C 1
ATOM 12650 O O . SER G 1 251 ? -16.950 101.397 41.177 1.00 54.70 272 SER G O 1
ATOM 12653 N N . TYR G 1 252 ? -16.019 100.879 43.158 1.00 57.92 273 TYR G N 1
ATOM 12654 C CA . TYR G 1 252 ? -16.461 102.089 43.802 1.00 58.50 273 TYR G CA 1
ATOM 12655 C C . TYR G 1 252 ? -15.951 103.306 43.050 1.00 58.03 273 TYR G C 1
ATOM 12656 O O . TYR G 1 252 ? -16.712 104.201 42.777 1.00 64.26 273 TYR G O 1
ATOM 12665 N N . LYS G 1 253 ? -14.668 103.341 42.734 1.00 64.34 274 LYS G N 1
ATOM 12666 C CA . LYS G 1 253 ? -14.048 104.540 42.132 1.00 72.26 274 LYS G CA 1
ATOM 12667 C C . LYS G 1 253 ? -14.611 104.839 40.779 1.00 69.30 274 LYS G C 1
ATOM 12668 O O . LYS G 1 253 ? -15.082 105.934 40.545 1.00 77.62 274 LYS G O 1
ATOM 12674 N N . ASP G 1 254 ? -14.622 103.845 39.905 1.00 68.33 275 ASP G N 1
ATOM 12675 C CA . ASP G 1 254 ? -15.106 104.049 38.533 1.00 71.39 275 ASP G CA 1
ATOM 12676 C C . ASP G 1 254 ? -16.625 104.135 38.393 1.00 71.44 275 ASP G C 1
ATOM 12677 O O . ASP G 1 254 ? -17.084 104.776 37.474 1.00 75.58 275 ASP G O 1
ATOM 12682 N N . ASP G 1 255 ? -17.393 103.514 39.280 1.00 66.07 276 ASP G N 1
ATOM 12683 C CA . ASP G 1 255 ? -18.786 103.312 39.010 1.00 64.94 276 ASP G CA 1
ATOM 12684 C C . ASP G 1 255 ? -19.741 103.791 40.061 1.00 65.70 276 ASP G C 1
ATOM 12685 O O . ASP G 1 255 ? -20.844 104.208 39.714 1.00 70.12 276 ASP G O 1
ATOM 12690 N N . ILE G 1 256 ? -19.387 103.673 41.328 1.00 67.21 277 ILE G N 1
ATOM 12691 C CA . ILE G 1 256 ? -20.341 103.983 42.403 1.00 69.50 277 ILE G CA 1
ATOM 12692 C C . ILE G 1 256 ? -20.240 105.403 42.896 1.00 71.21 277 ILE G C 1
ATOM 12693 O O . ILE G 1 256 ? -21.254 106.009 43.240 1.00 73.22 277 ILE G O 1
ATOM 12698 N N . GLN G 1 257 ? -19.043 105.961 42.893 1.00 71.57 278 GLN G N 1
ATOM 12699 C CA . GLN G 1 257 ? -18.849 107.277 43.478 1.00 79.49 278 GLN G CA 1
ATOM 12700 C C . GLN G 1 257 ? -19.697 108.339 42.804 1.00 82.10 278 GLN G C 1
ATOM 12701 O O . GLN G 1 257 ? -20.235 109.210 43.462 1.00 99.26 278 GLN G O 1
ATOM 12707 N N . SER G 1 258 ? -19.772 108.290 41.479 1.00 87.44 279 SER G N 1
ATOM 12708 C CA . SER G 1 258 ? -20.583 109.235 40.699 1.00 88.84 279 SER G CA 1
ATOM 12709 C C . SER G 1 258 ? -22.096 109.093 40.917 1.00 89.83 279 SER G C 1
ATOM 12710 O O . SER G 1 258 ? -22.836 109.938 40.461 1.00 92.76 279 SER G O 1
ATOM 12713 N N . MET G 1 259 ? -22.548 108.046 41.609 1.00 87.66 280 MET G N 1
ATOM 12714 C CA . MET G 1 259 ? -23.962 107.896 41.983 1.00 91.21 280 MET G CA 1
ATOM 12715 C C . MET G 1 259 ? -24.251 108.599 43.332 1.00 97.01 280 MET G C 1
ATOM 12716 O O . MET G 1 259 ? -25.399 108.621 43.802 1.00 104.89 280 MET G O 1
ATOM 12721 N N . ILE G 1 260 ? -23.221 109.228 43.909 1.00 104.78 281 ILE G N 1
ATOM 12722 C CA . ILE G 1 260 ? -23.326 110.038 45.117 1.00 106.89 281 ILE G CA 1
ATOM 12723 C C . ILE G 1 260 ? -22.968 111.427 44.692 1.00 105.35 281 ILE G C 1
ATOM 12724 O O . ILE G 1 260 ? -23.709 111.969 43.916 1.00 103.95 281 ILE G O 1
ATOM 12729 N N . PHE H 1 10 ? -0.562 12.104 103.822 1.00 81.40 9 PHE H N 1
ATOM 12730 C CA . PHE H 1 10 ? -0.408 13.496 103.298 1.00 77.03 9 PHE H CA 1
ATOM 12731 C C . PHE H 1 10 ? -1.547 14.430 103.661 1.00 74.21 9 PHE H C 1
ATOM 12732 O O . PHE H 1 10 ? -2.702 14.057 103.664 1.00 74.55 9 PHE H O 1
ATOM 12740 N N . LEU H 1 11 ? -1.226 15.700 103.808 1.00 72.31 10 LEU H N 1
ATOM 12741 C CA . LEU H 1 11 ? -2.248 16.733 103.895 1.00 72.45 10 LEU H CA 1
ATOM 12742 C C . LEU H 1 11 ? -3.314 16.586 102.798 1.00 67.77 10 LEU H C 1
ATOM 12743 O O . LEU H 1 11 ? -3.004 16.315 101.648 1.00 66.38 10 LEU H O 1
ATOM 12748 N N . CYS H 1 12 ? -4.558 16.805 103.167 1.00 64.85 11 CYS H N 1
ATOM 12749 C CA . CYS H 1 12 ? -5.639 16.799 102.210 1.00 61.33 11 CYS H CA 1
ATOM 12750 C C . CYS H 1 12 ? -5.646 18.136 101.455 1.00 60.16 11 CYS H C 1
ATOM 12751 O O . CYS H 1 12 ? -5.133 19.154 101.946 1.00 61.28 11 CYS H O 1
ATOM 12754 N N . ASP H 1 13 ? -6.210 18.116 100.257 1.00 57.48 12 ASP H N 1
ATOM 12755 C CA . ASP H 1 13 ? -6.274 19.298 99.417 1.00 57.79 12 ASP H CA 1
ATOM 12756 C C . ASP H 1 13 ? -6.856 20.528 100.099 1.00 60.57 12 ASP H C 1
ATOM 12757 O O . ASP H 1 13 ? -6.418 21.646 99.825 1.00 64.85 12 ASP H O 1
ATOM 12762 N N . GLU H 1 14 ? -7.849 20.379 100.960 1.00 62.15 13 GLU H N 1
ATOM 12763 C CA . GLU H 1 14 ? -8.405 21.576 101.591 1.00 62.11 13 GLU H CA 1
ATOM 12764 C C . GLU H 1 14 ? -7.357 22.235 102.462 1.00 64.18 13 GLU H C 1
ATOM 12765 O O . GLU H 1 14 ? -7.309 23.452 102.558 1.00 60.94 13 GLU H O 1
ATOM 12771 N N . GLU H 1 15 ? -6.555 21.421 103.150 1.00 66.30 14 GLU H N 1
ATOM 12772 C CA . GLU H 1 15 ? -5.542 21.934 104.075 1.00 72.74 14 GLU H CA 1
ATOM 12773 C C . GLU H 1 15 ? -4.399 22.567 103.305 1.00 67.73 14 GLU H C 1
ATOM 12774 O O . GLU H 1 15 ? -3.852 23.590 103.705 1.00 68.31 14 GLU H O 1
ATOM 12780 N N . ILE H 1 16 ? -4.029 21.942 102.192 1.00 65.43 15 ILE H N 1
ATOM 12781 C CA . ILE H 1 16 ? -2.982 22.491 101.344 1.00 61.89 15 ILE H CA 1
ATOM 12782 C C . ILE H 1 16 ? -3.383 23.869 100.869 1.00 61.49 15 ILE H C 1
ATOM 12783 O O . ILE H 1 16 ? -2.601 24.806 100.896 1.00 61.22 15 ILE H O 1
ATOM 12788 N N . TYR H 1 17 ? -4.624 24.002 100.426 1.00 62.70 16 TYR H N 1
ATOM 12789 C CA . TYR H 1 17 ? -5.090 25.291 99.953 1.00 64.09 16 TYR H CA 1
ATOM 12790 C C . TYR H 1 17 ? -5.027 26.337 101.082 1.00 68.30 16 TYR H C 1
ATOM 12791 O O . TYR H 1 17 ? -4.536 27.459 100.852 1.00 68.36 16 TYR H O 1
ATOM 12800 N N . LYS H 1 18 ? -5.520 25.979 102.276 1.00 67.43 17 LYS H N 1
ATOM 12801 C CA . LYS H 1 18 ? -5.522 26.916 103.391 1.00 72.73 17 LYS H CA 1
ATOM 12802 C C . LYS H 1 18 ? -4.119 27.398 103.702 1.00 71.05 17 LYS H C 1
ATOM 12803 O O . LYS H 1 18 ? -3.917 28.581 103.942 1.00 68.02 17 LYS H O 1
ATOM 12809 N N . SER H 1 19 ? -3.142 26.494 103.664 1.00 69.59 18 SER H N 1
ATOM 12810 C CA . SER H 1 19 ? -1.756 26.953 103.916 1.00 69.88 18 SER H CA 1
ATOM 12811 C C . SER H 1 19 ? -1.250 27.781 102.773 1.00 69.23 18 SER H C 1
ATOM 12812 O O . SER H 1 19 ? -0.568 28.755 103.018 1.00 72.35 18 SER H O 1
ATOM 12815 N N . PHE H 1 20 ? -1.555 27.377 101.537 1.00 63.06 19 PHE H N 1
ATOM 12816 C CA . PHE H 1 20 ? -1.208 28.193 100.380 1.00 63.15 19 PHE H CA 1
ATOM 12817 C C . PHE H 1 20 ? -1.697 29.629 100.567 1.00 64.14 19 PHE H C 1
ATOM 12818 O O . PHE H 1 20 ? -0.915 30.555 100.346 1.00 63.97 19 PHE H O 1
ATOM 12826 N N . VAL H 1 21 ? -2.975 29.816 100.950 1.00 64.13 20 VAL H N 1
ATOM 12827 C CA . VAL H 1 21 ? -3.558 31.159 101.059 1.00 66.75 20 VAL H CA 1
ATOM 12828 C C . VAL H 1 21 ? -2.820 31.947 102.126 1.00 73.22 20 VAL H C 1
ATOM 12829 O O . VAL H 1 21 ? -2.405 33.084 101.900 1.00 78.76 20 VAL H O 1
ATOM 12833 N N . HIS H 1 22 ? -2.596 31.325 103.278 1.00 75.21 21 HIS H N 1
ATOM 12834 C CA . HIS H 1 22 ? -1.885 31.984 104.352 1.00 78.13 21 HIS H CA 1
ATOM 12835 C C . HIS H 1 22 ? -0.482 32.391 103.909 1.00 78.85 21 HIS H C 1
ATOM 12836 O O . HIS H 1 22 ? -0.083 33.543 104.102 1.00 82.23 21 HIS H O 1
ATOM 12843 N N . LEU H 1 23 ? 0.267 31.461 103.312 1.00 77.43 22 LEU H N 1
ATOM 12844 C CA . LEU H 1 23 ? 1.646 31.748 102.903 1.00 80.73 22 LEU H CA 1
ATOM 12845 C C . LEU H 1 23 ? 1.716 32.768 101.765 1.00 81.51 22 LEU H C 1
ATOM 12846 O O . LEU H 1 23 ? 2.646 33.582 101.711 1.00 87.37 22 LEU H O 1
ATOM 12851 N N . LYS H 1 24 ? 0.739 32.729 100.867 1.00 79.18 23 LYS H N 1
ATOM 12852 C CA . LYS H 1 24 ? 0.687 33.681 99.760 1.00 83.02 23 LYS H CA 1
ATOM 12853 C C . LYS H 1 24 ? 0.529 35.091 100.319 1.00 83.67 23 LYS H C 1
ATOM 12854 O O . LYS H 1 24 ? 1.194 36.020 99.858 1.00 83.40 23 LYS H O 1
ATOM 12860 N N . ASP H 1 25 ? -0.345 35.246 101.312 1.00 85.43 24 ASP H N 1
ATOM 12861 C CA . ASP H 1 25 ? -0.600 36.568 101.890 1.00 89.78 24 ASP H CA 1
ATOM 12862 C C . ASP H 1 25 ? 0.641 37.102 102.586 1.00 93.89 24 ASP H C 1
ATOM 12863 O O . ASP H 1 25 ? 1.062 38.228 102.308 1.00 97.66 24 ASP H O 1
ATOM 12868 N N . LYS H 1 26 ? 1.293 36.263 103.384 1.00 96.41 25 LYS H N 1
ATOM 12869 C CA . LYS H 1 26 ? 2.542 36.662 104.036 1.00 101.21 25 LYS H CA 1
ATOM 12870 C C . LYS H 1 26 ? 3.660 36.979 103.032 1.00 100.94 25 LYS H C 1
ATOM 12871 O O . LYS H 1 26 ? 4.374 37.964 103.196 1.00 106.08 25 LYS H O 1
ATOM 12877 N N . ILE H 1 27 ? 3.799 36.186 101.977 1.00 92.77 26 ILE H N 1
ATOM 12878 C CA . ILE H 1 27 ? 4.860 36.446 101.002 1.00 88.64 26 ILE H CA 1
ATOM 12879 C C . ILE H 1 27 ? 4.668 37.799 100.315 1.00 87.18 26 ILE H C 1
ATOM 12880 O O . ILE H 1 27 ? 5.608 38.579 100.212 1.00 84.75 26 ILE H O 1
ATOM 12885 N N . CYS H 1 28 ? 3.444 38.081 99.873 1.00 86.65 27 CYS H N 1
ATOM 12886 C CA . CYS H 1 28 ? 3.131 39.356 99.232 1.00 89.27 27 CYS H CA 1
ATOM 12887 C C . CYS H 1 28 ? 3.339 40.528 100.210 1.00 96.48 27 CYS H C 1
ATOM 12888 O O . CYS H 1 28 ? 3.997 41.515 99.881 1.00 104.79 27 CYS H O 1
ATOM 12891 N N . GLU H 1 29 ? 2.831 40.392 101.423 1.00 100.00 28 GLU H N 1
ATOM 12892 C CA . GLU H 1 29 ? 3.028 41.401 102.464 1.00 106.38 28 GLU H CA 1
ATOM 12893 C C . GLU H 1 29 ? 4.505 41.711 102.687 1.00 106.36 28 GLU H C 1
ATOM 12894 O O . GLU H 1 29 ? 4.897 42.863 102.640 1.00 107.49 28 GLU H O 1
ATOM 12900 N N . GLU H 1 30 ? 5.332 40.682 102.865 1.00 106.46 29 GLU H N 1
ATOM 12901 C CA . GLU H 1 30 ? 6.750 40.899 103.148 1.00 109.10 29 GLU H CA 1
ATOM 12902 C C . GLU H 1 30 ? 7.510 41.460 101.943 1.00 110.26 29 GLU H C 1
ATOM 12903 O O . GLU H 1 30 ? 8.454 42.230 102.128 1.00 117.42 29 GLU H O 1
ATOM 12909 N N . ARG H 1 31 ? 7.100 41.104 100.722 1.00 106.52 30 ARG H N 1
ATOM 12910 C CA . ARG H 1 31 ? 7.706 41.710 99.540 1.00 103.15 30 ARG H CA 1
ATOM 12911 C C . ARG H 1 31 ? 7.370 43.201 99.518 1.00 105.12 30 ARG H C 1
ATOM 12912 O O . ARG H 1 31 ? 8.245 44.009 99.243 1.00 98.21 30 ARG H O 1
ATOM 12920 N N . LYS H 1 32 ? 6.115 43.562 99.814 1.00 107.07 31 LYS H N 1
ATOM 12921 C CA . LYS H 1 32 ? 5.707 44.969 99.740 1.00 113.27 31 LYS H CA 1
ATOM 12922 C C . LYS H 1 32 ? 6.445 45.777 100.809 1.00 119.85 31 LYS H C 1
ATOM 12923 O O . LYS H 1 32 ? 6.910 46.866 100.526 1.00 125.50 31 LYS H O 1
ATOM 12929 N N . LYS H 1 33 ? 6.616 45.210 102.003 1.00 122.42 32 LYS H N 1
ATOM 12930 C CA . LYS H 1 33 ? 7.380 45.860 103.077 1.00 124.79 32 LYS H CA 1
ATOM 12931 C C . LYS H 1 33 ? 8.891 45.783 102.903 1.00 128.60 32 LYS H C 1
ATOM 12932 O O . LYS H 1 33 ? 9.625 46.338 103.708 1.00 132.39 32 LYS H O 1
ATOM 12938 N N . LYS H 1 34 ? 9.366 45.119 101.850 1.00 131.45 33 LYS H N 1
ATOM 12939 C CA . LYS H 1 34 ? 10.787 45.055 101.572 1.00 133.79 33 LYS H CA 1
ATOM 12940 C C . LYS H 1 34 ? 11.559 44.427 102.781 1.00 128.46 33 LYS H C 1
ATOM 12941 O O . LYS H 1 34 ? 12.732 44.700 102.990 1.00 127.51 33 LYS H O 1
ATOM 12947 N N . GLU H 1 35 ? 10.901 43.532 103.534 1.00 121.44 34 GLU H N 1
ATOM 12948 C CA . GLU H 1 35 ? 11.559 42.772 104.617 1.00 121.09 34 GLU H CA 1
ATOM 12949 C C . GLU H 1 35 ? 12.122 41.463 104.027 1.00 115.11 34 GLU H C 1
ATOM 12950 O O . GLU H 1 35 ? 11.435 40.451 103.946 1.00 117.02 34 GLU H O 1
ATOM 12956 N N . LEU H 1 36 ? 13.382 41.492 103.611 1.00 111.46 35 LEU H N 1
ATOM 12957 C CA . LEU H 1 36 ? 13.971 40.419 102.804 1.00 110.58 35 LEU H CA 1
ATOM 12958 C C . LEU H 1 36 ? 14.135 39.085 103.525 1.00 110.21 35 LEU H C 1
ATOM 12959 O O . LEU H 1 36 ? 13.925 38.018 102.932 1.00 111.10 35 LEU H O 1
ATOM 12964 N N . VAL H 1 37 ? 14.494 39.127 104.801 1.00 113.47 36 VAL H N 1
ATOM 12965 C CA . VAL H 1 37 ? 14.715 37.877 105.561 1.00 110.61 36 VAL H CA 1
ATOM 12966 C C . VAL H 1 37 ? 13.386 37.146 105.766 1.00 106.17 36 VAL H C 1
ATOM 12967 O O . VAL H 1 37 ? 13.313 35.933 105.607 1.00 102.48 36 VAL H O 1
ATOM 12971 N N . SER H 1 38 ? 12.334 37.902 106.075 1.00 103.91 59 SER H N 1
ATOM 12972 C CA . SER H 1 38 ? 11.024 37.327 106.306 1.00 102.50 59 SER H CA 1
ATOM 12973 C C . SER H 1 38 ? 10.453 36.797 104.969 1.00 99.79 59 SER H C 1
ATOM 12974 O O . SER H 1 38 ? 9.904 35.696 104.924 1.00 92.27 59 SER H O 1
ATOM 12977 N N . TYR H 1 39 ? 10.631 37.566 103.891 1.00 97.58 60 TYR H N 1
ATOM 12978 C CA . TYR H 1 39 ? 10.204 37.142 102.572 1.00 94.69 60 TYR H CA 1
ATOM 12979 C C . TYR H 1 39 ? 10.851 35.805 102.257 1.00 94.11 60 TYR H C 1
ATOM 12980 O O . TYR H 1 39 ? 10.164 34.844 101.918 1.00 91.26 60 TYR H O 1
ATOM 12989 N N . SER H 1 40 ? 12.169 35.735 102.361 1.00 96.44 61 SER H N 1
ATOM 12990 C CA . SER H 1 40 ? 12.869 34.501 102.040 1.00 99.07 61 SER H CA 1
ATOM 12991 C C . SER H 1 40 ? 12.407 33.328 102.897 1.00 98.54 61 SER H C 1
ATOM 12992 O O . SER H 1 40 ? 12.302 32.196 102.415 1.00 97.12 61 SER H O 1
ATOM 12995 N N . SER H 1 41 ? 12.062 33.612 104.145 1.00 94.85 62 SER H N 1
ATOM 12996 C CA . SER H 1 41 ? 11.623 32.581 105.045 1.00 95.75 62 SER H CA 1
ATOM 12997 C C . SER H 1 41 ? 10.234 32.044 104.681 1.00 95.54 62 SER H C 1
ATOM 12998 O O . SER H 1 41 ? 10.019 30.842 104.620 1.00 96.24 62 SER H O 1
ATOM 13001 N N . TYR H 1 42 ? 9.301 32.927 104.375 1.00 96.60 63 TYR H N 1
ATOM 13002 C CA . TYR H 1 42 ? 7.988 32.477 103.919 1.00 94.91 63 TYR H CA 1
ATOM 13003 C C . TYR H 1 42 ? 8.024 31.776 102.540 1.00 91.26 63 TYR H C 1
ATOM 13004 O O . TYR H 1 42 ? 7.259 30.840 102.301 1.00 90.60 63 TYR H O 1
ATOM 13013 N N . ILE H 1 43 ? 8.906 32.210 101.642 1.00 90.36 64 ILE H N 1
ATOM 13014 C CA . ILE H 1 43 ? 9.117 31.506 100.381 1.00 86.04 64 ILE H CA 1
ATOM 13015 C C . ILE H 1 43 ? 9.550 30.077 100.668 1.00 88.20 64 ILE H C 1
ATOM 13016 O O . ILE H 1 43 ? 9.080 29.134 100.040 1.00 88.90 64 ILE H O 1
ATOM 13021 N N . LYS H 1 44 ? 10.431 29.905 101.638 1.00 96.05 65 LYS H N 1
ATOM 13022 C CA . LYS H 1 44 ? 10.860 28.541 101.970 1.00 100.39 65 LYS H CA 1
ATOM 13023 C C . LYS H 1 44 ? 9.714 27.735 102.514 1.00 93.86 65 LYS H C 1
ATOM 13024 O O . LYS H 1 44 ? 9.659 26.575 102.228 1.00 91.90 65 LYS H O 1
ATOM 13030 N N . GLU H 1 45 ? 8.814 28.330 103.300 1.00 93.17 66 GLU H N 1
ATOM 13031 C CA . GLU H 1 45 ? 7.642 27.558 103.797 1.00 92.12 66 GLU H CA 1
ATOM 13032 C C . GLU H 1 45 ? 6.743 27.134 102.625 1.00 87.04 66 GLU H C 1
ATOM 13033 O O . GLU H 1 45 ? 6.229 26.024 102.613 1.00 80.78 66 GLU H O 1
ATOM 13039 N N . MET H 1 46 ? 6.572 28.004 101.626 1.00 79.46 67 MET H N 1
ATOM 13040 C CA . MET H 1 46 ? 5.776 27.659 100.462 1.00 76.03 67 MET H CA 1
ATOM 13041 C C . MET H 1 46 ? 6.459 26.532 99.683 1.00 74.12 67 MET H C 1
ATOM 13042 O O . MET H 1 46 ? 5.789 25.611 99.206 1.00 70.12 67 MET H O 1
ATOM 13047 N N . LYS H 1 47 ? 7.781 26.574 99.592 1.00 72.95 68 LYS H N 1
ATOM 13048 C CA . LYS H 1 47 ? 8.499 25.489 98.948 1.00 73.96 68 LYS H CA 1
ATOM 13049 C C . LYS H 1 47 ? 8.321 24.187 99.696 1.00 75.60 68 LYS H C 1
ATOM 13050 O O . LYS H 1 47 ? 8.204 23.153 99.085 1.00 74.57 68 LYS H O 1
ATOM 13056 N N . LYS H 1 48 ? 8.274 24.220 101.023 1.00 79.68 69 LYS H N 1
ATOM 13057 C CA . LYS H 1 48 ? 7.951 22.998 101.777 1.00 82.00 69 LYS H CA 1
ATOM 13058 C C . LYS H 1 48 ? 6.569 22.455 101.431 1.00 73.68 69 LYS H C 1
ATOM 13059 O O . LYS H 1 48 ? 6.376 21.268 101.296 1.00 69.16 69 LYS H O 1
ATOM 13065 N N . LEU H 1 49 ? 5.605 23.350 101.331 1.00 70.77 70 LEU H N 1
ATOM 13066 C CA . LEU H 1 49 ? 4.269 22.933 100.991 1.00 70.68 70 LEU H CA 1
ATOM 13067 C C . LEU H 1 49 ? 4.272 22.300 99.593 1.00 69.27 70 LEU H C 1
ATOM 13068 O O . LEU H 1 49 ? 3.709 21.216 99.376 1.00 68.42 70 LEU H O 1
ATOM 13073 N N . LEU H 1 50 ? 4.969 22.949 98.661 1.00 68.48 71 LEU H N 1
ATOM 13074 C CA . LEU H 1 50 ? 5.102 22.425 97.309 1.00 66.26 71 LEU H CA 1
ATOM 13075 C C . LEU H 1 50 ? 5.704 21.027 97.304 1.00 67.76 71 LEU H C 1
ATOM 13076 O O . LEU H 1 50 ? 5.259 20.169 96.547 1.00 67.57 71 LEU H O 1
ATOM 13081 N N . LYS H 1 51 ? 6.695 20.783 98.157 1.00 70.98 72 LYS H N 1
ATOM 13082 C CA . LYS H 1 51 ? 7.355 19.476 98.177 1.00 74.75 72 LYS H CA 1
ATOM 13083 C C . LYS H 1 51 ? 6.391 18.398 98.694 1.00 75.72 72 LYS H C 1
ATOM 13084 O O . LYS H 1 51 ? 6.347 17.300 98.163 1.00 77.33 72 LYS H O 1
ATOM 13090 N N . VAL H 1 52 ? 5.542 18.756 99.648 1.00 72.74 73 VAL H N 1
ATOM 13091 C CA . VAL H 1 52 ? 4.498 17.856 100.088 1.00 71.20 73 VAL H CA 1
ATOM 13092 C C . VAL H 1 52 ? 3.552 17.509 98.936 1.00 70.12 73 VAL H C 1
ATOM 13093 O O . VAL H 1 52 ? 3.163 16.356 98.755 1.00 65.79 73 VAL H O 1
ATOM 13097 N N . VAL H 1 53 ? 3.202 18.521 98.149 1.00 70.11 74 VAL H N 1
ATOM 13098 C CA . VAL H 1 53 ? 2.368 18.328 96.973 1.00 68.91 74 VAL H CA 1
ATOM 13099 C C . VAL H 1 53 ? 3.045 17.391 95.969 1.00 66.96 74 VAL H C 1
ATOM 13100 O O . VAL H 1 53 ? 2.403 16.471 95.446 1.00 63.77 74 VAL H O 1
ATOM 13104 N N . LEU H 1 54 ? 4.335 17.607 95.718 1.00 65.06 75 LEU H N 1
ATOM 13105 C CA . LEU H 1 54 ? 5.037 16.789 94.738 1.00 67.03 75 LEU H CA 1
ATOM 13106 C C . LEU H 1 54 ? 5.018 15.327 95.168 1.00 71.07 75 LEU H C 1
ATOM 13107 O O . LEU H 1 54 ? 4.879 14.445 94.332 1.00 75.87 75 LEU H O 1
ATOM 13112 N N . LEU H 1 55 ? 5.174 15.075 96.463 1.00 70.44 76 LEU H N 1
ATOM 13113 C CA . LEU H 1 55 ? 5.113 13.704 96.972 1.00 72.08 76 LEU H CA 1
ATOM 13114 C C . LEU H 1 55 ? 3.691 13.153 96.985 1.00 71.13 76 LEU H C 1
ATOM 13115 O O . LEU H 1 55 ? 3.451 12.029 96.610 1.00 70.69 76 LEU H O 1
ATOM 13120 N N . LYS H 1 56 ? 2.737 13.965 97.401 1.00 70.98 77 LYS H N 1
ATOM 13121 C CA . LYS H 1 56 ? 1.351 13.513 97.449 1.00 72.28 77 LYS H CA 1
ATOM 13122 C C . LYS H 1 56 ? 0.831 13.081 96.073 1.00 70.61 77 LYS H C 1
ATOM 13123 O O . LYS H 1 56 ? 0.169 12.074 95.967 1.00 70.09 77 LYS H O 1
ATOM 13129 N N . TYR H 1 57 ? 1.132 13.846 95.032 1.00 68.15 78 TYR H N 1
ATOM 13130 C CA . TYR H 1 57 ? 0.634 13.548 93.689 1.00 66.47 78 TYR H CA 1
ATOM 13131 C C . TYR H 1 57 ? 1.618 12.691 92.900 1.00 69.01 78 TYR H C 1
ATOM 13132 O O . TYR H 1 57 ? 1.367 12.348 91.743 1.00 63.71 78 TYR H O 1
ATOM 13141 N N . LYS H 1 58 ? 2.725 12.317 93.550 1.00 72.27 79 LYS H N 1
ATOM 13142 C CA . LYS H 1 58 ? 3.706 11.399 92.960 1.00 75.26 79 LYS H CA 1
ATOM 13143 C C . LYS H 1 58 ? 4.373 11.981 91.722 1.00 73.40 79 LYS H C 1
ATOM 13144 O O . LYS H 1 58 ? 4.701 11.267 90.795 1.00 69.86 79 LYS H O 1
ATOM 13150 N N . ALA H 1 59 ? 4.592 13.289 91.762 1.00 72.96 80 ALA H N 1
ATOM 13151 C CA . ALA H 1 59 ? 5.363 13.963 90.766 1.00 74.27 80 ALA H CA 1
ATOM 13152 C C . ALA H 1 59 ? 6.823 13.587 90.936 1.00 81.03 80 ALA H C 1
ATOM 13153 O O . ALA H 1 59 ? 7.600 13.615 89.976 1.00 80.54 80 ALA H O 1
ATOM 13155 N N . LEU H 1 60 ? 7.196 13.287 92.181 1.00 85.25 81 LEU H N 1
ATOM 13156 C CA . LEU H 1 60 ? 8.518 12.821 92.549 1.00 87.12 81 LEU H CA 1
ATOM 13157 C C . LEU H 1 60 ? 8.425 11.368 92.934 1.00 92.68 81 LEU H C 1
ATOM 13158 O O . LEU H 1 60 ? 7.577 10.995 93.721 1.00 98.05 81 LEU H O 1
ATOM 13163 N N . LYS H 1 61 ? 9.273 10.529 92.356 1.00 101.90 82 LYS H N 1
ATOM 13164 C CA . LYS H 1 61 ? 9.373 9.113 92.756 1.00 108.78 82 LYS H CA 1
ATOM 13165 C C . LYS H 1 61 ? 10.825 8.757 93.047 1.00 110.78 82 LYS H C 1
ATOM 13166 O O . LYS H 1 61 ? 11.734 9.304 92.420 1.00 105.95 82 LYS H O 1
ATOM 13172 N N . PHE H 1 62 ? 11.035 7.810 93.963 1.00 114.55 83 PHE H N 1
ATOM 13173 C CA . PHE H 1 62 ? 12.393 7.435 94.406 1.00 113.17 83 PHE H CA 1
ATOM 13174 C C . PHE H 1 62 ? 12.821 5.991 94.148 1.00 114.44 83 PHE H C 1
ATOM 13175 O O . PHE H 1 62 ? 11.995 5.091 94.159 1.00 109.62 83 PHE H O 1
ATOM 13183 N N . GLY H 1 63 ? 14.126 5.835 93.897 1.00 119.45 84 GLY H N 1
ATOM 13184 C CA . GLY H 1 63 ? 14.859 4.598 93.706 1.00 120.59 84 GLY H CA 1
ATOM 13185 C C . GLY H 1 63 ? 15.869 4.833 92.580 1.00 124.93 84 GLY H C 1
ATOM 13186 O O . GLY H 1 63 ? 16.293 3.866 91.969 1.00 122.84 84 GLY H O 1
ATOM 13187 N N . GLU H 1 64 ? 16.177 6.117 92.267 1.00 129.70 85 GLU H N 1
ATOM 13188 C CA . GLU H 1 64 ? 17.268 6.591 91.361 1.00 129.16 85 GLU H CA 1
ATOM 13189 C C . GLU H 1 64 ? 17.795 7.978 91.792 1.00 117.12 85 GLU H C 1
ATOM 13190 O O . GLU H 1 64 ? 18.589 8.598 91.085 1.00 106.67 85 GLU H O 1
ATOM 13196 N N . PHE H 1 76 ? 13.007 10.335 89.922 1.00 108.30 97 PHE H N 1
ATOM 13197 C CA . PHE H 1 76 ? 12.261 10.587 88.678 1.00 114.27 97 PHE H CA 1
ATOM 13198 C C . PHE H 1 76 ? 11.177 11.666 88.872 1.00 105.16 97 PHE H C 1
ATOM 13199 O O . PHE H 1 76 ? 10.495 11.678 89.883 1.00 95.91 97 PHE H O 1
ATOM 13207 N N . PHE H 1 77 ? 11.016 12.564 87.902 1.00 99.17 98 PHE H N 1
ATOM 13208 C CA . PHE H 1 77 ? 10.096 13.688 88.038 1.00 95.31 98 PHE H CA 1
ATOM 13209 C C . PHE H 1 77 ? 9.132 13.756 86.870 1.00 88.77 98 PHE H C 1
ATOM 13210 O O . PHE H 1 77 ? 9.581 13.799 85.744 1.00 85.11 98 PHE H O 1
ATOM 13218 N N . SER H 1 78 ? 7.827 13.804 87.137 1.00 88.23 99 SER H N 1
ATOM 13219 C CA . SER H 1 78 ? 6.829 14.050 86.067 1.00 83.53 99 SER H CA 1
ATOM 13220 C C . SER H 1 78 ? 5.838 15.117 86.488 1.00 77.42 99 SER H C 1
ATOM 13221 O O . SER H 1 78 ? 5.314 15.083 87.601 1.00 74.40 99 SER H O 1
ATOM 13224 N N . SER H 1 79 ? 5.578 16.057 85.590 1.00 72.63 100 SER H N 1
ATOM 13225 C CA . SER H 1 79 ? 4.746 17.188 85.919 1.00 70.80 100 SER H CA 1
ATOM 13226 C C . SER H 1 79 ? 3.274 16.991 85.544 1.00 64.18 100 SER H C 1
ATOM 13227 O O . SER H 1 79 ? 2.452 17.855 85.857 1.00 68.66 100 SER H O 1
ATOM 13230 N N . GLY H 1 80 ? 2.920 15.874 84.926 1.00 57.69 101 GLY H N 1
ATOM 13231 C CA . GLY H 1 80 ? 1.552 15.695 84.451 1.00 55.35 101 GLY H CA 1
ATOM 13232 C C . GLY H 1 80 ? 0.570 15.656 85.601 1.00 56.79 101 GLY H C 1
ATOM 13233 O O . GLY H 1 80 ? -0.529 16.198 85.522 1.00 57.93 101 GLY H O 1
ATOM 13234 N N . VAL H 1 81 ? 1.007 15.085 86.714 1.00 54.45 102 VAL H N 1
ATOM 13235 C CA . VAL H 1 81 ? 0.194 15.007 87.899 1.00 54.58 102 VAL H CA 1
ATOM 13236 C C . VAL H 1 81 ? 0.067 16.344 88.667 1.00 54.90 102 VAL H C 1
ATOM 13237 O O . VAL H 1 81 ? -0.627 16.395 89.687 1.00 52.92 102 VAL H O 1
ATOM 13241 N N . LEU H 1 82 ? 0.668 17.412 88.159 1.00 52.04 103 LEU H N 1
ATOM 13242 C CA . LEU H 1 82 ? 0.525 18.745 88.758 1.00 50.97 103 LEU H CA 1
ATOM 13243 C C . LEU H 1 82 ? -0.518 19.616 88.041 1.00 50.65 103 LEU H C 1
ATOM 13244 O O . LEU H 1 82 ? -0.680 20.783 88.355 1.00 47.33 103 LEU H O 1
ATOM 13249 N N . ASN H 1 83 ? -1.257 19.032 87.100 1.00 52.10 104 ASN H N 1
ATOM 13250 C CA . ASN H 1 83 ? -2.325 19.752 86.392 1.00 52.53 104 ASN H CA 1
ATOM 13251 C C . ASN H 1 83 ? -3.646 19.737 87.153 1.00 50.46 104 ASN H C 1
ATOM 13252 O O . ASN H 1 83 ? -4.666 19.180 86.692 1.00 50.29 104 ASN H O 1
ATOM 13257 N N . ASN H 1 84 ? -3.581 20.314 88.340 1.00 47.10 105 ASN H N 1
ATOM 13258 C CA . ASN H 1 84 ? -4.735 20.487 89.158 1.00 47.90 105 ASN H CA 1
ATOM 13259 C C . ASN H 1 84 ? -4.532 21.771 89.928 1.00 49.26 105 ASN H C 1
ATOM 13260 O O . ASN H 1 84 ? -3.404 22.118 90.274 1.00 47.53 105 ASN H O 1
ATOM 13265 N N . ILE H 1 85 ? -5.618 22.478 90.180 1.00 49.52 106 ILE H N 1
ATOM 13266 C CA . ILE H 1 85 ? -5.514 23.871 90.533 1.00 52.16 106 ILE H CA 1
ATOM 13267 C C . ILE H 1 85 ? -4.867 24.057 91.886 1.00 54.15 106 ILE H C 1
ATOM 13268 O O . ILE H 1 85 ? -4.118 25.011 92.088 1.00 56.62 106 ILE H O 1
ATOM 13273 N N . VAL H 1 86 ? -5.104 23.142 92.817 1.00 54.24 107 VAL H N 1
ATOM 13274 C CA . VAL H 1 86 ? -4.444 23.248 94.097 1.00 54.02 107 VAL H CA 1
ATOM 13275 C C . VAL H 1 86 ? -2.910 23.217 93.953 1.00 54.58 107 VAL H C 1
ATOM 13276 O O . VAL H 1 86 ? -2.197 23.962 94.636 1.00 54.44 107 VAL H O 1
ATOM 13280 N N . SER H 1 87 ? -2.408 22.335 93.102 1.00 53.87 108 SER H N 1
ATOM 13281 C CA . SER H 1 87 ? -0.967 22.246 92.877 1.00 55.72 108 SER H CA 1
ATOM 13282 C C . SER H 1 87 ? -0.464 23.393 92.002 1.00 55.71 108 SER H C 1
ATOM 13283 O O . SER H 1 87 ? 0.489 24.046 92.360 1.00 57.42 108 SER H O 1
ATOM 13286 N N . SER H 1 88 ? -1.146 23.689 90.896 1.00 54.63 109 SER H N 1
ATOM 13287 C CA . SER H 1 88 ? -0.630 24.711 90.012 1.00 54.80 109 SER H CA 1
ATOM 13288 C C . SER H 1 88 ? -0.731 26.109 90.617 1.00 54.01 109 SER H C 1
ATOM 13289 O O . SER H 1 88 ? 0.052 26.982 90.261 1.00 54.14 109 SER H O 1
ATOM 13292 N N . ASN H 1 89 ? -1.647 26.329 91.556 1.00 54.90 110 ASN H N 1
ATOM 13293 C CA . ASN H 1 89 ? -1.672 27.616 92.309 1.00 56.19 110 ASN H CA 1
ATOM 13294 C C . ASN H 1 89 ? -0.338 27.900 92.950 1.00 58.63 110 ASN H C 1
ATOM 13295 O O . ASN H 1 89 ? 0.174 29.006 92.885 1.00 61.36 110 ASN H O 1
ATOM 13300 N N . ILE H 1 90 ? 0.226 26.879 93.568 1.00 60.33 111 ILE H N 1
ATOM 13301 C CA . ILE H 1 90 ? 1.463 27.038 94.294 1.00 62.43 111 ILE H CA 1
ATOM 13302 C C . ILE H 1 90 ? 2.571 27.301 93.301 1.00 60.10 111 ILE H C 1
ATOM 13303 O O . ILE H 1 90 ? 3.344 28.239 93.463 1.00 61.98 111 ILE H O 1
ATOM 13308 N N . ILE H 1 91 ? 2.646 26.453 92.296 1.00 58.73 112 ILE H N 1
ATOM 13309 C CA . ILE H 1 91 ? 3.702 26.519 91.314 1.00 59.02 112 ILE H CA 1
ATOM 13310 C C . ILE H 1 91 ? 3.678 27.876 90.622 1.00 59.20 112 ILE H C 1
ATOM 13311 O O . ILE H 1 91 ? 4.677 28.592 90.575 1.00 60.66 112 ILE H O 1
ATOM 13316 N N . CYS H 1 92 ? 2.521 28.249 90.096 1.00 59.14 113 CYS H N 1
ATOM 13317 C CA . CYS H 1 92 ? 2.420 29.462 89.280 1.00 57.32 113 CYS H CA 1
ATOM 13318 C C . CYS H 1 92 ? 2.543 30.732 90.135 1.00 59.54 113 CYS H C 1
ATOM 13319 O O . CYS H 1 92 ? 3.095 31.746 89.670 1.00 56.56 113 CYS H O 1
ATOM 13322 N N . PHE H 1 93 ? 2.084 30.673 91.388 1.00 60.00 114 PHE H N 1
ATOM 13323 C CA . PHE H 1 93 ? 2.331 31.770 92.308 1.00 65.43 114 PHE H CA 1
ATOM 13324 C C . PHE H 1 93 ? 3.839 32.006 92.486 1.00 68.42 114 PHE H C 1
ATOM 13325 O O . PHE H 1 93 ? 4.327 33.137 92.342 1.00 73.54 114 PHE H O 1
ATOM 13333 N N . LEU H 1 94 ? 4.571 30.924 92.718 1.00 66.19 115 LEU H N 1
ATOM 13334 C CA . LEU H 1 94 ? 6.014 31.005 92.885 1.00 65.61 115 LEU H CA 1
ATOM 13335 C C . LEU H 1 94 ? 6.764 31.400 91.603 1.00 65.84 115 LEU H C 1
ATOM 13336 O O . LEU H 1 94 ? 7.751 32.130 91.688 1.00 72.19 115 LEU H O 1
ATOM 13341 N N . LEU H 1 95 ? 6.289 30.987 90.429 1.00 65.60 116 LEU H N 1
ATOM 13342 C CA . LEU H 1 95 ? 6.872 31.499 89.187 1.00 62.90 116 LEU H CA 1
ATOM 13343 C C . LEU H 1 95 ? 6.681 33.008 89.098 1.00 64.03 116 LEU H C 1
ATOM 13344 O O . LEU H 1 95 ? 7.589 33.770 88.729 1.00 63.57 116 LEU H O 1
ATOM 13349 N N . SER H 1 96 ? 5.494 33.459 89.448 1.00 64.93 117 SER H N 1
ATOM 13350 C CA . SER H 1 96 ? 5.231 34.883 89.453 1.00 68.83 117 SER H CA 1
ATOM 13351 C C . SER H 1 96 ? 6.145 35.603 90.474 1.00 74.10 117 SER H C 1
ATOM 13352 O O . SER H 1 96 ? 6.704 36.646 90.175 1.00 75.24 117 SER H O 1
ATOM 13355 N N . GLU H 1 97 ? 6.362 35.019 91.649 1.00 71.92 118 GLU H N 1
ATOM 13356 C CA . GLU H 1 97 ? 7.288 35.637 92.610 1.00 74.61 118 GLU H CA 1
ATOM 13357 C C . GLU H 1 97 ? 8.751 35.728 92.111 1.00 73.43 118 GLU H C 1
ATOM 13358 O O . GLU H 1 97 ? 9.427 36.720 92.382 1.00 75.57 118 GLU H O 1
ATOM 13364 N N . LEU H 1 98 ? 9.222 34.742 91.355 1.00 67.57 119 LEU H N 1
ATOM 13365 C CA . LEU H 1 98 ? 10.556 34.835 90.795 1.00 70.46 119 LEU H CA 1
ATOM 13366 C C . LEU H 1 98 ? 10.686 36.029 89.846 1.00 71.83 119 LEU H C 1
ATOM 13367 O O . LEU H 1 98 ? 11.687 36.721 89.840 1.00 74.17 119 LEU H O 1
ATOM 13372 N N . ILE H 1 99 ? 9.650 36.288 89.067 1.00 74.08 120 ILE H N 1
ATOM 13373 C CA . ILE H 1 99 ? 9.683 37.401 88.133 1.00 74.43 120 ILE H CA 1
ATOM 13374 C C . ILE H 1 99 ? 9.713 38.712 88.907 1.00 76.95 120 ILE H C 1
ATOM 13375 O O . ILE H 1 99 ? 10.523 39.575 88.601 1.00 80.71 120 ILE H O 1
ATOM 13380 N N . LEU H 1 100 ? 8.862 38.837 89.923 1.00 77.76 121 LEU H N 1
ATOM 13381 C CA . LEU H 1 100 ? 8.808 40.052 90.733 1.00 83.70 121 LEU H CA 1
ATOM 13382 C C . LEU H 1 100 ? 10.045 40.298 91.578 1.00 85.95 121 LEU H C 1
ATOM 13383 O O . LEU H 1 100 ? 10.626 41.380 91.559 1.00 84.98 121 LEU H O 1
ATOM 13388 N N . LYS H 1 101 ? 10.461 39.281 92.316 1.00 87.96 122 LYS H N 1
ATOM 13389 C CA . LYS H 1 101 ? 11.597 39.431 93.182 1.00 91.83 122 LYS H CA 1
ATOM 13390 C C . LYS H 1 101 ? 12.844 39.833 92.413 1.00 92.03 122 LYS H C 1
ATOM 13391 O O . LYS H 1 101 ? 13.592 40.671 92.876 1.00 98.01 122 LYS H O 1
ATOM 13397 N N . ASN H 1 102 ? 13.069 39.229 91.250 1.00 89.03 123 ASN H N 1
ATOM 13398 C CA . ASN H 1 102 ? 14.227 39.561 90.432 1.00 87.75 123 ASN H CA 1
ATOM 13399 C C . ASN H 1 102 ? 13.970 40.727 89.502 1.00 91.23 123 ASN H C 1
ATOM 13400 O O . ASN H 1 102 ? 14.776 40.987 88.650 1.00 88.96 123 ASN H O 1
ATOM 13405 N N . LYS H 1 103 ? 12.849 41.428 89.678 1.00 98.15 124 LYS H N 1
ATOM 13406 C CA . LYS H 1 103 ? 12.526 42.644 88.918 1.00 102.35 124 LYS H CA 1
ATOM 13407 C C . LYS H 1 103 ? 12.766 42.446 87.399 1.00 97.14 124 LYS H C 1
ATOM 13408 O O . LYS H 1 103 ? 13.342 43.267 86.723 1.00 99.00 124 LYS H O 1
ATOM 13414 N N . LEU H 1 104 ? 12.272 41.331 86.864 1.00 92.50 125 LEU H N 1
ATOM 13415 C CA . LEU H 1 104 ? 12.429 41.012 85.445 1.00 91.93 125 LEU H CA 1
ATOM 13416 C C . LEU H 1 104 ? 11.433 41.736 84.569 1.00 88.75 125 LEU H C 1
ATOM 13417 O O . LEU H 1 104 ? 10.221 41.637 84.738 1.00 89.38 125 LEU H O 1
ATOM 13422 N N . SER H 1 105 ? 11.978 42.452 83.610 1.00 89.28 126 SER H N 1
ATOM 13423 C CA . SER H 1 105 ? 11.212 43.229 82.689 1.00 88.06 126 SER H CA 1
ATOM 13424 C C . SER H 1 105 ? 10.844 42.368 81.484 1.00 83.51 126 SER H C 1
ATOM 13425 O O . SER H 1 105 ? 11.668 41.599 80.979 1.00 79.24 126 SER H O 1
ATOM 13428 N N . PHE H 1 106 ? 9.594 42.465 81.030 1.00 78.37 127 PHE H N 1
ATOM 13429 C CA . PHE H 1 106 ? 9.143 41.667 79.885 1.00 71.96 127 PHE H CA 1
ATOM 13430 C C . PHE H 1 106 ? 8.004 42.344 79.179 1.00 68.07 127 PHE H C 1
ATOM 13431 O O . PHE H 1 106 ? 7.240 43.089 79.770 1.00 63.72 127 PHE H O 1
ATOM 13439 N N . ASP H 1 107 ? 7.859 42.003 77.908 1.00 71.73 128 ASP H N 1
ATOM 13440 C CA . ASP H 1 107 ? 6.672 42.353 77.127 1.00 72.27 128 ASP H CA 1
ATOM 13441 C C . ASP H 1 107 ? 5.722 41.165 76.970 1.00 68.42 128 ASP H C 1
ATOM 13442 O O . ASP H 1 107 ? 4.504 41.341 76.892 1.00 69.54 128 ASP H O 1
ATOM 13447 N N . TYR H 1 108 ? 6.284 39.953 76.952 1.00 68.47 129 TYR H N 1
ATOM 13448 C CA . TYR H 1 108 ? 5.509 38.712 76.827 1.00 67.37 129 TYR H CA 1
ATOM 13449 C C . TYR H 1 108 ? 6.015 37.646 77.762 1.00 66.64 129 TYR H C 1
ATOM 13450 O O . TYR H 1 108 ? 7.179 37.595 78.049 1.00 70.17 129 TYR H O 1
ATOM 13459 N N . LEU H 1 109 ? 5.127 36.760 78.191 1.00 62.40 130 LEU H N 1
ATOM 13460 C CA . LEU H 1 109 ? 5.512 35.494 78.766 1.00 58.79 130 LEU H CA 1
ATOM 13461 C C . LEU H 1 109 ? 5.207 34.416 77.773 1.00 57.28 130 LEU H C 1
ATOM 13462 O O . LEU H 1 109 ? 4.148 34.431 77.158 1.00 57.63 130 LEU H O 1
ATOM 13467 N N . LEU H 1 110 ? 6.056 33.411 77.692 1.00 57.59 131 LEU H N 1
ATOM 13468 C CA . LEU H 1 110 ? 5.815 32.343 76.775 1.00 55.74 131 LEU H CA 1
ATOM 13469 C C . LEU H 1 110 ? 5.819 31.043 77.526 1.00 55.37 131 LEU H C 1
ATOM 13470 O O . LEU H 1 110 ? 6.793 30.669 78.158 1.00 58.89 131 LEU H O 1
ATOM 13475 N N . GLY H 1 111 ? 4.761 30.274 77.335 1.00 55.76 132 GLY H N 1
ATOM 13476 C CA . GLY H 1 111 ? 4.680 28.939 77.919 1.00 54.92 132 GLY H CA 1
ATOM 13477 C C . GLY H 1 111 ? 5.170 27.876 76.943 1.00 54.84 132 GLY H C 1
ATOM 13478 O O . GLY H 1 111 ? 4.600 27.744 75.873 1.00 56.03 132 GLY H O 1
ATOM 13479 N N . ALA H 1 112 ? 6.229 27.151 77.315 1.00 54.28 133 ALA H N 1
ATOM 13480 C CA . ALA H 1 112 ? 6.820 26.095 76.477 1.00 52.82 133 ALA H CA 1
ATOM 13481 C C . ALA H 1 112 ? 5.845 24.964 76.254 1.00 53.67 133 ALA H C 1
ATOM 13482 O O . ALA H 1 112 ? 5.219 24.474 77.206 1.00 53.49 133 ALA H O 1
ATOM 13484 N N . SER H 1 113 ? 5.645 24.575 74.997 1.00 51.69 134 SER H N 1
ATOM 13485 C CA . SER H 1 113 ? 4.670 23.513 74.713 1.00 51.40 134 SER H CA 1
ATOM 13486 C C . SER H 1 113 ? 5.222 22.200 75.186 1.00 51.30 134 SER H C 1
ATOM 13487 O O . SER H 1 113 ? 6.401 22.018 75.122 1.00 52.54 134 SER H O 1
ATOM 13490 N N . TYR H 1 114 ? 4.424 21.315 75.758 1.00 52.92 135 TYR H N 1
ATOM 13491 C CA . TYR H 1 114 ? 3.063 21.586 76.177 1.00 54.51 135 TYR H CA 1
ATOM 13492 C C . TYR H 1 114 ? 2.952 22.051 77.647 1.00 52.97 135 TYR H C 1
ATOM 13493 O O . TYR H 1 114 ? 1.986 22.742 78.016 1.00 55.69 135 TYR H O 1
ATOM 13502 N N . LYS H 1 115 ? 3.886 21.607 78.472 1.00 54.75 136 LYS H N 1
ATOM 13503 C CA . LYS H 1 115 ? 3.767 21.662 79.940 1.00 55.97 136 LYS H CA 1
ATOM 13504 C C . LYS H 1 115 ? 3.688 23.069 80.492 1.00 53.04 136 LYS H C 1
ATOM 13505 O O . LYS H 1 115 ? 2.956 23.313 81.443 1.00 60.88 136 LYS H O 1
ATOM 13511 N N . GLY H 1 116 ? 4.355 23.992 79.829 1.00 52.56 137 GLY H N 1
ATOM 13512 C CA . GLY H 1 116 ? 4.293 25.411 80.158 1.00 53.29 137 GLY H CA 1
ATOM 13513 C C . GLY H 1 116 ? 3.021 26.151 79.760 1.00 53.43 137 GLY H C 1
ATOM 13514 O O . GLY H 1 116 ? 2.730 27.193 80.317 1.00 56.70 137 GLY H O 1
ATOM 13515 N N . ILE H 1 117 ? 2.207 25.584 78.876 1.00 53.75 138 ILE H N 1
ATOM 13516 C CA . ILE H 1 117 ? 1.051 26.295 78.383 1.00 53.83 138 ILE H CA 1
ATOM 13517 C C . ILE H 1 117 ? -0.017 26.536 79.450 1.00 51.96 138 ILE H C 1
ATOM 13518 O O . ILE H 1 117 ? -0.438 27.675 79.636 1.00 53.53 138 ILE H O 1
ATOM 13523 N N . PRO H 1 118 ? -0.462 25.496 80.167 1.00 52.65 139 PRO H N 1
ATOM 13524 C CA . PRO H 1 118 ? -1.409 25.839 81.258 1.00 54.61 139 PRO H CA 1
ATOM 13525 C C . PRO H 1 118 ? -0.797 26.689 82.358 1.00 49.91 139 PRO H C 1
ATOM 13526 O O . PRO H 1 118 ? -1.500 27.440 83.037 1.00 49.40 139 PRO H O 1
ATOM 13530 N N . MET H 1 119 ? 0.511 26.582 82.523 1.00 53.21 140 MET H N 1
ATOM 13531 C CA . MET H 1 119 ? 1.205 27.396 83.521 1.00 55.14 140 MET H CA 1
ATOM 13532 C C . MET H 1 119 ? 1.278 28.878 83.170 1.00 54.74 140 MET H C 1
ATOM 13533 O O . MET H 1 119 ? 1.257 29.752 84.071 1.00 57.26 140 MET H O 1
ATOM 13538 N N . VAL H 1 120 ? 1.306 29.197 81.880 1.00 50.64 141 VAL H N 1
ATOM 13539 C CA . VAL H 1 120 ? 1.590 30.584 81.505 1.00 49.78 141 VAL H CA 1
ATOM 13540 C C . VAL H 1 120 ? 0.389 31.513 81.744 1.00 50.17 141 VAL H C 1
ATOM 13541 O O . VAL H 1 120 ? 0.538 32.640 82.215 1.00 50.66 141 VAL H O 1
ATOM 13545 N N . SER H 1 121 ? -0.814 31.026 81.475 1.00 50.24 142 SER H N 1
ATOM 13546 C CA . SER H 1 121 ? -1.986 31.814 81.798 1.00 51.01 142 SER H CA 1
ATOM 13547 C C . SER H 1 121 ? -2.119 32.025 83.310 1.00 51.31 142 SER H C 1
ATOM 13548 O O . SER H 1 121 ? -2.429 33.114 83.776 1.00 51.47 142 SER H O 1
ATOM 13551 N N . LEU H 1 122 ? -1.934 30.968 84.080 1.00 53.44 143 LEU H N 1
ATOM 13552 C CA . LEU H 1 122 ? -2.185 31.049 85.531 1.00 56.05 143 LEU H CA 1
ATOM 13553 C C . LEU H 1 122 ? -1.086 31.867 86.205 1.00 54.87 143 LEU H C 1
ATOM 13554 O O . LEU H 1 122 ? -1.348 32.662 87.080 1.00 54.82 143 LEU H O 1
ATOM 13559 N N . THR H 1 123 ? 0.124 31.771 85.690 1.00 54.81 144 THR H N 1
ATOM 13560 C CA . THR H 1 123 ? 1.184 32.619 86.172 1.00 58.23 144 THR H CA 1
ATOM 13561 C C . THR H 1 123 ? 0.887 34.076 85.861 1.00 60.44 144 THR H C 1
ATOM 13562 O O . THR H 1 123 ? 1.067 34.975 86.726 1.00 62.25 144 THR H O 1
ATOM 13566 N N . SER H 1 124 ? 0.417 34.307 84.641 1.00 57.56 145 SER H N 1
ATOM 13567 C CA . SER H 1 124 ? -0.018 35.639 84.262 1.00 58.79 145 SER H CA 1
ATOM 13568 C C . SER H 1 124 ? -1.052 36.166 85.247 1.00 60.27 145 SER H C 1
ATOM 13569 O O . SER H 1 124 ? -1.034 37.335 85.640 1.00 60.21 145 SER H O 1
ATOM 13572 N N . HIS H 1 125 ? -1.957 35.300 85.667 1.00 60.72 146 HIS H N 1
ATOM 13573 C CA . HIS H 1 125 ? -2.963 35.719 86.642 1.00 62.32 146 HIS H CA 1
ATOM 13574 C C . HIS H 1 125 ? -2.347 36.171 87.967 1.00 62.97 146 HIS H C 1
ATOM 13575 O O . HIS H 1 125 ? -2.702 37.218 88.466 1.00 65.13 146 HIS H O 1
ATOM 13582 N N . PHE H 1 126 ? -1.397 35.423 88.508 1.00 62.18 147 PHE H N 1
ATOM 13583 C CA . PHE H 1 126 ? -0.758 35.857 89.755 1.00 65.33 147 PHE H CA 1
ATOM 13584 C C . PHE H 1 126 ? 0.104 37.119 89.606 1.00 68.84 147 PHE H C 1
ATOM 13585 O O . PHE H 1 126 ? 0.094 37.954 90.482 1.00 68.91 147 PHE H O 1
ATOM 13593 N N . LEU H 1 127 ? 0.818 37.278 88.494 1.00 69.48 148 LEU H N 1
ATOM 13594 C CA . LEU H 1 127 ? 1.561 38.511 88.260 1.00 66.78 148 LEU H CA 1
ATOM 13595 C C . LEU H 1 127 ? 0.629 39.669 88.223 1.00 66.20 148 LEU H C 1
ATOM 13596 O O . LEU H 1 127 ? 0.934 40.735 88.733 1.00 67.87 148 LEU H O 1
ATOM 13601 N N . PHE H 1 128 ? -0.509 39.495 87.570 1.00 67.58 149 PHE H N 1
ATOM 13602 C CA . PHE H 1 128 ? -1.427 40.615 87.366 1.00 71.40 149 PHE H CA 1
ATOM 13603 C C . PHE H 1 128 ? -1.905 41.155 88.709 1.00 73.27 149 PHE H C 1
ATOM 13604 O O . PHE H 1 128 ? -2.240 42.316 88.811 1.00 72.16 149 PHE H O 1
ATOM 13612 N N . GLU H 1 129 ? -1.957 40.302 89.729 1.00 80.10 150 GLU H N 1
ATOM 13613 C CA . GLU H 1 129 ? -2.400 40.728 91.082 1.00 83.31 150 GLU H CA 1
ATOM 13614 C C . GLU H 1 129 ? -1.470 41.728 91.754 1.00 84.98 150 GLU H C 1
ATOM 13615 O O . GLU H 1 129 ? -1.921 42.477 92.579 1.00 86.88 150 GLU H O 1
ATOM 13621 N N . SER H 1 130 ? -0.216 41.805 91.322 1.00 84.50 151 SER H N 1
ATOM 13622 C CA . SER H 1 130 ? 0.693 42.834 91.781 1.00 84.46 151 SE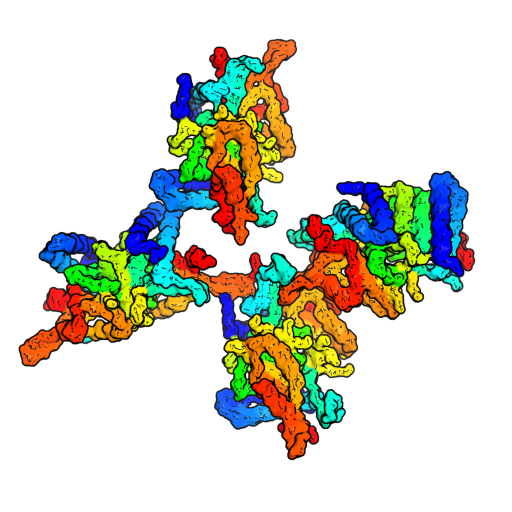R H CA 1
ATOM 13623 C C . SER H 1 130 ? 0.274 44.278 91.436 1.00 91.35 151 SER H C 1
ATOM 13624 O O . SER H 1 130 ? 0.862 45.215 91.947 1.00 90.85 151 SER H O 1
ATOM 13627 N N . LYS H 1 131 ? -0.669 44.460 90.506 1.00 96.89 152 LYS H N 1
ATOM 13628 C CA . LYS H 1 131 ? -1.099 45.794 90.042 1.00 97.99 152 LYS H CA 1
ATOM 13629 C C . LYS H 1 131 ? 0.002 46.604 89.371 1.00 94.28 152 LYS H C 1
ATOM 13630 O O . LYS H 1 131 ? -0.177 47.768 89.105 1.00 89.29 152 LYS H O 1
ATOM 13636 N N . LYS H 1 132 ? 1.125 45.979 89.034 1.00 91.86 153 LYS H N 1
ATOM 13637 C CA . LYS H 1 132 ? 2.179 46.689 88.293 1.00 87.34 153 LYS H CA 1
ATOM 13638 C C . LYS H 1 132 ? 1.944 46.752 86.797 1.00 79.02 153 LYS H C 1
ATOM 13639 O O . LYS H 1 132 ? 2.714 47.379 86.095 1.00 77.59 153 LYS H O 1
ATOM 13645 N N . TYR H 1 133 ? 0.915 46.075 86.296 1.00 75.44 154 TYR H N 1
ATOM 13646 C CA . TYR H 1 133 ? 0.801 45.871 84.864 1.00 71.81 154 TYR H CA 1
ATOM 13647 C C . TYR H 1 133 ? -0.565 46.259 84.416 1.00 71.10 154 TYR H C 1
ATOM 13648 O O . TYR H 1 133 ? -1.532 46.020 85.112 1.00 73.36 154 TYR H O 1
ATOM 13657 N N . SER H 1 134 ? -0.658 46.851 83.240 1.00 71.59 155 SER H N 1
ATOM 13658 C CA . SER H 1 134 ? -1.958 47.196 82.714 1.00 72.87 155 SER H CA 1
ATOM 13659 C C . SER H 1 134 ? -2.598 45.984 81.994 1.00 71.73 155 SER H C 1
ATOM 13660 O O . SER H 1 134 ? -3.830 45.858 81.913 1.00 73.89 155 SER H O 1
ATOM 13663 N N . ASN H 1 135 ? -1.731 45.097 81.506 1.00 69.45 156 ASN H N 1
ATOM 13664 C CA . ASN H 1 135 ? -2.105 43.804 80.955 1.00 66.22 156 ASN H CA 1
ATOM 13665 C C . ASN H 1 135 ? -0.875 42.879 80.985 1.00 64.02 156 ASN H C 1
ATOM 13666 O O . ASN H 1 135 ? 0.222 43.322 81.315 1.00 63.24 156 ASN H O 1
ATOM 13671 N N . ILE H 1 136 ? -1.093 41.592 80.730 1.00 62.44 157 ILE H N 1
ATOM 13672 C CA . ILE H 1 136 ? -0.018 40.620 80.543 1.00 61.97 157 ILE H CA 1
ATOM 13673 C C . ILE H 1 136 ? -0.358 39.777 79.345 1.00 60.90 157 ILE H C 1
ATOM 13674 O O . ILE H 1 136 ? -1.425 39.151 79.278 1.00 57.73 157 ILE H O 1
ATOM 13679 N N . PHE H 1 137 ? 0.564 39.796 78.406 1.00 58.47 158 PHE H N 1
ATOM 13680 C CA . PHE H 1 137 ? 0.394 39.157 77.140 1.00 56.86 158 PHE H CA 1
ATOM 13681 C C . PHE H 1 137 ? 1.212 37.897 77.156 1.00 56.20 158 PHE H C 1
ATOM 13682 O O . PHE H 1 137 ? 2.394 37.929 77.449 1.00 54.44 158 PHE H O 1
ATOM 13690 N N . TYR H 1 138 ? 0.581 36.763 76.864 1.00 56.92 159 TYR H N 1
ATOM 13691 C CA . TYR H 1 138 ? 1.308 35.503 76.834 1.00 54.04 159 TYR H CA 1
ATOM 13692 C C . TYR H 1 138 ? 1.250 34.815 75.486 1.00 56.04 159 TYR H C 1
ATOM 13693 O O . TYR H 1 138 ? 0.344 35.053 74.682 1.00 59.55 159 TYR H O 1
ATOM 13702 N N . LEU H 1 139 ? 2.249 33.974 75.263 1.00 56.18 160 LEU H N 1
ATOM 13703 C CA . LEU H 1 139 ? 2.461 33.287 74.006 1.00 57.05 160 LEU H CA 1
ATOM 13704 C C . LEU H 1 139 ? 2.620 31.804 74.240 1.00 57.34 160 LEU H C 1
ATOM 13705 O O . LEU H 1 139 ? 2.890 31.360 75.372 1.00 54.22 160 LEU H O 1
ATOM 13710 N N . TYR H 1 140 ? 2.452 31.021 73.171 1.00 54.26 161 TYR H N 1
ATOM 13711 C CA . TYR H 1 140 ? 2.944 29.651 73.201 1.00 52.98 161 TYR H CA 1
ATOM 13712 C C . TYR H 1 140 ?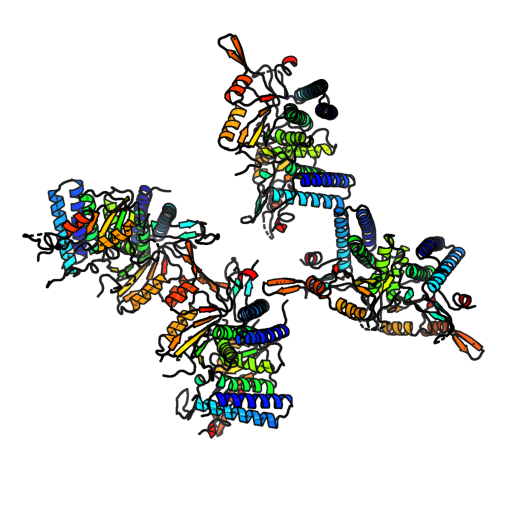 3.418 29.271 71.820 1.00 54.07 161 TYR H C 1
ATOM 13713 O O . TYR H 1 140 ? 3.006 29.868 70.837 1.00 50.50 161 TYR H O 1
ATOM 13722 N N . ASP H 1 141 ? 4.273 28.258 71.779 1.00 55.12 162 ASP H N 1
ATOM 13723 C CA . ASP H 1 141 ? 4.763 27.673 70.542 1.00 57.13 162 ASP H CA 1
ATOM 13724 C C . ASP H 1 141 ? 4.040 26.375 70.188 1.00 60.22 162 ASP H C 1
ATOM 13725 O O . ASP H 1 141 ? 3.706 25.603 71.079 1.00 58.21 162 ASP H O 1
ATOM 13730 N N . ARG H 1 142 ? 3.754 26.155 68.902 1.00 65.18 163 ARG H N 1
ATOM 13731 C CA . ARG H 1 142 ? 3.212 24.872 68.439 1.00 68.68 163 ARG H CA 1
ATOM 13732 C C . ARG H 1 142 ? 4.364 23.925 68.112 1.00 74.84 163 ARG H C 1
ATOM 13733 O O . ARG H 1 142 ? 5.532 24.322 68.111 1.00 83.96 163 ARG H O 1
ATOM 13741 N N . LYS H 1 143 ? 4.064 22.650 67.915 1.00 76.35 164 LYS H N 1
ATOM 13742 C CA . LYS H 1 143 ? 5.104 21.706 67.538 1.00 82.15 164 LYS H CA 1
ATOM 13743 C C . LYS H 1 143 ? 5.296 21.834 66.061 1.00 87.14 164 LYS H C 1
ATOM 13744 O O . LYS H 1 143 ? 6.349 22.236 65.599 1.00 91.42 164 LYS H O 1
ATOM 13750 N N . GLU H 1 144 ? 4.235 21.515 65.335 1.00 93.75 165 GLU H N 1
ATOM 13751 C CA . GLU H 1 144 ? 4.239 21.529 63.892 1.00 97.34 165 GLU H CA 1
ATOM 13752 C C . GLU H 1 144 ? 3.582 22.850 63.490 1.00 98.41 165 GLU H C 1
ATOM 13753 O O . GLU H 1 144 ? 3.297 23.677 64.366 1.00 90.32 165 GLU H O 1
ATOM 13759 N N . LYS H 1 145 ? 3.394 23.061 62.182 1.00 106.79 166 LYS H N 1
ATOM 13760 C CA . LYS H 1 145 ? 2.619 24.204 61.626 1.00 111.32 166 LYS H CA 1
ATOM 13761 C C . LYS H 1 145 ? 1.183 23.689 61.349 1.00 110.15 166 LYS H C 1
ATOM 13762 O O . LYS H 1 145 ? 1.004 22.484 61.242 1.00 102.21 166 LYS H O 1
ATOM 13768 N N . LYS H 1 146 ? 0.192 24.596 61.257 1.00 111.75 167 LYS H N 1
ATOM 13769 C CA . LYS H 1 146 ? -1.261 24.288 60.850 1.00 111.47 167 LYS H CA 1
ATOM 13770 C C . LYS H 1 146 ? -1.455 23.938 59.356 1.00 102.09 167 LYS H C 1
ATOM 13771 O O . LYS H 1 146 ? -0.933 22.969 58.821 1.00 94.44 167 LYS H O 1
ATOM 13777 N N . ASN H 1 152 ? 1.361 30.244 61.702 1.00 87.50 173 ASN H N 1
ATOM 13778 C CA . ASN H 1 152 ? 2.287 30.742 62.712 1.00 86.96 173 ASN H CA 1
ATOM 13779 C C . ASN H 1 152 ? 2.655 29.744 63.799 1.00 84.80 173 ASN H C 1
ATOM 13780 O O . ASN H 1 152 ? 1.809 29.210 64.512 1.00 92.83 173 ASN H O 1
ATOM 13785 N N . VAL H 1 153 ? 3.944 29.612 64.000 1.00 80.23 174 VAL H N 1
ATOM 13786 C CA . VAL H 1 153 ? 4.498 28.720 65.000 1.00 78.90 174 VAL H CA 1
ATOM 13787 C C . VAL H 1 153 ? 4.501 29.312 66.437 1.00 70.29 174 VAL H C 1
ATOM 13788 O O . VAL H 1 153 ? 4.464 28.566 67.411 1.00 66.99 174 VAL H O 1
ATOM 13792 N N . ILE H 1 154 ? 4.445 30.639 66.549 1.00 64.98 175 ILE H N 1
ATOM 13793 C CA . ILE H 1 154 ? 4.238 31.323 67.833 1.00 64.33 175 ILE H CA 1
ATOM 13794 C C . ILE H 1 154 ? 2.850 31.992 67.845 1.00 64.15 175 ILE H C 1
ATOM 13795 O O . ILE H 1 154 ? 2.498 32.752 66.931 1.00 71.58 175 ILE H O 1
ATOM 13800 N N . VAL H 1 155 ? 2.062 31.727 68.877 1.00 57.29 176 VAL H N 1
ATOM 13801 C CA . VAL H 1 155 ? 0.689 32.204 68.920 1.00 55.88 176 VAL H CA 1
ATOM 13802 C C . VAL H 1 155 ? 0.550 33.208 70.042 1.00 54.74 176 VAL H C 1
ATOM 13803 O O . VAL H 1 155 ? 1.058 32.994 71.147 1.00 55.24 176 VAL H O 1
ATOM 13807 N N . GLY H 1 156 ? -0.150 34.299 69.758 1.00 57.19 177 GLY H N 1
ATOM 13808 C CA . GLY H 1 156 ? -0.487 35.299 70.765 1.00 59.07 177 GLY H CA 1
ATOM 13809 C C . GLY H 1 156 ? -0.628 36.686 70.180 1.00 61.62 177 GLY H C 1
ATOM 13810 O O . GLY H 1 156 ? -0.795 36.832 68.988 1.00 61.25 177 GLY H O 1
ATOM 13811 N N . ASN H 1 157 ? -0.561 37.713 71.020 1.00 65.30 178 ASN H N 1
ATOM 13812 C CA . ASN H 1 157 ? -0.725 39.091 70.551 1.00 66.35 178 ASN H CA 1
ATOM 13813 C C . ASN H 1 157 ? 0.546 39.631 69.910 1.00 70.57 178 ASN H C 1
ATOM 13814 O O . ASN H 1 157 ? 1.198 40.504 70.479 1.00 73.92 178 ASN H O 1
ATOM 13819 N N . LEU H 1 158 ? 0.889 39.107 68.742 1.00 76.47 179 LEU H N 1
ATOM 13820 C CA . LEU H 1 158 ? 2.007 39.592 67.939 1.00 83.44 179 LEU H CA 1
ATOM 13821 C C . LEU H 1 158 ? 1.237 40.342 66.776 1.00 81.44 179 LEU H C 1
ATOM 13822 O O . LEU H 1 158 ? 1.649 41.341 66.140 1.00 88.04 179 LEU H O 1
ATOM 13827 N N . LYS H 1 181 ? 10.978 43.341 71.391 1.00 81.92 202 LYS H N 1
ATOM 13828 C CA . LYS H 1 181 ? 10.071 42.908 72.471 1.00 83.04 202 LYS H CA 1
ATOM 13829 C C . LYS H 1 181 ? 10.679 41.736 73.246 1.00 82.00 202 LYS H C 1
ATOM 13830 O O . LYS H 1 181 ? 11.152 40.769 72.644 1.00 79.61 202 LYS H O 1
ATOM 13836 N N . ASN H 1 182 ? 10.608 41.819 74.575 1.00 82.90 203 ASN H N 1
ATOM 13837 C CA . ASN H 1 182 ? 11.212 40.849 75.489 1.00 83.46 203 ASN H CA 1
ATOM 13838 C C . ASN H 1 182 ? 10.277 39.749 75.992 1.00 81.03 203 ASN H C 1
ATOM 13839 O O . ASN H 1 182 ? 9.148 40.011 76.443 1.00 75.00 203 ASN H O 1
ATOM 13844 N N . ILE H 1 183 ? 10.793 38.531 75.943 1.00 76.49 204 ILE H N 1
ATOM 13845 C CA . ILE H 1 183 ? 10.059 37.354 76.320 1.00 74.82 204 ILE H CA 1
ATOM 13846 C C . ILE H 1 183 ? 10.727 36.639 77.484 1.00 74.00 204 ILE H C 1
ATOM 13847 O O . ILE H 1 183 ? 11.910 36.430 77.440 1.00 71.95 204 ILE H O 1
ATOM 13852 N N . ILE H 1 184 ? 9.941 36.238 78.489 1.00 69.31 205 ILE H N 1
ATOM 13853 C CA . ILE H 1 184 ? 10.358 35.287 79.514 1.00 66.98 205 ILE H CA 1
ATOM 13854 C C . ILE H 1 184 ? 9.693 33.938 79.210 1.00 66.10 205 ILE H C 1
ATOM 13855 O O . ILE H 1 184 ? 8.490 33.867 78.997 1.00 62.24 205 ILE H O 1
ATOM 13860 N N . ILE H 1 185 ? 10.476 32.873 79.182 1.00 67.22 206 ILE H N 1
ATOM 13861 C CA . ILE H 1 185 ? 9.966 31.557 78.814 1.00 65.05 206 ILE H CA 1
ATOM 13862 C C . ILE H 1 185 ? 9.799 30.749 80.102 1.00 64.27 206 ILE H C 1
ATOM 13863 O O . ILE H 1 185 ? 10.668 30.710 80.960 1.00 64.44 206 ILE H O 1
ATOM 13868 N N . ILE H 1 186 ? 8.660 30.086 80.211 1.00 64.78 207 ILE H N 1
ATOM 13869 C CA . ILE H 1 186 ? 8.284 29.302 81.371 1.00 64.42 207 ILE H CA 1
ATOM 13870 C C . ILE H 1 186 ? 8.232 27.806 80.949 1.00 63.98 207 ILE H C 1
ATOM 13871 O O . ILE H 1 186 ? 7.665 27.474 79.909 1.00 65.52 207 ILE H O 1
ATOM 13876 N N . ASP H 1 187 ? 8.821 26.920 81.739 1.00 64.74 208 ASP H N 1
ATOM 13877 C CA . ASP H 1 187 ? 8.767 25.484 81.477 1.00 67.17 208 ASP H CA 1
ATOM 13878 C C . ASP H 1 187 ? 8.807 24.725 82.812 1.00 71.22 208 ASP H C 1
ATOM 13879 O O . ASP H 1 187 ? 9.095 25.313 83.857 1.00 71.12 208 ASP H O 1
ATOM 13884 N N . ASP H 1 188 ? 8.621 23.411 82.782 1.00 78.36 209 ASP H N 1
ATOM 13885 C CA . ASP H 1 188 ? 8.610 22.640 84.034 1.00 82.19 209 ASP H CA 1
ATOM 13886 C C . ASP H 1 188 ? 9.997 22.225 84.542 1.00 79.98 209 ASP H C 1
ATOM 13887 O O . ASP H 1 188 ? 10.328 22.478 85.697 1.00 78.06 209 ASP H O 1
ATOM 13892 N N . VAL H 1 189 ? 10.837 21.663 83.681 1.00 82.70 210 VAL H N 1
ATOM 13893 C CA . VAL H 1 189 ? 12.116 21.095 84.129 1.00 89.98 210 VAL H CA 1
ATOM 13894 C C . VAL H 1 189 ? 13.289 21.495 83.248 1.00 88.01 210 VAL H C 1
ATOM 13895 O O . VAL H 1 189 ? 13.179 21.462 82.035 1.00 82.91 210 VAL H O 1
ATOM 13899 N N . PHE H 1 190 ? 14.412 21.838 83.865 1.00 90.47 211 PHE H N 1
ATOM 13900 C CA . PHE H 1 190 ? 15.646 22.090 83.130 1.00 98.74 211 PHE H CA 1
ATOM 13901 C C . PHE H 1 190 ? 16.669 21.007 83.447 1.00 104.92 211 PHE H C 1
ATOM 13902 O O . PHE H 1 190 ? 17.038 20.803 84.616 1.00 109.97 211 PHE H O 1
ATOM 13910 N N . THR H 1 191 ? 17.168 20.354 82.395 1.00 112.04 212 THR H N 1
ATOM 13911 C CA . THR H 1 191 ? 18.251 19.372 82.531 1.00 115.36 212 THR H CA 1
ATOM 13912 C C . THR H 1 191 ? 19.531 19.913 81.865 1.00 109.17 212 THR H C 1
ATOM 13913 O O . THR H 1 191 ? 20.457 20.362 82.551 1.00 106.16 212 THR H O 1
ATOM 13917 N N . CYS H 1 192 ? 19.554 19.888 80.533 1.00 113.37 213 CYS H N 1
ATOM 13918 C CA . CYS H 1 192 ? 20.685 20.399 79.715 1.00 116.59 213 CYS H CA 1
ATOM 13919 C C . CYS H 1 192 ? 20.263 21.602 78.818 1.00 109.97 213 CYS H C 1
ATOM 13920 O O . CYS H 1 192 ? 21.092 22.326 78.320 1.00 106.40 213 CYS H O 1
ATOM 13923 N N . GLY H 1 193 ? 18.964 21.854 78.688 1.00 104.14 214 GLY H N 1
ATOM 13924 C CA . GLY H 1 193 ? 18.472 23.005 77.926 1.00 96.07 214 GLY H CA 1
ATOM 13925 C C . GLY H 1 193 ? 18.066 22.663 76.513 1.00 93.47 214 GLY H C 1
ATOM 13926 O O . GLY H 1 193 ? 17.820 23.542 75.688 1.00 92.74 214 GLY H O 1
ATOM 13927 N N . THR H 1 194 ? 17.956 21.380 76.209 1.00 95.64 215 THR H N 1
ATOM 13928 C CA . THR H 1 194 ? 17.620 21.027 74.825 1.00 97.92 215 THR H CA 1
ATOM 13929 C C . THR H 1 194 ? 16.261 21.596 74.377 1.00 96.14 215 THR H C 1
ATOM 13930 O O . THR H 1 194 ? 16.150 22.148 73.292 1.00 93.34 215 THR H O 1
ATOM 13934 N N . ALA H 1 195 ? 15.233 21.447 75.214 1.00 95.46 216 ALA H N 1
ATOM 13935 C CA . ALA H 1 195 ? 13.896 21.937 74.854 1.00 87.82 216 ALA H CA 1
ATOM 13936 C C . ALA H 1 195 ? 13.847 23.459 74.662 1.00 86.48 216 ALA H C 1
ATOM 13937 O O . ALA H 1 195 ? 13.193 23.980 73.749 1.00 78.02 216 ALA H O 1
ATOM 13939 N N . LEU H 1 196 ? 14.523 24.177 75.557 1.00 89.77 217 LEU H N 1
ATOM 13940 C CA . LEU H 1 196 ? 14.570 25.622 75.453 1.00 90.95 217 LEU H CA 1
ATOM 13941 C C . LEU H 1 196 ? 15.310 26.008 74.153 1.00 92.31 217 LEU H C 1
ATOM 13942 O O . LEU H 1 196 ? 14.920 26.976 73.505 1.00 88.20 217 LEU H O 1
ATOM 13947 N N . THR H 1 197 ? 16.356 25.262 73.765 1.00 90.11 218 THR H N 1
ATOM 13948 C CA . THR H 1 197 ? 17.048 25.611 72.489 1.00 88.99 218 THR H CA 1
ATOM 13949 C C . THR H 1 197 ? 16.093 25.511 71.311 1.00 85.45 218 THR H C 1
ATOM 13950 O O . THR H 1 197 ? 16.203 26.298 70.398 1.00 79.46 218 THR H O 1
ATOM 13954 N N . GLU H 1 198 ? 15.198 24.524 71.311 1.00 84.72 219 GLU H N 1
ATOM 13955 C CA . GLU H 1 198 ? 14.283 24.399 70.137 1.00 87.59 219 GLU H CA 1
ATOM 13956 C C . GLU H 1 198 ? 13.378 25.572 70.042 1.00 82.59 219 GLU H C 1
ATOM 13957 O O . GLU H 1 198 ? 13.103 26.033 68.972 1.00 75.03 219 GLU H O 1
ATOM 13963 N N . ILE H 1 199 ? 12.893 26.034 71.191 1.00 83.12 220 ILE H N 1
ATOM 13964 C CA . ILE H 1 199 ? 12.029 27.205 71.192 1.00 75.79 220 ILE H CA 1
ATOM 13965 C C . ILE H 1 199 ? 12.829 28.422 70.679 1.00 77.21 220 ILE H C 1
ATOM 13966 O O . ILE H 1 199 ? 12.306 29.221 69.928 1.00 69.00 220 ILE H O 1
ATOM 13971 N N . LEU H 1 200 ? 14.096 28.560 71.102 1.00 77.46 221 LEU H N 1
ATOM 13972 C CA . LEU H 1 200 ? 14.955 29.646 70.585 1.00 74.64 221 LEU H CA 1
ATOM 13973 C C . LEU H 1 200 ? 15.079 29.584 69.081 1.00 74.08 221 LEU H C 1
ATOM 13974 O O . LEU H 1 200 ? 15.094 30.622 68.412 1.00 72.65 221 LEU H O 1
ATOM 13979 N N . ALA H 1 201 ? 15.194 28.376 68.543 1.00 73.69 222 ALA H N 1
ATOM 13980 C CA . ALA H 1 201 ? 15.268 28.211 67.067 1.00 75.00 222 ALA H CA 1
ATOM 13981 C C . ALA H 1 201 ? 13.983 28.728 66.408 1.00 73.96 222 ALA H C 1
ATOM 13982 O O . ALA H 1 201 ? 14.036 29.446 65.442 1.00 72.27 222 ALA H O 1
ATOM 13984 N N . LYS H 1 202 ? 12.827 28.392 66.973 1.00 72.17 223 LYS H N 1
ATOM 13985 C CA . LYS H 1 202 ? 11.558 28.886 66.441 1.00 72.18 223 LYS H CA 1
ATOM 13986 C C . LYS H 1 202 ? 11.428 30.388 66.527 1.00 73.29 223 LYS H C 1
ATOM 13987 O O . LYS H 1 202 ? 10.885 31.011 65.644 1.00 72.93 223 LYS H O 1
ATOM 13993 N N . LEU H 1 203 ? 11.989 30.971 67.574 1.00 79.29 224 LEU H N 1
ATOM 13994 C CA . LEU H 1 203 ? 11.922 32.408 67.757 1.00 80.63 224 LEU H CA 1
ATOM 13995 C C . LEU H 1 203 ? 12.911 33.189 66.893 1.00 82.37 224 LEU H C 1
ATOM 13996 O O . LEU H 1 203 ? 12.780 34.389 66.747 1.00 81.96 224 LEU H O 1
ATOM 14001 N N . LYS H 1 204 ? 13.958 32.542 66.401 1.00 88.18 225 LYS H N 1
ATOM 14002 C CA . LYS H 1 204 ? 14.985 33.244 65.608 1.00 94.23 225 LYS H CA 1
ATOM 14003 C C . LYS H 1 204 ? 14.389 33.876 64.344 1.00 94.69 225 LYS H C 1
ATOM 14004 O O . LYS H 1 204 ? 14.823 34.947 63.935 1.00 93.21 225 LYS H O 1
ATOM 14010 N N . THR H 1 205 ? 13.380 33.218 63.763 1.00 97.77 226 THR H N 1
ATOM 14011 C CA . THR H 1 205 ? 12.682 33.717 62.548 1.00 97.79 226 THR H CA 1
ATOM 14012 C C . THR H 1 205 ? 11.955 35.038 62.834 1.00 96.61 226 THR H C 1
ATOM 14013 O O . THR H 1 205 ? 11.848 35.863 61.955 1.00 106.81 226 THR H O 1
ATOM 14017 N N . TYR H 1 206 ? 11.545 35.278 64.076 1.00 95.95 227 TYR H N 1
ATOM 14018 C CA . TYR H 1 206 ? 10.882 36.539 64.441 1.00 94.36 227 TYR H CA 1
ATOM 14019 C C . TYR H 1 206 ? 11.922 37.594 64.807 1.00 101.01 227 TYR H C 1
ATOM 14020 O O . TYR H 1 206 ? 12.582 37.527 65.862 1.00 107.51 227 TYR H O 1
ATOM 14029 N N . GLU H 1 207 ? 12.095 38.546 63.905 1.00 106.38 228 GLU H N 1
ATOM 14030 C CA . GLU H 1 207 ? 13.160 39.551 64.034 1.00 111.91 228 GLU H CA 1
ATOM 14031 C C . GLU H 1 207 ? 13.052 40.495 65.254 1.00 110.13 228 GLU H C 1
ATOM 14032 O O . GLU H 1 207 ? 14.069 40.833 65.859 1.00 105.97 228 GLU H O 1
ATOM 14038 N N . HIS H 1 208 ? 11.833 40.856 65.647 1.00 108.87 229 HIS H N 1
ATOM 14039 C CA . HIS H 1 208 ? 11.591 41.809 66.733 1.00 113.20 229 HIS H CA 1
ATOM 14040 C C . HIS H 1 208 ? 11.383 41.187 68.131 1.00 111.69 229 HIS H C 1
ATOM 14041 O O . HIS H 1 208 ? 11.002 41.895 69.077 1.00 113.76 229 HIS H O 1
ATOM 14048 N N . LEU H 1 209 ? 11.665 39.885 68.277 1.00 104.43 230 LEU H N 1
ATOM 14049 C CA . LEU H 1 209 ? 11.566 39.200 69.587 1.00 94.11 230 LEU H CA 1
ATOM 14050 C C . LEU H 1 209 ? 12.899 38.740 70.146 1.00 88.85 230 LEU H C 1
ATOM 14051 O O . LEU H 1 209 ? 13.770 38.331 69.415 1.00 89.83 230 LEU H O 1
ATOM 14056 N N . LYS H 1 210 ? 13.024 38.823 71.459 1.00 85.43 231 LYS H N 1
ATOM 14057 C CA . LYS H 1 210 ? 14.242 38.529 72.176 1.00 88.09 231 LYS H CA 1
ATOM 14058 C C . LYS H 1 210 ? 13.876 37.875 73.500 1.00 86.71 231 LYS H C 1
ATOM 14059 O O . LYS H 1 210 ? 12.955 38.310 74.207 1.00 86.65 231 LYS H O 1
ATOM 14065 N N . VAL H 1 211 ? 14.579 36.821 73.852 1.00 82.83 232 VAL H N 1
ATOM 14066 C CA . VAL H 1 211 ? 14.306 36.153 75.109 1.00 79.27 232 VAL H CA 1
ATOM 14067 C C . VAL H 1 211 ? 15.219 36.705 76.169 1.00 81.37 232 VAL H C 1
ATOM 14068 O O . VAL H 1 211 ? 16.386 36.718 75.975 1.00 86.53 232 VAL H O 1
ATOM 14072 N N . VAL H 1 212 ? 14.679 37.130 77.301 1.00 82.55 233 VAL H N 1
ATOM 14073 C CA . VAL H 1 212 ? 15.459 37.760 78.349 1.00 80.38 233 VAL H CA 1
ATOM 14074 C C . VAL H 1 212 ? 15.563 36.928 79.634 1.00 81.22 233 VAL H C 1
ATOM 14075 O O . VAL H 1 212 ? 16.325 37.267 80.528 1.00 79.53 233 VAL H O 1
ATOM 14079 N N . ALA H 1 213 ? 14.804 35.833 79.750 1.00 79.29 234 ALA H N 1
ATOM 14080 C CA . ALA H 1 213 ? 14.926 34.917 80.921 1.00 76.15 234 ALA H CA 1
ATOM 14081 C C . ALA H 1 213 ? 14.161 33.607 80.713 1.00 74.80 234 ALA H C 1
ATOM 14082 O O . ALA H 1 213 ? 13.215 33.577 79.970 1.00 69.37 234 ALA H O 1
ATOM 14084 N N . PHE H 1 214 ? 14.604 32.554 81.391 1.00 77.85 235 PHE H N 1
ATOM 14085 C CA . PHE H 1 214 ? 13.901 31.276 81.470 1.00 79.17 235 PHE H CA 1
ATOM 14086 C C . PHE H 1 214 ? 13.569 31.020 82.930 1.00 76.69 235 PHE H C 1
ATOM 14087 O O . PHE H 1 214 ? 14.415 31.252 83.806 1.00 71.80 235 PHE H O 1
ATOM 14095 N N . ILE H 1 215 ? 12.322 30.637 83.197 1.00 71.55 236 ILE H N 1
ATOM 14096 C CA . ILE H 1 215 ? 11.891 30.260 84.557 1.00 73.83 236 ILE H CA 1
ATOM 14097 C C . ILE H 1 215 ? 11.281 28.900 84.543 1.00 73.69 236 ILE H C 1
ATOM 14098 O O . ILE H 1 215 ? 10.458 28.606 83.710 1.00 62.90 236 ILE H O 1
ATOM 14103 N N . VAL H 1 216 ? 11.657 28.121 85.537 1.00 74.48 237 VAL H N 1
ATOM 14104 C CA . VAL H 1 216 ? 11.401 26.728 85.496 1.00 72.89 237 VAL H CA 1
ATOM 14105 C C . VAL H 1 216 ? 11.028 26.263 86.925 1.00 71.82 237 VAL H C 1
ATOM 14106 O O . VAL H 1 216 ? 11.441 26.848 87.954 1.00 77.04 237 VAL H O 1
ATOM 14110 N N . LEU H 1 217 ? 10.216 25.224 87.008 1.00 69.23 238 LEU H N 1
ATOM 14111 C CA . LEU H 1 217 ? 9.842 24.678 88.317 1.00 68.69 238 LEU H CA 1
ATOM 14112 C C . LEU H 1 217 ? 11.007 23.943 88.978 1.00 70.59 238 LEU H C 1
ATOM 14113 O O . LEU H 1 217 ? 11.223 24.072 90.166 1.00 70.45 238 LEU H O 1
ATOM 14118 N N . LEU H 1 218 ? 11.744 23.158 88.195 1.00 74.60 239 LEU H N 1
ATOM 14119 C CA . LEU H 1 218 ? 12.847 22.369 88.722 1.00 78.28 239 LEU H CA 1
ATOM 14120 C C . LEU H 1 218 ? 14.081 22.431 87.827 1.00 84.25 239 LEU H C 1
ATOM 14121 O O . LEU H 1 218 ? 14.009 22.148 86.619 1.00 89.13 239 LEU H O 1
ATOM 14126 N N . ASN H 1 219 ? 15.211 22.765 88.438 1.00 87.30 240 ASN H N 1
ATOM 14127 C CA . ASN H 1 219 ? 16.494 22.591 87.811 1.00 91.29 240 ASN H CA 1
ATOM 14128 C C . ASN H 1 219 ? 17.126 21.352 88.404 1.00 95.25 240 ASN H C 1
ATOM 14129 O O . ASN H 1 219 ? 17.431 21.322 89.595 1.00 93.04 240 ASN H O 1
ATOM 14134 N N . ARG H 1 220 ? 17.406 20.356 87.570 1.00 98.72 241 ARG H N 1
ATOM 14135 C CA . ARG H 1 220 ? 18.052 19.134 88.062 1.00 105.36 241 ARG H CA 1
ATOM 14136 C C . ARG H 1 220 ? 19.535 19.272 88.480 1.00 111.55 241 ARG H C 1
ATOM 14137 O O . ARG H 1 220 ? 20.079 18.350 89.074 1.00 114.05 241 ARG H O 1
ATOM 14145 N N . ASN H 1 221 ? 20.176 20.409 88.198 1.00 107.44 242 ASN H N 1
ATOM 14146 C CA . ASN H 1 221 ? 21.569 20.622 88.551 1.00 109.77 242 ASN H CA 1
ATOM 14147 C C . ASN H 1 221 ? 22.483 19.558 87.964 1.00 117.51 242 ASN H C 1
ATOM 14148 O O . ASN H 1 221 ? 23.415 19.054 88.649 1.00 126.47 242 ASN H O 1
ATOM 14153 N N . GLU H 1 222 ? 22.232 19.199 86.708 1.00 115.92 243 GLU H N 1
ATOM 14154 C CA . GLU H 1 222 ? 23.100 18.246 86.025 1.00 125.95 243 GLU H CA 1
ATOM 14155 C C . GLU H 1 222 ? 24.458 18.885 85.765 1.00 126.67 243 GLU H C 1
ATOM 14156 O O . GLU H 1 222 ? 24.540 20.088 85.532 1.00 120.66 243 GLU H O 1
ATOM 14162 N N . TYR H 1 223 ? 25.506 18.059 85.770 1.00 127.54 244 TYR H N 1
ATOM 14163 C CA . TYR H 1 223 ? 26.866 18.527 85.523 1.00 126.51 244 TYR H CA 1
ATOM 14164 C C . TYR H 1 223 ? 27.735 17.501 84.796 1.00 129.84 244 TYR H C 1
ATOM 14165 O O . TYR H 1 223 ? 27.390 16.334 84.684 1.00 125.39 244 TYR H O 1
ATOM 14174 N N . GLU H 1 224 ? 28.885 17.953 84.312 1.00 136.29 245 GLU H N 1
ATOM 14175 C CA . GLU H 1 224 ? 29.926 17.071 83.807 1.00 137.63 245 GLU H CA 1
ATOM 14176 C C . GLU H 1 224 ? 31.198 17.369 84.593 1.00 138.01 245 GLU H C 1
ATOM 14177 O O . GLU H 1 224 ? 31.352 18.454 85.078 1.00 127.66 245 GLU H O 1
ATOM 14183 N N . ILE H 1 225 ? 32.098 16.409 84.755 1.00 146.20 246 ILE H N 1
ATOM 14184 C CA . ILE H 1 225 ? 33.392 16.723 85.401 1.00 153.66 246 ILE H CA 1
ATOM 14185 C C . ILE H 1 225 ? 34.283 17.370 84.321 1.00 154.43 246 ILE H C 1
ATOM 14186 O O . ILE H 1 225 ? 34.098 17.125 83.127 1.00 149.47 246 ILE H O 1
ATOM 14191 N N . ASN H 1 226 ? 35.167 18.261 84.754 1.00 157.74 247 ASN H N 1
ATOM 14192 C CA . ASN H 1 226 ? 36.096 18.975 83.858 1.00 159.68 247 ASN H CA 1
ATOM 14193 C C . ASN H 1 226 ? 37.403 18.212 83.733 1.00 170.26 247 ASN H C 1
ATOM 14194 O O . ASN H 1 226 ? 37.530 17.204 84.396 1.00 172.67 247 ASN H O 1
ATOM 14199 N N . GLU H 1 227 ? 38.371 18.660 82.908 1.00 173.29 248 GLU H N 1
ATOM 14200 C CA . GLU H 1 227 ? 39.707 17.992 82.893 1.00 172.04 248 GLU H CA 1
ATOM 14201 C C . GLU H 1 227 ? 40.098 17.894 84.377 1.00 170.65 248 GLU H C 1
ATOM 14202 O O . GLU H 1 227 ? 40.304 16.825 84.980 1.00 169.75 248 GLU H O 1
ATOM 14208 N N . ASN H 1 228 ? 40.118 19.065 84.981 1.00 167.59 249 ASN H N 1
ATOM 14209 C CA . ASN H 1 228 ? 40.415 19.180 86.396 1.00 165.39 249 ASN H CA 1
ATOM 14210 C C . ASN H 1 228 ? 39.121 18.941 87.134 1.00 162.28 249 ASN H C 1
ATOM 14211 O O . ASN H 1 228 ? 38.075 18.907 86.494 1.00 166.60 249 ASN H O 1
ATOM 14216 N N . ASN H 1 229 ? 39.170 18.696 88.439 1.00 158.63 250 ASN H N 1
ATOM 14217 C CA . ASN H 1 229 ? 37.927 18.730 89.246 1.00 155.98 250 ASN H CA 1
ATOM 14218 C C . ASN H 1 229 ? 36.970 19.905 88.851 1.00 148.40 250 ASN H C 1
ATOM 14219 O O . ASN H 1 229 ? 35.734 19.887 89.019 1.00 145.55 250 ASN H O 1
ATOM 14224 N N . ILE H 1 232 ? 31.433 21.045 86.169 1.00 127.48 253 ILE H N 1
ATOM 14225 C CA . ILE H 1 232 ? 30.795 22.207 85.516 1.00 132.46 253 ILE H CA 1
ATOM 14226 C C . ILE H 1 232 ? 29.298 21.895 85.203 1.00 130.34 253 ILE H C 1
ATOM 14227 O O . ILE H 1 232 ? 28.928 20.843 84.626 1.00 136.30 253 ILE H O 1
ATOM 14232 N N . TYR H 1 233 ? 28.430 22.798 85.636 1.00 125.06 254 TYR H N 1
ATOM 14233 C CA . TYR H 1 233 ? 26.966 22.612 85.538 1.00 120.82 254 TYR H CA 1
ATOM 14234 C C . TYR H 1 233 ? 26.400 22.991 84.165 1.00 117.32 254 TYR H C 1
ATOM 14235 O O . TYR H 1 233 ? 26.802 23.983 83.594 1.00 114.86 254 TYR H O 1
ATOM 14244 N N . PHE H 1 234 ? 25.482 22.185 83.631 1.00 117.92 255 PHE H N 1
ATOM 14245 C CA . PHE H 1 234 ? 24.858 22.489 82.330 1.00 119.64 255 PHE H CA 1
ATOM 14246 C C . PHE H 1 234 ? 24.151 23.825 82.338 1.00 112.09 255 PHE H C 1
ATOM 14247 O O . PHE H 1 234 ? 24.110 24.492 81.331 1.00 104.50 255 PHE H O 1
ATOM 14255 N N . LYS H 1 235 ? 23.617 24.223 83.485 1.00 109.32 256 LYS H N 1
ATOM 14256 C CA . LYS H 1 235 ? 22.990 25.523 83.591 1.00 102.80 256 LYS H CA 1
ATOM 14257 C C . LYS H 1 235 ? 23.976 26.623 83.209 1.00 106.78 256 LYS H C 1
ATOM 14258 O O . LYS H 1 235 ? 23.637 27.484 82.424 1.00 97.07 256 LYS H O 1
ATOM 14264 N N . ASP H 1 236 ? 25.204 26.567 83.740 1.00 110.52 257 ASP H N 1
ATOM 14265 C CA . ASP H 1 236 ? 26.223 27.598 83.468 1.00 107.72 257 ASP H CA 1
ATOM 14266 C C . ASP H 1 236 ? 26.664 27.585 82.016 1.00 108.94 257 ASP H C 1
ATOM 14267 O O . ASP H 1 236 ? 26.776 28.637 81.397 1.00 106.63 257 ASP H O 1
ATOM 14272 N N . ILE H 1 237 ? 26.848 26.393 81.459 1.00 113.37 258 ILE H N 1
ATOM 14273 C CA . ILE H 1 237 ? 27.221 26.233 80.051 1.00 121.98 258 ILE H CA 1
ATOM 14274 C C . ILE H 1 237 ? 26.136 26.798 79.143 1.00 112.88 258 ILE H C 1
ATOM 14275 O O . ILE H 1 237 ? 26.412 27.533 78.192 1.00 106.32 258 ILE H O 1
ATOM 14280 N N . PHE H 1 238 ? 24.901 26.433 79.453 1.00 117.76 259 PHE H N 1
ATOM 14281 C CA . PHE H 1 238 ? 23.747 26.898 78.698 1.00 117.97 259 PHE H CA 1
ATOM 14282 C C . PHE H 1 238 ? 23.581 28.408 78.779 1.00 114.73 259 PHE H C 1
ATOM 14283 O O . PHE H 1 238 ? 23.413 29.072 77.748 1.00 115.65 259 PHE H O 1
ATOM 14291 N N . GLU H 1 239 ? 23.698 28.964 79.977 1.00 113.13 260 GLU H N 1
ATOM 14292 C CA . GLU H 1 239 ? 23.590 30.419 80.135 1.00 117.76 260 GLU H CA 1
ATOM 14293 C C . GLU H 1 239 ? 24.663 31.177 79.335 1.00 121.23 260 GLU H C 1
ATOM 14294 O O . GLU H 1 239 ? 24.368 32.187 78.721 1.00 122.33 260 GLU H O 1
ATOM 14300 N N . LYS H 1 240 ? 25.887 30.643 79.323 1.00 120.37 261 LYS H N 1
ATOM 14301 C CA . LYS H 1 240 ? 27.037 31.218 78.601 1.00 114.60 261 LYS H CA 1
ATOM 14302 C C . LYS H 1 240 ? 26.798 31.150 77.083 1.00 112.43 261 LYS H C 1
ATOM 14303 O O . LYS H 1 240 ? 26.891 32.162 76.390 1.00 109.92 261 LYS H O 1
ATOM 14309 N N . ARG H 1 241 ? 26.392 29.983 76.582 1.00 111.23 262 ARG H N 1
ATOM 14310 C CA . ARG H 1 241 ? 26.125 29.804 75.156 1.00 112.11 262 ARG H CA 1
ATOM 14311 C C . ARG H 1 241 ? 25.003 30.704 74.613 1.00 109.01 262 ARG H C 1
ATOM 14312 O O . ARG H 1 241 ? 25.164 31.257 73.541 1.00 112.78 262 ARG H O 1
ATOM 14320 N N . VAL H 1 242 ? 23.881 30.857 75.321 1.00 103.07 263 VAL H N 1
ATOM 14321 C CA . VAL H 1 242 ? 22.750 31.616 74.762 1.00 99.63 263 VAL H CA 1
ATOM 14322 C C . VAL H 1 242 ? 22.595 33.018 75.339 1.00 95.97 263 VAL H C 1
ATOM 14323 O O . VAL H 1 242 ? 21.826 33.807 74.800 1.00 92.54 263 VAL H O 1
ATOM 14327 N N . GLY H 1 243 ? 23.357 33.347 76.383 1.00 95.43 264 GLY H N 1
ATOM 14328 C CA . GLY H 1 243 ? 23.405 34.717 76.940 1.00 96.34 264 GLY H CA 1
ATOM 14329 C C . GLY H 1 243 ? 22.141 35.131 77.669 1.00 91.53 264 GLY H C 1
ATOM 14330 O O . GLY H 1 243 ? 21.795 36.311 77.670 1.00 91.08 264 GLY H O 1
ATOM 14331 N N . ILE H 1 244 ? 21.452 34.157 78.268 1.00 84.88 265 ILE H N 1
ATOM 14332 C CA . ILE H 1 244 ? 20.153 34.382 78.916 1.00 82.84 265 ILE H CA 1
ATOM 14333 C C . ILE H 1 244 ? 20.034 33.617 80.249 1.00 78.63 265 ILE H C 1
ATOM 14334 O O . ILE H 1 244 ? 20.423 32.471 80.319 1.00 74.95 265 ILE H O 1
ATOM 14339 N N . PRO H 1 245 ? 19.537 34.280 81.312 1.00 75.59 266 PRO H N 1
ATOM 14340 C CA . PRO H 1 245 ? 19.625 33.680 82.647 1.00 76.92 266 PRO H CA 1
ATOM 14341 C C . PRO H 1 245 ? 18.486 32.725 82.857 1.00 78.62 266 PRO H C 1
ATOM 14342 O O . PRO H 1 245 ? 17.414 32.945 82.310 1.00 74.35 266 PRO H O 1
ATOM 14346 N N . LEU H 1 246 ? 18.755 31.659 83.601 1.00 80.25 267 LEU H N 1
ATOM 14347 C CA . LEU H 1 246 ? 17.757 30.707 83.996 1.00 82.29 267 LEU H CA 1
ATOM 14348 C C . LEU H 1 246 ? 17.517 30.774 85.510 1.00 83.27 267 LEU H C 1
ATOM 14349 O O . LEU H 1 246 ? 18.466 30.806 86.273 1.00 87.66 267 LEU H O 1
ATOM 14354 N N . TYR H 1 247 ? 16.244 30.798 85.909 1.00 77.57 268 TYR H N 1
ATOM 14355 C CA . TYR H 1 247 ? 15.834 30.773 87.313 1.00 74.67 268 TYR H CA 1
ATOM 14356 C C . TYR H 1 247 ? 14.964 29.559 87.582 1.00 74.18 268 TYR H C 1
ATOM 14357 O O . TYR H 1 247 ? 14.252 29.064 86.695 1.00 74.66 268 TYR H O 1
ATOM 14366 N N . SER H 1 248 ? 14.977 29.087 88.817 1.00 78.94 269 SER H N 1
ATOM 14367 C CA . SER H 1 248 ? 14.147 27.940 89.145 1.00 79.75 269 SER H CA 1
ATOM 14368 C C . SER H 1 248 ? 13.486 28.018 90.514 1.00 81.09 269 SER H C 1
ATOM 14369 O O . SER H 1 248 ? 14.060 28.526 91.459 1.00 85.58 269 SER H O 1
ATOM 14372 N N . ILE H 1 249 ? 12.289 27.467 90.636 1.00 74.96 270 ILE H N 1
ATOM 14373 C CA . ILE H 1 249 ? 11.659 27.437 91.934 1.00 73.25 270 ILE H CA 1
ATOM 14374 C C . ILE H 1 249 ? 12.427 26.463 92.832 1.00 78.15 270 ILE H C 1
ATOM 14375 O O . ILE H 1 249 ? 12.818 26.818 93.926 1.00 74.01 270 ILE H O 1
ATOM 14380 N N . LEU H 1 250 ? 12.643 25.247 92.346 1.00 80.83 271 LEU H N 1
ATOM 14381 C CA . LEU H 1 250 ? 13.313 24.199 93.097 1.00 83.91 271 LEU H CA 1
ATOM 14382 C C . LEU H 1 250 ? 14.557 23.754 92.3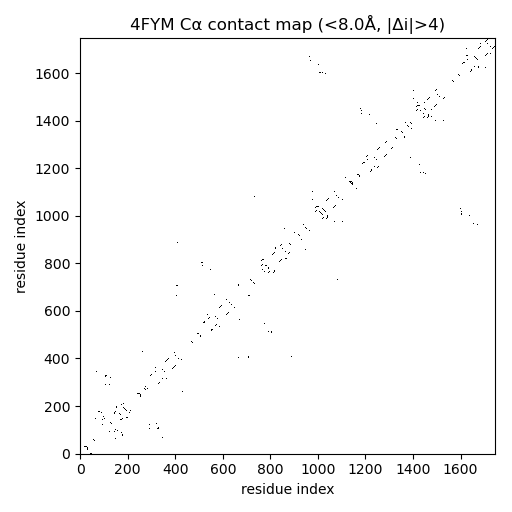86 1.00 91.22 271 LEU H C 1
ATOM 14383 O O . LEU H 1 250 ? 14.681 23.868 91.169 1.00 93.65 271 LEU H O 1
ATOM 14388 N N . SER H 1 251 ? 15.477 23.197 93.163 1.00 104.02 272 SER H N 1
ATOM 14389 C CA . SER H 1 251 ? 16.708 22.664 92.620 1.00 110.22 272 SER H CA 1
ATOM 14390 C C . SER H 1 251 ? 16.960 21.293 93.267 1.00 109.41 272 SER H C 1
ATOM 14391 O O . SER H 1 251 ? 16.562 21.040 94.413 1.00 107.39 272 SER H O 1
ATOM 14394 N N . TYR H 1 252 ? 17.595 20.396 92.526 1.00 111.40 273 TYR H N 1
ATOM 14395 C CA . TYR H 1 252 ? 18.007 19.113 93.079 1.00 118.64 273 TYR H CA 1
ATOM 14396 C C . TYR H 1 252 ? 18.869 19.322 94.336 1.00 121.29 273 TYR H C 1
ATOM 14397 O O . TYR H 1 252 ? 18.600 18.718 95.362 1.00 121.08 273 TYR H O 1
ATOM 14406 N N . LYS H 1 253 ? 19.872 20.197 94.261 1.00 122.50 274 LYS H N 1
ATOM 14407 C CA . LYS H 1 253 ? 20.815 20.394 95.388 1.00 128.34 274 LYS H CA 1
ATOM 14408 C C . LYS H 1 253 ? 20.099 20.951 96.631 1.00 120.86 274 LYS H C 1
ATOM 14409 O O . LYS H 1 253 ? 20.205 20.372 97.694 1.00 122.10 274 LYS H O 1
ATOM 14415 N N . ASP H 1 254 ? 19.345 22.034 96.491 1.00 114.73 275 ASP H N 1
ATOM 14416 C CA . ASP H 1 254 ? 18.698 22.655 97.653 1.00 112.80 275 ASP H CA 1
ATOM 14417 C C . ASP H 1 254 ? 17.463 21.917 98.154 1.00 108.45 275 ASP H C 1
ATOM 14418 O O . ASP H 1 254 ? 17.149 22.017 99.318 1.00 107.67 275 ASP H O 1
ATOM 14423 N N . ASP H 1 255 ? 16.745 21.205 97.287 1.00 103.56 276 ASP H N 1
ATOM 14424 C CA . ASP H 1 255 ? 15.386 20.791 97.617 1.00 101.27 276 ASP H CA 1
ATOM 14425 C C . ASP H 1 255 ? 15.107 19.287 97.492 1.00 103.56 276 ASP H C 1
ATOM 14426 O O . ASP H 1 255 ? 14.346 18.736 98.293 1.00 102.54 276 ASP H O 1
ATOM 14431 N N . ILE H 1 256 ? 15.717 18.607 96.531 1.00 106.37 277 ILE H N 1
ATOM 14432 C CA . ILE H 1 256 ? 15.393 17.197 96.313 1.00 115.00 277 ILE H CA 1
ATOM 14433 C C . ILE H 1 256 ? 16.335 16.273 97.119 1.00 126.90 277 ILE H C 1
ATOM 14434 O O . ILE H 1 256 ? 15.960 15.184 97.511 1.00 136.94 277 ILE H O 1
ATOM 14439 N N . GLN H 1 257 ? 17.558 16.685 97.392 1.00 133.79 278 GLN H N 1
ATOM 14440 C CA . GLN H 1 257 ? 18.375 15.890 98.341 1.00 134.30 278 GLN H CA 1
ATOM 14441 C C . GLN H 1 257 ? 17.653 15.183 99.586 1.00 134.94 278 GLN H C 1
ATOM 14442 O O . GLN H 1 257 ? 17.245 15.793 100.595 1.00 125.27 278 GLN H O 1
ATOM 14448 N N . SER H 1 258 ? 17.513 13.857 99.453 1.00 138.53 279 SER H N 1
ATOM 14449 C CA . SER H 1 258 ? 16.541 13.018 100.229 1.00 138.08 279 SER H CA 1
ATOM 14450 C C . SER H 1 258 ? 15.753 12.130 99.247 1.00 133.32 279 SER H C 1
ATOM 14451 O O . SER H 1 258 ? 16.035 10.946 99.065 1.00 130.02 279 SER H O 1
#

Foldseek 3Di:
DPADDLVVLQVLLVVLLVQLLVCVVVVVPVSNVVSLVVLVVSLVSVCVVLVQWDADDDCPGIHGDCPSQPDCSNLLSQLLLLLVVCVVVVPDFQEEEQEPPAGVVSRVSNQVNNVVNVPDPHYWYWYAPCVGIDTPDPFCVAGEYEYEEEEDELCPSVVVVVVVCVSGPRYDYAEYEYAEYAQDFDADPVRDTDTSQVVVCVVRVHYYYYSYYCVPRVVVVHD/DDADDLVVLQVLLVVLLVQLLVCVVVVVVVSNVVSLVVLLVSLVSVCVVLVQWDADDVGIHGDCPSQPDCSNLLSQLLLLLVVCVVVVPDFQEEEQEPPARPVSRVSNQVNNVVVVPDPHYWYWYAPCVRIDTDDDCAGEYEYEEAEDEQCPSVVVVVVVCVVPPRYDYAEYEYAEYAQDFDADPVRDTDTSQVVVCVVRVHHYYYSYYCVPRVVVVHD/DDDLVVLQVLLVVLLVQLLVCVVVVVVVSNVVSLVVLLVSLVVVCVVLVQKDQDFDPPPHTDRIHGDCPSQPDCSNLVSQLLLLLVVCVVVVPDFQEEEQEPPARVVSRVVNQVNNVVNVPDPHYWYWYADCVGIDTPDDCAGEYEYEEEEDEQCPSVVVVVVVCVVPPRYDYAEYEYAEYAQDFDQDPVRDTDTSQVVVCVVRVHHYYYSYYCVPRVVVVD/DADDLVVLQVLLVVLLVQLVVCVVVVVVVSNVVSLVVLLVSLVSVCVVLVQKDAQDADPPGNHTDRIDGDCPSQPDCSNLVSVLLLLLVVCVVVVPDFQEEEQEPPQGPVSRVVNQVNNVVVVPDPHYWYWYADCLGIDTDDDVCAGEYEYEYAEDEQCPSVVVVVVNCVVPDRYDYAEYEYAEYAQDFDQDPVRDTDTSQVVVCVVRVHHYYYSYYCVPRVVVVRD/DDDLVVLQVLLVVLLVQLLVCVVVVVVVSNVVSLVVLVVSLVVVCVVLVQKDAQDADPPDRHTDRIDGDCPSQPDCSNLLSLLLLLLVVCVVVVPDFQEEEQEPPQRVVSRVSNQVNNVVNVPDPHYWYWYADCLGIDTPDPCGEYEYEEEEDAQCPSVVVVVVNCVVPPSYDYAEYEYAEYAQDFDQDPVRDTDTSQVVVCVVRVHHYYYSYYCVPRVVVD/DDADDLVVLQVLVVVLLVQLVVCVVVVVVVSNVVSLVVLLVSLVRVCVVLVQWDADVVRIHGDCPSQPDCSNLVSVLLLLLVVCVVVVPDFQEEEQEPPAGPVSRVVNQVNNVVVVPDPHYWYWYAVVRIDTPDCGEYEYEEEEDELCPSVVVVVVVCVVPPSYDYAEYEYAEYAQDEVTDTSQVVVCVVVVHHYYYSYYCVPRVVVVD/DADDLVVLQVLLVVLLVQLLVCVVVVVVVSNVVSLVVLLVSLVSVCVVLVQWDCPPDRIHGHCPSQPDCSNLVSQLLLLLVVCVVVVPDFQEEEQEPPAGPVSRVSNQVNNVVVVPDPHYWYWYVVPIDTPDDCCAGEYEYEYEEDEQCPSVVVVVVVCVVDDRYDYAEYEYAEYAQDFDQDPVRDTDTSQVVVCVVRVHHYYYSYYCVPRVVVVD/DDDLVVLQVLLVVLLVQLVVCVVVVVVVSNVVSLVVLLVSLVVVCVVLVLDDDDPHGDCPSQPDCSNLVSQLLLLLVVCVVVVPDFQEEEQEPPARPVSRVSNQVNNVVVVPDPHYWYWYADDDDVLRIDTPDGEYEYEEAEDELCPSVVVVVVSCVVPPPYDYAEYEYAEYAQDDDQDVDGGTSQVVVCVVRVHHYYYSYYCVPRVPD

Nearest PDB structures (foldseek):
  4fym-assembly3_H  TM=1.005E+00  e=1.153E-41  Plasmodium falciparum
  4fym-assembly1_B  TM=9.799E-01  e=1.463E-36  Plasmodium falciparum
  4fym-assembly2_C  TM=9.765E-01  e=1.378E-36  Plasmodium falciparum
  4fym-assembly4_F  TM=9.746E-01  e=5.509E-36  Plasmodium falciparum
  4fym-assembly4_G  TM=9.621E-01  e=3.568E-35  Plasmodium falciparum

Radius of gyration: 49.85 Å; Cα contacts (8 Å, |Δi|>4): 3203; chains: 8; bounding box: 128×142×142 Å

Solvent-accessible surface area: 83799 Å² total; per-residue (Å²): 188,153,76,80,61,17,94,82,0,72,135,36,7,52,103,14,41,81,54,0,21,57,10,49,136,118,167,87,119,128,31,12,54,60,59,25,126,66,0,50,98,10,0,41,50,0,2,58,45,31,129,0,6,96,84,39,149,74,225,68,49,8,91,17,38,14,18,37,9,13,0,0,2,0,4,7,0,4,0,4,4,0,1,4,33,1,16,101,45,170,28,88,28,58,10,0,0,0,2,26,12,77,0,0,2,18,0,0,0,0,0,20,14,0,22,79,23,185,144,52,57,13,1,54,2,0,3,1,86,181,155,54,10,18,14,24,46,141,22,118,218,106,78,37,0,0,0,0,7,8,37,3,54,59,5,107,56,5,46,98,8,33,69,37,7,169,102,16,117,81,15,96,10,37,0,0,0,0,2,3,5,38,31,61,91,84,100,48,157,97,123,100,108,63,58,50,65,74,65,5,40,166,139,33,64,20,56,11,57,29,3,2,13,46,133,115,14,0,91,82,25,58,205,188,160,78,73,57,16,95,96,0,77,149,36,7,53,104,14,41,82,35,0,23,58,10,51,135,117,180,54,119,47,4,11,54,18,10,27,128,37,0,51,110,10,0,40,46,0,0,56,46,30,123,1,5,102,86,62,180,99,54,15,126,18,37,16,19,36,8,13,0,0,2,0,4,7,0,4,0,4,4,0,1,3,33,1,11,102,45,170,27,82,29,60,14,0,0,0,2,29,32,102,0,0,2,18,0,0,0,0,0,20,14,0,21,78,23,182,128,51,58,12,2,55,2,0,1,1,85,200,173,64,9,25,12,24,52,198,213,111,95,35,0,0,0,0,11,9,37,3,53,52,5,98,52,6,51,104,7,35,70,47,8,181,102,51,141,133,22,99,9,34,0,0,0,0,2,1,6,38,32,64,70,59,32,35,34,36,43,83,108,63,66,41,65,75,62,1,41,179,145,38,65,20,54,12,56,30,4,1,14,52,125,112,14,0,85,74,29,58,206,166,74,67,18,109,79,0,77,138,36,7,51,104,12,42,80,54,0,21,59,11,33,132,118,164,85,122,133,35,7,62,59,56,24,142,74,0,47,128,10,0,42,49,0,0,59,50,30,128,0,5,91,94,41,137,35,150,102,146,126,146,22,76,5,78,20,39,8,14,37,4,13,0,0,2,0,4,7,0,0,0,4,4,0,1,3,30,1,14,109,44,181,29,86,28,63,9,0,0,0,1,10,18,91,0,0,2,13,0,0,0,0,0,19,14,0,21,76,20,186,139,57,70,12,2,53,3,0,3,1,92,155,138,63,6,19,12,22,52,158,180,104,95,34,0,0,0,0,7,6,35,4,47,33,6,87,57,6,53,94,7,34,47,42,8,155,97,54,136,88,19,106,11,36,0,0,0,0,0,0,6,31,25,46,76,91,98,48,158,100,128,100,102,66,55,37,67,78,77,1,40,181,142,37,65,20,54,12,57,30,3,1,14,40,82,116,12,0,91,94,45,117,129,45,74,66,18,104,76,0,76,126,36,7,54,102,13,40,81,53,0,24,54,10,41,153,117,126,86,122,134,31,15,62,59,59,26,132,67,0,52,65,11,0,14,16,0,0,12,48,28,131,1,5,70,55,38,78,120,6,97,215,24,187,126,125,5,87,14,20,9,32,11,13,36,8,14,0,1,1,0,4,7,0,4,0,4,4,0,1,3,33,1,14,120,46,153,28,87,26,59,9,0,0,0,1,14,18,72,0,0,1,18,0,0,0,0,0,21,14,0,22,79,33,188,126,53,63,11,2,55,2,0,2,2,94,152,130,63,0,12,12,22,43,109,177,176,99,76,29,0,0,0,0,10,4,25,3,27,22,5,66,50,5,38,87,5,34,66,46,8,170,113,42,137,77,23,101,12,40,0,0,0,0,1,1,7,28,28,35,80,24,23,49,40,87,2,55,34,55,66,15,65,80,60,0,39,180,131,34,64,22,56,9,58,30,4,2,13,38,89,118,15,0,72,63,1,56,151,165,79,65,15,92,76,0,70,130,34,5,47,100,13,43,68,72,0,27,91,20,41,120,129,182,88,122,125,31,11,36,62,54,17,101,75,0,41,133,12,0,40,52,0,0,55,49,30,132,1,5,71,82,38,77,121,8,83,203,32,192,125,125,8,124,24,20,9,32,11,13,36,9,14,0,0,1,0,3,6,0,4,0,5,4,0,1,4,30,1,14,115,47,161,29,88,28,57,11,0,0,0,1,11,3,53,0,0,0,18,0,0,0,0,0,16,10,0,18,84,14,185,120,57,60,12,2,55,2,0,3,1,100,129,133,65,4,16,12,22,52,184,161,85,37,0,0,1,0,8,2,22,3,28,27,5,77,52,5,41,90,6,34,65,38,9,158,115,52,130,140,20,108,9,37,0,0,0,0,1,1,7,29,27,36,75,24,25,47,42,83,3,67,33,56,61,14,66,81,60,4,41,183,137,36,63,21,54,11,60,31,4,2,14,44,78,117,14,3,94,99,75,193,162,68,66,63,19,107,83,0,54,122,36,8,53,103,11,42,84,30,0,38,60,10,46,148,116,158,60,146,59,4,17,63,18,6,24,115,35,0,51,104,10,0,42,50,0,0,57,50,30,130,1,5,113,86,63,194,103,66,13,122,16,41,15,15,36,8,14,0,0,2,0,3,6,0,4,0,4,4,0,1,3,34,1,10,122,42,155,28,83,28,58,15,0,0,0,2,37,50,103,0,0,1,18,0,0,0,0,0,24,14,0,20,83,28,188,105,57,60,13,2,54,2,0,2,4,123,160,54,7,18,13,23,108,176,102,33,0,0,0,0,11,9,34,3,53,53,5,102,59,5,37,99,7,21,48,63,10,167,108,55,144,137,23,110,16,34,0,0,0,0,1,0,8,40,24,61,138,211,119,101,48,73,64,77,72,3,38,179,170,41,64,18,54,7,57,30,3,2,14,50,112,108,14,0,100,91,48,115,210,81,80,69,19,103,86,0,76,135,38,7,54,96,9,46,77,65,0,38,68,19,50,152,120,145,80,136,130,40,11,63,54,55,27,149,67,0,51,131,11,0,39,48,0,0,57,48,31,131,1,5,89,96,159,217,52,84,8,97,16,41,15,14,35,8,14,0,0,2,0,4,8,0,4,0,4,4,0,1,3,34,0,11,115,46,155,29,86,29,58,14,0,0,0,2,34,43,86,0,0,1,18,0,0,0,0,0,19,14,0,20,78,24,163,119,53,74,13,2,55,2,0,4,2,131,90,12,19,13,24,50,134,184,186,99,94,34,0,0,0,0,8,9,36,4,55,54,6,102,57,6,46,104,6,33,67,57,9,180,107,58,131,88,21,106,11,35,0,0,0,0,2,0,5,34,22,63,90,115,99,47,156,99,126,100,112,64,48,42,63,75,80,2,36,182,147,34,64,21,54,10,59,31,4,2,15,45,106,116,12,0,96,94,46,114,164,75,67,19,115,75,0,78,140,36,8,55,104,10,45,82,57,0,39,65,11,46,147,123,140,92,91,130,26,9,48,62,53,23,130,82,0,48,126,12,0,71,49,0,4,70,56,29,126,1,20,99,124,71,203,132,22,43,14,13,35,9,14,0,0,2,0,3,5,0,4,0,4,4,0,1,4,38,1,15,98,55,186,30,87,28,59,15,0,0,0,1,13,16,91,0,0,1,18,0,0,0,0,0,18,12,0,17,77,24,185,127,54,59,12,1,55,2,0,3,1,23,103,128,143,162,101,32,3,25,12,24,104,134,42,0,0,1,0,10,4,47,3,48,62,6,93,60,7,65,92,7,36,57,33,8,177,109,46,159,148,28,126,9,47,0,2,1,1,1,3,7,85,24,67,123,73,152,68,171,118,182,91,89,56,69,55,66,11,37,166,214,41,64,20,52,8,57,26,3,2,18,98,78,119,19,26,134,132

Organism: Plasmodium falciparum (NCBI:txid5833)

B-factor: mean 62.55, std 24.0, range [25.19, 173.93]

Sequence (1747 aa):
NEFLCDEEIYKSFVHLKDKICEERKKKELVSYSSYIKEMKKLLKVVLLKYKALKFGEFISNYFFSSGVLNNIVSSNIICFLLSELILKNKLSFDYLLGASYKGIPMVSLTSHFLFESKKYSNIFYLYDRKNVIVGNLDDDEKKNIIIIDDVFTCGTALTEILAKLKTYEHLKVVAFIVLLNRNEYEINENNQKIYFKDIFEKRVGIPLYSILSYKDDIQSMIHNEFLCDEEIYKSFVHLKDKICEERKKKELVSYSSYIKEMKKLLKVVLLKYKALKFGESNYFFSSGVLNNIVSSNIICFLLSELILKNKLSFDYLLGASYKGIPMVSLTSHFLFESKKYSNIFYLYDRKNVIVGNLDEKKNIIIIDDVFTCGTALTEILAKLKTYEHLKVVAFIVLLNRNEYEINENNQKIYFKDIFEKRVGIPLYSILSYKDDIQSMIHFLCDEEIYKSFVHLKDKICEERKKKELVSYSSYIKEMKKLLKVVLLKYKALKFGILKSKRKSNYFFSSGVLNNIVSSNIICFLLSELILKNKLSFDYLLGASYKGIPMVSLTSHFLFESKKYSNIFYLYDRKNVIVGNLDEKKNIIIIDDVFTCGTALTEILAKLKTYEHLKVVAFIVLLNRNEYEINENNQKIYFKDIFEKRVGIPLYSILSYKDDIQSMIEFLCDEEIYKSFVHLKDKICEERKKKELVSYSSYIKEMKKLLKVVLLKYKALKFGEFILKSKRKSNYFFSSGVLNNIVSSNIICFLLSELILKNKLSFDYLLGASYKGIPMVSLTSHFLFESKKYSNIFYLYDRKNVIVGNLDDEKKNIIIIDDVFTCGTALTEILAKLKTYEHLKVVAFIVLLNRNEYEINENNQKIYFKDIFEKRVGIPLYSILSYKDDIQSMIHFLCDEEIYKSFVHLKDKICEERKKKELVSYSSYIKEMKKLLKVVLLKYKALKFGEFILKSKRKSNYFFSSGVLNNIVSSNIICFLLSELILKNKLSFDYLLGASYKGIPMVSLTSHFLFESKKYSNIFYLYDRKNVIVGNLDKKNIIIIDDVFTCGTALTEILAKLKTYEHLKVVAFIVLLNRNEYEINENNQKIYFKDIFEKRVGIPLYSILSYKDDIQSMNEFLCDEEIYKSFVHLKDKICEERKKKELVSYSSYIKEMKKLLKVVLLKYKALKFGESNYFFSSGVLNNIVSSNIICFLLSELILKNKLSFDYLLGASYKGIPMVSLTSHFLFESKKYSNIFYLYDRNVIVGNLKKNIIIIDDVFTCGTALTEILAKLKTYEHLKVVAFIVLLNRNEYQKIYFKDIFEKRVGIPLYSILSYKDDIQSMIEFLCDEEIYKSFVHLKDKICEERKKKELVSYSSYIKEMKKLLKVVLLKYKALKFRKSNYFFSSGVLNNIVSSNIICFLLSELILKNKLSFDYLLGASYKGIPMVSLTSHFLFESKKYSN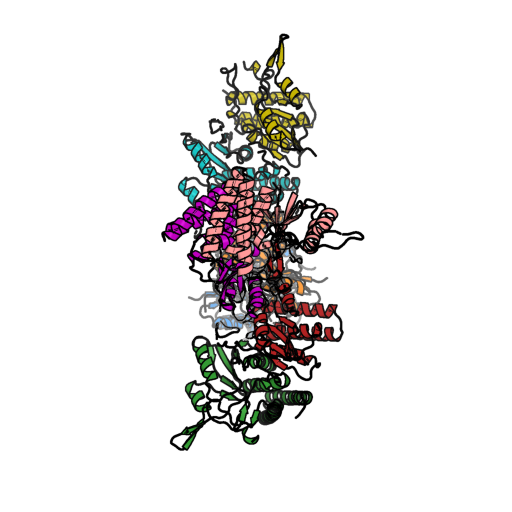IFYLYDRVIVGNLDDEKKNIIIIDDVFTCGTALTEILAKLKTYEHLKVVAFIVLLNRNEYEINENNQKIYFKDIFEKRVGIPLYSILSYKDDIQSMIFLCDEEIYKSFVHLKDKICEERKKKELVSYSSYIKEMKKLLKVVLLKYKALKFGEFFSSGVLNNIVSSNIICFLLSELILKNKLSFDYLLGASYKGIPMVSLTSHFLFESKKYSNIFYLYDRKEKKNVIVGNLKNIIIIDDVFTCGTALTEILAKLKTYEHLKVVAFIVLLNRNEYEINENNIYFKDIFEKRVGIPLYSILSYKDDIQS

InterPro domains:
  IPR000836 Phosphoribosyltransferase domain [PF00156] (114-266)
  IPR000836 Phosphoribosyltransferase domain [cd06223] (112-255)
  IPR023031 Orotate phosphoribosyltransferase [MF_01208] (1-281)
  IPR029057 Phosphoribosyltransferase-like [G3DSA:3.40.50.2020] (1-281)
  IPR029057 Phosphoribosyltransferase-like [SSF53271] (67-278)

Secondary structure (DSSP, 8-state):
--S--HHHHHHHHHHHHHHHHHHHHTT-HHHHHHHHHHHHHHHHHHHHHTTSEEES-----EEE-SGGG-BHHHHHHHHHHHHHHHHHTT---SEEEEPTTTHHHHHHHHHHHHHTTS--S--EEEEE----EESS-----PEEEEEEEEEESSSHHHHHHHHHHHT-TTEEEEEEEEEEE---EEE-TTS-EEEHHHHHHHHHT--EEEEEEIIIIIGGGT-/--S--HHHHHHHHHHHHHHHHHHHHTT-HHHHHHHHHHHHHHHHHHHHHTTSEEE----EEE-SGGG-BHHHHHHHHHHHHHHHHHTT---SEEEEPTTTHHHHHHHHHHHHHTTS--S--EEEEE----EESS---PEEEEEEEEEESSSHHHHHHHHHHHT-TTEEEEEEEEEEE---EEE-TTS-EEEHHHHHHHHHT--EEEEEEIIIIIGGGT-/---HHHHHHHHHHHHHHHHHHHHTT-HHHHHHHHHHHHHHHHHHHHHTTSEE-----SSS--S-EE--GGG-BHHHHHHHHHHHHHHHHHTT---SEEEEPTTTHHHHHHHHHHHHHTTS--S--EEEEE----EESS---PEEEEEEEEEESSSHHHHHHHHHHHT-TTEEEEEEEEEEE---EEE-TTS-EEEHHHHHHHHHT--EEEEEEIIIIIGGG-/----HHHHHHHHHHHHHHHHHHHHTT-HHHHHHHHHHHHHHHHHHHHHTTSEEESPBPTTSS-B-SEEE--GGG-BHHHHHHHHHHHHHHHHHTT---SEEEEPTTTHHHHHHHHHHHHHTTS--S--EEEEE----EESS----PEEEEEEEEEESSSHHHHHHHHHHHT-TTEEEEEEEEEEE---EEE-TTS-EEEHHHHHHHHHT--EEEEEEIIIIIGGGT-/---HHHHHHHHHHHHHHHHHHHHTT-HHHHHHHHHHHHHHHHHHHHHTTSEEESPBPSSSS-B-SEEE--GGG-BHHHHHHHHHHHHHHHHHTT---SEEEEPTTTHHHHHHHHHHHHHTTS--S--EEEEE----EESS---EEEEEEEEEESSSHHHHHHHHHHHT-TTEEEEEEEEEEE---EEE-TTS-EEEHHHHHHHHHT--EEEEEEIIIIITT-/-----HHHHHHHHHHHHHHHHHHHHTT-HHHHHHHHHHHHHHHHHHHHHTTSEEE----EEE--GGG-BHHHHHHHHHHHHHHHHHTT---SEEEEPTTTHHHHHHHHHHHHHTTS--S--EEEEE---EES---EEEEEEEEEESSSHHHHHHHHHHHT-TTEEEEEEEEEEE--------HHHHHHHHHT--EEEEEEIIIIIGGG-/----HHHHHHHHHHHHHHHHHHHHTT-HHHHHHHHHHHHHHHHHHHHHTTSEE---SSSEE--GGG-BHHHHHHHHHHHHHHHHHTT---SEEEEPTTTHHHHHHHHHHHHHTTS--S--EEEEE--EESS-----EEEEEEEEEESSSHHHHHHHHHHHT-TTEEEEEEEEEEE---EEE-TTS-EEEHHHHHHHHHT--EEEEEEIIIIIGGG-/---HHHHHHHHHHHHHHHHHHHHTT-HHHHHHHHHHHHHHHHHHHHHTTSB-----B--GGG-BHHHHHHHHHHHHHHHHHTT---SEEEEPTTTHHHHHHHHHHHHHTTS--S--EEEEE-SS----EES---EEEEEEEEESSSHHHHHHHHHHHT-TT-EEEEEEEEEE---B---S---BHHHHHHHHHT--EEEEEEIIIII--